Protein 4D7K (pdb70)

Nearest PDB structures (foldseek):
  4d7k-assembly1_A  TM=9.643E-01  e=6.788E-62  Streptomyces davaonensis JCM 4913
  6c5b-assembly1_B  TM=7.999E-01  e=1.142E-29  Lysobacter antibioticus
  3gwz-assembly1_A  TM=7.425E-01  e=1.346E-30  Streptomyces lavendulae
  2ip2-assembly1_B  TM=7.507E-01  e=6.326E-25  Pseudomonas aeruginosa PAO1
  1qzz-assembly1_A  TM=5.447E-01  e=2.555E-23  Streptomyces purpurascens

Radius of gyration: 39.53 Å; Cα contacts (8 Å, |Δi|>4): 3869; chains: 6; bounding box: 95×96×102 Å

Solvent-accessible surface area: 80588 Å² total; per-residue (Å²): 235,76,22,35,87,75,3,7,88,31,9,7,17,12,4,5,11,3,0,1,12,0,0,0,35,8,89,0,0,52,71,3,36,98,7,41,111,47,0,67,53,2,7,89,61,19,52,11,47,65,52,17,0,68,19,1,0,36,1,0,9,8,5,74,0,3,39,80,10,62,146,67,10,4,2,26,7,87,4,0,43,6,0,49,72,63,21,113,134,18,12,26,2,0,17,0,0,7,3,9,79,49,1,6,33,0,5,11,26,1,18,82,0,0,104,77,28,52,6,0,1,56,68,131,25,245,42,55,3,127,78,12,8,70,103,120,131,32,110,109,15,64,62,9,26,73,38,0,88,45,9,35,31,83,77,14,41,104,47,24,51,112,42,19,85,6,49,100,7,84,71,1,0,0,0,18,0,19,72,0,38,29,2,5,27,0,0,106,58,13,110,97,9,64,3,3,1,0,26,18,107,101,45,24,81,55,1,106,159,32,2,56,76,90,132,11,85,166,64,10,75,33,77,63,23,88,35,51,112,29,10,0,99,50,1,30,0,0,2,1,71,46,16,5,40,101,67,57,73,71,54,0,20,125,0,0,59,60,0,48,119,5,12,39,134,58,112,116,3,21,0,0,4,10,7,4,0,24,59,39,24,24,84,46,4,36,4,24,6,2,26,28,1,0,13,26,125,7,71,15,26,46,9,42,93,2,63,91,6,1,67,128,6,23,5,71,12,24,3,3,46,68,1,36,99,4,65,2,0,0,8,0,64,23,109,240,74,18,22,88,78,2,6,89,29,9,5,16,13,3,5,9,3,0,1,8,0,1,0,36,7,82,0,0,50,46,3,37,99,7,42,69,51,0,72,60,0,7,88,50,17,53,12,44,64,50,16,0,66,12,0,0,33,1,0,8,8,4,69,0,3,37,77,8,61,138,72,3,4,4,22,10,82,4,0,42,14,0,52,70,62,17,106,134,17,11,28,3,2,17,0,0,8,3,16,71,45,0,6,29,0,5,16,39,0,21,83,0,0,104,69,32,54,9,0,0,42,64,122,28,215,41,57,3,131,73,12,6,70,102,118,137,31,112,110,14,68,61,8,23,74,36,0,81,39,10,39,22,86,73,14,40,105,45,24,47,112,36,20,86,7,50,119,4,86,78,3,0,1,0,13,2,18,66,0,32,28,2,4,26,1,1,101,61,14,106,115,1,58,3,0,0,0,28,19,110,96,45,20,80,51,0,97,159,33,2,58,74,81,133,8,88,170,67,10,74,34,73,62,24,84,31,51,106,37,12,1,100,59,3,29,0,0,2,1,78,40,34,3,36,108,64,60,68,70,55,0,26,119,0,0,47,93,0,46,123,9,10,32,138,43,105,105,2,24,0,0,3,9,5,4,0,29,60,44,22,25,86,44,3,32,5,25,8,3,28,28,2,0,11,22,137,7,81,18,30,45,12,60,93,1,55,76,2,0,64,135,7,30,2,71,15,24,2,4,46,66,1,38,93,4,66,2,0,0,7,0,79,12,127,176,77,22,29,78,61,3,5,67,30,9,5,14,11,4,4,10,6,0,0,9,0,2,0,25,5,86,0,1,47,49,3,57,155,24,57,73,47,0,64,60,0,11,80,70,15,45,17,38,60,61,16,0,80,15,0,0,28,1,0,12,10,6,75,0,2,102,82,8,61,77,68,5,6,41,30,0,76,6,2,42,20,0,48,72,68,29,107,139,17,8,26,3,1,16,0,0,6,5,19,48,48,2,4,27,0,5,8,39,0,14,82,0,0,93,80,24,56,4,0,0,45,55,118,32,216,30,52,4,129,76,10,5,75,103,117,122,34,110,89,10,88,68,8,21,69,35,0,82,81,12,38,31,58,65,12,24,73,47,11,47,110,40,15,69,6,51,109,5,89,76,0,0,1,0,16,4,23,97,0,54,13,2,6,22,1,1,104,63,12,107,105,1,46,1,0,1,0,38,21,107,98,52,15,81,47,1,103,155,34,5,50,81,84,130,7,80,158,70,17,81,27,72,86,24,82,34,52,114,27,19,2,100,59,5,33,0,0,2,1,68,42,26,2,66,120,62,59,79,66,54,0,22,132,0,0,52,104,0,40,120,8,5,49,105,43,112,139,0,29,0,0,2,2,4,4,0,22,59,36,26,26,83,42,5,41,5,25,9,2,27,40,2,0,12,45,128,34,98,24,32,46,11,73,96,1,53,81,3,0,63,130,6,25,1,58,12,20,1,3,37,69,0,35,90,5,55,1,0,0,4,0,59,20,107,188,164,82,6,20,118,89,2,9,87,26,10,6,11,11,4,5,10,4,0,1,9,0,0,0,36,8,88,0,0,52,49,3,43,100,11,39,67,59,0,68,61,0,6,88,53,9,56,13,51,66,56,22,0,68,15,0,0,47,1,0,9,10,6,84,0,4,44,71,8,59,129,67,11,6,3,27,6,94,3,0,45,18,0,50,78,59,21,99,148,16,12,26,3,1,17,0,0,12,4,14,68,49,2,8,34,0,7,10,27,2,20,117,0,0,115,84,26,54,31,0,1,61,58,105,36,196,26,62,4,126,79,8,4,73,110,120,115,30,139,107,13,101,77,10,30,65,39,0,78,46,12,42,11,65,68,16,37,100,55,4,51,110,34,14,93,7,51,112,6,84,86,1,0,2,0,22,17,23,77,0,47,27,2,3,27,1,1,100,59,12,107,108,1,48,2,1,1,0,18,26,104,102,45,25,82,49,0,98,166,28,3,53,77,78,134,7,75,177,69,12,84,30,66,65,33,79,37,82,103,38,10,4,111,57,4,36,0,0,2,0,84,33,25,2,26,57,68,59,88,53,68,0,17,145,0,0,62,80,0,48,135,7,13,40,134,54,90,127,2,22,0,0,1,3,3,3,0,33,67,78,16,25,94,46,6,34,5,28,3,0,24,37,0,0,15,25,145,8,87,15,34,44,93,75,98,2,56,95,6,0,60,140,9,20,0,77,26,78,17,24,57,94,1,34,101,6,62,2,0,0,8,0,112,22,103,167,78,23,28,76,67,4,9,64,30,10,5,17,7,3,4,7,2,0,1,9,0,1,0,32,5,91,0,1,49,51,3,46,112,11,39,64,58,0,68,61,0,6,92,49,20,58,10,52,62,59,15,0,79,11,2,0,44,2,0,5,11,4,77,0,3,51,80,11,50,141,62,12,7,4,30,7,97,3,0,44,6,1,49,78,63,23,110,135,16,10,28,3,1,18,0,0,6,3,15,49,48,0,5,32,0,6,8,24,2,21,83,0,0,116,64,28,56,10,0,0,50,54,107,31,203,29,58,6,116,72,9,8,76,104,118,126,32,114,90,11,100,65,7,23,74,36,0,98,86,17,34,13,48,60,18,17,91,47,6,44,118,44,22,84,6,45,96,1,70,118,2,0,0,0,21,10,21,101,0,64,11,2,4,26,1,1,108,68,16,97,108,1,67,2,28,0,0,28,17,105,102,35,26,74,41,0,100,151,31,3,60,83,78,125,12,86,170,74,10,130,27,111,63,24,80,34,74,119,22,24,5,105,51,9,20,0,0,2,1,69,33,26,1,67,105,84,56,76,83,59,0,26,139,0,0,53,117,0,45,114,6,14,37,112,50,98,115,2,25,0,0,0,2,3,11,2,52,65,56,20,23,92,51,11,45,4,33,25,2,21,38,3,0,12,40,125,40,112,38,20,38,108,84,84,2,71,77,2,0,61,130,7,27,1,73,30,80,16,17,53,86,2,36,85,15,57,2,0,0,9,0,95,11,116,252,78,21,21,86,69,4,8,85,29,10,3,12,8,6,5,7,6,0,1,12,0,0,0,28,5,81,0,1,44,58,3,28,162,29,52,72,65,0,70,58,0,9,92,54,20,51,14,42,60,57,19,0,74,32,1,0,85,2,0,8,8,9,82,0,4,105,70,11,47,137,52,12,2,39,28,6,95,4,0,40,15,0,53,70,64,27,104,149,11,8,24,2,1,16,0,0,6,2,15,43,49,0,4,21,0,5,5,34,0,12,76,0,0,99,84,20,52,7,0,0,66,61,118,42,219,28,58,4,119,75,10,11,80,108,119,123,31,105,89,13,93,62,5,30,72,38,0,77,73,12,38,13,50,58,11,20,95,43,6,38,114,41,17,81,7,45,109,4,74,118,2,0,2,0,23,7,23,86,0,58,12,3,6,23,1,1,106,70,10,107,104,1,68,4,17,0,0,28,17,107,102,31,26,80,50,0,99,163,32,5,50,80,86,121,7,82,154,72,17,87,25,71,70,24,107,35,52,126,34,24,5,108,44,6,23,0,0,4,1,77,35,19,1,56,104,70,62,65,78,60,0,28,113,0,0,52,88,0,44,127,7,6,50,116,47,104,119,1,20,0,0,2,2,4,5,1,23,69,39,29,30,84,36,8,30,4,30,6,4,23,44,3,0,15,38,120,41,92,24,34,46,17,71,97,0,62,82,1,0,60,129,4,25,0,50,11,23,3,3,35,72,0,37,87,6,56,1,0,0,5,0,57,19,49,112,111

Structure (mmCIF, N/CA/C/O backbone):
data_4D7K
#
_entry.id   4D7K
#
_cell.length_a   82.719
_cell.length_b   82.760
_cell.length_c   96.453
_cell.angle_alpha   95.08
_cell.angle_beta   98.67
_cell.angle_gamma   114.53
#
_symmetry.space_group_name_H-M   'P 1'
#
loop_
_entity.id
_entity.type
_entity.pdbx_description
1 polymer 'SAM-DEPENDENT METHYLTRANSFERASES'
2 water water
#
loop_
_atom_site.group_PDB
_atom_site.id
_atom_site.type_symbol
_atom_site.label_atom_id
_atom_site.label_alt_id
_atom_site.label_comp_id
_atom_site.label_asym_id
_atom_site.label_entity_id
_atom_site.label_seq_id
_atom_site.pdbx_PDB_ins_code
_atom_site.Cartn_x
_atom_site.Cartn_y
_atom_site.Cartn_z
_atom_site.occupancy
_atom_site.B_iso_or_equiv
_atom_site.auth_seq_id
_atom_site.auth_comp_id
_atom_site.auth_asym_id
_atom_site.auth_atom_id
_atom_site.pdbx_PDB_model_num
ATOM 1 N N . ARG A 1 11 ? -19.608 2.817 3.657 1.00 66.61 11 ARG A N 1
ATOM 2 C CA . ARG A 1 11 ? -20.930 2.578 3.092 1.00 66.68 11 ARG A CA 1
ATOM 3 C C . ARG A 1 11 ? -21.714 3.884 2.975 1.00 59.34 11 ARG A C 1
ATOM 4 O O . ARG A 1 11 ? -22.033 4.335 1.874 1.00 52.69 11 ARG A O 1
ATOM 12 N N . THR A 1 12 ? -22.024 4.486 4.119 1.00 57.30 12 THR A N 1
ATOM 13 C CA . THR A 1 12 ? -22.709 5.772 4.139 1.00 46.03 12 THR A CA 1
ATOM 14 C C . THR A 1 12 ? -21.816 6.874 3.568 1.00 40.54 12 THR A C 1
ATOM 15 O O . THR A 1 12 ? -20.602 6.701 3.442 1.00 31.09 12 THR A O 1
ATOM 19 N N . ALA A 1 13 ? -22.427 8.004 3.229 1.00 43.51 13 ALA A N 1
ATOM 20 C CA . ALA A 1 13 ? -21.684 9.165 2.761 1.00 40.25 13 ALA A CA 1
ATOM 21 C C . ALA A 1 13 ? -20.751 9.660 3.861 1.00 34.89 13 ALA A C 1
ATOM 22 O O . ALA A 1 13 ? -19.611 10.040 3.596 1.00 30.90 13 ALA A O 1
ATOM 24 N N . ALA A 1 14 ? -21.239 9.631 5.099 1.00 31.82 14 ALA A N 1
ATOM 25 C CA . ALA A 1 14 ? -20.450 10.071 6.239 1.00 31.64 14 ALA A CA 1
ATOM 26 C C . ALA A 1 14 ? -19.194 9.219 6.389 1.00 45.62 14 ALA A C 1
ATOM 27 O O . ALA A 1 14 ? -18.100 9.752 6.577 1.00 42.82 14 ALA A O 1
ATOM 29 N N . GLN A 1 15 ? -19.349 7.900 6.281 1.00 33.66 15 GLN A N 1
ATOM 30 C CA . GLN A 1 15 ? -18.215 6.988 6.412 1.00 32.31 15 GLN A CA 1
ATOM 31 C C . GLN A 1 15 ? -17.177 7.208 5.319 1.00 27.90 15 GLN A C 1
ATOM 32 O O . GLN A 1 15 ? -15.978 7.168 5.581 1.00 37.08 15 GLN A O 1
ATOM 38 N N . ARG A 1 16 ? -17.640 7.432 4.095 1.00 28.08 16 ARG A N 1
ATOM 39 C CA . ARG A 1 16 ? -16.738 7.712 2.989 1.00 33.38 16 ARG A CA 1
ATOM 40 C C . ARG A 1 16 ? -15.943 9.000 3.216 1.00 33.60 16 ARG A C 1
ATOM 41 O O . ARG A 1 16 ? -14.754 9.050 2.930 1.00 34.37 16 ARG A O 1
ATOM 49 N N . LEU A 1 17 ? -16.603 10.037 3.727 1.00 34.12 17 LEU A N 1
ATOM 50 C CA . LEU A 1 17 ? -15.937 11.317 3.971 1.00 35.49 17 LEU A CA 1
ATOM 51 C C . LEU A 1 17 ? -14.861 11.194 5.046 1.00 29.81 17 LEU A C 1
ATOM 52 O O . LEU A 1 17 ? -13.749 11.687 4.876 1.00 33.26 17 LEU A O 1
ATOM 57 N N . TYR A 1 18 ? -15.189 10.534 6.151 1.00 30.60 18 TYR A N 1
ATOM 58 C CA . TYR A 1 18 ? -14.205 10.316 7.204 1.00 39.25 18 TYR A CA 1
ATOM 59 C C . TYR A 1 18 ? -13.022 9.487 6.692 1.00 39.28 18 TYR A C 1
ATOM 60 O O . TYR A 1 18 ? -11.878 9.702 7.095 1.00 33.54 18 TYR A O 1
ATOM 69 N N . GLN A 1 19 ? -13.302 8.548 5.796 1.00 33.84 19 GLN A N 1
ATOM 70 C CA . GLN A 1 19 ? -12.273 7.650 5.284 1.00 29.63 19 GLN A CA 1
ATOM 71 C C . GLN A 1 19 ? -11.287 8.384 4.359 1.00 36.33 19 GLN A C 1
ATOM 72 O O . GLN A 1 19 ? -10.098 8.068 4.341 1.00 38.12 19 GLN A O 1
ATOM 78 N N . TYR A 1 20 ? -11.776 9.361 3.600 1.00 34.00 20 TYR A N 1
ATOM 79 C CA . TYR A 1 20 ? -10.887 10.192 2.783 1.00 28.25 20 TYR A CA 1
ATOM 80 C C . TYR A 1 20 ? -9.940 11.002 3.662 1.00 33.79 20 TYR A C 1
ATOM 81 O O . TYR A 1 20 ? -8.784 11.225 3.301 1.00 40.01 20 TYR A O 1
ATOM 90 N N . ASN A 1 21 ? -10.440 11.448 4.811 1.00 32.77 21 ASN A N 1
ATOM 91 C CA . ASN A 1 21 ? -9.624 12.166 5.784 1.00 31.61 21 ASN A CA 1
ATOM 92 C C . ASN A 1 21 ? -8.503 11.275 6.315 1.00 37.16 21 ASN A C 1
ATOM 93 O O . ASN A 1 21 ? -7.358 11.703 6.435 1.00 43.22 21 ASN A O 1
ATOM 98 N N . VAL A 1 22 ? -8.845 10.026 6.614 1.00 35.08 22 VAL A N 1
ATOM 99 C CA . VAL A 1 22 ? -7.878 9.050 7.097 1.00 34.06 22 VAL A CA 1
ATOM 100 C C . VAL A 1 22 ? -6.849 8.671 6.029 1.00 27.42 22 VAL A C 1
ATOM 101 O O . VAL A 1 22 ? -5.648 8.639 6.297 1.00 31.78 22 VAL A O 1
ATOM 105 N N . ASP A 1 23 ? -7.318 8.393 4.817 1.00 23.11 23 ASP A N 1
ATOM 106 C CA . ASP A 1 23 ? -6.424 7.953 3.754 1.00 30.73 23 ASP A CA 1
ATOM 107 C C . ASP A 1 23 ? -5.489 9.091 3.322 1.00 37.21 23 ASP A C 1
ATOM 108 O O . ASP A 1 23 ? -4.420 8.857 2.753 1.00 31.36 23 ASP A O 1
ATOM 113 N N . LEU A 1 24 ? -5.891 10.321 3.618 1.00 34.26 24 LEU A N 1
ATOM 114 C CA . LEU A 1 24 ? -5.041 11.476 3.389 1.00 28.49 24 LEU A CA 1
ATOM 115 C C . LEU A 1 24 ? -3.829 11.423 4.324 1.00 27.41 24 LEU A C 1
ATOM 116 O O . LEU A 1 24 ? -2.693 11.582 3.886 1.00 32.01 24 LEU A O 1
ATOM 121 N N . LYS A 1 25 ? -4.074 11.177 5.608 1.00 27.90 25 LYS A N 1
ATOM 122 C CA . LYS A 1 25 ? -2.997 10.996 6.576 1.00 29.79 25 LYS A CA 1
ATOM 123 C C . LYS A 1 25 ? -2.090 9.816 6.216 1.00 36.01 25 LYS A C 1
ATOM 124 O O . LYS A 1 25 ? -0.876 9.875 6.398 1.00 40.37 25 LYS A O 1
ATOM 130 N N . VAL A 1 26 ? -2.685 8.738 5.719 1.00 31.48 26 VAL A N 1
ATOM 131 C CA . VAL A 1 26 ? -1.905 7.579 5.311 1.00 28.15 26 VAL A CA 1
ATOM 132 C C . VAL A 1 26 ? -0.960 7.941 4.162 1.00 36.15 26 VAL A C 1
ATOM 133 O O . VAL A 1 26 ? 0.199 7.517 4.144 1.00 34.32 26 VAL A O 1
ATOM 137 N N . ALA A 1 27 ? -1.454 8.741 3.219 1.00 31.47 27 ALA A N 1
ATOM 138 C CA . ALA A 1 27 ? -0.653 9.167 2.073 1.00 31.48 27 ALA A CA 1
ATOM 139 C C . ALA A 1 27 ? 0.607 9.887 2.523 1.00 31.95 27 ALA A C 1
ATOM 140 O O . ALA A 1 27 ? 1.685 9.696 1.953 1.00 32.97 27 ALA A O 1
ATOM 142 N N . PHE A 1 28 ? 0.462 10.715 3.550 1.00 23.49 28 PHE A N 1
ATOM 143 C CA . PHE A 1 28 ? 1.586 11.466 4.084 1.00 25.40 28 PHE A CA 1
ATOM 144 C C . PHE A 1 28 ? 2.556 10.553 4.810 1.00 24.81 28 PHE A C 1
ATOM 145 O O . PHE A 1 28 ? 3.769 10.755 4.747 1.00 30.41 28 PHE A O 1
ATOM 153 N N . VAL A 1 29 ? 2.015 9.548 5.496 1.00 23.94 29 VAL A N 1
ATOM 154 C CA . VAL A 1 29 ? 2.827 8.568 6.207 1.00 20.62 29 VAL A CA 1
ATOM 155 C C . VAL A 1 29 ? 3.707 7.774 5.248 1.00 28.40 29 VAL A C 1
ATOM 156 O O . VAL A 1 29 ? 4.888 7.548 5.512 1.00 28.79 29 VAL A O 1
ATOM 160 N N . LEU A 1 30 ? 3.129 7.360 4.126 1.00 29.12 30 LEU A N 1
ATOM 161 C CA . LEU A 1 30 ? 3.857 6.584 3.134 1.00 27.41 30 LEU A CA 1
ATOM 162 C C . LEU A 1 30 ? 4.916 7.435 2.429 1.00 30.18 30 LEU A C 1
ATOM 163 O O . LEU A 1 30 ? 5.981 6.937 2.056 1.00 31.75 30 LEU A O 1
ATOM 168 N N . TYR A 1 31 ? 4.617 8.719 2.256 1.00 26.25 31 TYR A N 1
ATOM 169 C CA . TYR A 1 31 ? 5.573 9.660 1.681 1.00 34.31 31 TYR A CA 1
ATOM 170 C C . TYR A 1 31 ? 6.811 9.776 2.571 1.00 34.78 31 TYR A C 1
ATOM 171 O O . TYR A 1 31 ? 7.940 9.610 2.110 1.00 28.75 31 TYR A O 1
ATOM 180 N N . ALA A 1 32 ? 6.585 10.047 3.852 1.00 37.39 32 ALA A N 1
ATOM 181 C CA . ALA A 1 32 ? 7.679 10.265 4.789 1.00 38.69 32 ALA A CA 1
ATOM 182 C C . ALA A 1 32 ? 8.513 9.000 4.947 1.00 35.73 32 ALA A C 1
ATOM 183 O O . ALA A 1 32 ? 9.740 9.065 5.036 1.00 33.02 32 ALA A O 1
ATOM 185 N N . VAL A 1 33 ? 7.843 7.853 4.960 1.00 34.81 33 VAL A N 1
ATOM 186 C CA . VAL A 1 33 ? 8.526 6.567 5.052 1.00 37.34 33 VAL A CA 1
ATOM 187 C C . VAL A 1 33 ? 9.450 6.355 3.851 1.00 33.33 33 VAL A C 1
ATOM 188 O O . VAL A 1 33 ? 10.602 5.939 3.996 1.00 34.86 33 VAL A O 1
ATOM 192 N N . ALA A 1 34 ? 8.945 6.658 2.662 1.00 31.85 34 ALA A N 1
ATOM 193 C CA . ALA A 1 34 ? 9.731 6.487 1.452 1.00 31.72 34 ALA A CA 1
ATOM 194 C C . ALA A 1 34 ? 10.889 7.487 1.377 1.00 30.66 34 ALA A C 1
ATOM 195 O O . ALA A 1 34 ? 11.994 7.120 0.974 1.00 32.28 34 ALA A O 1
ATOM 197 N N . LYS A 1 35 ? 10.645 8.737 1.770 1.00 29.09 35 LYS A N 1
ATOM 198 C CA . LYS A 1 35 ? 11.677 9.777 1.703 1.00 32.12 35 LYS A CA 1
ATOM 199 C C . LYS A 1 35 ? 12.827 9.489 2.665 1.00 37.62 35 LYS A C 1
ATOM 200 O O . LYS A 1 35 ? 13.961 9.885 2.423 1.00 40.16 35 LYS A O 1
ATOM 206 N N . LEU A 1 36 ? 12.527 8.799 3.758 1.00 30.75 36 LEU A N 1
ATOM 207 C CA . LEU A 1 36 ? 13.551 8.447 4.724 1.00 34.27 36 LEU A CA 1
ATOM 208 C C . LEU A 1 36 ? 14.256 7.157 4.317 1.00 38.12 36 LEU A C 1
ATOM 209 O O . LEU A 1 36 ? 15.163 6.694 5.007 1.00 38.44 36 LEU A O 1
ATOM 214 N N . HIS A 1 37 ? 13.824 6.587 3.193 1.00 29.39 37 HIS A N 1
ATOM 215 C CA . HIS A 1 37 ? 14.381 5.345 2.658 1.00 23.76 37 HIS A CA 1
ATOM 216 C C . HIS A 1 37 ? 14.315 4.201 3.666 1.00 32.58 37 HIS A C 1
ATOM 217 O O . HIS A 1 37 ? 15.142 3.287 3.649 1.00 42.76 37 HIS A O 1
ATOM 224 N N . LEU A 1 38 ? 13.314 4.259 4.536 1.00 34.38 38 LEU A N 1
ATOM 225 C CA . LEU A 1 38 ? 13.046 3.186 5.487 1.00 34.78 38 LEU A CA 1
ATOM 226 C C . LEU A 1 38 ? 12.793 1.824 4.827 1.00 33.23 38 LEU A C 1
ATOM 227 O O . LEU A 1 38 ? 13.263 0.811 5.345 1.00 37.29 38 LEU A O 1
ATOM 232 N N . PRO A 1 39 ? 12.060 1.781 3.690 1.00 30.44 39 PRO A N 1
ATOM 233 C CA . PRO A 1 39 ? 11.896 0.451 3.091 1.00 26.86 39 PRO A CA 1
ATOM 234 C C . PRO A 1 39 ? 13.219 -0.162 2.665 1.00 34.23 39 PRO A C 1
ATOM 235 O O . PRO A 1 39 ? 13.424 -1.363 2.832 1.00 33.49 39 PRO A O 1
ATOM 239 N N . ASP A 1 40 ? 14.103 0.669 2.120 1.00 32.32 40 ASP A N 1
ATOM 240 C CA . ASP A 1 40 ? 15.403 0.216 1.652 1.00 29.41 40 ASP A CA 1
ATOM 241 C C . ASP A 1 40 ? 16.307 -0.171 2.828 1.00 31.77 40 ASP A C 1
ATOM 242 O O . ASP A 1 40 ? 17.093 -1.120 2.742 1.00 29.51 40 ASP A O 1
ATOM 247 N N . LEU A 1 41 ? 16.183 0.560 3.931 1.00 26.15 41 LEU A N 1
ATOM 248 C CA . LEU A 1 41 ? 16.929 0.243 5.143 1.00 29.62 41 LEU A CA 1
ATOM 249 C C . LEU A 1 41 ? 16.449 -1.075 5.758 1.00 32.20 41 LEU A C 1
ATOM 250 O O . LEU A 1 41 ? 17.188 -1.733 6.480 1.00 40.41 41 LEU A O 1
ATOM 255 N N . LEU A 1 42 ? 15.209 -1.455 5.468 1.00 35.63 42 LEU A N 1
ATOM 256 C CA . LEU A 1 42 ? 14.642 -2.678 6.026 1.00 29.94 42 LEU A CA 1
ATOM 257 C C . LEU A 1 42 ? 14.652 -3.825 5.013 1.00 39.06 42 LEU A C 1
ATOM 258 O O . LEU A 1 42 ? 14.108 -4.900 5.272 1.00 39.80 42 LEU A O 1
ATOM 263 N N . ALA A 1 43 ? 15.288 -3.595 3.868 1.00 33.28 43 ALA A N 1
ATOM 264 C CA . ALA A 1 43 ? 15.262 -4.546 2.758 1.00 32.08 43 ALA A CA 1
ATOM 265 C C . ALA A 1 43 ? 15.837 -5.916 3.102 1.00 36.17 43 ALA A C 1
ATOM 266 O O . ALA A 1 43 ? 15.496 -6.905 2.457 1.00 39.83 43 ALA A O 1
ATOM 268 N N . ASP A 1 44 ? 16.710 -5.977 4.103 1.00 32.97 44 ASP A N 1
ATOM 269 C CA . ASP A 1 44 ? 17.402 -7.225 4.411 1.00 37.52 44 ASP A CA 1
ATOM 270 C C . ASP A 1 44 ? 17.002 -7.830 5.754 1.00 39.00 44 ASP A C 1
ATOM 271 O O . ASP A 1 44 ? 17.612 -8.799 6.198 1.00 41.54 44 ASP A O 1
ATOM 276 N N . GLY A 1 45 ? 15.985 -7.265 6.400 1.00 33.05 45 GLY A N 1
ATOM 277 C CA . GLY A 1 45 ? 15.519 -7.792 7.671 1.00 33.69 45 GLY A CA 1
ATOM 278 C C . GLY A 1 45 ? 15.203 -6.720 8.697 1.00 39.79 45 GLY A C 1
ATOM 279 O O . GLY A 1 45 ? 15.394 -5.537 8.439 1.00 32.17 45 GLY A O 1
ATOM 280 N N . PRO A 1 46 ? 14.733 -7.136 9.882 1.00 41.39 46 PRO A N 1
ATOM 281 C CA . PRO A 1 46 ? 14.227 -6.198 10.891 1.00 30.91 46 PRO A CA 1
ATOM 282 C C . PRO A 1 46 ? 15.325 -5.360 11.535 1.00 26.01 46 PRO A C 1
ATOM 283 O O . PRO A 1 46 ? 16.473 -5.787 11.624 1.00 35.92 46 PRO A O 1
ATOM 287 N N . ARG A 1 47 ? 14.957 -4.163 11.968 1.00 28.11 47 ARG A N 1
ATOM 288 C CA A ARG A 1 47 ? 15.863 -3.272 12.680 0.61 26.56 47 ARG A CA 1
ATOM 289 C CA B ARG A 1 47 ? 15.865 -3.296 12.705 0.39 27.13 47 ARG A CA 1
ATOM 290 C C . ARG A 1 47 ? 15.119 -2.644 13.852 1.00 30.94 47 ARG A C 1
ATOM 291 O O . ARG A 1 47 ? 13.900 -2.480 13.801 1.00 34.43 47 ARG A O 1
ATOM 306 N N . THR A 1 48 ? 15.844 -2.282 14.898 1.00 28.92 48 THR A N 1
ATOM 307 C CA . THR A 1 48 ? 15.211 -1.627 16.025 1.00 23.81 48 THR A CA 1
ATOM 308 C C . THR A 1 48 ? 15.007 -0.145 15.735 1.00 40.50 48 THR A C 1
ATOM 309 O O . THR A 1 48 ? 15.593 0.404 14.799 1.00 34.49 48 THR A O 1
ATOM 313 N N . THR A 1 49 ? 14.172 0.499 16.544 1.00 39.67 49 THR A N 1
ATOM 314 C CA . THR A 1 49 ? 13.953 1.936 16.439 1.00 39.45 49 THR A CA 1
ATOM 315 C C . THR A 1 49 ? 15.262 2.705 16.587 1.00 28.29 49 THR A C 1
ATOM 316 O O . THR A 1 49 ? 15.547 3.612 15.808 1.00 40.44 49 THR A O 1
ATOM 320 N N . ALA A 1 50 ? 16.050 2.331 17.589 1.00 35.71 50 ALA A N 1
ATOM 321 C CA . ALA A 1 50 ? 17.338 2.966 17.845 1.00 39.30 50 ALA A CA 1
ATOM 322 C C . ALA A 1 50 ? 18.248 2.922 16.622 1.00 43.61 50 ALA A C 1
ATOM 323 O O . ALA A 1 50 ? 18.882 3.921 16.280 1.00 56.03 50 ALA A O 1
ATOM 325 N N . ASP A 1 51 ? 18.314 1.763 15.970 1.00 41.06 51 ASP A N 1
ATOM 326 C CA . ASP A 1 51 ? 19.129 1.609 14.766 1.00 39.90 51 ASP A CA 1
ATOM 327 C C . ASP A 1 51 ? 18.627 2.516 13.645 1.00 26.64 51 ASP A C 1
ATOM 328 O O . ASP A 1 51 ? 19.406 3.201 12.982 1.00 34.64 51 ASP A O 1
ATOM 333 N N . LEU A 1 52 ? 17.318 2.504 13.431 1.00 30.47 52 LEU A N 1
ATOM 334 C CA . LEU A 1 52 ? 16.713 3.309 12.379 1.00 32.63 52 LEU A CA 1
ATOM 335 C C . LEU A 1 52 ? 16.853 4.796 12.701 1.00 28.95 52 LEU A C 1
ATOM 336 O O . LEU A 1 52 ? 16.958 5.629 11.799 1.00 30.09 52 LEU A O 1
ATOM 341 N N . ALA A 1 53 ? 16.883 5.122 13.990 1.00 29.24 53 ALA A N 1
ATOM 342 C CA . ALA A 1 53 ? 17.061 6.511 14.411 1.00 40.57 53 ALA A CA 1
ATOM 343 C C . ALA A 1 53 ? 18.440 7.033 14.010 1.00 48.87 53 ALA A C 1
ATOM 344 O O . ALA A 1 53 ? 18.570 8.146 13.493 1.00 45.59 53 ALA A O 1
ATOM 346 N N . ALA A 1 54 ? 19.466 6.222 14.249 1.00 45.32 54 ALA A N 1
ATOM 347 C CA . ALA A 1 54 ? 20.836 6.595 13.902 1.00 38.84 54 ALA A CA 1
ATOM 348 C C . ALA A 1 54 ? 21.036 6.585 12.394 1.00 39.23 54 ALA A C 1
ATOM 349 O O . ALA A 1 54 ? 21.756 7.419 11.847 1.00 50.30 54 ALA A O 1
ATOM 351 N N . ALA A 1 55 ? 20.388 5.637 11.727 1.00 38.86 55 ALA A N 1
ATOM 352 C CA . ALA A 1 55 ? 20.494 5.504 10.279 1.00 39.83 55 ALA A CA 1
ATOM 353 C C . ALA A 1 55 ? 19.840 6.663 9.522 1.00 44.26 55 ALA A C 1
ATOM 354 O O . ALA A 1 55 ? 20.223 6.964 8.389 1.00 49.34 55 ALA A O 1
ATOM 356 N N . THR A 1 56 ? 18.849 7.301 10.140 1.00 43.70 56 THR A N 1
ATOM 357 C CA . THR A 1 56 ? 18.129 8.401 9.499 1.00 42.90 56 THR A CA 1
ATOM 358 C C . THR A 1 56 ? 18.444 9.752 10.146 1.00 49.26 56 THR A C 1
ATOM 359 O O . THR A 1 56 ? 18.092 10.806 9.613 1.00 47.06 56 THR A O 1
ATOM 363 N N . GLY A 1 57 ? 19.115 9.724 11.291 1.00 48.36 57 GLY A N 1
ATOM 364 C CA . GLY A 1 57 ? 19.390 10.949 12.019 1.00 45.60 57 GLY A CA 1
ATOM 365 C C . GLY A 1 57 ? 18.117 11.524 12.614 1.00 48.83 57 GLY A C 1
ATOM 366 O O . GLY A 1 57 ? 17.899 12.734 12.598 1.00 58.05 57 GLY A O 1
ATOM 367 N N . SER A 1 58 ? 17.273 10.645 13.145 1.00 41.16 58 SER A N 1
ATOM 368 C CA . SER A 1 58 ? 15.967 11.038 13.662 1.00 41.21 58 SER A CA 1
ATOM 369 C C . SER A 1 58 ? 15.882 10.966 15.180 1.00 44.66 58 SER A C 1
ATOM 370 O O . SER A 1 58 ? 16.617 10.217 15.822 1.00 44.34 58 SER A O 1
ATOM 373 N N . ASP A 1 59 ? 14.972 11.748 15.748 1.00 42.28 59 ASP A N 1
ATOM 374 C CA . ASP A 1 59 ? 14.597 11.574 17.140 1.00 46.87 59 ASP A CA 1
ATOM 375 C C . ASP A 1 59 ? 13.917 10.215 17.275 1.00 50.48 59 ASP A C 1
ATOM 376 O O . ASP A 1 59 ? 12.948 9.941 16.570 1.00 50.50 59 ASP A O 1
ATOM 381 N N . PRO A 1 60 ? 14.437 9.348 18.160 1.00 50.92 60 PRO A N 1
ATOM 382 C CA . PRO A 1 60 ? 13.880 8.000 18.337 1.00 48.71 60 PRO A CA 1
ATOM 383 C C . PRO A 1 60 ? 12.396 8.012 18.701 1.00 54.65 60 PRO A C 1
ATOM 384 O O . PRO A 1 60 ? 11.618 7.247 18.128 1.00 49.96 60 PRO A O 1
ATOM 388 N N . SER A 1 61 ? 12.015 8.886 19.629 1.00 55.90 61 SER A N 1
ATOM 389 C CA . SER A 1 61 ? 10.645 8.946 20.126 1.00 49.51 61 SER A CA 1
ATOM 390 C C . SER A 1 61 ? 9.621 9.210 19.026 1.00 56.68 61 SER A C 1
ATOM 391 O O . SER A 1 61 ? 8.577 8.560 18.972 1.00 58.36 61 SER A O 1
ATOM 394 N N . ARG A 1 62 ? 9.920 10.160 18.148 1.00 58.02 62 ARG A N 1
ATOM 395 C CA . ARG A 1 62 ? 8.985 10.524 17.091 1.00 53.64 62 ARG A CA 1
ATOM 396 C C . ARG A 1 62 ? 9.088 9.601 15.872 1.00 52.79 62 ARG A C 1
ATOM 397 O O . ARG A 1 62 ? 8.124 9.455 15.118 1.00 54.30 62 ARG A O 1
ATOM 405 N N . LEU A 1 63 ? 10.245 8.972 15.683 1.00 42.14 63 LEU A N 1
ATOM 406 C CA . LEU A 1 63 ? 10.396 8.008 14.596 1.00 41.54 63 LEU A CA 1
ATOM 407 C C . LEU A 1 63 ? 9.530 6.789 14.862 1.00 34.01 63 LEU A C 1
ATOM 408 O O . LEU A 1 63 ? 8.867 6.278 13.959 1.00 32.34 63 LEU A O 1
ATOM 413 N N . ARG A 1 64 ? 9.536 6.334 16.112 1.00 30.68 64 ARG A N 1
ATOM 414 C CA . ARG A 1 64 ? 8.738 5.186 16.524 1.00 35.23 64 ARG A CA 1
ATOM 415 C C . ARG A 1 64 ? 7.253 5.415 16.276 1.00 44.05 64 ARG A C 1
ATOM 416 O O . ARG A 1 64 ? 6.543 4.511 15.826 1.00 39.36 64 ARG A O 1
ATOM 424 N N . ARG A 1 65 ? 6.789 6.627 16.570 1.00 39.98 65 ARG A N 1
ATOM 425 C CA . ARG A 1 65 ? 5.397 6.988 16.328 1.00 40.85 65 ARG A CA 1
ATOM 426 C C . ARG A 1 65 ? 5.080 7.002 14.830 1.00 33.67 65 ARG A C 1
ATOM 427 O O . ARG A 1 65 ? 4.008 6.567 14.411 1.00 40.06 65 ARG A O 1
ATOM 435 N N . LEU A 1 66 ? 6.021 7.486 14.028 1.00 25.53 66 LEU A N 1
ATOM 436 C CA . LEU A 1 66 ? 5.885 7.440 12.576 1.00 30.10 66 LEU A CA 1
ATOM 437 C C . LEU A 1 66 ? 5.890 5.995 12.060 1.00 37.57 66 LEU A C 1
ATOM 438 O O . LEU A 1 66 ? 5.080 5.625 11.208 1.00 38.49 66 LEU A O 1
ATOM 443 N N . LEU A 1 67 ? 6.813 5.186 12.576 1.00 36.11 67 LEU A N 1
ATOM 444 C CA . LEU A 1 67 ? 6.930 3.787 12.165 1.00 36.03 67 LEU A CA 1
ATOM 445 C C . LEU A 1 67 ? 5.707 2.985 12.590 1.00 28.17 67 LEU A C 1
ATOM 446 O O . LEU A 1 67 ? 5.230 2.123 11.856 1.00 26.73 67 LEU A O 1
ATOM 451 N N . ARG A 1 68 ? 5.212 3.263 13.787 1.00 28.89 68 ARG A N 1
ATOM 452 C CA . ARG A 1 68 ? 4.011 2.602 14.278 1.00 28.19 68 ARG A CA 1
ATOM 453 C C . ARG A 1 68 ? 2.791 2.964 13.417 1.00 32.91 68 ARG A C 1
ATOM 454 O O . ARG A 1 68 ? 1.909 2.131 13.198 1.00 35.87 68 ARG A O 1
ATOM 462 N N . ALA A 1 69 ? 2.758 4.196 12.908 1.00 35.47 69 ALA A N 1
ATOM 463 C CA . ALA A 1 69 ? 1.664 4.635 12.038 1.00 36.09 69 ALA A CA 1
ATOM 464 C C . ALA A 1 69 ? 1.719 3.898 10.70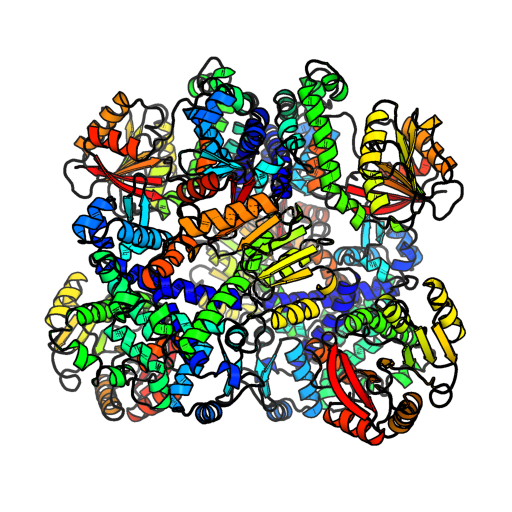6 1.00 32.11 69 ALA A C 1
ATOM 465 O O . ALA A 1 69 ? 0.695 3.469 10.178 1.00 36.37 69 ALA A O 1
ATOM 467 N N . ALA A 1 70 ? 2.924 3.749 10.168 1.00 36.97 70 ALA A N 1
ATOM 468 C CA . ALA A 1 70 ? 3.122 2.975 8.947 1.00 33.77 70 ALA A CA 1
ATOM 469 C C . ALA A 1 70 ? 2.708 1.510 9.141 1.00 43.24 70 ALA A C 1
ATOM 470 O O . ALA A 1 70 ? 2.242 0.853 8.208 1.00 41.28 70 ALA A O 1
ATOM 472 N N . ALA A 1 71 ? 2.877 1.002 10.358 1.00 38.97 71 ALA A N 1
ATOM 473 C CA . ALA A 1 71 ? 2.418 -0.342 10.689 1.00 37.48 71 ALA A CA 1
ATOM 474 C C . ALA A 1 71 ? 0.885 -0.407 10.670 1.00 40.26 71 ALA A C 1
ATOM 475 O O . ALA A 1 71 ? 0.299 -1.333 10.100 1.00 31.13 71 ALA A O 1
ATOM 477 N N . GLY A 1 72 ? 0.242 0.582 11.286 1.00 38.63 72 GLY A N 1
ATOM 478 C CA . GLY A 1 72 ? -1.208 0.674 11.284 1.00 38.51 72 GLY A CA 1
ATOM 479 C C . GLY A 1 72 ? -1.795 0.692 9.884 1.00 39.85 72 GLY A C 1
ATOM 480 O O . GLY A 1 72 ? -2.872 0.145 9.640 1.00 42.43 72 GLY A O 1
ATOM 481 N N . ALA A 1 73 ? -1.072 1.312 8.958 1.00 38.24 73 ALA A N 1
ATOM 482 C CA . ALA A 1 73 ? -1.513 1.409 7.572 1.00 33.53 73 ALA A CA 1
ATOM 483 C C . ALA A 1 73 ? -1.093 0.195 6.748 1.00 37.67 73 ALA A C 1
ATOM 484 O O . ALA A 1 73 ? -1.283 0.181 5.533 1.00 42.41 73 ALA A O 1
ATOM 486 N N . ASP A 1 74 ? -0.512 -0.805 7.413 1.00 39.06 74 ASP A N 1
ATOM 487 C CA . ASP A 1 74 ? -0.101 -2.072 6.792 1.00 41.37 74 ASP A CA 1
ATOM 488 C C . ASP A 1 74 ? 1.037 -1.936 5.782 1.00 41.37 74 ASP A C 1
ATOM 489 O O . ASP A 1 74 ? 1.109 -2.707 4.824 1.00 41.93 74 ASP A O 1
ATOM 494 N N . ALA A 1 75 ? 1.926 -0.970 5.996 1.00 36.00 75 ALA A N 1
ATOM 495 C CA . ALA A 1 75 ? 3.116 -0.837 5.162 1.00 32.08 75 ALA A CA 1
ATOM 496 C C . ALA A 1 75 ? 4.312 -1.539 5.813 1.00 28.45 75 ALA A C 1
ATOM 497 O O . ALA A 1 75 ? 5.145 -2.132 5.129 1.00 32.52 75 ALA A O 1
ATOM 499 N N . LEU A 1 76 ? 4.385 -1.464 7.138 1.00 28.30 76 LEU A N 1
ATOM 500 C CA . LEU A 1 76 ? 5.400 -2.178 7.907 1.00 31.91 76 LEU A CA 1
ATOM 501 C C . LEU A 1 76 ? 4.724 -3.138 8.885 1.00 44.04 76 LEU A C 1
ATOM 502 O O . LEU A 1 76 ? 3.498 -3.172 8.978 1.00 42.73 76 LEU A O 1
ATOM 507 N N . ARG A 1 77 ? 5.531 -3.912 9.606 1.00 44.66 77 ARG A N 1
ATOM 508 C CA . ARG A 1 77 ? 5.045 -4.756 10.698 1.00 40.19 77 ARG A CA 1
ATOM 509 C C . ARG A 1 77 ? 5.821 -4.464 11.973 1.00 33.84 77 ARG A C 1
ATOM 510 O O . ARG A 1 77 ? 7.044 -4.345 11.944 1.00 34.86 77 ARG A O 1
ATOM 518 N N . GLU A 1 78 ? 5.117 -4.351 13.091 1.00 38.34 78 GLU A N 1
ATOM 519 C CA . GLU A 1 78 ? 5.783 -4.236 14.378 1.00 39.46 78 GLU A CA 1
ATOM 520 C C . GLU A 1 78 ? 6.345 -5.598 14.765 1.00 38.60 78 GLU A C 1
ATOM 521 O O . GLU A 1 78 ? 5.704 -6.621 14.545 1.00 39.25 78 GLU A O 1
ATOM 527 N N . VAL A 1 79 ? 7.543 -5.602 15.338 1.00 35.55 79 VAL A N 1
ATOM 528 C CA . VAL A 1 79 ? 8.267 -6.833 15.625 1.00 40.38 79 VAL A CA 1
ATOM 529 C C . VAL A 1 79 ? 8.935 -6.734 16.999 1.00 43.34 79 VAL A C 1
ATOM 530 O O . VAL A 1 79 ? 9.500 -5.690 17.331 1.00 42.35 79 VAL A O 1
ATOM 534 N N . PRO A 1 80 ? 8.855 -7.813 17.805 1.00 52.26 80 PRO A N 1
ATOM 535 C CA . PRO A 1 80 ? 9.370 -7.876 19.181 1.00 56.49 80 PRO A CA 1
ATOM 536 C C . PRO A 1 80 ? 10.736 -7.223 19.383 1.00 61.99 80 PRO A C 1
ATOM 537 O O . PRO A 1 80 ? 11.598 -7.292 18.503 1.00 59.81 80 PRO A O 1
ATOM 541 N N . GLU A 1 81 ? 10.896 -6.599 20.552 1.00 63.90 81 GLU A N 1
ATOM 542 C CA . GLU A 1 81 ? 12.070 -5.813 20.936 1.00 65.58 81 GLU A CA 1
ATOM 543 C C . GLU A 1 81 ? 12.160 -4.507 20.144 1.00 58.04 81 GLU A C 1
ATOM 544 O O . GLU A 1 81 ? 13.209 -4.177 19.589 1.00 55.64 81 GLU A O 1
ATOM 550 N N . ASP A 1 82 ? 11.047 -3.775 20.110 1.00 50.81 82 ASP A N 1
ATOM 551 C CA . ASP A 1 82 ? 10.981 -2.436 19.520 1.00 44.69 82 ASP A CA 1
ATOM 552 C C . ASP A 1 82 ? 11.556 -2.394 18.100 1.00 42.18 82 ASP A C 1
ATOM 553 O O . ASP A 1 82 ? 12.423 -1.579 17.795 1.00 49.25 82 ASP A O 1
ATOM 558 N N . SER A 1 83 ? 11.068 -3.281 17.238 1.00 44.28 83 SER A N 1
ATOM 559 C CA . SER A 1 83 ? 11.605 -3.404 15.888 1.00 40.23 83 SER A CA 1
ATOM 560 C C . SER A 1 83 ? 10.518 -3.307 14.826 1.00 37.06 83 SER A C 1
ATOM 561 O O . SER A 1 83 ? 9.331 -3.395 15.127 1.00 33.88 83 SER A O 1
ATOM 564 N N . PHE A 1 84 ? 10.940 -3.119 13.577 1.00 31.39 84 PHE A N 1
ATOM 565 C CA . PHE A 1 84 ? 10.008 -3.078 12.463 1.00 29.56 84 PHE A CA 1
ATOM 566 C C . PHE A 1 84 ? 10.579 -3.823 11.273 1.00 30.22 84 PHE A C 1
ATOM 567 O O . PHE A 1 84 ? 11.793 -3.916 11.114 1.00 32.19 84 PHE A O 1
ATOM 575 N N . GLU A 1 85 ? 9.699 -4.376 10.448 1.00 38.35 85 GLU A N 1
ATOM 576 C CA . GLU A 1 85 ? 10.123 -5.016 9.214 1.00 34.61 85 GLU A CA 1
ATOM 577 C C . GLU A 1 85 ? 9.097 -4.746 8.124 1.00 30.96 85 GLU A C 1
ATOM 578 O O . GLU A 1 85 ? 8.053 -4.155 8.383 1.00 37.95 85 GLU A O 1
ATOM 584 N N . LEU A 1 86 ? 9.402 -5.179 6.907 1.00 33.98 86 LEU A N 1
ATOM 585 C CA . LEU A 1 86 ? 8.566 -4.886 5.749 1.00 35.68 86 LEU A CA 1
ATOM 586 C C . LEU A 1 86 ? 7.298 -5.728 5.667 1.00 32.88 86 LEU A C 1
ATOM 587 O O . LEU A 1 86 ? 7.357 -6.953 5.700 1.00 38.09 86 LEU A O 1
ATOM 592 N N . ALA A 1 87 ? 6.155 -5.060 5.545 1.00 31.62 87 ALA A N 1
ATOM 593 C CA . ALA A 1 87 ? 4.924 -5.715 5.107 1.00 31.87 87 ALA A CA 1
ATOM 594 C C . ALA A 1 87 ? 4.902 -5.648 3.575 1.00 37.77 87 ALA A C 1
ATOM 595 O O . ALA A 1 87 ? 5.674 -4.886 2.993 1.00 43.38 87 ALA A O 1
ATOM 597 N N . PRO A 1 88 ? 4.039 -6.443 2.913 1.00 37.07 88 PRO A N 1
ATOM 598 C CA . PRO A 1 88 ? 4.007 -6.432 1.440 1.00 42.60 88 PRO A CA 1
ATOM 599 C C . PRO A 1 88 ? 3.896 -5.045 0.784 1.00 41.95 88 PRO A C 1
ATOM 600 O O . PRO A 1 88 ? 4.564 -4.803 -0.220 1.00 42.99 88 PRO A O 1
ATOM 604 N N . MET A 1 89 ? 3.077 -4.152 1.333 1.00 31.63 89 MET A N 1
ATOM 605 C CA . MET A 1 89 ? 2.876 -2.845 0.716 1.00 31.64 89 MET A CA 1
ATOM 606 C C . MET A 1 89 ? 4.133 -1.973 0.821 1.00 35.83 89 MET A C 1
ATOM 607 O O . MET A 1 89 ? 4.470 -1.237 -0.109 1.00 35.04 89 MET A O 1
ATOM 612 N N . GLY A 1 90 ? 4.830 -2.060 1.950 1.00 33.90 90 GLY A N 1
ATOM 613 C CA . GLY A 1 90 ? 6.075 -1.330 2.128 1.00 33.02 90 GLY A CA 1
ATOM 614 C C . GLY A 1 90 ? 7.173 -1.820 1.199 1.00 36.33 90 GLY A C 1
ATOM 615 O O . GLY A 1 90 ? 8.047 -1.052 0.780 1.00 34.59 90 GLY A O 1
ATOM 616 N N . ASP A 1 91 ? 7.121 -3.108 0.874 1.00 31.41 91 ASP A N 1
ATOM 617 C CA . ASP A 1 91 ? 8.089 -3.722 -0.028 1.00 38.57 91 ASP A CA 1
ATOM 618 C C . ASP A 1 91 ? 8.064 -3.053 -1.405 1.00 42.55 91 ASP A C 1
ATOM 619 O O . ASP A 1 91 ? 9.104 -2.879 -2.040 1.00 37.44 91 ASP A O 1
ATOM 624 N N . LEU A 1 92 ? 6.874 -2.663 -1.855 1.00 40.60 92 LEU A N 1
ATOM 625 C CA . LEU A 1 92 ? 6.717 -2.023 -3.159 1.00 35.85 92 LEU A CA 1
ATOM 626 C C . LEU A 1 92 ? 7.215 -0.579 -3.162 1.00 34.75 92 LEU A C 1
ATOM 627 O O . LEU A 1 92 ? 7.274 0.063 -4.212 1.00 28.53 92 LEU A O 1
ATOM 632 N N . LEU A 1 93 ? 7.560 -0.066 -1.987 1.00 27.09 93 LEU A N 1
ATOM 633 C CA . LEU A 1 93 ? 8.052 1.297 -1.881 1.00 28.72 93 LEU A CA 1
ATOM 634 C C . LEU A 1 93 ? 9.578 1.315 -1.873 1.00 34.13 93 LEU A C 1
ATOM 635 O O . LEU A 1 93 ? 10.191 2.353 -1.629 1.00 40.44 93 LEU A O 1
ATOM 640 N N . ARG A 1 94 ? 10.187 0.165 -2.146 1.00 33.83 94 ARG A N 1
ATOM 641 C CA . ARG A 1 94 ? 11.629 0.110 -2.377 1.00 36.16 94 ARG A CA 1
ATOM 642 C C . ARG A 1 94 ? 11.924 0.505 -3.814 1.00 41.11 94 ARG A C 1
ATOM 643 O O . ARG A 1 94 ? 11.212 0.101 -4.730 1.00 48.64 94 ARG A O 1
ATOM 651 N N . SER A 1 95 ? 12.979 1.286 -4.006 1.00 51.94 95 SER A N 1
ATOM 652 C CA . SER A 1 95 ? 13.403 1.679 -5.342 1.00 53.33 95 SER A CA 1
ATOM 653 C C . SER A 1 95 ? 13.773 0.454 -6.175 1.00 50.69 95 SER A C 1
ATOM 654 O O . SER A 1 95 ? 13.488 0.395 -7.372 1.00 49.78 95 SER A O 1
ATOM 657 N N . GLY A 1 96 ? 14.389 -0.531 -5.527 1.00 52.23 96 GLY A N 1
ATOM 658 C CA . GLY A 1 96 ? 14.916 -1.694 -6.219 1.00 52.27 96 GLY A CA 1
ATOM 659 C C . GLY A 1 96 ? 13.954 -2.849 -6.435 1.00 52.52 96 GLY A C 1
ATOM 660 O O . GLY A 1 96 ? 14.363 -3.919 -6.885 1.00 55.97 96 GLY A O 1
ATOM 661 N N . HIS A 1 97 ? 12.680 -2.645 -6.117 1.00 50.03 97 HIS A N 1
ATOM 662 C CA . HIS A 1 97 ? 11.669 -3.676 -6.344 1.00 42.29 97 HIS A CA 1
ATOM 663 C C . HIS A 1 97 ? 11.279 -3.694 -7.818 1.00 42.66 97 HIS A C 1
ATOM 664 O O . HIS A 1 97 ? 11.057 -2.641 -8.412 1.00 50.36 97 HIS A O 1
ATOM 671 N N . PRO A 1 98 ? 11.211 -4.891 -8.422 1.00 48.16 98 PRO A N 1
ATOM 672 C CA . PRO A 1 98 ? 10.896 -5.017 -9.853 1.00 48.14 98 PRO A CA 1
ATOM 673 C C . PRO A 1 98 ? 9.556 -4.388 -10.234 1.00 47.61 98 PRO A C 1
ATOM 674 O O . PRO A 1 98 ? 9.437 -3.818 -11.316 1.00 55.63 98 PRO A O 1
ATOM 678 N N . ARG A 1 99 ? 8.565 -4.491 -9.356 1.00 46.95 99 ARG A N 1
ATOM 679 C CA . ARG A 1 99 ? 7.268 -3.863 -9.589 1.00 55.14 99 ARG A CA 1
ATOM 680 C C . ARG A 1 99 ? 7.065 -2.686 -8.635 1.00 51.83 99 ARG A C 1
ATOM 681 O O . ARG A 1 99 ? 5.989 -2.526 -8.053 1.00 44.25 99 ARG A O 1
ATOM 689 N N . SER A 1 100 ? 8.108 -1.871 -8.487 1.00 46.55 100 SER A N 1
ATOM 690 C CA . SER A 1 100 ? 8.113 -0.746 -7.555 1.00 36.59 100 SER A CA 1
ATOM 691 C C . SER A 1 100 ? 7.005 0.260 -7.826 1.00 31.93 100 SER A C 1
ATOM 692 O O . SER A 1 100 ? 6.582 0.436 -8.963 1.00 36.98 100 SER A O 1
ATOM 695 N N . MET A 1 101 ? 6.541 0.914 -6.765 1.00 30.42 101 MET A N 1
ATOM 696 C CA . MET A 1 101 ? 5.519 1.947 -6.868 1.00 30.56 101 MET A CA 1
ATOM 697 C C . MET A 1 101 ? 5.902 3.145 -6.005 1.00 26.10 101 MET A C 1
ATOM 698 O O . MET A 1 101 ? 5.044 3.892 -5.542 1.00 29.74 101 MET A O 1
ATOM 703 N N . ARG A 1 102 ? 7.204 3.314 -5.792 1.00 32.06 102 ARG A N 1
ATOM 704 C CA . ARG A 1 102 ? 7.723 4.392 -4.963 1.00 30.71 102 ARG A CA 1
ATOM 705 C C . ARG A 1 102 ? 7.535 5.728 -5.657 1.00 30.16 102 ARG A C 1
ATOM 706 O O . ARG A 1 102 ? 7.332 6.753 -5.006 1.00 29.78 102 ARG A O 1
ATOM 714 N N . GLY A 1 103 ? 7.606 5.704 -6.985 1.00 26.39 103 GLY A N 1
ATOM 715 C CA . GLY A 1 103 ? 7.503 6.914 -7.779 1.00 30.86 103 GLY A CA 1
ATOM 716 C C . GLY A 1 103 ? 6.199 7.664 -7.588 1.00 34.02 103 GLY A C 1
ATOM 717 O O . GLY A 1 103 ? 6.197 8.852 -7.268 1.00 35.34 103 GLY A O 1
ATOM 718 N N . MET A 1 104 ? 5.082 6.970 -7.772 1.00 37.83 104 MET A N 1
ATOM 719 C CA . MET A 1 104 ? 3.775 7.607 -7.656 1.00 43.30 104 MET A CA 1
ATOM 720 C C . MET A 1 104 ? 3.460 7.994 -6.210 1.00 44.96 104 MET A C 1
ATOM 721 O O . MET A 1 104 ? 2.708 8.934 -5.960 1.00 45.87 104 MET A O 1
ATOM 726 N N . THR A 1 105 ? 4.050 7.277 -5.259 1.00 38.34 105 THR A N 1
ATOM 727 C CA . THR A 1 105 ? 3.747 7.492 -3.851 1.00 29.54 105 THR A CA 1
ATOM 728 C C . THR A 1 105 ? 4.500 8.710 -3.305 1.00 30.88 105 THR A C 1
ATOM 729 O O . THR A 1 105 ? 4.031 9.366 -2.377 1.00 43.06 105 THR A O 1
ATOM 733 N N . THR A 1 106 ? 5.648 9.031 -3.898 1.00 28.42 106 THR A N 1
ATOM 734 C CA . THR A 1 106 ? 6.428 10.187 -3.462 1.00 36.50 106 THR A CA 1
ATOM 735 C C . THR A 1 106 ? 6.158 11.461 -4.270 1.00 34.43 106 THR A C 1
ATOM 736 O O . THR A 1 106 ? 6.107 12.549 -3.699 1.00 35.04 106 THR A O 1
ATOM 740 N N . PHE A 1 107 ? 5.991 11.332 -5.585 1.00 35.12 107 PHE A N 1
ATOM 741 C CA . PHE A 1 107 ? 5.892 12.514 -6.446 1.00 29.61 107 PHE A CA 1
ATOM 742 C C . PHE A 1 107 ? 4.711 13.414 -6.104 1.00 30.78 107 PHE A C 1
ATOM 743 O O . PHE A 1 107 ? 4.868 14.629 -5.971 1.00 38.36 107 PHE A O 1
ATOM 751 N N . PHE A 1 108 ? 3.530 12.818 -5.967 1.00 28.23 108 PHE A N 1
ATOM 752 C CA . PHE A 1 108 ? 2.302 13.585 -5.769 1.00 35.92 108 PHE A CA 1
ATOM 753 C C . PHE A 1 108 ? 2.171 14.145 -4.356 1.00 45.44 108 PHE A C 1
ATOM 754 O O . PHE A 1 108 ? 1.175 14.790 -4.028 1.00 53.95 108 PHE A O 1
ATOM 762 N N . ALA A 1 109 ? 3.179 13.906 -3.524 1.00 42.57 109 ALA A N 1
ATOM 763 C CA . ALA A 1 109 ? 3.168 14.416 -2.159 1.00 37.51 109 ALA A CA 1
ATOM 764 C C . ALA A 1 109 ? 4.364 15.317 -1.915 1.00 37.63 109 ALA A C 1
ATOM 765 O O . ALA A 1 109 ? 4.580 15.784 -0.800 1.00 51.66 109 ALA A O 1
ATOM 767 N N . GLU A 1 110 ? 5.146 15.554 -2.962 1.00 38.97 110 GLU A N 1
ATOM 768 C CA . GLU A 1 110 ? 6.233 16.514 -2.875 1.00 36.61 110 GLU A CA 1
ATOM 769 C C . GLU A 1 110 ? 5.638 17.901 -2.654 1.00 52.28 110 GLU A C 1
ATOM 770 O O . GLU A 1 110 ? 4.578 18.211 -3.200 1.00 52.47 110 GLU A O 1
ATOM 776 N N . PRO A 1 111 ? 6.309 18.732 -1.839 1.00 58.46 111 PRO A N 1
ATOM 777 C CA . PRO A 1 111 ? 5.815 20.067 -1.478 1.00 55.43 111 PRO A CA 1
ATOM 778 C C . PRO A 1 111 ? 5.452 20.927 -2.688 1.00 59.68 111 PRO A C 1
ATOM 779 O O . PRO A 1 111 ? 4.379 21.528 -2.699 1.00 64.72 111 PRO A O 1
ATOM 783 N N . ASP A 1 112 ? 6.324 20.974 -3.690 1.00 56.76 112 ASP A N 1
ATOM 784 C CA . ASP A 1 112 ? 6.061 21.762 -4.891 1.00 54.90 112 ASP A CA 1
ATOM 785 C C . ASP A 1 112 ? 4.860 21.229 -5.671 1.00 55.81 112 ASP A C 1
ATOM 786 O O . ASP A 1 112 ? 4.124 21.997 -6.289 1.00 63.83 112 ASP A O 1
ATOM 791 N N . VAL A 1 113 ? 4.669 19.914 -5.640 1.00 51.00 113 VAL A N 1
ATOM 792 C CA . VAL A 1 113 ? 3.552 19.276 -6.334 1.00 40.81 113 VAL A CA 1
ATOM 793 C C . VAL A 1 113 ? 2.274 19.369 -5.507 1.00 42.52 113 VAL A C 1
ATOM 794 O O . VAL A 1 113 ? 1.195 19.656 -6.031 1.00 43.07 113 VAL A O 1
ATOM 798 N N . LEU A 1 114 ? 2.403 19.126 -4.209 1.00 44.35 114 LEU A N 1
ATOM 799 C CA . LEU A 1 114 ? 1.271 19.207 -3.298 1.00 50.13 114 LEU A CA 1
ATOM 800 C C . LEU A 1 114 ? 0.686 20.619 -3.278 1.00 47.87 114 LEU A C 1
ATOM 801 O O . LEU A 1 114 ? -0.530 20.798 -3.208 1.00 48.88 114 LEU A O 1
ATOM 806 N N . ALA A 1 115 ? 1.562 21.617 -3.347 1.00 44.52 115 ALA A N 1
ATOM 807 C CA . ALA A 1 115 ? 1.140 23.014 -3.354 1.00 56.51 115 ALA A CA 1
ATOM 808 C C . ALA A 1 115 ? 0.330 23.360 -4.603 1.00 62.91 115 ALA A C 1
ATOM 809 O O . ALA A 1 115 ? -0.497 24.271 -4.582 1.00 64.53 115 ALA A O 1
ATOM 811 N N . ALA A 1 116 ? 0.575 22.630 -5.687 1.00 57.36 116 ALA A N 1
ATOM 812 C CA . ALA A 1 116 ? -0.163 22.835 -6.928 1.00 45.21 116 ALA A CA 1
ATOM 813 C C . ALA A 1 116 ? -1.596 22.330 -6.802 1.00 51.72 116 ALA A C 1
ATOM 814 O O . ALA A 1 116 ? -2.540 23.020 -7.189 1.00 53.08 116 ALA A O 1
ATOM 816 N N . TYR A 1 117 ? -1.758 21.125 -6.259 1.00 44.67 117 TYR A N 1
ATOM 817 C CA . TYR A 1 117 ? -3.088 20.569 -6.023 1.00 55.29 117 TYR A CA 1
ATOM 818 C C . TYR A 1 117 ? -3.882 21.425 -5.030 1.00 55.95 117 TYR A C 1
ATOM 819 O O . TYR A 1 117 ? -5.112 21.414 -5.035 1.00 57.02 117 TYR A O 1
ATOM 828 N N . GLY A 1 118 ? -3.176 22.179 -4.193 1.00 57.09 118 GLY A N 1
ATOM 829 C CA . GLY A 1 118 ? -3.820 23.106 -3.282 1.00 61.11 118 GLY A CA 1
ATOM 830 C C . GLY A 1 118 ? -4.364 24.332 -3.993 1.00 57.72 118 GLY A C 1
ATOM 831 O O . GLY A 1 118 ? -5.416 24.859 -3.623 1.00 56.72 118 GLY A O 1
ATOM 832 N N . ASP A 1 119 ? -3.649 24.780 -5.024 1.00 57.08 119 ASP A N 1
ATOM 833 C CA . ASP A 1 119 ? -4.042 25.959 -5.797 1.00 56.27 119 ASP A CA 1
ATOM 834 C C . ASP A 1 119 ? -5.074 25.638 -6.877 1.00 50.85 119 ASP A C 1
ATOM 835 O O . ASP A 1 119 ? -5.220 26.379 -7.851 1.00 45.83 119 ASP A O 1
ATOM 840 N N . LEU A 1 120 ? -5.789 24.534 -6.690 1.00 44.00 120 LEU A N 1
ATOM 841 C CA . LEU A 1 120 ? -6.783 24.075 -7.653 1.00 40.66 120 LEU A CA 1
ATOM 842 C C . LEU A 1 120 ? -7.910 25.091 -7.827 1.00 42.84 120 LEU A C 1
ATOM 843 O O . LEU A 1 120 ? -8.484 25.220 -8.910 1.00 54.00 120 LEU A O 1
ATOM 848 N N . VAL A 1 121 ? -8.212 25.822 -6.759 1.00 46.84 121 VAL A N 1
ATOM 849 C CA . VAL A 1 121 ? -9.268 26.831 -6.789 1.00 46.71 121 VAL A CA 1
ATOM 850 C C . VAL A 1 121 ? -8.888 28.021 -7.664 1.00 51.77 121 VAL A C 1
ATOM 851 O O . VAL A 1 121 ? -9.679 28.467 -8.498 1.00 52.73 121 VAL A O 1
ATOM 855 N N . GLU A 1 122 ? -7.679 28.540 -7.475 1.00 55.26 122 GLU A N 1
ATOM 856 C CA . GLU A 1 122 ? -7.230 29.684 -8.262 1.00 51.37 122 GLU A CA 1
ATOM 857 C C . GLU A 1 122 ? -7.073 29.298 -9.730 1.00 44.89 122 GLU A C 1
ATOM 858 O O . GLU A 1 122 ? -7.340 30.104 -10.620 1.00 43.99 122 GLU A O 1
ATOM 864 N N . SER A 1 123 ? -6.654 28.061 -9.978 1.00 40.36 123 SER A N 1
ATOM 865 C CA . SER A 1 123 ? -6.541 27.548 -11.342 1.00 45.65 123 SER A CA 1
ATOM 866 C C . SER A 1 123 ? -7.898 27.524 -12.054 1.00 50.60 123 SER A C 1
ATOM 867 O O . SER A 1 123 ? -8.013 27.950 -13.205 1.00 50.69 123 SER A O 1
ATOM 870 N N . VAL A 1 124 ? -8.921 27.021 -11.369 1.00 49.87 124 VAL A N 1
ATOM 871 C CA . VAL A 1 124 ? -10.274 27.011 -11.919 1.00 52.00 124 VAL A CA 1
ATOM 872 C C . VAL A 1 124 ? -10.762 28.443 -12.131 1.00 47.89 124 VAL A C 1
ATOM 873 O O . VAL A 1 124 ? -11.414 28.749 -13.133 1.00 50.19 124 VAL A O 1
ATOM 877 N N . ARG A 1 125 ? -10.415 29.325 -11.199 1.00 44.84 125 ARG A N 1
ATOM 878 C CA . ARG A 1 125 ? -10.815 30.727 -11.288 1.00 53.31 125 ARG A CA 1
ATOM 879 C C . ARG A 1 125 ? -10.061 31.494 -12.372 1.00 54.23 125 ARG A C 1
ATOM 880 O O . ARG A 1 125 ? -10.620 32.385 -13.005 1.00 52.74 125 ARG A O 1
ATOM 888 N N . THR A 1 126 ? -8.798 31.144 -12.591 1.00 59.77 126 THR A N 1
ATOM 889 C CA . THR A 1 126 ? -7.953 31.898 -13.516 1.00 68.47 126 THR A CA 1
ATOM 890 C C . THR A 1 126 ? -7.947 31.319 -14.927 1.00 69.22 126 THR A C 1
ATOM 891 O O . THR A 1 126 ? -8.065 32.052 -15.906 1.00 72.01 126 THR A O 1
ATOM 895 N N . GLY A 1 127 ? -7.803 30.003 -15.030 1.00 68.09 127 GLY A N 1
ATOM 896 C CA . GLY A 1 127 ? -7.709 29.361 -16.328 1.00 63.41 127 GLY A CA 1
ATOM 897 C C . GLY A 1 127 ? -6.302 28.860 -16.577 1.00 59.18 127 GLY A C 1
ATOM 898 O O . GLY A 1 127 ? -6.040 28.165 -17.557 1.00 59.77 127 GLY A O 1
ATOM 899 N N . VAL A 1 128 ? -5.394 29.224 -15.678 1.00 58.08 128 VAL A N 1
ATOM 900 C CA . VAL A 1 128 ? -4.011 28.775 -15.747 1.00 56.41 128 VAL A CA 1
ATOM 901 C C . VAL A 1 128 ? -3.844 27.459 -14.986 1.00 54.61 128 VAL A C 1
ATOM 902 O O . VAL A 1 128 ? -4.412 27.293 -13.904 1.00 49.07 128 VAL A O 1
ATOM 906 N N . PRO A 1 129 ? -3.104 26.501 -15.569 1.00 52.20 129 PRO A N 1
ATOM 907 C CA . PRO A 1 129 ? -2.737 25.284 -14.836 1.00 45.92 129 PRO A CA 1
ATOM 908 C C . PRO A 1 129 ? -2.165 25.635 -13.467 1.00 47.85 129 PRO A C 1
ATOM 909 O O . PRO A 1 129 ? -1.363 26.566 -13.360 1.00 53.10 129 PRO A O 1
ATOM 913 N N . ALA A 1 130 ? -2.592 24.910 -12.440 1.00 40.61 130 ALA A N 1
ATOM 914 C CA . ALA A 1 130 ? -2.272 25.260 -11.060 1.00 37.55 130 ALA A CA 1
ATOM 915 C C . ALA A 1 130 ? -0.770 25.301 -10.783 1.00 47.50 130 ALA A C 1
ATOM 916 O O . ALA A 1 130 ? -0.295 26.185 -10.067 1.00 48.08 130 ALA A O 1
ATOM 918 N N . PHE A 1 131 ? -0.029 24.357 -11.356 1.00 37.19 131 PHE A N 1
ATOM 919 C CA . PHE A 1 131 ? 1.410 24.281 -11.135 1.00 43.94 131 PHE A CA 1
ATOM 920 C C . PHE A 1 131 ? 2.107 25.560 -11.593 1.00 51.91 131 PHE A C 1
ATOM 921 O O . PHE A 1 131 ? 3.060 26.018 -10.962 1.00 49.69 131 PHE A O 1
ATOM 929 N N . GLN A 1 132 ? 1.618 26.144 -12.681 1.00 56.68 132 GLN A N 1
ATOM 930 C CA . GLN A 1 132 ? 2.244 27.335 -13.246 1.00 61.18 132 GLN A CA 1
ATOM 931 C C . GLN A 1 132 ? 1.855 28.613 -12.507 1.00 64.77 132 GLN A C 1
ATOM 932 O O . GLN A 1 132 ? 2.360 29.691 -12.817 1.00 68.46 132 GLN A O 1
ATOM 938 N N . LEU A 1 133 ? 0.956 28.499 -11.536 1.00 64.08 133 LEU A N 1
ATOM 939 C CA . LEU A 1 133 ? 0.581 29.650 -10.722 1.00 61.08 133 LEU A CA 1
ATOM 940 C C . LEU A 1 133 ? 1.605 29.885 -9.617 1.00 53.24 133 LEU A C 1
ATOM 941 O O . LEU A 1 133 ? 1.935 31.026 -9.299 1.00 63.55 133 LEU A O 1
ATOM 946 N N . ARG A 1 134 ? 2.105 28.800 -9.035 1.00 49.06 134 ARG A N 1
ATOM 947 C CA . ARG A 1 134 ? 3.067 28.891 -7.942 1.00 59.65 134 ARG A CA 1
ATOM 948 C C . ARG A 1 134 ? 4.498 28.825 -8.469 1.00 63.27 134 ARG A C 1
ATOM 949 O O . ARG A 1 134 ? 5.436 29.279 -7.812 1.00 66.45 134 ARG A O 1
ATOM 957 N N . HIS A 1 135 ? 4.662 28.273 -9.666 1.00 63.02 135 HIS A N 1
ATOM 958 C CA . HIS A 1 135 ? 5.977 28.212 -10.293 1.00 61.73 135 HIS A CA 1
ATOM 959 C C . HIS A 1 135 ? 6.016 29.041 -11.578 1.00 68.10 135 HIS A C 1
ATOM 960 O O . HIS A 1 135 ? 5.024 29.156 -12.288 1.00 74.05 135 HIS A O 1
ATOM 967 N N . ARG A 1 136 ? 7.173 29.620 -11.870 1.00 77.10 136 ARG A N 1
ATOM 968 C CA . ARG A 1 136 ? 7.318 30.506 -13.019 1.00 74.51 136 ARG A CA 1
ATOM 969 C C . ARG A 1 136 ? 7.412 29.738 -14.338 1.00 71.08 136 ARG A C 1
ATOM 970 O O . ARG A 1 136 ? 7.290 30.320 -15.415 1.00 80.44 136 ARG A O 1
ATOM 978 N N . GLU A 1 137 ? 7.632 28.430 -14.246 1.00 74.69 137 GLU A N 1
ATOM 979 C CA . GLU A 1 137 ? 7.795 27.580 -15.422 1.00 70.67 137 GLU A CA 1
ATOM 980 C C . GLU A 1 137 ? 6.742 26.477 -15.470 1.00 62.57 137 GLU A C 1
ATOM 981 O O . GLU A 1 137 ? 6.206 26.088 -14.436 1.00 56.12 137 GLU A O 1
ATOM 987 N N . PRO A 1 138 ? 6.446 25.964 -16.676 1.00 60.59 138 PRO A N 1
ATOM 988 C CA . PRO A 1 138 ? 5.620 24.758 -16.789 1.00 44.62 138 PRO A CA 1
ATOM 989 C C . PRO A 1 138 ? 6.342 23.539 -16.217 1.00 54.00 138 PRO A C 1
ATOM 990 O O . PRO A 1 138 ? 7.550 23.602 -15.980 1.00 55.36 138 PRO A O 1
ATOM 994 N N . LEU A 1 139 ? 5.605 22.450 -16.011 1.00 49.73 139 LEU A N 1
ATOM 995 C CA . LEU A 1 139 ? 6.100 21.278 -15.289 1.00 43.55 139 LEU A CA 1
ATOM 996 C C . LEU A 1 139 ? 7.406 20.709 -15.837 1.00 51.94 139 LEU A C 1
ATOM 997 O O . LEU A 1 139 ? 8.339 20.449 -15.078 1.00 62.43 139 LEU A O 1
ATOM 1002 N N . TYR A 1 140 ? 7.471 20.513 -17.149 1.00 48.96 140 TYR A N 1
ATOM 1003 C CA . TYR A 1 140 ? 8.627 19.865 -17.758 1.00 47.35 140 TYR A CA 1
ATOM 1004 C C . TYR A 1 140 ? 9.883 20.734 -17.687 1.00 51.39 140 TYR A C 1
ATOM 1005 O O . TYR A 1 140 ? 10.975 20.227 -17.428 1.00 60.59 140 TYR A O 1
ATOM 1014 N N . ASP A 1 141 ? 9.728 22.036 -17.909 1.00 45.59 141 ASP A N 1
ATOM 1015 C CA . ASP A 1 141 ? 10.839 22.973 -17.760 1.00 49.31 141 ASP A CA 1
ATOM 1016 C C . ASP A 1 141 ? 11.350 22.953 -16.325 1.00 54.30 141 ASP A C 1
ATOM 1017 O O . ASP A 1 141 ? 12.554 23.023 -16.077 1.00 59.91 141 ASP A O 1
ATOM 1022 N N . PHE A 1 142 ? 10.415 22.862 -15.385 1.00 49.13 142 PHE A N 1
ATOM 1023 C CA . PHE A 1 142 ? 10.731 22.802 -13.963 1.00 51.29 142 PHE A CA 1
ATOM 1024 C C . PHE A 1 142 ? 11.542 21.555 -13.632 1.00 51.32 142 PHE A C 1
ATOM 1025 O O . PHE A 1 142 ? 12.569 21.627 -12.961 1.00 61.74 142 PHE A O 1
ATOM 1033 N N . LEU A 1 143 ? 11.064 20.410 -14.107 1.00 47.28 143 LEU A N 1
ATOM 1034 C CA . LEU A 1 143 ? 11.696 19.131 -13.821 1.00 47.61 143 LEU A CA 1
ATOM 1035 C C . LEU A 1 143 ? 13.061 19.006 -14.490 1.00 53.03 143 LEU A C 1
ATOM 1036 O O . LEU A 1 143 ? 13.928 18.279 -14.009 1.00 48.55 143 LEU A O 1
ATOM 1041 N N . ALA A 1 144 ? 13.245 19.726 -15.593 1.00 60.50 144 ALA A N 1
ATOM 1042 C CA . ALA A 1 144 ? 14.480 19.654 -16.369 1.00 53.54 144 ALA A CA 1
ATOM 1043 C C . ALA A 1 144 ? 15.682 20.201 -15.596 1.00 57.44 144 ALA A C 1
ATOM 1044 O O . ALA A 1 144 ? 16.806 19.726 -15.768 1.00 65.46 144 ALA A O 1
ATOM 1046 N N . ARG A 1 145 ? 15.438 21.194 -14.744 1.00 54.48 145 ARG A N 1
ATOM 1047 C CA . ARG A 1 145 ? 16.486 21.791 -13.914 1.00 51.33 145 ARG A CA 1
ATOM 1048 C C . ARG A 1 145 ? 17.197 20.762 -13.030 1.00 55.78 145 ARG A C 1
ATOM 1049 O O . ARG A 1 145 ? 16.566 19.842 -12.513 1.00 65.24 145 ARG A O 1
ATOM 1057 N N . PRO A 1 146 ? 18.520 20.921 -12.848 1.00 62.91 146 PRO A N 1
ATOM 1058 C CA . PRO A 1 146 ? 19.297 19.983 -12.027 1.00 46.95 146 PRO A CA 1
ATOM 1059 C C . PRO A 1 146 ? 18.889 20.009 -10.557 1.00 54.56 146 PRO A C 1
ATOM 1060 O O . PRO A 1 146 ? 19.006 18.991 -9.872 1.00 57.10 146 PRO A O 1
ATOM 1064 N N . GLN A 1 147 ? 18.403 21.153 -10.083 1.00 49.48 147 GLN A N 1
ATOM 1065 C CA . GLN A 1 147 ? 18.014 21.292 -8.680 1.00 54.72 147 GLN A CA 1
ATOM 1066 C C . GLN A 1 147 ? 16.731 20.530 -8.349 1.00 59.53 147 GLN A C 1
ATOM 1067 O O . GLN A 1 147 ? 16.347 20.426 -7.181 1.00 58.89 147 GLN A O 1
ATOM 1073 N N . HIS A 1 148 ? 16.071 20.001 -9.375 1.00 51.44 148 HIS A N 1
ATOM 1074 C CA . HIS A 1 148 ? 14.832 19.255 -9.180 1.00 47.33 148 HIS A CA 1
ATOM 1075 C C . HIS A 1 148 ? 14.936 17.841 -9.739 1.00 47.17 148 HIS A C 1
ATOM 1076 O O . HIS A 1 148 ? 13.930 17.244 -10.123 1.00 49.86 148 HIS A O 1
ATOM 1083 N N . LYS A 1 149 ? 16.155 17.310 -9.781 1.00 50.67 149 LYS A N 1
ATOM 1084 C CA . LYS A 1 149 ? 16.387 15.958 -10.282 1.00 49.85 149 LYS A CA 1
ATOM 1085 C C . LYS A 1 149 ? 15.672 14.896 -9.445 1.00 48.81 149 LYS A C 1
ATOM 1086 O O . LYS A 1 149 ? 15.139 13.922 -9.985 1.00 49.22 149 LYS A O 1
ATOM 1092 N N . GLU A 1 150 ? 15.661 15.088 -8.129 1.00 38.41 150 GLU A N 1
ATOM 1093 C CA . GLU A 1 150 ? 15.039 14.133 -7.211 1.00 44.10 150 GLU A CA 1
ATOM 1094 C C . GLU A 1 150 ? 13.552 13.931 -7.515 1.00 48.00 150 GLU A C 1
ATOM 1095 O O . GLU A 1 150 ? 13.044 12.807 -7.467 1.00 41.89 150 GLU A O 1
ATOM 1101 N N . VAL A 1 151 ? 12.866 15.025 -7.834 1.00 41.81 151 VAL A N 1
ATOM 1102 C CA . VAL A 1 151 ? 11.448 14.980 -8.180 1.00 42.92 151 VAL A CA 1
ATOM 1103 C C . VAL A 1 151 ? 11.275 14.521 -9.628 1.00 47.68 151 VAL A C 1
ATOM 1104 O O . VAL A 1 151 ? 10.321 13.815 -9.955 1.00 52.02 151 VAL A O 1
ATOM 1108 N N . ARG A 1 152 ? 12.213 14.906 -10.489 1.00 45.28 152 ARG A N 1
ATOM 1109 C CA . ARG A 1 152 ? 12.201 14.446 -11.874 1.00 43.26 152 ARG A CA 1
ATOM 1110 C C . ARG A 1 152 ? 12.244 12.919 -11.965 1.00 37.04 152 ARG A C 1
ATOM 1111 O O . ARG A 1 152 ? 11.537 12.318 -12.770 1.00 39.18 152 ARG A O 1
ATOM 1119 N N . ASP A 1 153 ? 13.073 12.299 -11.131 1.00 36.81 153 ASP A N 1
ATOM 1120 C CA . ASP A 1 153 ? 13.244 10.848 -11.152 1.00 42.28 153 ASP A CA 1
ATOM 1121 C C . ASP A 1 153 ? 12.050 10.109 -10.551 1.00 39.34 153 ASP A C 1
ATOM 1122 O O . ASP A 1 153 ? 11.732 8.994 -10.961 1.00 48.66 153 ASP A O 1
ATOM 1127 N N . GLU A 1 154 ? 11.398 10.724 -9.572 1.00 40.85 154 GLU A N 1
ATOM 1128 C CA . GLU A 1 154 ? 10.175 10.160 -9.020 1.00 41.47 154 GLU A CA 1
ATOM 1129 C C . GLU A 1 154 ? 9.032 10.271 -10.025 1.00 41.43 154 GLU A C 1
ATOM 1130 O O . GLU A 1 154 ? 8.163 9.398 -10.092 1.00 35.06 154 GLU A O 1
ATOM 1136 N N . PHE A 1 155 ? 9.044 11.347 -10.808 1.00 39.59 155 PHE A N 1
ATOM 1137 C CA . PHE A 1 155 ? 8.031 11.559 -11.835 1.00 35.02 155 PHE A CA 1
ATOM 1138 C C . PHE A 1 155 ? 8.128 10.496 -12.924 1.00 34.75 155 PHE A C 1
ATOM 1139 O O . PHE A 1 155 ? 7.123 9.916 -13.330 1.00 33.43 155 PHE A O 1
ATOM 1147 N N . ASP A 1 156 ? 9.345 10.250 -13.400 1.00 38.96 156 ASP A N 1
ATOM 1148 C CA . ASP A 1 156 ? 9.565 9.273 -14.461 1.00 33.26 156 ASP A CA 1
ATOM 1149 C C . ASP A 1 156 ? 9.191 7.862 -13.999 1.00 39.80 156 ASP A C 1
ATOM 1150 O O . ASP A 1 156 ? 8.614 7.082 -14.760 1.00 44.18 156 ASP A O 1
ATOM 1155 N N . ALA A 1 157 ? 9.520 7.544 -12.752 1.00 39.67 157 ALA A N 1
ATOM 1156 C CA . ALA A 1 157 ? 9.150 6.261 -12.170 1.00 37.67 157 ALA A CA 1
ATOM 1157 C C . ALA A 1 157 ? 7.633 6.143 -12.083 1.00 37.50 157 ALA A C 1
ATOM 1158 O O . ALA A 1 157 ? 7.070 5.099 -12.399 1.00 37.73 157 ALA A O 1
ATOM 1160 N N . ALA A 1 158 ? 6.983 7.225 -11.664 1.00 28.91 158 ALA A N 1
ATOM 1161 C CA . ALA A 1 158 ? 5.528 7.273 -11.591 1.00 30.30 158 ALA A CA 1
ATOM 1162 C C . ALA A 1 158 ? 4.887 6.919 -12.936 1.00 38.33 158 ALA A C 1
ATOM 1163 O O . ALA A 1 158 ? 3.951 6.120 -12.985 1.00 32.47 158 ALA A O 1
ATOM 1165 N N . MET A 1 159 ? 5.405 7.504 -14.017 1.00 38.95 159 MET A N 1
ATOM 1166 C CA . MET A 1 159 ? 4.890 7.257 -15.367 1.00 36.65 159 MET A CA 1
ATOM 1167 C C . MET A 1 159 ? 5.107 5.814 -15.816 1.00 43.29 159 MET A C 1
ATOM 1168 O O . MET A 1 159 ? 4.279 5.247 -16.531 1.00 39.44 159 MET A O 1
ATOM 1173 N N . VAL A 1 160 ? 6.230 5.227 -15.413 1.00 46.66 160 VAL A N 1
ATOM 1174 C CA . VAL A 1 160 ? 6.492 3.818 -15.702 1.00 44.86 160 VAL A CA 1
ATOM 1175 C C . VAL A 1 160 ? 5.505 2.947 -14.931 1.00 42.63 160 VAL A C 1
ATOM 1176 O O . VAL A 1 160 ? 4.976 1.971 -15.464 1.00 41.39 160 VAL A O 1
ATOM 1180 N N . GLU A 1 161 ? 5.244 3.326 -13.680 1.00 36.04 161 GLU A N 1
ATOM 1181 C CA . GLU A 1 161 ? 4.351 2.573 -12.803 1.00 32.06 161 GLU A CA 1
ATOM 1182 C C . GLU A 1 161 ? 2.902 2.581 -13.303 1.00 39.90 161 GLU A C 1
ATOM 1183 O O . GLU A 1 161 ? 2.239 1.542 -13.308 1.00 48.19 161 GLU A O 1
ATOM 1189 N N . PHE A 1 162 ? 2.414 3.748 -13.717 1.00 40.90 162 PHE A N 1
ATOM 1190 C CA . PHE A 1 162 ? 1.071 3.858 -14.280 1.00 40.05 162 PHE A CA 1
ATOM 1191 C C . PHE A 1 162 ? 0.948 3.038 -15.564 1.00 39.59 162 PHE A C 1
ATOM 1192 O O . PHE A 1 162 ? -0.094 2.447 -15.834 1.00 36.66 162 PHE A O 1
ATOM 1200 N N . GLY A 1 163 ? 2.017 3.004 -16.349 1.00 32.14 163 GLY A N 1
ATOM 1201 C CA . GLY A 1 163 ? 2.042 2.194 -17.551 1.00 40.72 163 GLY A CA 1
ATOM 1202 C C . GLY A 1 163 ? 1.950 0.710 -17.242 1.00 48.02 163 GLY A C 1
ATOM 1203 O O . GLY A 1 163 ? 1.279 -0.040 -17.947 1.00 46.63 163 GLY A O 1
ATOM 1204 N N . GLN A 1 164 ? 2.634 0.284 -16.186 1.00 48.62 164 GLN A N 1
ATOM 1205 C CA . GLN A 1 164 ? 2.596 -1.111 -15.774 1.00 39.02 164 GLN A CA 1
ATOM 1206 C C . GLN A 1 164 ? 1.234 -1.441 -15.167 1.00 45.11 164 GLN A C 1
ATOM 1207 O O . GLN A 1 164 ? 0.698 -2.528 -15.371 1.00 44.24 164 GLN A O 1
ATOM 1213 N N . TYR A 1 165 ? 0.670 -0.487 -14.434 1.00 37.73 165 TYR A N 1
ATOM 1214 C CA . TYR A 1 165 ? -0.592 -0.712 -13.740 1.00 34.13 165 TYR A CA 1
ATOM 1215 C C . TYR A 1 165 ? -1.782 -0.859 -14.693 1.00 42.46 165 TYR A C 1
ATOM 1216 O O . TYR A 1 165 ? -2.753 -1.541 -14.369 1.00 50.51 165 TYR A O 1
ATOM 1225 N N . PHE A 1 166 ? -1.711 -0.223 -15.859 1.00 42.98 166 PHE A N 1
ATOM 1226 C CA . PHE A 1 166 ? -2.830 -0.232 -16.799 1.00 48.07 166 PHE A CA 1
ATOM 1227 C C . PHE A 1 166 ? -2.566 -1.082 -18.039 1.00 49.33 166 PHE A C 1
ATOM 1228 O O . PHE A 1 166 ? -3.362 -1.073 -18.979 1.00 46.83 166 PHE A O 1
ATOM 1236 N N . ALA A 1 167 ? -1.455 -1.814 -18.040 1.00 48.14 167 ALA A N 1
ATOM 1237 C CA . ALA A 1 167 ? -1.042 -2.580 -19.217 1.00 48.35 167 ALA A CA 1
ATOM 1238 C C . ALA A 1 167 ? -2.099 -3.593 -19.666 1.00 49.47 167 ALA A C 1
ATOM 1239 O O . ALA A 1 167 ? -2.489 -3.615 -20.835 1.00 48.04 167 ALA A O 1
ATOM 1241 N N . ASP A 1 168 ? -2.565 -4.424 -18.741 1.00 49.11 168 ASP A N 1
ATOM 1242 C CA . ASP A 1 168 ? -3.545 -5.452 -19.080 1.00 56.92 168 ASP A CA 1
ATOM 1243 C C . ASP A 1 168 ? -4.850 -4.857 -19.610 1.00 51.26 168 ASP A C 1
ATOM 1244 O O . ASP A 1 168 ? -5.490 -5.441 -20.484 1.00 57.62 168 ASP A O 1
ATOM 1249 N N . ASP A 1 169 ? -5.229 -3.693 -19.089 1.00 44.15 169 ASP A N 1
ATOM 1250 C CA . ASP A 1 169 ? -6.468 -3.034 -19.490 1.00 45.42 169 ASP A CA 1
ATOM 1251 C C . ASP A 1 169 ? -6.526 -2.775 -20.996 1.00 46.62 169 ASP A C 1
ATOM 1252 O O . ASP A 1 169 ? -7.596 -2.838 -21.598 1.00 55.99 169 ASP A O 1
ATOM 1257 N N . PHE A 1 170 ? -5.379 -2.487 -21.603 1.00 45.51 170 PHE A N 1
ATOM 1258 C CA . PHE A 1 170 ? -5.320 -2.297 -23.047 1.00 46.94 170 PHE A CA 1
ATOM 1259 C C . PHE A 1 170 ? -5.316 -3.632 -23.775 1.00 54.37 170 PHE A C 1
ATOM 1260 O O . PHE A 1 170 ? -6.085 -3.839 -24.713 1.00 62.70 170 PHE A O 1
ATOM 1268 N N . LEU A 1 171 ? -4.452 -4.537 -23.329 1.00 52.46 171 LEU A N 1
ATOM 1269 C CA . LEU A 1 171 ? -4.209 -5.789 -24.041 1.00 58.67 171 LEU A CA 1
ATOM 1270 C C . LEU A 1 171 ? -5.383 -6.760 -23.988 1.00 61.63 171 LEU A C 1
ATOM 1271 O O . LEU A 1 171 ? -5.406 -7.744 -24.725 1.00 70.70 171 LEU A O 1
ATOM 1276 N N . THR A 1 172 ? -6.355 -6.487 -23.125 1.00 54.98 172 THR A N 1
ATOM 1277 C CA . THR A 1 172 ? -7.518 -7.358 -23.011 1.00 60.30 172 THR A CA 1
ATOM 1278 C C . THR A 1 172 ? -8.784 -6.707 -23.550 1.00 53.65 172 THR A C 1
ATOM 1279 O O . THR A 1 172 ? -9.836 -7.337 -23.590 1.00 61.74 172 THR A O 1
ATOM 1283 N N . SER A 1 173 ? -8.684 -5.449 -23.966 1.00 62.51 173 SER A N 1
ATOM 1284 C CA . SER A 1 173 ? -9.864 -4.702 -24.389 1.00 68.04 173 SER A CA 1
ATOM 1285 C C . SER A 1 173 ? -9.886 -4.455 -25.895 1.00 70.26 173 SER A C 1
ATOM 1286 O O . SER A 1 173 ? -10.913 -4.063 -26.451 1.00 69.28 173 SER A O 1
ATOM 1289 N N . PHE A 1 174 ? -8.749 -4.677 -26.548 1.00 59.21 174 PHE A N 1
ATOM 1290 C CA . PHE A 1 174 ? -8.656 -4.507 -27.993 1.00 59.97 174 PHE A CA 1
ATOM 1291 C C . PHE A 1 174 ? -7.888 -5.668 -28.614 1.00 64.69 174 PHE A C 1
ATOM 1292 O O . PHE A 1 174 ? -7.022 -6.261 -27.973 1.00 65.28 174 PHE A O 1
ATOM 1300 N N . ASP A 1 175 ? -8.209 -5.990 -29.863 1.00 65.16 175 ASP A N 1
ATOM 1301 C CA . ASP A 1 175 ? -7.583 -7.119 -30.542 1.00 74.14 175 ASP A CA 1
ATOM 1302 C C . ASP A 1 175 ? -6.337 -6.698 -31.320 1.00 62.47 175 ASP A C 1
ATOM 1303 O O . ASP A 1 175 ? -6.374 -6.544 -32.541 1.00 65.96 175 ASP A O 1
ATOM 1308 N N . PHE A 1 176 ? -5.230 -6.521 -30.610 1.00 58.87 176 PHE A N 1
ATOM 1309 C CA . PHE A 1 176 ? -3.966 -6.190 -31.257 1.00 57.14 176 PHE A CA 1
ATOM 1310 C C . PHE A 1 176 ? -3.454 -7.348 -32.109 1.00 57.07 176 PHE A C 1
ATOM 1311 O O . PHE A 1 176 ? -2.656 -7.147 -33.022 1.00 60.56 176 PHE A O 1
ATOM 1319 N N . GLY A 1 177 ? -3.932 -8.553 -31.814 1.00 54.27 177 GLY A N 1
ATOM 1320 C CA . GLY A 1 177 ? -3.486 -9.751 -32.501 1.00 57.44 177 GLY A CA 1
ATOM 1321 C C . GLY A 1 177 ? -3.839 -9.841 -33.976 1.00 71.82 177 GLY A C 1
ATOM 1322 O O . GLY A 1 177 ? -3.410 -10.771 -34.660 1.00 73.87 177 GLY A O 1
ATOM 1323 N N . ARG A 1 178 ? -4.617 -8.887 -34.476 1.00 69.59 178 ARG A N 1
ATOM 1324 C CA . ARG A 1 178 ? -4.987 -8.900 -35.887 1.00 73.49 178 ARG A CA 1
ATOM 1325 C C . ARG A 1 178 ? -4.114 -7.946 -36.700 1.00 71.48 178 ARG A C 1
ATOM 1326 O O . ARG A 1 178 ? -4.415 -7.650 -37.855 1.00 71.86 178 ARG A O 1
ATOM 1334 N N . PHE A 1 179 ? -3.029 -7.474 -36.092 1.00 66.19 179 PHE A N 1
ATOM 1335 C CA . PHE A 1 179 ? -2.045 -6.661 -36.801 1.00 69.65 179 PHE A CA 1
ATOM 1336 C C . PHE A 1 179 ? -0.676 -7.324 -36.718 1.00 68.30 179 PHE A C 1
ATOM 1337 O O . PHE A 1 179 ? -0.391 -8.057 -35.771 1.00 74.78 179 PHE A O 1
ATOM 1345 N N . THR A 1 180 ? 0.170 -7.070 -37.710 1.00 67.22 180 THR A N 1
ATOM 1346 C CA . THR A 1 180 ? 1.457 -7.753 -37.794 1.00 73.10 180 THR A CA 1
ATOM 1347 C C . THR A 1 180 ? 2.651 -6.808 -37.762 1.00 72.04 180 THR A C 1
ATOM 1348 O O . THR A 1 180 ? 3.795 -7.250 -37.645 1.00 74.99 180 THR A O 1
ATOM 1352 N N . ARG A 1 181 ? 2.392 -5.511 -37.874 1.00 68.49 181 ARG A N 1
ATOM 1353 C CA . ARG A 1 181 ? 3.469 -4.532 -37.818 1.00 65.60 181 ARG A CA 1
ATOM 1354 C C . ARG A 1 181 ? 3.029 -3.256 -37.105 1.00 59.98 181 ARG A C 1
ATOM 1355 O O . ARG A 1 181 ? 2.189 -2.504 -37.599 1.00 61.47 181 ARG A O 1
ATOM 1363 N N . PHE A 1 182 ? 3.615 -3.019 -35.938 1.00 55.41 182 PHE A N 1
ATOM 1364 C CA . PHE A 1 182 ? 3.224 -1.900 -35.099 1.00 46.38 182 PHE A CA 1
ATOM 1365 C C . PHE A 1 182 ? 4.182 -0.725 -35.226 1.00 53.76 182 PHE A C 1
ATOM 1366 O O . PHE A 1 182 ? 5.389 -0.905 -35.375 1.00 51.14 182 PHE A O 1
ATOM 1374 N N . ALA A 1 183 ? 3.630 0.482 -35.161 1.00 57.53 183 ALA A N 1
ATOM 1375 C CA . ALA A 1 183 ? 4.428 1.697 -35.203 1.00 52.99 183 ALA A CA 1
ATOM 1376 C C . ALA A 1 183 ? 4.079 2.582 -34.017 1.00 48.72 183 ALA A C 1
ATOM 1377 O O . ALA A 1 183 ? 3.103 3.334 -34.056 1.00 44.46 183 ALA A O 1
ATOM 1379 N N . ASP A 1 184 ? 4.877 2.483 -32.960 1.00 52.64 184 ASP A N 1
ATOM 1380 C CA . ASP A 1 184 ? 4.636 3.253 -31.748 1.00 50.68 184 ASP A CA 1
ATOM 1381 C C . ASP A 1 184 ? 5.242 4.646 -31.864 1.00 49.07 184 ASP A C 1
ATOM 1382 O O . ASP A 1 184 ? 6.444 4.826 -31.676 1.00 56.23 184 ASP A O 1
ATOM 1387 N N . ILE A 1 185 ? 4.404 5.627 -32.176 1.00 48.92 185 ILE A N 1
ATOM 1388 C CA . ILE A 1 185 ? 4.857 7.005 -32.313 1.00 52.88 185 ILE A CA 1
ATOM 1389 C C . ILE A 1 185 ? 4.882 7.691 -30.954 1.00 49.48 185 ILE A C 1
ATOM 1390 O O . ILE A 1 185 ? 3.834 7.958 -30.363 1.00 49.32 185 ILE A O 1
ATOM 1395 N N . GLY A 1 186 ? 6.088 7.967 -30.465 1.00 50.26 186 GLY A N 1
ATOM 1396 C CA . GLY A 1 186 ? 6.275 8.552 -29.151 1.00 47.54 186 GLY A CA 1
ATOM 1397 C C . GLY A 1 186 ? 6.214 7.496 -28.063 1.00 48.51 186 GLY A C 1
ATOM 1398 O O . GLY A 1 186 ? 5.730 7.757 -26.964 1.00 54.31 186 GLY A O 1
ATOM 1399 N N . GLY A 1 187 ? 6.714 6.302 -28.373 1.00 47.70 187 GLY A N 1
ATOM 1400 C CA . GLY A 1 187 ? 6.622 5.171 -27.467 1.00 52.61 187 GLY A CA 1
ATOM 1401 C C . GLY A 1 187 ? 7.702 5.084 -26.402 1.00 52.97 187 GLY A C 1
ATOM 1402 O O . GLY A 1 187 ? 7.865 4.037 -25.774 1.00 53.57 187 GLY A O 1
ATOM 1403 N N . GLY A 1 188 ? 8.435 6.175 -26.197 1.00 49.66 188 GLY A N 1
ATOM 1404 C CA . GLY A 1 188 ? 9.449 6.242 -25.157 1.00 51.35 188 GLY A CA 1
ATOM 1405 C C . GLY A 1 188 ? 10.532 5.182 -25.264 1.00 54.65 188 GLY A C 1
ATOM 1406 O O . GLY A 1 188 ? 11.210 5.073 -26.287 1.00 55.74 188 GLY A O 1
ATOM 1407 N N . ARG A 1 189 ? 10.692 4.394 -24.204 1.00 52.22 189 ARG A N 1
ATOM 1408 C CA . ARG A 1 189 ? 11.712 3.350 -24.176 1.00 54.62 189 ARG A CA 1
ATOM 1409 C C . ARG A 1 189 ? 11.210 2.047 -24.798 1.00 54.18 189 ARG A C 1
ATOM 1410 O O . ARG A 1 189 ? 11.988 1.119 -25.017 1.00 51.95 189 ARG A O 1
ATOM 1418 N N . GLY A 1 190 ? 9.911 1.980 -25.077 1.00 50.47 190 GLY A N 1
ATOM 1419 C CA . GLY A 1 190 ? 9.340 0.832 -25.761 1.00 46.97 190 GLY A CA 1
ATOM 1420 C C . GLY A 1 190 ? 8.468 -0.057 -24.894 1.00 40.86 190 GLY A C 1
ATOM 1421 O O . GLY A 1 190 ? 8.181 -1.195 -25.263 1.00 39.16 190 GLY A O 1
ATOM 1422 N N . GLN A 1 191 ? 8.036 0.472 -23.753 1.00 40.02 191 GLN A N 1
ATOM 1423 C CA . GLN A 1 191 ? 7.263 -0.286 -22.771 1.00 42.32 191 GLN A CA 1
ATOM 1424 C C . GLN A 1 191 ? 5.973 -0.858 -23.354 1.00 39.76 191 GLN A C 1
ATOM 1425 O O . GLN A 1 191 ? 5.735 -2.065 -23.290 1.00 38.78 191 GLN A O 1
ATOM 1431 N N . PHE A 1 192 ? 5.145 0.011 -23.923 1.00 39.82 192 PHE A N 1
ATOM 1432 C CA . PHE A 1 192 ? 3.889 -0.421 -24.528 1.00 41.46 192 PHE A CA 1
ATOM 1433 C C . PHE A 1 192 ? 4.121 -1.383 -25.688 1.00 44.40 192 PHE A C 1
ATOM 1434 O O . PHE A 1 192 ? 3.509 -2.449 -25.756 1.00 51.15 192 PHE A O 1
ATOM 1442 N N . LEU A 1 193 ? 5.005 -0.989 -26.600 1.00 45.91 193 LEU A N 1
ATOM 1443 C CA . LEU A 1 193 ? 5.352 -1.805 -27.758 1.00 42.76 193 LEU A CA 1
ATOM 1444 C C . LEU A 1 193 ? 5.812 -3.201 -27.349 1.00 39.03 193 LEU A C 1
ATOM 1445 O O . LEU A 1 193 ? 5.467 -4.190 -28.000 1.00 38.80 193 LEU A O 1
ATOM 1450 N N . ALA A 1 194 ? 6.582 -3.274 -26.264 1.00 37.70 194 ALA A N 1
ATOM 1451 C CA . ALA A 1 194 ? 7.059 -4.553 -25.737 1.00 46.80 194 ALA A CA 1
ATOM 1452 C C . ALA A 1 194 ? 5.906 -5.430 -25.259 1.00 44.81 194 ALA A C 1
ATOM 1453 O O . ALA A 1 194 ? 5.898 -6.640 -25.492 1.00 46.64 194 ALA A O 1
ATOM 1455 N N . GLY A 1 195 ? 4.934 -4.814 -24.590 1.00 36.56 195 GLY A N 1
ATOM 1456 C CA . GLY A 1 195 ? 3.762 -5.532 -24.113 1.00 35.51 195 GLY A CA 1
ATOM 1457 C C . GLY A 1 195 ? 2.950 -6.142 -25.244 1.00 45.60 195 GLY A C 1
ATOM 1458 O O . GLY A 1 195 ? 2.511 -7.290 -25.165 1.00 44.03 195 GLY A O 1
ATOM 1459 N N . VAL A 1 196 ? 2.754 -5.363 -26.305 1.00 47.46 196 VAL A N 1
ATOM 1460 C CA . VAL A 1 196 ? 1.978 -5.800 -27.459 1.00 43.28 196 VAL A CA 1
ATOM 1461 C C . VAL A 1 196 ? 2.682 -6.916 -28.222 1.00 45.52 196 VAL A C 1
ATOM 1462 O O . VAL A 1 196 ? 2.049 -7.883 -28.641 1.00 59.41 196 VAL A O 1
ATOM 1466 N N . LEU A 1 197 ? 3.994 -6.788 -28.394 1.00 46.39 197 LEU A N 1
ATOM 1467 C CA . LEU A 1 197 ? 4.769 -7.804 -29.105 1.00 55.34 197 LEU A CA 1
ATOM 1468 C C . LEU A 1 197 ? 4.828 -9.132 -28.347 1.00 58.13 197 LEU A C 1
ATOM 1469 O O . LEU A 1 197 ? 5.051 -10.187 -28.944 1.00 55.32 197 LEU A O 1
ATOM 1474 N N . THR A 1 198 ? 4.635 -9.078 -27.034 1.00 61.79 198 THR A N 1
ATOM 1475 C CA . THR A 1 198 ? 4.609 -10.290 -26.224 1.00 62.33 198 THR A CA 1
ATOM 1476 C C . THR A 1 198 ? 3.240 -10.954 -26.330 1.00 65.79 198 THR A C 1
ATOM 1477 O O . THR A 1 198 ? 3.118 -12.170 -26.196 1.00 67.98 198 THR A O 1
ATOM 1481 N N . ALA A 1 199 ? 2.214 -10.146 -26.582 1.00 66.54 199 ALA A N 1
ATOM 1482 C CA . ALA A 1 199 ? 0.855 -10.654 -26.735 1.00 71.06 199 ALA A CA 1
ATOM 1483 C C . ALA A 1 199 ? 0.608 -11.169 -28.150 1.00 76.73 199 ALA A C 1
ATOM 1484 O O . ALA A 1 199 ? -0.254 -12.021 -28.370 1.00 80.46 199 ALA A O 1
ATOM 1486 N N . VAL A 1 200 ? 1.361 -10.639 -29.109 1.00 73.45 200 VAL A N 1
ATOM 1487 C CA . VAL A 1 200 ? 1.302 -11.114 -30.487 1.00 69.59 200 VAL A CA 1
ATOM 1488 C C . VAL A 1 200 ? 2.649 -11.728 -30.854 1.00 77.34 200 VAL A C 1
ATOM 1489 O O . VAL A 1 200 ? 3.554 -11.020 -31.292 1.00 81.66 200 VAL A O 1
ATOM 1493 N N . PRO A 1 201 ? 2.784 -13.052 -30.671 1.00 91.18 201 PRO A N 1
ATOM 1494 C CA . PRO A 1 201 ? 4.060 -13.768 -30.812 1.00 101.55 201 PRO A CA 1
ATOM 1495 C C . PRO A 1 201 ? 4.703 -13.614 -32.189 1.00 110.40 201 PRO A C 1
ATOM 1496 O O . PRO A 1 201 ? 5.928 -13.554 -32.291 1.00 111.31 201 PRO A O 1
ATOM 1500 N N . SER A 1 202 ? 3.885 -13.549 -33.233 1.00 123.38 202 SER A N 1
ATOM 1501 C CA . SER A 1 202 ? 4.401 -13.407 -34.587 1.00 128.56 202 SER A CA 1
ATOM 1502 C C . SER A 1 202 ? 4.164 -11.997 -35.115 1.00 122.35 202 SER A C 1
ATOM 1503 O O . SER A 1 202 ? 3.266 -11.775 -35.927 1.00 132.41 202 SER A O 1
ATOM 1506 N N . SER A 1 203 ? 4.970 -11.048 -34.649 1.00 93.64 203 SER A N 1
ATOM 1507 C CA . SER A 1 203 ? 4.839 -9.660 -35.077 1.00 76.67 203 SER A CA 1
ATOM 1508 C C . SER A 1 203 ? 6.097 -8.852 -34.783 1.00 66.34 203 SER A C 1
ATOM 1509 O O . SER A 1 203 ? 6.921 -9.240 -33.954 1.00 58.13 203 SER A O 1
ATOM 1512 N N . THR A 1 204 ? 6.237 -7.724 -35.470 1.00 64.03 204 THR A N 1
ATOM 1513 C CA . THR A 1 204 ? 7.371 -6.833 -35.267 1.00 58.01 204 THR A CA 1
ATOM 1514 C C . THR A 1 204 ? 6.876 -5.433 -34.933 1.00 54.61 204 THR A C 1
ATOM 1515 O O . THR A 1 204 ? 5.669 -5.188 -34.893 1.00 56.95 204 THR A O 1
ATOM 1519 N N . GLY A 1 205 ? 7.809 -4.517 -34.695 1.00 49.92 205 GLY A N 1
ATOM 1520 C CA . GLY A 1 205 ? 7.450 -3.164 -34.317 1.00 42.92 205 GLY A CA 1
ATOM 1521 C C . GLY A 1 205 ? 8.459 -2.112 -34.729 1.00 54.44 205 GLY A C 1
ATOM 1522 O O . GLY A 1 205 ? 9.608 -2.421 -35.041 1.00 58.36 205 GLY A O 1
ATOM 1523 N N . VAL A 1 206 ? 8.019 -0.859 -34.738 1.00 55.82 206 VAL A N 1
ATOM 1524 C CA . VAL A 1 206 ? 8.900 0.267 -35.008 1.00 54.46 206 VAL A CA 1
ATOM 1525 C C . VAL A 1 206 ? 8.717 1.321 -33.924 1.00 56.64 206 VAL A C 1
ATOM 1526 O O . VAL A 1 206 ? 7.627 1.868 -33.759 1.00 61.63 206 VAL A O 1
ATOM 1530 N N . LEU A 1 207 ? 9.782 1.594 -33.179 1.00 40.38 207 LEU A N 1
ATOM 1531 C CA . LEU A 1 207 ? 9.735 2.587 -32.114 1.00 43.76 207 LEU A CA 1
ATOM 1532 C C . LEU A 1 207 ? 10.212 3.949 -32.605 1.00 52.82 207 LEU A C 1
ATOM 1533 O O . LEU A 1 207 ? 11.376 4.113 -32.974 1.00 55.67 207 LEU A O 1
ATOM 1538 N N . VAL A 1 208 ? 9.308 4.923 -32.602 1.00 50.86 208 VAL A N 1
ATOM 1539 C CA . VAL A 1 208 ? 9.624 6.271 -33.060 1.00 48.01 208 VAL A CA 1
ATOM 1540 C C . VAL A 1 208 ? 9.615 7.270 -31.908 1.00 52.28 208 VAL A C 1
ATOM 1541 O O . VAL A 1 208 ? 8.574 7.502 -31.294 1.00 54.84 208 VAL A O 1
ATOM 1545 N N . ASP A 1 209 ? 10.770 7.861 -31.619 1.00 59.01 209 ASP A N 1
ATOM 1546 C CA . ASP A 1 209 ? 10.868 8.849 -30.549 1.00 61.43 209 ASP A CA 1
ATOM 1547 C C . ASP A 1 209 ? 12.132 9.698 -30.682 1.00 63.44 209 ASP A C 1
ATOM 1548 O O . ASP A 1 209 ? 13.003 9.415 -31.507 1.00 61.55 209 ASP A O 1
ATOM 1553 N N . GLY A 1 210 ? 12.219 10.744 -29.867 1.00 64.08 210 GLY A N 1
ATOM 1554 C CA . GLY A 1 210 ? 13.352 11.649 -29.898 1.00 63.22 210 GLY A CA 1
ATOM 1555 C C . GLY A 1 210 ? 14.605 11.022 -29.325 1.00 64.29 210 GLY A C 1
ATOM 1556 O O . GLY A 1 210 ? 14.571 9.892 -28.837 1.00 63.97 210 GLY A O 1
ATOM 1557 N N . PRO A 1 211 ? 15.723 11.759 -29.378 1.00 62.13 211 PRO A N 1
ATOM 1558 C CA . PRO A 1 211 ? 17.025 11.263 -28.922 1.00 62.34 211 PRO A CA 1
ATOM 1559 C C . PRO A 1 211 ? 17.167 11.281 -27.405 1.00 72.51 211 PRO A C 1
ATOM 1560 O O . PRO A 1 211 ? 18.185 10.832 -26.880 1.00 81.00 211 PRO A O 1
ATOM 1564 N N . ALA A 1 212 ? 16.157 11.796 -26.714 1.00 73.87 212 ALA A N 1
ATOM 1565 C CA . ALA A 1 212 ? 16.195 11.878 -25.258 1.00 76.86 212 ALA A CA 1
ATOM 1566 C C . ALA A 1 212 ? 16.204 10.494 -24.606 1.00 73.48 212 ALA A C 1
ATOM 1567 O O . ALA A 1 212 ? 16.727 10.323 -23.504 1.00 74.26 212 ALA A O 1
ATOM 1569 N N . VAL A 1 213 ? 15.633 9.507 -25.291 1.00 69.88 213 VAL A N 1
ATOM 1570 C CA . VAL A 1 213 ? 15.479 8.173 -24.719 1.00 69.50 213 VAL A CA 1
ATOM 1571 C C . VAL A 1 213 ? 16.042 7.065 -25.609 1.00 68.32 213 VAL A C 1
ATOM 1572 O O . VAL A 1 213 ? 15.664 5.902 -25.471 1.00 61.48 213 VAL A O 1
ATOM 1576 N N . ALA A 1 214 ? 16.950 7.427 -26.510 1.00 74.04 214 ALA A N 1
ATOM 1577 C CA . ALA A 1 214 ? 17.513 6.477 -27.467 1.00 75.10 214 ALA A CA 1
ATOM 1578 C C . ALA A 1 214 ? 18.243 5.322 -26.783 1.00 71.70 214 ALA A C 1
ATOM 1579 O O . ALA A 1 214 ? 18.011 4.155 -27.105 1.00 69.56 214 ALA A O 1
ATOM 1581 N N . ALA A 1 215 ? 19.125 5.650 -25.844 1.00 69.37 215 ALA A N 1
ATOM 1582 C CA . ALA A 1 215 ? 19.904 4.636 -25.138 1.00 70.67 215 ALA A CA 1
ATOM 1583 C C . ALA A 1 215 ? 19.023 3.843 -24.177 1.00 66.13 215 ALA A C 1
ATOM 1584 O O . ALA A 1 215 ? 19.198 2.636 -24.009 1.00 68.63 215 ALA A O 1
ATOM 1586 N N . SER A 1 216 ? 18.075 4.530 -23.550 1.00 64.82 216 SER A N 1
ATOM 1587 C CA . SER A 1 216 ? 17.131 3.889 -22.643 1.00 60.36 216 SER A CA 1
ATOM 1588 C C . SER A 1 216 ? 16.304 2.829 -23.362 1.00 62.47 216 SER A C 1
ATOM 1589 O O . SER A 1 216 ? 15.984 1.781 -22.796 1.00 63.86 216 SER A O 1
ATOM 1592 N N . ALA A 1 217 ? 15.967 3.109 -24.617 1.00 59.80 217 ALA A N 1
ATOM 1593 C CA . ALA A 1 217 ? 15.137 2.213 -25.410 1.00 54.49 217 ALA A CA 1
ATOM 1594 C C . ALA A 1 217 ? 15.904 0.966 -25.831 1.00 51.39 217 ALA A C 1
ATOM 1595 O O . ALA A 1 217 ? 15.359 -0.136 -25.807 1.00 50.01 217 ALA A O 1
ATOM 1597 N N . HIS A 1 218 ? 17.164 1.146 -26.222 1.00 51.13 218 HIS A N 1
ATOM 1598 C CA . HIS A 1 218 ? 18.018 0.026 -26.625 1.00 58.02 218 HIS A CA 1
ATOM 1599 C C . HIS A 1 218 ? 18.246 -0.958 -25.482 1.00 56.78 218 HIS A C 1
ATOM 1600 O O . HIS A 1 218 ? 18.235 -2.173 -25.688 1.00 51.06 218 HIS A O 1
ATOM 1607 N N . LYS A 1 219 ? 18.458 -0.429 -24.282 1.00 54.51 219 LYS A N 1
ATOM 1608 C CA . LYS A 1 219 ? 18.727 -1.267 -23.121 1.00 55.88 219 LYS A CA 1
ATOM 1609 C C . LYS A 1 219 ? 17.480 -2.038 -22.698 1.00 53.05 219 LYS A C 1
ATOM 1610 O O . LYS A 1 219 ? 17.545 -3.248 -22.479 1.00 58.80 219 LYS A O 1
ATOM 1616 N N . PHE A 1 220 ? 16.346 -1.348 -22.594 1.00 52.64 220 PHE A N 1
ATOM 1617 C CA . PHE A 1 220 ? 15.098 -2.004 -22.196 1.00 48.33 220 PHE A CA 1
ATOM 1618 C C . PHE A 1 220 ? 14.703 -3.113 -23.162 1.00 46.08 220 PHE A C 1
ATOM 1619 O O . PHE A 1 220 ? 14.311 -4.203 -22.739 1.00 46.84 220 PHE A O 1
ATOM 1627 N N . LEU A 1 221 ? 14.803 -2.831 -24.458 1.00 42.18 221 LEU A N 1
ATOM 1628 C CA . LEU A 1 221 ? 14.479 -3.826 -25.474 1.00 44.34 221 LEU A CA 1
ATOM 1629 C C . LEU A 1 221 ? 15.421 -5.023 -25.398 1.00 50.66 221 LEU A C 1
ATOM 1630 O O . LEU A 1 221 ? 15.024 -6.150 -25.694 1.00 57.95 221 LEU A O 1
ATOM 1635 N N . ALA A 1 222 ? 16.669 -4.778 -25.007 1.00 50.57 222 ALA A N 1
ATOM 1636 C CA . ALA A 1 222 ? 17.642 -5.859 -24.879 1.00 52.96 222 ALA A CA 1
ATOM 1637 C C . ALA A 1 222 ? 17.315 -6.724 -23.668 1.00 47.90 222 ALA A C 1
ATOM 1638 O O . ALA A 1 222 ? 17.496 -7.940 -23.694 1.00 61.24 222 ALA A O 1
ATOM 1640 N N . SER A 1 223 ? 16.825 -6.088 -22.609 1.00 50.70 223 SER A N 1
ATOM 1641 C CA . SER A 1 223 ? 16.432 -6.803 -21.401 1.00 53.78 223 SER A CA 1
ATOM 1642 C C . SER A 1 223 ? 15.174 -7.636 -21.637 1.00 53.35 223 SER A C 1
ATOM 1643 O O . SER A 1 223 ? 14.821 -8.481 -20.818 1.00 59.97 223 SER A O 1
ATOM 1646 N N . GLN A 1 224 ? 14.499 -7.383 -22.755 1.00 56.98 224 GLN A N 1
ATOM 1647 C CA . GLN A 1 224 ? 13.304 -8.137 -23.127 1.00 57.92 224 GLN A CA 1
ATOM 1648 C C . GLN A 1 224 ? 13.554 -8.993 -24.370 1.00 65.30 224 GLN A C 1
ATOM 1649 O O . GLN A 1 224 ? 12.633 -9.627 -24.886 1.00 65.57 224 GLN A O 1
ATOM 1655 N N . ASN A 1 225 ? 14.801 -9.008 -24.837 1.00 64.18 225 ASN A N 1
ATOM 1656 C CA . ASN A 1 225 ? 15.175 -9.706 -26.068 1.00 60.94 225 ASN A CA 1
ATOM 1657 C C . ASN A 1 225 ? 14.252 -9.368 -27.240 1.00 59.49 225 ASN A C 1
ATOM 1658 O O . ASN A 1 225 ? 13.745 -10.258 -27.922 1.00 63.61 225 ASN A O 1
ATOM 1663 N N . LEU A 1 226 ? 14.035 -8.078 -27.463 1.00 52.53 226 LEU A N 1
ATOM 1664 C CA . LEU A 1 226 ? 13.185 -7.625 -28.557 1.00 44.34 226 LEU A CA 1
ATOM 1665 C C . LEU A 1 226 ? 13.978 -6.825 -29.577 1.00 59.85 226 LEU A C 1
ATOM 1666 O O . LEU A 1 226 ? 13.404 -6.174 -30.448 1.00 62.67 226 LEU A O 1
ATOM 1671 N N . THR A 1 227 ? 15.300 -6.888 -29.463 1.00 57.42 227 THR A N 1
ATOM 1672 C CA . THR A 1 227 ? 16.202 -6.107 -30.302 1.00 58.37 227 THR A CA 1
ATOM 1673 C C . THR A 1 227 ? 16.059 -6.443 -31.786 1.00 61.61 227 THR A C 1
ATOM 1674 O O . THR A 1 227 ? 16.184 -5.569 -32.645 1.00 65.75 227 THR A O 1
ATOM 1678 N N . GLU A 1 228 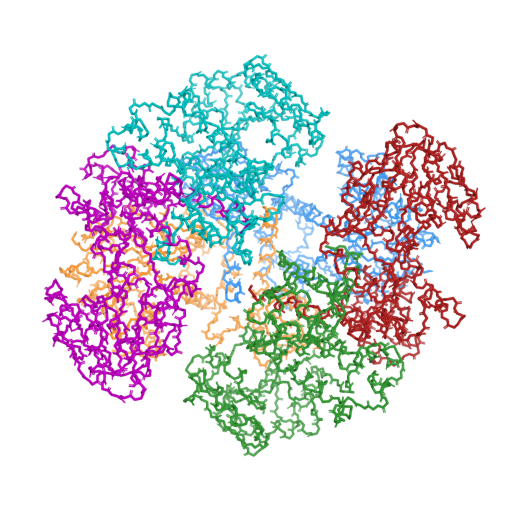? 15.774 -7.704 -32.086 1.00 58.62 228 GLU A N 1
ATOM 1679 C CA . GLU A 1 228 ? 15.676 -8.138 -33.473 1.00 61.27 228 GLU A CA 1
ATOM 1680 C C . GLU A 1 228 ? 14.263 -7.963 -34.034 1.00 58.04 228 GLU A C 1
ATOM 1681 O O . GLU A 1 228 ? 14.039 -8.140 -35.231 1.00 65.69 228 GLU A O 1
ATOM 1687 N N . ARG A 1 229 ? 13.317 -7.604 -33.174 1.00 56.01 229 ARG A N 1
ATOM 1688 C CA . ARG A 1 229 ? 11.925 -7.463 -33.595 1.00 59.01 229 ARG A CA 1
ATOM 1689 C C . ARG A 1 229 ? 11.470 -6.007 -33.639 1.00 56.21 229 ARG A C 1
ATOM 1690 O O . ARG A 1 229 ? 10.414 -5.699 -34.194 1.00 55.34 229 ARG A O 1
ATOM 1698 N N . VAL A 1 230 ? 12.263 -5.113 -33.057 1.00 53.13 230 VAL A N 1
ATOM 1699 C CA . VAL A 1 230 ? 11.922 -3.693 -33.046 1.00 52.51 230 VAL A CA 1
ATOM 1700 C C . VAL A 1 230 ? 12.993 -2.824 -33.699 1.00 58.60 230 VAL A C 1
ATOM 1701 O O . VAL A 1 230 ? 14.159 -2.844 -33.305 1.00 60.37 230 VAL A O 1
ATOM 1705 N N . GLU A 1 231 ? 12.580 -2.064 -34.708 1.00 61.10 231 GLU A N 1
ATOM 1706 C CA . GLU A 1 231 ? 13.430 -1.049 -35.311 1.00 58.09 231 GLU A CA 1
ATOM 1707 C C . GLU A 1 231 ? 13.269 0.259 -34.544 1.00 56.62 231 GLU A C 1
ATOM 1708 O O . GLU A 1 231 ? 12.154 0.751 -34.374 1.00 55.84 231 GLU A O 1
ATOM 1714 N N . VAL A 1 232 ? 14.381 0.813 -34.074 1.00 51.67 232 VAL A N 1
ATOM 1715 C CA . VAL A 1 232 ? 14.348 2.044 -33.294 1.00 51.92 232 VAL A CA 1
ATOM 1716 C C . VAL A 1 232 ? 14.763 3.246 -34.140 1.00 61.69 232 VAL A C 1
ATOM 1717 O O . VAL A 1 232 ? 15.948 3.446 -34.415 1.00 66.29 232 VAL A O 1
ATOM 1721 N N . ARG A 1 233 ? 13.781 4.042 -34.548 1.00 62.00 233 ARG A N 1
ATOM 1722 C CA . ARG A 1 233 ? 14.039 5.230 -35.355 1.00 66.62 233 ARG A CA 1
ATOM 1723 C C . ARG A 1 233 ? 14.075 6.485 -34.491 1.00 64.68 233 ARG A C 1
ATOM 1724 O O . ARG A 1 233 ? 13.103 6.810 -33.810 1.00 64.22 233 ARG A O 1
ATOM 1732 N N . ILE A 1 234 ? 15.201 7.189 -34.533 1.00 65.21 234 ILE A N 1
ATOM 1733 C CA . ILE A 1 234 ? 15.405 8.373 -33.707 1.00 62.54 234 ILE A CA 1
ATOM 1734 C C . ILE A 1 234 ? 15.391 9.652 -34.542 1.00 66.75 234 ILE A C 1
ATOM 1735 O O . ILE A 1 234 ? 16.074 9.748 -35.562 1.00 71.05 234 ILE A O 1
ATOM 1740 N N . GLY A 1 235 ? 14.608 10.632 -34.104 1.00 66.31 235 GLY A N 1
ATOM 1741 C CA . GLY A 1 235 ? 14.544 11.914 -34.781 1.00 73.84 235 GLY A CA 1
ATOM 1742 C C . GLY A 1 235 ? 13.192 12.592 -34.665 1.00 73.88 235 GLY A C 1
ATOM 1743 O O . GLY A 1 235 ? 12.343 12.184 -33.874 1.00 68.01 235 GLY A O 1
ATOM 1744 N N . ASP A 1 236 ? 13.000 13.640 -35.460 1.00 81.21 236 ASP A N 1
ATOM 1745 C CA . ASP A 1 236 ? 11.737 14.366 -35.494 1.00 83.89 236 ASP A CA 1
ATOM 1746 C C . ASP A 1 236 ? 10.641 13.496 -36.102 1.00 84.64 236 ASP A C 1
ATOM 1747 O O . ASP A 1 236 ? 10.891 12.749 -37.048 1.00 86.24 236 ASP A O 1
ATOM 1752 N N . PHE A 1 237 ? 9.433 13.596 -35.552 1.00 83.17 237 PHE A N 1
ATOM 1753 C CA . PHE A 1 237 ? 8.305 12.770 -35.983 1.00 84.00 237 PHE A CA 1
ATOM 1754 C C . PHE A 1 237 ? 8.038 12.833 -37.489 1.00 90.87 237 PHE A C 1
ATOM 1755 O O . PHE A 1 237 ? 7.802 11.808 -38.124 1.00 96.31 237 PHE A O 1
ATOM 1763 N N . PHE A 1 238 ? 8.086 14.034 -38.056 1.00 91.95 238 PHE A N 1
ATOM 1764 C CA . PHE A 1 238 ? 7.718 14.241 -39.455 1.00 90.87 238 PHE A CA 1
ATOM 1765 C C . PHE A 1 238 ? 8.758 13.732 -40.457 1.00 91.61 238 PHE A C 1
ATOM 1766 O O . PHE A 1 238 ? 8.589 13.895 -41.665 1.00 91.09 238 PHE A O 1
ATOM 1774 N N . ASP A 1 239 ? 9.826 13.118 -39.960 1.00 94.55 239 ASP A N 1
ATOM 1775 C CA . ASP A 1 239 ? 10.884 12.624 -40.834 1.00 102.57 239 ASP A CA 1
ATOM 1776 C C . ASP A 1 239 ? 11.041 11.108 -40.765 1.00 96.12 239 ASP A C 1
ATOM 1777 O O . ASP A 1 239 ? 11.139 10.439 -41.793 1.00 102.82 239 ASP A O 1
ATOM 1782 N N . VAL A 1 240 ? 11.061 10.570 -39.551 1.00 83.28 240 VAL A N 1
ATOM 1783 C CA . VAL A 1 240 ? 11.375 9.160 -39.353 1.00 74.45 240 VAL A CA 1
ATOM 1784 C C . VAL A 1 240 ? 10.140 8.261 -39.312 1.00 74.61 240 VAL A C 1
ATOM 1785 O O . VAL A 1 240 ? 10.206 7.138 -38.815 1.00 75.00 240 VAL A O 1
ATOM 1789 N N . LEU A 1 241 ? 9.018 8.748 -39.835 1.00 76.21 241 LEU A N 1
ATOM 1790 C CA . LEU A 1 241 ? 7.802 7.938 -39.892 1.00 71.96 241 LEU A CA 1
ATOM 1791 C C . LEU A 1 241 ? 7.984 6.740 -40.815 1.00 70.27 241 LEU A C 1
ATOM 1792 O O . LEU A 1 241 ? 8.261 6.903 -42.001 1.00 76.71 241 LEU A O 1
ATOM 1797 N N . PRO A 1 242 ? 7.832 5.526 -40.269 1.00 62.65 242 PRO A N 1
ATOM 1798 C CA . PRO A 1 242 ? 7.955 4.311 -41.078 1.00 64.12 242 PRO A CA 1
ATOM 1799 C C . PRO A 1 242 ? 6.759 4.126 -42.006 1.00 67.46 242 PRO A C 1
ATOM 1800 O O . PRO A 1 242 ? 5.659 4.590 -41.698 1.00 71.38 242 PRO A O 1
ATOM 1804 N N . THR A 1 243 ? 6.979 3.452 -43.127 1.00 68.08 243 THR A N 1
ATOM 1805 C CA . THR A 1 243 ? 5.931 3.232 -44.117 1.00 77.34 243 THR A CA 1
ATOM 1806 C C . THR A 1 243 ? 5.637 1.741 -44.283 1.00 82.18 243 THR A C 1
ATOM 1807 O O . THR A 1 243 ? 6.553 0.921 -44.331 1.00 88.52 243 THR A O 1
ATOM 1811 N N . GLY A 1 244 ? 4.356 1.394 -44.362 1.00 79.67 244 GLY A N 1
ATOM 1812 C CA . GLY A 1 244 ? 3.960 0.018 -44.594 1.00 84.59 244 GLY A CA 1
ATOM 1813 C C . GLY A 1 244 ? 3.488 -0.700 -43.345 1.00 82.74 244 GLY A C 1
ATOM 1814 O O . GLY A 1 244 ? 3.261 -1.910 -43.364 1.00 89.96 244 GLY A O 1
ATOM 1815 N N . CYS A 1 245 ? 3.342 0.043 -42.254 1.00 72.38 245 CYS A N 1
ATOM 1816 C CA . CYS A 1 245 ? 2.829 -0.529 -41.018 1.00 69.95 245 CYS A CA 1
ATOM 1817 C C . CYS A 1 245 ? 1.306 -0.581 -41.068 1.00 78.06 245 CYS A C 1
ATOM 1818 O O . CYS A 1 245 ? 0.664 0.322 -41.603 1.00 87.55 245 CYS A O 1
ATOM 1821 N N . ASP A 1 246 ? 0.728 -1.648 -40.528 1.00 75.03 246 ASP A N 1
ATOM 1822 C CA . ASP A 1 246 ? -0.719 -1.812 -40.570 1.00 81.57 246 ASP A CA 1
ATOM 1823 C C . ASP A 1 246 ? -1.360 -1.396 -39.247 1.00 76.20 246 ASP A C 1
ATOM 1824 O O . ASP A 1 246 ? -2.575 -1.493 -39.078 1.00 83.36 246 ASP A O 1
ATOM 1829 N N . ALA A 1 247 ? -0.536 -0.920 -38.318 1.00 53.24 247 ALA A N 1
ATOM 1830 C CA . ALA A 1 247 ? -1.036 -0.393 -37.054 1.00 55.55 247 ALA A CA 1
ATOM 1831 C C . ALA A 1 247 ? -0.147 0.739 -36.552 1.00 54.69 247 ALA A C 1
ATOM 1832 O O . ALA A 1 247 ? 1.039 0.541 -36.302 1.00 59.06 247 ALA A O 1
ATOM 1834 N N . TYR A 1 248 ? -0.728 1.927 -36.420 1.00 51.36 248 TYR A N 1
ATOM 1835 C CA . TYR A 1 248 ? -0.020 3.084 -35.888 1.00 46.30 248 TYR A CA 1
ATOM 1836 C C . TYR A 1 248 ? -0.606 3.477 -34.541 1.00 44.13 248 TYR A C 1
ATOM 1837 O O . TYR A 1 248 ? -1.823 3.600 -34.398 1.00 49.50 248 TYR A O 1
ATOM 1846 N N . VAL A 1 249 ? 0.262 3.673 -33.553 1.00 44.85 249 VAL A N 1
ATOM 1847 C CA . VAL A 1 249 ? -0.182 3.926 -32.188 1.00 41.16 249 VAL A CA 1
ATOM 1848 C C . VAL A 1 249 ? 0.281 5.289 -31.670 1.00 49.85 249 VAL A C 1
ATOM 1849 O O . VAL A 1 249 ? 1.469 5.604 -31.700 1.00 49.95 249 VAL A O 1
ATOM 1853 N N . LEU A 1 250 ? -0.675 6.091 -31.207 1.00 53.32 250 LEU A N 1
ATOM 1854 C CA . LEU A 1 250 ? -0.393 7.394 -30.606 1.00 56.03 250 LEU A CA 1
ATOM 1855 C C . LEU A 1 250 ? -0.821 7.411 -29.145 1.00 53.22 250 LEU A C 1
ATOM 1856 O O . LEU A 1 250 ? -2.005 7.557 -28.845 1.00 52.68 250 LEU A O 1
ATOM 1861 N N . ARG A 1 251 ? 0.137 7.268 -28.238 1.00 61.90 251 ARG A N 1
ATOM 1862 C CA . ARG A 1 251 ? -0.187 7.152 -26.819 1.00 71.35 251 ARG A CA 1
ATOM 1863 C C . ARG A 1 251 ? 0.265 8.369 -26.016 1.00 79.81 251 ARG A C 1
ATOM 1864 O O . ARG A 1 251 ? 1.449 8.536 -25.727 1.00 79.67 251 ARG A O 1
ATOM 1872 N N . GLY A 1 252 ? -0.697 9.216 -25.659 1.00 93.46 252 GLY A N 1
ATOM 1873 C CA . GLY A 1 252 ? -0.425 10.401 -24.865 1.00 100.74 252 GLY A CA 1
ATOM 1874 C C . GLY A 1 252 ? 0.508 11.368 -25.564 1.00 98.72 252 GLY A C 1
ATOM 1875 O O . GLY A 1 252 ? 1.527 11.780 -25.009 1.00 101.54 252 GLY A O 1
ATOM 1876 N N . VAL A 1 253 ? 0.155 11.732 -26.792 1.00 89.49 253 VAL A N 1
ATOM 1877 C CA . VAL A 1 253 ? 0.996 12.603 -27.600 1.00 89.19 253 VAL A CA 1
ATOM 1878 C C . VAL A 1 253 ? 0.272 13.893 -27.975 1.00 97.08 253 VAL A C 1
ATOM 1879 O O . VAL A 1 253 ? 0.772 14.993 -27.735 1.00 101.23 253 VAL A O 1
ATOM 1883 N N . LEU A 1 254 ? -0.915 13.745 -28.552 1.00 94.43 254 LEU A N 1
ATOM 1884 C CA . LEU A 1 254 ? -1.670 14.877 -29.075 1.00 91.35 254 LEU A CA 1
ATOM 1885 C C . LEU A 1 254 ? -2.370 15.665 -27.972 1.00 98.26 254 LEU A C 1
ATOM 1886 O O . LEU A 1 254 ? -3.094 16.621 -28.247 1.00 104.47 254 LEU A O 1
ATOM 1891 N N . GLU A 1 255 ? -2.149 15.256 -26.727 1.00 99.67 255 GLU A N 1
ATOM 1892 C CA . GLU A 1 255 ? -2.769 15.904 -25.578 1.00 107.07 255 GLU A CA 1
ATOM 1893 C C . GLU A 1 255 ? -2.305 17.350 -25.410 1.00 122.63 255 GLU A C 1
ATOM 1894 O O . GLU A 1 255 ? -3.075 18.208 -24.975 1.00 127.85 255 GLU A O 1
ATOM 1900 N N . ASP A 1 256 ? -1.050 17.619 -25.757 1.00 129.13 256 ASP A N 1
ATOM 1901 C CA . ASP A 1 256 ? -0.496 18.960 -25.606 1.00 136.44 256 ASP A CA 1
ATOM 1902 C C . ASP A 1 256 ? -0.123 19.590 -26.947 1.00 130.18 256 ASP A C 1
ATOM 1903 O O . ASP A 1 256 ? 0.434 20.688 -26.990 1.00 137.91 256 ASP A O 1
ATOM 1908 N N . TRP A 1 257 ? -0.429 18.896 -28.039 1.00 111.74 257 TRP A N 1
ATOM 1909 C CA . TRP A 1 257 ? -0.235 19.458 -29.372 1.00 100.15 257 TRP A CA 1
ATOM 1910 C C . TRP A 1 257 ? -1.420 20.334 -29.759 1.00 95.78 257 TRP A C 1
ATOM 1911 O O . TRP A 1 257 ? -2.565 20.028 -29.423 1.00 93.07 257 TRP A O 1
ATOM 1922 N N . ALA A 1 258 ? -1.144 21.425 -30.465 1.00 97.67 258 ALA A N 1
ATOM 1923 C CA . ALA A 1 258 ? -2.203 22.293 -30.961 1.00 100.08 258 ALA A CA 1
ATOM 1924 C C . ALA A 1 258 ? -2.969 21.596 -32.079 1.00 97.08 258 ALA A C 1
ATOM 1925 O O . ALA A 1 258 ? -2.521 20.574 -32.598 1.00 95.37 258 ALA A O 1
ATOM 1927 N N . ASP A 1 259 ? -4.125 22.144 -32.443 1.00 97.34 259 ASP A N 1
ATOM 1928 C CA . ASP A 1 259 ? -4.926 21.577 -33.523 1.00 94.58 259 ASP A CA 1
ATOM 1929 C C . ASP A 1 259 ? -4.162 21.597 -34.839 1.00 87.35 259 ASP A C 1
ATOM 1930 O O . ASP A 1 259 ? -4.047 20.572 -35.511 1.00 81.49 259 ASP A O 1
ATOM 1935 N N . ALA A 1 260 ? -3.636 22.767 -35.192 1.00 90.32 260 ALA A N 1
ATOM 1936 C CA . ALA A 1 260 ? -2.888 22.945 -36.433 1.00 95.06 260 ALA A CA 1
ATOM 1937 C C . ALA A 1 260 ? -1.683 22.012 -36.512 1.00 97.33 260 ALA A C 1
ATOM 1938 O O . ALA A 1 260 ? -1.332 21.529 -37.588 1.00 102.11 260 ALA A O 1
ATOM 1940 N N . ASP A 1 261 ? -1.055 21.761 -35.367 1.00 95.01 261 ASP A N 1
ATOM 1941 C CA . ASP A 1 261 ? 0.102 20.874 -35.308 1.00 92.13 261 ASP A CA 1
ATOM 1942 C C . ASP A 1 261 ? -0.304 19.401 -35.347 1.00 82.80 261 ASP A C 1
ATOM 1943 O O . ASP A 1 261 ? 0.333 18.597 -36.028 1.00 78.68 261 ASP A O 1
ATOM 1948 N N . ALA A 1 262 ? -1.361 19.054 -34.615 1.00 80.08 262 ALA A N 1
ATOM 1949 C CA . ALA A 1 262 ? -1.834 17.672 -34.551 1.00 72.76 262 ALA A CA 1
ATOM 1950 C C . ALA A 1 262 ? -2.301 17.177 -35.913 1.00 63.41 262 ALA A C 1
ATOM 1951 O O . ALA A 1 262 ? -2.011 16.045 -36.297 1.00 60.05 262 ALA A O 1
ATOM 1953 N N . VAL A 1 263 ? -3.022 18.030 -36.637 1.00 66.10 263 VAL A N 1
ATOM 1954 C CA . VAL A 1 263 ? -3.526 17.683 -37.963 1.00 70.32 263 VAL A CA 1
ATOM 1955 C C . VAL A 1 263 ? -2.389 17.309 -38.915 1.00 68.04 263 VAL A C 1
ATOM 1956 O O . VAL A 1 263 ? -2.458 16.287 -39.601 1.00 63.21 263 VAL A O 1
ATOM 1960 N N . ARG A 1 264 ? -1.343 18.131 -38.941 1.00 69.69 264 ARG A N 1
ATOM 1961 C CA . ARG A 1 264 ? -0.182 17.869 -39.788 1.00 73.27 264 ARG A CA 1
ATOM 1962 C C . ARG A 1 264 ? 0.404 16.488 -39.510 1.00 71.74 264 ARG A C 1
ATOM 1963 O O . ARG A 1 264 ? 0.686 15.728 -40.437 1.00 66.77 264 ARG A O 1
ATOM 1971 N N . LEU A 1 265 ? 0.574 16.168 -38.229 1.00 64.97 265 LEU A N 1
ATOM 1972 C CA . LEU A 1 265 ? 1.080 14.862 -37.817 1.00 68.82 265 LEU A CA 1
ATOM 1973 C C . LEU A 1 265 ? 0.141 13.743 -38.260 1.00 63.42 265 LEU A C 1
ATOM 1974 O O . LEU A 1 265 ? 0.581 12.699 -38.739 1.00 55.98 265 LEU A O 1
ATOM 1979 N N . LEU A 1 266 ? -1.156 13.972 -38.101 1.00 61.67 266 LEU A N 1
ATOM 1980 C CA . LEU A 1 266 ? -2.154 12.986 -38.489 1.00 59.40 266 LEU A CA 1
ATOM 1981 C C . LEU A 1 266 ? -2.172 12.773 -40.003 1.00 62.25 266 LEU A C 1
ATOM 1982 O O . LEU A 1 266 ? -2.379 11.655 -40.475 1.00 63.43 266 LEU A O 1
ATOM 1987 N N . VAL A 1 267 ? -1.947 13.848 -40.756 1.00 64.46 267 VAL A N 1
ATOM 1988 C CA . VAL A 1 267 ? -1.893 13.776 -42.215 1.00 72.51 267 VAL A CA 1
ATOM 1989 C C . VAL A 1 267 ? -0.672 12.976 -42.671 1.00 72.34 267 VAL A C 1
ATOM 1990 O O . VAL A 1 267 ? -0.749 12.185 -43.614 1.00 71.42 267 VAL A O 1
ATOM 1994 N N . ARG A 1 268 ? 0.450 13.178 -41.987 1.00 73.75 268 ARG A N 1
ATOM 1995 C CA . ARG A 1 268 ? 1.681 12.452 -42.285 1.00 80.33 268 ARG A CA 1
ATOM 1996 C C . ARG A 1 268 ? 1.541 10.959 -41.999 1.00 69.43 268 ARG A C 1
ATOM 1997 O O . ARG A 1 268 ? 2.065 10.126 -42.738 1.00 70.82 268 ARG A O 1
ATOM 2005 N N . ILE A 1 269 ? 0.840 10.624 -40.923 1.00 68.37 269 ILE A N 1
ATOM 2006 C CA . ILE A 1 269 ? 0.556 9.228 -40.618 1.00 64.82 269 ILE A CA 1
ATOM 2007 C C . ILE A 1 269 ? -0.350 8.648 -41.698 1.00 65.34 269 ILE A C 1
ATOM 2008 O O . ILE A 1 269 ? -0.131 7.536 -42.177 1.00 68.69 269 ILE A O 1
ATOM 2013 N N . ARG A 1 270 ? -1.349 9.430 -42.095 1.00 65.05 270 ARG A N 1
ATOM 2014 C CA . ARG A 1 270 ? -2.340 8.996 -43.074 1.00 71.66 270 ARG A CA 1
ATOM 2015 C C . ARG A 1 270 ? -1.726 8.541 -44.398 1.00 71.09 270 ARG A C 1
ATOM 2016 O O . ARG A 1 270 ? -2.170 7.555 -44.988 1.00 75.67 270 ARG A O 1
ATOM 2024 N N . GLN A 1 271 ? -0.705 9.252 -44.863 1.00 69.20 271 GLN A N 1
ATOM 2025 C CA . GLN A 1 271 ? -0.091 8.916 -46.142 1.00 78.19 271 GLN A CA 1
ATOM 2026 C C . GLN A 1 271 ? 0.981 7.837 -45.995 1.00 67.21 271 GLN A C 1
ATOM 2027 O O . GLN A 1 271 ? 1.502 7.335 -46.990 1.00 88.37 271 GLN A O 1
ATOM 2033 N N . ALA A 1 272 ? 1.300 7.477 -44.756 1.00 80.63 272 ALA A N 1
ATOM 2034 C CA . ALA A 1 272 ? 2.267 6.415 -44.488 1.00 78.30 272 ALA A CA 1
ATOM 2035 C C . ALA A 1 272 ? 1.579 5.054 -44.380 1.00 79.12 272 ALA A C 1
ATOM 2036 O O . ALA A 1 272 ? 2.232 4.010 -44.417 1.00 75.41 272 ALA A O 1
ATOM 2038 N N . MET A 1 273 ? 0.257 5.076 -44.248 1.00 87.36 273 MET A N 1
ATOM 2039 C CA . MET A 1 273 ? -0.525 3.854 -44.095 1.00 84.88 273 MET A CA 1
ATOM 2040 C C . MET A 1 273 ? -0.853 3.218 -45.441 1.00 83.06 273 MET A C 1
ATOM 2041 O O . MET A 1 273 ? -1.202 2.040 -45.511 1.00 80.89 273 MET A O 1
ATOM 2046 N N . GLY A 1 274 ? -0.746 4.005 -46.506 1.00 85.16 274 GLY A N 1
ATOM 2047 C CA . GLY A 1 274 ? -1.086 3.529 -47.834 1.00 86.07 274 GLY A CA 1
ATOM 2048 C C . GLY A 1 274 ? -2.588 3.464 -48.027 1.00 87.98 274 GLY A C 1
ATOM 2049 O O . GLY A 1 274 ? -3.315 4.352 -47.582 1.00 90.34 274 GLY A O 1
ATOM 2050 N N . ASP A 1 275 ? -3.055 2.409 -48.687 1.00 88.63 275 ASP A N 1
ATOM 2051 C CA . ASP A 1 275 ? -4.482 2.234 -48.936 1.00 84.34 275 ASP A CA 1
ATOM 2052 C C . ASP A 1 275 ? -4.970 0.858 -48.497 1.00 82.09 275 ASP A C 1
ATOM 2053 O O . ASP A 1 275 ? -6.018 0.392 -48.943 1.00 87.51 275 ASP A O 1
ATOM 2058 N N . ALA A 1 276 ? -4.199 0.208 -47.629 1.00 74.09 276 ALA A N 1
ATOM 2059 C CA . ALA A 1 276 ? -4.582 -1.089 -47.087 1.00 75.04 276 ALA A CA 1
ATOM 2060 C C . ALA A 1 276 ? -5.830 -0.945 -46.224 1.00 77.95 276 ALA A C 1
ATOM 2061 O O . ALA A 1 276 ? -5.802 -0.256 -45.204 1.00 74.21 276 ALA A O 1
ATOM 2063 N N . PRO A 1 277 ? -6.931 -1.598 -46.635 1.00 80.33 277 PRO A N 1
ATOM 2064 C CA . PRO A 1 277 ? -8.239 -1.475 -45.977 1.00 73.51 277 PRO A CA 1
ATOM 2065 C C . PRO A 1 277 ? -8.245 -1.845 -44.492 1.00 73.95 277 PRO A C 1
ATOM 2066 O O . PRO A 1 277 ? -9.124 -1.377 -43.768 1.00 76.18 277 PRO A O 1
ATOM 2070 N N . GLU A 1 278 ? -7.289 -2.655 -44.043 1.00 74.81 278 GLU A N 1
ATOM 2071 C CA . GLU A 1 278 ? -7.274 -3.099 -42.650 1.00 73.92 278 GLU A CA 1
ATOM 2072 C C . GLU A 1 278 ? -6.282 -2.334 -41.776 1.00 70.21 278 GLU A C 1
ATOM 2073 O O . GLU A 1 278 ? -6.253 -2.518 -40.559 1.00 68.73 278 GLU A O 1
ATOM 2079 N N . ALA A 1 279 ? -5.472 -1.480 -42.392 1.00 70.36 279 ALA A N 1
ATOM 2080 C CA . ALA A 1 279 ? -4.516 -0.674 -41.639 1.00 65.99 279 ALA A CA 1
ATOM 2081 C C . ALA A 1 279 ? -5.256 0.300 -40.728 1.00 64.74 279 ALA A C 1
ATOM 2082 O O . ALA A 1 279 ? -6.226 0.932 -41.143 1.00 64.66 279 ALA A O 1
ATOM 2084 N N . ARG A 1 280 ? -4.803 0.412 -39.484 1.00 52.65 280 ARG A N 1
ATOM 2085 C CA . ARG A 1 280 ? -5.470 1.275 -38.517 1.00 55.03 280 ARG A CA 1
ATOM 2086 C C . ARG A 1 280 ? -4.522 2.241 -37.818 1.00 56.05 280 ARG A C 1
ATOM 2087 O O . ARG A 1 280 ? -3.334 1.964 -37.646 1.00 49.81 280 ARG A O 1
ATOM 2095 N N . LEU A 1 281 ? -5.074 3.384 -37.427 1.00 55.53 281 LEU A N 1
ATOM 2096 C CA . LEU A 1 281 ? -4.430 4.281 -36.481 1.00 55.27 281 LEU A CA 1
ATOM 2097 C C . LEU A 1 281 ? -5.145 4.125 -35.146 1.00 51.17 281 LEU A C 1
ATOM 2098 O O . LEU A 1 281 ? -6.342 4.382 -35.050 1.00 54.16 281 LEU A O 1
ATOM 2103 N N . LEU A 1 282 ? -4.420 3.677 -34.127 1.00 48.55 282 LEU A N 1
ATOM 2104 C CA . LEU A 1 282 ? -5.011 3.470 -32.808 1.00 50.57 282 LEU A CA 1
ATOM 2105 C C . LEU A 1 282 ? -4.555 4.555 -31.841 1.00 49.41 282 LEU A C 1
ATOM 2106 O O . LEU A 1 282 ? -3.374 4.641 -31.511 1.00 44.74 282 LEU A O 1
ATOM 2111 N N . ILE A 1 283 ? -5.488 5.388 -31.395 1.00 45.63 283 ILE A N 1
ATOM 2112 C CA . ILE A 1 283 ? -5.147 6.447 -30.456 1.00 47.17 283 ILE A CA 1
ATOM 2113 C C . ILE A 1 283 ? -5.571 6.066 -29.043 1.00 43.95 283 ILE A C 1
ATOM 2114 O O . ILE A 1 283 ? -6.748 5.848 -28.764 1.00 44.33 283 ILE A O 1
ATOM 2119 N N . LEU A 1 284 ? -4.590 5.979 -28.156 1.00 41.39 284 LEU A N 1
ATOM 2120 C CA . LEU A 1 284 ? -4.834 5.585 -26.779 1.00 48.20 284 LEU A CA 1
ATOM 2121 C C . LEU A 1 284 ? -4.922 6.831 -25.904 1.00 46.43 284 LEU A C 1
ATOM 2122 O O . LEU A 1 284 ? -3.964 7.592 -25.794 1.00 49.73 284 LEU A O 1
ATOM 2127 N N . ASP A 1 285 ? -6.082 7.042 -25.293 1.00 44.45 285 ASP A N 1
ATOM 2128 C CA . ASP A 1 285 ? -6.312 8.248 -24.511 1.00 51.47 285 ASP A CA 1
ATOM 2129 C C . ASP A 1 285 ? -7.547 8.098 -23.633 1.00 47.96 285 ASP A C 1
ATOM 2130 O O . ASP A 1 285 ? -8.273 7.108 -23.727 1.00 44.94 285 ASP A O 1
ATOM 2135 N N . SER A 1 286 ? -7.768 9.081 -22.768 1.00 40.61 286 SER A N 1
ATOM 2136 C CA . SER A 1 286 ? -9.025 9.197 -22.047 1.00 41.84 286 SER A CA 1
ATOM 2137 C C . SER A 1 286 ? -9.945 10.116 -22.843 1.00 42.13 286 SER A C 1
ATOM 2138 O O . SER A 1 286 ? -9.547 11.213 -23.235 1.00 50.89 286 SER A O 1
ATOM 2141 N N . VAL A 1 287 ? -11.168 9.667 -23.094 1.00 39.69 287 VAL A N 1
ATOM 2142 C CA . VAL A 1 287 ? -12.087 10.426 -23.932 1.00 40.95 287 VAL A CA 1
ATOM 2143 C C . VAL A 1 287 ? -13.208 11.043 -23.105 1.00 44.99 287 VAL A C 1
ATOM 2144 O O . VAL A 1 287 ? -14.005 10.332 -22.487 1.00 50.07 287 VAL A O 1
ATOM 2148 N N . ILE A 1 288 ? -13.250 12.372 -23.090 1.00 49.60 288 ILE A N 1
ATOM 2149 C CA . ILE A 1 288 ? -14.270 13.115 -22.358 1.00 47.91 288 ILE A CA 1
ATOM 2150 C C . ILE A 1 288 ? -15.663 12.702 -22.808 1.00 55.04 288 ILE A C 1
ATOM 2151 O O . ILE A 1 288 ? -15.975 12.740 -23.998 1.00 56.75 288 ILE A O 1
ATOM 2156 N N . GLY A 1 289 ? -16.492 12.302 -21.849 1.00 56.23 289 GLY A N 1
ATOM 2157 C CA . GLY A 1 289 ? -17.844 11.865 -22.140 1.00 50.24 289 GLY A CA 1
ATOM 2158 C C . GLY A 1 289 ? -17.930 10.363 -22.332 1.00 52.57 289 GLY A C 1
ATOM 2159 O O . GLY A 1 289 ? -19.020 9.793 -22.348 1.00 55.52 289 GLY A O 1
ATOM 2160 N N . GLU A 1 290 ? -16.778 9.716 -22.484 1.00 49.67 290 GLU A N 1
ATOM 2161 C CA . GLU A 1 290 ? -16.737 8.270 -22.687 1.00 49.35 290 GLU A CA 1
ATOM 2162 C C . GLU A 1 290 ? -15.607 7.641 -21.882 1.00 54.89 290 GLU A C 1
ATOM 2163 O O . GLU A 1 290 ? -14.876 6.777 -22.366 1.00 67.33 290 GLU A O 1
ATOM 2169 N N . THR A 1 291 ? -15.469 8.102 -20.648 1.00 43.42 291 THR A N 1
ATOM 2170 C CA . THR A 1 291 ? -14.547 7.513 -19.695 1.00 44.33 291 THR A CA 1
ATOM 2171 C C . THR A 1 291 ? -15.345 7.179 -18.443 1.00 51.68 291 THR A C 1
ATOM 2172 O O . THR A 1 291 ? -16.474 7.646 -18.286 1.00 52.33 291 THR A O 1
ATOM 2176 N N . GLY A 1 292 ? -14.772 6.373 -17.557 1.00 53.81 292 GLY A N 1
ATOM 2177 C CA . GLY A 1 292 ? -15.472 5.982 -16.344 1.00 48.55 292 GLY A CA 1
ATOM 2178 C C . GLY A 1 292 ? -15.299 7.028 -15.266 1.00 40.83 292 GLY A C 1
ATOM 2179 O O . GLY A 1 292 ? -14.627 8.033 -15.483 1.00 43.09 292 GLY A O 1
ATOM 2180 N N . GLU A 1 293 ? -15.900 6.791 -14.104 1.00 39.46 293 GLU A N 1
ATOM 2181 C CA . GLU A 1 293 ? -15.817 7.721 -12.979 1.00 39.91 293 GLU A CA 1
ATOM 2182 C C . GLU A 1 293 ? -14.376 7.992 -12.551 1.00 40.03 293 GLU A C 1
ATOM 2183 O O . GLU A 1 293 ? -14.040 9.100 -12.126 1.00 35.52 293 GLU A O 1
ATOM 2189 N N . LEU A 1 294 ? -13.531 6.973 -12.648 1.00 35.93 294 LEU A N 1
ATOM 2190 C CA . LEU A 1 294 ? -12.132 7.120 -12.271 1.00 37.89 294 LEU A CA 1
ATOM 2191 C C . LEU A 1 294 ? -11.462 8.122 -13.197 1.00 34.21 294 LEU A C 1
ATOM 2192 O O . LEU A 1 294 ? -10.709 8.994 -12.755 1.00 37.55 294 LEU A O 1
ATOM 2197 N N . GLY A 1 295 ? -11.759 7.995 -14.485 1.00 34.26 295 GLY A N 1
ATOM 2198 C CA . GLY A 1 295 ? -11.214 8.876 -15.499 1.00 30.02 295 GLY A CA 1
ATOM 2199 C C . GLY A 1 295 ? -11.590 10.323 -15.276 1.00 31.50 295 GLY A C 1
ATOM 2200 O O . GLY A 1 295 ? -10.763 11.207 -15.454 1.00 39.06 295 GLY A O 1
ATOM 2201 N N . LYS A 1 296 ? -12.835 10.571 -14.874 1.00 34.15 296 LYS A N 1
ATOM 2202 C CA . LYS A 1 296 ? -13.275 11.935 -14.587 1.00 39.19 296 LYS A CA 1
ATOM 2203 C C . LYS A 1 296 ? -12.457 12.537 -13.447 1.00 38.13 296 LYS A C 1
ATOM 2204 O O . LYS A 1 296 ? -12.125 13.724 -13.466 1.00 38.53 296 LYS A O 1
ATOM 2210 N N . VAL A 1 297 ? -12.127 11.702 -12.464 1.00 37.87 297 VAL A N 1
ATOM 2211 C CA . VAL A 1 297 ? -11.286 12.112 -11.342 1.00 34.92 297 VAL A CA 1
ATOM 2212 C C . VAL A 1 297 ? -9.837 12.373 -11.759 1.00 34.99 297 VAL A C 1
ATOM 2213 O O . VAL A 1 297 ? -9.237 13.357 -11.335 1.00 33.66 297 VAL A O 1
ATOM 2217 N N . LEU A 1 298 ? -9.280 11.506 -12.599 1.00 36.58 298 LEU A N 1
ATOM 2218 C CA . LEU A 1 298 ? -7.873 11.620 -12.983 1.00 35.52 298 LEU A CA 1
ATOM 2219 C C . LEU A 1 298 ? -7.592 12.817 -13.889 1.00 37.24 298 LEU A C 1
ATOM 2220 O O . LEU A 1 298 ? -6.438 13.198 -14.070 1.00 46.70 298 LEU A O 1
ATOM 2225 N N . ASP A 1 299 ? -8.636 13.410 -14.461 1.00 35.32 299 ASP A N 1
ATOM 2226 C CA . ASP A 1 299 ? -8.454 14.613 -15.270 1.00 38.29 299 ASP A CA 1
ATOM 2227 C C . ASP A 1 299 ? -7.985 15.774 -14.395 1.00 41.81 299 ASP A C 1
ATOM 2228 O O . ASP A 1 299 ? -7.521 16.798 -14.901 1.00 39.67 299 ASP A O 1
ATOM 2233 N N . LEU A 1 300 ? -8.124 15.605 -13.083 1.00 37.06 300 LEU A N 1
ATOM 2234 C CA . LEU A 1 300 ? -7.605 16.551 -12.101 1.00 36.17 300 LEU A CA 1
ATOM 2235 C C . LEU A 1 300 ? -6.111 16.791 -12.299 1.00 35.58 300 LEU A C 1
ATOM 2236 O O . LEU A 1 300 ? -5.645 17.931 -12.246 1.00 38.26 300 LEU A O 1
ATOM 2241 N N . ASP A 1 301 ? -5.373 15.704 -12.515 1.00 31.90 301 ASP A N 1
ATOM 2242 C CA . ASP A 1 301 ? -3.934 15.760 -12.767 1.00 39.89 301 ASP A CA 1
ATOM 2243 C C . ASP A 1 301 ? -3.604 16.678 -13.939 1.00 37.22 301 ASP A C 1
ATOM 2244 O O . ASP A 1 301 ? -2.691 17.496 -13.861 1.00 32.07 301 ASP A O 1
ATOM 2249 N N . MET A 1 302 ? -4.357 16.532 -15.023 1.00 44.39 302 MET A N 1
ATOM 2250 C CA . MET A 1 302 ? -4.183 17.368 -16.204 1.00 46.52 302 MET A CA 1
ATOM 2251 C C . MET A 1 302 ? -4.461 18.824 -15.872 1.00 46.07 302 MET A C 1
ATOM 2252 O O . MET A 1 302 ? -3.779 19.720 -16.355 1.00 48.34 302 MET A O 1
ATOM 2257 N N . LEU A 1 303 ? -5.466 19.046 -15.034 1.00 44.10 303 LEU A N 1
ATOM 2258 C CA . LEU A 1 303 ? -5.882 20.392 -14.659 1.00 47.70 303 LEU A CA 1
ATOM 2259 C C . LEU A 1 303 ? -4.840 21.075 -13.777 1.00 42.88 303 LEU A C 1
ATOM 2260 O O . LEU A 1 303 ? -4.616 22.278 -13.880 1.00 42.11 303 LEU A O 1
ATOM 2265 N N . VAL A 1 304 ? -4.212 20.294 -12.906 1.00 44.31 304 VAL A N 1
ATOM 2266 C CA . VAL A 1 304 ? -3.256 20.827 -11.947 1.00 39.18 304 VAL A CA 1
ATOM 2267 C C . VAL A 1 304 ? -1.866 21.005 -12.561 1.00 40.69 304 VAL A C 1
ATOM 2268 O O . VAL A 1 304 ? -1.217 22.031 -12.360 1.00 39.04 304 VAL A O 1
ATOM 2272 N N . LEU A 1 305 ? -1.425 20.012 -13.328 1.00 37.18 305 LEU A N 1
ATOM 2273 C CA . LEU A 1 305 ? -0.027 19.939 -13.742 1.00 42.62 305 LEU A CA 1
ATOM 2274 C C . LEU A 1 305 ? 0.252 20.584 -15.090 1.00 45.63 305 LEU A C 1
ATOM 2275 O O . LEU A 1 305 ? 1.147 21.416 -15.205 1.00 44.41 305 LEU A O 1
ATOM 2280 N N . VAL A 1 306 ? -0.506 20.198 -16.110 1.00 46.24 306 VAL A N 1
ATOM 2281 C CA . VAL A 1 306 ? -0.200 20.631 -17.468 1.00 48.73 306 VAL A CA 1
ATOM 2282 C C . VAL A 1 306 ? -1.287 21.500 -18.095 1.00 54.84 306 VAL A C 1
ATOM 2283 O O . VAL A 1 306 ? -2.359 21.694 -17.522 1.00 50.42 306 VAL A O 1
ATOM 2287 N N . GLU A 1 307 ? -0.994 22.023 -19.280 1.00 52.19 307 GLU A N 1
ATOM 2288 C CA . GLU A 1 307 ? -1.902 22.931 -19.969 1.00 61.31 307 GLU A CA 1
ATOM 2289 C C . GLU A 1 307 ? -2.777 22.180 -20.973 1.00 57.08 307 GLU A C 1
ATOM 2290 O O . GLU A 1 307 ? -3.841 22.660 -21.370 1.00 52.24 307 GLU A O 1
ATOM 2296 N N . GLY A 1 308 ? -2.328 20.994 -21.370 1.00 54.36 308 GLY A N 1
ATOM 2297 C CA . GLY A 1 308 ? -3.054 20.178 -22.325 1.00 53.22 308 GLY A CA 1
ATOM 2298 C C . GLY A 1 308 ? -4.364 19.637 -21.781 1.00 55.47 308 GLY A C 1
ATOM 2299 O O . GLY A 1 308 ? -4.593 19.629 -20.569 1.00 49.76 308 GLY A O 1
ATOM 2300 N N . GLU A 1 309 ? -5.220 19.167 -22.684 1.00 54.51 309 GLU A N 1
ATOM 2301 C CA . GLU A 1 309 ? -6.549 18.701 -22.313 1.00 51.62 309 GLU A CA 1
ATOM 2302 C C . GLU A 1 309 ? -6.973 17.471 -23.124 1.00 53.40 309 GLU A C 1
ATOM 2303 O O . GLU A 1 309 ? -6.549 17.291 -24.266 1.00 52.44 309 GLU A O 1
ATOM 2309 N N . HIS A 1 310 ? -7.803 16.621 -22.523 1.00 49.31 310 HIS A N 1
ATOM 2310 C CA . HIS A 1 310 ? -8.380 15.490 -23.237 1.00 40.84 310 HIS A CA 1
ATOM 2311 C C . HIS A 1 310 ? -9.455 15.992 -24.184 1.00 40.94 310 HIS A C 1
ATOM 2312 O O . HIS A 1 310 ? -10.037 17.054 -23.959 1.00 46.16 310 HIS A O 1
ATOM 2319 N N . ARG A 1 311 ? -9.721 15.236 -25.243 1.00 44.52 311 ARG A N 1
ATOM 2320 C CA . ARG A 1 311 ? -10.698 15.661 -26.239 1.00 46.86 311 ARG A CA 1
ATOM 2321 C C . ARG A 1 311 ? -11.977 14.824 -26.203 1.00 53.03 311 ARG A C 1
ATOM 2322 O O . ARG A 1 311 ? -11.953 13.640 -25.854 1.00 43.58 311 ARG A O 1
ATOM 2330 N N . THR A 1 312 ? -13.097 15.454 -26.553 1.00 51.67 312 THR A N 1
ATOM 2331 C CA . THR A 1 312 ? -14.355 14.737 -26.711 1.00 48.13 312 THR A CA 1
ATOM 2332 C C . THR A 1 312 ? -14.329 13.997 -28.035 1.00 50.07 312 THR A C 1
ATOM 2333 O O . THR A 1 312 ? -13.410 14.182 -28.831 1.00 54.65 312 THR A O 1
ATOM 2337 N N . ARG A 1 313 ? -15.345 13.175 -28.278 1.00 44.25 313 ARG A N 1
ATOM 2338 C CA . ARG A 1 313 ? -15.424 12.409 -29.517 1.00 49.96 313 ARG A CA 1
ATOM 2339 C C . ARG A 1 313 ? -15.624 13.323 -30.718 1.00 54.64 313 ARG A C 1
ATOM 2340 O O . ARG A 1 313 ? -14.997 13.140 -31.764 1.00 58.65 313 ARG A O 1
ATOM 2348 N N . ALA A 1 314 ? -16.506 14.304 -30.560 1.00 49.70 314 ALA A N 1
ATOM 2349 C CA . ALA A 1 314 ? -16.795 15.253 -31.626 1.00 55.39 314 ALA A CA 1
ATOM 2350 C C . ALA A 1 314 ? -15.532 16.012 -32.022 1.00 57.66 314 ALA A C 1
ATOM 2351 O O . ALA A 1 314 ? -15.287 16.258 -33.202 1.00 70.22 314 ALA A O 1
ATOM 2353 N N . GLN A 1 315 ? -14.730 16.371 -31.027 1.00 53.99 315 GLN A N 1
ATOM 2354 C CA . GLN A 1 315 ? -13.462 17.043 -31.276 1.00 53.01 315 GLN A CA 1
ATOM 2355 C C . GLN A 1 315 ? -12.510 16.147 -32.061 1.00 56.94 315 GLN A C 1
ATOM 2356 O O . GLN A 1 315 ? -11.844 16.603 -32.995 1.00 57.88 315 GLN A O 1
ATOM 2362 N N . TRP A 1 316 ? -12.458 14.871 -31.685 1.00 57.02 316 TRP A N 1
ATOM 2363 C CA . TRP A 1 316 ? -11.619 13.903 -32.384 1.00 50.98 316 TRP A CA 1
ATOM 2364 C C . TRP A 1 316 ? -12.112 13.685 -33.804 1.00 55.16 316 TRP A C 1
ATOM 2365 O O . TRP A 1 316 ? -11.312 13.568 -34.731 1.00 60.64 316 TRP A O 1
ATOM 2376 N N . ASP A 1 317 ? -13.432 13.632 -33.969 1.00 59.97 317 ASP A N 1
ATOM 2377 C CA . ASP A 1 317 ? -14.040 13.539 -35.293 1.00 65.82 317 ASP A CA 1
ATOM 2378 C C . ASP A 1 317 ? -13.561 14.672 -36.192 1.00 70.42 317 ASP A C 1
ATOM 2379 O O . ASP A 1 317 ? -13.125 14.438 -37.317 1.00 73.17 317 ASP A O 1
ATOM 2384 N N . ASP A 1 318 ? -13.640 15.897 -35.678 1.00 72.15 318 ASP A N 1
ATOM 2385 C CA . ASP A 1 318 ? -13.294 17.096 -36.438 1.00 77.91 318 ASP A CA 1
ATOM 2386 C C . ASP A 1 318 ? -11.808 17.132 -36.782 1.00 71.76 318 ASP A C 1
ATOM 2387 O O . ASP A 1 318 ? -11.425 17.518 -37.886 1.00 74.24 318 ASP A O 1
ATOM 2392 N N . LEU A 1 319 ? -10.976 16.727 -35.830 1.00 67.59 319 LEU A N 1
ATOM 2393 C CA . LEU A 1 319 ? -9.537 16.688 -36.045 1.00 62.82 319 LEU A CA 1
ATOM 2394 C C . LEU A 1 319 ? -9.184 15.645 -37.103 1.00 58.90 319 LEU A C 1
ATOM 2395 O O . LEU A 1 319 ? -8.497 15.945 -38.080 1.00 62.18 319 LEU A O 1
ATOM 2400 N N . LEU A 1 320 ? -9.672 14.424 -36.906 1.00 59.68 320 LEU A N 1
ATOM 2401 C CA . LEU A 1 320 ? -9.391 13.317 -37.815 1.00 52.71 320 LEU A CA 1
ATOM 2402 C C . LEU A 1 320 ? -9.987 13.539 -39.201 1.00 59.22 320 LEU A C 1
ATOM 2403 O O . LEU A 1 320 ? -9.462 13.035 -40.195 1.00 65.76 320 LEU A O 1
ATOM 2408 N N . ALA A 1 321 ? -11.084 14.290 -39.262 1.00 57.74 321 ALA A N 1
ATOM 2409 C CA . ALA A 1 321 ? -11.737 14.592 -40.532 1.00 64.05 321 ALA A CA 1
ATOM 2410 C C . ALA A 1 321 ? -10.812 15.394 -41.439 1.00 64.03 321 ALA A C 1
ATOM 2411 O O . ALA A 1 321 ? -10.726 15.139 -42.639 1.00 82.53 321 ALA A O 1
ATOM 2413 N N . ARG A 1 322 ? -10.117 16.362 -40.853 1.00 63.82 322 ARG A N 1
ATOM 2414 C CA . ARG A 1 322 ? -9.193 17.207 -41.603 1.00 80.73 322 ARG A CA 1
ATOM 2415 C C . ARG A 1 322 ? -7.961 16.433 -42.075 1.00 82.85 322 ARG A C 1
ATOM 2416 O O . ARG A 1 322 ? -7.239 16.884 -42.966 1.00 84.33 322 ARG A O 1
ATOM 2424 N N . ALA A 1 323 ? -7.727 15.268 -41.479 1.00 78.44 323 ALA A N 1
ATOM 2425 C CA . ALA A 1 323 ? -6.579 14.443 -41.839 1.00 75.75 323 ALA A CA 1
ATOM 2426 C C . ALA A 1 323 ? -6.985 13.225 -42.669 1.00 71.55 323 ALA A C 1
ATOM 2427 O O . ALA A 1 323 ? -6.139 12.414 -43.047 1.00 68.05 323 ALA A O 1
ATOM 2429 N N . GLY A 1 324 ? -8.277 13.098 -42.948 1.00 68.44 324 GLY A N 1
ATOM 2430 C CA . GLY A 1 324 ? -8.772 12.000 -43.759 1.00 70.45 324 GLY A CA 1
ATOM 2431 C C . GLY A 1 324 ? -8.891 10.686 -43.009 1.00 72.26 324 GLY A C 1
ATOM 2432 O O . GLY A 1 324 ? -8.597 9.622 -43.555 1.00 74.75 324 GLY A O 1
ATOM 2433 N N . PHE A 1 325 ? -9.324 10.757 -41.754 1.00 68.28 325 PHE A N 1
ATOM 2434 C CA . PHE A 1 325 ? -9.552 9.557 -40.955 1.00 62.75 325 PHE A CA 1
ATOM 2435 C C . PHE A 1 325 ? -11.011 9.417 -40.533 1.00 62.23 325 PHE A C 1
ATOM 2436 O O . PHE A 1 325 ? -11.734 10.406 -40.424 1.00 61.28 325 PHE A O 1
ATOM 2444 N N . ASP A 1 326 ? -11.429 8.179 -40.286 1.00 62.60 326 ASP A N 1
ATOM 2445 C CA . ASP A 1 326 ? -12.760 7.900 -39.761 1.00 64.06 326 ASP A CA 1
ATOM 2446 C C . ASP A 1 326 ? -12.678 7.051 -38.502 1.00 62.42 326 ASP A C 1
ATOM 2447 O O . ASP A 1 326 ? -11.950 6.060 -38.460 1.00 63.13 326 ASP A O 1
ATOM 2452 N N . ILE A 1 327 ? -13.427 7.442 -37.476 1.00 60.45 327 ILE A N 1
ATOM 2453 C CA . ILE A 1 327 ? -13.481 6.670 -36.243 1.00 59.03 327 ILE A CA 1
ATOM 2454 C C . ILE A 1 327 ? -14.333 5.418 -36.439 1.00 53.77 327 ILE A C 1
ATOM 2455 O O . ILE A 1 327 ? -15.539 5.506 -36.663 1.00 54.44 327 ILE A O 1
ATOM 2460 N N . VAL A 1 328 ? -13.694 4.255 -36.369 1.00 51.25 328 VAL A N 1
ATOM 2461 C CA . VAL A 1 328 ? -14.400 2.985 -36.462 1.00 50.13 328 VAL A CA 1
ATOM 2462 C C . VAL A 1 328 ? -15.106 2.703 -35.143 1.00 53.86 328 VAL A C 1
ATOM 2463 O O . VAL A 1 328 ? -16.233 2.210 -35.119 1.00 55.64 328 VAL A O 1
ATOM 2467 N N . GLY A 1 329 ? -14.437 3.038 -34.045 1.00 46.29 329 GLY A N 1
ATOM 2468 C CA . GLY A 1 329 ? -15.014 2.878 -32.724 1.00 45.77 329 GLY A CA 1
ATOM 2469 C C . GLY A 1 329 ? -14.083 3.330 -31.616 1.00 42.29 329 GLY A C 1
ATOM 2470 O O . GLY A 1 329 ? -12.869 3.377 -31.794 1.00 47.25 329 GLY A O 1
ATOM 2471 N N . ILE A 1 330 ? -14.658 3.673 -30.469 1.00 46.65 330 ILE A N 1
ATOM 2472 C CA . ILE A 1 330 ? -13.872 4.009 -29.288 1.00 43.25 330 ILE A CA 1
ATOM 2473 C C . ILE A 1 330 ? -14.075 2.931 -28.229 1.00 47.50 330 ILE A C 1
ATOM 2474 O O . ILE A 1 330 ? -15.076 2.928 -27.510 1.00 46.94 330 ILE A O 1
ATOM 2479 N N . HIS A 1 331 ? -13.125 2.005 -28.151 1.00 48.15 331 HIS A N 1
ATOM 2480 C CA . HIS A 1 331 ? -13.260 0.846 -27.277 1.00 45.13 331 HIS A CA 1
ATOM 2481 C C . HIS A 1 331 ? -12.746 1.146 -25.879 1.00 45.78 331 HIS A C 1
ATOM 2482 O O . HIS A 1 331 ? -11.597 1.550 -25.713 1.00 49.72 331 HIS A O 1
ATOM 2489 N N . PRO A 1 332 ? -13.601 0.946 -24.867 1.00 42.74 332 PRO A N 1
ATOM 2490 C CA . PRO A 1 332 ? -13.224 1.150 -23.465 1.00 50.12 332 PRO A CA 1
ATOM 2491 C C . PRO A 1 332 ? -12.102 0.208 -23.030 1.00 50.46 332 PRO A C 1
ATOM 2492 O O . PRO A 1 332 ? -12.196 -1.000 -23.250 1.00 55.73 332 PRO A O 1
ATOM 2496 N N . ALA A 1 333 ? -11.057 0.765 -22.428 1.00 43.93 333 ALA A N 1
ATOM 2497 C CA . ALA A 1 333 ? -9.944 -0.027 -21.916 1.00 40.69 333 ALA A CA 1
ATOM 2498 C C . ALA A 1 333 ? -9.832 0.175 -20.411 1.00 41.00 333 ALA A C 1
ATOM 2499 O O . ALA A 1 333 ? -8.938 0.873 -19.933 1.00 35.67 333 ALA A O 1
ATOM 2501 N N . GLY A 1 334 ? -10.753 -0.431 -19.669 1.00 40.25 334 GLY A N 1
ATOM 2502 C CA . GLY A 1 334 ? -10.850 -0.193 -18.242 1.00 40.14 334 GLY A CA 1
ATOM 2503 C C . GLY A 1 334 ? -11.727 1.015 -17.966 1.00 41.73 334 GLY A C 1
ATOM 2504 O O . GLY A 1 334 ? -12.527 1.415 -18.811 1.00 46.62 334 GLY A O 1
ATOM 2505 N N . ASP A 1 335 ? -11.564 1.617 -16.793 1.00 36.65 335 ASP A N 1
ATOM 2506 C CA . ASP A 1 335 ? -12.452 2.692 -16.378 1.00 43.19 335 ASP A CA 1
ATOM 2507 C C . ASP A 1 335 ? -11.872 4.077 -16.631 1.00 48.08 335 ASP A C 1
ATOM 2508 O O . ASP A 1 335 ? -12.439 5.085 -16.207 1.00 48.71 335 ASP A O 1
ATOM 2513 N N . VAL A 1 336 ? -10.741 4.133 -17.323 1.00 40.73 336 VAL A N 1
ATOM 2514 C CA . VAL A 1 336 ? -10.131 5.414 -17.636 1.00 38.13 336 VAL A CA 1
ATOM 2515 C C . VAL A 1 336 ? -9.873 5.560 -19.121 1.00 39.05 336 VAL A C 1
ATOM 2516 O O . VAL A 1 336 ? -10.430 6.436 -19.785 1.00 39.07 336 VAL A O 1
ATOM 2520 N N . TRP A 1 337 ? -9.020 4.683 -19.632 1.00 36.72 337 TRP A N 1
ATOM 2521 C CA . TRP A 1 337 ? -8.493 4.818 -20.976 1.00 33.51 337 TRP A CA 1
ATOM 2522 C C . TRP A 1 337 ? -9.379 4.150 -22.014 1.00 35.48 337 TRP A C 1
ATOM 2523 O O . TRP A 1 337 ? -10.280 3.378 -21.687 1.00 47.48 337 TRP A O 1
ATOM 2534 N N . ALA A 1 338 ? -9.113 4.463 -23.273 1.00 39.30 338 ALA A N 1
ATOM 2535 C CA . ALA A 1 338 ? -9.864 3.896 -24.375 1.00 44.93 338 ALA A CA 1
ATOM 2536 C C . ALA A 1 338 ? -8.969 3.754 -25.595 1.00 43.68 338 ALA A C 1
ATOM 2537 O O . ALA A 1 338 ? -7.984 4.478 -25.739 1.00 39.41 338 ALA A O 1
ATOM 2539 N N . VAL A 1 339 ? -9.306 2.815 -26.468 1.00 45.14 339 VAL A N 1
ATOM 2540 C CA . VAL A 1 339 ? -8.606 2.704 -27.734 1.00 47.67 339 VAL A CA 1
ATOM 2541 C C . VAL A 1 339 ? -9.471 3.271 -28.850 1.00 48.94 339 VAL A C 1
ATOM 2542 O O . VAL A 1 339 ? -10.503 2.699 -29.200 1.00 45.64 339 VAL A O 1
ATOM 2546 N N . ILE A 1 340 ? -9.055 4.413 -29.387 1.00 50.22 340 ILE A N 1
ATOM 2547 C CA . ILE A 1 340 ? -9.747 5.023 -30.512 1.00 49.62 340 ILE A CA 1
ATOM 2548 C C . ILE A 1 340 ? -9.270 4.378 -31.803 1.00 52.27 340 ILE A C 1
ATOM 2549 O O . ILE A 1 340 ? -8.151 4.615 -32.240 1.00 48.66 340 ILE A O 1
ATOM 2554 N N . GLU A 1 341 ? -10.113 3.549 -32.405 1.00 56.57 341 GLU A N 1
ATOM 2555 C CA . GLU A 1 341 ? -9.745 2.884 -33.648 1.00 56.75 341 GLU A CA 1
ATOM 2556 C C . GLU A 1 341 ? -10.108 3.754 -34.847 1.00 60.09 341 GLU A C 1
ATOM 2557 O O . GLU A 1 341 ? -11.280 4.063 -35.065 1.00 65.72 341 GLU A O 1
ATOM 2563 N N . CYS A 1 342 ? -9.100 4.148 -35.620 1.00 56.83 342 CYS A N 1
ATOM 2564 C CA . CYS A 1 342 ? -9.309 5.045 -36.757 1.00 57.15 342 CYS A CA 1
ATOM 2565 C C . CYS A 1 342 ? -8.938 4.392 -38.081 1.00 58.01 342 CYS A C 1
ATOM 2566 O O . CYS A 1 342 ? -7.964 3.645 -38.170 1.00 61.59 342 CYS A O 1
ATOM 2569 N N . ARG A 1 343 ? -9.711 4.699 -39.115 1.00 54.69 343 ARG A N 1
ATOM 2570 C CA . ARG A 1 343 ? -9.502 4.118 -40.431 1.00 53.29 343 ARG A CA 1
ATOM 2571 C C . ARG A 1 343 ? -9.310 5.212 -41.474 1.00 61.27 343 ARG A C 1
ATOM 2572 O O . ARG A 1 343 ? -9.922 6.277 -41.385 1.00 64.40 343 ARG A O 1
ATOM 2580 N N . GLY A 1 344 ? -8.454 4.952 -42.455 1.00 57.12 344 GLY A N 1
ATOM 2581 C CA . GLY A 1 344 ? -8.270 5.879 -43.554 1.00 70.99 344 GLY A CA 1
ATOM 2582 C C . GLY A 1 344 ? -9.477 5.852 -44.470 1.00 78.06 344 GLY A C 1
ATOM 2583 O O . GLY A 1 344 ? -9.928 4.781 -44.881 1.00 78.66 344 GLY A O 1
ATOM 2584 N N . THR A 1 345 ? -10.007 7.030 -44.782 1.00 83.26 345 THR A N 1
ATOM 2585 C CA . THR A 1 345 ? -11.174 7.143 -45.651 1.00 88.42 345 THR A CA 1
ATOM 2586 C C . THR A 1 345 ? -10.853 6.704 -47.076 1.00 95.71 345 THR A C 1
ATOM 2587 O O . THR A 1 345 ? -10.481 7.520 -47.920 1.00 100.54 345 THR A O 1
ATOM 2591 N N . ARG B 1 11 ? -7.401 -5.173 -3.039 1.00 70.46 11 ARG B N 1
ATOM 2592 C CA . ARG B 1 11 ? -7.091 -6.339 -2.219 1.00 73.86 11 ARG B CA 1
ATOM 2593 C C . ARG B 1 11 ? -5.583 -6.559 -2.095 1.00 68.36 11 ARG B C 1
ATOM 2594 O O . ARG B 1 11 ? -5.064 -6.734 -0.992 1.00 70.50 11 ARG B O 1
ATOM 2602 N N . THR B 1 12 ? -4.884 -6.549 -3.226 1.00 59.58 12 THR B N 1
ATOM 2603 C CA . THR B 1 12 ? -3.433 -6.709 -3.224 1.00 45.79 12 THR B CA 1
ATOM 2604 C C . THR B 1 12 ? -2.744 -5.402 -2.833 1.00 38.76 12 THR B C 1
ATOM 2605 O O . THR B 1 12 ? -3.373 -4.338 -2.817 1.00 33.29 12 THR B O 1
ATOM 2609 N N . ALA B 1 13 ? -1.456 -5.486 -2.507 1.00 37.60 13 ALA B N 1
ATOM 2610 C CA . ALA B 1 13 ? -0.696 -4.312 -2.084 1.00 35.67 13 ALA B CA 1
ATOM 2611 C C . ALA B 1 13 ? -0.646 -3.253 -3.187 1.00 31.46 13 ALA B C 1
ATOM 2612 O O . ALA B 1 13 ? -0.800 -2.063 -2.916 1.00 35.21 13 ALA B O 1
ATOM 2614 N N . ALA B 1 14 ? -0.451 -3.696 -4.426 1.00 32.54 14 ALA B N 1
ATOM 2615 C CA . ALA B 1 14 ? -0.371 -2.790 -5.570 1.00 40.09 14 ALA B CA 1
ATOM 2616 C C . ALA B 1 14 ? -1.650 -1.968 -5.733 1.00 42.37 14 ALA B C 1
ATOM 2617 O O . ALA B 1 14 ? -1.594 -0.755 -5.948 1.00 37.18 14 ALA B O 1
ATOM 2619 N N . GLN B 1 15 ? -2.797 -2.633 -5.623 1.00 39.42 15 GLN B N 1
ATOM 2620 C CA . GLN B 1 15 ? -4.093 -1.966 -5.712 1.00 30.37 15 GLN B CA 1
ATOM 2621 C C . GLN B 1 15 ? -4.322 -0.986 -4.572 1.00 32.95 15 GLN B C 1
ATOM 2622 O O . GLN B 1 15 ? -4.975 0.039 -4.754 1.00 37.73 15 GLN B O 1
ATOM 2628 N N . ARG B 1 16 ? -3.801 -1.300 -3.392 1.00 28.85 16 ARG B N 1
ATOM 2629 C CA . ARG B 1 16 ? -3.983 -0.414 -2.250 1.00 39.08 16 ARG B CA 1
ATOM 2630 C C . ARG B 1 16 ? -3.163 0.874 -2.402 1.00 37.43 16 ARG B C 1
ATOM 2631 O O . ARG B 1 16 ? -3.645 1.959 -2.099 1.00 36.40 16 ARG B O 1
ATOM 2639 N N . LEU B 1 17 ? -1.928 0.748 -2.876 1.00 34.04 17 LEU B N 1
ATOM 2640 C CA . LEU B 1 17 ? -1.083 1.910 -3.124 1.00 27.87 17 LEU B CA 1
ATOM 2641 C C . LEU B 1 17 ? -1.671 2.811 -4.203 1.00 27.62 17 LEU B C 1
ATOM 2642 O O . LEU B 1 17 ? -1.729 4.024 -4.036 1.00 29.70 17 LEU B O 1
ATOM 2647 N N . TYR B 1 18 ? -2.100 2.215 -5.312 1.00 35.91 18 TYR B N 1
ATOM 2648 C CA . TYR B 1 18 ? -2.700 2.990 -6.383 1.00 31.26 18 TYR B CA 1
ATOM 2649 C C . TYR B 1 18 ? -3.969 3.695 -5.912 1.00 35.92 18 TYR B C 1
ATOM 2650 O O . TYR B 1 18 ? -4.267 4.799 -6.357 1.00 35.51 18 TYR B O 1
ATOM 2659 N N . GLN B 1 19 ? -4.712 3.060 -5.011 1.00 35.19 19 GLN B N 1
ATOM 2660 C CA . GLN B 1 19 ? -5.950 3.650 -4.515 1.00 28.41 19 GLN B CA 1
ATOM 2661 C C . GLN B 1 19 ? -5.685 4.831 -3.577 1.00 33.40 19 GLN B C 1
ATOM 2662 O O . GLN B 1 19 ? -6.451 5.797 -3.561 1.00 33.40 19 GLN B O 1
ATOM 2668 N N . TYR B 1 20 ? -4.609 4.761 -2.795 1.00 29.71 20 TYR B N 1
ATOM 2669 C CA . TYR B 1 20 ? -4.229 5.893 -1.950 1.00 33.66 20 TYR B CA 1
ATOM 2670 C C . TYR B 1 20 ? -3.871 7.110 -2.796 1.00 33.03 20 TYR B C 1
ATOM 2671 O O . TYR B 1 20 ? -4.150 8.244 -2.412 1.00 37.60 20 TYR B O 1
ATOM 2680 N N . ASN B 1 21 ? -3.244 6.865 -3.943 1.00 32.62 21 ASN B N 1
ATOM 2681 C CA . ASN B 1 21 ? -2.913 7.929 -4.883 1.00 34.23 21 ASN B CA 1
ATOM 2682 C C . ASN B 1 21 ? -4.174 8.587 -5.436 1.00 43.34 21 ASN B C 1
ATOM 2683 O O . ASN B 1 21 ? -4.254 9.808 -5.547 1.00 46.36 21 ASN B O 1
ATOM 2688 N N . VAL B 1 22 ? -5.165 7.766 -5.767 1.00 38.44 22 VAL B N 1
ATOM 2689 C CA . VAL B 1 22 ? -6.434 8.260 -6.290 1.00 24.62 22 VAL B CA 1
ATOM 2690 C C . VAL B 1 22 ? -7.212 9.034 -5.231 1.00 33.66 22 VAL B C 1
ATOM 2691 O O . VAL B 1 22 ? -7.753 10.106 -5.503 1.00 29.17 22 VAL B O 1
ATOM 2695 N N . ASP B 1 23 ? -7.257 8.494 -4.019 1.00 37.23 23 ASP B N 1
ATOM 2696 C CA . ASP B 1 23 ? -8.010 9.119 -2.940 1.00 37.86 23 ASP B CA 1
ATOM 2697 C C . ASP B 1 23 ? -7.418 10.473 -2.528 1.00 36.31 23 ASP B C 1
ATOM 2698 O O . ASP B 1 23 ? -8.142 11.377 -2.107 1.00 32.30 23 ASP B O 1
ATOM 2703 N N . LEU B 1 24 ? -6.100 10.601 -2.658 1.00 35.91 24 LEU B N 1
ATOM 2704 C CA . LEU B 1 24 ? -5.417 11.873 -2.453 1.00 30.82 24 LEU B CA 1
ATOM 2705 C C . LEU B 1 24 ? -5.992 12.958 -3.375 1.00 34.06 24 LEU B C 1
ATOM 2706 O O . LEU B 1 24 ? -6.228 14.088 -2.947 1.00 34.42 24 LEU B O 1
ATOM 2711 N N . LYS B 1 25 ? -6.238 12.602 -4.633 1.00 32.91 25 LYS B N 1
ATOM 2712 C CA . LYS B 1 25 ? -6.834 13.525 -5.596 1.00 35.46 25 LYS B CA 1
ATOM 2713 C C . LYS B 1 25 ? -8.286 13.851 -5.259 1.00 31.61 25 LYS B C 1
ATOM 2714 O O . LYS B 1 25 ? -8.708 15.003 -5.352 1.00 33.37 25 LYS B O 1
ATOM 2720 N N . VAL B 1 26 ? -9.055 12.836 -4.877 1.00 36.22 26 VAL B N 1
ATOM 2721 C CA . VAL B 1 26 ? -10.440 13.053 -4.472 1.00 29.30 26 VAL B CA 1
ATOM 2722 C C . VAL B 1 26 ? -10.501 14.027 -3.293 1.00 28.89 26 VAL B C 1
ATOM 2723 O O . VAL B 1 26 ? -11.375 14.898 -3.233 1.00 30.13 26 VAL B O 1
ATOM 2727 N N . ALA B 1 27 ? -9.550 13.893 -2.372 1.00 26.77 27 ALA B N 1
ATOM 2728 C CA . ALA B 1 27 ? -9.474 14.774 -1.217 1.00 30.98 27 ALA B CA 1
ATOM 2729 C C . ALA B 1 27 ? -9.319 16.237 -1.640 1.00 35.43 27 ALA B C 1
ATOM 2730 O O . ALA B 1 27 ? -9.973 17.120 -1.083 1.00 38.35 27 ALA B O 1
ATOM 2732 N N . PHE B 1 28 ? -8.466 16.491 -2.628 1.00 30.38 28 PHE B N 1
ATOM 2733 C CA . PHE B 1 28 ? -8.307 17.847 -3.161 1.00 38.19 28 PHE B CA 1
ATOM 2734 C C . PHE B 1 28 ? -9.561 18.316 -3.881 1.00 39.35 28 PHE B C 1
ATOM 2735 O O . PHE B 1 28 ? -9.931 19.490 -3.807 1.00 35.03 28 PHE B O 1
ATOM 2743 N N . VAL B 1 29 ? -10.201 17.391 -4.591 1.00 32.84 29 VAL B N 1
ATOM 2744 C CA . VAL B 1 29 ? -11.412 17.699 -5.337 1.00 33.83 29 VAL B CA 1
ATOM 2745 C C . VAL B 1 29 ? -12.496 18.195 -4.389 1.00 32.13 29 VAL B C 1
ATOM 2746 O O . VAL B 1 29 ? -13.120 19.230 -4.630 1.00 29.72 29 VAL B O 1
ATOM 2750 N N . LEU B 1 30 ? -12.699 17.456 -3.304 1.00 29.61 30 LEU B N 1
ATOM 2751 C CA . LEU B 1 30 ? -13.726 17.780 -2.326 1.00 29.69 30 LEU B CA 1
ATOM 2752 C C . LEU B 1 30 ? -13.423 19.094 -1.631 1.00 31.66 30 LEU B C 1
ATOM 2753 O O . LEU B 1 30 ? -14.329 19.880 -1.340 1.00 32.97 30 LEU B O 1
ATOM 2758 N N . TYR B 1 31 ? -12.142 19.319 -1.361 1.00 34.10 31 TYR B N 1
ATOM 2759 C CA . TYR B 1 31 ? -11.692 20.554 -0.735 1.00 29.53 31 TYR B CA 1
ATOM 2760 C C . TYR B 1 31 ? -12.058 21.763 -1.583 1.00 34.41 31 TYR B C 1
ATOM 2761 O O . TYR B 1 31 ? -12.572 22.752 -1.068 1.00 33.98 31 TYR B O 1
ATOM 2770 N N . ALA B 1 32 ? -11.789 21.678 -2.882 1.00 36.79 32 ALA B N 1
ATOM 2771 C CA . ALA B 1 32 ? -12.007 22.813 -3.777 1.00 44.68 32 ALA B CA 1
ATOM 2772 C C . ALA B 1 32 ? -13.493 23.085 -3.969 1.00 40.23 32 ALA B C 1
ATOM 2773 O O . ALA B 1 32 ? -13.915 24.236 -4.064 1.00 33.82 32 ALA B O 1
ATOM 2775 N N . VAL B 1 33 ? -14.280 22.017 -4.019 1.00 39.28 33 VAL B N 1
ATOM 2776 C CA . VAL B 1 33 ? -15.724 22.130 -4.156 1.00 33.67 33 VAL B CA 1
ATOM 2777 C C . VAL B 1 33 ? -16.308 22.860 -2.954 1.00 34.25 33 VAL B C 1
ATOM 2778 O O . VAL B 1 33 ? -17.174 23.721 -3.098 1.00 32.56 33 VAL B O 1
ATOM 2782 N N . ALA B 1 34 ? -15.802 22.531 -1.770 1.00 34.21 34 ALA B N 1
ATOM 2783 C CA . ALA B 1 34 ? -16.279 23.145 -0.542 1.00 29.05 34 ALA B CA 1
ATOM 2784 C C . ALA B 1 34 ? -15.854 24.607 -0.444 1.00 31.23 34 ALA B C 1
ATOM 2785 O O . ALA B 1 34 ? -16.657 25.461 -0.062 1.00 45.78 34 ALA B O 1
ATOM 2787 N N . LYS B 1 35 ? -14.601 24.898 -0.787 1.00 35.03 35 LYS B N 1
ATOM 2788 C CA . LYS B 1 35 ? -14.086 26.269 -0.698 1.00 41.42 35 LYS B CA 1
ATOM 2789 C C . LYS B 1 35 ? -14.794 27.212 -1.669 1.00 41.19 35 LYS B C 1
ATOM 2790 O O . LYS B 1 35 ? -14.923 28.404 -1.396 1.00 56.71 35 LYS B O 1
ATOM 2796 N N . LEU B 1 36 ? -15.238 26.681 -2.806 1.00 33.95 36 LEU B N 1
ATOM 2797 C CA . LEU B 1 36 ? -16.000 27.468 -3.775 1.00 38.65 36 LEU B CA 1
ATOM 2798 C C . LEU B 1 36 ? -17.484 27.521 -3.416 1.00 36.57 36 LEU B C 1
ATOM 2799 O O . LEU B 1 36 ? -18.285 28.100 -4.146 1.00 37.54 36 LEU B O 1
ATOM 2804 N N . HIS B 1 37 ? -17.836 26.895 -2.294 1.00 35.50 37 HIS B N 1
ATOM 2805 C CA . HIS B 1 37 ? -19.203 26.875 -1.777 1.00 32.47 37 HIS B CA 1
ATOM 2806 C C . HIS B 1 37 ? -20.202 26.390 -2.819 1.00 35.35 37 HIS B C 1
ATOM 2807 O O . HIS B 1 37 ? -21.361 26.807 -2.839 1.00 35.40 37 HIS B O 1
ATOM 2814 N N . LEU B 1 38 ? -19.723 25.503 -3.683 1.00 37.23 38 LEU B N 1
ATOM 2815 C CA . LEU B 1 38 ? -20.554 24.829 -4.670 1.00 36.48 38 LEU B CA 1
ATOM 2816 C C . LEU B 1 38 ? -21.682 23.986 -4.061 1.00 36.20 38 LEU B C 1
ATOM 2817 O O . LEU B 1 38 ? -22.770 23.948 -4.629 1.00 40.02 38 LEU B O 1
ATOM 2822 N N . PRO B 1 39 ? -21.435 23.299 -2.922 1.00 32.04 39 PRO B N 1
ATOM 2823 C CA . PRO B 1 39 ? -22.567 22.580 -2.329 1.00 31.87 39 PRO B CA 1
ATOM 2824 C C . PRO B 1 39 ? -23.682 23.513 -1.867 1.00 36.42 39 PRO B C 1
ATOM 2825 O O . PRO B 1 39 ? -24.848 23.142 -1.927 1.00 34.57 39 PRO B O 1
ATOM 2829 N N . ASP B 1 40 ? -23.319 24.705 -1.406 1.00 38.61 40 ASP B N 1
ATOM 2830 C CA . ASP B 1 40 ? -24.299 25.674 -0.928 1.00 41.99 40 ASP B CA 1
ATOM 2831 C C . ASP B 1 40 ? -25.060 26.324 -2.086 1.00 41.28 40 ASP B C 1
ATOM 2832 O O . ASP B 1 40 ? -26.260 26.598 -1.985 1.00 32.15 40 ASP B O 1
ATOM 2837 N N . LEU B 1 41 ? -24.358 26.554 -3.193 1.00 36.21 41 LEU B N 1
ATOM 2838 C CA . LEU B 1 41 ? -24.973 27.105 -4.398 1.00 35.08 41 LEU B CA 1
ATOM 2839 C C . LEU B 1 41 ? -25.962 26.124 -5.028 1.00 33.85 41 LEU B C 1
ATOM 2840 O O . LEU B 1 41 ? -26.879 26.530 -5.743 1.00 41.72 41 LEU B O 1
ATOM 2845 N N . LEU B 1 42 ? -25.776 24.836 -4.750 1.00 37.70 42 LEU B N 1
ATOM 2846 C CA . LEU B 1 42 ? -26.596 23.784 -5.343 1.00 36.91 42 LEU B CA 1
ATOM 2847 C C . LEU B 1 42 ? -27.676 23.289 -4.383 1.00 36.36 42 LEU B C 1
ATOM 2848 O O . LEU B 1 42 ? -28.421 22.362 -4.699 1.00 41.30 42 LEU B O 1
ATOM 2853 N N . ALA B 1 43 ? -27.764 23.923 -3.219 1.00 37.38 43 ALA B N 1
ATOM 2854 C CA . ALA B 1 43 ? -28.637 23.462 -2.144 1.00 41.32 43 ALA B CA 1
ATOM 2855 C C . ALA B 1 43 ? -30.122 23.448 -2.516 1.00 42.14 43 ALA B C 1
ATOM 2856 O O . ALA B 1 43 ? -30.894 22.670 -1.960 1.00 41.26 43 ALA B O 1
ATOM 2858 N N . ASP B 1 44 ? -30.523 24.301 -3.453 1.00 35.40 44 ASP B N 1
ATOM 2859 C CA . ASP B 1 44 ? -31.937 24.409 -3.801 1.00 35.23 44 ASP B CA 1
ATOM 2860 C C . ASP B 1 44 ? -32.263 23.766 -5.144 1.00 36.19 44 ASP B C 1
ATOM 2861 O O . ASP B 1 44 ? -33.372 23.912 -5.658 1.00 38.38 44 ASP B O 1
ATOM 2866 N N . GLY B 1 45 ? -31.302 23.049 -5.712 1.00 32.19 45 GLY B N 1
ATOM 2867 C CA . GLY B 1 45 ? -31.529 22.373 -6.974 1.00 30.35 45 GLY B CA 1
ATOM 2868 C C . GLY B 1 45 ? -30.387 22.540 -7.954 1.00 34.92 45 GLY B C 1
ATOM 2869 O O . GLY B 1 45 ? -29.404 23.212 -7.648 1.00 35.68 45 GLY B O 1
ATOM 2870 N N . PRO B 1 46 ? -30.517 21.932 -9.144 1.00 36.99 46 PRO B N 1
ATOM 2871 C CA . PRO B 1 46 ? -29.453 21.925 -10.157 1.00 37.23 46 PRO B CA 1
ATOM 2872 C C . PRO B 1 46 ? -29.177 23.306 -10.746 1.00 36.42 46 PRO B C 1
ATOM 2873 O O . PRO B 1 46 ? -30.068 24.151 -10.772 1.00 31.63 46 PRO B O 1
ATOM 2877 N N . ARG B 1 47 ? -27.946 23.513 -11.207 1.00 39.14 47 ARG B N 1
ATOM 2878 C CA . ARG B 1 47 ? -27.525 24.760 -11.842 1.00 28.72 47 ARG B CA 1
ATOM 2879 C C . ARG B 1 47 ? -26.617 24.434 -13.021 1.00 31.34 47 ARG B C 1
ATOM 2880 O O . ARG B 1 47 ? -25.922 23.420 -13.001 1.00 33.22 47 ARG B O 1
ATOM 2888 N N . THR B 1 48 ? -26.608 25.290 -14.039 1.00 35.71 48 THR B N 1
ATOM 2889 C CA . THR B 1 48 ? -25.781 25.044 -15.216 1.00 29.41 48 THR B CA 1
ATOM 2890 C C . THR B 1 48 ? -24.333 25.394 -14.916 1.00 35.35 48 THR B C 1
ATOM 2891 O O . THR B 1 48 ? -24.050 26.125 -13.967 1.00 40.94 48 THR B O 1
ATOM 2895 N N . THR B 1 49 ? -23.416 24.849 -15.709 1.00 45.48 49 THR B N 1
ATOM 2896 C CA . THR B 1 49 ? -22.003 25.203 -15.611 1.00 39.26 49 THR B CA 1
ATOM 2897 C C . THR B 1 49 ? -21.793 26.710 -15.747 1.00 37.85 49 THR B C 1
ATOM 2898 O O . THR B 1 49 ? -21.102 27.320 -14.929 1.00 46.10 49 THR B O 1
ATOM 2902 N N . ALA B 1 50 ? -22.390 27.300 -16.782 1.00 38.78 50 ALA B N 1
ATOM 2903 C CA . ALA B 1 50 ? -22.299 28.743 -17.017 1.00 38.68 50 ALA B CA 1
ATOM 2904 C C . ALA B 1 50 ? -22.776 29.527 -15.804 1.00 41.49 50 ALA B C 1
ATOM 2905 O O . ALA B 1 50 ? -22.165 30.523 -15.423 1.00 54.57 50 ALA B O 1
ATOM 2907 N N . ASP B 1 51 ? -23.870 29.071 -15.199 1.00 40.54 51 ASP B N 1
ATOM 2908 C CA . ASP B 1 51 ? -24.404 29.717 -14.004 1.00 40.11 51 ASP B CA 1
ATOM 2909 C C . ASP B 1 51 ? -23.415 29.614 -12.844 1.00 36.83 51 ASP B C 1
ATOM 2910 O O . ASP B 1 51 ? -23.110 30.611 -12.191 1.00 37.71 51 ASP B O 1
ATOM 2915 N N . LEU B 1 52 ? -22.916 28.409 -12.589 1.00 41.13 52 LEU B N 1
ATOM 2916 C CA . LEU B 1 52 ? -21.967 28.202 -11.500 1.00 38.59 52 LEU B CA 1
ATOM 2917 C C . LEU B 1 52 ? -20.657 28.954 -11.761 1.00 32.21 52 LEU B C 1
ATOM 2918 O O . LEU B 1 52 ? -19.968 29.365 -10.826 1.00 33.19 52 LEU B O 1
ATOM 2923 N N . ALA B 1 53 ? -20.327 29.141 -13.035 1.00 32.61 53 ALA B N 1
ATOM 2924 C CA . ALA B 1 53 ? -19.161 29.933 -13.417 1.00 47.65 53 ALA B CA 1
ATOM 2925 C C . ALA B 1 53 ? -19.315 31.387 -12.974 1.00 50.45 53 ALA B C 1
ATOM 2926 O O . ALA B 1 53 ? -18.412 31.959 -12.363 1.00 52.06 53 ALA B O 1
ATOM 2928 N N . ALA B 1 54 ? -20.463 31.980 -13.288 1.00 42.45 54 ALA B N 1
ATOM 2929 C CA . ALA B 1 54 ? -20.739 33.362 -12.902 1.00 35.86 54 ALA B CA 1
ATOM 2930 C C . ALA B 1 54 ? -20.818 33.513 -11.380 1.00 43.76 54 ALA B C 1
ATOM 2931 O O . ALA B 1 54 ? -20.392 34.524 -10.827 1.00 50.54 54 ALA B O 1
ATOM 2933 N N . ALA B 1 55 ? -21.355 32.498 -10.710 1.00 41.54 55 ALA B N 1
ATOM 2934 C CA . ALA B 1 55 ? -21.535 32.537 -9.261 1.00 45.02 55 ALA B CA 1
ATOM 2935 C C . ALA B 1 55 ? -20.228 32.339 -8.482 1.00 49.29 55 ALA B C 1
ATOM 2936 O O . ALA B 1 55 ? -20.172 32.617 -7.282 1.00 48.68 55 ALA B O 1
ATOM 2938 N N . THR B 1 56 ? -19.186 31.854 -9.154 1.00 52.44 56 THR B N 1
ATOM 2939 C CA . THR B 1 56 ? -17.898 31.621 -8.495 1.00 54.46 56 THR B CA 1
ATOM 2940 C C . THR B 1 56 ? -16.775 32.458 -9.110 1.00 52.81 56 THR B C 1
ATOM 2941 O O . THR B 1 56 ? -15.710 32.612 -8.513 1.00 45.49 56 THR B O 1
ATOM 2945 N N . GLY B 1 57 ? -17.019 32.999 -10.300 1.00 50.90 57 GLY B N 1
ATOM 2946 C CA . GLY B 1 57 ? -16.018 33.782 -11.002 1.00 52.40 57 GLY B CA 1
ATOM 2947 C C . GLY B 1 57 ? -14.956 32.897 -11.623 1.00 58.17 57 GLY B C 1
ATOM 2948 O O . GLY B 1 57 ? -13.768 33.214 -11.581 1.00 65.88 57 GLY B O 1
ATOM 2949 N N . SER B 1 58 ? -15.390 31.784 -12.208 1.00 52.18 58 SER B N 1
ATOM 2950 C CA . SER B 1 58 ? -14.470 30.775 -12.725 1.00 50.91 58 SER B CA 1
ATOM 2951 C C . SER B 1 58 ? -14.493 30.668 -14.245 1.00 51.44 58 SER B C 1
ATOM 2952 O O . SER B 1 58 ? -15.463 31.060 -14.897 1.00 45.20 58 SER B O 1
ATOM 2955 N N . ASP B 1 59 ? -13.414 30.127 -14.803 1.00 51.19 59 ASP B N 1
ATOM 2956 C CA . ASP B 1 59 ? -13.391 29.749 -16.211 1.00 57.05 59 ASP B CA 1
ATOM 2957 C C . ASP B 1 59 ? -14.350 28.581 -16.413 1.00 52.50 59 ASP B C 1
ATOM 2958 O O . ASP B 1 59 ? -14.168 27.522 -15.814 1.00 53.08 59 ASP B O 1
ATOM 2963 N N . PRO B 1 60 ? -15.384 28.776 -17.245 1.00 46.63 60 PRO B N 1
ATOM 2964 C CA . PRO B 1 60 ? -16.415 27.756 -17.476 1.00 50.84 60 PRO B CA 1
ATOM 2965 C C . PRO B 1 60 ? -15.855 26.385 -17.871 1.00 60.89 60 PRO B C 1
ATOM 2966 O O . PRO B 1 60 ? -16.344 25.365 -17.383 1.00 60.25 60 PRO B O 1
ATOM 2970 N N . SER B 1 61 ? -14.839 26.363 -18.728 1.00 57.12 61 SER B N 1
ATOM 2971 C CA . SER B 1 61 ? -14.303 25.103 -19.231 1.00 57.91 61 SER B CA 1
ATOM 2972 C C . SER B 1 61 ? -13.567 24.320 -18.150 1.00 61.54 61 SER B C 1
ATOM 2973 O O . SER B 1 61 ? -13.609 23.090 -18.129 1.00 64.22 61 SER B O 1
ATOM 2976 N N . ARG B 1 62 ? -12.890 25.030 -17.255 1.00 56.90 62 ARG B N 1
ATOM 2977 C CA . ARG B 1 62 ? -12.154 24.369 -16.186 1.00 52.44 62 ARG B CA 1
ATOM 2978 C C . ARG B 1 62 ? -13.030 24.097 -14.966 1.00 52.29 62 ARG B C 1
ATOM 2979 O O . ARG B 1 62 ? -12.734 23.195 -14.176 1.00 47.74 62 ARG B O 1
ATOM 2987 N N . LEU B 1 63 ? -14.102 24.870 -14.813 1.00 47.25 63 LEU B N 1
ATOM 2988 C CA . LEU B 1 63 ? -15.062 24.614 -13.747 1.00 39.34 63 LEU B CA 1
ATOM 2989 C C . LEU B 1 63 ? -15.768 23.297 -14.021 1.00 34.76 63 LEU B C 1
ATOM 2990 O O . LEU B 1 63 ? -15.920 22.466 -13.127 1.00 32.56 63 LEU B O 1
ATOM 2995 N N . ARG B 1 64 ? -16.188 23.119 -15.270 1.00 42.21 64 ARG B N 1
ATOM 2996 C CA . ARG B 1 64 ? -16.860 21.900 -15.707 1.00 39.32 64 ARG B CA 1
ATOM 2997 C C . ARG B 1 64 ? -16.028 20.648 -15.432 1.00 43.15 64 ARG B C 1
ATOM 2998 O O . ARG B 1 64 ? -16.566 19.601 -15.076 1.00 42.68 64 ARG B O 1
ATOM 3006 N N . ARG B 1 65 ? -14.715 20.760 -15.597 1.00 46.28 65 ARG B N 1
ATOM 3007 C CA . ARG B 1 65 ? -13.820 19.630 -15.372 1.00 45.40 65 ARG B CA 1
ATOM 3008 C C . ARG B 1 65 ? -13.707 19.296 -13.885 1.00 39.04 65 ARG B C 1
ATOM 3009 O O . ARG B 1 65 ? -13.603 18.127 -13.503 1.00 40.74 65 ARG B O 1
ATOM 3017 N N . LEU B 1 66 ? -13.747 20.326 -13.048 1.00 31.75 66 LEU B N 1
ATOM 3018 C CA . LEU B 1 66 ? -13.752 20.140 -11.604 1.00 32.17 66 LEU B CA 1
ATOM 3019 C C . LEU B 1 66 ? -15.076 19.533 -11.133 1.00 33.89 66 LEU B C 1
ATOM 3020 O O . LEU B 1 66 ? -15.097 18.606 -10.319 1.00 37.44 66 LEU B O 1
ATOM 3025 N N . LEU B 1 67 ? -16.180 20.059 -11.652 1.00 33.20 67 LEU B N 1
ATOM 3026 C CA . LEU B 1 67 ? -17.502 19.567 -11.285 1.00 38.71 67 LEU B CA 1
ATOM 3027 C C . LEU B 1 67 ? -17.651 18.107 -11.697 1.00 34.29 67 LEU B C 1
ATOM 3028 O O . LEU B 1 67 ? -18.187 17.289 -10.952 1.00 35.57 67 LEU B O 1
ATOM 3033 N N . ARG B 1 68 ? -17.157 17.792 -12.889 1.00 29.17 68 ARG B N 1
ATOM 3034 C CA . ARG B 1 68 ? -17.191 16.430 -13.403 1.00 30.94 68 ARG B CA 1
ATOM 3035 C C . ARG B 1 68 ? -16.371 15.468 -12.537 1.00 31.59 68 ARG B C 1
ATOM 3036 O O . ARG B 1 68 ? -16.774 14.327 -12.325 1.00 34.64 68 ARG B O 1
ATOM 3044 N N . ALA B 1 69 ? -15.225 15.926 -12.035 1.00 36.57 69 ALA B N 1
ATOM 3045 C CA . ALA B 1 69 ? -14.419 15.109 -11.127 1.00 35.48 69 ALA B CA 1
ATOM 3046 C C . ALA B 1 69 ? -15.176 14.846 -9.837 1.00 33.56 69 ALA B C 1
ATOM 3047 O O . ALA B 1 69 ? -15.099 13.757 -9.269 1.00 34.43 69 ALA B O 1
ATOM 3049 N N . ALA B 1 70 ? -15.895 15.864 -9.375 1.00 32.22 70 ALA B N 1
ATOM 3050 C CA . ALA B 1 70 ? -16.695 15.752 -8.171 1.00 30.89 70 ALA B CA 1
ATOM 3051 C C . ALA B 1 70 ? -17.833 14.761 -8.384 1.00 34.78 70 ALA B C 1
ATOM 3052 O O . ALA B 1 70 ? -18.234 14.056 -7.458 1.00 35.52 70 ALA B O 1
ATOM 3054 N N . ALA B 1 71 ? -18.351 14.709 -9.606 1.00 27.56 71 ALA B N 1
ATOM 3055 C CA . ALA B 1 71 ? -19.381 13.735 -9.941 1.00 34.73 71 ALA B CA 1
ATOM 3056 C C . ALA B 1 71 ? -18.776 12.331 -9.988 1.00 34.18 71 ALA B C 1
ATOM 3057 O O . ALA B 1 71 ? -19.426 11.353 -9.619 1.00 38.27 71 ALA B O 1
ATOM 3059 N N . GLY B 1 72 ? -17.525 12.244 -10.431 1.00 37.92 72 GLY B N 1
ATOM 3060 C CA . GLY B 1 72 ? -16.804 10.982 -10.462 1.00 35.08 72 GLY B CA 1
ATOM 3061 C C . GLY B 1 72 ? -16.562 10.421 -9.071 1.00 34.79 72 GLY B C 1
ATOM 3062 O O . GLY B 1 72 ? -16.623 9.210 -8.855 1.00 33.17 72 GLY B O 1
ATOM 3063 N N . ALA B 1 73 ? -16.288 11.308 -8.120 1.00 30.82 73 ALA B N 1
ATOM 3064 C CA . ALA B 1 73 ? -16.116 10.910 -6.728 1.00 31.21 73 ALA B CA 1
ATOM 3065 C C . ALA B 1 73 ? -17.453 10.779 -5.987 1.00 39.45 73 ALA B C 1
ATOM 3066 O O . ALA B 1 73 ? -17.472 10.558 -4.775 1.00 40.84 73 ALA B O 1
ATOM 3068 N N . ASP B 1 74 ? -18.555 10.931 -6.721 1.00 40.37 74 ASP B N 1
ATOM 3069 C CA . ASP B 1 74 ? -19.915 10.808 -6.181 1.00 44.70 74 ASP B CA 1
ATOM 3070 C C . ASP B 1 74 ? -20.277 11.881 -5.147 1.00 43.72 74 ASP B C 1
ATOM 3071 O O . ASP B 1 74 ? -21.065 11.629 -4.234 1.00 44.79 74 ASP B O 1
ATOM 3076 N N . ALA B 1 75 ? -19.713 13.076 -5.294 1.00 34.12 75 ALA B N 1
ATOM 3077 C CA . ALA B 1 75 ? -20.096 14.200 -4.445 1.00 35.11 75 ALA B CA 1
ATOM 3078 C C . ALA B 1 75 ? -21.244 14.967 -5.092 1.00 37.21 75 ALA B C 1
ATOM 3079 O O . ALA B 1 75 ? -22.157 15.436 -4.416 1.00 38.17 75 ALA B O 1
ATOM 3081 N N . LEU B 1 76 ? -21.177 15.091 -6.411 1.00 39.09 76 LEU B N 1
ATOM 3082 C CA . LEU B 1 76 ? -22.248 15.673 -7.199 1.00 34.75 76 LEU B CA 1
ATOM 3083 C C . LEU B 1 76 ? -22.750 14.608 -8.160 1.00 31.25 76 LEU B C 1
ATOM 3084 O O . LEU B 1 76 ? -22.171 13.524 -8.241 1.00 34.47 76 LEU B O 1
ATOM 3089 N N . ARG B 1 77 ? -23.824 14.905 -8.881 1.00 29.40 77 ARG B N 1
ATOM 3090 C CA . ARG B 1 77 ? -24.225 14.068 -10.007 1.00 33.49 77 ARG B CA 1
ATOM 3091 C C . ARG B 1 77 ? -24.435 14.954 -11.231 1.00 31.39 77 ARG B C 1
ATOM 3092 O O . ARG B 1 77 ? -24.889 16.093 -11.114 1.00 29.51 77 ARG B O 1
ATOM 3100 N N . GLU B 1 78 ? -24.074 14.440 -12.401 1.00 35.21 78 GLU B N 1
ATOM 3101 C CA . GLU B 1 78 ? -24.249 15.191 -13.634 1.00 39.20 78 GLU B CA 1
ATOM 3102 C C . GLU B 1 78 ? -25.709 15.143 -14.024 1.00 34.79 78 GLU B C 1
ATOM 3103 O O . GLU B 1 78 ? -26.355 14.108 -13.893 1.00 41.60 78 GLU B O 1
ATOM 3109 N N . VAL B 1 79 ? -26.221 16.268 -14.510 1.00 35.58 79 VAL B N 1
ATOM 3110 C CA . VAL B 1 79 ? -27.623 16.388 -14.885 1.00 41.29 79 VAL B CA 1
ATOM 3111 C C . VAL B 1 79 ? -27.731 16.973 -16.294 1.00 40.59 79 VAL B C 1
ATOM 3112 O O . VAL B 1 79 ? -26.933 17.837 -16.659 1.00 44.22 79 VAL B O 1
ATOM 3116 N N . PRO B 1 80 ? -28.695 16.482 -17.099 1.00 48.10 80 PRO B N 1
ATOM 3117 C CA . PRO B 1 80 ? -29.008 17.003 -18.437 1.00 58.04 80 PRO B CA 1
ATOM 3118 C C . PRO B 1 80 ? -28.974 18.530 -18.523 1.00 66.81 80 PRO B C 1
ATOM 3119 O O . PRO B 1 80 ? -29.132 19.183 -17.497 1.00 72.83 80 PRO B O 1
ATOM 3123 N N . GLU B 1 81 ? -28.789 19.055 -19.735 1.00 66.22 81 GLU B N 1
ATOM 3124 C CA . GLU B 1 81 ? -28.509 20.470 -20.032 1.00 62.84 81 GLU B CA 1
ATOM 3125 C C . GLU B 1 81 ? -27.249 20.981 -19.303 1.00 54.31 81 GLU B C 1
ATOM 3126 O O . GLU B 1 81 ? -27.225 22.095 -18.779 1.00 52.27 81 GLU B O 1
ATOM 3132 N N . ASP B 1 82 ? -26.191 20.165 -19.325 1.00 46.21 82 ASP B N 1
ATOM 3133 C CA . ASP B 1 82 ? -24.871 20.542 -18.799 1.00 44.54 82 ASP B CA 1
ATOM 3134 C C . ASP B 1 82 ? -24.971 21.125 -17.385 1.00 44.06 82 ASP B C 1
ATOM 3135 O O . ASP B 1 82 ? -24.524 22.241 -17.120 1.00 38.88 82 ASP B O 1
ATOM 3140 N N . SER B 1 83 ? -25.578 20.364 -16.483 1.00 46.94 83 SER B N 1
ATOM 3141 C CA . SER B 1 83 ? -25.864 20.855 -15.145 1.00 36.26 83 SER B CA 1
ATOM 3142 C C . SER B 1 83 ? -25.369 19.878 -14.093 1.00 32.91 83 SER B C 1
ATOM 3143 O O . SER B 1 83 ? -25.036 18.735 -14.402 1.00 32.28 83 SER B O 1
ATOM 3146 N N . PHE B 1 84 ? -25.316 20.329 -12.848 1.00 34.21 84 PHE B N 1
ATOM 3147 C CA . PHE B 1 84 ? -24.867 19.472 -11.764 1.00 28.39 84 PHE B CA 1
ATOM 3148 C C . PHE B 1 84 ? -25.791 19.665 -10.585 1.00 33.39 84 PHE B C 1
ATOM 3149 O O . PHE B 1 84 ? -26.437 20.699 -10.453 1.00 30.89 84 PHE B O 1
ATOM 3157 N N . GLU B 1 85 ? -25.839 18.652 -9.733 1.00 35.60 85 GLU B N 1
ATOM 3158 C CA . GLU B 1 85 ? -26.795 18.579 -8.649 1.00 33.88 85 GLU B CA 1
ATOM 3159 C C . GLU B 1 85 ? -26.108 17.865 -7.486 1.00 35.26 85 GLU B C 1
ATOM 3160 O O . GLU B 1 85 ? -25.177 17.090 -7.706 1.00 37.32 85 GLU B O 1
ATOM 3166 N N . LEU B 1 86 ? -26.537 18.138 -6.257 1.00 27.21 86 LEU B N 1
ATOM 3167 C CA . LEU B 1 86 ? -25.960 17.484 -5.086 1.00 33.30 86 LEU B CA 1
ATOM 3168 C C . LEU B 1 86 ? -26.183 15.971 -5.067 1.00 35.00 86 LEU B C 1
ATOM 3169 O O . LEU B 1 86 ? -27.239 15.480 -5.461 1.00 39.99 86 LEU B O 1
ATOM 3174 N N . ALA B 1 87 ? -25.169 15.240 -4.614 1.00 32.75 87 ALA B N 1
ATOM 3175 C CA . ALA B 1 87 ? -25.308 13.826 -4.274 1.00 27.75 87 ALA B CA 1
ATOM 3176 C C . ALA B 1 87 ? -25.187 13.734 -2.749 1.00 32.27 87 ALA B C 1
ATOM 3177 O O . ALA B 1 87 ? -24.767 14.707 -2.125 1.00 36.59 87 ALA B O 1
ATOM 3179 N N . PRO B 1 88 ? -25.581 12.596 -2.139 1.00 36.09 88 PRO B N 1
ATOM 3180 C CA . PRO B 1 88 ? -25.512 12.477 -0.673 1.00 35.31 88 PRO B CA 1
ATOM 3181 C C . PRO B 1 88 ? -24.199 12.944 -0.027 1.00 32.12 88 PRO B C 1
ATOM 3182 O O . PRO B 1 88 ? -24.244 13.664 0.969 1.00 33.38 88 PRO B O 1
ATOM 3186 N N . MET B 1 89 ? -23.055 12.552 -0.577 1.00 32.49 89 MET B N 1
ATOM 3187 C CA . MET B 1 89 ? -21.773 12.939 0.005 1.00 44.28 89 MET B CA 1
ATOM 3188 C C . MET B 1 89 ? -21.532 14.452 -0.105 1.00 47.36 89 MET B C 1
ATOM 3189 O O . MET B 1 89 ? -20.897 15.051 0.764 1.00 43.79 89 MET B O 1
ATOM 3194 N N . GLY B 1 90 ? -22.048 15.065 -1.167 1.00 41.79 90 GLY B N 1
ATOM 3195 C CA . GLY B 1 90 ? -21.906 16.499 -1.365 1.00 34.45 90 GLY B CA 1
ATOM 3196 C C . GLY B 1 90 ? -22.826 17.300 -0.459 1.00 37.45 90 GLY B C 1
ATOM 3197 O O . GLY B 1 90 ? -22.516 18.432 -0.081 1.00 32.26 90 GLY B O 1
ATOM 3198 N N . ASP B 1 91 ? -23.963 16.703 -0.109 1.00 38.06 91 ASP B N 1
ATOM 3199 C CA . ASP B 1 91 ? -24.919 17.335 0.792 1.00 39.90 91 ASP B CA 1
ATOM 3200 C C . ASP B 1 91 ? -24.285 17.569 2.160 1.00 34.27 91 ASP B C 1
ATOM 3201 O O . ASP B 1 91 ? -24.569 18.563 2.830 1.00 34.78 91 ASP B O 1
ATOM 3206 N N . LEU B 1 92 ? -23.408 16.658 2.560 1.00 31.72 92 LEU B N 1
ATOM 3207 C CA . LEU B 1 92 ? -22.748 16.748 3.855 1.00 25.12 92 LEU B CA 1
ATOM 3208 C C . LEU B 1 92 ? -21.681 17.835 3.893 1.00 36.00 92 LEU B C 1
ATOM 3209 O O . LEU B 1 92 ? -21.194 18.185 4.965 1.00 38.09 92 LEU B O 1
ATOM 3214 N N . LEU B 1 93 ? -21.317 18.365 2.727 1.00 31.75 93 LEU B N 1
ATOM 3215 C CA . LEU B 1 93 ? -20.311 19.416 2.654 1.00 30.36 93 LEU B CA 1
ATOM 3216 C C . LEU B 1 93 ? -20.950 20.804 2.637 1.00 34.42 93 LEU B C 1
ATOM 3217 O O . LEU B 1 93 ? -20.265 21.805 2.445 1.00 44.62 93 LEU B O 1
ATOM 3222 N N . ARG B 1 94 ? -22.263 20.866 2.836 1.00 31.23 94 ARG B N 1
ATOM 3223 C CA . ARG B 1 94 ? -22.927 22.148 3.041 1.00 30.30 94 ARG B CA 1
ATOM 3224 C C . ARG B 1 94 ? -22.691 22.585 4.469 1.00 39.50 94 ARG B C 1
ATOM 3225 O O . ARG B 1 94 ? -22.759 21.770 5.389 1.00 42.16 94 ARG B O 1
ATOM 3233 N N . SER B 1 95 ? -22.422 23.870 4.655 1.00 45.25 95 SER B N 1
ATOM 3234 C CA . SER B 1 95 ? -22.200 24.416 5.988 1.00 50.94 95 SER B CA 1
ATOM 3235 C C . SER B 1 95 ? -23.464 24.340 6.843 1.00 52.48 95 SER B C 1
ATOM 3236 O O . SER B 1 95 ? -23.392 24.241 8.069 1.00 56.14 95 SER B O 1
ATOM 3239 N N . GLY B 1 96 ? -24.620 24.378 6.185 1.00 46.50 96 GLY B N 1
ATOM 3240 C CA . GLY B 1 96 ? -25.894 24.422 6.878 1.00 46.00 96 GLY B CA 1
ATOM 3241 C C . GLY B 1 96 ? -26.470 23.075 7.275 1.00 51.78 96 GLY B C 1
ATOM 3242 O O . GLY B 1 96 ? -27.427 23.019 8.047 1.00 48.40 96 GLY B O 1
ATOM 3243 N N . HIS B 1 97 ? -25.899 21.994 6.746 1.00 53.68 97 HIS B N 1
ATOM 3244 C CA . HIS B 1 97 ? -26.346 20.639 7.071 1.00 48.02 97 HIS B CA 1
ATOM 3245 C C . HIS B 1 97 ? -26.169 20.365 8.560 1.00 46.21 97 HIS B C 1
ATOM 3246 O O . HIS B 1 97 ? -25.101 20.623 9.110 1.00 49.91 97 HIS B O 1
ATOM 3253 N N . PRO B 1 98 ? -27.219 19.846 9.217 1.00 43.69 98 PRO B N 1
ATOM 3254 C CA . PRO B 1 98 ? -27.205 19.589 10.665 1.00 49.17 98 PRO B CA 1
ATOM 3255 C C . PRO B 1 98 ? -26.078 18.657 11.099 1.00 51.03 98 PRO B C 1
ATOM 3256 O O . PRO B 1 98 ? -25.578 18.772 12.219 1.00 54.09 98 PRO B O 1
ATOM 3260 N N . ARG B 1 99 ? -25.684 17.750 10.212 1.00 48.40 99 ARG B N 1
ATOM 3261 C CA . ARG B 1 99 ? -24.600 16.817 10.487 1.00 52.14 99 ARG B CA 1
ATOM 3262 C C . ARG B 1 99 ? -23.489 16.982 9.454 1.00 47.45 99 ARG B C 1
ATOM 3263 O O . ARG B 1 99 ? -22.964 16.003 8.925 1.00 42.76 99 ARG B O 1
ATOM 3271 N N . SER B 1 100 ? -23.142 18.236 9.180 1.00 40.78 100 SER B N 1
ATOM 3272 C CA . SER B 1 100 ? -22.128 18.585 8.190 1.00 38.57 100 SER B CA 1
ATOM 3273 C C . SER B 1 100 ? -20.750 18.000 8.504 1.00 38.06 100 SER B C 1
ATOM 3274 O O . SER B 1 100 ? -20.406 17.785 9.664 1.00 40.24 100 SER B O 1
ATOM 3277 N N . MET B 1 101 ? -19.964 17.744 7.464 1.00 33.72 101 MET B N 1
ATOM 3278 C CA . MET B 1 101 ? -18.589 17.301 7.646 1.00 33.64 101 MET B CA 1
ATOM 3279 C C . MET B 1 101 ? -17.647 18.151 6.799 1.00 33.35 101 MET B C 1
ATOM 3280 O O . MET B 1 101 ? -16.569 17.706 6.402 1.00 33.18 101 MET B O 1
ATOM 3285 N N . ARG B 1 102 ? -18.066 19.382 6.536 1.00 30.18 102 ARG B N 1
ATOM 3286 C CA . ARG B 1 102 ? -17.275 20.319 5.748 1.00 39.10 102 ARG B CA 1
ATOM 3287 C C . ARG B 1 102 ? -15.997 20.714 6.479 1.00 37.48 102 ARG B C 1
ATOM 3288 O O . ARG B 1 102 ? -14.975 20.999 5.853 1.00 39.81 102 ARG B O 1
ATOM 3296 N N . GLY B 1 103 ? -16.063 20.730 7.806 1.00 32.42 103 GLY B N 1
ATOM 3297 C CA . GLY B 1 103 ? -14.930 21.124 8.624 1.00 35.84 103 GLY B CA 1
ATOM 3298 C C . GLY B 1 103 ? -13.691 20.268 8.426 1.00 38.24 103 GLY B C 1
ATOM 3299 O O . GLY B 1 103 ? -12.590 20.788 8.224 1.00 32.84 103 GLY B O 1
ATOM 3300 N N . MET B 1 104 ? -13.859 18.952 8.481 1.00 33.41 104 MET B N 1
ATOM 3301 C CA . MET B 1 104 ? -12.711 18.064 8.367 1.00 43.50 104 MET B CA 1
ATOM 3302 C C . MET B 1 104 ? -12.250 17.947 6.920 1.00 46.45 104 MET B C 1
ATOM 3303 O O . MET B 1 104 ? -11.079 17.672 6.655 1.00 54.17 104 MET B O 1
ATOM 3308 N N . THR B 1 105 ? -13.172 18.160 5.988 1.00 41.05 105 THR B N 1
ATOM 3309 C CA . THR B 1 105 ? -12.851 18.056 4.573 1.00 35.00 105 THR B CA 1
ATOM 3310 C C . THR B 1 105 ? -12.018 19.254 4.108 1.00 33.47 105 THR B C 1
ATOM 3311 O O . THR B 1 105 ? -11.221 19.140 3.178 1.00 41.41 105 THR B O 1
ATOM 3315 N N . THR B 1 106 ? -12.190 20.397 4.765 1.00 25.12 106 THR B N 1
ATOM 3316 C CA . THR B 1 106 ? -11.500 21.611 4.344 1.00 38.85 106 THR B CA 1
ATOM 3317 C C . THR B 1 106 ? -10.252 21.904 5.178 1.00 34.56 106 THR B C 1
ATOM 3318 O O . THR B 1 106 ? -9.209 22.230 4.617 1.00 30.03 106 THR B O 1
ATOM 3322 N N . PHE B 1 107 ? -10.347 21.775 6.501 1.00 35.60 107 PHE B N 1
ATOM 3323 C CA . PHE B 1 107 ? -9.221 22.126 7.368 1.00 35.99 107 PHE B CA 1
ATOM 3324 C C . PHE B 1 107 ? -7.935 21.392 7.004 1.00 35.99 107 PHE B C 1
ATOM 3325 O O . PHE B 1 107 ? -6.889 22.017 6.862 1.00 37.34 107 PHE B O 1
ATOM 3333 N N . PHE B 1 108 ? -8.015 20.072 6.853 1.00 32.49 108 PHE B N 1
ATOM 3334 C CA . PHE B 1 108 ? -6.814 19.259 6.663 1.00 38.87 108 PHE B CA 1
ATOM 3335 C C . PHE B 1 108 ? -6.214 19.362 5.260 1.00 47.96 108 PHE B C 1
ATOM 3336 O O . PHE B 1 108 ? -5.134 18.828 5.009 1.00 56.16 108 PHE B O 1
ATOM 3344 N N . ALA B 1 109 ? -6.898 20.057 4.356 1.00 47.38 109 ALA B N 1
ATOM 3345 C CA . ALA B 1 109 ? -6.398 20.227 2.995 1.00 38.55 109 ALA B CA 1
ATOM 3346 C C . ALA B 1 109 ? -6.072 21.688 2.733 1.00 42.84 109 ALA B C 1
ATOM 3347 O O . ALA B 1 109 ? -5.709 22.072 1.621 1.00 51.91 109 ALA B O 1
ATOM 3349 N N . GLU B 1 110 ? -6.198 22.502 3.772 1.00 46.11 110 GLU B N 1
ATOM 3350 C CA . GLU B 1 110 ? -5.830 23.907 3.687 1.00 45.30 110 GLU B CA 1
ATOM 3351 C C . GLU B 1 110 ? -4.311 24.023 3.522 1.00 54.91 110 GLU B C 1
ATOM 3352 O O . GLU B 1 110 ? -3.562 23.312 4.190 1.00 54.95 110 GLU B O 1
ATOM 3358 N N . PRO B 1 111 ? -3.856 24.908 2.616 1.00 57.57 111 PRO B N 1
ATOM 3359 C CA . PRO B 1 111 ? -2.436 25.133 2.314 1.00 58.61 111 PRO B CA 1
ATOM 3360 C C . PRO B 1 111 ? -1.522 25.181 3.544 1.00 61.26 111 PRO B C 1
ATOM 3361 O O . PRO B 1 111 ? -0.531 24.452 3.589 1.00 58.85 111 PRO B O 1
ATOM 3365 N N . ASP B 1 112 ? -1.857 26.020 4.521 1.00 56.57 112 ASP B N 1
ATOM 3366 C CA . ASP B 1 112 ? -1.065 26.140 5.742 1.00 54.36 112 ASP B CA 1
ATOM 3367 C C . ASP B 1 112 ? -0.995 24.835 6.537 1.00 61.45 112 ASP B C 1
ATOM 3368 O O . ASP B 1 112 ? 0.038 24.509 7.118 1.00 61.57 112 ASP B O 1
ATOM 3373 N N . VAL B 1 113 ? -2.097 24.093 6.559 1.00 54.97 113 VAL B N 1
ATOM 3374 C CA . VAL B 1 113 ? -2.161 22.823 7.272 1.00 41.20 113 VAL B CA 1
ATOM 3375 C C . VAL B 1 113 ? -1.442 21.726 6.494 1.00 49.34 113 VAL B C 1
ATOM 3376 O O . VAL B 1 113 ? -0.716 20.904 7.065 1.00 48.03 113 VAL B O 1
ATOM 3380 N N . LEU B 1 114 ? -1.646 21.731 5.182 1.00 47.02 114 LEU B N 1
ATOM 3381 C CA . LEU B 1 114 ? -1.094 20.709 4.302 1.00 51.30 114 LEU B CA 1
ATOM 3382 C C . LEU B 1 114 ? 0.427 20.799 4.227 1.00 49.73 114 LEU B C 1
ATOM 3383 O O . LEU B 1 114 ? 1.107 19.796 4.015 1.00 52.19 114 LEU B O 1
ATOM 3388 N N . ALA B 1 115 ? 0.952 22.008 4.397 1.00 42.63 115 ALA B N 1
ATOM 3389 C CA . ALA B 1 115 ? 2.393 22.220 4.389 1.00 51.15 115 ALA B CA 1
ATOM 3390 C C . ALA B 1 115 ? 3.025 21.587 5.620 1.00 54.79 115 ALA B C 1
ATOM 3391 O O . ALA B 1 115 ? 4.156 21.103 5.571 1.00 60.41 115 ALA B O 1
ATOM 3393 N N . ALA B 1 116 ? 2.280 21.594 6.721 1.00 50.23 116 ALA B N 1
ATOM 3394 C CA . ALA B 1 116 ? 2.759 21.028 7.975 1.00 43.24 116 ALA B CA 1
ATOM 3395 C C . ALA B 1 116 ? 2.881 19.515 7.873 1.00 42.68 116 ALA B C 1
ATOM 3396 O O . ALA B 1 116 ? 3.849 18.933 8.347 1.00 46.67 116 ALA B O 1
ATOM 3398 N N . TYR B 1 117 ? 1.905 18.871 7.248 1.00 40.10 117 TYR B N 1
ATOM 3399 C CA . TYR B 1 117 ? 2.001 17.432 7.041 1.00 43.85 117 TYR B CA 1
ATOM 3400 C C . TYR B 1 117 ? 3.105 17.117 6.033 1.00 53.19 117 TYR B C 1
ATOM 3401 O O . TYR B 1 117 ? 3.587 15.986 5.951 1.00 58.95 117 TYR B O 1
ATOM 3410 N N . GLY B 1 118 ? 3.502 18.132 5.273 1.00 52.36 118 GLY B N 1
ATOM 3411 C CA . GLY B 1 118 ? 4.582 17.999 4.316 1.00 51.74 118 GLY B CA 1
ATOM 3412 C C . GLY B 1 118 ? 5.934 17.977 4.998 1.00 53.97 118 GLY B C 1
ATOM 3413 O O . GLY B 1 118 ? 6.844 17.280 4.555 1.00 57.20 118 GLY B O 1
ATOM 3414 N N . ASP B 1 119 ? 6.061 18.738 6.083 1.00 51.82 119 ASP B N 1
ATOM 3415 C CA . ASP B 1 119 ? 7.304 18.786 6.847 1.00 46.45 119 ASP B CA 1
ATOM 3416 C C . ASP B 1 119 ? 7.367 17.703 7.925 1.00 42.37 119 ASP B C 1
ATOM 3417 O O . ASP B 1 119 ? 8.040 17.864 8.948 1.00 38.34 119 ASP B O 1
ATOM 3422 N N . LEU B 1 120 ? 6.678 16.593 7.682 1.00 44.28 120 LEU B N 1
ATOM 3423 C CA . LEU B 1 120 ? 6.657 15.476 8.616 1.00 32.43 120 LEU B CA 1
ATOM 3424 C C . LEU B 1 120 ? 8.054 14.886 8.817 1.00 39.13 120 LEU B C 1
ATOM 3425 O O . LEU B 1 120 ? 8.434 14.507 9.928 1.00 42.14 120 LEU B O 1
ATOM 3430 N N . VAL B 1 121 ? 8.823 14.821 7.738 1.00 43.65 121 VAL B N 1
ATOM 3431 C CA . VAL B 1 121 ? 10.172 14.272 7.794 1.00 40.16 121 VAL B CA 1
ATOM 3432 C C . VAL B 1 121 ? 11.076 15.083 8.722 1.00 50.08 121 VAL B C 1
ATOM 3433 O O . VAL B 1 121 ? 11.776 14.521 9.569 1.00 53.86 121 VAL B O 1
ATOM 3437 N N . GLU B 1 122 ? 11.058 16.403 8.565 1.00 53.04 122 GLU B N 1
ATOM 3438 C CA . GLU B 1 122 ? 11.914 17.273 9.369 1.00 47.15 122 GLU B CA 1
ATOM 3439 C C . GLU B 1 122 ? 11.444 17.339 10.824 1.00 50.10 122 GLU B C 1
ATOM 3440 O O . GLU B 1 122 ? 12.234 17.612 11.727 1.00 56.30 122 GLU B O 1
ATOM 3446 N N . SER B 1 123 ? 10.159 17.084 11.044 1.00 44.35 123 SER B N 1
ATOM 3447 C CA . SER B 1 123 ? 9.609 17.007 12.392 1.00 37.28 123 SER B CA 1
ATOM 3448 C C . SER B 1 123 ? 10.152 15.778 13.129 1.00 37.24 123 SER B C 1
ATOM 3449 O O . SER B 1 123 ? 10.529 15.855 14.298 1.00 38.21 123 SER B O 1
ATOM 3452 N N . VAL B 1 124 ? 10.195 14.645 12.438 1.00 46.58 124 VAL B N 1
ATOM 3453 C CA . VAL B 1 124 ? 10.725 13.417 13.023 1.00 51.36 124 VAL B CA 1
ATOM 3454 C C . VAL B 1 124 ? 12.217 13.572 13.333 1.00 49.10 124 VAL B C 1
ATOM 3455 O O . VAL B 1 124 ? 12.697 13.113 14.373 1.00 45.87 124 VAL B O 1
ATOM 3459 N N . ARG B 1 125 ? 12.936 14.258 12.448 1.00 44.00 125 ARG B N 1
ATOM 3460 C CA . ARG B 1 125 ? 14.375 14.469 12.612 1.00 47.68 125 ARG B CA 1
ATOM 3461 C C . ARG B 1 125 ? 14.728 15.485 13.698 1.00 54.39 125 ARG B C 1
ATOM 3462 O O . ARG B 1 125 ? 15.799 15.408 14.298 1.00 63.10 125 ARG B O 1
ATOM 3470 N N . THR B 1 126 ? 13.832 16.433 13.950 1.00 56.72 126 THR B N 1
ATOM 3471 C CA . THR B 1 126 ? 14.125 17.534 14.862 1.00 61.52 126 THR B CA 1
ATOM 3472 C C . THR B 1 126 ? 13.547 17.316 16.257 1.00 62.81 126 THR B C 1
ATOM 3473 O O . THR B 1 126 ? 14.209 17.579 17.258 1.00 68.73 126 THR B O 1
ATOM 3477 N N . GLY B 1 127 ? 12.306 16.843 16.317 1.00 65.28 127 GLY B N 1
ATOM 3478 C CA . GLY B 1 127 ? 11.621 16.663 17.585 1.00 62.39 127 GLY B CA 1
ATOM 3479 C C . GLY B 1 127 ? 10.589 17.747 17.829 1.00 57.33 127 GLY B C 1
ATOM 3480 O O . GLY B 1 127 ? 9.891 17.746 18.843 1.00 58.66 127 GLY B O 1
ATOM 3481 N N . VAL B 1 128 ? 10.501 18.680 16.888 1.00 55.69 128 VAL B N 1
ATOM 3482 C CA . VAL B 1 128 ? 9.546 19.778 16.956 1.00 52.61 128 VAL B CA 1
ATOM 3483 C C . VAL B 1 128 ? 8.299 19.424 16.148 1.00 48.34 128 VAL B C 1
ATOM 3484 O O . VAL B 1 128 ? 8.414 18.846 15.065 1.00 46.26 128 VAL B O 1
ATOM 3488 N N . PRO B 1 129 ? 7.104 19.739 16.680 1.00 47.35 129 PRO B N 1
ATOM 3489 C CA . PRO B 1 129 ? 5.881 19.526 15.893 1.00 44.97 129 PRO B CA 1
ATOM 3490 C C . PRO B 1 129 ? 5.982 20.226 14.546 1.00 41.08 129 PRO B C 1
ATOM 3491 O O . PRO B 1 129 ? 6.460 21.358 14.485 1.00 51.57 129 PRO B O 1
ATOM 3495 N N . ALA B 1 130 ? 5.554 19.552 13.487 1.00 36.45 130 ALA B N 1
ATOM 3496 C CA . ALA B 1 130 ? 5.731 20.051 12.128 1.00 43.78 130 ALA B CA 1
ATOM 3497 C C . ALA B 1 130 ? 5.105 21.429 11.910 1.00 49.12 130 ALA B C 1
ATOM 3498 O O . ALA B 1 130 ? 5.694 22.283 11.244 1.00 46.94 130 ALA B O 1
ATOM 3500 N N . PHE B 1 131 ? 3.918 21.640 12.473 1.00 46.34 131 PHE B N 1
ATOM 3501 C CA . PHE B 1 131 ? 3.214 22.909 12.318 1.00 44.37 131 PHE B CA 1
ATOM 3502 C C . PHE B 1 131 ? 4.017 24.075 12.887 1.00 48.03 131 PHE B C 1
ATOM 3503 O O . PHE B 1 131 ? 4.120 25.124 12.255 1.00 53.96 131 PHE B O 1
ATOM 3511 N N . GLN B 1 132 ? 4.579 23.891 14.079 1.00 46.95 132 GLN B N 1
ATOM 3512 C CA . GLN B 1 132 ? 5.387 24.929 14.713 1.00 52.51 132 GLN B CA 1
ATOM 3513 C C . GLN B 1 132 ? 6.671 25.148 13.926 1.00 56.40 132 GLN B C 1
ATOM 3514 O O . GLN B 1 132 ? 7.182 26.263 13.837 1.00 64.84 132 GLN B O 1
ATOM 3520 N N . LEU B 1 133 ? 7.183 24.068 13.354 1.00 58.37 133 LEU B N 1
ATOM 3521 C CA . LEU B 1 133 ? 8.364 24.121 12.510 1.00 57.74 133 LEU B CA 1
ATOM 3522 C C . LEU B 1 133 ? 8.074 24.953 11.265 1.00 61.01 133 LEU B C 1
ATOM 3523 O O . LEU B 1 133 ? 8.934 25.681 10.767 1.00 56.84 133 LEU B O 1
ATOM 3528 N N . ARG B 1 134 ? 6.840 24.853 10.786 1.00 68.32 134 ARG B N 1
ATOM 3529 C CA . ARG B 1 134 ? 6.439 25.477 9.532 1.00 68.35 134 ARG B CA 1
ATOM 3530 C C . ARG B 1 134 ? 6.022 26.933 9.704 1.00 67.55 134 ARG B C 1
ATOM 3531 O O . ARG B 1 134 ? 6.422 27.798 8.923 1.00 69.04 134 ARG B O 1
ATOM 3539 N N . HIS B 1 135 ? 5.220 27.199 10.730 1.00 66.14 135 HIS B N 1
ATOM 3540 C CA . HIS B 1 135 ? 4.635 28.523 10.911 1.00 57.79 135 HIS B CA 1
ATOM 3541 C C . HIS B 1 135 ? 5.211 29.272 12.107 1.00 56.39 135 HIS B C 1
ATOM 3542 O O . HIS B 1 135 ? 4.662 30.294 12.518 1.00 68.11 135 HIS B O 1
ATOM 3549 N N . ARG B 1 136 ? 6.311 28.763 12.659 1.00 46.91 136 ARG B N 1
ATOM 3550 C CA . ARG B 1 136 ? 7.056 29.456 13.717 1.00 58.87 136 ARG B CA 1
ATOM 3551 C C . ARG B 1 136 ? 6.205 29.773 14.948 1.00 59.31 136 ARG B C 1
ATOM 3552 O O . ARG B 1 136 ? 6.486 30.729 15.673 1.00 62.35 136 ARG B O 1
ATOM 3560 N N . GLU B 1 137 ? 5.181 28.962 15.190 1.00 64.78 137 GLU B N 1
ATOM 3561 C CA . GLU B 1 137 ? 4.165 29.287 16.184 1.00 67.14 137 GLU B CA 1
ATOM 3562 C C . GLU B 1 137 ? 3.245 28.088 16.409 1.00 58.73 137 GLU B C 1
ATOM 3563 O O . GLU B 1 137 ? 2.966 27.344 15.472 1.00 55.55 137 GLU B O 1
ATOM 3569 N N . PRO B 1 138 ? 2.779 27.887 17.652 1.00 54.58 138 PRO B N 1
ATOM 3570 C CA . PRO B 1 138 ? 1.869 26.764 17.912 1.00 45.03 138 PRO B CA 1
ATOM 3571 C C . PRO B 1 138 ? 0.512 26.944 17.231 1.00 47.86 138 PRO B C 1
ATOM 3572 O O . PRO B 1 138 ? 0.084 28.079 17.004 1.00 48.71 138 PRO B O 1
ATOM 3576 N N . LEU B 1 139 ? -0.145 25.830 16.916 1.00 45.06 139 LEU B N 1
ATOM 3577 C CA . LEU B 1 139 ? -1.407 25.830 16.178 1.00 45.16 139 LEU B CA 1
ATOM 3578 C C . LEU B 1 139 ? -2.461 26.780 16.752 1.00 54.88 139 LEU B C 1
ATOM 3579 O O . LEU B 1 139 ? -3.093 27.528 16.005 1.00 58.52 139 LEU B O 1
ATOM 3584 N N . TYR B 1 140 ? -2.648 26.754 18.069 1.00 48.08 140 TYR B N 1
ATOM 3585 C CA . TYR B 1 140 ? -3.716 27.536 18.692 1.00 49.66 140 TYR B CA 1
ATOM 3586 C C . TYR B 1 140 ? -3.420 29.032 18.672 1.00 51.07 140 TYR B C 1
ATOM 3587 O O . TYR B 1 140 ? -4.337 29.847 18.740 1.00 60.81 140 TYR B O 1
ATOM 3596 N N . ASP B 1 141 ? -2.143 29.390 18.576 1.00 57.52 141 ASP B N 1
ATOM 3597 C CA . ASP B 1 141 ? -1.751 30.793 18.458 1.00 58.02 141 ASP B CA 1
ATOM 3598 C C . ASP B 1 141 ? -1.870 31.266 17.012 1.00 58.80 141 ASP B C 1
ATOM 3599 O O . ASP B 1 141 ? -2.188 32.425 16.748 1.00 59.13 141 ASP B O 1
ATOM 3604 N N . PHE B 1 142 ? -1.605 30.356 16.082 1.00 58.09 142 PHE B N 1
ATOM 3605 C CA . PHE B 1 142 ? -1.761 30.629 14.660 1.00 58.50 142 PHE B CA 1
ATOM 3606 C C . PHE B 1 142 ? -3.218 30.942 14.334 1.00 53.16 142 PHE B C 1
ATOM 3607 O O . PHE B 1 142 ? -3.519 31.903 13.626 1.00 54.39 142 PHE B O 1
ATOM 3615 N N . LEU B 1 143 ? -4.116 30.120 14.866 1.00 48.48 143 LEU B N 1
ATOM 3616 C CA . LEU B 1 143 ? -5.540 30.230 14.585 1.00 44.60 143 LEU B CA 1
ATOM 3617 C C . LEU B 1 143 ? -6.185 31.406 15.312 1.00 55.04 143 LEU B C 1
ATOM 3618 O O . LEU B 1 143 ? -7.285 31.821 14.961 1.00 59.99 143 LEU B O 1
ATOM 3623 N N . ALA B 1 144 ? -5.501 31.937 16.322 1.00 47.74 144 ALA B N 1
ATOM 3624 C CA . ALA B 1 144 ? -6.030 33.049 17.109 1.00 55.45 144 ALA B CA 1
ATOM 3625 C C . ALA B 1 144 ? -5.955 34.372 16.351 1.00 57.40 144 ALA B C 1
ATOM 3626 O O . ALA B 1 144 ? -6.685 35.314 16.660 1.00 60.72 144 ALA B O 1
ATOM 3628 N N . ARG B 1 145 ? -5.067 34.436 15.362 1.00 58.30 145 ARG B N 1
ATOM 3629 C CA . ARG B 1 145 ? -4.898 35.633 14.543 1.00 55.36 145 ARG B CA 1
ATOM 3630 C C . ARG B 1 145 ? -6.144 35.889 13.699 1.00 61.93 145 ARG B C 1
ATOM 3631 O O . ARG B 1 145 ? -6.727 34.950 13.152 1.00 62.97 145 ARG B O 1
ATOM 3639 N N . PRO B 1 146 ? -6.559 37.163 13.594 1.00 59.44 146 PRO B N 1
ATOM 3640 C CA . PRO B 1 146 ? -7.791 37.536 12.886 1.00 55.34 146 PRO B CA 1
ATOM 3641 C C . PRO B 1 146 ? -7.780 37.110 11.420 1.00 61.22 146 PRO B C 1
ATOM 3642 O O . PRO B 1 146 ? -8.823 36.757 10.869 1.00 65.11 146 PRO B O 1
ATOM 3646 N N . GLN B 1 147 ? -6.600 37.133 10.809 1.00 66.49 147 GLN B N 1
ATOM 3647 C CA . GLN B 1 147 ? -6.436 36.792 9.397 1.00 69.58 147 GLN B CA 1
ATOM 3648 C C . GLN B 1 147 ? -6.676 35.310 9.086 1.00 69.47 147 GLN B C 1
ATOM 3649 O O . GLN B 1 147 ? -6.849 34.935 7.925 1.00 62.87 147 GLN B O 1
ATOM 3655 N N . HIS B 1 148 ? -6.674 34.472 10.120 1.00 66.85 148 HIS B N 1
ATOM 3656 C CA . HIS B 1 148 ? -6.878 33.036 9.940 1.00 57.61 148 HIS B CA 1
ATOM 3657 C C . HIS B 1 148 ? -8.202 32.563 10.534 1.00 56.89 148 HIS B C 1
ATOM 3658 O O . HIS B 1 148 ? -8.342 31.395 10.892 1.00 57.70 148 HIS B O 1
ATOM 3665 N N . LYS B 1 149 ? -9.170 33.469 10.633 1.00 55.80 149 LYS B N 1
ATOM 3666 C CA . LYS B 1 149 ? -10.467 33.148 11.222 1.00 52.22 149 LYS B CA 1
ATOM 3667 C C . LYS B 1 149 ? -11.182 32.033 10.468 1.00 53.51 149 LYS B C 1
ATOM 3668 O O . LYS B 1 149 ? -11.845 31.188 11.069 1.00 61.63 149 LYS B O 1
ATOM 3674 N N . GLU B 1 150 ? -11.039 32.036 9.148 1.00 51.81 150 GLU B N 1
ATOM 3675 C CA . GLU B 1 150 ? -11.714 31.067 8.296 1.00 45.41 150 GLU B CA 1
ATOM 3676 C C . GLU B 1 150 ? -11.188 29.656 8.555 1.00 49.84 150 GLU B C 1
ATOM 3677 O O . GLU B 1 150 ? -11.950 28.687 8.567 1.00 41.91 150 GLU B O 1
ATOM 3683 N N . VAL B 1 151 ? -9.879 29.553 8.766 1.00 48.49 151 VAL B N 1
ATOM 3684 C CA . VAL B 1 151 ? -9.247 28.277 9.074 1.00 46.01 151 VAL B CA 1
ATOM 3685 C C . VAL B 1 151 ? -9.583 27.867 10.507 1.00 45.64 151 VAL B C 1
ATOM 3686 O O . VAL B 1 151 ? -9.711 26.679 10.810 1.00 47.86 151 VAL B O 1
ATOM 3690 N N . ARG B 1 152 ? -9.741 28.856 11.382 1.00 46.72 152 ARG B N 1
ATOM 3691 C CA . ARG B 1 152 ? -10.094 28.591 12.773 1.00 48.28 152 ARG B CA 1
ATOM 3692 C C . ARG B 1 152 ? -11.493 28.002 12.893 1.00 48.09 152 ARG B C 1
ATOM 3693 O O . ARG B 1 152 ? -11.709 27.056 13.646 1.00 48.97 152 ARG B O 1
ATOM 3701 N N . ASP B 1 153 ? -12.443 28.564 12.153 1.00 45.54 153 ASP B N 1
ATOM 3702 C CA . ASP B 1 153 ? -13.816 28.072 12.190 1.00 49.30 153 ASP B CA 1
ATOM 3703 C C . ASP B 1 153 ? -13.901 26.653 11.630 1.00 45.57 153 ASP B C 1
ATOM 3704 O O . ASP B 1 153 ? -14.684 25.832 12.106 1.00 50.43 153 ASP B O 1
ATOM 3709 N N . GLU B 1 154 ? -13.087 26.366 10.622 1.00 41.62 154 GLU B N 1
ATOM 3710 C CA . GLU B 1 154 ? -13.069 25.041 10.018 1.00 40.58 154 GLU B CA 1
ATOM 3711 C C . GLU B 1 154 ? -12.490 24.006 10.981 1.00 40.23 154 GLU B C 1
ATOM 3712 O O . GLU B 1 154 ? -12.967 22.871 11.051 1.00 37.85 154 GLU B O 1
ATOM 3718 N N . PHE B 1 155 ? -11.467 24.408 11.727 1.00 33.98 155 PHE B N 1
ATOM 3719 C CA . PHE B 1 155 ? -10.897 23.557 12.764 1.00 37.27 155 PHE B CA 1
ATOM 3720 C C . PHE B 1 155 ? -11.918 23.296 13.871 1.00 42.18 155 PHE B C 1
ATOM 3721 O O . PHE B 1 155 ? -12.052 22.170 14.345 1.00 42.31 155 PHE B O 1
ATOM 3729 N N . ASP B 1 156 ? -12.630 24.345 14.280 1.00 42.34 156 ASP B N 1
ATOM 3730 C CA . ASP B 1 156 ? -13.665 24.229 15.305 1.00 42.64 156 ASP B CA 1
ATOM 3731 C C . ASP B 1 156 ? -14.760 23.264 14.862 1.00 44.27 156 ASP B C 1
ATOM 3732 O O . ASP B 1 156 ? -15.237 22.442 15.643 1.00 50.27 156 ASP B O 1
ATOM 3737 N N . ALA B 1 157 ? -15.157 23.378 13.599 1.00 33.70 157 ALA B N 1
ATOM 3738 C CA . ALA B 1 157 ? -16.175 22.502 13.042 1.00 44.11 157 ALA B CA 1
ATOM 3739 C C . ALA B 1 157 ? -15.672 21.059 12.963 1.00 45.61 157 ALA B C 1
ATOM 3740 O O . ALA B 1 157 ? -16.423 20.119 13.228 1.00 41.82 157 ALA B O 1
ATOM 3742 N N . ALA B 1 158 ? -14.400 20.890 12.612 1.00 39.28 158 ALA B N 1
ATOM 3743 C CA . ALA B 1 158 ? -13.800 19.559 12.512 1.00 33.73 158 ALA B CA 1
ATOM 3744 C C . ALA B 1 158 ? -13.848 18.811 13.845 1.00 36.35 158 ALA B C 1
ATOM 3745 O O . ALA B 1 158 ? -14.153 17.618 13.881 1.00 39.65 158 ALA B O 1
ATOM 3747 N N . MET B 1 159 ? -13.553 19.518 14.932 1.00 37.87 159 MET B N 1
ATOM 3748 C CA . MET B 1 159 ? -13.577 18.930 16.271 1.00 42.12 159 MET B CA 1
ATOM 3749 C C . MET B 1 159 ? -14.988 18.510 16.681 1.00 42.70 159 MET B C 1
ATOM 3750 O O . MET B 1 159 ? -15.172 17.484 17.331 1.00 37.16 159 MET B O 1
ATOM 3755 N N . VAL B 1 160 ? -15.978 19.313 16.305 1.00 48.77 160 VAL B N 1
ATOM 3756 C CA . VAL B 1 160 ? -17.375 18.972 16.557 1.00 48.52 160 VAL B CA 1
ATOM 3757 C C . VAL B 1 160 ? -17.751 17.712 15.781 1.00 46.58 160 VAL B C 1
ATOM 3758 O O . VAL B 1 160 ? -18.438 16.827 16.298 1.00 47.76 160 VAL B O 1
ATOM 3762 N N . GLU B 1 161 ? -17.266 17.627 14.547 1.00 41.83 161 GLU B N 1
ATOM 3763 C CA . GLU B 1 161 ? -17.581 16.508 13.667 1.00 42.06 161 GLU B CA 1
ATOM 3764 C C . GLU B 1 161 ? -16.921 15.202 14.111 1.00 39.86 161 GLU B C 1
ATOM 3765 O O . GLU B 1 161 ? -17.512 14.132 13.967 1.00 40.93 161 GLU B O 1
ATOM 3771 N N . PHE B 1 162 ? -15.709 15.285 14.652 1.00 39.85 162 PHE B N 1
ATOM 3772 C CA . PHE B 1 162 ? -15.031 14.098 15.173 1.00 37.49 162 PHE B CA 1
ATOM 3773 C C . PHE B 1 162 ? -15.756 13.580 16.414 1.00 42.24 162 PHE B C 1
ATOM 3774 O O . PHE B 1 162 ? -15.847 12.372 16.633 1.00 46.68 162 PHE B O 1
ATOM 3782 N N . GLY B 1 163 ? -16.271 14.500 17.221 1.00 40.07 163 GLY B N 1
ATOM 3783 C CA . GLY B 1 163 ? -17.065 14.139 18.380 1.00 43.68 163 GLY B CA 1
ATOM 3784 C C . GLY B 1 163 ? -18.353 13.452 17.971 1.00 53.91 163 GLY B C 1
ATOM 3785 O O . GLY B 1 163 ? -18.754 12.456 18.573 1.00 56.58 163 GLY B O 1
ATOM 3786 N N . GLN B 1 164 ? -19.002 13.985 16.939 1.00 51.25 164 GLN B N 1
ATOM 3787 C CA . GLN B 1 164 ? -20.217 13.379 16.404 1.00 42.46 164 GLN B CA 1
ATOM 3788 C C . GLN B 1 164 ? -19.937 11.991 15.820 1.00 47.80 164 GLN B C 1
ATOM 3789 O O . GLN B 1 164 ? -20.700 11.052 16.042 1.00 47.47 164 GLN B O 1
ATOM 3795 N N . TYR B 1 165 ? -18.836 11.863 15.085 1.00 31.89 165 TYR B N 1
ATOM 3796 C CA . TYR B 1 165 ? -18.496 10.602 14.433 1.00 37.31 165 TYR B CA 1
ATOM 3797 C C . TYR B 1 165 ? -18.180 9.474 15.426 1.00 39.94 165 TYR B C 1
ATOM 3798 O O . TYR B 1 165 ? -18.471 8.310 15.158 1.00 44.15 165 TYR B O 1
ATOM 3807 N N . PHE B 1 166 ? -17.583 9.815 16.563 1.00 42.58 166 PHE B N 1
ATOM 3808 C CA . PHE B 1 166 ? -17.130 8.798 17.509 1.00 41.90 166 PHE B CA 1
ATOM 3809 C C . PHE B 1 166 ? -18.014 8.675 18.752 1.00 50.90 166 PHE B C 1
ATOM 3810 O O . PHE B 1 166 ? -17.661 7.975 19.703 1.00 49.99 166 PHE B O 1
ATOM 3818 N N . ALA B 1 167 ? -19.160 9.347 18.737 1.00 44.69 167 ALA B N 1
ATOM 3819 C CA . ALA B 1 167 ? -20.064 9.341 19.882 1.00 47.88 167 ALA B CA 1
ATOM 3820 C C . ALA B 1 167 ? -20.550 7.929 20.222 1.00 50.51 167 ALA B C 1
ATOM 3821 O O . ALA B 1 167 ? -20.426 7.487 21.362 1.00 50.72 167 ALA B O 1
ATOM 3823 N N . ASP B 1 168 ? -21.096 7.229 19.231 1.00 46.67 168 ASP B N 1
ATOM 3824 C CA . ASP B 1 168 ? -21.643 5.891 19.441 1.00 55.58 168 ASP B CA 1
ATOM 3825 C C . ASP B 1 168 ? -20.587 4.892 19.909 1.00 59.79 168 ASP B C 1
ATOM 3826 O O . ASP B 1 168 ? -20.908 3.912 20.583 1.00 57.72 168 ASP B O 1
ATOM 3831 N N . ASP B 1 169 ? -19.331 5.142 19.549 1.00 52.53 169 ASP B N 1
ATOM 3832 C CA . ASP B 1 169 ? -18.238 4.252 19.923 1.00 52.97 169 ASP B CA 1
ATOM 3833 C C . ASP B 1 169 ? -18.011 4.233 21.433 1.00 51.75 169 ASP B C 1
ATOM 3834 O O . ASP B 1 169 ? -17.665 3.200 21.999 1.00 60.57 169 ASP B O 1
ATOM 3839 N N . PHE B 1 170 ? -18.208 5.373 22.085 1.00 44.25 170 PHE B N 1
ATOM 3840 C CA . PHE B 1 170 ? -18.076 5.438 23.534 1.00 49.97 170 PHE B CA 1
ATOM 3841 C C . PHE B 1 170 ? -19.286 4.823 24.224 1.00 52.02 170 PHE B C 1
ATOM 3842 O O . PHE B 1 170 ? -19.146 3.944 25.073 1.00 54.27 170 PHE B O 1
ATOM 3850 N N . LEU B 1 171 ? -20.471 5.288 23.841 1.00 53.43 171 LEU B N 1
ATOM 3851 C CA . LEU B 1 171 ? -21.718 4.907 24.502 1.00 55.15 171 LEU B CA 1
ATOM 3852 C C . LEU B 1 171 ? -22.054 3.420 24.400 1.00 59.64 171 LEU B C 1
ATOM 3853 O O . LEU B 1 171 ? -22.772 2.889 25.246 1.00 68.01 171 LEU B O 1
ATOM 3858 N N . THR B 1 172 ? -21.544 2.750 23.372 1.00 61.08 172 THR B N 1
ATOM 3859 C CA . THR B 1 172 ? -21.790 1.320 23.206 1.00 61.64 172 THR B CA 1
ATOM 3860 C C . THR B 1 172 ? -20.588 0.481 23.630 1.00 68.84 172 THR B C 1
ATOM 3861 O O . THR B 1 172 ? -20.471 -0.682 23.243 1.00 80.73 172 THR B O 1
ATOM 3865 N N . SER B 1 173 ? -19.696 1.067 24.423 1.00 68.17 173 SER B N 1
ATOM 3866 C CA . SER B 1 173 ? -18.484 0.370 24.841 1.00 74.79 173 SER B CA 1
ATOM 3867 C C . SER B 1 173 ? -18.244 0.480 26.342 1.00 74.32 173 SER B C 1
ATOM 3868 O O . SER B 1 173 ? -17.280 -0.074 26.869 1.00 78.05 173 SER B O 1
ATOM 3871 N N . PHE B 1 174 ? -19.123 1.201 27.026 1.00 68.44 174 PHE B N 1
ATOM 3872 C CA . PHE B 1 174 ? -19.019 1.347 28.470 1.00 63.07 174 PHE B CA 1
ATOM 3873 C C . PHE B 1 174 ? -20.396 1.601 29.069 1.00 62.66 174 PHE B C 1
ATOM 3874 O O . PHE B 1 174 ? -21.254 2.215 28.436 1.00 63.04 174 PHE B O 1
ATOM 3882 N N . ASP B 1 175 ? -20.604 1.120 30.289 1.00 66.98 175 ASP B N 1
ATOM 3883 C CA . ASP B 1 175 ? -21.910 1.214 30.930 1.00 67.19 175 ASP B CA 1
ATOM 3884 C C . ASP B 1 175 ? -22.054 2.513 31.717 1.00 61.35 175 ASP B C 1
ATOM 3885 O O . ASP B 1 175 ? -21.872 2.536 32.934 1.00 61.60 175 ASP B O 1
ATOM 3890 N N . PHE B 1 176 ? -22.385 3.592 31.016 1.00 62.02 176 PHE B N 1
ATOM 3891 C CA . PHE B 1 176 ? -22.574 4.889 31.654 1.00 58.08 176 PHE B CA 1
ATOM 3892 C C . PHE B 1 176 ? -23.845 4.919 32.501 1.00 56.64 176 PHE B C 1
ATOM 3893 O O . PHE B 1 176 ? -24.019 5.799 33.344 1.00 56.20 176 PHE B O 1
ATOM 3901 N N . GLY B 1 177 ? -24.725 3.948 32.278 1.00 58.98 177 GLY B N 1
ATOM 3902 C CA . GLY B 1 177 ? -25.984 3.871 32.998 1.00 67.20 177 GLY B CA 1
ATOM 3903 C C . GLY B 1 177 ? -25.841 3.594 34.484 1.00 65.18 177 GLY B C 1
ATOM 3904 O O . GLY B 1 177 ? -26.804 3.728 35.239 1.00 70.39 177 GLY B O 1
ATOM 3905 N N . ARG B 1 178 ? -24.639 3.207 34.903 1.00 62.62 178 ARG B N 1
ATOM 3906 C CA . ARG B 1 178 ? -24.358 2.939 36.312 1.00 64.72 178 ARG B CA 1
ATOM 3907 C C . ARG B 1 178 ? -24.352 4.212 37.152 1.00 69.67 178 ARG B C 1
ATOM 3908 O O . ARG B 1 178 ? -24.552 4.166 38.366 1.00 73.08 178 ARG B O 1
ATOM 3916 N N . PHE B 1 179 ? -24.117 5.347 36.500 1.00 67.51 179 PHE B N 1
ATOM 3917 C CA . PHE B 1 179 ? -23.958 6.616 37.200 1.00 66.44 179 PHE B CA 1
ATOM 3918 C C . PHE B 1 179 ? -25.150 7.543 36.983 1.00 67.10 179 PHE B C 1
ATOM 3919 O O . PHE B 1 179 ? -25.871 7.420 35.992 1.00 67.51 179 PHE B O 1
ATOM 3927 N N . THR B 1 180 ? -25.350 8.475 37.910 1.00 66.52 180 THR B N 1
ATOM 3928 C CA . THR B 1 180 ? -26.479 9.397 37.828 1.00 72.14 180 THR B CA 1
ATOM 3929 C C . THR B 1 180 ? -26.055 10.863 37.774 1.00 71.55 180 THR B C 1
ATOM 3930 O O . THR B 1 180 ? -26.798 11.702 37.265 1.00 77.65 180 THR B O 1
ATOM 3934 N N . ARG B 1 181 ? -24.874 11.177 38.298 1.00 69.23 181 ARG B N 1
ATOM 3935 C CA . ARG B 1 181 ? -24.389 12.554 38.268 1.00 66.30 181 ARG B CA 1
ATOM 3936 C C . ARG B 1 181 ? -23.011 12.652 37.615 1.00 62.70 181 ARG B C 1
ATOM 3937 O O . ARG B 1 181 ? -21.994 12.288 38.208 1.00 58.93 181 ARG B O 1
ATOM 3945 N N . PHE B 1 182 ? -22.992 13.157 36.387 1.00 59.34 182 PHE B N 1
ATOM 3946 C CA . PHE B 1 182 ? -21.769 13.260 35.607 1.00 55.04 182 PHE B CA 1
ATOM 3947 C C . PHE B 1 182 ? -21.146 14.645 35.729 1.00 61.05 182 PHE B C 1
ATOM 3948 O O . PHE B 1 182 ? -21.853 15.643 35.858 1.00 74.14 182 PHE B O 1
ATOM 3956 N N . ALA B 1 183 ? -19.819 14.698 35.688 1.00 60.69 183 ALA B N 1
ATOM 3957 C CA . ALA B 1 183 ? -19.096 15.964 35.713 1.00 58.06 183 ALA B CA 1
ATOM 3958 C C . ALA B 1 183 ? -17.999 15.955 34.657 1.00 59.21 183 ALA B C 1
ATOM 3959 O O . ALA B 1 183 ? -16.964 15.314 34.832 1.00 57.09 183 ALA B O 1
ATOM 3961 N N . ASP B 1 184 ? -18.234 16.665 33.559 1.00 60.10 184 ASP B N 1
ATOM 3962 C CA . ASP B 1 184 ? -17.293 16.689 32.446 1.00 59.76 184 ASP B CA 1
ATOM 3963 C C . ASP B 1 184 ? -16.278 17.816 32.607 1.00 58.73 184 ASP B C 1
ATOM 3964 O O . ASP B 1 184 ? -16.600 18.985 32.399 1.00 59.96 184 ASP B O 1
ATOM 3969 N N . ILE B 1 185 ? -15.050 17.459 32.971 1.00 51.41 185 ILE B N 1
ATOM 3970 C CA . ILE B 1 185 ? -13.996 18.452 33.144 1.00 51.48 185 ILE B CA 1
ATOM 3971 C C . ILE B 1 185 ? -13.342 18.759 31.804 1.00 48.63 185 ILE B C 1
ATOM 3972 O O . ILE B 1 185 ? -12.711 17.893 31.199 1.00 52.54 185 ILE B O 1
ATOM 3977 N N . GLY B 1 186 ? -13.500 19.997 31.345 1.00 50.06 186 GLY B N 1
ATOM 3978 C CA . GLY B 1 186 ? -13.006 20.400 30.040 1.00 48.09 186 GLY B CA 1
ATOM 3979 C C . GLY B 1 186 ? -13.957 19.952 28.949 1.00 49.67 186 GLY B C 1
ATOM 3980 O O . GLY B 1 186 ? -13.543 19.625 27.836 1.00 49.79 186 GLY B O 1
ATOM 3981 N N . GLY B 1 187 ? -15.246 19.945 29.273 1.00 46.71 187 GLY B N 1
ATOM 3982 C CA . GLY B 1 187 ? -16.255 19.392 28.389 1.00 49.95 187 GLY B CA 1
ATOM 3983 C C . GLY B 1 187 ? -16.730 20.295 27.267 1.00 48.04 187 GLY B C 1
ATOM 3984 O O . GLY B 1 187 ? -17.637 19.922 26.522 1.00 51.68 187 GLY B O 1
ATOM 3985 N N . GLY B 1 188 ? -16.130 21.478 27.146 1.00 50.28 188 GLY B N 1
ATOM 3986 C CA . GLY B 1 188 ? -16.470 22.408 26.080 1.00 57.00 188 GLY B CA 1
ATOM 3987 C C . GLY B 1 188 ? -17.928 22.833 26.059 1.00 61.27 188 GLY B C 1
ATOM 3988 O O . GLY B 1 188 ? -18.482 23.237 27.081 1.00 62.28 188 GLY B O 1
ATOM 3989 N N . ARG B 1 189 ? -18.555 22.735 24.889 1.00 61.63 189 ARG B N 1
ATOM 3990 C CA . ARG B 1 189 ? -19.954 23.125 24.727 1.00 64.25 189 ARG B CA 1
ATOM 3991 C C . ARG B 1 189 ? -20.902 22.115 25.374 1.00 56.90 189 ARG B C 1
ATOM 3992 O O . ARG B 1 189 ? -22.095 22.382 25.536 1.00 57.26 189 ARG B O 1
ATOM 4000 N N . GLY B 1 190 ? -20.366 20.957 25.745 1.00 46.68 190 GLY B N 1
ATOM 4001 C CA . GLY B 1 190 ? -21.143 19.947 26.436 1.00 45.18 190 GLY B CA 1
ATOM 4002 C C . GLY B 1 190 ? -21.634 18.851 25.513 1.00 48.13 190 GLY B C 1
ATOM 4003 O O . GLY B 1 190 ? -22.588 18.141 25.834 1.00 45.57 190 GLY B O 1
ATOM 4004 N N . GLN B 1 191 ? -20.972 18.716 24.367 1.00 49.42 191 GLN B N 1
ATOM 4005 C CA . GLN B 1 191 ? -21.344 17.729 23.359 1.00 48.17 191 GLN B CA 1
ATOM 4006 C C . GLN B 1 191 ? -21.365 16.311 23.920 1.00 43.01 191 GLN B C 1
ATOM 4007 O O . GLN B 1 191 ? -22.352 15.592 23.768 1.00 43.71 191 GLN B O 1
ATOM 4013 N N . PHE B 1 192 ? -20.282 15.909 24.577 1.00 45.89 192 PHE B N 1
ATOM 4014 C CA . PHE B 1 192 ? -20.214 14.566 25.148 1.00 48.46 192 PHE B CA 1
ATOM 4015 C C . PHE B 1 192 ? -21.209 14.394 26.293 1.00 43.09 192 PHE B C 1
ATOM 4016 O O . PHE B 1 192 ? -21.864 13.355 26.411 1.00 41.39 192 PHE B O 1
ATOM 4024 N N . LEU B 1 193 ? -21.309 15.415 27.137 1.00 45.86 193 LEU B N 1
ATOM 4025 C CA . LEU B 1 193 ? -22.226 15.399 28.272 1.00 48.62 193 LEU B CA 1
ATOM 4026 C C . LEU B 1 193 ? -23.672 15.241 27.808 1.00 46.75 193 LEU B C 1
ATOM 4027 O O . LEU B 1 193 ? -24.462 14.540 28.438 1.00 49.96 193 LEU B O 1
ATOM 4032 N N . ALA B 1 194 ? -24.002 15.891 26.696 1.00 48.27 194 ALA B N 1
ATOM 4033 C CA . ALA B 1 194 ? -25.325 15.779 26.090 1.00 44.46 194 ALA B CA 1
ATOM 4034 C C . ALA B 1 194 ? -25.638 14.352 25.657 1.00 41.20 194 ALA B C 1
ATOM 4035 O O . ALA B 1 194 ? -26.736 13.854 25.898 1.00 45.75 194 ALA B O 1
ATOM 4037 N N . GLY B 1 195 ? -24.674 13.702 25.011 1.00 42.05 195 GLY B N 1
ATOM 4038 C CA . GLY B 1 195 ? -24.862 12.347 24.524 1.00 36.25 195 GLY B CA 1
ATOM 4039 C C . GLY B 1 195 ? -25.100 11.366 25.655 1.00 43.64 195 GLY B C 1
ATOM 4040 O O . GLY B 1 195 ? -25.962 10.488 25.563 1.00 48.22 195 GLY B O 1
ATOM 4041 N N . VAL B 1 196 ? -24.337 11.521 26.733 1.00 40.50 196 VAL B N 1
ATOM 4042 C CA . VAL B 1 196 ? -24.470 10.652 27.898 1.00 43.63 196 VAL B CA 1
ATOM 4043 C C . VAL B 1 196 ? -25.794 10.874 28.624 1.00 49.46 196 VAL B C 1
ATOM 4044 O O . VAL B 1 196 ? -26.471 9.913 28.985 1.00 57.65 196 VAL B O 1
ATOM 4048 N N . LEU B 1 197 ? -26.167 12.136 28.827 1.00 47.21 197 LEU B N 1
ATOM 4049 C CA . LEU B 1 197 ? -27.421 12.452 29.511 1.00 50.73 197 LEU B CA 1
ATOM 4050 C C . LEU B 1 197 ? -28.640 12.057 28.680 1.00 58.28 197 LEU B C 1
ATOM 4051 O O . LEU B 1 197 ? -29.720 11.825 29.223 1.00 61.50 197 LEU B O 1
ATOM 4056 N N . THR B 1 198 ? -28.469 11.988 27.364 1.00 59.00 198 THR B N 1
ATOM 4057 C CA . THR B 1 198 ? -29.536 11.522 26.484 1.00 61.60 198 THR B CA 1
ATOM 4058 C C . THR B 1 198 ? -29.686 10.004 26.577 1.00 60.55 198 THR B C 1
ATOM 4059 O O . THR B 1 198 ? -30.797 9.475 26.557 1.00 65.62 198 THR B O 1
ATOM 4063 N N . ALA B 1 199 ? -28.559 9.309 26.689 1.00 59.66 199 ALA B N 1
ATOM 4064 C CA . ALA B 1 199 ? -28.564 7.852 26.775 1.00 69.34 199 ALA B CA 1
ATOM 4065 C C . ALA B 1 199 ? -28.858 7.359 28.192 1.00 72.28 199 ALA B C 1
ATOM 4066 O O . ALA B 1 199 ? -29.207 6.193 28.391 1.00 71.80 199 ALA B O 1
ATOM 4068 N N . VAL B 1 200 ? -28.709 8.246 29.173 1.00 72.41 200 VAL B N 1
ATOM 4069 C CA . VAL B 1 200 ? -28.987 7.906 30.567 1.00 70.29 200 VAL B CA 1
ATOM 4070 C C . VAL B 1 200 ? -30.082 8.803 31.144 1.00 70.62 200 VAL B C 1
ATOM 4071 O O . VAL B 1 200 ? -29.809 9.925 31.569 1.00 68.03 200 VAL B O 1
ATOM 4075 N N . PRO B 1 201 ? -31.328 8.306 31.158 1.00 81.57 201 PRO B N 1
ATOM 4076 C CA . PRO B 1 201 ? -32.479 9.076 31.644 1.00 87.65 201 PRO B CA 1
ATOM 4077 C C . PRO B 1 201 ? -32.371 9.444 33.121 1.00 90.01 201 PRO B C 1
ATOM 4078 O O . PRO B 1 201 ? -31.656 8.778 33.871 1.00 94.06 201 PRO B O 1
ATOM 4082 N N . SER B 1 202 ? -33.069 10.509 33.512 1.00 88.24 202 SER B N 1
ATOM 4083 C CA . SER B 1 202 ? -33.174 10.941 34.907 1.00 88.11 202 SER B CA 1
ATOM 4084 C C . SER B 1 202 ? -31.831 11.304 35.540 1.00 83.28 202 SER B C 1
ATOM 4085 O O . SER B 1 202 ? -31.730 11.446 36.759 1.00 86.59 202 SER B O 1
ATOM 4088 N N . SER B 1 203 ? -30.806 11.466 34.711 1.00 73.65 203 SER B N 1
ATOM 4089 C CA . SER B 1 203 ? -29.478 11.802 35.202 1.00 69.46 203 SER B CA 1
ATOM 4090 C C . SER B 1 203 ? -29.201 13.287 35.020 1.00 58.90 203 SER B C 1
ATOM 4091 O O . SER B 1 203 ? -29.779 13.927 34.145 1.00 64.04 203 SER B O 1
ATOM 4094 N N . THR B 1 204 ? -28.317 13.829 35.852 1.00 59.70 204 THR B N 1
ATOM 4095 C CA . THR B 1 204 ? -27.934 15.233 35.758 1.00 62.59 204 THR B CA 1
ATOM 4096 C C . THR B 1 204 ? -26.452 15.357 35.439 1.00 62.03 204 THR B C 1
ATOM 4097 O O . THR B 1 204 ? -25.701 14.386 35.537 1.00 61.08 204 THR B O 1
ATOM 4101 N N . GLY B 1 205 ? -26.037 16.561 35.060 1.00 57.87 205 GLY B N 1
ATOM 4102 C CA . GLY B 1 205 ? -24.657 16.800 34.693 1.00 51.42 205 GLY B CA 1
ATOM 4103 C C . GLY B 1 205 ? -24.089 18.093 35.243 1.00 49.44 205 GLY B C 1
ATOM 4104 O O . GLY B 1 205 ? -24.823 18.987 35.663 1.00 50.18 205 GLY B O 1
ATOM 4105 N N . VAL B 1 206 ? -22.765 18.174 35.259 1.00 51.29 206 VAL B N 1
ATOM 4106 C CA . VAL B 1 206 ? -22.068 19.407 35.585 1.00 55.20 206 VAL B CA 1
ATOM 4107 C C . VAL B 1 206 ? -21.010 19.663 34.516 1.00 56.51 206 VAL B C 1
ATOM 4108 O O . VAL B 1 206 ? -20.207 18.782 34.207 1.00 60.00 206 VAL B O 1
ATOM 4112 N N . LEU B 1 207 ? -21.024 20.862 33.943 1.00 52.87 207 LEU B N 1
ATOM 4113 C CA . LEU B 1 207 ? -20.063 21.231 32.909 1.00 48.00 207 LEU B CA 1
ATOM 4114 C C . LEU B 1 207 ? -19.002 22.152 33.493 1.00 58.28 207 LEU B C 1
ATOM 4115 O O . LEU B 1 207 ? -19.321 23.203 34.046 1.00 71.94 207 LEU B O 1
ATOM 4120 N N . VAL B 1 208 ? -17.739 21.759 33.363 1.00 55.25 208 VAL B N 1
ATOM 4121 C CA . VAL B 1 208 ? -16.636 22.569 33.867 1.00 58.01 208 VAL B CA 1
ATOM 4122 C C . VAL B 1 208 ? -15.686 22.962 32.745 1.00 65.20 208 VAL B C 1
ATOM 4123 O O . VAL B 1 208 ? -15.040 22.103 32.145 1.00 69.27 208 VAL B O 1
ATOM 4127 N N . ASP B 1 209 ? -15.603 24.260 32.463 1.00 70.08 209 ASP B N 1
ATOM 4128 C CA . ASP B 1 209 ? -14.693 24.760 31.436 1.00 75.71 209 ASP B CA 1
ATOM 4129 C C . ASP B 1 209 ? -14.451 26.265 31.588 1.00 78.71 209 ASP B C 1
ATOM 4130 O O . ASP B 1 209 ? -15.090 26.927 32.407 1.00 81.25 209 ASP B O 1
ATOM 4135 N N . GLY B 1 210 ? -13.523 26.797 30.797 1.00 75.67 210 GLY B N 1
ATOM 4136 C CA . GLY B 1 210 ? -13.159 28.202 30.877 1.00 76.31 210 GLY B CA 1
ATOM 4137 C C . GLY B 1 210 ? -14.212 29.138 30.313 1.00 79.12 210 GLY B C 1
ATOM 4138 O O . GLY B 1 210 ? -15.236 28.690 29.799 1.00 83.22 210 GLY B O 1
ATOM 4139 N N . PRO B 1 211 ? -13.959 30.453 30.400 1.00 83.25 211 PRO B N 1
ATOM 4140 C CA . PRO B 1 211 ? -14.901 31.488 29.957 1.00 82.33 211 PRO B CA 1
ATOM 4141 C C . PRO B 1 211 ? -14.963 31.655 28.442 1.00 83.19 211 PRO B C 1
ATOM 4142 O O . PRO B 1 211 ? -15.677 32.530 27.956 1.00 92.54 211 PRO B O 1
ATOM 4146 N N . ALA B 1 212 ? -14.230 30.826 27.708 1.00 79.63 212 ALA B N 1
ATOM 4147 C CA . ALA B 1 212 ? -14.229 30.903 26.254 1.00 81.45 212 ALA B CA 1
ATOM 4148 C C . ALA B 1 212 ? -15.499 30.295 25.663 1.00 78.44 212 ALA B C 1
ATOM 4149 O O . ALA B 1 212 ? -16.156 30.907 24.821 1.00 80.46 212 ALA B O 1
ATOM 4151 N N . VAL B 1 213 ? -15.844 29.093 26.112 1.00 78.35 213 VAL B N 1
ATOM 4152 C CA . VAL B 1 213 ? -16.967 28.357 25.539 1.00 74.11 213 VAL B CA 1
ATOM 4153 C C . VAL B 1 213 ? -18.259 28.523 26.331 1.00 71.44 213 VAL B C 1
ATOM 4154 O O . VAL B 1 213 ? -19.238 27.824 26.076 1.00 66.67 213 VAL B O 1
ATOM 4158 N N . ALA B 1 214 ? -18.258 29.450 27.284 1.00 78.71 214 ALA B N 1
ATOM 4159 C CA . ALA B 1 214 ? -19.416 29.678 28.146 1.00 80.48 214 ALA B CA 1
ATOM 4160 C C . ALA B 1 214 ? -20.680 29.977 27.344 1.00 73.08 214 ALA B C 1
ATOM 4161 O O . ALA B 1 214 ? -21.724 29.360 27.563 1.00 65.73 214 ALA B O 1
ATOM 4163 N N . ALA B 1 215 ? -20.579 30.921 26.413 1.00 70.29 215 ALA B N 1
ATOM 4164 C CA . ALA B 1 215 ? -21.715 31.288 25.576 1.00 73.49 215 ALA B CA 1
ATOM 4165 C C . ALA B 1 215 ? -22.099 30.144 24.644 1.00 69.75 215 ALA B C 1
ATOM 4166 O O . ALA B 1 215 ? -23.278 29.923 24.370 1.00 69.46 215 ALA B O 1
ATOM 4168 N N . SER B 1 216 ? -21.098 29.418 24.160 1.00 66.48 216 SER B N 1
ATOM 4169 C CA . SER B 1 216 ? -21.336 28.302 23.255 1.00 69.40 216 SER B CA 1
ATOM 4170 C C . SER B 1 216 ? -22.045 27.151 23.963 1.00 65.91 216 SER B C 1
ATOM 4171 O O . SER B 1 216 ? -22.871 26.456 23.367 1.00 64.46 216 SER B O 1
ATOM 4174 N N . ALA B 1 217 ? -21.717 26.954 25.236 1.00 58.04 217 ALA B N 1
ATOM 4175 C CA . ALA B 1 217 ? -22.310 25.875 26.017 1.00 56.79 217 ALA B CA 1
ATOM 4176 C C . ALA B 1 217 ? -23.791 26.136 26.272 1.00 56.48 217 ALA B C 1
ATOM 4177 O O . ALA B 1 217 ? -24.625 25.255 26.076 1.00 52.84 217 ALA B O 1
ATOM 4179 N N . HIS B 1 218 ? -24.113 27.352 26.702 1.00 54.65 218 HIS B N 1
ATOM 4180 C CA . HIS B 1 218 ? -25.490 27.707 27.021 1.00 59.60 218 HIS B CA 1
ATOM 4181 C C . HIS B 1 218 ? -26.405 27.591 25.804 1.00 60.56 218 HIS B C 1
ATOM 4182 O O . HIS B 1 218 ? -27.548 27.154 25.924 1.00 65.51 218 HIS B O 1
ATOM 4189 N N . LYS B 1 219 ? -25.896 27.966 24.634 1.00 57.16 219 LYS B N 1
ATOM 4190 C CA . LYS B 1 219 ? -26.689 27.894 23.412 1.00 57.02 219 LYS B CA 1
ATOM 4191 C C . LYS B 1 219 ? -26.893 26.453 22.959 1.00 56.34 219 LYS B C 1
ATOM 4192 O O . LYS B 1 219 ? -27.986 26.083 22.530 1.00 53.31 219 LYS B O 1
ATOM 4198 N N . PHE B 1 220 ? -25.843 25.640 23.058 1.00 50.63 220 PHE B N 1
ATOM 4199 C CA . PHE B 1 220 ? -25.924 24.250 22.619 1.00 47.65 220 PHE B CA 1
ATOM 4200 C C . PHE B 1 220 ? -26.787 23.412 23.559 1.00 54.82 220 PHE B C 1
ATOM 4201 O O . PHE B 1 220 ? -27.555 22.565 23.108 1.00 53.94 220 PHE B O 1
ATOM 4209 N N . LEU B 1 221 ? -26.656 23.645 24.861 1.00 46.52 221 LEU B N 1
ATOM 4210 C CA . LEU B 1 221 ? -27.473 22.941 25.841 1.00 46.04 221 LEU B CA 1
ATOM 4211 C C . LEU B 1 221 ? -28.949 23.304 25.693 1.00 49.80 221 LEU B C 1
ATOM 4212 O O . LEU B 1 221 ? -29.826 22.463 25.896 1.00 50.86 221 LEU B O 1
ATOM 4217 N N . ALA B 1 222 ? -29.220 24.556 25.334 1.00 50.82 222 ALA B N 1
ATOM 4218 C CA . ALA B 1 222 ? -30.589 24.994 25.098 1.00 53.33 222 ALA B CA 1
ATOM 4219 C C . ALA B 1 222 ? -31.168 24.320 23.858 1.00 55.03 222 ALA B C 1
ATOM 4220 O O . ALA B 1 222 ? -32.368 24.066 23.785 1.00 57.74 222 ALA B O 1
ATOM 4222 N N . SER B 1 223 ? -30.312 24.024 22.884 1.00 51.07 223 SER B N 1
ATOM 4223 C CA . SER B 1 223 ? -30.758 23.361 21.663 1.00 56.16 223 SER B CA 1
ATOM 4224 C C . SER B 1 223 ? -31.056 21.885 21.909 1.00 55.85 223 SER B C 1
ATOM 4225 O O . SER B 1 223 ? -31.682 21.225 21.081 1.00 60.37 223 SER B O 1
ATOM 4228 N N . GLN B 1 224 ? -30.600 21.374 23.049 1.00 53.12 224 GLN B N 1
ATOM 4229 C CA . GLN B 1 224 ? -30.824 19.981 23.418 1.00 52.69 224 GLN B CA 1
ATOM 4230 C C . GLN B 1 224 ? -31.836 19.869 24.555 1.00 51.51 224 GLN B C 1
ATOM 4231 O O . GLN B 1 224 ? -32.118 18.772 25.036 1.00 58.03 224 GLN B O 1
ATOM 4237 N N . ASN B 1 225 ? -32.377 21.009 24.976 1.00 53.54 225 ASN B N 1
ATOM 4238 C CA . ASN B 1 225 ? -33.281 21.069 26.123 1.00 60.16 225 ASN B CA 1
ATOM 4239 C C . ASN B 1 225 ? -32.684 20.411 27.368 1.00 58.10 225 ASN B C 1
ATOM 4240 O O . ASN B 1 225 ? -33.357 19.645 28.056 1.00 59.89 225 ASN B O 1
ATOM 4245 N N . LEU B 1 226 ? -31.420 20.716 27.650 1.00 53.96 226 LEU B N 1
ATOM 4246 C CA . LEU B 1 226 ? -30.724 20.132 28.795 1.00 57.21 226 LEU B CA 1
ATOM 4247 C C . LEU B 1 226 ? -30.283 21.192 29.803 1.00 60.27 226 LEU B C 1
ATOM 4248 O O . LEU B 1 226 ? -29.531 20.893 30.732 1.00 53.76 226 LEU B O 1
ATOM 4253 N N . THR B 1 227 ? -30.753 22.423 29.606 1.00 61.32 227 THR B N 1
ATOM 4254 C CA . THR B 1 227 ? -30.427 23.549 30.483 1.00 60.86 227 THR B CA 1
ATOM 4255 C C . THR B 1 227 ? -30.806 23.266 31.937 1.00 65.39 227 THR B C 1
ATOM 4256 O O . THR B 1 227 ? -30.130 23.709 32.866 1.00 67.18 227 THR B O 1
ATOM 4260 N N . GLU B 1 228 ? -31.889 22.520 32.123 1.00 63.95 228 GLU B N 1
ATOM 4261 C CA . GLU B 1 228 ? -32.364 22.173 33.457 1.00 71.63 228 GLU B CA 1
ATOM 4262 C C . GLU B 1 228 ? -31.516 21.077 34.107 1.00 58.00 228 GLU B C 1
ATOM 4263 O O . GLU B 1 228 ? -31.392 21.017 35.331 1.00 61.97 228 GLU B O 1
ATOM 4269 N N . ARG B 1 229 ? -30.931 20.215 33.284 1.00 54.42 229 ARG B N 1
ATOM 4270 C CA . ARG B 1 229 ? -30.200 19.054 33.786 1.00 58.72 229 ARG B CA 1
ATOM 4271 C C . ARG B 1 229 ? -28.682 19.248 33.825 1.00 58.54 229 ARG B C 1
ATOM 4272 O O . ARG B 1 229 ? -27.958 18.390 34.333 1.00 54.95 229 ARG B O 1
ATOM 4280 N N . VAL B 1 230 ? -28.194 20.364 33.290 1.00 60.14 230 VAL B N 1
ATOM 4281 C CA . VAL B 1 230 ? -26.756 20.619 33.287 1.00 53.64 230 VAL B CA 1
ATOM 4282 C C . VAL B 1 230 ? -26.389 21.922 33.975 1.00 57.82 230 VAL B C 1
ATOM 4283 O O . VAL B 1 230 ? -26.835 22.993 33.573 1.00 60.02 230 VAL B O 1
ATOM 4287 N N . GLU B 1 231 ? -25.557 21.822 35.005 1.00 58.65 231 GLU B N 1
ATOM 4288 C CA . GLU B 1 231 ? -25.030 22.999 35.682 1.00 62.02 231 GLU B CA 1
ATOM 4289 C C . GLU B 1 231 ? -23.723 23.439 35.032 1.00 64.69 231 GLU B C 1
ATOM 4290 O O . GLU B 1 231 ? -22.739 22.700 35.049 1.00 64.20 231 GLU B O 1
ATOM 4296 N N . VAL B 1 232 ? -23.713 24.636 34.455 1.00 61.55 232 VAL B N 1
ATOM 4297 C CA . VAL B 1 232 ? -22.511 25.146 33.802 1.00 63.29 232 VAL B CA 1
ATOM 4298 C C . VAL B 1 232 ? -21.644 25.929 34.781 1.00 65.12 232 VAL B C 1
ATOM 4299 O O . VAL B 1 232 ? -22.069 26.950 35.320 1.00 74.73 232 VAL B O 1
ATOM 4303 N N . ARG B 1 233 ? -20.427 25.443 35.008 1.00 58.66 233 ARG B N 1
ATOM 4304 C CA . ARG B 1 233 ? -19.489 26.116 35.899 1.00 64.34 233 ARG B CA 1
ATOM 4305 C C . ARG B 1 233 ? -18.298 26.660 35.123 1.00 67.57 233 ARG B C 1
ATOM 4306 O O . ARG B 1 233 ? -17.590 25.916 34.447 1.00 68.22 233 ARG B O 1
ATOM 4314 N N . ILE B 1 234 ? -18.083 27.966 35.230 1.00 72.54 234 ILE B N 1
ATOM 4315 C CA . ILE B 1 234 ? -17.040 28.636 34.468 1.00 74.30 234 ILE B CA 1
ATOM 4316 C C . ILE B 1 234 ? -15.906 29.121 35.364 1.00 82.09 234 ILE B C 1
ATOM 4317 O O . ILE B 1 234 ? -16.138 29.810 36.358 1.00 89.27 234 ILE B O 1
ATOM 4322 N N . GLY B 1 235 ? -14.680 28.759 35.003 1.00 83.52 235 GLY B N 1
ATOM 4323 C CA . GLY B 1 235 ? -13.510 29.188 35.746 1.00 97.59 235 GLY B CA 1
ATOM 4324 C C . GLY B 1 235 ? -12.366 28.198 35.643 1.00 104.32 235 GLY B C 1
ATOM 4325 O O . GLY B 1 235 ? -12.391 27.288 34.814 1.00 106.73 235 GLY B O 1
ATOM 4326 N N . ASP B 1 236 ? -11.358 28.379 36.490 1.00 108.07 236 ASP B N 1
ATOM 4327 C CA . ASP B 1 236 ? -10.218 27.473 36.521 1.00 108.01 236 ASP B CA 1
ATOM 4328 C C . ASP B 1 236 ? -10.637 26.116 37.076 1.00 109.49 236 ASP B C 1
ATOM 4329 O O . ASP B 1 236 ? -11.533 26.035 37.916 1.00 113.90 236 ASP B O 1
ATOM 4334 N N . PHE B 1 237 ? -9.989 25.056 36.599 1.00 103.31 237 PHE B N 1
ATOM 4335 C CA . PHE B 1 237 ? -10.321 23.692 37.006 1.00 96.07 237 PHE B CA 1
ATOM 4336 C C . PHE B 1 237 ? -10.226 23.490 38.516 1.00 97.58 237 PHE B C 1
ATOM 4337 O O . PHE B 1 237 ? -11.093 22.858 39.118 1.00 99.96 237 PHE B O 1
ATOM 4345 N N . PHE B 1 238 ? -9.174 24.035 39.121 1.00 96.46 238 PHE B N 1
ATOM 4346 C CA . PHE B 1 238 ? -8.917 23.843 40.547 1.00 93.56 238 PHE B CA 1
ATOM 4347 C C . PHE B 1 238 ? -9.845 24.670 41.435 1.00 93.13 238 PHE B C 1
ATOM 4348 O O . PHE B 1 238 ? -9.803 24.557 42.659 1.00 94.05 238 PHE B O 1
ATOM 4356 N N . ASP B 1 239 ? -10.680 25.500 40.819 1.00 93.22 239 ASP B N 1
ATOM 4357 C CA . ASP B 1 239 ? -11.580 26.364 41.573 1.00 103.17 239 ASP B CA 1
ATOM 4358 C C . ASP B 1 239 ? -13.018 25.852 41.579 1.00 101.33 239 ASP B C 1
ATOM 4359 O O . ASP B 1 239 ? -13.578 25.565 42.638 1.00 105.10 239 ASP B O 1
ATOM 4364 N N . VAL B 1 240 ? -13.609 25.738 40.394 1.00 95.90 240 VAL B N 1
ATOM 4365 C CA . VAL B 1 240 ? -15.027 25.417 40.268 1.00 93.32 240 VAL B CA 1
ATOM 4366 C C . VAL B 1 240 ? -15.311 23.917 40.224 1.00 82.66 240 VAL B C 1
ATOM 4367 O O . VAL B 1 240 ? -16.417 23.504 39.873 1.00 78.56 240 VAL B O 1
ATOM 4371 N N . LEU B 1 241 ? -14.320 23.108 40.585 1.00 88.24 241 LEU B N 1
ATOM 4372 C CA . LEU B 1 241 ? -14.471 21.654 40.562 1.00 82.99 241 LEU B CA 1
ATOM 4373 C C . LEU B 1 241 ? -15.556 21.204 41.543 1.00 87.77 241 LEU B C 1
ATOM 4374 O O . LEU B 1 241 ? -15.448 21.439 42.747 1.00 89.94 241 LEU B O 1
ATOM 4379 N N . PRO B 1 242 ? -16.611 20.556 41.021 1.00 82.46 242 PRO B N 1
ATOM 4380 C CA . PRO B 1 242 ? -17.788 20.178 41.810 1.00 81.01 242 PRO B CA 1
ATOM 4381 C C . PRO B 1 242 ? -17.559 18.938 42.662 1.00 77.97 242 PRO B C 1
ATOM 4382 O O . PRO B 1 242 ? -16.703 18.114 42.338 1.00 76.87 242 PRO B O 1
ATOM 4386 N N . THR B 1 243 ? -18.328 18.812 43.739 1.00 76.59 243 THR B N 1
ATOM 4387 C CA . THR B 1 243 ? -18.213 17.671 44.638 1.00 79.06 243 THR B CA 1
ATOM 4388 C C . THR B 1 243 ? -19.542 16.929 44.753 1.00 83.38 243 THR B C 1
ATOM 4389 O O . THR B 1 243 ? -20.606 17.545 44.747 1.00 93.75 243 THR B O 1
ATOM 4393 N N . GLY B 1 244 ? -19.475 15.606 44.857 1.00 81.23 244 GLY B N 1
ATOM 4394 C CA . GLY B 1 244 ? -20.671 14.799 45.015 1.00 85.23 244 GLY B CA 1
ATOM 4395 C C . GLY B 1 244 ? -21.133 14.139 43.731 1.00 85.57 244 GLY B C 1
ATOM 4396 O O . GLY B 1 244 ? -22.310 13.813 43.578 1.00 88.93 244 GLY B O 1
ATOM 4397 N N . CYS B 1 245 ? -20.205 13.943 42.801 1.00 81.87 245 CYS B N 1
ATOM 4398 C CA . CYS B 1 245 ? -20.515 13.266 41.548 1.00 76.57 245 CYS B CA 1
ATOM 4399 C C . CYS B 1 245 ? -19.957 11.849 41.568 1.00 72.25 245 CYS B C 1
ATOM 4400 O O . CYS B 1 245 ? -18.867 11.616 42.085 1.00 74.29 245 CYS B O 1
ATOM 4403 N N . ASP B 1 246 ? -20.705 10.902 41.012 1.00 69.36 246 ASP B N 1
ATOM 4404 C CA . ASP B 1 246 ? -20.274 9.508 41.020 1.00 70.97 246 ASP B CA 1
ATOM 4405 C C . ASP B 1 246 ? -19.496 9.137 39.760 1.00 68.88 246 ASP B C 1
ATOM 4406 O O . ASP B 1 246 ? -19.022 8.009 39.627 1.00 74.95 246 ASP B O 1
ATOM 4411 N N . ALA B 1 247 ? -19.361 10.087 38.840 1.00 64.00 247 ALA B N 1
ATOM 4412 C CA . ALA B 1 247 ? -18.584 9.861 37.627 1.00 56.44 247 ALA B CA 1
ATOM 4413 C C . ALA B 1 247 ? -17.939 11.150 37.127 1.00 56.60 247 ALA B C 1
ATOM 4414 O O . ALA B 1 247 ? -18.627 12.107 36.770 1.00 49.81 247 ALA B O 1
ATOM 4416 N N . TYR B 1 248 ? -16.612 11.169 37.107 1.00 53.52 248 TYR B N 1
ATOM 4417 C CA . TYR B 1 248 ? -15.877 12.310 36.581 1.00 53.66 248 TYR B CA 1
ATOM 4418 C C . TYR B 1 248 ? -15.237 11.946 35.247 1.00 53.39 248 TYR B C 1
ATOM 4419 O O . TYR B 1 248 ? -14.687 10.858 35.095 1.00 52.90 248 TYR B O 1
ATOM 4428 N N . VAL B 1 249 ? -15.320 12.859 34.284 1.00 47.96 249 VAL B N 1
ATOM 4429 C CA . VAL B 1 249 ? -14.874 12.579 32.927 1.00 51.08 249 VAL B CA 1
ATOM 4430 C C . VAL B 1 249 ? -13.805 13.561 32.446 1.00 60.18 249 VAL B C 1
ATOM 4431 O O . VAL B 1 249 ? -14.038 14.768 32.401 1.00 68.08 249 VAL B O 1
ATOM 4435 N N . LEU B 1 250 ? -12.633 13.032 32.096 1.00 55.95 250 LEU B N 1
ATOM 4436 C CA . LEU B 1 250 ? -11.565 13.812 31.468 1.00 48.88 250 LEU B CA 1
ATOM 4437 C C . LEU B 1 250 ? -11.410 13.405 30.010 1.00 49.48 250 LEU B C 1
ATOM 4438 O O . LEU B 1 250 ? -10.828 12.360 29.721 1.00 48.85 250 LEU B O 1
ATOM 4443 N N . ARG B 1 251 ? -11.918 14.231 29.099 1.00 55.00 251 ARG B N 1
ATOM 4444 C CA . ARG B 1 251 ? -11.949 13.880 27.679 1.00 60.36 251 ARG B CA 1
ATOM 4445 C C . ARG B 1 251 ? -10.865 14.582 26.856 1.00 71.35 251 ARG B C 1
ATOM 4446 O O . ARG B 1 251 ? -11.084 15.659 26.300 1.00 64.06 251 ARG B O 1
ATOM 4454 N N . GLY B 1 252 ? -9.695 13.954 26.775 1.00 91.65 252 GLY B N 1
ATOM 4455 C CA . GLY B 1 252 ? -8.611 14.458 25.951 1.00 105.68 252 GLY B CA 1
ATOM 4456 C C . GLY B 1 252 ? -8.092 15.816 26.385 1.00 117.41 252 GLY B C 1
ATOM 4457 O O . GLY B 1 252 ? -7.820 16.679 25.551 1.00 124.06 252 GLY B O 1
ATOM 4458 N N . VAL B 1 253 ? -7.952 16.006 27.693 1.00 119.09 253 VAL B N 1
ATOM 4459 C CA . VAL B 1 253 ? -7.492 17.283 28.230 1.00 118.38 253 VAL B CA 1
ATOM 4460 C C . VAL B 1 253 ? -6.264 17.125 29.122 1.00 116.37 253 VAL B C 1
ATOM 4461 O O . VAL B 1 253 ? -5.972 17.992 29.945 1.00 122.90 253 VAL B O 1
ATOM 4465 N N . LEU B 1 254 ? -5.550 16.016 28.958 1.00 103.05 254 LEU B N 1
ATOM 4466 C CA . LEU B 1 254 ? -4.321 15.787 29.710 1.00 88.24 254 LEU B CA 1
ATOM 4467 C C . LEU B 1 254 ? -3.135 15.574 28.777 1.00 81.89 254 LEU B C 1
ATOM 4468 O O . LEU B 1 254 ? -2.011 15.355 29.229 1.00 79.84 254 LEU B O 1
ATOM 4473 N N . GLU B 1 255 ? -3.393 15.634 27.474 1.00 83.19 255 GLU B N 1
ATOM 4474 C CA . GLU B 1 255 ? -2.326 15.561 26.483 1.00 95.75 255 GLU B CA 1
ATOM 4475 C C . GLU B 1 255 ? -1.401 16.768 26.609 1.00 111.92 255 GLU B C 1
ATOM 4476 O O . GLU B 1 255 ? -0.197 16.670 26.373 1.00 119.38 255 GLU B O 1
ATOM 4482 N N . ASP B 1 256 ? -1.976 17.904 26.991 1.00 120.17 256 ASP B N 1
ATOM 4483 C CA . ASP B 1 256 ? -1.238 19.159 27.042 1.00 126.41 256 ASP B CA 1
ATOM 4484 C C . ASP B 1 256 ? -0.985 19.615 28.477 1.00 124.11 256 ASP B C 1
ATOM 4485 O O . ASP B 1 256 ? -0.960 20.813 28.763 1.00 128.83 256 ASP B O 1
ATOM 4490 N N . TRP B 1 257 ? -0.798 18.655 29.377 1.00 111.18 257 TRP B N 1
ATOM 4491 C CA . TRP B 1 257 ? -0.511 18.953 30.776 1.00 99.45 257 TRP B CA 1
ATOM 4492 C C . TRP B 1 257 ? 0.792 18.304 31.221 1.00 96.12 257 TRP B C 1
ATOM 4493 O O . TRP B 1 257 ? 1.099 17.177 30.831 1.00 86.80 257 TRP B O 1
ATOM 4504 N N . ALA B 1 258 ? 1.558 19.019 32.038 1.00 104.34 258 ALA B N 1
ATOM 4505 C CA . ALA B 1 258 ? 2.738 18.441 32.664 1.00 108.73 258 ALA B CA 1
ATOM 4506 C C . ALA B 1 258 ? 2.294 17.446 33.729 1.00 103.72 258 ALA B C 1
ATOM 4507 O O . ALA B 1 258 ? 1.179 17.540 34.239 1.00 108.54 258 ALA B O 1
ATOM 4509 N N . ASP B 1 259 ? 3.160 16.493 34.055 1.00 95.32 259 ASP B N 1
ATOM 4510 C CA . ASP B 1 259 ? 2.829 15.472 35.044 1.00 90.23 259 ASP B CA 1
ATOM 4511 C C . ASP B 1 259 ? 2.484 16.085 36.396 1.00 91.49 259 ASP B C 1
ATOM 4512 O O . ASP B 1 259 ? 1.508 15.688 37.032 1.00 86.44 259 ASP B O 1
ATOM 4517 N N . ALA B 1 260 ? 3.284 17.059 36.822 1.00 99.27 260 ALA B N 1
ATOM 4518 C CA . ALA B 1 260 ? 3.077 17.726 38.104 1.00 102.15 260 ALA B CA 1
ATOM 4519 C C . ALA B 1 260 ? 1.715 18.415 38.165 1.00 100.19 260 ALA B C 1
ATOM 4520 O O . ALA B 1 260 ? 1.035 18.379 39.191 1.00 96.82 260 ALA B O 1
ATOM 4522 N N . ASP B 1 261 ? 1.321 19.039 37.060 1.00 102.21 261 ASP B N 1
ATOM 4523 C CA . ASP B 1 261 ? 0.037 19.725 36.989 1.00 101.27 261 ASP B CA 1
ATOM 4524 C C . ASP B 1 261 ? -1.122 18.732 36.942 1.00 91.06 261 ASP B C 1
ATOM 4525 O O . ASP B 1 261 ? -2.169 18.955 37.551 1.00 90.08 261 ASP B O 1
ATOM 4530 N N . ALA B 1 262 ? -0.927 17.635 36.216 1.00 81.79 262 ALA B N 1
ATOM 4531 C CA . ALA B 1 262 ? -1.961 16.618 36.065 1.00 68.08 262 ALA B CA 1
ATOM 4532 C C . ALA B 1 262 ? -2.219 15.883 37.379 1.00 67.53 262 ALA B C 1
ATOM 4533 O O . ALA B 1 262 ? -3.352 15.501 37.670 1.00 56.14 262 ALA B O 1
ATOM 4535 N N . VAL B 1 263 ? -1.166 15.692 38.170 1.00 71.00 263 VAL B N 1
ATOM 4536 C CA . VAL B 1 263 ? -1.294 15.031 39.466 1.00 71.15 263 VAL B CA 1
ATOM 4537 C C . VAL B 1 263 ? -2.170 15.852 40.411 1.00 74.55 263 VAL B C 1
ATOM 4538 O O . VAL B 1 263 ? -3.058 15.308 41.071 1.00 74.46 263 VAL B O 1
ATOM 4542 N N . ARG B 1 264 ? -1.926 17.160 40.462 1.00 74.99 264 ARG B N 1
ATOM 4543 C CA . ARG B 1 264 ? -2.712 18.052 41.311 1.00 72.73 264 ARG B CA 1
ATOM 4544 C C . ARG B 1 264 ? -4.183 18.033 40.919 1.00 63.02 264 ARG B C 1
ATOM 4545 O O . ARG B 1 264 ? -5.062 18.014 41.781 1.00 64.44 264 ARG B O 1
ATOM 4553 N N . LEU B 1 265 ? -4.440 18.048 39.616 1.00 59.36 265 LEU B N 1
ATOM 4554 C CA . LEU B 1 265 ? -5.800 17.961 39.100 1.00 62.43 265 LEU B CA 1
ATOM 4555 C C . LEU B 1 265 ? -6.447 16.649 39.525 1.00 65.01 265 LEU B C 1
ATOM 4556 O O . LEU B 1 265 ? -7.574 16.631 40.025 1.00 68.57 265 LEU B O 1
ATOM 4561 N N . LEU B 1 266 ? -5.718 15.555 39.332 1.00 61.52 266 LEU B N 1
ATOM 4562 C CA . LEU B 1 266 ? -6.211 14.229 39.677 1.00 61.64 266 LEU B CA 1
ATOM 4563 C C . LEU B 1 266 ? -6.374 14.072 41.186 1.00 69.09 266 LEU B C 1
ATOM 4564 O O . LEU B 1 266 ? -7.235 13.322 41.646 1.00 73.41 266 LEU B O 1
ATOM 4569 N N . VAL B 1 267 ? -5.546 14.778 41.952 1.00 68.21 267 VAL B N 1
ATOM 4570 C CA . VAL B 1 267 ? -5.690 14.794 43.404 1.00 68.75 267 VAL B CA 1
ATOM 4571 C C . VAL B 1 267 ? -6.966 15.537 43.785 1.00 71.06 267 VAL B C 1
ATOM 4572 O O . VAL B 1 267 ? -7.747 15.059 44.610 1.00 80.22 267 VAL B O 1
ATOM 4576 N N . ARG B 1 268 ? -7.177 16.698 43.170 1.00 67.52 268 ARG B N 1
ATOM 4577 C CA . ARG B 1 268 ? -8.383 17.493 43.399 1.00 68.63 268 ARG B CA 1
ATOM 4578 C C . ARG B 1 268 ? -9.647 16.715 43.045 1.00 67.88 268 ARG B C 1
ATOM 4579 O O . ARG B 1 268 ? -10.658 16.810 43.740 1.00 73.67 268 ARG B O 1
ATOM 4587 N N . ILE B 1 269 ? -9.585 15.948 41.961 1.00 62.34 269 ILE B N 1
ATOM 4588 C CA . ILE B 1 269 ? -10.709 15.111 41.561 1.00 64.35 269 ILE B CA 1
ATOM 4589 C C . ILE B 1 269 ? -10.968 14.025 42.601 1.00 68.91 269 ILE B C 1
ATOM 4590 O O . ILE B 1 269 ? -12.117 13.746 42.946 1.00 73.18 269 ILE B O 1
ATOM 4595 N N . ARG B 1 270 ? -9.894 13.425 43.105 1.00 67.90 270 ARG B N 1
ATOM 4596 C CA . ARG B 1 270 ? -10.003 12.375 44.111 1.00 68.91 270 ARG B CA 1
ATOM 4597 C C . ARG B 1 270 ? -10.672 12.888 45.382 1.00 68.26 270 ARG B C 1
ATOM 4598 O O . ARG B 1 270 ? -11.470 12.185 46.001 1.00 68.65 270 ARG B O 1
ATOM 4606 N N . GLN B 1 271 ? -10.344 14.119 45.761 1.00 72.00 271 GLN B N 1
ATOM 4607 C CA . GLN B 1 271 ? -10.901 14.726 46.965 1.00 65.08 271 GLN B CA 1
ATOM 4608 C C . GLN B 1 271 ? -12.365 15.106 46.775 1.00 73.66 271 GLN B C 1
ATOM 4609 O O . GLN B 1 271 ? -13.111 15.246 47.745 1.00 80.27 271 GLN B O 1
ATOM 4615 N N . ALA B 1 272 ? -12.771 15.266 45.519 1.00 70.74 272 ALA B N 1
ATOM 4616 C CA . ALA B 1 272 ? -14.122 15.709 45.188 1.00 68.99 272 ALA B CA 1
ATOM 4617 C C . ALA B 1 272 ? -15.127 14.557 45.151 1.00 65.28 272 ALA B C 1
ATOM 4618 O O . ALA B 1 272 ? -16.293 14.738 45.499 1.00 70.24 272 ALA B O 1
ATOM 4620 N N . MET B 1 273 ? -14.681 13.379 44.726 1.00 67.13 273 MET B N 1
ATOM 4621 C CA . MET B 1 273 ? -15.580 12.233 44.620 1.00 71.41 273 MET B CA 1
ATOM 4622 C C . MET B 1 273 ? -15.728 11.504 45.954 1.00 77.86 273 MET B C 1
ATOM 4623 O O . MET B 1 273 ? -16.518 10.567 46.075 1.00 77.74 273 MET B O 1
ATOM 4628 N N . GLY B 1 274 ? -14.970 11.947 46.953 1.00 84.51 274 GLY B N 1
ATOM 4629 C CA . GLY B 1 274 ? -15.111 11.444 48.308 1.00 91.14 274 GLY B CA 1
ATOM 4630 C C . GLY B 1 274 ? -14.643 10.017 48.507 1.00 96.89 274 GLY B C 1
ATOM 4631 O O . GLY B 1 274 ? -13.728 9.549 47.831 1.00 98.30 274 GLY B O 1
ATOM 4632 N N . ASP B 1 275 ? -15.276 9.325 49.449 1.00 100.05 275 ASP B N 1
ATOM 4633 C CA . ASP B 1 275 ? -14.926 7.944 49.758 1.00 98.16 275 ASP B CA 1
ATOM 4634 C C . ASP B 1 275 ? -15.936 6.980 49.146 1.00 90.27 275 ASP B C 1
ATOM 4635 O O . ASP B 1 275 ? -15.981 5.804 49.503 1.00 82.93 275 ASP B O 1
ATOM 4640 N N . ALA B 1 276 ? -16.746 7.491 48.223 1.00 87.51 276 ALA B N 1
ATOM 4641 C CA . ALA B 1 276 ? -17.775 6.691 47.570 1.00 81.08 276 ALA B CA 1
ATOM 4642 C C . ALA B 1 276 ? -17.156 5.571 46.740 1.00 75.57 276 ALA B C 1
ATOM 4643 O O . ALA B 1 276 ? -16.458 5.831 45.758 1.00 73.49 276 ALA B O 1
ATOM 4645 N N . PRO B 1 277 ? -17.412 4.315 47.139 1.00 75.12 277 PRO B N 1
ATOM 4646 C CA . PRO B 1 277 ? -16.831 3.133 46.490 1.00 74.03 277 PRO B CA 1
ATOM 4647 C C . PRO B 1 277 ? -17.336 2.913 45.063 1.00 73.30 277 PRO B C 1
ATOM 4648 O O . PRO B 1 277 ? -16.628 2.312 44.254 1.00 59.74 277 PRO B O 1
ATOM 4652 N N . GLU B 1 278 ? -18.537 3.395 44.759 1.00 74.36 278 GLU B N 1
ATOM 4653 C CA . GLU B 1 278 ? -19.114 3.215 43.428 1.00 76.47 278 GLU B CA 1
ATOM 4654 C C . GLU B 1 278 ? -18.694 4.330 42.472 1.00 73.38 278 GLU B C 1
ATOM 4655 O O . GLU B 1 278 ? -18.870 4.218 41.257 1.00 69.64 278 GLU B O 1
ATOM 4661 N N . ALA B 1 279 ? -18.140 5.404 43.025 1.00 71.81 279 ALA B N 1
ATOM 4662 C CA . ALA B 1 279 ? -17.709 6.544 42.224 1.00 62.43 279 ALA B CA 1
ATOM 4663 C C . ALA B 1 279 ? -16.541 6.165 41.321 1.00 57.56 279 ALA B C 1
ATOM 4664 O O . ALA B 1 279 ? -15.743 5.294 41.662 1.00 60.44 279 ALA B O 1
ATOM 4666 N N . ARG B 1 280 ? -16.451 6.813 40.164 1.00 52.80 280 ARG B N 1
ATOM 4667 C CA . ARG B 1 280 ? -15.394 6.515 39.203 1.00 55.33 280 ARG B CA 1
ATOM 4668 C C . ARG B 1 280 ? -14.866 7.768 38.515 1.00 54.81 280 ARG B C 1
ATOM 4669 O O . ARG B 1 280 ? -15.593 8.742 38.318 1.00 50.87 280 ARG B O 1
ATOM 4677 N N . LEU B 1 281 ? -13.589 7.729 38.156 1.00 48.84 281 LEU B N 1
ATOM 4678 C CA . LEU B 1 281 ? -13.014 8.710 37.251 1.00 53.17 281 LEU B CA 1
ATOM 4679 C C . LEU B 1 281 ? -12.876 8.054 35.883 1.00 52.39 281 LEU B C 1
ATOM 4680 O O . LEU B 1 281 ? -12.259 6.996 35.756 1.00 54.56 281 LEU B O 1
ATOM 4685 N N . LEU B 1 282 ? -13.468 8.671 34.866 1.00 48.91 282 LEU B N 1
ATOM 4686 C CA . LEU B 1 282 ? -13.426 8.120 33.519 1.00 36.45 282 LEU B CA 1
ATOM 4687 C C . LEU B 1 282 ? -12.558 8.978 32.610 1.00 49.81 282 LEU B C 1
ATOM 4688 O O . LEU B 1 282 ? -12.901 10.119 32.300 1.00 48.27 282 LEU B O 1
ATOM 4693 N N . ILE B 1 283 ? -11.429 8.425 32.186 1.00 47.09 283 ILE B N 1
ATOM 4694 C CA . ILE B 1 283 ? -10.540 9.127 31.274 1.00 45.50 283 ILE B CA 1
ATOM 4695 C C . ILE B 1 283 ? -10.726 8.602 29.854 1.00 39.96 283 ILE B C 1
ATOM 4696 O O . ILE B 1 283 ? -10.593 7.405 29.592 1.00 39.04 283 ILE B O 1
ATOM 4701 N N . LEU B 1 284 ? -11.053 9.510 28.944 1.00 43.99 284 LEU B N 1
ATOM 4702 C CA . LEU B 1 284 ? -11.286 9.151 27.555 1.00 38.29 284 LEU B CA 1
ATOM 4703 C C . LEU B 1 284 ? -10.098 9.596 26.720 1.00 39.43 284 LEU B C 1
ATOM 4704 O O . LEU B 1 284 ? -9.812 10.788 26.625 1.00 47.44 284 LEU B O 1
ATOM 4709 N N . ASP B 1 285 ? -9.402 8.633 26.127 1.00 38.07 285 ASP B N 1
ATOM 4710 C CA . ASP B 1 285 ? -8.181 8.928 25.391 1.00 41.36 285 ASP B CA 1
ATOM 4711 C C . ASP B 1 285 ? -7.748 7.760 24.504 1.00 48.33 285 ASP B C 1
ATOM 4712 O O . ASP B 1 285 ? -8.296 6.660 24.590 1.00 51.60 285 ASP B O 1
ATOM 4717 N N . SER B 1 286 ? -6.770 8.017 23.641 1.00 44.94 286 SER B N 1
ATOM 4718 C CA . SER B 1 286 ? -6.108 6.969 22.870 1.00 42.16 286 SER B CA 1
ATOM 4719 C C . SER B 1 286 ? -4.915 6.434 23.666 1.00 42.66 286 SER B C 1
ATOM 4720 O O . SER B 1 286 ? -4.008 7.192 24.012 1.00 46.14 286 SER B O 1
ATOM 4723 N N . VAL B 1 287 ? -4.917 5.138 23.962 1.00 35.12 287 VAL B N 1
ATOM 4724 C CA . VAL B 1 287 ? -3.885 4.548 24.814 1.00 27.78 287 VAL B CA 1
ATOM 4725 C C . VAL B 1 287 ? -2.842 3.818 23.981 1.00 36.09 287 VAL B C 1
ATOM 4726 O O . VAL B 1 287 ? -3.165 2.887 23.241 1.00 43.09 287 VAL B O 1
ATOM 4730 N N . ILE B 1 288 ? -1.588 4.243 24.100 1.00 43.05 288 ILE B N 1
ATOM 4731 C CA . ILE B 1 288 ? -0.499 3.638 23.338 1.00 45.02 288 ILE B CA 1
ATOM 4732 C C . ILE B 1 288 ? -0.325 2.154 23.667 1.00 47.51 288 ILE B C 1
ATOM 4733 O O . ILE B 1 288 ? -0.191 1.774 24.831 1.00 51.11 288 ILE B O 1
ATOM 4738 N N . GLY B 1 289 ? -0.327 1.320 22.630 1.00 46.61 289 GLY B N 1
ATOM 4739 C CA . GLY B 1 289 ? -0.144 -0.110 22.795 1.00 47.03 289 GLY B CA 1
ATOM 4740 C C . GLY B 1 289 ? -1.464 -0.841 22.946 1.00 50.41 289 GLY B C 1
ATOM 4741 O O . GLY B 1 289 ? -1.536 -2.058 22.785 1.00 47.48 289 GLY B O 1
ATOM 4742 N N . GLU B 1 290 ? -2.518 -0.095 23.258 1.00 47.18 290 GLU B N 1
ATOM 4743 C CA . GLU B 1 290 ? -3.840 -0.686 23.391 1.00 50.88 290 GLU B CA 1
ATOM 4744 C C . GLU B 1 290 ? -4.847 0.082 22.555 1.00 59.72 290 GLU B C 1
ATOM 4745 O O . GLU B 1 290 ? -6.015 0.207 22.922 1.00 76.38 290 GLU B O 1
ATOM 4751 N N . THR B 1 291 ? -4.373 0.608 21.432 1.00 48.24 291 THR B N 1
ATOM 4752 C CA . THR B 1 291 ? -5.245 1.216 20.443 1.00 45.96 291 THR B CA 1
ATOM 4753 C C . THR B 1 291 ? -5.252 0.311 19.218 1.00 48.15 291 THR B C 1
ATOM 4754 O O . THR B 1 291 ? -4.411 -0.576 19.101 1.00 54.67 291 THR B O 1
ATOM 4758 N N . GLY B 1 292 ? -6.203 0.515 18.315 1.00 46.21 292 GLY B N 1
ATOM 4759 C CA . GLY B 1 292 ? -6.252 -0.272 17.095 1.00 45.14 292 GLY B CA 1
ATOM 4760 C C . GLY B 1 292 ? -5.320 0.303 16.044 1.00 39.61 292 GLY B C 1
ATOM 4761 O O . GLY B 1 292 ? -4.650 1.302 16.289 1.00 40.98 292 GLY B O 1
ATOM 4762 N N . GLU B 1 293 ? -5.285 -0.323 14.872 1.00 42.19 293 GLU B N 1
ATOM 4763 C CA . GLU B 1 293 ? -4.456 0.157 13.771 1.00 46.93 293 GLU B CA 1
ATOM 4764 C C . GLU B 1 293 ? -4.814 1.588 13.366 1.00 42.72 293 GLU B C 1
ATOM 4765 O O . GLU B 1 293 ? -3.937 2.390 13.042 1.00 50.50 293 GLU B O 1
ATOM 4771 N N . LEU B 1 294 ? -6.104 1.904 13.388 1.00 40.64 294 LEU B N 1
ATOM 4772 C CA . LEU B 1 294 ? -6.562 3.247 13.051 1.00 40.89 294 LEU B CA 1
ATOM 4773 C C . LEU B 1 294 ? -6.009 4.268 14.038 1.00 38.69 294 LEU B C 1
ATOM 4774 O O . LEU B 1 294 ? -5.641 5.375 13.654 1.00 47.84 294 LEU B O 1
ATOM 4779 N N . GLY B 1 295 ? -5.938 3.883 15.309 1.00 33.18 295 GLY B N 1
ATOM 4780 C CA . GLY B 1 295 ? -5.412 4.758 16.341 1.00 24.37 295 GLY B CA 1
ATOM 4781 C C . GLY B 1 295 ? -3.951 5.113 16.133 1.00 36.90 295 GLY B C 1
ATOM 4782 O O . GLY B 1 295 ? -3.530 6.232 16.419 1.00 35.86 295 GLY B O 1
ATOM 4783 N N . LYS B 1 296 ? -3.173 4.156 15.636 1.00 29.65 296 LYS B N 1
ATOM 4784 C CA . LYS B 1 296 ? -1.759 4.380 15.371 1.00 28.65 296 LYS B CA 1
ATOM 4785 C C . LYS B 1 296 ? -1.572 5.381 14.232 1.00 29.15 296 LYS B C 1
ATOM 4786 O O . LYS B 1 296 ? -0.649 6.195 14.256 1.00 31.17 296 LYS B O 1
ATOM 4792 N N . VAL B 1 297 ? -2.458 5.319 13.241 1.00 25.72 297 VAL B N 1
ATOM 4793 C CA . VAL B 1 297 ? -2.446 6.264 12.130 1.00 26.91 297 VAL B CA 1
ATOM 4794 C C . VAL B 1 297 ? -2.825 7.672 12.580 1.00 34.52 297 VAL B C 1
ATOM 4795 O O . VAL B 1 297 ? -2.195 8.648 12.178 1.00 32.76 297 VAL B O 1
ATOM 4799 N N . LEU B 1 298 ? -3.851 7.774 13.422 1.00 29.91 298 LEU B N 1
ATOM 4800 C CA . LEU B 1 298 ? -4.362 9.073 13.855 1.00 30.72 298 LEU B CA 1
ATOM 4801 C C . LEU B 1 298 ? -3.370 9.834 14.730 1.00 36.78 298 LEU B C 1
ATOM 4802 O O . LEU B 1 298 ? -3.491 11.047 14.899 1.00 37.29 298 LEU B O 1
ATOM 4807 N N . ASP B 1 299 ? -2.390 9.123 15.280 1.00 33.00 299 ASP B N 1
ATOM 4808 C CA . ASP B 1 299 ? -1.364 9.749 16.108 1.00 26.91 299 ASP B CA 1
ATOM 4809 C C . ASP B 1 299 ? -0.509 10.678 15.252 1.00 37.59 299 ASP B C 1
ATOM 4810 O O . ASP B 1 299 ? 0.219 11.523 15.771 1.00 43.59 299 ASP B O 1
ATOM 4815 N N . LEU B 1 300 ? -0.602 10.510 13.936 1.00 39.18 300 LEU B N 1
ATOM 4816 C CA . LEU B 1 300 ? 0.039 11.414 12.991 1.00 42.19 300 LEU B CA 1
ATOM 4817 C C . LEU B 1 300 ? -0.418 12.859 13.200 1.00 44.83 300 LEU B C 1
ATOM 4818 O O . LEU B 1 300 ? 0.378 13.795 13.077 1.00 50.45 300 LEU B O 1
ATOM 4823 N N . ASP B 1 301 ? -1.698 13.034 13.516 1.00 39.33 301 ASP B N 1
ATOM 4824 C CA . ASP B 1 301 ? -2.259 14.363 13.759 1.00 44.22 301 ASP B CA 1
ATOM 4825 C C . ASP B 1 301 ? -1.561 15.063 14.918 1.00 41.42 301 ASP B C 1
ATOM 4826 O O . ASP B 1 301 ? -1.227 16.242 14.824 1.00 44.68 301 ASP B O 1
ATOM 4831 N N . MET B 1 302 ? -1.341 14.326 16.005 1.00 37.18 302 MET B N 1
ATOM 4832 C CA . MET B 1 302 ? -0.632 14.842 17.173 1.00 37.97 302 MET B CA 1
ATOM 4833 C C . MET B 1 302 ? 0.815 15.180 16.830 1.00 41.26 302 MET B C 1
ATOM 4834 O O . MET B 1 302 ? 1.377 16.149 17.337 1.00 52.77 302 MET B O 1
ATOM 4839 N N . LEU B 1 303 ? 1.413 14.370 15.965 1.00 32.30 303 LEU B N 1
ATOM 4840 C CA . LEU B 1 303 ? 2.806 14.548 15.578 1.00 34.82 303 LEU B CA 1
ATOM 4841 C C . LEU B 1 303 ? 2.991 15.826 14.771 1.00 37.62 303 LEU B C 1
ATOM 4842 O O . LEU B 1 303 ? 3.981 16.539 14.926 1.00 45.29 303 LEU B O 1
ATOM 4847 N N . VAL B 1 304 ? 2.023 16.113 13.908 1.00 43.17 304 VAL B N 1
ATOM 4848 C CA . VAL B 1 304 ? 2.107 17.260 13.012 1.00 43.49 304 VAL B CA 1
ATOM 4849 C C . VAL B 1 304 ? 1.705 18.568 13.688 1.00 40.86 304 VAL B C 1
ATOM 4850 O O . VAL B 1 304 ? 2.377 19.591 13.540 1.00 41.28 304 VAL B O 1
ATOM 4854 N N . LEU B 1 305 ? 0.614 18.523 14.446 1.00 42.19 305 LEU B N 1
ATOM 4855 C CA . LEU B 1 305 ? -0.069 19.738 14.872 1.00 45.81 305 LEU B CA 1
ATOM 4856 C C . LEU B 1 305 ? 0.331 20.245 16.253 1.00 52.24 305 LEU B C 1
ATOM 4857 O O . LEU B 1 305 ? 0.569 21.440 16.427 1.00 62.68 305 LEU B O 1
ATOM 4862 N N . VAL B 1 306 ? 0.401 19.352 17.236 1.00 45.66 306 VAL B N 1
ATOM 4863 C CA . VAL B 1 306 ? 0.584 19.800 18.614 1.00 52.33 306 VAL B CA 1
ATOM 4864 C C . VAL B 1 306 ? 1.797 19.205 19.330 1.00 55.35 306 VAL B C 1
ATOM 4865 O O . VAL B 1 306 ? 2.496 18.341 18.800 1.00 50.64 306 VAL B O 1
ATOM 4869 N N . GLU B 1 307 ? 2.033 19.692 20.545 1.00 60.50 307 GLU B N 1
ATOM 4870 C CA . GLU B 1 307 ? 3.170 19.272 21.353 1.00 62.71 307 GLU B CA 1
ATOM 4871 C C . GLU B 1 307 ? 2.786 18.120 22.281 1.00 65.77 307 GLU B C 1
ATOM 4872 O O . GLU B 1 307 ? 3.644 17.373 22.753 1.00 68.13 307 GLU B O 1
ATOM 4878 N N . GLY B 1 308 ? 1.488 17.973 22.529 1.00 66.23 308 GLY B N 1
ATOM 4879 C CA . GLY B 1 308 ? 0.983 16.914 23.386 1.00 69.67 308 GLY B CA 1
ATOM 4880 C C . GLY B 1 308 ? 1.291 15.507 22.899 1.00 68.08 308 GLY B C 1
ATOM 4881 O O . GLY B 1 308 ? 1.831 15.314 21.809 1.00 72.88 308 GLY B O 1
ATOM 4882 N N . GLU B 1 309 ? 0.933 14.517 23.709 1.00 60.03 309 GLU B N 1
ATOM 4883 C CA . GLU B 1 309 ? 1.275 13.133 23.411 1.00 51.81 309 GLU B CA 1
ATOM 4884 C C . GLU B 1 309 ? 0.404 12.162 24.203 1.00 51.38 309 GLU B C 1
ATOM 4885 O O . GLU B 1 309 ? 0.043 12.428 25.351 1.00 47.51 309 GLU B O 1
ATOM 4891 N N . HIS B 1 310 ? 0.058 11.039 23.583 1.00 46.04 310 HIS B N 1
ATOM 4892 C CA . HIS B 1 310 ? -0.730 10.019 24.259 1.00 40.41 310 HIS B CA 1
ATOM 4893 C C . HIS B 1 310 ? 0.162 9.225 25.197 1.00 42.48 310 HIS B C 1
ATOM 4894 O O . HIS B 1 310 ? 1.383 9.218 25.043 1.00 48.26 310 HIS B O 1
ATOM 4901 N N . ARG B 1 311 ? -0.452 8.567 26.174 1.00 39.23 311 ARG B N 1
ATOM 4902 C CA . ARG B 1 311 ? 0.297 7.831 27.186 1.00 44.98 311 ARG B CA 1
ATOM 4903 C C . ARG B 1 311 ? 0.079 6.324 27.087 1.00 43.15 311 ARG B C 1
ATOM 4904 O O . ARG B 1 311 ? -0.927 5.867 26.542 1.00 38.82 311 ARG B O 1
ATOM 4912 N N . THR B 1 312 ? 1.034 5.557 27.605 1.00 44.18 312 THR B N 1
ATOM 4913 C CA . THR B 1 312 ? 0.880 4.110 27.710 1.00 45.96 312 THR B CA 1
ATOM 4914 C C . THR B 1 312 ? 0.083 3.776 28.967 1.00 47.07 312 THR B C 1
ATOM 4915 O O . THR B 1 312 ? -0.250 4.663 29.756 1.00 45.44 312 THR B O 1
ATOM 4919 N N . ARG B 1 313 ? -0.222 2.498 29.157 1.00 43.69 313 ARG B N 1
ATOM 4920 C CA . ARG B 1 313 ? -0.936 2.071 30.351 1.00 49.41 313 ARG B CA 1
ATOM 4921 C C . ARG B 1 313 ? -0.068 2.285 31.585 1.00 53.58 313 ARG B C 1
ATOM 4922 O O . ARG B 1 313 ? -0.541 2.769 32.613 1.00 57.36 313 ARG B O 1
ATOM 4930 N N . ALA B 1 314 ? 1.207 1.928 31.466 1.00 49.32 314 ALA B N 1
ATOM 4931 C CA . ALA B 1 314 ? 2.157 2.070 32.561 1.00 52.03 314 ALA B CA 1
ATOM 4932 C C . ALA B 1 314 ? 2.301 3.527 32.984 1.00 51.33 314 ALA B C 1
ATOM 4933 O O . ALA B 1 314 ? 2.394 3.830 34.172 1.00 56.64 314 ALA B O 1
ATOM 4935 N N . GLN B 1 315 ? 2.309 4.428 32.008 1.00 55.54 315 GLN B N 1
ATOM 4936 C CA . GLN B 1 315 ? 2.429 5.854 32.291 1.00 57.60 315 GLN B CA 1
ATOM 4937 C C . GLN B 1 315 ? 1.177 6.404 32.968 1.00 60.79 315 GLN B C 1
ATOM 4938 O O . GLN B 1 315 ? 1.265 7.290 33.821 1.00 67.23 315 GLN B O 1
ATOM 4944 N N . TRP B 1 316 ? 0.015 5.880 32.587 1.00 56.46 316 TRP B N 1
ATOM 4945 C CA . TRP B 1 316 ? -1.239 6.262 33.229 1.00 48.49 316 TRP B CA 1
ATOM 4946 C C . TRP B 1 316 ? -1.310 5.743 34.663 1.00 50.73 316 TRP B C 1
ATOM 4947 O O . TRP B 1 316 ? -1.784 6.439 35.561 1.00 56.35 316 TRP B O 1
ATOM 4958 N N . ASP B 1 317 ? -0.835 4.521 34.876 1.00 51.77 317 ASP B N 1
ATOM 4959 C CA . ASP B 1 317 ? -0.836 3.928 36.207 1.00 57.78 317 ASP B CA 1
ATOM 4960 C C . ASP B 1 317 ? 0.067 4.705 37.163 1.00 63.22 317 ASP B C 1
ATOM 4961 O O . ASP B 1 317 ? -0.222 4.812 38.356 1.00 60.46 317 ASP B O 1
ATOM 4966 N N . ASP B 1 318 ? 1.157 5.252 36.631 1.00 64.52 318 ASP B N 1
ATOM 4967 C CA . ASP B 1 318 ? 2.090 6.043 37.427 1.00 65.44 318 ASP B CA 1
ATOM 4968 C C . ASP B 1 318 ? 1.431 7.312 37.961 1.00 61.26 318 ASP B C 1
ATOM 4969 O O . ASP B 1 318 ? 1.481 7.590 39.160 1.00 64.96 318 ASP B O 1
ATOM 4974 N N . LEU B 1 319 ? 0.818 8.078 37.062 1.00 57.40 319 LEU B N 1
ATOM 4975 C CA . LEU B 1 319 ? 0.144 9.318 37.432 1.00 55.71 319 LEU B CA 1
ATOM 4976 C C . LEU B 1 319 ? -1.007 9.055 38.390 1.00 54.23 319 LEU B C 1
ATOM 4977 O O . LEU B 1 319 ? -1.130 9.712 39.422 1.00 55.17 319 LEU B O 1
ATOM 4982 N N . LEU B 1 320 ? -1.849 8.090 38.041 1.00 56.25 320 LEU B N 1
ATOM 4983 C CA . LEU B 1 320 ? -3.034 7.790 38.833 1.00 58.90 320 LEU B CA 1
ATOM 4984 C C . LEU B 1 320 ? -2.675 7.308 40.239 1.00 58.84 320 LEU B C 1
ATOM 4985 O O . LEU B 1 320 ? -3.350 7.655 41.209 1.00 60.81 320 LEU B O 1
ATOM 4990 N N . ALA B 1 321 ? -1.606 6.525 40.350 1.00 57.66 321 ALA B N 1
ATOM 4991 C CA . ALA B 1 321 ? -1.171 6.015 41.646 1.00 59.36 321 ALA B CA 1
ATOM 4992 C C . ALA B 1 321 ? -0.713 7.149 42.556 1.00 60.83 321 ALA B C 1
ATOM 4993 O O . ALA B 1 321 ? -0.889 7.088 43.774 1.00 64.79 321 ALA B O 1
ATOM 4995 N N . ARG B 1 322 ? -0.131 8.188 41.965 1.00 61.47 322 ARG B N 1
ATOM 4996 C CA . ARG B 1 322 ? 0.349 9.328 42.741 1.00 66.23 322 ARG B CA 1
ATOM 4997 C C . ARG B 1 322 ? -0.799 10.248 43.148 1.00 70.87 322 ARG B C 1
ATOM 4998 O O . ARG B 1 322 ? -0.601 11.214 43.885 1.00 82.16 322 ARG B O 1
ATOM 5006 N N . ALA B 1 323 ? -2.000 9.937 42.673 1.00 64.78 323 ALA B N 1
ATOM 5007 C CA . ALA B 1 323 ? -3.176 10.735 42.993 1.00 63.96 323 ALA B CA 1
ATOM 5008 C C . ALA B 1 323 ? -4.171 9.934 43.826 1.00 68.17 323 ALA B C 1
ATOM 5009 O O . ALA B 1 323 ? -5.219 10.446 44.218 1.00 69.89 323 ALA B O 1
ATOM 5011 N N . GLY B 1 324 ? -3.836 8.676 44.093 1.00 70.46 324 GLY B N 1
ATOM 5012 C CA . GLY B 1 324 ? -4.691 7.815 44.891 1.00 72.95 324 GLY B CA 1
ATOM 5013 C C . GLY B 1 324 ? -5.714 7.064 44.060 1.00 66.53 324 GLY B C 1
ATOM 5014 O O . GLY B 1 324 ? -6.785 6.702 44.552 1.00 57.86 324 GLY B O 1
ATOM 5015 N N . PHE B 1 325 ? -5.379 6.830 42.794 1.00 59.60 325 PHE B N 1
ATOM 5016 C CA . PHE B 1 325 ? -6.258 6.111 41.881 1.00 57.02 325 PHE B CA 1
ATOM 5017 C C . PHE B 1 325 ? -5.665 4.771 41.457 1.00 59.18 325 PHE B C 1
ATOM 5018 O O . PHE B 1 325 ? -4.447 4.614 41.379 1.00 63.71 325 PHE B O 1
ATOM 5026 N N . ASP B 1 326 ? -6.540 3.811 41.183 1.00 55.48 326 ASP B N 1
ATOM 5027 C CA . ASP B 1 326 ? -6.145 2.549 40.575 1.00 52.65 326 ASP B CA 1
ATOM 5028 C C . ASP B 1 326 ? -6.953 2.338 39.307 1.00 53.37 326 ASP B C 1
ATOM 5029 O O . ASP B 1 326 ? -8.070 2.836 39.192 1.00 50.65 326 ASP B O 1
ATOM 5034 N N . ILE B 1 327 ? -6.390 1.606 38.353 1.00 56.81 327 ILE B N 1
ATOM 5035 C CA . ILE B 1 327 ? -7.106 1.309 37.121 1.00 52.45 327 ILE B CA 1
ATOM 5036 C C . ILE B 1 327 ? -7.925 0.027 37.268 1.00 51.34 327 ILE B C 1
ATOM 5037 O O . ILE B 1 327 ? -7.416 -1.005 37.700 1.00 49.19 327 ILE B O 1
ATOM 5042 N N . VAL B 1 328 ? -9.208 0.114 36.937 1.00 53.68 328 VAL B N 1
ATOM 5043 C CA . VAL B 1 328 ? -10.090 -1.042 36.978 1.00 54.12 328 VAL B CA 1
ATOM 5044 C C . VAL B 1 328 ? -9.988 -1.771 35.652 1.00 57.08 328 VAL B C 1
ATOM 5045 O O . VAL B 1 328 ? -10.019 -3.000 35.589 1.00 60.92 328 VAL B O 1
ATOM 5049 N N . GLY B 1 329 ? -9.860 -0.990 34.586 1.00 50.85 329 GLY B N 1
ATOM 5050 C CA . GLY B 1 329 ? -9.718 -1.535 33.254 1.00 50.25 329 GLY B CA 1
ATOM 5051 C C . GLY B 1 329 ? -9.590 -0.447 32.208 1.00 50.07 329 GLY B C 1
ATOM 5052 O O . GLY B 1 329 ? -9.816 0.730 32.483 1.00 53.14 329 GLY B O 1
ATOM 5053 N N . ILE B 1 330 ? -9.206 -0.847 31.003 1.00 48.36 330 ILE B N 1
ATOM 5054 C CA . ILE B 1 330 ? -9.177 0.058 29.868 1.00 45.44 330 ILE B CA 1
ATOM 5055 C C . ILE B 1 330 ? -10.064 -0.528 28.780 1.00 47.39 330 ILE B C 1
ATOM 5056 O O . ILE B 1 330 ? -9.613 -1.306 27.938 1.00 48.94 330 ILE B O 1
ATOM 5061 N N . HIS B 1 331 ? -11.340 -0.163 28.824 1.00 43.86 331 HIS B N 1
ATOM 5062 C CA . HIS B 1 331 ? -12.323 -0.701 27.897 1.00 41.57 331 HIS B CA 1
ATOM 5063 C C . HIS B 1 331 ? -12.182 -0.034 26.540 1.00 44.03 331 HIS B C 1
ATOM 5064 O O . HIS B 1 331 ? -12.246 1.190 26.444 1.00 46.28 331 HIS B O 1
ATOM 5071 N N . PRO B 1 332 ? -11.985 -0.837 25.486 1.00 47.27 332 PRO B N 1
ATOM 5072 C CA . PRO B 1 332 ? -11.886 -0.293 24.129 1.00 49.26 332 PRO B CA 1
ATOM 5073 C C . PRO B 1 332 ? -13.187 0.376 23.697 1.00 45.93 332 PRO B C 1
ATOM 5074 O O . PRO B 1 332 ? -14.268 -0.101 24.041 1.00 51.89 332 PRO B O 1
ATOM 5078 N N . ALA B 1 333 ? -13.073 1.476 22.961 1.00 43.26 333 ALA B N 1
ATOM 5079 C CA . ALA B 1 333 ? -14.236 2.191 22.449 1.00 41.75 333 ALA B CA 1
ATOM 5080 C C . ALA B 1 333 ? -14.056 2.439 20.959 1.00 43.52 333 ALA B C 1
ATOM 5081 O O . ALA B 1 333 ? -13.758 3.554 20.530 1.00 42.52 333 ALA B O 1
ATOM 5083 N N . GLY B 1 334 ? -14.224 1.382 20.173 1.00 44.50 334 GLY B N 1
ATOM 5084 C CA . GLY B 1 334 ? -13.950 1.445 18.752 1.00 43.78 334 GLY B CA 1
ATOM 5085 C C . GLY B 1 334 ? -12.502 1.100 18.468 1.00 44.96 334 GLY B C 1
ATOM 5086 O O . GLY B 1 334 ? -11.854 0.415 19.257 1.00 54.97 334 GLY B O 1
ATOM 5087 N N . ASP B 1 335 ? -11.991 1.592 17.345 1.00 46.09 335 ASP B N 1
ATOM 5088 C CA . ASP B 1 335 ? -10.652 1.241 16.890 1.00 44.84 335 ASP B CA 1
ATOM 5089 C C . ASP B 1 335 ? -9.599 2.265 17.300 1.00 48.64 335 ASP B C 1
ATOM 5090 O O . ASP B 1 335 ? -8.420 2.108 16.987 1.00 40.65 335 ASP B O 1
ATOM 5095 N N . VAL B 1 336 ? -10.019 3.320 17.989 1.00 38.78 336 VAL B N 1
ATOM 5096 C CA . VAL B 1 336 ? -9.087 4.370 18.369 1.00 38.29 336 VAL B CA 1
ATOM 5097 C C . VAL B 1 336 ? -9.092 4.638 19.864 1.00 43.31 336 VAL B C 1
ATOM 5098 O O . VAL B 1 336 ? -8.055 4.559 20.527 1.00 45.67 336 VAL B O 1
ATOM 5102 N N . TRP B 1 337 ? -10.269 4.960 20.386 1.00 33.33 337 TRP B N 1
ATOM 5103 C CA . TRP B 1 337 ? -10.377 5.476 21.743 1.00 40.01 337 TRP B CA 1
ATOM 5104 C C . TRP B 1 337 ? -10.662 4.380 22.755 1.00 39.44 337 TRP B C 1
ATOM 5105 O O . TRP B 1 337 ? -10.969 3.245 22.396 1.00 36.76 337 TRP B O 1
ATOM 5116 N N . ALA B 1 338 ? -10.553 4.732 24.029 1.00 37.79 338 ALA B N 1
ATOM 5117 C CA . ALA B 1 338 ? -10.819 3.791 25.101 1.00 39.56 338 ALA B CA 1
ATOM 5118 C C . ALA B 1 338 ? -11.285 4.535 26.345 1.00 38.36 338 ALA B C 1
ATOM 5119 O O . ALA B 1 338 ? -10.990 5.718 26.516 1.00 36.30 338 ALA B O 1
ATOM 5121 N N . VAL B 1 339 ? -12.024 3.846 27.206 1.00 42.71 339 VAL B N 1
ATOM 5122 C CA . VAL B 1 339 ? -12.412 4.422 28.486 1.00 43.89 339 VAL B CA 1
ATOM 5123 C C . VAL B 1 339 ? -11.555 3.841 29.608 1.00 45.01 339 VAL B C 1
ATOM 5124 O O . VAL B 1 339 ? -11.649 2.655 29.916 1.00 58.60 339 VAL B O 1
ATOM 5128 N N . ILE B 1 340 ? -10.707 4.677 30.201 1.00 44.01 340 ILE B N 1
ATOM 5129 C CA . ILE B 1 340 ? -9.909 4.266 31.350 1.00 41.97 340 ILE B CA 1
ATOM 5130 C C . ILE B 1 340 ? -10.710 4.402 32.632 1.00 41.57 340 ILE B C 1
ATOM 5131 O O . ILE B 1 340 ? -10.890 5.507 33.133 1.00 43.15 340 ILE B O 1
ATOM 5136 N N . GLU B 1 341 ? -11.182 3.282 33.168 1.00 43.16 341 GLU B N 1
ATOM 5137 C CA . GLU B 1 341 ? -11.997 3.310 34.378 1.00 46.53 341 GLU B CA 1
ATOM 5138 C C . GLU B 1 341 ? -11.138 3.315 35.641 1.00 51.82 341 GLU B C 1
ATOM 5139 O O . GLU B 1 341 ? -10.346 2.400 35.868 1.00 51.44 341 GLU B O 1
ATOM 5145 N N . CYS B 1 342 ? -11.311 4.338 36.473 1.00 44.97 342 CYS B N 1
ATOM 5146 C CA . CYS B 1 342 ? -10.450 4.516 37.637 1.00 46.29 342 CYS B CA 1
ATOM 5147 C C . CYS B 1 342 ? -11.216 4.494 38.954 1.00 57.59 342 CYS B C 1
ATOM 5148 O O . CYS B 1 342 ? -12.278 5.102 39.082 1.00 56.36 342 CYS B O 1
ATOM 5151 N N . ARG B 1 343 ? -10.646 3.791 39.929 1.00 58.55 343 ARG B N 1
ATOM 5152 C CA . ARG B 1 343 ? -11.211 3.661 41.266 1.00 57.54 343 ARG B CA 1
ATOM 5153 C C . ARG B 1 343 ? -10.355 4.445 42.260 1.00 61.53 343 ARG B C 1
ATOM 5154 O O . ARG B 1 343 ? -9.146 4.575 42.072 1.00 62.97 343 ARG B O 1
ATOM 5162 N N . GLY B 1 344 ? -10.978 4.972 43.310 1.00 66.56 344 GLY B N 1
ATOM 5163 C CA . GLY B 1 344 ? -10.254 5.702 44.336 1.00 72.85 344 GLY B CA 1
ATOM 5164 C C . GLY B 1 344 ? -9.406 4.812 45.230 1.00 74.63 344 GLY B C 1
ATOM 5165 O O . GLY B 1 344 ? -9.414 3.590 45.080 1.00 66.07 344 GLY B O 1
ATOM 5166 N N . THR B 1 345 ? -8.685 5.438 46.162 1.00 86.84 345 THR B N 1
ATOM 5167 C CA . THR B 1 345 ? -7.769 4.759 47.088 1.00 86.48 345 THR B CA 1
ATOM 5168 C C . THR B 1 345 ? -6.655 4.032 46.341 1.00 81.77 345 THR B C 1
ATOM 5169 O O . THR B 1 345 ? -6.761 2.843 46.050 1.00 80.02 345 THR B O 1
ATOM 5173 N N . ARG C 1 11 ? -17.275 -13.221 -17.135 1.00 94.31 11 ARG C N 1
ATOM 5174 C CA . ARG C 1 11 ? -18.008 -13.942 -18.171 1.00 88.27 11 ARG C CA 1
ATOM 5175 C C . ARG C 1 11 ? -17.875 -13.246 -19.527 1.00 75.60 11 ARG C C 1
ATOM 5176 O O . ARG C 1 11 ? -18.123 -12.047 -19.648 1.00 74.44 11 ARG C O 1
ATOM 5184 N N . THR C 1 12 ? -17.478 -14.003 -20.544 1.00 70.09 12 THR C N 1
ATOM 5185 C CA . THR C 1 12 ? -17.256 -13.439 -21.870 1.00 67.48 12 THR C CA 1
ATOM 5186 C C . THR C 1 12 ? -18.575 -13.075 -22.546 1.00 63.45 12 THR C C 1
ATOM 5187 O O . THR C 1 12 ? -19.651 -13.425 -22.060 1.00 63.52 12 THR C O 1
ATOM 5191 N N . ALA C 1 13 ? -18.480 -12.364 -23.665 1.00 57.31 13 ALA C N 1
ATOM 5192 C CA . ALA C 1 13 ? -19.655 -11.976 -24.434 1.00 55.52 13 ALA C CA 1
ATOM 5193 C C . ALA C 1 13 ? -20.417 -13.201 -24.922 1.00 60.78 13 ALA C C 1
ATOM 5194 O O . ALA C 1 13 ? -21.649 -13.224 -24.901 1.00 59.95 13 ALA C O 1
ATOM 5196 N N . ALA C 1 14 ? -19.675 -14.214 -25.357 1.00 57.87 14 ALA C N 1
ATOM 5197 C CA . ALA C 1 14 ? -20.265 -15.439 -25.884 1.00 61.66 14 ALA C CA 1
ATOM 5198 C C . ALA C 1 14 ? -21.074 -16.168 -24.817 1.00 56.97 14 ALA C C 1
ATOM 5199 O O . ALA C 1 14 ? -22.170 -16.658 -25.088 1.00 63.58 14 ALA C O 1
ATOM 5201 N N . GLN C 1 15 ? -20.534 -16.233 -23.606 1.00 56.28 15 GLN C N 1
ATOM 5202 C CA . GLN C 1 15 ? -21.203 -16.925 -22.509 1.00 69.36 15 GLN C CA 1
ATOM 5203 C C . GLN C 1 15 ? -22.460 -16.188 -22.057 1.00 68.26 15 GLN C C 1
ATOM 5204 O O . GLN C 1 15 ? -23.459 -16.815 -21.702 1.00 71.30 15 GLN C O 1
ATOM 5210 N N . ARG C 1 16 ? -22.408 -14.859 -22.068 1.00 63.24 16 ARG C N 1
ATOM 5211 C CA . ARG C 1 16 ? -23.574 -14.058 -21.710 1.00 53.54 16 ARG C CA 1
ATOM 5212 C C . ARG C 1 16 ? -24.712 -14.316 -22.688 1.00 53.27 16 ARG C C 1
ATOM 5213 O O . ARG C 1 16 ? -25.874 -14.392 -22.291 1.00 55.56 16 ARG C O 1
ATOM 5221 N N . LEU C 1 17 ? -24.370 -14.462 -23.965 1.00 55.51 17 LEU C N 1
ATOM 5222 C CA . LEU C 1 17 ? -25.368 -14.726 -24.996 1.00 58.67 17 LEU C CA 1
ATOM 5223 C C . LEU C 1 17 ? -25.986 -16.107 -24.850 1.00 59.19 17 LEU C C 1
ATOM 5224 O O . LEU C 1 17 ? -27.191 -16.266 -25.020 1.00 57.22 17 LEU C O 1
ATOM 5229 N N . TYR C 1 18 ? -25.162 -17.106 -24.550 1.00 61.47 18 TYR C N 1
ATOM 5230 C CA . TYR C 1 18 ? -25.670 -18.457 -24.353 1.00 63.07 18 TYR C CA 1
ATOM 5231 C C . TYR C 1 18 ? -26.610 -18.506 -23.157 1.00 61.25 18 TYR C C 1
ATOM 5232 O O . TYR C 1 18 ? -27.678 -19.113 -23.220 1.00 59.67 18 TYR C O 1
ATOM 5241 N N . GLN C 1 19 ? -26.208 -17.849 -22.074 1.00 57.58 19 GLN C N 1
ATOM 5242 C CA . GLN C 1 19 ? -26.978 -17.857 -20.838 1.00 58.67 19 GLN C CA 1
ATOM 5243 C C . GLN C 1 19 ? -28.356 -17.229 -21.020 1.00 56.85 19 GLN C C 1
ATOM 5244 O O . GLN C 1 19 ? -29.332 -17.676 -20.417 1.00 55.57 19 GLN C O 1
ATOM 5250 N N . TYR C 1 20 ? -28.433 -16.193 -21.850 1.00 52.45 20 TYR C N 1
ATOM 5251 C CA . TYR C 1 20 ? -29.707 -15.541 -22.129 1.00 47.71 20 TYR C CA 1
ATOM 5252 C C . TYR C 1 20 ? -30.645 -16.511 -22.823 1.00 42.83 20 TYR C C 1
ATOM 5253 O O . TYR C 1 20 ? -31.859 -16.439 -22.660 1.00 53.99 20 TYR C O 1
ATOM 5262 N N . ASN C 1 21 ? -30.073 -17.424 -23.596 1.00 54.93 21 ASN C N 1
ATOM 5263 C CA . ASN C 1 21 ? -30.861 -18.441 -24.271 1.00 63.63 21 ASN C CA 1
ATOM 5264 C C . ASN C 1 21 ? -31.320 -19.524 -23.298 1.00 61.26 21 ASN C C 1
ATOM 5265 O O . ASN C 1 21 ? -32.413 -20.068 -23.433 1.00 63.76 21 ASN C O 1
ATOM 5270 N N . VAL C 1 22 ? -30.483 -19.829 -22.312 1.00 59.23 22 VAL C N 1
ATOM 5271 C CA . VAL C 1 22 ? -30.844 -20.810 -21.297 1.00 58.23 22 VAL C CA 1
ATOM 5272 C C . VAL C 1 22 ? -31.906 -20.259 -20.346 1.00 61.84 22 VAL C C 1
ATOM 5273 O O . VAL C 1 22 ? -32.895 -20.932 -20.056 1.00 64.53 22 VAL C O 1
ATOM 5277 N N . ASP C 1 23 ? -31.699 -19.035 -19.867 1.00 59.67 23 ASP C N 1
ATOM 5278 C CA . ASP C 1 23 ? -32.631 -18.400 -18.935 1.00 55.53 23 ASP C CA 1
ATOM 5279 C C . ASP C 1 23 ? -34.026 -18.251 -19.537 1.00 53.33 23 ASP C C 1
ATOM 5280 O O . ASP C 1 23 ? -35.030 -18.358 -18.832 1.00 56.99 23 ASP C O 1
ATOM 5285 N N . LEU C 1 24 ? -34.079 -17.993 -20.840 1.00 51.16 24 LEU C N 1
ATOM 5286 C CA . LEU C 1 24 ? -35.341 -17.950 -21.569 1.00 49.46 24 LEU C CA 1
ATOM 5287 C C . LEU C 1 24 ? -36.108 -19.252 -21.369 1.00 50.43 24 LEU C C 1
ATOM 5288 O O . LEU C 1 24 ? -37.298 -19.244 -21.058 1.00 54.76 24 LEU C O 1
ATOM 5293 N N . LYS C 1 25 ? -35.409 -20.369 -21.537 1.00 49.10 25 LYS C N 1
ATOM 5294 C CA . LYS C 1 25 ? -35.982 -21.687 -21.295 1.00 50.42 25 LYS C CA 1
ATOM 5295 C C . LYS C 1 25 ? -36.430 -21.828 -19.841 1.00 51.55 25 LYS C C 1
ATOM 5296 O O . LYS C 1 25 ? -37.443 -22.466 -19.554 1.00 56.85 25 LYS C O 1
ATOM 5302 N N . VAL C 1 26 ? -35.672 -21.229 -18.927 1.00 48.02 26 VAL C N 1
ATOM 5303 C CA . VAL C 1 26 ? -36.026 -21.258 -17.511 1.00 51.12 26 VAL C CA 1
ATOM 5304 C C . VAL C 1 26 ? -37.326 -20.488 -17.279 1.00 49.83 26 VAL C C 1
ATOM 5305 O O . VAL C 1 26 ? -38.169 -20.900 -16.481 1.00 47.39 26 VAL C O 1
ATOM 5309 N N . ALA C 1 27 ? -37.491 -19.379 -17.993 1.00 44.76 27 ALA C N 1
ATOM 5310 C CA . ALA C 1 27 ? -38.691 -18.561 -17.865 1.00 50.07 27 ALA C CA 1
ATOM 5311 C C . ALA C 1 27 ? -39.955 -19.361 -18.191 1.00 52.42 27 ALA C C 1
ATOM 5312 O O . ALA C 1 27 ? -40.958 -19.259 -17.485 1.00 57.21 27 ALA C O 1
ATOM 5314 N N . PHE C 1 28 ? -39.899 -20.157 -19.254 1.00 51.07 28 PHE C N 1
ATOM 5315 C CA . PHE C 1 28 ? -41.026 -21.003 -19.642 1.00 51.59 28 PHE C CA 1
ATOM 5316 C C . PHE C 1 28 ? -41.300 -22.088 -18.607 1.00 47.40 28 PHE C C 1
ATOM 5317 O O . PHE C 1 28 ? -42.452 -22.379 -18.289 1.00 52.11 28 PHE C O 1
ATOM 5325 N N . VAL C 1 29 ? -40.235 -22.698 -18.102 1.00 49.17 29 VAL C N 1
ATOM 5326 C CA . VAL C 1 29 ? -40.365 -23.739 -17.094 1.00 54.18 29 VAL C CA 1
ATOM 5327 C C . VAL C 1 29 ? -41.083 -23.200 -15.865 1.00 55.35 29 VAL C C 1
ATOM 5328 O O . VAL C 1 29 ? -42.081 -23.768 -15.422 1.00 53.90 29 VAL C O 1
ATOM 5332 N N . LEU C 1 30 ? -40.579 -22.090 -15.335 1.00 50.05 30 LEU C N 1
ATOM 5333 C CA . LEU C 1 30 ? -41.175 -21.447 -14.170 1.00 50.95 30 LEU C CA 1
ATOM 5334 C C . LEU C 1 30 ? -42.637 -21.101 -14.407 1.00 53.83 30 LEU C C 1
ATOM 5335 O O . LEU C 1 30 ? -43.473 -21.257 -13.518 1.00 51.72 30 LEU C O 1
ATOM 5340 N N . TYR C 1 31 ? -42.935 -20.631 -15.614 1.00 59.59 31 TYR C N 1
ATOM 5341 C CA . TYR C 1 31 ? -44.299 -20.294 -15.995 1.00 55.34 31 TYR C CA 1
ATOM 5342 C C . TYR C 1 31 ? -45.221 -21.509 -15.903 1.00 58.23 31 TYR C C 1
ATOM 5343 O O . TYR C 1 31 ? -46.242 -21.467 -15.217 1.00 56.80 31 TYR C O 1
ATOM 5352 N N . ALA C 1 32 ? -44.846 -22.586 -16.590 1.00 59.97 32 ALA C N 1
ATOM 5353 C CA . ALA C 1 32 ? -45.636 -23.817 -16.626 1.00 60.42 32 ALA C CA 1
ATOM 5354 C C . ALA C 1 32 ? -45.854 -24.410 -15.237 1.00 62.19 32 ALA C C 1
ATOM 5355 O O . ALA C 1 32 ? -46.933 -24.924 -14.943 1.00 62.29 32 ALA C O 1
ATOM 5357 N N . VAL C 1 33 ? -44.830 -24.343 -14.391 1.00 63.15 33 VAL C N 1
ATOM 5358 C CA . VAL C 1 33 ? -44.934 -24.850 -13.025 1.00 62.58 33 VAL C CA 1
ATOM 5359 C C . VAL C 1 33 ? -45.970 -24.060 -12.235 1.00 57.17 33 VAL C C 1
ATOM 5360 O O . VAL C 1 33 ? -46.848 -24.640 -11.597 1.00 54.05 33 VAL C O 1
ATOM 5364 N N . ALA C 1 34 ? -45.865 -22.734 -12.289 1.00 48.21 34 ALA C N 1
ATOM 5365 C CA . ALA C 1 34 ? -46.791 -21.854 -11.584 1.00 52.99 34 ALA C CA 1
ATOM 5366 C C . ALA C 1 34 ? -48.196 -21.928 -12.168 1.00 64.02 34 ALA C C 1
ATOM 5367 O O . ALA C 1 34 ? -49.184 -21.830 -11.441 1.00 69.87 34 ALA C O 1
ATOM 5369 N N . LYS C 1 35 ? -48.276 -22.105 -13.483 1.00 64.58 35 LYS C N 1
ATOM 5370 C CA . LYS C 1 35 ? -49.556 -22.149 -14.181 1.00 65.32 35 LYS C CA 1
ATOM 5371 C C . LYS C 1 35 ? -50.306 -23.453 -13.898 1.00 70.80 35 LYS C C 1
ATOM 5372 O O . LYS C 1 35 ? -51.515 -23.542 -14.107 1.00 66.96 35 LYS C O 1
ATOM 5378 N N . LEU C 1 36 ? -49.581 -24.463 -13.429 1.00 70.73 36 LEU C N 1
ATOM 5379 C CA . LEU C 1 36 ? -50.191 -25.728 -13.037 1.00 71.63 36 LEU C CA 1
ATOM 5380 C C . LEU C 1 36 ? -50.452 -25.757 -11.533 1.00 72.76 36 LEU C C 1
ATOM 5381 O O . LEU C 1 36 ? -50.883 -26.774 -10.988 1.00 74.84 36 LEU C O 1
ATOM 5386 N N . HIS C 1 37 ? -50.180 -24.631 -10.875 1.00 70.96 37 HIS C N 1
ATOM 5387 C CA . HIS C 1 37 ? -50.372 -24.483 -9.432 1.00 78.99 37 HIS C CA 1
ATOM 5388 C C . HIS C 1 37 ? -49.569 -25.513 -8.635 1.00 77.63 37 HIS C C 1
ATOM 5389 O O . HIS C 1 37 ? -49.911 -25.840 -7.498 1.00 77.24 37 HIS C O 1
ATOM 5396 N N . LEU C 1 38 ? -48.496 -26.015 -9.237 1.00 73.85 38 LEU C N 1
ATOM 5397 C CA . LEU C 1 38 ? -47.634 -26.994 -8.582 1.00 71.43 38 LEU C CA 1
ATOM 5398 C C . LEU C 1 38 ? -46.981 -26.481 -7.291 1.00 71.98 38 LEU C C 1
ATOM 5399 O O . LEU C 1 38 ? -46.843 -27.249 -6.338 1.00 85.77 38 LEU C O 1
ATOM 5404 N N . PRO C 1 39 ? -46.562 -25.199 -7.248 1.00 62.62 39 PRO C N 1
ATOM 5405 C CA . PRO C 1 39 ? -46.073 -24.715 -5.951 1.00 62.30 39 PRO C CA 1
ATOM 5406 C C . PRO C 1 39 ? -47.132 -24.777 -4.852 1.00 63.88 39 PRO C C 1
ATOM 5407 O O . PRO C 1 39 ? -46.808 -25.111 -3.714 1.00 65.70 39 PRO C O 1
ATOM 5411 N N . ASP C 1 40 ? -48.378 -24.466 -5.197 1.00 72.75 40 ASP C N 1
ATOM 5412 C CA . ASP C 1 40 ? -49.482 -24.522 -4.241 1.00 78.04 40 ASP C CA 1
ATOM 5413 C C . ASP C 1 40 ? -49.732 -25.942 -3.739 1.00 72.49 40 ASP C C 1
ATOM 5414 O O . ASP C 1 40 ? -50.063 -26.147 -2.573 1.00 71.27 40 ASP C O 1
ATOM 5419 N N . LEU C 1 41 ? -49.581 -26.917 -4.631 1.00 73.61 41 LEU C N 1
ATOM 5420 C CA . LEU C 1 41 ? -49.810 -28.317 -4.290 1.00 76.54 41 LEU C CA 1
ATOM 5421 C C . LEU C 1 41 ? -48.710 -28.866 -3.387 1.00 80.17 41 LEU C C 1
ATOM 5422 O O . LEU C 1 41 ? -48.953 -29.742 -2.556 1.00 90.59 41 LEU C O 1
ATOM 5427 N N . LEU C 1 42 ? -47.499 -28.345 -3.557 1.00 70.03 42 LEU C N 1
ATOM 5428 C CA . LEU C 1 42 ? -46.357 -28.783 -2.765 1.00 66.69 42 LEU C CA 1
ATOM 5429 C C . LEU C 1 42 ? -46.198 -27.929 -1.513 1.00 69.94 42 LEU C C 1
ATOM 5430 O O . LEU C 1 42 ? -45.136 -27.916 -0.889 1.00 68.54 42 LEU C O 1
ATOM 5435 N N . ALA C 1 43 ? -47.261 -27.215 -1.154 1.00 71.93 43 ALA C N 1
ATOM 5436 C CA . ALA C 1 43 ? -47.241 -26.333 0.006 1.00 79.86 43 ALA C CA 1
ATOM 5437 C C . ALA C 1 43 ? -46.948 -27.092 1.295 1.00 90.30 43 ALA C C 1
ATOM 5438 O O . ALA C 1 43 ? -45.994 -26.776 2.006 1.00 92.38 43 ALA C O 1
ATOM 5440 N N . ASP C 1 44 ? -47.767 -28.097 1.587 1.00 93.68 44 ASP C N 1
ATOM 5441 C CA . ASP C 1 44 ? -47.665 -28.815 2.851 1.00 98.34 44 ASP C CA 1
ATOM 5442 C C . ASP C 1 44 ? -46.411 -29.683 2.924 1.00 99.51 44 ASP C C 1
ATOM 5443 O O . ASP C 1 44 ? -45.681 -29.645 3.914 1.00 98.18 44 ASP C O 1
ATOM 5448 N N . GLY C 1 45 ? -46.166 -30.463 1.877 1.00 102.38 45 GLY C N 1
ATOM 5449 C CA . GLY C 1 45 ? -45.010 -31.341 1.844 1.00 101.05 45 GLY C CA 1
ATOM 5450 C C . GLY C 1 45 ? -44.709 -31.883 0.460 1.00 100.58 45 GLY C C 1
ATOM 5451 O O . GLY C 1 45 ? -45.436 -31.603 -0.493 1.00 102.46 45 GLY C O 1
ATOM 5452 N N . PRO C 1 46 ? -43.627 -32.670 0.344 1.00 98.68 46 PRO C N 1
ATOM 5453 C CA . PRO C 1 46 ? -43.202 -33.272 -0.925 1.00 96.75 46 PRO C CA 1
ATOM 5454 C C . PRO C 1 46 ? -44.186 -34.328 -1.420 1.00 98.84 46 PRO C C 1
ATOM 5455 O O . PRO C 1 46 ? -44.770 -35.050 -0.610 1.00 100.37 46 PRO C O 1
ATOM 5459 N N . ARG C 1 47 ? -44.371 -34.409 -2.735 1.00 92.92 47 ARG C N 1
ATOM 5460 C CA . ARG C 1 47 ? -45.335 -35.343 -3.310 1.00 89.90 47 ARG C CA 1
ATOM 5461 C C . ARG C 1 47 ? -44.808 -36.023 -4.576 1.00 89.55 47 ARG C C 1
ATOM 5462 O O . ARG C 1 47 ? -43.922 -35.503 -5.254 1.00 86.47 47 ARG C O 1
ATOM 5470 N N . THR C 1 48 ? -45.369 -37.191 -4.882 1.00 93.49 48 THR C N 1
ATOM 5471 C CA . THR C 1 48 ? -44.927 -38.012 -6.007 1.00 93.70 48 THR C CA 1
ATOM 5472 C C . THR C 1 48 ? -45.329 -37.424 -7.359 1.00 88.72 48 THR C C 1
ATOM 5473 O O . THR C 1 48 ? -46.295 -36.666 -7.456 1.00 82.98 48 THR C O 1
ATOM 5477 N N . THR C 1 49 ? -44.576 -37.783 -8.397 1.00 89.75 49 THR C N 1
ATOM 5478 C CA . THR C 1 49 ? -44.859 -37.348 -9.761 1.00 91.76 49 THR C CA 1
ATOM 5479 C C . THR C 1 49 ? -46.265 -37.754 -10.183 1.00 99.54 49 THR C C 1
ATOM 5480 O O . THR C 1 49 ? -47.018 -36.945 -10.728 1.00 98.41 49 THR C O 1
ATOM 5484 N N . ALA C 1 50 ? -46.611 -39.012 -9.923 1.00 104.99 50 ALA C N 1
ATOM 5485 C CA . ALA C 1 50 ? -47.932 -39.535 -10.249 1.00 103.41 50 ALA C CA 1
ATOM 5486 C C . ALA C 1 50 ? -49.018 -38.809 -9.462 1.00 101.47 50 ALA C C 1
ATOM 5487 O O . ALA C 1 50 ? -50.084 -38.504 -9.996 1.00 101.38 50 ALA C O 1
ATOM 5489 N N . ASP C 1 51 ? -48.736 -38.532 -8.192 1.00 102.39 51 ASP C N 1
ATOM 5490 C CA . ASP C 1 51 ? -49.672 -37.822 -7.326 1.00 108.72 51 ASP C CA 1
ATOM 5491 C C . ASP C 1 51 ? -50.041 -36.462 -7.916 1.00 102.80 51 ASP C C 1
ATOM 5492 O O . ASP C 1 51 ? -51.218 -36.117 -8.010 1.00 105.12 51 ASP C O 1
ATOM 5497 N N . LEU C 1 52 ? -49.026 -35.700 -8.316 1.00 97.30 52 LEU C N 1
ATOM 5498 C CA . LEU C 1 52 ? -49.232 -34.374 -8.891 1.00 90.70 52 LEU C CA 1
ATOM 5499 C C . LEU C 1 52 ? -49.997 -34.443 -10.209 1.00 90.23 52 LEU C C 1
ATOM 5500 O O . LEU C 1 52 ? -50.813 -33.572 -10.510 1.00 85.12 52 LEU C O 1
ATOM 5505 N N . ALA C 1 53 ? -49.734 -35.492 -10.984 1.00 92.72 53 ALA C N 1
ATOM 5506 C CA . ALA C 1 53 ? -50.384 -35.686 -12.276 1.00 92.71 53 ALA C CA 1
ATOM 5507 C C . ALA C 1 53 ? -51.882 -35.938 -12.132 1.00 98.13 53 ALA C C 1
ATOM 5508 O O . ALA C 1 53 ? -52.623 -35.878 -13.112 1.00 104.54 53 ALA C O 1
ATOM 5510 N N . ALA C 1 54 ? -52.322 -36.227 -10.911 1.00 96.81 54 ALA C N 1
ATOM 5511 C CA . ALA C 1 54 ? -53.737 -36.447 -10.644 1.00 94.00 54 ALA C CA 1
ATOM 5512 C C . ALA C 1 54 ? -54.477 -35.123 -10.501 1.00 92.31 54 ALA C C 1
ATOM 5513 O O . ALA C 1 54 ? -55.462 -34.872 -11.198 1.00 89.25 54 ALA C O 1
ATOM 5515 N N . ALA C 1 55 ? -53.992 -34.274 -9.599 1.00 79.82 55 ALA C N 1
ATOM 5516 C CA . ALA C 1 55 ? -54.664 -33.017 -9.292 1.00 84.52 55 ALA C CA 1
ATOM 5517 C C . ALA C 1 55 ? -54.590 -32.025 -10.451 1.00 94.05 55 ALA C C 1
ATOM 5518 O O . ALA C 1 55 ? -55.416 -31.117 -10.549 1.00 95.25 55 ALA C O 1
ATOM 5520 N N . THR C 1 56 ? -53.605 -32.201 -11.327 1.00 98.85 56 THR C N 1
ATOM 5521 C CA . THR C 1 56 ? -53.437 -31.311 -12.473 1.00 94.03 56 THR C CA 1
ATOM 5522 C C . THR C 1 56 ? -53.927 -31.955 -13.769 1.00 87.80 56 THR C C 1
ATOM 5523 O O . THR C 1 56 ? -54.069 -31.280 -14.791 1.00 82.73 56 THR C O 1
ATOM 5527 N N . GLY C 1 57 ? -54.187 -33.259 -13.716 1.00 84.65 57 GLY C N 1
ATOM 5528 C CA . GLY C 1 57 ? -54.599 -34.005 -14.892 1.00 86.62 57 GLY C CA 1
ATOM 5529 C C . GLY C 1 57 ? -53.550 -33.930 -15.984 1.00 87.55 57 GLY C C 1
ATOM 5530 O O . GLY C 1 57 ? -53.776 -33.323 -17.030 1.00 87.09 57 GLY C O 1
ATOM 5531 N N . SER C 1 58 ? -52.397 -34.543 -15.736 1.00 88.53 58 SER C N 1
ATOM 5532 C CA . SER C 1 58 ? -51.267 -34.442 -16.654 1.00 93.63 58 SER C CA 1
ATOM 5533 C C . SER C 1 58 ? -50.727 -35.805 -17.072 1.00 97.16 58 SER C C 1
ATOM 5534 O O . SER C 1 58 ? -51.229 -36.846 -16.648 1.00 102.55 58 SER C O 1
ATOM 5537 N N . ASP C 1 59 ? -49.697 -35.781 -17.911 1.00 98.25 59 ASP C N 1
ATOM 5538 C CA . ASP C 1 59 ? -49.018 -36.993 -18.350 1.00 101.26 59 ASP C CA 1
ATOM 5539 C C . ASP C 1 59 ? -47.746 -37.199 -17.528 1.00 106.22 59 ASP C C 1
ATOM 5540 O O . ASP C 1 59 ? -46.839 -36.367 -17.567 1.00 100.70 59 ASP C O 1
ATOM 5545 N N . PRO C 1 60 ? -47.684 -38.312 -16.776 1.00 112.68 60 PRO C N 1
ATOM 5546 C CA . PRO C 1 60 ? -46.598 -38.624 -15.837 1.00 115.56 60 PRO C CA 1
ATOM 5547 C C . PRO C 1 60 ? -45.197 -38.538 -16.446 1.00 118.68 60 PRO C C 1
ATOM 5548 O O . PRO C 1 60 ? -44.257 -38.142 -15.757 1.00 118.21 60 PRO C O 1
ATOM 5552 N N . SER C 1 61 ? -45.064 -38.900 -17.718 1.00 121.53 61 SER C N 1
ATOM 5553 C CA . SER C 1 61 ? -43.759 -38.921 -18.371 1.00 120.15 61 SER C CA 1
ATOM 5554 C C . SER C 1 61 ? -43.235 -37.515 -18.652 1.00 113.26 61 SER C C 1
ATOM 5555 O O . SER C 1 61 ? -42.068 -37.220 -18.395 1.00 115.07 61 SER C O 1
ATOM 5558 N N . ARG C 1 62 ? -44.100 -36.653 -19.180 1.00 103.18 62 ARG C N 1
ATOM 5559 C CA . ARG C 1 62 ? -43.709 -35.291 -19.536 1.00 87.21 62 ARG C CA 1
ATOM 5560 C C . ARG C 1 62 ? -43.794 -34.351 -18.340 1.00 84.02 62 ARG C C 1
ATOM 5561 O O . ARG C 1 62 ? -43.097 -33.336 -18.289 1.00 83.41 62 ARG C O 1
ATOM 5569 N N . LEU C 1 63 ? -44.654 -34.685 -17.383 1.00 80.56 63 LEU C N 1
ATOM 5570 C CA . LEU C 1 63 ? -44.742 -33.910 -16.153 1.00 75.36 63 LEU C CA 1
ATOM 5571 C C . LEU C 1 63 ? -43.464 -34.088 -15.343 1.00 74.40 63 LEU C C 1
ATOM 5572 O O . LEU C 1 63 ? -42.967 -33.140 -14.734 1.00 65.52 63 LEU C O 1
ATOM 5577 N N . ARG C 1 64 ? -42.940 -35.311 -15.348 1.00 74.83 64 ARG C N 1
ATOM 5578 C CA . ARG C 1 64 ? -41.683 -35.620 -14.679 1.00 81.82 64 ARG C CA 1
ATOM 5579 C C . ARG C 1 64 ? -40.559 -34.765 -15.248 1.00 87.93 64 ARG C C 1
ATOM 5580 O O . ARG C 1 64 ? -39.749 -34.207 -14.508 1.00 85.25 64 ARG C O 1
ATOM 5588 N N . ARG C 1 65 ? -40.528 -34.663 -16.573 1.00 93.98 65 ARG C N 1
ATOM 5589 C CA . ARG C 1 65 ? -39.492 -33.910 -17.269 1.00 94.62 65 ARG C CA 1
ATOM 5590 C C . ARG C 1 65 ? -39.593 -32.412 -16.981 1.00 89.11 65 ARG C C 1
ATOM 5591 O O . ARG C 1 65 ? -38.578 -31.722 -16.894 1.00 90.76 65 ARG C O 1
ATOM 5599 N N . LEU C 1 66 ? -40.817 -31.915 -16.827 1.00 82.51 66 LEU C N 1
ATOM 5600 C CA . LEU C 1 66 ? -41.028 -30.513 -16.474 1.00 76.14 66 LEU C CA 1
ATOM 5601 C C . LEU C 1 66 ? -40.562 -30.247 -15.050 1.00 74.18 66 LEU C C 1
ATOM 5602 O O . LEU C 1 66 ? -39.864 -29.267 -14.784 1.00 73.28 66 LEU C O 1
ATOM 5607 N N . LEU C 1 67 ? -40.959 -31.131 -14.140 1.00 74.99 67 LEU C N 1
ATOM 5608 C CA . LEU C 1 67 ? -40.583 -31.018 -12.737 1.00 73.24 67 LEU C CA 1
ATOM 5609 C C . LEU C 1 67 ? -39.070 -31.097 -12.567 1.00 74.88 67 LEU C C 1
ATOM 5610 O O . LEU C 1 67 ? -38.474 -30.275 -11.865 1.00 63.90 67 LEU C O 1
ATOM 5615 N N . ARG C 1 68 ? -38.460 -32.085 -13.218 1.00 61.64 68 ARG C N 1
ATOM 5616 C CA . ARG C 1 68 ? -37.011 -32.249 -13.199 1.00 62.02 68 ARG C CA 1
ATOM 5617 C C . ARG C 1 68 ? -36.331 -30.976 -13.676 1.00 68.94 68 ARG C C 1
ATOM 5618 O O . ARG C 1 68 ? -35.390 -30.492 -13.046 1.00 67.01 68 ARG C O 1
ATOM 5626 N N . ALA C 1 69 ? -36.822 -30.437 -14.791 1.00 67.75 69 ALA C N 1
ATOM 5627 C CA . ALA C 1 69 ? -36.318 -29.179 -15.330 1.00 65.02 69 ALA C CA 1
ATOM 5628 C C . ALA C 1 69 ? -36.408 -28.075 -14.288 1.00 66.10 69 ALA C C 1
ATOM 5629 O O . ALA C 1 69 ? -35.456 -27.320 -14.091 1.00 72.50 69 ALA C O 1
ATOM 5631 N N . ALA C 1 70 ? -37.555 -27.994 -13.619 1.00 66.15 70 ALA C N 1
ATOM 5632 C CA . ALA C 1 70 ? -37.762 -27.013 -12.559 1.00 50.88 70 ALA C CA 1
ATOM 5633 C C . ALA C 1 70 ? -36.763 -27.231 -11.431 1.00 66.42 70 ALA C C 1
ATOM 5634 O O . ALA C 1 70 ? -36.215 -26.274 -10.882 1.00 64.35 70 ALA C O 1
ATOM 5636 N N . ALA C 1 71 ? -36.529 -28.496 -11.090 1.00 66.94 71 ALA C N 1
ATOM 5637 C CA . ALA C 1 71 ? -35.483 -28.845 -10.136 1.00 66.39 71 ALA C CA 1
ATOM 5638 C C . ALA C 1 71 ? -34.125 -28.446 -10.700 1.00 69.22 71 ALA C C 1
ATOM 5639 O O . ALA C 1 71 ? -33.264 -27.940 -9.979 1.00 67.85 71 ALA C O 1
ATOM 5641 N N . GLY C 1 72 ? -33.944 -28.669 -11.999 1.00 68.72 72 GLY C N 1
ATOM 5642 C CA . GLY C 1 72 ? -32.741 -28.236 -12.681 1.00 70.79 72 GLY C CA 1
ATOM 5643 C C . GLY C 1 72 ? -32.537 -26.740 -12.538 1.00 68.99 72 GLY C C 1
ATOM 5644 O O . GLY C 1 72 ? -31.418 -26.273 -12.336 1.00 72.03 72 GLY C O 1
ATOM 5645 N N . ALA C 1 73 ? -33.629 -25.988 -12.623 1.00 68.42 73 ALA C N 1
ATOM 5646 C CA . ALA C 1 73 ? -33.570 -24.535 -12.492 1.00 65.01 73 ALA C CA 1
ATOM 5647 C C . ALA C 1 73 ? -33.508 -24.108 -11.029 1.00 63.92 73 ALA C C 1
ATOM 5648 O O . ALA C 1 73 ? -33.492 -22.915 -10.727 1.00 61.17 73 ALA C O 1
ATOM 5650 N N . ASP C 1 74 ? -33.476 -25.094 -10.134 1.00 73.02 74 ASP C N 1
ATOM 5651 C CA . ASP C 1 74 ? -33.418 -24.873 -8.690 1.00 82.63 74 ASP C CA 1
ATOM 5652 C C . ASP C 1 74 ? -34.663 -24.149 -8.171 1.00 83.63 74 ASP C C 1
ATOM 5653 O O . ASP C 1 74 ? -34.573 -23.252 -7.331 1.00 79.62 74 ASP C O 1
ATOM 5658 N N . ALA C 1 75 ? -35.824 -24.547 -8.681 1.00 81.89 75 ALA C N 1
ATOM 5659 C CA . ALA C 1 75 ? -37.102 -24.064 -8.168 1.00 70.95 75 ALA C CA 1
ATOM 5660 C C . ALA C 1 75 ? -37.714 -25.123 -7.257 1.00 64.35 75 ALA C C 1
ATOM 5661 O O . ALA C 1 75 ? -38.433 -24.810 -6.310 1.00 57.24 75 ALA C O 1
ATOM 5663 N N . LEU C 1 76 ? -37.417 -26.382 -7.560 1.00 66.52 76 LEU C N 1
ATOM 5664 C CA . LEU C 1 76 ? -37.822 -27.506 -6.725 1.00 67.99 76 LEU C CA 1
ATOM 5665 C C . LEU C 1 76 ? -36.610 -28.363 -6.383 1.00 68.63 76 LEU C C 1
ATOM 5666 O O . LEU C 1 76 ? -35.507 -28.111 -6.865 1.00 71.32 76 LEU C O 1
ATOM 5671 N N . ARG C 1 77 ? -36.816 -29.378 -5.554 1.00 67.69 77 ARG C N 1
ATOM 5672 C CA . ARG C 1 77 ? -35.765 -30.346 -5.274 1.00 74.68 77 ARG C CA 1
ATOM 5673 C C . ARG C 1 77 ? -36.276 -31.764 -5.496 1.00 73.49 77 ARG C C 1
ATOM 5674 O O . ARG C 1 77 ? -37.348 -32.130 -5.012 1.00 69.91 77 ARG C O 1
ATOM 5682 N N . GLU C 1 78 ? -35.511 -32.556 -6.240 1.00 77.29 78 GLU C N 1
ATOM 5683 C CA . GLU C 1 78 ? -35.877 -33.945 -6.482 1.00 86.95 78 GLU C CA 1
ATOM 5684 C C . GLU C 1 78 ? -35.782 -34.756 -5.195 1.00 92.41 78 GLU C C 1
ATOM 5685 O O . GLU C 1 78 ? -34.696 -34.951 -4.648 1.00 91.47 78 GLU C O 1
ATOM 5691 N N . VAL C 1 79 ? -36.928 -35.220 -4.712 1.00 94.34 79 VAL C N 1
ATOM 5692 C CA . VAL C 1 79 ? -36.970 -36.061 -3.525 1.00 97.70 79 VAL C CA 1
ATOM 5693 C C . VAL C 1 79 ? -36.893 -37.529 -3.925 1.00 101.88 79 VAL C C 1
ATOM 5694 O O . VAL C 1 79 ? -37.802 -38.042 -4.577 1.00 108.57 79 VAL C O 1
ATOM 5698 N N . PRO C 1 80 ? -35.797 -38.203 -3.538 1.00 99.86 80 PRO C N 1
ATOM 5699 C CA . PRO C 1 80 ? -35.516 -39.602 -3.882 1.00 103.69 80 PRO C CA 1
ATOM 5700 C C . PRO C 1 80 ? -36.680 -40.548 -3.591 1.00 115.01 80 PRO C C 1
ATOM 5701 O O . PRO C 1 80 ? -36.650 -41.267 -2.591 1.00 122.95 80 PRO C O 1
ATOM 5705 N N . GLU C 1 81 ? -37.676 -40.538 -4.474 1.00 119.32 81 GLU C N 1
ATOM 5706 C CA . GLU C 1 81 ? -38.873 -41.369 -4.357 1.00 127.63 81 GLU C CA 1
ATOM 5707 C C . GLU C 1 81 ? -39.775 -41.106 -5.562 1.00 122.31 81 GLU C C 1
ATOM 5708 O O . GLU C 1 81 ? -40.972 -41.397 -5.532 1.00 122.61 81 GLU C O 1
ATOM 5714 N N . ASP C 1 82 ? -39.179 -40.557 -6.619 1.00 113.69 82 ASP C N 1
ATOM 5715 C CA . ASP C 1 82 ? -39.922 -39.989 -7.745 1.00 108.34 82 ASP C CA 1
ATOM 5716 C C . ASP C 1 82 ? -40.846 -38.887 -7.225 1.00 99.55 82 ASP C C 1
ATOM 5717 O O . ASP C 1 82 ? -41.983 -38.738 -7.674 1.00 97.84 82 ASP C O 1
ATOM 5722 N N . SER C 1 83 ? -40.341 -38.116 -6.267 1.00 95.16 83 SER C N 1
ATOM 5723 C CA . SER C 1 83 ? -41.121 -37.053 -5.646 1.00 90.36 83 SER C CA 1
ATOM 5724 C C . SER C 1 83 ? -40.406 -35.713 -5.751 1.00 87.40 83 SER C C 1
ATOM 5725 O O . SER C 1 83 ? -39.230 -35.651 -6.108 1.00 87.21 83 SER C O 1
ATOM 5728 N N . PHE C 1 84 ? -41.127 -34.640 -5.440 1.00 83.80 84 PHE C N 1
ATOM 5729 C CA . PHE C 1 84 ? -40.577 -33.292 -5.533 1.00 76.16 84 PHE C CA 1
ATOM 5730 C C . PHE C 1 84 ? -41.042 -32.424 -4.369 1.00 74.53 84 PHE C C 1
ATOM 5731 O O . PHE C 1 84 ? -42.161 -32.576 -3.882 1.00 79.72 84 PHE C O 1
ATOM 5739 N N . GLU C 1 85 ? -40.178 -31.515 -3.926 1.00 69.66 85 GLU C N 1
ATOM 5740 C CA . GLU C 1 85 ? -40.509 -30.617 -2.826 1.00 70.78 85 GLU C CA 1
ATOM 5741 C C . GLU C 1 85 ? -40.149 -29.178 -3.171 1.00 67.22 85 GLU C C 1
ATOM 5742 O O . GLU C 1 85 ? -39.428 -28.925 -4.133 1.00 72.70 85 GLU C O 1
ATOM 5748 N N . LEU C 1 86 ? -40.648 -28.242 -2.371 1.00 59.14 86 LEU C N 1
ATOM 5749 C CA . LEU C 1 86 ? -40.398 -26.824 -2.597 1.00 63.78 86 LEU C CA 1
ATOM 5750 C C . LEU C 1 86 ? -38.989 -26.392 -2.204 1.00 77.25 86 LEU C C 1
ATOM 5751 O O . LEU C 1 86 ? -38.626 -26.415 -1.028 1.00 88.33 86 LEU C O 1
ATOM 5756 N N . ALA C 1 87 ? -38.198 -25.998 -3.196 1.00 75.86 87 ALA C N 1
ATOM 5757 C CA . ALA C 1 87 ? -36.963 -25.268 -2.941 1.00 68.13 87 ALA C CA 1
ATOM 5758 C C . ALA C 1 87 ? -37.348 -23.809 -2.707 1.00 68.83 87 ALA C C 1
ATOM 5759 O O . ALA C 1 87 ? -38.397 -23.376 -3.184 1.00 76.29 87 ALA C O 1
ATOM 5761 N N . PRO C 1 88 ? -36.520 -23.053 -1.961 1.00 63.73 88 PRO C N 1
ATOM 5762 C CA . PRO C 1 88 ? -36.838 -21.668 -1.591 1.00 57.39 88 PRO C CA 1
ATOM 5763 C C . PRO C 1 88 ? -37.390 -20.807 -2.728 1.00 57.11 88 PRO C C 1
ATOM 5764 O O . PRO C 1 88 ? -38.324 -20.036 -2.504 1.00 55.49 88 PRO C O 1
ATOM 5768 N N . MET C 1 89 ? -36.829 -20.942 -3.924 1.00 58.08 89 MET C N 1
ATOM 5769 C CA . MET C 1 89 ? -37.260 -20.127 -5.053 1.00 53.17 89 MET C CA 1
ATOM 5770 C C . MET C 1 89 ? -38.649 -20.531 -5.526 1.00 54.95 89 MET C C 1
ATOM 5771 O O . MET C 1 89 ? -39.443 -19.684 -5.940 1.00 48.60 89 MET C O 1
ATOM 5776 N N . GLY C 1 90 ? -38.939 -21.827 -5.465 1.00 58.31 90 GLY C N 1
ATOM 5777 C CA . GLY C 1 90 ? -40.254 -22.328 -5.823 1.00 55.70 90 GLY C CA 1
ATOM 5778 C C . GLY C 1 90 ? -41.317 -21.890 -4.833 1.00 58.91 90 GLY C C 1
ATOM 5779 O O . GLY C 1 90 ? -42.496 -21.780 -5.176 1.00 63.80 90 GLY C O 1
ATOM 5780 N N . ASP C 1 91 ? -40.892 -21.630 -3.600 1.00 56.01 91 ASP C N 1
ATOM 5781 C CA . ASP C 1 91 ? -41.809 -21.250 -2.533 1.00 60.01 91 ASP C CA 1
ATOM 5782 C C . ASP C 1 91 ? -42.402 -19.871 -2.795 1.00 60.14 91 ASP C C 1
ATOM 5783 O O . ASP C 1 91 ? -43.524 -19.582 -2.385 1.00 65.51 91 ASP C O 1
ATOM 5788 N N . LEU C 1 92 ? -41.643 -19.027 -3.486 1.00 57.89 92 LEU C N 1
ATOM 5789 C CA . LEU C 1 92 ? -42.107 -17.690 -3.835 1.00 54.50 92 LEU C CA 1
ATOM 5790 C C . LEU C 1 92 ? -43.133 -17.730 -4.963 1.00 57.22 92 LEU C C 1
ATOM 5791 O O . LEU C 1 92 ? -43.820 -16.743 -5.219 1.00 55.05 92 LEU C O 1
ATOM 5796 N N . LEU C 1 93 ? -43.229 -18.872 -5.637 1.00 61.80 93 LEU C N 1
ATOM 5797 C CA . LEU C 1 93 ? -44.166 -19.028 -6.744 1.00 58.38 93 LEU C CA 1
ATOM 5798 C C . LEU C 1 93 ? -45.517 -19.558 -6.271 1.00 62.03 93 LEU C C 1
ATOM 5799 O O . LEU C 1 93 ? -46.309 -20.062 -7.067 1.00 63.00 93 LEU C O 1
ATOM 5804 N N . ARG C 1 94 ? -45.765 -19.448 -4.969 1.00 64.81 94 ARG C N 1
ATOM 5805 C CA . ARG C 1 94 ? -47.074 -19.750 -4.398 1.00 65.91 94 ARG C CA 1
ATOM 5806 C C . ARG C 1 94 ? -47.910 -18.477 -4.276 1.00 72.32 94 ARG C C 1
ATOM 5807 O O . ARG C 1 94 ? -47.365 -17.378 -4.154 1.00 78.02 94 ARG C O 1
ATOM 5815 N N . SER C 1 95 ? -49.231 -18.627 -4.298 1.00 65.52 95 SER C N 1
ATOM 5816 C CA . SER C 1 95 ? -50.132 -17.498 -4.085 1.00 61.76 95 SER C CA 1
ATOM 5817 C C . SER C 1 95 ? -50.051 -16.986 -2.647 1.00 61.30 95 SER C C 1
ATOM 5818 O O . SER C 1 95 ? -49.791 -15.807 -2.408 1.00 59.23 95 SER C O 1
ATOM 5821 N N . GLY C 1 96 ? -50.260 -17.892 -1.696 1.00 69.17 96 GLY C N 1
ATOM 5822 C CA . GLY C 1 96 ? -50.390 -17.538 -0.292 1.00 77.63 96 GLY C CA 1
ATOM 5823 C C . GLY C 1 96 ? -49.173 -16.948 0.398 1.00 83.76 96 GLY C C 1
ATOM 5824 O O . GLY C 1 96 ? -49.261 -16.537 1.556 1.00 91.67 96 GLY C O 1
ATOM 5825 N N . HIS C 1 97 ? -48.039 -16.909 -0.298 1.00 77.53 97 HIS C N 1
ATOM 5826 C CA . HIS C 1 97 ? -46.814 -16.343 0.263 1.00 68.24 97 HIS C CA 1
ATOM 5827 C C . HIS C 1 97 ? -46.988 -14.839 0.472 1.00 67.41 97 HIS C C 1
ATOM 5828 O O . HIS C 1 97 ? -47.551 -14.162 -0.387 1.00 73.05 97 HIS C O 1
ATOM 5835 N N . PRO C 1 98 ? -46.522 -14.316 1.624 1.00 64.65 98 PRO C N 1
ATOM 5836 C CA . PRO C 1 98 ? -46.646 -12.890 1.963 1.00 60.31 98 PRO C CA 1
ATOM 5837 C C . PRO C 1 98 ? -45.901 -11.976 0.992 1.00 62.06 98 PRO C C 1
ATOM 5838 O O . PRO C 1 98 ? -46.305 -10.831 0.772 1.00 61.92 98 PRO C O 1
ATOM 5842 N N . ARG C 1 99 ? -44.812 -12.483 0.428 1.00 56.94 99 ARG C N 1
ATOM 5843 C CA . ARG C 1 99 ? -44.056 -11.747 -0.573 1.00 52.06 99 ARG C CA 1
ATOM 5844 C C . ARG C 1 99 ? -43.986 -12.556 -1.861 1.00 43.09 99 ARG C C 1
ATOM 5845 O O . ARG C 1 99 ? -42.908 -12.801 -2.399 1.00 40.64 99 ARG C O 1
ATOM 5853 N N . SER C 1 100 ? -45.151 -12.971 -2.343 1.00 47.85 100 SER C N 1
ATOM 5854 C CA . SER C 1 100 ? -45.251 -13.781 -3.547 1.00 43.64 100 SER C CA 1
ATOM 5855 C C . SER C 1 100 ? -44.610 -13.086 -4.741 1.00 52.25 100 SER C C 1
ATOM 5856 O O . SER C 1 100 ? -44.427 -11.867 -4.743 1.00 53.24 100 SER C O 1
ATOM 5859 N N . MET C 1 101 ? -44.250 -13.875 -5.747 1.00 45.51 101 MET C N 1
ATOM 5860 C CA . MET C 1 101 ? -43.745 -13.334 -7.000 1.00 47.47 101 MET C CA 1
ATOM 5861 C C . MET C 1 101 ? -44.302 -14.151 -8.155 1.00 46.46 101 MET C C 1
ATOM 5862 O O . MET C 1 101 ? -43.680 -14.267 -9.210 1.00 56.57 101 MET C O 1
ATOM 5867 N N . ARG C 1 102 ? -45.485 -14.716 -7.946 1.00 43.82 102 ARG C N 1
ATOM 5868 C CA . ARG C 1 102 ? -46.123 -15.549 -8.955 1.00 41.34 102 ARG C CA 1
ATOM 5869 C C . ARG C 1 102 ? -46.702 -14.703 -10.084 1.00 43.63 102 ARG C C 1
ATOM 5870 O O . ARG C 1 102 ? -46.699 -15.115 -11.245 1.00 48.13 102 ARG C O 1
ATOM 5878 N N . GLY C 1 103 ? -47.196 -13.521 -9.734 1.00 38.67 103 GLY C N 1
ATOM 5879 C CA . GLY C 1 103 ? -47.831 -12.642 -10.697 1.00 46.07 103 GLY C CA 1
ATOM 5880 C C . GLY C 1 103 ? -46.916 -12.223 -11.829 1.00 47.51 103 GLY C C 1
ATOM 5881 O O . GLY C 1 103 ? -47.299 -12.280 -12.997 1.00 54.84 103 GLY C O 1
ATOM 5882 N N . MET C 1 104 ? -45.702 -11.806 -11.487 1.00 48.05 104 MET C N 1
ATOM 5883 C CA . MET C 1 104 ? -44.753 -11.344 -12.490 1.00 52.13 104 MET C CA 1
ATOM 5884 C C . MET C 1 104 ? -44.176 -12.509 -13.295 1.00 53.46 104 MET C C 1
ATOM 5885 O O . MET C 1 104 ? -43.818 -12.347 -14.461 1.00 61.47 104 MET C O 1
ATOM 5890 N N . THR C 1 105 ? -44.100 -13.683 -12.677 1.00 49.37 105 THR C N 1
ATOM 5891 C CA . THR C 1 105 ? -43.530 -14.855 -13.333 1.00 53.27 105 THR C CA 1
ATOM 5892 C C . THR C 1 105 ? -44.527 -15.492 -14.306 1.00 51.62 105 THR C C 1
ATOM 5893 O O . THR C 1 105 ? -44.130 -16.086 -15.308 1.00 54.39 105 THR C O 1
ATOM 5897 N N . THR C 1 106 ? -45.819 -15.355 -14.021 1.00 52.41 106 THR C N 1
ATOM 5898 C CA . THR C 1 106 ? -46.849 -15.878 -14.920 1.00 56.91 106 THR C CA 1
ATOM 5899 C C . THR C 1 106 ? -47.278 -14.872 -15.993 1.00 51.49 106 THR C C 1
ATOM 5900 O O . THR C 1 106 ? -47.443 -15.239 -17.155 1.00 51.48 106 THR C O 1
ATOM 5904 N N . PHE C 1 107 ? -47.461 -13.610 -15.615 1.00 42.05 107 PHE C N 1
ATOM 5905 C CA . PHE C 1 107 ? -48.028 -12.649 -16.552 1.00 43.00 107 PHE C CA 1
ATOM 5906 C C . PHE C 1 107 ? -47.158 -12.456 -17.786 1.00 46.59 107 PHE C C 1
ATOM 5907 O O . PHE C 1 107 ? -47.639 -12.547 -18.914 1.00 43.65 107 PHE C O 1
ATOM 5915 N N . PHE C 1 108 ? -45.875 -12.196 -17.571 1.00 42.79 108 PHE C N 1
ATOM 5916 C CA . PHE C 1 108 ? -44.994 -11.844 -18.673 1.00 45.69 108 PHE C CA 1
ATOM 5917 C C . PHE C 1 108 ? -44.580 -13.045 -19.518 1.00 47.58 108 PHE C C 1
ATOM 5918 O O . PHE C 1 108 ? -43.929 -12.881 -20.547 1.00 64.90 108 PHE C O 1
ATOM 5926 N N . ALA C 1 109 ? -44.973 -14.243 -19.099 1.00 47.18 109 ALA C N 1
ATOM 5927 C CA . ALA C 1 109 ? -44.655 -15.454 -19.851 1.00 43.23 109 ALA C CA 1
ATOM 5928 C C . ALA C 1 109 ? -45.911 -16.077 -20.454 1.00 48.87 109 ALA C C 1
ATOM 5929 O O . ALA C 1 109 ? -45.851 -17.129 -21.096 1.00 53.45 109 ALA C O 1
ATOM 5931 N N . GLU C 1 110 ? -47.050 -15.427 -20.232 1.00 53.20 110 GLU C N 1
ATOM 5932 C CA . GLU C 1 110 ? -48.314 -15.850 -20.829 1.00 56.06 110 GLU C CA 1
ATOM 5933 C C . GLU C 1 110 ? -48.207 -15.794 -22.355 1.00 59.80 110 GLU C C 1
ATOM 5934 O O . GLU C 1 110 ? -47.679 -14.822 -22.901 1.00 64.27 110 GLU C O 1
ATOM 5940 N N . PRO C 1 111 ? -48.688 -16.843 -23.046 1.00 58.79 111 PRO C N 1
ATOM 5941 C CA . PRO C 1 111 ? -48.614 -16.949 -24.511 1.00 59.58 111 PRO C CA 1
ATOM 5942 C C . PRO C 1 111 ? -49.093 -15.698 -25.252 1.00 62.70 111 PRO C C 1
ATOM 5943 O O . PRO C 1 111 ? -48.457 -15.296 -26.225 1.00 66.41 111 PRO C O 1
ATOM 5947 N N . ASP C 1 112 ? -50.187 -15.093 -24.799 1.00 61.96 112 ASP C N 1
ATOM 5948 C CA . ASP C 1 112 ? -50.697 -13.877 -25.430 1.00 60.64 112 ASP C CA 1
ATOM 5949 C C . ASP C 1 112 ? -49.747 -12.699 -25.247 1.00 55.19 112 ASP C C 1
ATOM 5950 O O . ASP C 1 112 ? -49.601 -11.861 -26.137 1.00 53.30 112 ASP C O 1
ATOM 5955 N N . VAL C 1 113 ? -49.106 -12.642 -24.085 1.00 50.65 113 VAL C N 1
ATOM 5956 C CA . VAL C 1 113 ? -48.191 -11.556 -23.757 1.00 41.66 113 VAL C CA 1
ATOM 5957 C C . VAL C 1 113 ? -46.874 -11.683 -24.524 1.00 46.37 113 VAL C C 1
ATOM 5958 O O . VAL C 1 113 ? -46.368 -10.701 -25.070 1.00 49.14 113 VAL C O 1
ATOM 5962 N N . LEU C 1 114 ? -46.332 -12.896 -24.578 1.00 48.94 114 LEU C N 1
ATOM 5963 C CA . LEU C 1 114 ? -45.093 -13.149 -25.310 1.00 49.88 114 LEU C CA 1
ATOM 5964 C C . LEU C 1 114 ? -45.248 -12.838 -26.792 1.00 57.87 114 LEU C C 1
ATOM 5965 O O . LEU C 1 114 ? -44.319 -12.340 -27.431 1.00 65.68 114 LEU C O 1
ATOM 5970 N N . ALA C 1 115 ? -46.426 -13.134 -27.331 1.00 56.22 115 ALA C N 1
ATOM 5971 C CA . ALA C 1 115 ? -46.731 -12.846 -28.727 1.00 61.30 115 ALA C CA 1
ATOM 5972 C C . ALA C 1 115 ? -46.626 -11.349 -29.009 1.00 72.86 115 ALA C C 1
ATOM 5973 O O . ALA C 1 115 ? -46.245 -10.938 -30.105 1.00 82.74 115 ALA C O 1
ATOM 5975 N N . ALA C 1 116 ? -46.960 -10.540 -28.009 1.00 62.49 116 ALA C N 1
ATOM 5976 C CA . ALA C 1 116 ? -46.856 -9.094 -28.135 1.00 50.85 116 ALA C CA 1
ATOM 5977 C C . ALA C 1 116 ? -45.395 -8.651 -28.182 1.00 54.85 116 ALA C C 1
ATOM 5978 O O . ALA C 1 116 ? -45.030 -7.789 -28.980 1.00 55.75 116 ALA C O 1
ATOM 5980 N N . TYR C 1 117 ? -44.561 -9.243 -27.330 1.00 46.82 117 TYR C N 1
ATOM 5981 C CA . TYR C 1 117 ? -43.139 -8.906 -27.311 1.00 53.62 117 TYR C CA 1
ATOM 5982 C C . TYR C 1 117 ? -42.447 -9.329 -28.602 1.00 57.84 117 TYR C C 1
ATOM 5983 O O . TYR C 1 117 ? -41.442 -8.739 -28.993 1.00 65.79 117 TYR C O 1
ATOM 5992 N N . GLY C 1 118 ? -42.996 -10.342 -29.265 1.00 54.23 118 GLY C N 1
ATOM 5993 C CA . GLY C 1 118 ? -42.442 -10.824 -30.516 1.00 60.05 118 GLY C CA 1
ATOM 5994 C C . GLY C 1 118 ? -42.696 -9.891 -31.687 1.00 63.96 118 GLY C C 1
ATOM 5995 O O . GLY C 1 118 ? -41.945 -9.899 -32.664 1.00 60.49 118 GLY C O 1
ATOM 5996 N N . ASP C 1 119 ? -43.758 -9.093 -31.594 1.00 63.09 119 ASP C N 1
ATOM 5997 C CA . ASP C 1 119 ? -44.095 -8.130 -32.643 1.00 63.66 119 ASP C CA 1
ATOM 5998 C C . ASP C 1 119 ? -43.431 -6.780 -32.383 1.00 57.64 119 ASP C C 1
ATOM 5999 O O . ASP C 1 119 ? -43.875 -5.746 -32.883 1.00 56.27 119 ASP C O 1
ATOM 6004 N N . LEU C 1 120 ? -42.362 -6.809 -31.597 1.00 54.67 120 LEU C N 1
ATOM 6005 C CA . LEU C 1 120 ? -41.597 -5.616 -31.260 1.00 45.53 120 LEU C CA 1
ATOM 6006 C C . LEU C 1 120 ? -41.102 -4.885 -32.506 1.00 51.18 120 LEU C C 1
ATOM 6007 O O . LEU C 1 120 ? -41.093 -3.656 -32.553 1.00 49.05 120 LEU C O 1
ATOM 6012 N N . VAL C 1 121 ? -40.705 -5.652 -33.517 1.00 51.87 121 VAL C N 1
ATOM 6013 C CA . VAL C 1 121 ? -40.149 -5.094 -34.745 1.00 56.78 121 VAL C CA 1
ATOM 6014 C C . VAL C 1 121 ? -41.143 -4.201 -35.488 1.00 62.23 121 VAL C C 1
ATOM 6015 O O . VAL C 1 121 ? -40.847 -3.039 -35.774 1.00 65.77 121 VAL C O 1
ATOM 6019 N N . GLU C 1 122 ? -42.315 -4.746 -35.805 1.00 61.21 122 GLU C N 1
ATOM 6020 C CA . GLU C 1 122 ? -43.343 -3.984 -36.513 1.00 56.96 122 GLU C CA 1
ATOM 6021 C C . GLU C 1 122 ? -43.826 -2.804 -35.681 1.00 53.55 122 GLU C C 1
ATOM 6022 O O . GLU C 1 122 ? -44.179 -1.754 -36.222 1.00 54.40 122 GLU C O 1
ATOM 6028 N N . SER C 1 123 ? -43.838 -2.983 -34.364 1.00 43.12 123 SER C N 1
ATOM 6029 C CA . SER C 1 123 ? -44.186 -1.905 -33.449 1.00 50.18 123 SER C CA 1
ATOM 6030 C C . SER C 1 123 ? -43.225 -0.731 -33.604 1.00 53.43 123 SER C C 1
ATOM 6031 O O . SER C 1 123 ? -43.624 0.428 -33.486 1.00 61.45 123 SER C O 1
ATOM 6034 N N . VAL C 1 124 ? -41.959 -1.043 -33.874 1.00 46.94 124 VAL C N 1
ATOM 6035 C CA . VAL C 1 124 ? -40.928 -0.024 -34.052 1.00 52.09 124 VAL C CA 1
ATOM 6036 C C . VAL C 1 124 ? -41.071 0.679 -35.402 1.00 58.67 124 VAL C C 1
ATOM 6037 O O . VAL C 1 124 ? -40.858 1.889 -35.504 1.00 60.06 124 VAL C O 1
ATOM 6041 N N . ARG C 1 125 ? -41.455 -0.074 -36.430 1.00 61.31 125 ARG C N 1
ATOM 6042 C CA . ARG C 1 125 ? -41.652 0.496 -37.763 1.00 59.03 125 ARG C CA 1
ATOM 6043 C C . ARG C 1 125 ? -42.919 1.345 -37.856 1.00 59.26 125 ARG C C 1
ATOM 6044 O O . ARG C 1 125 ? -42.920 2.410 -38.476 1.00 58.11 125 ARG C O 1
ATOM 6052 N N . THR C 1 126 ? -43.999 0.865 -37.247 1.00 62.24 126 THR C N 1
ATOM 6053 C CA . THR C 1 126 ? -45.309 1.492 -37.408 1.00 59.94 126 THR C CA 1
ATOM 6054 C C . THR C 1 126 ? -45.604 2.562 -36.356 1.00 58.27 126 THR C C 1
ATOM 6055 O O . THR C 1 126 ? -46.366 3.495 -36.613 1.00 60.82 126 THR C O 1
ATOM 6059 N N . GLY C 1 127 ? -45.009 2.426 -35.175 1.00 54.53 127 GLY C N 1
ATOM 6060 C CA . GLY C 1 127 ? -45.286 3.342 -34.083 1.00 57.52 127 GLY C CA 1
ATOM 6061 C C . GLY C 1 127 ? -46.429 2.874 -33.195 1.00 63.42 127 GLY C C 1
ATOM 6062 O O . GLY C 1 127 ? -46.659 3.425 -32.119 1.00 64.38 127 GLY C O 1
ATOM 6063 N N . VAL C 1 128 ? -47.150 1.857 -33.653 1.00 63.34 128 VAL C N 1
ATOM 6064 C CA . VAL C 1 128 ? -48.228 1.256 -32.873 1.00 60.21 128 VAL C CA 1
ATOM 6065 C C . VAL C 1 128 ? -47.647 0.357 -31.784 1.00 61.86 128 VAL C C 1
ATOM 6066 O O . VAL C 1 128 ? -46.691 -0.375 -32.036 1.00 62.32 128 VAL C O 1
ATOM 6070 N N . PRO C 1 129 ? -48.205 0.426 -30.563 1.00 61.35 129 PRO C N 1
ATOM 6071 C CA . PRO C 1 129 ? -47.772 -0.478 -29.489 1.00 52.13 129 PRO C CA 1
ATOM 6072 C C . PRO C 1 129 ? -47.922 -1.951 -29.876 1.00 48.92 129 PRO C C 1
ATOM 6073 O O . PRO C 1 129 ? -48.944 -2.353 -30.435 1.00 47.94 129 PRO C O 1
ATOM 6077 N N . ALA C 1 130 ? -46.896 -2.736 -29.573 1.00 51.33 130 ALA C N 1
ATOM 6078 C CA . ALA C 1 130 ? -46.820 -4.141 -29.966 1.00 52.51 130 ALA C CA 1
ATOM 6079 C C . ALA C 1 130 ? -48.072 -4.958 -29.633 1.00 54.27 130 ALA C C 1
ATOM 6080 O O . ALA C 1 130 ? -48.533 -5.756 -30.452 1.00 45.27 130 ALA C O 1
ATOM 6082 N N . PHE C 1 131 ? -48.614 -4.760 -28.436 1.00 57.91 131 PHE C N 1
ATOM 6083 C CA . PHE C 1 131 ? -49.775 -5.519 -27.991 1.00 58.53 131 PHE C CA 1
ATOM 6084 C C . PHE C 1 131 ? -51.005 -5.195 -28.829 1.00 55.25 131 PHE C C 1
ATOM 6085 O O . PHE C 1 131 ? -51.821 -6.072 -29.102 1.00 58.12 131 PHE C O 1
ATOM 6093 N N . GLN C 1 132 ? -51.135 -3.936 -29.238 1.00 58.16 132 GLN C N 1
ATOM 6094 C CA . GLN C 1 132 ? -52.285 -3.516 -30.033 1.00 62.13 132 GLN C CA 1
ATOM 6095 C C . GLN C 1 132 ? -52.203 -4.078 -31.444 1.00 57.81 132 GLN C C 1
ATOM 6096 O O . GLN C 1 132 ? -53.220 -4.309 -32.088 1.00 61.71 132 GLN C O 1
ATOM 6102 N N . LEU C 1 133 ? -50.985 -4.289 -31.925 1.00 55.82 133 LEU C N 1
ATOM 6103 C CA . LEU C 1 133 ? -50.790 -4.892 -33.235 1.00 55.16 133 LEU C CA 1
ATOM 6104 C C . LEU C 1 133 ? -51.220 -6.353 -33.224 1.00 55.04 133 LEU C C 1
ATOM 6105 O O . LEU C 1 133 ? -51.978 -6.799 -34.086 1.00 60.17 133 LEU C O 1
ATOM 6110 N N . ARG C 1 134 ? -50.736 -7.087 -32.231 1.00 50.66 134 ARG C N 1
ATOM 6111 C CA . ARG C 1 134 ? -50.943 -8.527 -32.164 1.00 52.34 134 ARG C CA 1
ATOM 6112 C C . ARG C 1 134 ? -52.384 -8.901 -31.816 1.00 56.78 134 ARG C C 1
ATOM 6113 O O . ARG C 1 134 ? -52.925 -9.868 -32.354 1.00 65.43 134 ARG C O 1
ATOM 6121 N N . HIS C 1 135 ? -53.009 -8.135 -30.927 1.00 57.18 135 HIS C N 1
ATOM 6122 C CA . HIS C 1 135 ? -54.342 -8.485 -30.440 1.00 58.63 135 HIS C CA 1
ATOM 6123 C C . HIS C 1 135 ? -55.414 -7.510 -30.899 1.00 61.62 135 HIS C C 1
ATOM 6124 O O . HIS C 1 135 ? -56.559 -7.582 -30.453 1.00 68.80 135 HIS C O 1
ATOM 6131 N N . ARG C 1 136 ? -55.028 -6.597 -31.785 1.00 61.93 136 ARG C N 1
ATOM 6132 C CA . ARG C 1 136 ? -55.966 -5.712 -32.474 1.00 61.57 136 ARG C CA 1
ATOM 6133 C C . ARG C 1 136 ? -56.744 -4.799 -31.526 1.00 59.13 136 ARG C C 1
ATOM 6134 O O . ARG C 1 136 ? -57.761 -4.225 -31.911 1.00 64.97 136 ARG C O 1
ATOM 6142 N N . GLU C 1 137 ? -56.255 -4.661 -30.296 1.00 54.98 137 GLU C N 1
ATOM 6143 C CA . GLU C 1 137 ? -56.884 -3.803 -29.295 1.00 54.73 137 GLU C CA 1
ATOM 6144 C C . GLU C 1 137 ? -55.900 -3.549 -28.159 1.00 50.30 137 GLU C C 1
ATOM 6145 O O . GLU C 1 137 ? -55.008 -4.363 -27.924 1.00 49.56 137 GLU C O 1
ATOM 6151 N N . PRO C 1 138 ? -56.051 -2.416 -27.453 1.00 46.78 138 PRO C N 1
ATOM 6152 C CA . PRO C 1 138 ? -55.125 -2.095 -26.357 1.00 45.67 138 PRO C CA 1
ATOM 6153 C C . PRO C 1 138 ? -55.250 -3.053 -25.172 1.00 50.66 138 PRO C C 1
ATOM 6154 O O . PRO C 1 138 ? -56.247 -3.772 -25.064 1.00 46.41 138 PRO C O 1
ATOM 6158 N N . LEU C 1 139 ? -54.247 -3.043 -24.298 1.00 56.41 139 LEU C N 1
ATOM 6159 C CA . LEU C 1 139 ? -54.143 -3.995 -23.194 1.00 52.87 139 LEU C CA 1
ATOM 6160 C C . LEU C 1 139 ? -55.340 -3.966 -22.253 1.00 55.29 139 LEU C C 1
ATOM 6161 O O . LEU C 1 139 ? -55.839 -5.013 -21.840 1.00 60.65 139 LEU C O 1
ATOM 6166 N N . TYR C 1 140 ? -55.799 -2.766 -21.914 1.00 55.81 140 TYR C N 1
ATOM 6167 C CA . TYR C 1 140 ? -56.861 -2.624 -20.926 1.00 57.96 140 TYR C CA 1
ATOM 6168 C C . TYR C 1 140 ? -58.219 -3.020 -21.487 1.00 52.95 140 TYR C C 1
ATOM 6169 O O . TYR C 1 140 ? -59.163 -3.255 -20.731 1.00 54.99 140 TYR C O 1
ATOM 6178 N N . ASP C 1 141 ? -58.312 -3.106 -22.810 1.00 54.16 141 ASP C N 1
ATOM 6179 C CA . ASP C 1 141 ? -59.504 -3.652 -23.448 1.00 57.84 141 ASP C CA 1
ATOM 6180 C C . ASP C 1 141 ? -59.435 -5.173 -23.426 1.00 55.50 141 ASP C C 1
ATOM 6181 O O . ASP C 1 141 ? -60.448 -5.850 -23.278 1.00 63.04 141 ASP C O 1
ATOM 6186 N N . PHE C 1 142 ? -58.224 -5.699 -23.569 1.00 54.38 142 PHE C N 1
ATOM 6187 C CA . PHE C 1 142 ? -57.993 -7.136 -23.549 1.00 56.31 142 PHE C CA 1
ATOM 6188 C C . PHE C 1 142 ? -58.349 -7.737 -22.195 1.00 48.61 142 PHE C C 1
ATOM 6189 O O . PHE C 1 142 ? -59.007 -8.769 -22.121 1.00 57.35 142 PHE C O 1
ATOM 6197 N N . LEU C 1 143 ? -57.913 -7.079 -21.125 1.00 54.15 143 LEU C N 1
ATOM 6198 C CA . LEU C 1 143 ? -58.084 -7.603 -19.774 1.00 55.92 143 LEU C CA 1
ATOM 6199 C C . LEU C 1 143 ? -59.481 -7.344 -19.214 1.00 61.85 143 LEU C C 1
ATOM 6200 O O . LEU C 1 143 ? -59.782 -7.724 -18.083 1.00 61.87 143 LEU C O 1
ATOM 6205 N N . ALA C 1 144 ? -60.334 -6.697 -20.003 1.00 63.49 144 ALA C N 1
ATOM 6206 C CA . ALA C 1 144 ? -61.700 -6.427 -19.574 1.00 54.45 144 ALA C CA 1
ATOM 6207 C C . ALA C 1 144 ? -62.622 -7.565 -19.984 1.00 56.44 144 ALA C C 1
ATOM 6208 O O . ALA C 1 144 ? -63.756 -7.659 -19.515 1.00 58.91 144 ALA C O 1
ATOM 6210 N N . ARG C 1 145 ? -62.124 -8.426 -20.865 1.00 55.59 145 ARG C N 1
ATOM 6211 C CA . ARG C 1 145 ? -62.882 -9.579 -21.333 1.00 57.60 145 ARG C CA 1
ATOM 6212 C C . ARG C 1 145 ? -62.882 -10.671 -20.270 1.00 60.86 145 ARG C C 1
ATOM 6213 O O . ARG C 1 145 ? -61.851 -10.926 -19.646 1.00 56.05 145 ARG C O 1
ATOM 6221 N N . PRO C 1 146 ? -64.044 -11.314 -20.056 1.00 60.84 146 PRO C N 1
ATOM 6222 C CA . PRO C 1 146 ? -64.202 -12.302 -18.982 1.00 67.24 146 PRO C CA 1
ATOM 6223 C C . PRO C 1 146 ? -63.297 -13.526 -19.129 1.00 71.52 146 PRO C C 1
ATOM 6224 O O . PRO C 1 146 ? -62.911 -14.109 -18.118 1.00 76.48 146 PRO C O 1
ATOM 6228 N N . GLN C 1 147 ? -62.957 -13.903 -20.359 1.00 70.32 147 GLN C N 1
ATOM 6229 C CA . GLN C 1 147 ? -62.130 -15.088 -20.580 1.00 66.85 147 GLN C CA 1
ATOM 6230 C C . GLN C 1 147 ? -60.650 -14.825 -20.302 1.00 66.79 147 GLN C C 1
ATOM 6231 O O . GLN C 1 147 ? -59.828 -15.734 -20.401 1.00 71.74 147 GLN C O 1
ATOM 6237 N N . HIS C 1 148 ? -60.315 -13.587 -19.953 1.00 60.44 148 HIS C N 1
ATOM 6238 C CA . HIS C 1 148 ? -58.930 -13.222 -19.672 1.00 57.26 148 HIS C CA 1
ATOM 6239 C C . HIS C 1 148 ? -58.761 -12.730 -18.240 1.00 57.24 148 HIS C C 1
ATOM 6240 O O . HIS C 1 148 ? -57.759 -12.090 -17.916 1.00 49.27 148 HIS C O 1
ATOM 6247 N N . LYS C 1 149 ? -59.742 -13.027 -17.390 1.00 59.77 149 LYS C N 1
ATOM 6248 C CA . LYS C 1 149 ? -59.726 -12.557 -16.008 1.00 59.61 149 LYS C CA 1
ATOM 6249 C C . LYS C 1 149 ? -58.512 -13.082 -15.252 1.00 62.13 149 LYS C C 1
ATOM 6250 O O . LYS C 1 149 ? -57.953 -12.389 -14.401 1.00 70.41 149 LYS C O 1
ATOM 6256 N N . GLU C 1 150 ? -58.107 -14.307 -15.565 1.00 61.62 150 GLU C N 1
ATOM 6257 C CA . GLU C 1 150 ? -56.934 -14.898 -14.938 1.00 66.97 150 GLU C CA 1
ATOM 6258 C C . GLU C 1 150 ? -55.698 -14.060 -15.253 1.00 64.46 150 GLU C C 1
ATOM 6259 O O . GLU C 1 150 ? -54.894 -13.762 -14.371 1.00 63.07 150 GLU C O 1
ATOM 6265 N N . VAL C 1 151 ? -55.565 -13.667 -16.514 1.00 54.47 151 VAL C N 1
ATOM 6266 C CA . VAL C 1 151 ? -54.459 -12.820 -16.934 1.00 52.04 151 VAL C CA 1
ATOM 6267 C C . VAL C 1 151 ? -54.546 -11.447 -16.265 1.00 55.71 151 VAL C C 1
ATOM 6268 O O . VAL C 1 151 ? -53.523 -10.833 -15.955 1.00 57.93 151 VAL C O 1
ATOM 6272 N N . ARG C 1 152 ? -55.766 -10.970 -16.029 1.00 48.92 152 ARG C N 1
ATOM 6273 C CA . ARG C 1 152 ? -55.937 -9.666 -15.400 1.00 51.44 152 ARG C CA 1
ATOM 6274 C C . ARG C 1 152 ? -55.498 -9.712 -13.941 1.00 52.64 152 ARG C C 1
ATOM 6275 O O . ARG C 1 152 ? -54.782 -8.827 -13.474 1.00 47.74 152 ARG C O 1
ATOM 6283 N N . ASP C 1 153 ? -55.925 -10.749 -13.227 1.00 55.14 153 ASP C N 1
ATOM 6284 C CA . ASP C 1 153 ? -55.579 -10.895 -11.817 1.00 58.94 153 ASP C CA 1
ATOM 6285 C C . ASP C 1 153 ? -54.082 -11.122 -11.634 1.00 58.80 153 ASP C C 1
ATOM 6286 O O . ASP C 1 153 ? -53.514 -10.769 -10.601 1.00 59.40 153 ASP C O 1
ATOM 6291 N N . GLU C 1 154 ? -53.452 -11.717 -12.642 1.00 55.93 154 GLU C N 1
ATOM 6292 C CA . GLU C 1 154 ? -52.013 -11.961 -12.622 1.00 53.33 154 GLU C CA 1
ATOM 6293 C C . GLU C 1 154 ? -51.238 -10.687 -12.920 1.00 54.92 154 GLU C C 1
ATOM 6294 O O . GLU C 1 154 ? -50.117 -10.502 -12.446 1.00 54.42 154 GLU C O 1
ATOM 6300 N N . PHE C 1 155 ? -51.834 -9.828 -13.738 1.00 54.08 155 PHE C N 1
ATOM 6301 C CA . PHE C 1 155 ? -51.235 -8.546 -14.069 1.00 51.30 155 PHE C CA 1
ATOM 6302 C C . PHE C 1 155 ? -51.299 -7.626 -12.864 1.00 55.64 155 PHE C C 1
ATOM 6303 O O . PHE C 1 155 ? -50.359 -6.886 -12.589 1.00 53.72 155 PHE C O 1
ATOM 6311 N N . ASP C 1 156 ? -52.420 -7.674 -12.153 1.00 58.65 156 ASP C N 1
ATOM 6312 C CA . ASP C 1 156 ? -52.590 -6.883 -10.942 1.00 60.90 156 ASP C CA 1
ATOM 6313 C C . ASP C 1 156 ? -51.633 -7.377 -9.866 1.00 61.60 156 ASP C C 1
ATOM 6314 O O . ASP C 1 156 ? -51.081 -6.590 -9.095 1.00 66.81 156 ASP C O 1
ATOM 6319 N N . ALA C 1 157 ? -51.434 -8.690 -9.829 1.00 57.16 157 ALA C N 1
ATOM 6320 C CA . ALA C 1 157 ? -50.514 -9.297 -8.881 1.00 53.73 157 ALA C CA 1
ATOM 6321 C C . ALA C 1 157 ? -49.080 -8.858 -9.166 1.00 54.66 157 ALA C C 1
ATOM 6322 O O . ALA C 1 157 ? -48.323 -8.554 -8.248 1.00 56.88 157 ALA C O 1
ATOM 6324 N N . ALA C 1 158 ? -48.718 -8.815 -10.444 1.00 52.44 158 ALA C N 1
ATOM 6325 C CA . ALA C 1 158 ? -47.374 -8.412 -10.850 1.00 52.74 158 ALA C CA 1
ATOM 6326 C C . ALA C 1 158 ? -47.055 -6.975 -10.441 1.00 58.61 158 ALA C C 1
ATOM 6327 O O . ALA C 1 158 ? -45.925 -6.663 -10.064 1.00 61.06 158 ALA C O 1
ATOM 6329 N N . MET C 1 159 ? -48.054 -6.102 -10.518 1.00 60.15 159 MET C N 1
ATOM 6330 C CA . MET C 1 159 ? -47.874 -4.702 -10.157 1.00 56.75 159 MET C CA 1
ATOM 6331 C C . MET C 1 159 ? -47.666 -4.542 -8.654 1.00 51.02 159 MET C C 1
ATOM 6332 O O . MET C 1 159 ? -46.790 -3.794 -8.218 1.00 45.23 159 MET C O 1
ATOM 6337 N N . VAL C 1 160 ? -48.475 -5.247 -7.869 1.00 52.68 160 VAL C N 1
ATOM 6338 C CA . VAL C 1 160 ? -48.321 -5.254 -6.417 1.00 50.57 160 VAL C CA 1
ATOM 6339 C C . VAL C 1 160 ? -46.940 -5.758 -6.019 1.00 51.71 160 VAL C C 1
ATOM 6340 O O . VAL C 1 160 ? -46.295 -5.194 -5.137 1.00 60.28 160 VAL C O 1
ATOM 6344 N N . GLU C 1 161 ? -46.489 -6.815 -6.689 1.00 48.62 161 GLU C N 1
ATOM 6345 C CA . GLU C 1 161 ? -45.199 -7.431 -6.397 1.00 47.85 161 GLU C CA 1
ATOM 6346 C C . GLU C 1 161 ? -44.017 -6.515 -6.720 1.00 54.85 161 GLU C C 1
ATOM 6347 O O . GLU C 1 161 ? -43.045 -6.466 -5.965 1.00 55.30 161 GLU C O 1
ATOM 6353 N N . PHE C 1 162 ? -44.097 -5.793 -7.835 1.00 59.60 162 PHE C N 1
ATOM 6354 C CA . PHE C 1 162 ? -43.039 -4.852 -8.211 1.00 55.63 162 PHE C CA 1
ATOM 6355 C C . PHE C 1 162 ? -42.901 -3.741 -7.178 1.00 53.32 162 PHE C C 1
ATOM 6356 O O . PHE C 1 162 ? -41.811 -3.216 -6.962 1.00 56.44 162 PHE C O 1
ATOM 6364 N N . GLY C 1 163 ? -44.011 -3.386 -6.542 1.00 49.25 163 GLY C N 1
ATOM 6365 C CA . GLY C 1 163 ? -43.994 -2.385 -5.494 1.00 51.49 163 GLY C CA 1
ATOM 6366 C C . GLY C 1 163 ? -43.278 -2.887 -4.256 1.00 57.44 163 GLY C C 1
ATOM 6367 O O . GLY C 1 163 ? -42.428 -2.193 -3.696 1.00 52.06 163 GLY C O 1
ATOM 6368 N N . GLN C 1 164 ? -43.625 -4.098 -3.828 1.00 56.91 164 GLN C N 1
ATOM 6369 C CA . GLN C 1 164 ? -43.014 -4.699 -2.648 1.00 56.71 164 GLN C CA 1
ATOM 6370 C C . GLN C 1 164 ? -41.535 -4.989 -2.877 1.00 52.20 164 GLN C C 1
ATOM 6371 O O . GLN C 1 164 ? -40.724 -4.878 -1.957 1.00 54.70 164 GLN C O 1
ATOM 6377 N N . TYR C 1 165 ? -41.192 -5.355 -4.109 1.00 46.39 165 TYR C N 1
ATOM 6378 C CA . TYR C 1 165 ? -39.826 -5.742 -4.441 1.00 40.56 165 TYR C CA 1
ATOM 6379 C C . TYR C 1 165 ? -38.867 -4.548 -4.452 1.00 47.21 165 TYR C C 1
ATOM 6380 O O . TYR C 1 165 ? -37.717 -4.669 -4.030 1.00 38.67 165 TYR C O 1
ATOM 6389 N N . PHE C 1 166 ? -39.337 -3.403 -4.937 1.00 49.51 166 PHE C N 1
ATOM 6390 C CA . PHE C 1 166 ? -38.484 -2.223 -5.058 1.00 41.52 166 PHE C CA 1
ATOM 6391 C C . PHE C 1 166 ? -38.535 -1.318 -3.834 1.00 43.28 166 PHE C C 1
ATOM 6392 O O . PHE C 1 166 ? -37.770 -0.360 -3.747 1.00 39.07 166 PHE C O 1
ATOM 6400 N N . ALA C 1 167 ? -39.431 -1.624 -2.898 1.00 37.70 167 ALA C N 1
ATOM 6401 C CA . ALA C 1 167 ? -39.683 -0.763 -1.743 1.00 46.09 167 ALA C CA 1
ATOM 6402 C C . ALA C 1 167 ? -38.413 -0.434 -0.952 1.00 53.18 167 ALA C C 1
ATOM 6403 O O . ALA C 1 167 ? -38.262 0.679 -0.441 1.00 54.48 167 ALA C O 1
ATOM 6405 N N . ASP C 1 168 ? -37.505 -1.401 -0.862 1.00 52.62 168 ASP C N 1
ATOM 6406 C CA . ASP C 1 168 ? -36.264 -1.229 -0.114 1.00 53.69 168 ASP C CA 1
ATOM 6407 C C . ASP C 1 168 ? -35.330 -0.244 -0.814 1.00 49.24 168 ASP C C 1
ATOM 6408 O O . ASP C 1 168 ? -34.588 0.493 -0.161 1.00 49.55 168 ASP C O 1
ATOM 6413 N N . ASP C 1 169 ? -35.372 -0.235 -2.143 1.00 38.75 169 ASP C N 1
ATOM 6414 C CA . ASP C 1 169 ? -34.558 0.691 -2.918 1.00 45.62 169 ASP C CA 1
ATOM 6415 C C . ASP C 1 169 ? -34.906 2.147 -2.604 1.00 46.37 169 ASP C C 1
ATOM 6416 O O . ASP C 1 169 ? -34.023 2.996 -2.575 1.00 55.30 169 ASP C O 1
ATOM 6421 N N . PHE C 1 170 ? -36.185 2.434 -2.363 1.00 42.85 170 PHE C N 1
ATOM 6422 C CA . PHE C 1 170 ? -36.597 3.796 -2.011 1.00 50.92 170 PHE C CA 1
ATOM 6423 C C . PHE C 1 170 ? -36.181 4.151 -0.593 1.00 43.88 170 PHE C C 1
ATOM 6424 O O . PHE C 1 170 ? -35.724 5.263 -0.332 1.00 60.25 170 PHE C O 1
ATOM 6432 N N . LEU C 1 171 ? -36.332 3.195 0.318 1.00 50.30 171 LEU C N 1
ATOM 6433 C CA . LEU C 1 171 ? -36.100 3.439 1.738 1.00 52.82 171 LEU C CA 1
ATOM 6434 C C . LEU C 1 171 ? -34.620 3.607 2.072 1.00 55.79 171 LEU C C 1
ATOM 6435 O O . LEU C 1 171 ? -34.269 4.279 3.044 1.00 59.96 171 LEU C O 1
ATOM 6440 N N . THR C 1 172 ? -33.757 3.000 1.264 1.00 54.87 172 THR C N 1
ATOM 6441 C CA . THR C 1 172 ? -32.318 3.079 1.499 1.00 60.27 172 THR C CA 1
ATOM 6442 C C . THR C 1 172 ? -31.637 4.159 0.659 1.00 61.92 172 THR C C 1
ATOM 6443 O O . THR C 1 172 ? -30.477 4.490 0.898 1.00 74.52 172 THR C O 1
ATOM 6447 N N . SER C 1 173 ? -32.352 4.717 -0.313 1.00 60.29 173 SER C N 1
ATOM 6448 C CA . SER C 1 173 ? -31.753 5.707 -1.209 1.00 60.16 173 SER C CA 1
ATOM 6449 C C . SER C 1 173 ? -32.123 7.145 -0.852 1.00 62.79 173 SER C C 1
ATOM 6450 O O . SER C 1 173 ? -31.453 8.085 -1.277 1.00 59.27 173 SER C O 1
ATOM 6453 N N . PHE C 1 174 ? -33.191 7.317 -0.080 1.00 52.50 174 PHE C N 1
ATOM 6454 C CA . PHE C 1 174 ? -33.677 8.654 0.243 1.00 45.14 174 PHE C CA 1
ATOM 6455 C C . PHE C 1 174 ? -33.937 8.819 1.736 1.00 44.76 174 PHE C C 1
ATOM 6456 O O . PHE C 1 174 ? -34.394 7.890 2.404 1.00 40.60 174 PHE C O 1
ATOM 6464 N N . ASP C 1 175 ? -33.652 10.013 2.247 1.00 46.91 175 ASP C N 1
ATOM 6465 C CA . ASP C 1 175 ? -33.749 10.282 3.674 1.00 40.60 175 ASP C CA 1
ATOM 6466 C C . ASP C 1 175 ? -35.168 10.670 4.065 1.00 32.54 175 ASP C C 1
ATOM 6467 O O . ASP C 1 175 ? -35.510 11.851 4.121 1.00 50.19 175 ASP C O 1
ATOM 6472 N N . PHE C 1 176 ? -35.992 9.666 4.342 1.00 42.23 176 PHE C N 1
ATOM 6473 C CA . PHE C 1 176 ? -37.370 9.899 4.754 1.00 36.01 176 PHE C CA 1
ATOM 6474 C C . PHE C 1 176 ? -37.428 10.423 6.188 1.00 37.65 176 PHE C C 1
ATOM 6475 O O . PHE C 1 176 ? -38.444 10.962 6.619 1.00 41.91 176 PHE C O 1
ATOM 6483 N N . GLY C 1 177 ? -36.328 10.274 6.917 1.00 40.52 177 GLY C N 1
ATOM 6484 C CA . GLY C 1 177 ? -36.262 10.723 8.296 1.00 46.48 177 GLY C CA 1
ATOM 6485 C C . GLY C 1 177 ? -36.160 12.232 8.444 1.00 46.00 177 GLY C C 1
ATOM 6486 O O . GLY C 1 177 ? -36.095 12.753 9.557 1.00 54.47 177 GLY C O 1
ATOM 6487 N N . ARG C 1 178 ? -36.130 12.936 7.320 1.00 42.55 178 ARG C N 1
ATOM 6488 C CA . ARG C 1 178 ? -36.198 14.393 7.327 1.00 48.07 178 ARG C CA 1
ATOM 6489 C C . ARG C 1 178 ? -37.592 14.864 7.737 1.00 54.10 178 ARG C C 1
ATOM 6490 O O . ARG C 1 178 ? -37.773 16.001 8.175 1.00 60.00 178 ARG C O 1
ATOM 6498 N N . PHE C 1 179 ? -38.572 13.976 7.594 1.00 45.93 179 PHE C N 1
ATOM 6499 C CA . PHE C 1 179 ? -39.977 14.343 7.739 1.00 44.10 179 PHE C CA 1
ATOM 6500 C C . PHE C 1 179 ? -40.670 13.580 8.864 1.00 43.29 179 PHE C C 1
ATOM 6501 O O . PHE C 1 179 ? -40.229 12.500 9.252 1.00 47.35 179 PHE C O 1
ATOM 6509 N N . THR C 1 180 ? -41.761 14.144 9.377 1.00 48.02 180 THR C N 1
ATOM 6510 C CA . THR C 1 180 ? -42.472 13.558 10.512 1.00 50.26 180 THR C CA 1
ATOM 6511 C C . THR C 1 180 ? -43.923 13.170 10.210 1.00 51.32 180 THR C C 1
ATOM 6512 O O . THR C 1 180 ? -44.470 12.287 10.862 1.00 53.59 180 THR C O 1
ATOM 6516 N N . ARG C 1 181 ? -44.551 13.834 9.242 1.00 45.80 181 ARG C N 1
ATOM 6517 C CA . ARG C 1 181 ? -45.926 13.495 8.867 1.00 38.68 181 ARG C CA 1
ATOM 6518 C C . ARG C 1 181 ? -46.049 13.284 7.359 1.00 43.18 181 ARG C C 1
ATOM 6519 O O . ARG C 1 181 ? -45.911 14.223 6.574 1.00 47.34 181 ARG C O 1
ATOM 6527 N N . PHE C 1 182 ? -46.310 12.040 6.965 1.00 43.68 182 PHE C N 1
ATOM 6528 C CA . PHE C 1 182 ? -46.356 11.661 5.557 1.00 39.90 182 PHE C CA 1
ATOM 6529 C C . PHE C 1 182 ? -47.781 11.527 5.046 1.00 46.13 182 PHE C C 1
ATOM 6530 O O . PHE C 1 182 ? -48.675 11.105 5.773 1.00 49.64 182 PHE C O 1
ATOM 6538 N N . ALA C 1 183 ? -47.984 11.870 3.782 1.00 45.47 183 ALA C N 1
ATOM 6539 C CA . ALA C 1 183 ? -49.254 11.612 3.124 1.00 44.77 183 ALA C CA 1
ATOM 6540 C C . ALA C 1 183 ? -48.999 10.826 1.846 1.00 46.94 183 ALA C C 1
ATOM 6541 O O . ALA C 1 183 ? -48.379 11.339 0.915 1.00 37.18 183 ALA C O 1
ATOM 6543 N N . ASP C 1 184 ? -49.467 9.580 1.809 1.00 35.41 184 ASP C N 1
ATOM 6544 C CA . ASP C 1 184 ? -49.283 8.745 0.628 1.00 38.36 184 ASP C CA 1
ATOM 6545 C C . ASP C 1 184 ? -50.543 8.755 -0.219 1.00 40.08 184 ASP C C 1
ATOM 6546 O O . ASP C 1 184 ? -51.552 8.146 0.136 1.00 39.63 184 ASP C O 1
ATOM 6551 N N . ILE C 1 185 ? -50.475 9.448 -1.348 1.00 38.23 185 ILE C N 1
ATOM 6552 C CA . ILE C 1 185 ? -51.642 9.646 -2.194 1.00 46.07 185 ILE C CA 1
ATOM 6553 C C . ILE C 1 185 ? -51.765 8.536 -3.231 1.00 44.76 185 ILE C C 1
ATOM 6554 O O . ILE C 1 185 ? -51.001 8.485 -4.195 1.00 51.61 185 ILE C O 1
ATOM 6559 N N . GLY C 1 186 ? -52.737 7.652 -3.023 1.00 48.50 186 GLY C N 1
ATOM 6560 C CA . GLY C 1 186 ? -52.911 6.477 -3.860 1.00 41.82 186 GLY C CA 1
ATOM 6561 C C . GLY C 1 186 ? -52.082 5.308 -3.360 1.00 37.61 186 GLY C C 1
ATOM 6562 O O . GLY C 1 186 ? -51.504 4.563 -4.150 1.00 45.86 186 GLY C O 1
ATOM 6563 N N . GLY C 1 187 ? -52.030 5.139 -2.042 1.00 38.95 187 GLY C N 1
ATOM 6564 C CA . GLY C 1 187 ? -51.176 4.131 -1.440 1.00 44.29 187 GLY C CA 1
ATOM 6565 C C . GLY C 1 187 ? -51.841 2.801 -1.125 1.00 45.38 187 GLY C C 1
ATOM 6566 O O . GLY C 1 187 ? -51.326 2.026 -0.317 1.00 42.35 187 GLY C O 1
ATOM 6567 N N . GLY C 1 188 ? -52.985 2.541 -1.754 1.00 32.03 188 GLY C N 1
ATOM 6568 C CA . GLY C 1 188 ? -53.669 1.266 -1.626 1.00 40.67 188 GLY C CA 1
ATOM 6569 C C . GLY C 1 188 ? -53.927 0.813 -0.201 1.00 46.18 188 GLY C C 1
ATOM 6570 O O . GLY C 1 188 ? -54.551 1.526 0.587 1.00 39.87 188 GLY C O 1
ATOM 6571 N N . ARG C 1 189 ? -53.439 -0.383 0.124 1.00 46.39 189 ARG C N 1
ATOM 6572 C CA . ARG C 1 189 ? -53.586 -0.939 1.464 1.00 39.62 189 ARG C CA 1
ATOM 6573 C C . ARG C 1 189 ? -52.625 -0.298 2.462 1.00 40.89 189 ARG C C 1
ATOM 6574 O O . ARG C 1 189 ? -52.720 -0.547 3.662 1.00 34.01 189 ARG C O 1
ATOM 6582 N N . GLY C 1 190 ? -51.700 0.520 1.966 1.00 43.87 190 GLY C N 1
ATOM 6583 C CA . GLY C 1 190 ? -50.781 1.241 2.831 1.00 43.19 190 GLY C CA 1
ATOM 6584 C C . GLY C 1 190 ? -49.476 0.523 3.137 1.00 41.28 190 GLY C C 1
ATOM 6585 O O . GLY C 1 190 ? -48.809 0.838 4.127 1.00 34.37 190 GLY C O 1
ATOM 6586 N N . GLN C 1 191 ? -49.107 -0.434 2.288 1.00 32.38 191 GLN C N 1
ATOM 6587 C CA . GLN C 1 191 ? -47.883 -1.205 2.487 1.00 43.04 191 GLN C CA 1
ATOM 6588 C C . GLN C 1 191 ? -46.628 -0.340 2.423 1.00 45.32 191 GLN C C 1
ATOM 6589 O O . GLN C 1 191 ? -45.753 -0.459 3.280 1.00 43.64 191 GLN C O 1
ATOM 6595 N N . PHE C 1 192 ? -46.535 0.526 1.417 1.00 45.83 192 PHE C N 1
ATOM 6596 C CA . PHE C 1 192 ? -45.382 1.417 1.315 1.00 36.80 192 PHE C CA 1
ATOM 6597 C C . PHE C 1 192 ? -45.333 2.405 2.476 1.00 38.10 192 PHE C C 1
ATOM 6598 O O . PHE C 1 192 ? -44.263 2.696 3.008 1.00 37.95 192 PHE C O 1
ATOM 6606 N N . LEU C 1 193 ? -46.491 2.932 2.855 1.00 41.10 193 LEU C N 1
ATOM 6607 C CA . LEU C 1 193 ? -46.573 3.869 3.969 1.00 34.87 193 LEU C CA 1
ATOM 6608 C C . LEU C 1 193 ? -46.112 3.206 5.267 1.00 39.83 193 LEU C C 1
ATOM 6609 O O . LEU C 1 193 ? -45.465 3.835 6.109 1.00 45.01 193 LEU C O 1
ATOM 6614 N N . ALA C 1 194 ? -46.439 1.925 5.414 1.00 40.58 194 ALA C N 1
ATOM 6615 C CA . ALA C 1 194 ? -46.018 1.149 6.577 1.00 40.83 194 ALA C CA 1
ATOM 6616 C C . ALA C 1 194 ? -44.496 0.978 6.623 1.00 35.17 194 ALA C C 1
ATOM 6617 O O . ALA C 1 194 ? -43.893 1.006 7.697 1.00 35.86 194 ALA C O 1
ATOM 6619 N N . GLY C 1 195 ? -43.883 0.801 5.458 1.00 33.49 195 GLY C N 1
ATOM 6620 C CA . GLY C 1 195 ? -42.434 0.733 5.364 1.00 29.52 195 GLY C CA 1
ATOM 6621 C C . GLY C 1 195 ? -41.767 2.028 5.795 1.00 38.48 195 GLY C C 1
ATOM 6622 O O . GLY C 1 195 ? -40.764 2.009 6.509 1.00 45.66 195 GLY C O 1
ATOM 6623 N N . VAL C 1 196 ? -42.324 3.158 5.364 1.00 33.00 196 VAL C N 1
ATOM 6624 C CA . VAL C 1 196 ? -41.803 4.466 5.756 1.00 33.66 196 VAL C CA 1
ATOM 6625 C C . VAL C 1 196 ? -41.885 4.681 7.267 1.00 35.56 196 VAL C C 1
ATOM 6626 O O . VAL C 1 196 ? -40.907 5.072 7.904 1.00 41.37 196 VAL C O 1
ATOM 6630 N N . LEU C 1 197 ? -43.057 4.420 7.833 1.00 34.96 197 LEU C N 1
ATOM 6631 C CA . LEU C 1 197 ? -43.288 4.638 9.257 1.00 39.38 197 LEU C CA 1
ATOM 6632 C C . LEU C 1 197 ? -42.466 3.700 10.137 1.00 46.67 197 LEU C C 1
ATOM 6633 O O . LEU C 1 197 ? -42.120 4.048 11.266 1.00 53.62 197 LEU C O 1
ATOM 6638 N N . THR C 1 198 ? -42.157 2.513 9.623 1.00 50.84 198 THR C N 1
ATOM 6639 C CA . THR C 1 198 ? -41.282 1.578 10.331 1.00 51.19 198 THR C CA 1
ATOM 6640 C C . THR C 1 198 ? -39.853 2.115 10.386 1.00 53.79 198 THR C C 1
ATOM 6641 O O . THR C 1 198 ? -39.176 2.019 11.410 1.00 62.58 198 THR C O 1
ATOM 6645 N N . ALA C 1 199 ? -39.401 2.688 9.277 1.00 49.60 199 ALA C N 1
ATOM 6646 C CA . ALA C 1 199 ? -38.045 3.215 9.189 1.00 44.48 199 ALA C CA 1
ATOM 6647 C C . ALA C 1 199 ? -37.912 4.560 9.897 1.00 45.16 199 ALA C C 1
ATOM 6648 O O . ALA C 1 199 ? -36.833 4.924 10.357 1.00 54.14 199 ALA C O 1
ATOM 6650 N N . VAL C 1 200 ? -39.012 5.298 9.978 1.00 47.76 200 VAL C N 1
ATOM 6651 C CA . VAL C 1 200 ? -38.995 6.620 10.589 1.00 51.77 200 VAL C CA 1
ATOM 6652 C C . VAL C 1 200 ? -39.826 6.632 11.867 1.00 62.56 200 VAL C C 1
ATOM 6653 O O . VAL C 1 200 ? -41.039 6.843 11.824 1.00 62.93 200 VAL C O 1
ATOM 6657 N N . PRO C 1 201 ? -39.169 6.409 13.014 1.00 71.22 201 PRO C N 1
ATOM 6658 C CA . PRO C 1 201 ? -39.854 6.316 14.306 1.00 78.26 201 PRO C CA 1
ATOM 6659 C C . PRO C 1 201 ? -40.516 7.630 14.702 1.00 74.12 201 PRO C C 1
ATOM 6660 O O . PRO C 1 201 ? -40.024 8.697 14.327 1.00 73.02 201 PRO C O 1
ATOM 6664 N N . SER C 1 202 ? -41.623 7.531 15.436 1.00 72.13 202 SER C N 1
ATOM 6665 C CA . SER C 1 202 ? -42.363 8.683 15.956 1.00 73.03 202 SER C CA 1
ATOM 6666 C C . SER C 1 202 ? -43.032 9.509 14.857 1.00 60.49 202 SER C C 1
ATOM 6667 O O . SER C 1 202 ? -43.496 10.622 15.106 1.00 63.81 202 SER C O 1
ATOM 6670 N N . SER C 1 203 ? -43.093 8.963 13.647 1.00 54.70 203 SER C N 1
ATOM 6671 C CA . SER C 1 203 ? -43.769 9.640 12.548 1.00 48.98 203 SER C CA 1
ATOM 6672 C C . SER C 1 203 ? -45.194 9.117 12.370 1.00 51.53 203 SER C C 1
ATOM 6673 O O . SER C 1 203 ? -45.476 7.951 12.641 1.00 46.70 203 SER C O 1
ATOM 6676 N N . THR C 1 204 ? -46.091 9.987 11.921 1.00 48.42 204 THR C N 1
ATOM 6677 C CA . THR C 1 204 ? -47.457 9.578 11.621 1.00 48.57 204 THR C CA 1
ATOM 6678 C C . THR C 1 204 ? -47.708 9.682 10.119 1.00 46.53 204 THR C C 1
ATOM 6679 O O . THR C 1 204 ? -46.907 10.268 9.390 1.00 45.29 204 THR C O 1
ATOM 6683 N N . GLY C 1 205 ? -48.813 9.107 9.656 1.00 42.68 205 GLY C N 1
ATOM 6684 C CA . GLY C 1 205 ? -49.122 9.120 8.239 1.00 42.81 205 GLY C CA 1
ATOM 6685 C C . GLY C 1 205 ? -50.599 9.198 7.889 1.00 41.22 205 GLY C C 1
ATOM 6686 O O . GLY C 1 205 ? -51.473 8.838 8.685 1.00 43.52 205 GLY C O 1
ATOM 6687 N N . VAL C 1 206 ? -50.871 9.675 6.681 1.00 34.26 206 VAL C N 1
ATOM 6688 C CA . VAL C 1 206 ? -52.226 9.707 6.150 1.00 46.54 206 VAL C CA 1
ATOM 6689 C C . VAL C 1 206 ? -52.279 8.922 4.841 1.00 39.90 206 VAL C C 1
ATOM 6690 O O . VAL C 1 206 ? -51.501 9.166 3.917 1.00 33.98 206 VAL C O 1
ATOM 6694 N N . LEU C 1 207 ? -53.193 7.964 4.778 1.00 36.27 207 LEU C N 1
ATOM 6695 C CA . LEU C 1 207 ? -53.372 7.150 3.584 1.00 29.08 207 LEU C CA 1
ATOM 6696 C C . LEU C 1 207 ? -54.569 7.633 2.777 1.00 37.46 207 LEU C C 1
ATOM 6697 O O . LEU C 1 207 ? -55.689 7.670 3.287 1.00 42.59 207 LEU C O 1
ATOM 6702 N N . VAL C 1 208 ? -54.330 8.004 1.522 1.00 37.80 208 VAL C N 1
ATOM 6703 C CA . VAL C 1 208 ? -55.400 8.483 0.653 1.00 38.31 208 VAL C CA 1
ATOM 6704 C C . VAL C 1 208 ? -55.611 7.565 -0.548 1.00 47.19 208 VAL C C 1
ATOM 6705 O O . VAL C 1 208 ? -54.714 7.385 -1.368 1.00 50.16 208 VAL C O 1
ATOM 6709 N N . ASP C 1 209 ? -56.799 6.979 -0.640 1.00 48.64 209 ASP C N 1
ATOM 6710 C CA . ASP C 1 209 ? -57.168 6.193 -1.809 1.00 50.10 209 ASP C CA 1
ATOM 6711 C C . ASP C 1 209 ? -58.685 6.062 -1.882 1.00 48.64 209 ASP C C 1
ATOM 6712 O O . ASP C 1 209 ? -59.407 6.683 -1.103 1.00 49.26 209 ASP C O 1
ATOM 6717 N N . GLY C 1 210 ? -59.162 5.256 -2.825 1.00 45.31 210 GLY C N 1
ATOM 6718 C CA . GLY C 1 210 ? -60.586 5.077 -3.032 1.00 54.28 210 GLY C CA 1
ATOM 6719 C C . GLY C 1 210 ? -61.198 4.070 -2.076 1.00 48.31 210 GLY C C 1
ATOM 6720 O O . GLY C 1 210 ? -60.518 3.552 -1.194 1.00 42.31 210 GLY C O 1
ATOM 6721 N N . PRO C 1 211 ? -62.493 3.787 -2.250 1.00 46.77 211 PRO C N 1
ATOM 6722 C CA . PRO C 1 211 ? -63.230 2.873 -1.368 1.00 51.59 211 PRO C CA 1
ATOM 6723 C C . PRO C 1 211 ? -62.947 1.390 -1.629 1.00 57.10 211 PRO C C 1
ATOM 6724 O O . PRO C 1 211 ? -63.453 0.545 -0.892 1.00 59.91 211 PRO C O 1
ATOM 6728 N N . ALA C 1 212 ? -62.150 1.086 -2.649 1.00 58.08 212 ALA C N 1
ATOM 6729 C CA . ALA C 1 212 ? -61.901 -0.298 -3.053 1.00 52.60 212 ALA C CA 1
ATOM 6730 C C . ALA C 1 212 ? -61.250 -1.135 -1.950 1.00 47.52 212 ALA C C 1
ATOM 6731 O O . ALA C 1 212 ? -61.790 -2.165 -1.548 1.00 54.71 212 ALA C O 1
ATOM 6733 N N . VAL C 1 213 ? -60.090 -0.705 -1.462 1.00 38.21 213 VAL C N 1
ATOM 6734 C CA . VAL C 1 213 ? -59.389 -1.491 -0.449 1.00 54.70 213 VAL C CA 1
ATOM 6735 C C . VAL C 1 213 ? -59.422 -0.839 0.930 1.00 42.50 213 VAL C C 1
ATOM 6736 O O . VAL C 1 213 ? -58.588 -1.142 1.782 1.00 47.79 213 VAL C O 1
ATOM 6740 N N . ALA C 1 214 ? -60.399 0.036 1.145 1.00 39.91 214 ALA C N 1
ATOM 6741 C CA . ALA C 1 214 ? -60.546 0.758 2.407 1.00 51.77 214 ALA C CA 1
ATOM 6742 C C . ALA C 1 214 ? -60.577 -0.160 3.634 1.00 51.59 214 ALA C C 1
ATOM 6743 O O . ALA C 1 214 ? -59.781 0.011 4.561 1.00 38.07 214 ALA C O 1
ATOM 6745 N N . ALA C 1 215 ? -61.497 -1.123 3.644 1.00 35.92 215 ALA C N 1
ATOM 6746 C CA . ALA C 1 215 ? -61.571 -2.084 4.742 1.00 36.95 215 ALA C CA 1
ATOM 6747 C C . ALA C 1 215 ? -60.263 -2.887 4.868 1.00 42.18 215 ALA C C 1
ATOM 6748 O O . ALA C 1 215 ? -59.762 -3.102 5.975 1.00 39.57 215 ALA C O 1
ATOM 6750 N N . SER C 1 216 ? -59.710 -3.308 3.731 1.00 39.39 216 SER C N 1
ATOM 6751 C CA . SER C 1 216 ? -58.455 -4.064 3.705 1.00 43.15 216 SER C CA 1
ATOM 6752 C C . SER C 1 216 ? -57.296 -3.265 4.285 1.00 45.36 216 SER C C 1
ATOM 6753 O O . SER C 1 216 ? -56.378 -3.827 4.883 1.00 38.12 216 SER C O 1
ATOM 6756 N N . ALA C 1 217 ? -57.341 -1.950 4.108 1.00 45.09 217 ALA C N 1
ATOM 6757 C CA . ALA C 1 217 ? -56.267 -1.095 4.586 1.00 42.29 217 ALA C CA 1
ATOM 6758 C C . ALA C 1 217 ? -56.264 -1.033 6.108 1.00 33.11 217 ALA C C 1
ATOM 6759 O O . ALA C 1 217 ? -55.211 -1.122 6.735 1.00 40.45 217 ALA C O 1
ATOM 6761 N N . HIS C 1 218 ? -57.438 -0.873 6.704 1.00 39.67 218 HIS C N 1
ATOM 6762 C CA . HIS C 1 218 ? -57.530 -0.812 8.158 1.00 49.12 218 HIS C CA 1
ATOM 6763 C C . HIS C 1 218 ? -57.041 -2.110 8.790 1.00 53.88 218 HIS C C 1
ATOM 6764 O O . HIS C 1 218 ? -56.398 -2.100 9.841 1.00 55.48 218 HIS C O 1
ATOM 6771 N N . LYS C 1 219 ? -57.349 -3.225 8.136 1.00 45.22 219 LYS C N 1
ATOM 6772 C CA . LYS C 1 219 ? -56.952 -4.532 8.632 1.00 49.74 219 LYS C CA 1
ATOM 6773 C C . LYS C 1 219 ? -55.439 -4.706 8.537 1.00 49.39 219 LYS C C 1
ATOM 6774 O O . LYS C 1 219 ? -54.799 -5.164 9.483 1.00 49.12 219 LYS C O 1
ATOM 6780 N N . PHE C 1 220 ? -54.870 -4.327 7.397 1.00 48.76 220 PHE C N 1
ATOM 6781 C CA . PHE C 1 220 ? -53.433 -4.458 7.178 1.00 42.93 220 PHE C CA 1
ATOM 6782 C C . PHE C 1 220 ? -52.629 -3.607 8.155 1.00 48.60 220 PHE C C 1
ATOM 6783 O O . PHE C 1 220 ? -51.631 -4.064 8.713 1.00 50.51 220 PHE C O 1
ATOM 6791 N N . LEU C 1 221 ? -53.064 -2.368 8.354 1.00 44.15 221 LEU C N 1
ATOM 6792 C CA . LEU C 1 221 ? -52.367 -1.453 9.248 1.00 47.71 221 LEU C CA 1
ATOM 6793 C C . LEU C 1 221 ? -52.416 -1.948 10.688 1.00 48.96 221 LEU C C 1
ATOM 6794 O O . LEU C 1 221 ? -51.467 -1.766 11.448 1.00 53.63 221 LEU C O 1
ATOM 6799 N N . ALA C 1 222 ? -53.529 -2.575 11.050 1.00 53.08 222 ALA C N 1
ATOM 6800 C CA . ALA C 1 222 ? -53.697 -3.140 12.383 1.00 54.04 222 ALA C CA 1
ATOM 6801 C C . ALA C 1 222 ? -52.705 -4.273 12.614 1.00 48.74 222 ALA C C 1
ATOM 6802 O O . ALA C 1 222 ? -52.137 -4.406 13.697 1.00 49.55 222 ALA C O 1
ATOM 6804 N N . SER C 1 223 ? -52.495 -5.082 11.581 1.00 44.48 223 SER C N 1
ATOM 6805 C CA . SER C 1 223 ? -51.565 -6.198 11.660 1.00 48.00 223 SER C CA 1
ATOM 6806 C C . SER C 1 223 ? -50.121 -5.709 11.757 1.00 56.10 223 SER C C 1
ATOM 6807 O O . SER C 1 223 ? -49.226 -6.474 12.114 1.00 65.37 223 SER C O 1
ATOM 6810 N N . GLN C 1 224 ? -49.900 -4.438 11.434 1.00 48.80 224 GLN C N 1
ATOM 6811 C CA . GLN C 1 224 ? -48.568 -3.844 11.518 1.00 48.95 224 GLN C CA 1
ATOM 6812 C C . GLN C 1 224 ? -48.401 -3.014 12.788 1.00 46.80 224 GLN C C 1
ATOM 6813 O O . GLN C 1 224 ? -47.341 -2.434 13.014 1.00 47.65 224 GLN C O 1
ATOM 6819 N N . ASN C 1 225 ? -49.452 -2.972 13.604 1.00 53.98 225 ASN C N 1
ATOM 6820 C CA . ASN C 1 225 ? -49.500 -2.156 14.821 1.00 60.31 225 ASN C CA 1
ATOM 6821 C C . ASN C 1 225 ? -49.321 -0.667 14.533 1.00 58.12 225 ASN C C 1
ATOM 6822 O O . ASN C 1 225 ? -48.672 0.052 15.295 1.00 63.09 225 ASN C O 1
ATOM 6827 N N . LEU C 1 226 ? -49.908 -0.203 13.435 1.00 57.61 226 LEU C N 1
ATOM 6828 C CA . LEU C 1 226 ? -49.792 1.200 13.050 1.00 56.96 226 LEU C CA 1
ATOM 6829 C C . LEU C 1 226 ? -51.132 1.912 13.116 1.00 55.06 226 LEU C C 1
ATOM 6830 O O . LEU C 1 226 ? -51.276 3.014 12.588 1.00 58.88 226 LEU C O 1
ATOM 6835 N N . THR C 1 227 ? -52.105 1.278 13.763 1.00 54.21 227 THR C N 1
ATOM 6836 C CA . THR C 1 227 ? -53.458 1.819 13.846 1.00 54.78 227 THR C CA 1
ATOM 6837 C C . THR C 1 227 ? -53.486 3.241 14.400 1.00 52.20 227 THR C C 1
ATOM 6838 O O . THR C 1 227 ? -54.121 4.123 13.822 1.00 59.65 227 THR C O 1
ATOM 6842 N N . GLU C 1 228 ? -52.772 3.466 15.496 1.00 52.12 228 GLU C N 1
ATOM 6843 C CA . GLU C 1 228 ? -52.795 4.765 16.166 1.00 56.77 228 GLU C CA 1
ATOM 6844 C C . GLU C 1 228 ? -51.971 5.830 15.441 1.00 51.66 228 GLU C C 1
ATOM 6845 O O . GLU C 1 228 ? -52.069 7.014 15.761 1.00 59.17 228 GLU C O 1
ATOM 6851 N N . ARG C 1 229 ? -51.166 5.420 14.467 1.00 43.00 229 ARG C N 1
ATOM 6852 C CA . ARG C 1 229 ? -50.266 6.361 13.804 1.00 49.60 229 ARG C CA 1
ATOM 6853 C C . ARG C 1 229 ? -50.646 6.668 12.354 1.00 48.56 229 ARG C C 1
ATOM 6854 O O . ARG C 1 229 ? -50.020 7.511 11.710 1.00 42.00 229 ARG C O 1
ATOM 6862 N N . VAL C 1 230 ? -51.664 5.987 11.838 1.00 48.54 230 VAL C N 1
ATOM 6863 C CA . VAL C 1 230 ? -52.096 6.217 10.463 1.00 44.71 230 VAL C CA 1
ATOM 6864 C C . VAL C 1 230 ? -53.580 6.555 10.383 1.00 50.30 230 VAL C C 1
ATOM 6865 O O . VAL C 1 230 ? -54.410 5.925 11.042 1.00 51.22 230 VAL C O 1
ATOM 6869 N N . GLU C 1 231 ? -53.905 7.561 9.579 1.00 44.41 231 GLU C N 1
ATOM 6870 C CA . GLU C 1 231 ? -55.292 7.860 9.256 1.00 48.56 231 GLU C CA 1
ATOM 6871 C C . GLU C 1 231 ? -55.582 7.432 7.819 1.00 48.71 231 GLU C C 1
ATOM 6872 O O . GLU C 1 231 ? -54.815 7.742 6.908 1.00 47.16 231 GLU C O 1
ATOM 6878 N N . VAL C 1 232 ? -56.677 6.706 7.620 1.00 45.64 232 VAL C N 1
ATOM 6879 C CA . VAL C 1 232 ? -57.068 6.287 6.278 1.00 40.98 232 VAL C CA 1
ATOM 6880 C C . VAL C 1 232 ? -58.220 7.134 5.759 1.00 43.46 232 VAL C C 1
ATOM 6881 O O . VAL C 1 232 ? -59.302 7.146 6.343 1.00 51.35 232 VAL C O 1
ATOM 6885 N N . ARG C 1 233 ? -57.993 7.837 4.655 1.00 41.02 233 ARG C N 1
ATOM 6886 C CA . ARG C 1 233 ? -59.037 8.665 4.065 1.00 45.86 233 ARG C CA 1
ATOM 6887 C C . ARG C 1 233 ? -59.559 8.063 2.765 1.00 41.62 233 ARG C C 1
ATOM 6888 O O . ARG C 1 233 ? -58.804 7.482 1.988 1.00 52.09 233 ARG C O 1
ATOM 6896 N N . ILE C 1 234 ? -60.859 8.210 2.535 1.00 42.85 234 ILE C N 1
ATOM 6897 C CA . ILE C 1 234 ? -61.489 7.684 1.336 1.00 45.03 234 ILE C CA 1
ATOM 6898 C C . ILE C 1 234 ? -61.998 8.823 0.462 1.00 56.04 234 ILE C C 1
ATOM 6899 O O . ILE C 1 234 ? -62.632 9.758 0.952 1.00 64.13 234 ILE C O 1
ATOM 6904 N N . GLY C 1 235 ? -61.716 8.742 -0.833 1.00 56.07 235 GLY C N 1
ATOM 6905 C CA . GLY C 1 235 ? -62.187 9.737 -1.777 1.00 60.44 235 GLY C CA 1
ATOM 6906 C C . GLY C 1 235 ? -61.218 9.909 -2.927 1.00 60.91 235 GLY C C 1
ATOM 6907 O O . GLY C 1 235 ? -60.192 9.233 -2.990 1.00 51.22 235 GLY C O 1
ATOM 6908 N N . ASP C 1 236 ? -61.546 10.811 -3.846 1.00 66.09 236 ASP C N 1
ATOM 6909 C CA . ASP C 1 236 ? -60.651 11.107 -4.958 1.00 73.90 236 ASP C CA 1
ATOM 6910 C C . ASP C 1 236 ? -59.471 11.941 -4.466 1.00 71.46 236 ASP C C 1
ATOM 6911 O O . ASP C 1 236 ? -59.489 12.459 -3.347 1.00 68.42 236 ASP C O 1
ATOM 6916 N N . PHE C 1 237 ? -58.448 12.076 -5.303 1.00 75.92 237 PHE C N 1
ATOM 6917 C CA . PHE C 1 237 ? -57.254 12.830 -4.932 1.00 75.93 237 PHE C CA 1
ATOM 6918 C C . PHE C 1 237 ? -57.435 14.343 -5.079 1.00 90.29 237 PHE C C 1
ATOM 6919 O O . PHE C 1 237 ? -56.521 15.037 -5.516 1.00 95.25 237 PHE C O 1
ATOM 6927 N N . PHE C 1 238 ? -58.606 14.860 -4.720 1.00 95.03 238 PHE C N 1
ATOM 6928 C CA . PHE C 1 238 ? -58.854 16.294 -4.835 1.00 94.71 238 PHE C CA 1
ATOM 6929 C C . PHE C 1 238 ? -59.560 16.860 -3.606 1.00 92.58 238 PHE C C 1
ATOM 6930 O O . PHE C 1 238 ? -59.320 18.001 -3.213 1.00 101.63 238 PHE C O 1
ATOM 6938 N N . ASP C 1 239 ? -60.426 16.058 -2.998 1.00 83.94 239 ASP C N 1
ATOM 6939 C CA . ASP C 1 239 ? -61.309 16.560 -1.952 1.00 84.29 239 ASP C CA 1
ATOM 6940 C C . ASP C 1 239 ? -60.848 16.204 -0.543 1.00 73.36 239 ASP C C 1
ATOM 6941 O O . ASP C 1 239 ? -61.179 16.903 0.414 1.00 71.20 239 ASP C O 1
ATOM 6946 N N . VAL C 1 240 ? -60.082 15.125 -0.412 1.00 60.93 240 VAL C N 1
ATOM 6947 C CA . VAL C 1 240 ? -59.748 14.606 0.909 1.00 56.61 240 VAL C CA 1
ATOM 6948 C C . VAL C 1 240 ? -58.268 14.730 1.251 1.00 57.84 240 VAL C C 1
ATOM 6949 O O . VAL C 1 240 ? -57.762 13.989 2.091 1.00 58.30 240 VAL C O 1
ATOM 6953 N N . LEU C 1 241 ? -57.577 15.667 0.612 1.00 61.68 241 LEU C N 1
ATOM 6954 C CA . LEU C 1 241 ? -56.145 15.837 0.847 1.00 55.50 241 LEU C CA 1
ATOM 6955 C C . LEU C 1 241 ? -55.858 16.513 2.184 1.00 55.86 241 LEU C C 1
ATOM 6956 O O . LEU C 1 241 ? -56.321 17.623 2.437 1.00 59.45 241 LEU C O 1
ATOM 6961 N N . PRO C 1 242 ? -55.074 15.842 3.040 1.00 53.45 242 PRO C N 1
ATOM 6962 C CA . PRO C 1 242 ? -54.752 16.331 4.385 1.00 55.40 242 PRO C CA 1
ATOM 6963 C C . PRO C 1 242 ? -53.807 17.527 4.374 1.00 61.52 242 PRO C C 1
ATOM 6964 O O . PRO C 1 242 ? -52.845 17.561 3.605 1.00 72.45 242 PRO C O 1
ATOM 6968 N N . THR C 1 243 ? -54.082 18.500 5.232 1.00 59.82 243 THR C N 1
ATOM 6969 C CA . THR C 1 243 ? -53.221 19.663 5.363 1.00 60.93 243 THR C CA 1
ATOM 6970 C C . THR C 1 243 ? -52.210 19.425 6.479 1.00 60.73 243 THR C C 1
ATOM 6971 O O . THR C 1 243 ? -52.366 18.500 7.275 1.00 61.23 243 THR C O 1
ATOM 6975 N N . GLY C 1 244 ? -51.166 20.245 6.525 1.00 62.20 244 GLY C N 1
ATOM 6976 C CA . GLY C 1 244 ? -50.162 20.128 7.568 1.00 69.63 244 GLY C CA 1
ATOM 6977 C C . GLY C 1 244 ? -49.378 18.826 7.541 1.00 63.10 244 GLY C C 1
ATOM 6978 O O . GLY C 1 244 ? -49.262 18.132 8.554 1.00 60.92 244 GLY C O 1
ATOM 6979 N N . CYS C 1 245 ? -48.851 18.491 6.370 1.00 52.60 245 CYS C N 1
ATOM 6980 C CA . CYS C 1 245 ? -47.923 17.379 6.227 1.00 41.89 245 CYS C CA 1
ATOM 6981 C C . CYS C 1 245 ? -46.667 17.910 5.548 1.00 47.96 245 CYS C C 1
ATOM 6982 O O . CYS C 1 245 ? -46.748 18.760 4.663 1.00 57.39 245 CYS C O 1
ATOM 6985 N N . ASP C 1 246 ? -45.506 17.428 5.967 1.00 46.50 246 ASP C N 1
ATOM 6986 C CA . ASP C 1 246 ? -44.258 17.945 5.422 1.00 45.36 246 ASP C CA 1
ATOM 6987 C C . ASP C 1 246 ? -43.725 17.066 4.290 1.00 47.52 246 ASP C C 1
ATOM 6988 O O . ASP C 1 246 ? -42.688 17.368 3.704 1.00 52.84 246 ASP C O 1
ATOM 6993 N N . ALA C 1 247 ? -44.433 15.982 3.984 1.00 43.07 247 ALA C N 1
ATOM 6994 C CA . ALA C 1 247 ? -44.041 15.113 2.878 1.00 42.29 247 ALA C CA 1
ATOM 6995 C C . ALA C 1 247 ? -45.248 14.471 2.196 1.00 46.78 247 ALA C C 1
ATOM 6996 O O . ALA C 1 247 ? -46.030 13.759 2.828 1.00 40.95 247 ALA C O 1
ATOM 6998 N N . TYR C 1 248 ? -45.392 14.732 0.902 1.00 46.52 248 TYR C N 1
ATOM 6999 C CA . TYR C 1 248 ? -46.448 14.116 0.109 1.00 38.87 248 TYR C CA 1
ATOM 7000 C C . TYR C 1 248 ? -45.832 13.194 -0.928 1.00 39.37 248 TYR C C 1
ATOM 7001 O O . TYR C 1 248 ? -44.911 13.580 -1.647 1.00 41.33 248 TYR C O 1
ATOM 7010 N N . VAL C 1 249 ? -46.347 11.973 -0.998 1.00 32.38 249 VAL C N 1
ATOM 7011 C CA . VAL C 1 249 ? -45.768 10.942 -1.840 1.00 31.75 249 VAL C CA 1
ATOM 7012 C C . VAL C 1 249 ? -46.718 10.491 -2.948 1.00 35.84 249 VAL C C 1
ATOM 7013 O O . VAL C 1 249 ? -47.835 10.055 -2.675 1.00 37.43 249 VAL C O 1
ATOM 7017 N N . LEU C 1 250 ? -46.268 10.607 -4.196 1.00 39.53 250 LEU C N 1
ATOM 7018 C CA . LEU C 1 250 ? -46.971 10.018 -5.335 1.00 40.04 250 LEU C CA 1
ATOM 7019 C C . LEU C 1 250 ? -46.141 8.882 -5.907 1.00 40.17 250 LEU C C 1
ATOM 7020 O O . LEU C 1 250 ? -45.227 9.109 -6.695 1.00 45.46 250 LEU C O 1
ATOM 7025 N N . ARG C 1 251 ? -46.457 7.658 -5.502 1.00 46.63 251 ARG C N 1
ATOM 7026 C CA . ARG C 1 251 ? -45.681 6.496 -5.910 1.00 43.55 251 ARG C CA 1
ATOM 7027 C C . ARG C 1 251 ? -46.283 5.806 -7.134 1.00 49.18 251 ARG C C 1
ATOM 7028 O O . ARG C 1 251 ? -47.230 5.030 -7.014 1.00 50.15 251 ARG C O 1
ATOM 7036 N N . GLY C 1 252 ? -45.725 6.099 -8.306 1.00 51.13 252 GLY C N 1
ATOM 7037 C CA . GLY C 1 252 ? -46.084 5.415 -9.537 1.00 54.92 252 GLY C CA 1
ATOM 7038 C C . GLY C 1 252 ? -47.527 5.610 -9.957 1.00 66.89 252 GLY C C 1
ATOM 7039 O O . GLY C 1 252 ? -48.189 4.667 -10.393 1.00 80.18 252 GLY C O 1
ATOM 7040 N N . VAL C 1 253 ? -48.017 6.838 -9.832 1.00 57.90 253 VAL C N 1
ATOM 7041 C CA . VAL C 1 253 ? -49.419 7.114 -10.106 1.00 62.33 253 VAL C CA 1
ATOM 7042 C C . VAL C 1 253 ? -49.610 8.068 -11.282 1.00 68.56 253 VAL C C 1
ATOM 7043 O O . VAL C 1 253 ? -50.694 8.130 -11.856 1.00 74.10 253 VAL C O 1
ATOM 7047 N N . LEU C 1 254 ? -48.563 8.807 -11.641 1.00 60.75 254 LEU C N 1
ATOM 7048 C CA . LEU C 1 254 ? -48.673 9.803 -12.703 1.00 66.47 254 LEU C CA 1
ATOM 7049 C C . LEU C 1 254 ? -48.363 9.227 -14.084 1.00 78.75 254 LEU C C 1
ATOM 7050 O O . LEU C 1 254 ? -48.464 9.928 -15.094 1.00 83.81 254 LEU C O 1
ATOM 7055 N N . GLU C 1 255 ? -47.999 7.949 -14.129 1.00 83.39 255 GLU C N 1
ATOM 7056 C CA . GLU C 1 255 ? -47.703 7.288 -15.396 1.00 96.20 255 GLU C CA 1
ATOM 7057 C C . GLU C 1 255 ? -48.968 7.102 -16.226 1.00 116.69 255 GLU C C 1
ATOM 7058 O O . GLU C 1 255 ? -48.921 7.107 -17.456 1.00 121.28 255 GLU C O 1
ATOM 7064 N N . ASP C 1 256 ? -50.097 6.939 -15.544 1.00 139.82 256 ASP C N 1
ATOM 7065 C CA . ASP C 1 256 ? -51.369 6.702 -16.214 1.00 153.90 256 ASP C CA 1
ATOM 7066 C C . ASP C 1 256 ? -52.182 7.990 -16.326 1.00 151.45 256 ASP C C 1
ATOM 7067 O O . ASP C 1 256 ? -53.313 7.983 -16.814 1.00 160.24 256 ASP C O 1
ATOM 7072 N N . TRP C 1 257 ? -51.599 9.098 -15.879 1.00 127.68 257 TRP C N 1
ATOM 7073 C CA . TRP C 1 257 ? -52.282 10.387 -15.928 1.00 113.44 257 TRP C CA 1
ATOM 7074 C C . TRP C 1 257 ? -51.810 11.248 -17.096 1.00 110.73 257 TRP C C 1
ATOM 7075 O O . TRP C 1 257 ? -50.631 11.243 -17.451 1.00 107.85 257 TRP C O 1
ATOM 7086 N N . ALA C 1 258 ? -52.745 11.982 -17.691 1.00 112.78 258 ALA C N 1
ATOM 7087 C CA . ALA C 1 258 ? -52.423 12.927 -18.752 1.00 113.41 258 ALA C CA 1
ATOM 7088 C C . ALA C 1 258 ? -51.840 14.198 -18.151 1.00 108.37 258 ALA C C 1
ATOM 7089 O O . ALA C 1 258 ? -51.910 14.406 -16.940 1.00 111.88 258 ALA C O 1
ATOM 7091 N N . ASP C 1 259 ? -51.267 15.046 -19.000 1.00 101.41 259 ASP C N 1
ATOM 7092 C CA . ASP C 1 259 ? -50.640 16.279 -18.539 1.00 89.92 259 ASP C CA 1
ATOM 7093 C C . ASP C 1 259 ? -51.651 17.218 -17.886 1.00 84.54 259 ASP C C 1
ATOM 7094 O O . ASP C 1 259 ? -51.390 17.774 -16.819 1.00 83.57 259 ASP C O 1
ATOM 7099 N N . ALA C 1 260 ? -52.806 17.381 -18.523 1.00 86.40 260 ALA C N 1
ATOM 7100 C CA . ALA C 1 260 ? -53.842 18.279 -18.022 1.00 82.87 260 ALA C CA 1
ATOM 7101 C C . ALA C 1 260 ? -54.345 17.849 -16.646 1.00 85.36 260 ALA C C 1
ATOM 7102 O O . ALA C 1 260 ? -54.544 18.680 -15.760 1.00 87.45 260 ALA C O 1
ATOM 7104 N N . ASP C 1 261 ? -54.543 16.547 -16.471 1.00 84.68 261 ASP C N 1
ATOM 7105 C CA . ASP C 1 261 ? -55.036 16.010 -15.208 1.00 82.04 261 ASP C CA 1
ATOM 7106 C C . ASP C 1 261 ? -53.972 16.069 -14.114 1.00 77.01 261 ASP C C 1
ATOM 7107 O O . ASP C 1 261 ? -54.286 16.229 -12.933 1.00 65.31 261 ASP C O 1
ATOM 7112 N N . ALA C 1 262 ? -52.712 15.942 -14.512 1.00 64.88 262 ALA C N 1
ATOM 7113 C CA . ALA C 1 262 ? -51.615 15.913 -13.555 1.00 68.38 262 ALA C CA 1
ATOM 7114 C C . ALA C 1 262 ? -51.439 17.261 -12.857 1.00 65.10 262 ALA C C 1
ATOM 7115 O O . ALA C 1 262 ? -51.212 17.309 -11.649 1.00 54.16 262 ALA C O 1
ATOM 7117 N N . VAL C 1 263 ? -51.555 18.352 -13.612 1.00 65.06 263 VAL C N 1
ATOM 7118 C CA . VAL C 1 263 ? -51.361 19.690 -13.054 1.00 62.56 263 VAL C CA 1
ATOM 7119 C C . VAL C 1 263 ? -52.377 20.001 -11.957 1.00 60.93 263 VAL C C 1
ATOM 7120 O O . VAL C 1 263 ? -52.012 20.517 -10.900 1.00 57.05 263 VAL C O 1
ATOM 7124 N N . ARG C 1 264 ? -53.644 19.679 -12.207 1.00 62.57 264 ARG C N 1
ATOM 7125 C CA . ARG C 1 264 ? -54.716 19.959 -11.250 1.00 71.82 264 ARG C CA 1
ATOM 7126 C C . ARG C 1 264 ? -54.493 19.269 -9.905 1.00 71.37 264 ARG C C 1
ATOM 7127 O O . ARG C 1 264 ? -54.657 19.887 -8.851 1.00 71.05 264 ARG C O 1
ATOM 7135 N N . LEU C 1 265 ? -54.129 17.991 -9.949 1.00 67.01 265 LEU C N 1
ATOM 7136 C CA . LEU C 1 265 ? -53.822 17.241 -8.734 1.00 64.84 265 LEU C CA 1
ATOM 7137 C C . LEU C 1 265 ? -52.653 17.886 -7.995 1.00 61.05 265 LEU C C 1
ATOM 7138 O O . LEU C 1 265 ? -52.674 18.010 -6.771 1.00 59.28 265 LEU C O 1
ATOM 7143 N N . LEU C 1 266 ? -51.646 18.317 -8.747 1.00 50.92 266 LEU C N 1
ATOM 7144 C CA . LEU C 1 266 ? -50.441 18.879 -8.152 1.00 47.99 266 LEU C CA 1
ATOM 7145 C C . LEU C 1 266 ? -50.708 20.230 -7.494 1.00 55.34 266 LEU C C 1
ATOM 7146 O O . LEU C 1 266 ? -50.090 20.566 -6.483 1.00 51.66 266 LEU C O 1
ATOM 7151 N N . VAL C 1 267 ? -51.628 20.998 -8.072 1.00 58.62 267 VAL C N 1
ATOM 7152 C CA . VAL C 1 267 ? -52.022 22.284 -7.506 1.00 56.05 267 VAL C CA 1
ATOM 7153 C C . VAL C 1 267 ? -52.705 22.081 -6.160 1.00 61.40 267 VAL C C 1
ATOM 7154 O O . VAL C 1 267 ? -52.376 22.747 -5.179 1.00 56.92 267 VAL C O 1
ATOM 7158 N N . ARG C 1 268 ? -53.647 21.145 -6.122 1.00 63.69 268 ARG C N 1
ATOM 7159 C CA . ARG C 1 268 ? -54.350 20.801 -4.891 1.00 65.45 268 ARG C CA 1
ATOM 7160 C C . ARG C 1 268 ? -53.371 20.347 -3.808 1.00 60.55 268 ARG C C 1
ATOM 7161 O O . ARG C 1 268 ? -53.548 20.661 -2.631 1.00 59.94 268 ARG C O 1
ATOM 7169 N N . ILE C 1 269 ? -52.339 19.610 -4.216 1.00 55.19 269 ILE C N 1
ATOM 7170 C CA . ILE C 1 269 ? -51.284 19.179 -3.303 1.00 53.95 269 ILE C CA 1
ATOM 7171 C C . ILE C 1 269 ? -50.492 20.380 -2.800 1.00 53.74 269 ILE C C 1
ATOM 7172 O O . ILE C 1 269 ? -50.162 20.469 -1.615 1.00 47.69 269 ILE C O 1
ATOM 7177 N N . ARG C 1 270 ? -50.189 21.299 -3.715 1.00 59.04 270 ARG C N 1
ATOM 7178 C CA . ARG C 1 270 ? -49.473 22.530 -3.386 1.00 64.25 270 ARG C CA 1
ATOM 7179 C C . ARG C 1 270 ? -50.234 23.349 -2.345 1.00 65.77 270 ARG C C 1
ATOM 7180 O O . ARG C 1 270 ? -49.653 23.828 -1.371 1.00 68.28 270 ARG C O 1
ATOM 7188 N N . GLN C 1 271 ? -51.538 23.500 -2.561 1.00 61.61 271 GLN C N 1
ATOM 7189 C CA . GLN C 1 271 ? -52.399 24.205 -1.616 1.00 66.16 271 GLN C CA 1
ATOM 7190 C C . GLN C 1 271 ? -52.412 23.500 -0.265 1.00 68.63 271 GLN C C 1
ATOM 7191 O O . GLN C 1 271 ? -52.340 24.140 0.783 1.00 64.23 271 GLN C O 1
ATOM 7197 N N . ALA C 1 272 ? -52.493 22.174 -0.303 1.00 74.08 272 ALA C N 1
ATOM 7198 C CA . ALA C 1 272 ? -52.547 21.371 0.911 1.00 70.46 272 ALA C CA 1
ATOM 7199 C C . ALA C 1 272 ? -51.248 21.465 1.705 1.00 67.65 272 ALA C C 1
ATOM 7200 O O . ALA C 1 272 ? -51.261 21.388 2.934 1.00 65.29 272 ALA C O 1
ATOM 7202 N N . MET C 1 273 ? -50.133 21.643 0.998 1.00 66.53 273 MET C N 1
ATOM 7203 C CA . MET C 1 273 ? -48.812 21.642 1.625 1.00 66.90 273 MET C CA 1
ATOM 7204 C C . MET C 1 273 ? -48.628 22.850 2.541 1.00 70.73 273 MET C C 1
ATOM 7205 O O . MET C 1 273 ? -47.941 22.768 3.560 1.00 65.15 273 MET C O 1
ATOM 7210 N N . GLY C 1 274 ? -49.241 23.970 2.171 1.00 72.82 274 GLY C N 1
ATOM 7211 C CA . GLY C 1 274 ? -49.326 25.117 3.057 1.00 87.12 274 GLY C CA 1
ATOM 7212 C C . GLY C 1 274 ? -48.099 26.005 3.114 1.00 94.32 274 GLY C C 1
ATOM 7213 O O . GLY C 1 274 ? -47.866 26.682 4.117 1.00 102.26 274 GLY C O 1
ATOM 7214 N N . ASP C 1 275 ? -47.317 25.997 2.038 1.00 92.45 275 ASP C N 1
ATOM 7215 C CA . ASP C 1 275 ? -46.157 26.876 1.898 1.00 94.12 275 ASP C CA 1
ATOM 7216 C C . ASP C 1 275 ? -45.136 26.707 3.019 1.00 87.05 275 ASP C C 1
ATOM 7217 O O . ASP C 1 275 ? -44.401 27.640 3.336 1.00 82.84 275 ASP C O 1
ATOM 7222 N N . ALA C 1 276 ? -45.093 25.523 3.620 1.00 92.86 276 ALA C N 1
ATOM 7223 C CA . ALA C 1 276 ? -44.062 25.219 4.603 1.00 91.73 276 ALA C CA 1
ATOM 7224 C C . ALA C 1 276 ? -42.716 25.083 3.894 1.00 87.03 276 ALA C C 1
ATOM 7225 O O . ALA C 1 276 ? -42.610 24.375 2.893 1.00 87.71 276 ALA C O 1
ATOM 7227 N N . PRO C 1 277 ? -41.686 25.780 4.400 1.00 84.98 277 PRO C N 1
ATOM 7228 C CA . PRO C 1 277 ? -40.364 25.782 3.760 1.00 73.56 277 PRO C CA 1
ATOM 7229 C C . PRO C 1 277 ? -39.678 24.419 3.783 1.00 63.00 277 PRO C C 1
ATOM 7230 O O . PRO C 1 277 ? -38.846 24.138 2.919 1.00 56.35 277 PRO C O 1
ATOM 7234 N N . GLU C 1 278 ? -40.030 23.582 4.753 1.00 63.45 278 GLU C N 1
ATOM 7235 C CA . GLU C 1 278 ? -39.418 22.266 4.886 1.00 64.31 278 GLU C CA 1
ATOM 7236 C C . GLU C 1 278 ? -40.232 21.178 4.187 1.00 60.38 278 GLU C C 1
ATOM 7237 O O . GLU C 1 278 ? -39.743 20.067 3.977 1.00 60.27 278 GLU C O 1
ATOM 7243 N N . ALA C 1 279 ? -41.472 21.498 3.831 1.00 56.11 279 ALA C N 1
ATOM 7244 C CA . ALA C 1 279 ? -42.374 20.511 3.243 1.00 56.85 279 ALA C CA 1
ATOM 7245 C C . ALA C 1 279 ? -41.994 20.165 1.809 1.00 54.61 279 ALA C C 1
ATOM 7246 O O . ALA C 1 279 ? -41.600 21.036 1.033 1.00 53.13 279 ALA C O 1
ATOM 7248 N N . ARG C 1 280 ? -42.126 18.891 1.457 1.00 37.88 280 ARG C N 1
ATOM 7249 C CA . ARG C 1 280 ? -41.783 18.438 0.115 1.00 41.68 280 ARG C CA 1
ATOM 7250 C C . ARG C 1 280 ? -42.847 17.540 -0.515 1.00 42.07 280 ARG C C 1
ATOM 7251 O O . ARG C 1 280 ? -43.570 16.818 0.174 1.00 34.72 280 ARG C O 1
ATOM 7259 N N . LEU C 1 281 ? -42.937 17.601 -1.837 1.00 41.93 281 LEU C N 1
ATOM 7260 C CA . LEU C 1 281 ? -43.664 16.600 -2.601 1.00 36.31 281 LEU C CA 1
ATOM 7261 C C . LEU C 1 281 ? -42.637 15.637 -3.173 1.00 33.12 281 LEU C C 1
ATOM 7262 O O . LEU C 1 281 ? -41.648 16.065 -3.776 1.00 33.77 281 LEU C O 1
ATOM 7267 N N . LEU C 1 282 ? -42.855 14.345 -2.955 1.00 34.11 282 LEU C N 1
ATOM 7268 C CA . LEU C 1 282 ? -41.936 13.312 -3.419 1.00 35.06 282 LEU C CA 1
ATOM 7269 C C . LEU C 1 282 ? -42.606 12.432 -4.466 1.00 34.27 282 LEU C C 1
ATOM 7270 O O . LEU C 1 282 ? -43.530 11.681 -4.156 1.00 35.25 282 LEU C O 1
ATOM 7275 N N . ILE C 1 283 ? -42.142 12.531 -5.707 1.00 30.45 283 ILE C N 1
ATOM 7276 C CA . ILE C 1 283 ? -42.707 11.744 -6.794 1.00 26.06 283 ILE C CA 1
ATOM 7277 C C . ILE C 1 283 ? -41.800 10.568 -7.102 1.00 31.33 283 ILE C C 1
ATOM 7278 O O . ILE C 1 283 ? -40.635 10.744 -7.452 1.00 39.49 283 ILE C O 1
ATOM 7283 N N . LEU C 1 284 ? -42.345 9.367 -6.976 1.00 34.56 284 LEU C N 1
ATOM 7284 C CA . LEU C 1 284 ? -41.581 8.152 -7.207 1.00 34.74 284 LEU C CA 1
ATOM 7285 C C . LEU C 1 284 ? -41.894 7.618 -8.601 1.00 31.33 284 LEU C C 1
ATOM 7286 O O . LEU C 1 284 ? -43.006 7.175 -8.858 1.00 35.90 284 LEU C O 1
ATOM 7291 N N . ASP C 1 285 ? -40.918 7.679 -9.504 1.00 37.45 285 ASP C N 1
ATOM 7292 C CA . ASP C 1 285 ? -41.152 7.300 -10.894 1.00 44.10 285 ASP C CA 1
ATOM 7293 C C . ASP C 1 285 ? -39.837 7.057 -11.625 1.00 43.72 285 ASP C C 1
ATOM 7294 O O . ASP C 1 285 ? -38.762 7.171 -11.038 1.00 45.76 285 ASP C O 1
ATOM 7299 N N . SER C 1 286 ? -39.936 6.713 -12.906 1.00 48.44 286 SER C N 1
ATOM 7300 C CA . SER C 1 286 ? -38.765 6.486 -13.744 1.00 50.70 286 SER C CA 1
ATOM 7301 C C . SER C 1 286 ? -38.560 7.670 -14.675 1.00 43.88 286 SER C C 1
ATOM 7302 O O . SER C 1 286 ? -39.435 8.002 -15.474 1.00 51.58 286 SER C O 1
ATOM 7305 N N . VAL C 1 287 ? -37.400 8.306 -14.565 1.00 48.03 287 VAL C N 1
ATOM 7306 C CA . VAL C 1 287 ? -37.087 9.479 -15.371 1.00 42.97 287 VAL C CA 1
ATOM 7307 C C . VAL C 1 287 ? -36.188 9.112 -16.546 1.00 41.02 287 VAL C C 1
ATOM 7308 O O . VAL C 1 287 ? -35.058 8.666 -16.349 1.00 43.32 287 VAL C O 1
ATOM 7312 N N . ILE C 1 288 ? -36.696 9.290 -17.765 1.00 39.64 288 ILE C N 1
ATOM 7313 C CA . ILE C 1 288 ? -35.909 9.023 -18.969 1.00 45.25 288 ILE C CA 1
ATOM 7314 C C . ILE C 1 288 ? -34.640 9.863 -18.997 1.00 50.30 288 ILE C C 1
ATOM 7315 O O . ILE C 1 288 ? -34.691 11.079 -18.821 1.00 52.09 288 ILE C O 1
ATOM 7320 N N . GLY C 1 289 ? -33.506 9.207 -19.221 1.00 55.17 289 GLY C N 1
ATOM 7321 C CA . GLY C 1 289 ? -32.226 9.888 -19.289 1.00 55.92 289 GLY C CA 1
ATOM 7322 C C . GLY C 1 289 ? -31.500 9.884 -17.957 1.00 61.68 289 GLY C C 1
ATOM 7323 O O . GLY C 1 289 ? -30.313 10.203 -17.884 1.00 66.94 289 GLY C O 1
ATOM 7324 N N . GLU C 1 290 ? -32.216 9.529 -16.895 1.00 60.02 290 GLU C N 1
ATOM 7325 C CA . GLU C 1 290 ? -31.629 9.484 -15.562 1.00 58.01 290 GLU C CA 1
ATOM 7326 C C . GLU C 1 290 ? -32.077 8.237 -14.809 1.00 60.42 290 GLU C C 1
ATOM 7327 O O . GLU C 1 290 ? -32.387 8.283 -13.618 1.00 66.02 290 GLU C O 1
ATOM 7333 N N . THR C 1 291 ? -32.119 7.123 -15.528 1.00 54.01 291 THR C N 1
ATOM 7334 C CA . THR C 1 291 ? -32.344 5.820 -14.927 1.00 49.57 291 THR C CA 1
ATOM 7335 C C . THR C 1 291 ? -31.098 4.981 -15.169 1.00 48.07 291 THR C C 1
ATOM 7336 O O . THR C 1 291 ? -30.251 5.350 -15.979 1.00 53.37 291 THR C O 1
ATOM 7340 N N . GLY C 1 292 ? -30.969 3.864 -14.464 1.00 46.28 292 GLY C N 1
ATOM 7341 C CA . GLY C 1 292 ? -29.819 2.996 -14.662 1.00 46.04 292 GLY C CA 1
ATOM 7342 C C . GLY C 1 292 ? -29.952 2.169 -15.929 1.00 47.72 292 GLY C C 1
ATOM 7343 O O . GLY C 1 292 ? -30.921 2.317 -16.676 1.00 50.37 292 GLY C O 1
ATOM 7344 N N . GLU C 1 293 ? -28.983 1.293 -16.170 1.00 42.58 293 GLU C N 1
ATOM 7345 C CA . GLU C 1 293 ? -29.008 0.435 -17.349 1.00 46.19 293 GLU C CA 1
ATOM 7346 C C . GLU C 1 293 ? -30.238 -0.469 -17.350 1.00 43.08 293 GLU C C 1
ATOM 7347 O O . GLU C 1 293 ? -30.848 -0.701 -18.393 1.00 59.16 293 GLU C O 1
ATOM 7353 N N . LEU C 1 294 ? -30.600 -0.973 -16.174 1.00 46.19 294 LEU C N 1
ATOM 7354 C CA . LEU C 1 294 ? -31.776 -1.823 -16.031 1.00 47.89 294 LEU C CA 1
ATOM 7355 C C . LEU C 1 294 ? -33.045 -1.062 -16.414 1.00 45.63 294 LEU C C 1
ATOM 7356 O O . LEU C 1 294 ? -33.948 -1.614 -17.038 1.00 48.29 294 LEU C O 1
ATOM 7361 N N . GLY C 1 295 ? -33.100 0.211 -16.041 1.00 43.77 295 GLY C N 1
ATOM 7362 C CA . GLY C 1 295 ? -34.215 1.062 -16.405 1.00 36.80 295 GLY C CA 1
ATOM 7363 C C . GLY C 1 295 ? -34.356 1.211 -17.909 1.00 41.96 295 GLY C C 1
ATOM 7364 O O . GLY C 1 295 ? -35.464 1.331 -18.422 1.00 39.32 295 GLY C O 1
ATOM 7365 N N . LYS C 1 296 ? -33.233 1.199 -18.623 1.00 41.12 296 LYS C N 1
ATOM 7366 C CA . LYS C 1 296 ? -33.278 1.322 -20.073 1.00 44.09 296 LYS C CA 1
ATOM 7367 C C . LYS C 1 296 ? -33.934 0.092 -20.681 1.00 50.69 296 LYS C C 1
ATOM 7368 O O . LYS C 1 296 ? -34.696 0.195 -21.643 1.00 52.03 296 LYS C O 1
ATOM 7374 N N . VAL C 1 297 ? -33.639 -1.070 -20.106 1.00 50.18 297 VAL C N 1
ATOM 7375 C CA . VAL C 1 297 ? -34.226 -2.324 -20.558 1.00 46.17 297 VAL C CA 1
ATOM 7376 C C . VAL C 1 297 ? -35.713 -2.384 -20.217 1.00 44.70 297 VAL C C 1
ATOM 7377 O O . VAL C 1 297 ? -36.529 -2.789 -21.043 1.00 46.61 297 VAL C O 1
ATOM 7381 N N . LEU C 1 298 ? -36.060 -1.968 -19.004 1.00 41.79 298 LEU C N 1
ATOM 7382 C CA . LEU C 1 298 ? -37.439 -2.063 -18.524 1.00 52.91 298 LEU C CA 1
ATOM 7383 C C . LEU C 1 298 ? -38.404 -1.162 -19.290 1.00 55.77 298 LEU C C 1
ATOM 7384 O O . LEU C 1 298 ? -39.614 -1.380 -19.261 1.00 60.34 298 LEU C O 1
ATOM 7389 N N . ASP C 1 299 ? -37.871 -0.165 -19.992 1.00 54.52 299 ASP C N 1
ATOM 7390 C CA . ASP C 1 299 ? -38.698 0.710 -20.819 1.00 52.43 299 ASP C CA 1
ATOM 7391 C C . ASP C 1 299 ? -39.341 -0.053 -21.982 1.00 58.32 299 ASP C C 1
ATOM 7392 O O . ASP C 1 299 ? -40.187 0.485 -22.695 1.00 60.96 299 ASP C O 1
ATOM 7397 N N . LEU C 1 300 ? -38.937 -1.307 -22.166 1.00 60.47 300 LEU C N 1
ATOM 7398 C CA . LEU C 1 300 ? -39.495 -2.158 -23.213 1.00 55.29 300 LEU C CA 1
ATOM 7399 C C . LEU C 1 300 ? -40.961 -2.493 -22.933 1.00 57.37 300 LEU C C 1
ATOM 7400 O O . LEU C 1 300 ? -41.741 -2.749 -23.853 1.00 54.33 300 LEU C O 1
ATOM 7405 N N . ASP C 1 301 ? -41.325 -2.497 -21.656 1.00 58.39 301 ASP C N 1
ATOM 7406 C CA . ASP C 1 301 ? -42.697 -2.775 -21.252 1.00 57.63 301 ASP C CA 1
ATOM 7407 C C . ASP C 1 301 ? -43.630 -1.685 -21.766 1.00 57.77 301 ASP C C 1
ATOM 7408 O O . ASP C 1 301 ? -44.718 -1.969 -22.268 1.00 55.98 301 ASP C O 1
ATOM 7413 N N . MET C 1 302 ? -43.188 -0.437 -21.644 1.00 58.34 302 MET C N 1
ATOM 7414 C CA . MET C 1 302 ? -43.947 0.702 -22.145 1.00 65.09 302 MET C CA 1
ATOM 7415 C C . MET C 1 302 ? -44.066 0.653 -23.664 1.00 71.82 302 MET C C 1
ATOM 7416 O O . MET C 1 302 ? -45.053 1.108 -24.234 1.00 75.77 302 MET C O 1
ATOM 7421 N N . LEU C 1 303 ? -43.053 0.093 -24.316 1.00 65.89 303 LEU C N 1
ATOM 7422 C CA . LEU C 1 303 ? -43.040 0.007 -25.768 1.00 62.11 303 LEU C CA 1
ATOM 7423 C C . LEU C 1 303 ? -43.998 -1.074 -26.265 1.00 65.55 303 LEU C C 1
ATOM 7424 O O . LEU C 1 303 ? -44.589 -0.950 -27.338 1.00 65.52 303 LEU C O 1
ATOM 7429 N N . VAL C 1 304 ? -44.152 -2.131 -25.474 1.00 60.44 304 VAL C N 1
ATOM 7430 C CA . VAL C 1 304 ? -44.944 -3.282 -25.889 1.00 64.32 304 VAL C CA 1
ATOM 7431 C C . VAL C 1 304 ? -46.378 -3.234 -25.372 1.00 64.88 304 VAL C C 1
ATOM 7432 O O . VAL C 1 304 ? -47.326 -3.441 -26.129 1.00 69.17 304 VAL C O 1
ATOM 7436 N N . LEU C 1 305 ? -46.534 -2.954 -24.083 1.00 61.05 305 LEU C N 1
ATOM 7437 C CA . LEU C 1 305 ? -47.834 -3.078 -23.435 1.00 70.87 305 LEU C CA 1
ATOM 7438 C C . LEU C 1 305 ? -48.727 -1.858 -23.636 1.00 77.36 305 LEU C C 1
ATOM 7439 O O . LEU C 1 305 ? -49.871 -1.990 -24.067 1.00 83.93 305 LEU C O 1
ATOM 7444 N N . VAL C 1 306 ? -48.210 -0.673 -23.329 1.00 76.67 306 VAL C N 1
ATOM 7445 C CA . VAL C 1 306 ? -49.024 0.536 -23.398 1.00 83.16 306 VAL C CA 1
ATOM 7446 C C . VAL C 1 306 ? -48.544 1.511 -24.470 1.00 92.53 306 VAL C C 1
ATOM 7447 O O . VAL C 1 306 ? -47.561 1.258 -25.166 1.00 95.91 306 VAL C O 1
ATOM 7451 N N . GLU C 1 307 ? -49.259 2.624 -24.602 1.00 92.15 307 GLU C N 1
ATOM 7452 C CA . GLU C 1 307 ? -48.912 3.655 -25.571 1.00 90.05 307 GLU C CA 1
ATOM 7453 C C . GLU C 1 307 ? -48.243 4.829 -24.862 1.00 78.74 307 GLU C C 1
ATOM 7454 O O . GLU C 1 307 ? -47.710 5.739 -25.498 1.00 70.38 307 GLU C O 1
ATOM 7460 N N . GLY C 1 308 ? -48.271 4.795 -23.533 1.00 74.89 308 GLY C N 1
ATOM 7461 C CA . GLY C 1 308 ? -47.679 5.846 -22.730 1.00 73.75 308 GLY C CA 1
ATOM 7462 C C . GLY C 1 308 ? -46.165 5.856 -22.808 1.00 73.32 308 GLY C C 1
ATOM 7463 O O . GLY C 1 308 ? -45.552 4.983 -23.426 1.00 69.91 308 GLY C O 1
ATOM 7464 N N . GLU C 1 309 ? -45.559 6.853 -22.173 1.00 69.69 309 GLU C N 1
ATOM 7465 C CA . GLU C 1 309 ? -44.111 6.996 -22.183 1.00 63.65 309 GLU C CA 1
ATOM 7466 C C . GLU C 1 309 ? -43.650 7.769 -20.954 1.00 57.01 309 GLU C C 1
ATOM 7467 O O . GLU C 1 309 ? -44.298 8.729 -20.540 1.00 57.31 309 GLU C O 1
ATOM 7473 N N . HIS C 1 310 ? -42.541 7.331 -20.366 1.00 54.72 310 HIS C N 1
ATOM 7474 C CA . HIS C 1 310 ? -41.953 8.010 -19.216 1.00 57.87 310 HIS C CA 1
ATOM 7475 C C . HIS C 1 310 ? -41.501 9.425 -19.572 1.00 58.03 310 HIS C C 1
ATOM 7476 O O . HIS C 1 310 ? -41.169 9.713 -20.724 1.00 60.82 310 HIS C O 1
ATOM 7483 N N . ARG C 1 311 ? -41.481 10.304 -18.575 1.00 53.72 311 ARG C N 1
ATOM 7484 C CA . ARG C 1 311 ? -41.136 11.701 -18.798 1.00 54.72 311 ARG C CA 1
ATOM 7485 C C . ARG C 1 311 ? -39.647 11.957 -18.599 1.00 49.53 311 ARG C C 1
ATOM 7486 O O . ARG C 1 311 ? -39.003 11.323 -17.763 1.00 43.89 311 ARG C O 1
ATOM 7494 N N . THR C 1 312 ? -39.107 12.886 -19.381 1.00 49.46 312 THR C N 1
ATOM 7495 C CA . THR C 1 312 ? -37.744 13.353 -19.180 1.00 51.71 312 THR C CA 1
ATOM 7496 C C . THR C 1 312 ? -37.732 14.383 -18.061 1.00 52.29 312 THR C C 1
ATOM 7497 O O . THR C 1 312 ? -38.792 14.832 -17.616 1.00 44.15 312 THR C O 1
ATOM 7501 N N . ARG C 1 313 ? -36.535 14.752 -17.613 1.00 47.77 313 ARG C N 1
ATOM 7502 C CA . ARG C 1 313 ? -36.380 15.748 -16.560 1.00 46.30 313 ARG C CA 1
ATOM 7503 C C . ARG C 1 313 ? -37.048 17.056 -16.957 1.00 47.23 313 ARG C C 1
ATOM 7504 O O . ARG C 1 313 ? -37.851 17.608 -16.204 1.00 45.23 313 ARG C O 1
ATOM 7512 N N . ALA C 1 314 ? -36.714 17.531 -18.152 1.00 42.79 314 ALA C N 1
ATOM 7513 C CA . ALA C 1 314 ? -37.253 18.781 -18.675 1.00 55.08 314 ALA C CA 1
ATOM 7514 C C . ALA C 1 314 ? -38.772 18.739 -18.813 1.00 59.21 314 ALA C C 1
ATOM 7515 O O . ALA C 1 314 ? -39.438 19.768 -18.714 1.00 70.87 314 ALA C O 1
ATOM 7517 N N . GLN C 1 315 ? -39.315 17.550 -19.047 1.00 52.97 315 GLN C N 1
ATOM 7518 C CA . GLN C 1 315 ? -40.761 17.392 -19.151 1.00 51.66 315 GLN C CA 1
ATOM 7519 C C . GLN C 1 315 ? -41.400 17.469 -17.768 1.00 50.49 315 GLN C C 1
ATOM 7520 O O . GLN C 1 315 ? -42.467 18.064 -17.605 1.00 58.58 315 GLN C O 1
ATOM 7526 N N . TRP C 1 316 ? -40.740 16.875 -16.777 1.00 39.97 316 TRP C N 1
ATOM 7527 C CA . TRP C 1 316 ? -41.169 16.990 -15.387 1.00 37.27 316 TRP C CA 1
ATOM 7528 C C . TRP C 1 316 ? -41.075 18.442 -14.927 1.00 40.82 316 TRP C C 1
ATOM 7529 O O . TRP C 1 316 ? -41.949 18.935 -14.209 1.00 44.85 316 TRP C O 1
ATOM 7540 N N . ASP C 1 317 ? -40.003 19.115 -15.341 1.00 42.36 317 ASP C N 1
ATOM 7541 C CA . ASP C 1 317 ? -39.769 20.514 -14.986 1.00 48.04 317 ASP C CA 1
ATOM 7542 C C . ASP C 1 317 ? -40.935 21.391 -15.410 1.00 50.06 317 ASP C C 1
ATOM 7543 O O . ASP C 1 317 ? -41.446 22.186 -14.620 1.00 55.50 317 ASP C O 1
ATOM 7548 N N . ASP C 1 318 ? -41.345 21.243 -16.666 1.00 49.98 318 ASP C N 1
ATOM 7549 C CA . ASP C 1 318 ? -42.446 22.026 -17.215 1.00 60.33 318 ASP C CA 1
ATOM 7550 C C . ASP C 1 318 ? -43.746 21.762 -16.461 1.00 52.60 318 ASP C C 1
ATOM 7551 O O . ASP C 1 318 ? -44.409 22.695 -16.007 1.00 53.44 318 ASP C O 1
ATOM 7556 N N . LEU C 1 319 ? -44.094 20.486 -16.328 1.00 44.24 319 LEU C N 1
ATOM 7557 C CA . LEU C 1 319 ? -45.324 20.075 -15.660 1.00 51.13 319 LEU C CA 1
ATOM 7558 C C . LEU C 1 319 ? -45.421 20.648 -14.249 1.00 54.46 319 LEU C C 1
ATOM 7559 O O . LEU C 1 319 ? -46.438 21.228 -13.868 1.00 58.44 319 LEU C O 1
ATOM 7564 N N . LEU C 1 320 ? -44.347 20.492 -13.485 1.00 51.42 320 LEU C N 1
ATOM 7565 C CA . LEU C 1 320 ? -44.329 20.916 -12.092 1.00 49.24 320 LEU C CA 1
ATOM 7566 C C . LEU C 1 320 ? -44.341 22.442 -11.946 1.00 56.31 320 LEU C C 1
ATOM 7567 O O . LEU C 1 320 ? -44.884 22.977 -10.976 1.00 48.16 320 LEU C O 1
ATOM 7572 N N . ALA C 1 321 ? -43.752 23.138 -12.914 1.00 53.22 321 ALA C N 1
ATOM 7573 C CA . ALA C 1 321 ? -43.726 24.596 -12.891 1.00 47.11 321 ALA C CA 1
ATOM 7574 C C . ALA C 1 321 ? -45.138 25.169 -13.009 1.00 58.38 321 ALA C C 1
ATOM 7575 O O . ALA C 1 321 ? -45.466 26.170 -12.368 1.00 57.55 321 ALA C O 1
ATOM 7577 N N . ARG C 1 322 ? -45.971 24.526 -13.823 1.00 58.52 322 ARG C N 1
ATOM 7578 C CA . ARG C 1 322 ? -47.352 24.965 -14.015 1.00 58.47 322 ARG C CA 1
ATOM 7579 C C . ARG C 1 322 ? -48.170 24.821 -12.735 1.00 61.58 322 ARG C C 1
ATOM 7580 O O . ARG C 1 322 ? -49.216 25.453 -12.583 1.00 63.78 322 ARG C O 1
ATOM 7588 N N . ALA C 1 323 ? -47.684 23.992 -11.816 1.00 59.29 323 ALA C N 1
ATOM 7589 C CA . ALA C 1 323 ? -48.371 23.758 -10.551 1.00 56.55 323 ALA C CA 1
ATOM 7590 C C . ALA C 1 323 ? -47.673 24.452 -9.382 1.00 61.03 323 ALA C C 1
ATOM 7591 O O . ALA C 1 323 ? -48.052 24.262 -8.225 1.00 64.46 323 ALA C O 1
ATOM 7593 N N . GLY C 1 324 ? -46.648 25.243 -9.687 1.00 58.67 324 GLY C N 1
ATOM 7594 C CA . GLY C 1 324 ? -45.949 26.013 -8.673 1.00 52.97 324 GLY C CA 1
ATOM 7595 C C . GLY C 1 324 ? -44.920 25.229 -7.875 1.00 56.32 324 GLY C C 1
ATOM 7596 O O . GLY C 1 324 ? -44.693 25.516 -6.699 1.00 60.59 324 GLY C O 1
ATOM 7597 N N . PHE C 1 325 ? -44.298 24.238 -8.511 1.00 51.16 325 PHE C N 1
ATOM 7598 C CA . PHE C 1 325 ? -43.224 23.474 -7.876 1.00 45.16 325 PHE C CA 1
ATOM 7599 C C . PHE C 1 325 ? -41.890 23.650 -8.601 1.00 47.05 325 PHE C C 1
ATOM 7600 O O . PHE C 1 325 ? -41.848 23.990 -9.784 1.00 47.17 325 PHE C O 1
ATOM 7608 N N . ASP C 1 326 ? -40.800 23.417 -7.877 1.00 51.69 326 ASP C N 1
ATOM 7609 C CA . ASP C 1 326 ? -39.476 23.304 -8.482 1.00 56.98 326 ASP C CA 1
ATOM 7610 C C . ASP C 1 326 ? -38.853 21.971 -8.086 1.00 53.15 326 ASP C C 1
ATOM 7611 O O . ASP C 1 326 ? -39.196 21.404 -7.052 1.00 52.42 326 ASP C O 1
ATOM 7616 N N . ILE C 1 327 ? -37.938 21.467 -8.904 1.00 51.56 327 ILE C N 1
ATOM 7617 C CA . ILE C 1 327 ? -37.259 20.223 -8.571 1.00 44.85 327 ILE C CA 1
ATOM 7618 C C . ILE C 1 327 ? -35.991 20.502 -7.771 1.00 46.51 327 ILE C C 1
ATOM 7619 O O . ILE C 1 327 ? -35.046 21.101 -8.278 1.00 51.32 327 ILE C O 1
ATOM 7624 N N . VAL C 1 328 ? -35.984 20.076 -6.512 1.00 39.98 328 VAL C N 1
ATOM 7625 C CA . VAL C 1 328 ? -34.803 20.208 -5.673 1.00 42.74 328 VAL C CA 1
ATOM 7626 C C . VAL C 1 328 ? -33.735 19.236 -6.153 1.00 44.02 328 VAL C C 1
ATOM 7627 O O . VAL C 1 328 ? -32.546 19.538 -6.132 1.00 46.65 328 VAL C O 1
ATOM 7631 N N . GLY C 1 329 ? -34.172 18.065 -6.598 1.00 45.73 329 GLY C N 1
ATOM 7632 C CA . GLY C 1 329 ? -33.254 17.072 -7.116 1.00 41.05 329 GLY C CA 1
ATOM 7633 C C . GLY C 1 329 ? -33.978 15.816 -7.538 1.00 33.73 329 GLY C C 1
ATOM 7634 O O . GLY C 1 329 ? -35.115 15.583 -7.128 1.00 36.79 329 GLY C O 1
ATOM 7635 N N . ILE C 1 330 ? -33.321 15.011 -8.367 1.00 31.99 330 ILE C N 1
ATOM 7636 C CA . ILE C 1 330 ? -33.846 13.706 -8.758 1.00 35.51 330 ILE C CA 1
ATOM 7637 C C . ILE C 1 330 ? -32.915 12.614 -8.231 1.00 37.81 330 ILE C C 1
ATOM 7638 O O . ILE C 1 330 ? -31.837 12.375 -8.779 1.00 39.38 330 ILE C O 1
ATOM 7643 N N . HIS C 1 331 ? -33.334 11.972 -7.146 1.00 40.45 331 HIS C N 1
ATOM 7644 C CA . HIS C 1 331 ? -32.475 11.049 -6.412 1.00 35.25 331 HIS C CA 1
ATOM 7645 C C . HIS C 1 331 ? -32.658 9.619 -6.880 1.00 34.33 331 HIS C C 1
ATOM 7646 O O . HIS C 1 331 ? -33.735 9.055 -6.718 1.00 32.48 331 HIS C O 1
ATOM 7653 N N . PRO C 1 332 ? -31.598 9.023 -7.450 1.00 40.93 332 PRO C N 1
ATOM 7654 C CA . PRO C 1 332 ? -31.634 7.624 -7.896 1.00 35.35 332 PRO C CA 1
ATOM 7655 C C . PRO C 1 332 ? -32.064 6.687 -6.771 1.00 31.71 332 PRO C C 1
ATOM 7656 O O . PRO C 1 332 ? -31.539 6.783 -5.661 1.00 41.86 332 PRO C O 1
ATOM 7660 N N . ALA C 1 333 ? -33.022 5.814 -7.057 1.00 34.18 333 ALA C N 1
ATOM 7661 C CA . ALA C 1 333 ? -33.495 4.831 -6.091 1.00 40.32 333 ALA C CA 1
ATOM 7662 C C . ALA C 1 333 ? -33.335 3.439 -6.682 1.00 42.88 333 ALA C C 1
ATOM 7663 O O . ALA C 1 333 ? -34.282 2.877 -7.222 1.00 44.12 333 ALA C O 1
ATOM 7665 N N . GLY C 1 334 ? -32.130 2.889 -6.590 1.00 39.95 334 GLY C N 1
ATOM 7666 C CA . GLY C 1 334 ? -31.824 1.649 -7.273 1.00 47.46 334 GLY C CA 1
ATOM 7667 C C . GLY C 1 334 ? -31.373 1.940 -8.692 1.00 55.86 334 GLY C C 1
ATOM 7668 O O . GLY C 1 334 ? -30.852 3.019 -8.973 1.00 53.85 334 GLY C O 1
ATOM 7669 N N . ASP C 1 335 ? -31.583 0.985 -9.593 1.00 58.98 335 ASP C N 1
ATOM 7670 C CA . ASP C 1 335 ? -31.110 1.121 -10.967 1.00 50.24 335 ASP C CA 1
ATOM 7671 C C . ASP C 1 335 ? -32.249 1.380 -11.943 1.00 50.36 335 ASP C C 1
ATOM 7672 O O . ASP C 1 335 ? -32.050 1.367 -13.155 1.00 51.49 335 ASP C O 1
ATOM 7677 N N . VAL C 1 336 ? -33.443 1.614 -11.412 1.00 45.22 336 VAL C N 1
ATOM 7678 C CA . VAL C 1 336 ? -34.602 1.852 -12.256 1.00 43.93 336 VAL C CA 1
ATOM 7679 C C . VAL C 1 336 ? -35.310 3.144 -11.884 1.00 43.71 336 VAL C C 1
ATOM 7680 O O . VAL C 1 336 ? -35.566 3.998 -12.735 1.00 54.51 336 VAL C O 1
ATOM 7684 N N . TRP C 1 337 ? -35.621 3.282 -10.603 1.00 42.56 337 TRP C N 1
ATOM 7685 C CA . TRP C 1 337 ? -36.483 4.360 -10.156 1.00 36.28 337 TRP C CA 1
ATOM 7686 C C . TRP C 1 337 ? -35.713 5.534 -9.578 1.00 37.12 337 TRP C C 1
ATOM 7687 O O . TRP C 1 337 ? -34.505 5.462 -9.356 1.00 39.16 337 TRP C O 1
ATOM 7698 N N . ALA C 1 338 ? -36.437 6.621 -9.341 1.00 42.08 338 ALA C N 1
ATOM 7699 C CA . ALA C 1 338 ? -35.867 7.801 -8.724 1.00 36.36 338 ALA C CA 1
ATOM 7700 C C . ALA C 1 338 ? -36.885 8.462 -7.806 1.00 39.98 338 ALA C C 1
ATOM 7701 O O . ALA C 1 338 ? -38.091 8.234 -7.924 1.00 37.48 338 ALA C O 1
ATOM 7703 N N . VAL C 1 339 ? -36.391 9.272 -6.879 1.00 35.65 339 VAL C N 1
ATOM 7704 C CA . VAL C 1 339 ? -37.258 10.099 -6.059 1.00 32.39 339 VAL C CA 1
ATOM 7705 C C . VAL C 1 339 ? -37.129 11.534 -6.544 1.00 35.42 339 VAL C C 1
ATOM 7706 O O . VAL C 1 339 ? -36.061 12.134 -6.445 1.00 30.41 339 VAL C O 1
ATOM 7710 N N . ILE C 1 340 ? -38.207 12.073 -7.102 1.00 33.80 340 ILE C N 1
ATOM 7711 C CA . ILE C 1 340 ? -38.207 13.462 -7.539 1.00 33.00 340 ILE C CA 1
ATOM 7712 C C . ILE C 1 340 ? -38.660 14.340 -6.385 1.00 28.55 340 ILE C C 1
ATOM 7713 O O . ILE C 1 340 ? -39.827 14.319 -6.003 1.00 34.72 340 ILE C O 1
ATOM 7718 N N . GLU C 1 341 ? -37.730 15.096 -5.812 1.00 32.18 341 GLU C N 1
ATOM 7719 C CA . GLU C 1 341 ? -38.041 15.936 -4.662 1.00 32.81 341 GLU C CA 1
ATOM 7720 C C . GLU C 1 341 ? -38.462 17.331 -5.115 1.00 42.49 341 GLU C C 1
ATOM 7721 O O . GLU C 1 341 ? -37.696 18.036 -5.772 1.00 37.62 341 GLU C O 1
ATOM 7727 N N . CYS C 1 342 ? -39.680 17.726 -4.757 1.00 43.64 342 CYS C N 1
ATOM 7728 C CA . CYS C 1 342 ? -40.240 18.984 -5.237 1.00 47.58 342 CYS C CA 1
ATOM 7729 C C . CYS C 1 342 ? -40.549 19.963 -4.109 1.00 47.85 342 CYS C C 1
ATOM 7730 O O . CYS C 1 342 ? -41.220 19.617 -3.134 1.00 49.89 342 CYS C O 1
ATOM 7733 N N . ARG C 1 343 ? -40.059 21.190 -4.259 1.00 45.62 343 ARG C N 1
ATOM 7734 C CA . ARG C 1 343 ? -40.333 22.254 -3.303 1.00 46.59 343 ARG C CA 1
ATOM 7735 C C . ARG C 1 343 ? -41.354 23.228 -3.880 1.00 50.35 343 ARG C C 1
ATOM 7736 O O . ARG C 1 343 ? -41.347 23.517 -5.077 1.00 53.77 343 ARG C O 1
ATOM 7744 N N . GLY C 1 344 ? -42.242 23.722 -3.024 1.00 55.80 344 GLY C N 1
ATOM 7745 C CA . GLY C 1 344 ? -43.224 24.702 -3.438 1.00 57.44 344 GLY C CA 1
ATOM 7746 C C . GLY C 1 344 ? -42.560 26.043 -3.669 1.00 60.46 344 GLY C C 1
ATOM 7747 O O . GLY C 1 344 ? -41.728 26.474 -2.871 1.00 66.19 344 GLY C O 1
ATOM 7748 N N . THR C 1 345 ? -42.920 26.702 -4.765 1.00 58.42 345 THR C N 1
ATOM 7749 C CA . THR C 1 345 ? -42.360 28.011 -5.078 1.00 65.12 345 THR C CA 1
ATOM 7750 C C . THR C 1 345 ? -43.454 29.059 -5.267 1.00 66.23 345 THR C C 1
ATOM 7751 O O . THR C 1 345 ? -43.226 30.255 -5.077 1.00 71.52 345 THR C O 1
ATOM 7755 N N . GLU D 1 10 ? -32.376 -17.833 1.513 1.00 94.79 10 GLU D N 1
ATOM 7756 C CA . GLU D 1 10 ? -32.675 -16.470 1.934 1.00 94.02 10 GLU D CA 1
ATOM 7757 C C . GLU D 1 10 ? -33.531 -15.736 0.904 1.00 90.17 10 GLU D C 1
ATOM 7758 O O . GLU D 1 10 ? -34.412 -16.325 0.275 1.00 77.21 10 GLU D O 1
ATOM 7764 N N . ARG D 1 11 ? -33.265 -14.443 0.745 1.00 94.02 11 ARG D N 1
ATOM 7765 C CA . ARG D 1 11 ? -33.956 -13.628 -0.247 1.00 96.02 11 ARG D CA 1
ATOM 7766 C C . ARG D 1 11 ? -33.092 -13.468 -1.496 1.00 85.98 11 ARG D C 1
ATOM 7767 O O . ARG D 1 11 ? -33.256 -12.522 -2.270 1.00 77.94 11 ARG D O 1
ATOM 7775 N N . THR D 1 12 ? -32.161 -14.399 -1.680 1.00 78.88 12 THR D N 1
ATOM 7776 C CA . THR D 1 12 ? -31.394 -14.472 -2.913 1.00 70.25 12 THR D CA 1
ATOM 7777 C C . THR D 1 12 ? -32.262 -15.113 -3.990 1.00 60.47 12 THR D C 1
ATOM 7778 O O . THR D 1 12 ? -32.043 -14.911 -5.183 1.00 61.13 12 THR D O 1
ATOM 7782 N N . ALA D 1 13 ? -33.258 -15.878 -3.556 1.00 51.29 13 ALA D N 1
ATOM 7783 C CA . ALA D 1 13 ? -34.223 -16.471 -4.469 1.00 51.61 13 ALA D CA 1
ATOM 7784 C C . ALA D 1 13 ? -35.068 -15.392 -5.137 1.00 49.42 13 ALA D C 1
ATOM 7785 O O . ALA D 1 13 ? -35.381 -15.488 -6.322 1.00 50.85 13 ALA D O 1
ATOM 7787 N N . ALA D 1 14 ? -35.434 -14.367 -4.371 1.00 44.39 14 ALA D N 1
ATOM 7788 C CA . ALA D 1 14 ? -36.239 -13.271 -4.898 1.00 41.13 14 ALA D CA 1
ATOM 7789 C C . ALA D 1 14 ? -35.472 -12.490 -5.963 1.00 50.91 14 ALA D C 1
ATOM 7790 O O . ALA D 1 14 ? -36.046 -12.090 -6.976 1.00 57.58 14 ALA D O 1
ATOM 7792 N N . GLN D 1 15 ? -34.180 -12.273 -5.729 1.00 45.12 15 GLN D N 1
ATOM 7793 C CA . GLN D 1 15 ? -33.316 -11.653 -6.729 1.00 45.36 15 GLN D CA 1
ATOM 7794 C C . GLN D 1 15 ? -33.249 -12.524 -7.973 1.00 41.76 15 GLN D C 1
ATOM 7795 O O . GLN D 1 15 ? -33.254 -12.021 -9.095 1.00 44.26 15 GLN D O 1
ATOM 7801 N N . ARG D 1 16 ? -33.190 -13.834 -7.766 1.00 41.62 16 ARG D N 1
ATOM 7802 C CA . ARG D 1 16 ? -33.111 -14.780 -8.872 1.00 44.23 16 ARG D CA 1
ATOM 7803 C C . ARG D 1 16 ? -34.349 -14.739 -9.764 1.00 45.04 16 ARG D C 1
ATOM 7804 O O . ARG D 1 16 ? -34.229 -14.650 -10.986 1.00 50.35 16 ARG D O 1
ATOM 7812 N N . LEU D 1 17 ? -35.532 -14.813 -9.155 1.00 40.64 17 LEU D N 1
ATOM 7813 C CA . LEU D 1 17 ? -36.789 -14.737 -9.905 1.00 39.46 17 LEU D CA 1
ATOM 7814 C C . LEU D 1 17 ? -36.911 -13.440 -10.690 1.00 39.16 17 LEU D C 1
ATOM 7815 O O . LEU D 1 17 ? -37.318 -13.451 -11.851 1.00 50.32 17 LEU D O 1
ATOM 7820 N N . TYR D 1 18 ? -36.567 -12.324 -10.054 1.00 40.45 18 TYR D N 1
ATOM 7821 C CA . TYR D 1 18 ? -36.659 -11.028 -10.716 1.00 49.20 18 TYR D CA 1
ATOM 7822 C C . TYR D 1 18 ? -35.755 -10.969 -11.940 1.00 46.72 18 TYR D C 1
ATOM 7823 O O . TYR D 1 18 ? -36.155 -10.474 -12.992 1.00 46.14 18 TYR D O 1
ATOM 7832 N N . GLN D 1 19 ? -34.541 -11.489 -11.795 1.00 44.56 19 GLN D N 1
ATOM 7833 C CA . GLN D 1 19 ? -33.562 -11.467 -12.874 1.00 38.19 19 GLN D CA 1
ATOM 7834 C C . GLN D 1 19 ? -34.011 -12.287 -14.090 1.00 47.10 19 GLN D C 1
ATOM 7835 O O . GLN D 1 19 ? -33.672 -11.952 -15.226 1.00 46.38 19 GLN D O 1
ATOM 7841 N N . TYR D 1 20 ? -34.767 -13.358 -13.856 1.00 37.51 20 TYR D N 1
ATOM 7842 C CA . TYR D 1 20 ? -35.330 -14.133 -14.959 1.00 37.58 20 TYR D CA 1
ATOM 7843 C C . TYR D 1 20 ? -36.340 -13.302 -15.756 1.00 42.27 20 TYR D C 1
ATOM 7844 O O . TYR D 1 20 ? -36.391 -13.385 -16.985 1.00 40.43 20 TYR D O 1
ATOM 7853 N N . ASN D 1 21 ? -37.134 -12.499 -15.051 1.00 46.03 21 ASN D N 1
ATOM 7854 C CA . ASN D 1 21 ? -38.093 -11.603 -15.695 1.00 46.41 21 ASN D CA 1
ATOM 7855 C C . ASN D 1 21 ? -37.382 -10.555 -16.545 1.00 50.53 21 ASN D C 1
ATOM 7856 O O . ASN D 1 21 ? -37.843 -10.200 -17.633 1.00 46.04 21 ASN D O 1
ATOM 7861 N N . VAL D 1 22 ? -36.258 -10.066 -16.029 1.00 41.80 22 VAL D N 1
ATOM 7862 C CA . VAL D 1 22 ? -35.423 -9.097 -16.726 1.00 48.65 22 VAL D CA 1
ATOM 7863 C C . VAL D 1 22 ? -34.803 -9.689 -17.990 1.00 50.48 22 VAL D C 1
ATOM 7864 O O . VAL D 1 22 ? -34.876 -9.094 -19.070 1.00 52.78 22 VAL D O 1
ATOM 7868 N N . ASP D 1 23 ? -34.201 -10.866 -17.849 1.00 48.55 23 ASP D N 1
ATOM 7869 C CA . ASP D 1 23 ? -33.478 -11.498 -18.947 1.00 49.24 23 ASP D CA 1
ATOM 7870 C C . ASP D 1 23 ? -34.425 -11.926 -20.059 1.00 43.75 23 ASP D C 1
ATOM 7871 O O . ASP D 1 23 ? -34.030 -12.012 -21.220 1.00 48.93 23 ASP D O 1
ATOM 7876 N N . LEU D 1 24 ? -35.673 -12.199 -19.694 1.00 44.41 24 LEU D N 1
ATOM 7877 C CA . LEU D 1 24 ? -36.718 -12.468 -20.674 1.00 46.44 24 LEU D CA 1
ATOM 7878 C C . LEU D 1 24 ? -36.878 -11.272 -21.613 1.00 43.85 24 LEU D C 1
ATOM 7879 O O . LEU D 1 24 ? -36.928 -11.427 -22.835 1.00 40.70 24 LEU D O 1
ATOM 7884 N N . LYS D 1 25 ? -36.947 -10.078 -21.033 1.00 37.97 25 LYS D N 1
ATOM 7885 C CA . LYS D 1 25 ? -37.071 -8.853 -21.815 1.00 43.26 25 LYS D CA 1
ATOM 7886 C C . LYS D 1 25 ? -35.829 -8.615 -22.672 1.00 45.14 25 LYS D C 1
ATOM 7887 O O . LYS D 1 25 ? -35.938 -8.189 -23.821 1.00 46.19 25 LYS D O 1
ATOM 7893 N N . VAL D 1 26 ? -34.654 -8.897 -22.111 1.00 38.64 26 VAL D N 1
ATOM 7894 C CA . VAL D 1 26 ? -33.395 -8.773 -22.849 1.00 35.58 26 VAL D CA 1
ATOM 7895 C C . VAL D 1 26 ? -33.400 -9.683 -24.079 1.00 39.74 26 VAL D C 1
ATOM 7896 O O . VAL D 1 26 ? -32.999 -9.271 -25.170 1.00 44.38 26 VAL D O 1
ATOM 7900 N N . ALA D 1 27 ? -33.874 -10.914 -23.895 1.00 34.37 27 ALA D N 1
ATOM 7901 C CA . ALA D 1 27 ? -33.951 -11.889 -24.978 1.00 41.44 27 ALA D CA 1
ATOM 7902 C C . ALA D 1 27 ? -34.743 -11.362 -26.173 1.00 44.43 27 ALA D C 1
ATOM 7903 O O . ALA D 1 27 ? -34.416 -11.670 -27.321 1.00 46.71 27 ALA D O 1
ATOM 7905 N N . PHE D 1 28 ? -35.779 -10.571 -25.901 1.00 42.51 28 PHE D N 1
ATOM 7906 C CA . PHE D 1 28 ? -36.596 -9.981 -26.962 1.00 36.18 28 PHE D CA 1
ATOM 7907 C C . PHE D 1 28 ? -35.923 -8.758 -27.569 1.00 40.45 28 PHE D C 1
ATOM 7908 O O . PHE D 1 28 ? -36.048 -8.505 -28.767 1.00 42.78 28 PHE D O 1
ATOM 7916 N N . VAL D 1 29 ? -35.213 -8.001 -26.738 1.00 35.45 29 VAL D N 1
ATOM 7917 C CA . VAL D 1 29 ? -34.417 -6.885 -27.222 1.00 41.83 29 VAL D CA 1
ATOM 7918 C C . VAL D 1 29 ? -33.399 -7.358 -28.255 1.00 40.68 29 VAL D C 1
ATOM 7919 O O . VAL D 1 29 ? -33.367 -6.860 -29.378 1.00 45.03 29 VAL D O 1
ATOM 7923 N N . LEU D 1 30 ? -32.582 -8.335 -27.874 1.00 44.43 30 LEU D N 1
ATOM 7924 C CA . LEU D 1 30 ? -31.539 -8.852 -28.756 1.00 42.14 30 LEU D CA 1
ATOM 7925 C C . LEU D 1 30 ? -32.114 -9.438 -30.045 1.00 46.59 30 LEU D C 1
ATOM 7926 O O . LEU D 1 30 ? -31.514 -9.316 -31.114 1.00 51.69 30 LEU D O 1
ATOM 7931 N N . TYR D 1 31 ? -33.279 -10.069 -29.940 1.00 44.78 31 TYR D N 1
ATOM 7932 C CA . TYR D 1 31 ? -33.945 -10.647 -31.101 1.00 43.47 31 TYR D CA 1
ATOM 7933 C C . TYR D 1 31 ? -34.338 -9.579 -32.120 1.00 47.25 31 TYR D C 1
ATOM 7934 O O . TYR D 1 31 ? -34.112 -9.740 -33.320 1.00 47.56 31 TYR D O 1
ATOM 7943 N N . ALA D 1 32 ? -34.940 -8.497 -31.638 1.00 36.98 32 ALA D N 1
ATOM 7944 C CA . ALA D 1 32 ? -35.391 -7.427 -32.518 1.00 44.30 32 ALA D CA 1
ATOM 7945 C C . ALA D 1 32 ? -34.202 -6.711 -33.150 1.00 45.80 32 ALA D C 1
ATOM 7946 O O . ALA D 1 32 ? -34.239 -6.346 -34.327 1.00 53.19 32 ALA D O 1
ATOM 7948 N N . VAL D 1 33 ? -33.154 -6.516 -32.357 1.00 42.22 33 VAL D N 1
ATOM 7949 C CA . VAL D 1 33 ? -31.928 -5.880 -32.824 1.00 44.95 33 VAL D CA 1
ATOM 7950 C C . VAL D 1 33 ? -31.323 -6.672 -33.983 1.00 46.58 33 VAL D C 1
ATOM 7951 O O . VAL D 1 33 ? -30.824 -6.096 -34.954 1.00 48.93 33 VAL D O 1
ATOM 7955 N N . ALA D 1 34 ? -31.398 -7.995 -33.890 1.00 39.12 34 ALA D N 1
ATOM 7956 C CA . ALA D 1 34 ? -30.854 -8.864 -34.928 1.00 38.72 34 ALA D CA 1
ATOM 7957 C C . ALA D 1 34 ? -31.738 -8.914 -36.180 1.00 47.13 34 ALA D C 1
ATOM 7958 O O . ALA D 1 34 ? -31.228 -8.962 -37.299 1.00 54.36 34 ALA D O 1
ATOM 7960 N N . LYS D 1 35 ? -33.056 -8.903 -36.000 1.00 45.81 35 LYS D N 1
ATOM 7961 C CA . LYS D 1 35 ? -33.967 -8.991 -37.144 1.00 52.16 35 LYS D CA 1
ATOM 7962 C C . LYS D 1 35 ? -33.966 -7.696 -37.951 1.00 53.87 35 LYS D C 1
ATOM 7963 O O . LYS D 1 35 ? -34.208 -7.707 -39.159 1.00 55.93 35 LYS D O 1
ATOM 7969 N N . LEU D 1 36 ? -33.699 -6.584 -37.273 1.00 50.84 36 LEU D N 1
ATOM 7970 C CA . LEU D 1 36 ? -33.548 -5.293 -37.934 1.00 47.33 36 LEU D CA 1
ATOM 7971 C C . LEU D 1 36 ? -32.160 -5.151 -38.557 1.00 47.58 36 LEU D C 1
ATOM 7972 O O . LEU D 1 36 ? -31.875 -4.165 -39.237 1.00 49.12 36 LEU D O 1
ATOM 7977 N N . HIS D 1 37 ? -31.308 -6.145 -38.311 1.00 51.96 37 HIS D N 1
ATOM 7978 C CA . HIS D 1 37 ? -29.928 -6.169 -38.802 1.00 48.11 37 HIS D CA 1
ATOM 7979 C C . HIS D 1 37 ? -29.133 -4.952 -38.341 1.00 49.54 37 HIS D C 1
ATOM 7980 O O . HIS D 1 37 ? -28.278 -4.433 -39.065 1.00 50.13 37 HIS D O 1
ATOM 7987 N N . LEU D 1 38 ? -29.420 -4.507 -37.124 1.00 49.87 38 LEU D N 1
ATOM 7988 C CA . LEU D 1 38 ? -28.676 -3.414 -36.510 1.00 56.27 38 LEU D CA 1
ATOM 7989 C C . LEU D 1 38 ? -27.189 -3.728 -36.292 1.00 55.93 38 LEU D C 1
ATOM 7990 O O . LEU D 1 38 ? -26.356 -2.847 -36.497 1.00 62.68 38 LEU D O 1
ATOM 7995 N N . PRO D 1 39 ? -26.840 -4.966 -35.874 1.00 47.30 39 PRO D N 1
ATOM 7996 C CA . PRO D 1 39 ? -25.400 -5.231 -35.756 1.00 53.38 39 PRO D CA 1
ATOM 7997 C C . PRO D 1 39 ? -24.674 -5.158 -37.098 1.00 54.62 39 PRO D C 1
ATOM 7998 O O . PRO D 1 39 ? -23.490 -4.828 -37.149 1.00 55.84 39 PRO D O 1
ATOM 8002 N N . ASP D 1 40 ? -25.392 -5.452 -38.174 1.00 53.20 40 ASP D N 1
ATOM 8003 C CA . ASP D 1 40 ? -24.813 -5.433 -39.508 1.00 57.95 40 ASP D CA 1
ATOM 8004 C C . ASP D 1 40 ? -24.690 -4.006 -40.034 1.00 56.49 40 ASP D C 1
ATOM 8005 O O . ASP D 1 40 ? -23.736 -3.671 -40.737 1.00 59.87 40 ASP D O 1
ATOM 8010 N N . LEU D 1 41 ? -25.660 -3.168 -39.684 1.00 53.15 41 LEU D N 1
ATOM 8011 C CA . LEU D 1 41 ? -25.647 -1.764 -40.084 1.00 52.13 41 LEU D CA 1
ATOM 8012 C C . LEU D 1 41 ? -24.550 -0.961 -39.378 1.00 53.74 41 LEU D C 1
ATOM 8013 O O . LEU D 1 41 ? -24.164 0.112 -39.839 1.00 57.61 41 LEU D O 1
ATOM 8018 N N . LEU D 1 42 ? -24.046 -1.490 -38.265 1.00 48.25 42 LEU D N 1
ATOM 8019 C CA . LEU D 1 42 ? -23.067 -0.782 -37.442 1.00 46.86 42 LEU D CA 1
ATOM 8020 C C . LEU D 1 42 ? -21.674 -1.404 -37.516 1.00 50.05 42 LEU D C 1
ATOM 8021 O O . LEU D 1 42 ? -20.756 -0.978 -36.813 1.00 46.91 42 LEU D O 1
ATOM 8026 N N . ALA D 1 43 ? -21.521 -2.404 -38.377 1.00 48.07 43 ALA D N 1
ATOM 8027 C CA . ALA D 1 43 ? -20.291 -3.189 -38.448 1.00 48.99 43 ALA D CA 1
ATOM 8028 C C . ALA D 1 43 ? -19.065 -2.374 -38.859 1.00 58.08 43 ALA D C 1
ATOM 8029 O O . ALA D 1 43 ? -17.933 -2.807 -38.651 1.00 64.72 43 ALA D O 1
ATOM 8031 N N . ASP D 1 44 ? -19.286 -1.203 -39.445 1.00 57.22 44 ASP D N 1
ATOM 8032 C CA . ASP D 1 44 ? -18.179 -0.385 -39.925 1.00 57.76 44 ASP D CA 1
ATOM 8033 C C . ASP D 1 44 ? -17.986 0.888 -39.103 1.00 54.48 44 ASP D C 1
ATOM 8034 O O . ASP D 1 44 ? -17.078 1.675 -39.372 1.00 56.67 44 ASP D O 1
ATOM 8039 N N . GLY D 1 45 ? -18.836 1.089 -38.102 1.00 45.96 45 GLY D N 1
ATOM 8040 C CA . GLY D 1 45 ? -18.721 2.262 -37.254 1.00 43.86 45 GLY D CA 1
ATOM 8041 C C . GLY D 1 45 ? -20.047 2.851 -36.820 1.00 49.04 45 GLY D C 1
ATOM 8042 O O . GLY D 1 45 ? -21.105 2.420 -37.277 1.00 45.08 45 GLY D O 1
ATOM 8043 N N . PRO D 1 46 ? -19.995 3.861 -35.941 1.00 50.53 46 PRO D N 1
ATOM 8044 C CA . PRO D 1 46 ? -21.186 4.458 -35.330 1.00 45.55 46 PRO D CA 1
ATOM 8045 C C . PRO D 1 46 ? -22.092 5.141 -36.339 1.00 48.25 46 PRO D C 1
ATOM 8046 O O . PRO D 1 46 ? -21.611 5.671 -37.339 1.00 53.23 46 PRO D O 1
ATOM 8050 N N . ARG D 1 47 ? -23.393 5.122 -36.071 1.00 50.43 47 ARG D N 1
ATOM 8051 C CA . ARG D 1 47 ? -24.369 5.823 -36.898 1.00 53.50 47 ARG D CA 1
ATOM 8052 C C . ARG D 1 47 ? -25.464 6.421 -36.019 1.00 50.92 47 ARG D C 1
ATOM 8053 O O . ARG D 1 47 ? -25.789 5.876 -34.964 1.00 51.16 47 ARG D O 1
ATOM 8061 N N . THR D 1 48 ? -26.026 7.547 -36.448 1.00 52.77 48 THR D N 1
ATOM 8062 C CA . THR D 1 48 ? -27.052 8.224 -35.660 1.00 49.53 48 THR D CA 1
ATOM 8063 C C . THR D 1 48 ? -28.366 7.463 -35.701 1.00 41.21 48 THR D C 1
ATOM 8064 O O . THR D 1 48 ? -28.570 6.611 -36.564 1.00 47.11 48 THR D O 1
ATOM 8068 N N . THR D 1 49 ? -29.256 7.778 -34.766 1.00 44.13 49 THR D N 1
ATOM 8069 C CA . THR D 1 49 ? -30.586 7.180 -34.736 1.00 45.77 49 THR D CA 1
ATOM 8070 C C . THR D 1 49 ? -31.346 7.459 -36.028 1.00 45.67 49 THR D C 1
ATOM 8071 O O . THR D 1 49 ? -31.969 6.563 -36.598 1.00 53.18 49 THR D O 1
ATOM 8075 N N . ALA D 1 50 ? -31.282 8.705 -36.486 1.00 44.92 50 ALA D N 1
ATOM 8076 C CA . ALA D 1 50 ? -31.996 9.125 -37.689 1.00 48.80 50 ALA D CA 1
ATOM 8077 C C . ALA D 1 50 ? -31.493 8.394 -38.934 1.00 52.93 50 ALA D C 1
ATOM 8078 O O . ALA D 1 50 ? -32.252 8.155 -39.873 1.00 57.63 50 ALA D O 1
ATOM 8080 N N . ASP D 1 51 ? -30.211 8.046 -38.936 1.00 55.28 51 ASP D N 1
ATOM 8081 C CA . ASP D 1 51 ? -29.625 7.297 -40.039 1.00 54.26 51 ASP D CA 1
ATOM 8082 C C . ASP D 1 51 ? -30.059 5.837 -39.977 1.00 46.79 51 ASP D C 1
ATOM 8083 O O . ASP D 1 51 ? -30.309 5.209 -41.007 1.00 53.99 51 ASP D O 1
ATOM 8088 N N . LEU D 1 52 ? -30.150 5.302 -38.764 1.00 43.87 52 LEU D N 1
ATOM 8089 C CA . LEU D 1 52 ? -30.569 3.917 -38.567 1.00 46.82 52 LEU D CA 1
ATOM 8090 C C . LEU D 1 52 ? -32.065 3.761 -38.802 1.00 44.42 52 LEU D C 1
ATOM 8091 O O . LEU D 1 52 ? -32.534 2.698 -39.209 1.00 42.80 52 LEU D O 1
ATOM 8096 N N . ALA D 1 53 ? -32.808 4.833 -38.550 1.00 41.33 53 ALA D N 1
ATOM 8097 C CA . ALA D 1 53 ? -34.254 4.826 -38.724 1.00 46.03 53 ALA D CA 1
ATOM 8098 C C . ALA D 1 53 ? -34.644 4.846 -40.199 1.00 46.68 53 ALA D C 1
ATOM 8099 O O . ALA D 1 53 ? -35.653 4.261 -40.591 1.00 47.34 53 ALA D O 1
ATOM 8101 N N . ALA D 1 54 ? -33.843 5.525 -41.014 1.00 49.44 54 ALA D N 1
ATOM 8102 C CA . ALA D 1 54 ? -34.099 5.587 -42.446 1.00 46.73 54 ALA D CA 1
ATOM 8103 C C . ALA D 1 54 ? -33.614 4.316 -43.129 1.00 54.58 54 ALA D C 1
ATOM 8104 O O . ALA D 1 54 ? -34.078 3.965 -44.212 1.00 68.32 54 ALA D O 1
ATOM 8106 N N . ALA D 1 55 ? -32.676 3.629 -42.487 1.00 57.89 55 ALA D N 1
ATOM 8107 C CA . ALA D 1 55 ? -32.133 2.390 -43.026 1.00 58.69 55 ALA D CA 1
ATOM 8108 C C . ALA D 1 55 ? -33.055 1.215 -42.721 1.00 56.98 55 ALA D C 1
ATOM 8109 O O . ALA D 1 55 ? -33.132 0.259 -43.491 1.00 58.30 55 ALA D O 1
ATOM 8111 N N . THR D 1 56 ? -33.762 1.298 -41.598 1.00 57.23 56 THR D N 1
ATOM 8112 C CA . THR D 1 56 ? -34.644 0.218 -41.167 1.00 59.23 56 THR D CA 1
ATOM 8113 C C . THR D 1 56 ? -36.120 0.529 -41.419 1.00 58.94 56 THR D C 1
ATOM 8114 O O . THR D 1 56 ? -36.988 -0.308 -41.167 1.00 56.26 56 THR D O 1
ATOM 8118 N N . GLY D 1 57 ? -36.399 1.731 -41.916 1.00 60.05 57 GLY D N 1
ATOM 8119 C CA . GLY D 1 57 ? -37.763 2.144 -42.195 1.00 56.49 57 GLY D CA 1
ATOM 8120 C C . GLY D 1 57 ? -38.613 2.197 -40.939 1.00 58.82 57 GLY D C 1
ATOM 8121 O O . GLY D 1 57 ? -39.791 1.844 -40.958 1.00 63.65 57 GLY D O 1
ATOM 8122 N N . SER D 1 58 ? -38.011 2.650 -39.845 1.00 59.18 58 SER D N 1
ATOM 8123 C CA . SER D 1 58 ? -38.673 2.651 -38.547 1.00 54.38 58 SER D CA 1
ATOM 8124 C C . SER D 1 58 ? -38.990 4.060 -38.062 1.00 56.79 58 SER D C 1
ATOM 8125 O O . SER D 1 58 ? -38.529 5.048 -38.636 1.00 54.76 58 SER D O 1
ATOM 8128 N N . ASP D 1 59 ? -39.780 4.139 -36.996 1.00 54.22 59 ASP D N 1
ATOM 8129 C CA . ASP D 1 59 ? -40.036 5.404 -36.320 1.00 53.17 59 ASP D CA 1
ATOM 8130 C C . ASP D 1 59 ? -38.809 5.782 -35.487 1.00 47.75 59 ASP D C 1
ATOM 8131 O O . ASP D 1 59 ? -38.402 5.024 -34.608 1.00 50.62 59 ASP D O 1
ATOM 8136 N N . PRO D 1 60 ? -38.207 6.949 -35.772 1.00 51.01 60 PRO D N 1
ATOM 8137 C CA . PRO D 1 60 ? -36.975 7.389 -35.099 1.00 47.52 60 PRO D CA 1
ATOM 8138 C C . PRO D 1 60 ? -37.082 7.439 -33.574 1.00 56.12 60 PRO D C 1
ATOM 8139 O O . PRO D 1 60 ? -36.120 7.097 -32.887 1.00 60.30 60 PRO D O 1
ATOM 8143 N N . SER D 1 61 ? -38.233 7.847 -33.053 1.00 65.03 61 SER D N 1
ATOM 8144 C CA . SER D 1 61 ? -38.402 7.973 -31.608 1.00 65.44 61 SER D CA 1
ATOM 8145 C C . SER D 1 61 ? -38.480 6.613 -30.922 1.00 58.65 61 SER D C 1
ATOM 8146 O O . SER D 1 61 ? -37.966 6.437 -29.818 1.00 60.68 61 SER D O 1
ATOM 8149 N N . ARG D 1 62 ? -39.123 5.652 -31.576 1.00 58.19 62 ARG D N 1
ATOM 8150 C CA . ARG D 1 62 ? -39.282 4.324 -30.995 1.00 55.25 62 ARG D CA 1
ATOM 8151 C C . ARG D 1 62 ? -38.037 3.469 -31.196 1.00 52.65 62 ARG D C 1
ATOM 8152 O O . ARG D 1 62 ? -37.732 2.606 -30.371 1.00 45.72 62 ARG D O 1
ATOM 8160 N N . LEU D 1 63 ? -37.319 3.707 -32.289 1.00 50.13 63 LEU D N 1
ATOM 8161 C CA . LEU D 1 63 ? -36.093 2.964 -32.552 1.00 48.87 63 LEU D CA 1
ATOM 8162 C C . LEU D 1 63 ? -35.045 3.341 -31.518 1.00 51.59 63 LEU D C 1
ATOM 8163 O O . LEU D 1 63 ? -34.295 2.488 -31.041 1.00 53.62 63 LEU D O 1
ATOM 8168 N N . ARG D 1 64 ? -35.010 4.625 -31.171 1.00 50.65 64 ARG D N 1
ATOM 8169 C CA . ARG D 1 64 ? -34.059 5.134 -30.191 1.00 50.75 64 ARG D CA 1
ATOM 8170 C C . ARG D 1 64 ? -34.222 4.419 -28.854 1.00 48.46 64 ARG D C 1
ATOM 8171 O O . ARG D 1 64 ? -33.237 4.056 -28.213 1.00 42.61 64 ARG D O 1
ATOM 8179 N N . ARG D 1 65 ? -35.471 4.209 -28.448 1.00 54.60 65 ARG D N 1
ATOM 8180 C CA . ARG D 1 65 ? -35.766 3.524 -27.193 1.00 49.65 65 ARG D CA 1
ATOM 8181 C C . ARG D 1 65 ? -35.325 2.062 -27.230 1.00 41.55 65 ARG D C 1
ATOM 8182 O O . ARG D 1 65 ? -34.873 1.520 -26.222 1.00 45.69 65 ARG D O 1
ATOM 8190 N N . LEU D 1 66 ? -35.451 1.429 -28.392 1.00 34.42 66 LEU D N 1
ATOM 8191 C CA . LEU D 1 66 ? -34.987 0.056 -28.565 1.00 40.60 66 LEU D CA 1
ATOM 8192 C C . LEU D 1 66 ? -33.456 -0.028 -28.551 1.00 51.29 66 LEU D C 1
ATOM 8193 O O . LEU D 1 66 ? -32.877 -0.960 -27.987 1.00 48.84 66 LEU D O 1
ATOM 8198 N N . LEU D 1 67 ? -32.806 0.944 -29.183 1.00 48.93 67 LEU D N 1
ATOM 8199 C CA . LEU D 1 67 ? -31.350 0.992 -29.218 1.00 48.63 67 LEU D CA 1
ATOM 8200 C C . LEU D 1 67 ? -30.797 1.274 -27.823 1.00 46.19 67 LEU D C 1
ATOM 8201 O O . LEU D 1 67 ? -29.781 0.711 -27.414 1.00 41.62 67 LEU D O 1
ATOM 8206 N N . ARG D 1 68 ? -31.487 2.140 -27.091 1.00 40.25 68 ARG D N 1
ATOM 8207 C CA . ARG D 1 68 ? -31.084 2.493 -25.740 1.00 34.67 68 ARG D CA 1
ATOM 8208 C C . ARG D 1 68 ? -31.279 1.303 -24.803 1.00 36.15 68 ARG D C 1
ATOM 8209 O O . ARG D 1 68 ? -30.540 1.135 -23.839 1.00 40.80 68 ARG D O 1
ATOM 8217 N N . ALA D 1 69 ? -32.272 0.472 -25.101 1.00 43.48 69 ALA D N 1
ATOM 8218 C CA . ALA D 1 69 ? -32.500 -0.751 -24.336 1.00 32.92 69 ALA D CA 1
ATOM 8219 C C . ALA D 1 69 ? -31.420 -1.784 -24.634 1.00 45.48 69 ALA D C 1
ATOM 8220 O O . ALA D 1 69 ? -31.093 -2.620 -23.790 1.00 44.47 69 ALA D O 1
ATOM 8222 N N . ALA D 1 70 ? -30.874 -1.725 -25.846 1.00 42.67 70 ALA D N 1
ATOM 8223 C CA . ALA D 1 70 ? -29.825 -2.644 -26.261 1.00 39.26 70 ALA D CA 1
ATOM 8224 C C . ALA D 1 70 ? -28.489 -2.264 -25.641 1.00 38.04 70 ALA D C 1
ATOM 8225 O O . ALA D 1 70 ? -27.665 -3.129 -25.344 1.00 42.64 70 ALA D O 1
ATOM 8227 N N . ALA D 1 71 ? -28.274 -0.964 -25.467 1.00 39.25 71 ALA D N 1
ATOM 8228 C CA . ALA D 1 71 ? -27.091 -0.471 -24.781 1.00 40.38 71 ALA D CA 1
ATOM 8229 C C . ALA D 1 71 ? -27.195 -0.770 -23.291 1.00 43.84 71 ALA D C 1
ATOM 8230 O O . ALA D 1 71 ? -26.185 -0.935 -22.614 1.00 47.72 71 ALA D O 1
ATOM 8232 N N . GLY D 1 72 ? -28.425 -0.844 -22.787 1.00 47.28 72 GLY D N 1
ATOM 8233 C CA . GLY D 1 72 ? -28.664 -1.234 -21.409 1.00 37.00 72 GLY D CA 1
ATOM 8234 C C . GLY D 1 72 ? -28.208 -2.659 -21.145 1.00 40.34 72 GLY D C 1
ATOM 8235 O O . GLY D 1 72 ? -27.710 -2.974 -20.065 1.00 48.46 72 GLY D O 1
ATOM 8236 N N . ALA D 1 73 ? -28.367 -3.519 -22.145 1.00 42.08 73 ALA D N 1
ATOM 8237 C CA . ALA D 1 73 ? -27.998 -4.927 -22.020 1.00 49.75 73 ALA D CA 1
ATOM 8238 C C . ALA D 1 73 ? -26.561 -5.188 -22.461 1.00 51.54 73 ALA D C 1
ATOM 8239 O O . ALA D 1 73 ? -26.125 -6.338 -22.514 1.00 52.77 73 ALA D O 1
ATOM 8241 N N . ASP D 1 74 ? -25.843 -4.114 -22.782 1.00 55.37 74 ASP D N 1
ATOM 8242 C CA . ASP D 1 74 ? -24.465 -4.184 -23.276 1.00 59.85 74 ASP D CA 1
ATOM 8243 C C . ASP D 1 74 ? -24.327 -4.952 -24.593 1.00 53.87 74 ASP D C 1
ATOM 8244 O O . ASP D 1 74 ? -23.387 -5.722 -24.779 1.00 50.16 74 ASP D O 1
ATOM 8249 N N . ALA D 1 75 ? -25.261 -4.733 -25.510 1.00 54.19 75 ALA D N 1
ATOM 8250 C CA . ALA D 1 75 ? -25.100 -5.229 -26.868 1.00 47.76 75 ALA D CA 1
ATOM 8251 C C . ALA D 1 75 ? -24.576 -4.091 -27.730 1.00 47.93 75 ALA D C 1
ATOM 8252 O O . ALA D 1 75 ? -23.912 -4.315 -28.737 1.00 47.96 75 ALA D O 1
ATOM 8254 N N . LEU D 1 76 ? -24.870 -2.863 -27.310 1.00 44.30 76 LEU D N 1
ATOM 8255 C CA . LEU D 1 76 ? -24.403 -1.671 -28.007 1.00 39.94 76 LEU D CA 1
ATOM 8256 C C . LEU D 1 76 ? -23.858 -0.640 -27.025 1.00 42.99 76 LEU D C 1
ATOM 8257 O O . LEU D 1 76 ? -24.007 -0.788 -25.813 1.00 42.69 76 LEU D O 1
ATOM 8262 N N . ARG D 1 77 ? -23.227 0.401 -27.564 1.00 48.25 77 ARG D N 1
ATOM 8263 C CA . ARG D 1 77 ? -22.797 1.554 -26.778 1.00 49.16 77 ARG D CA 1
ATOM 8264 C C . ARG D 1 77 ? -23.538 2.808 -27.225 1.00 44.81 77 ARG D C 1
ATOM 8265 O O . ARG D 1 77 ? -23.645 3.075 -28.422 1.00 43.27 77 ARG D O 1
ATOM 8273 N N . GLU D 1 78 ? -24.051 3.571 -26.264 1.00 41.50 78 GLU D N 1
ATOM 8274 C CA . GLU D 1 78 ? -24.613 4.882 -26.555 1.00 46.83 78 GLU D CA 1
ATOM 8275 C C . GLU D 1 78 ? -23.477 5.867 -26.793 1.00 43.06 78 GLU D C 1
ATOM 8276 O O . GLU D 1 78 ? -22.593 6.020 -25.954 1.00 51.17 78 GLU D O 1
ATOM 8282 N N . VAL D 1 79 ? -23.507 6.542 -27.932 1.00 42.67 79 VAL D N 1
ATOM 8283 C CA . VAL D 1 79 ? -22.405 7.415 -28.311 1.00 54.10 79 VAL D CA 1
ATOM 8284 C C . VAL D 1 79 ? -22.883 8.842 -28.574 1.00 55.56 79 VAL D C 1
ATOM 8285 O O . VAL D 1 79 ? -23.831 9.048 -29.334 1.00 47.32 79 VAL D O 1
ATOM 8289 N N . PRO D 1 80 ? -22.223 9.826 -27.932 1.00 58.09 80 PRO D N 1
ATOM 8290 C CA . PRO D 1 80 ? -22.518 11.263 -27.972 1.00 64.86 80 PRO D CA 1
ATOM 8291 C C . PRO D 1 80 ? -23.006 11.766 -29.325 1.00 74.10 80 PRO D C 1
ATOM 8292 O O . PRO D 1 80 ? -22.487 11.338 -30.357 1.00 73.68 80 PRO D O 1
ATOM 8296 N N . GLU D 1 81 ? -23.988 12.668 -29.285 1.00 81.83 81 GLU D N 1
ATOM 8297 C CA . GLU D 1 81 ? -24.729 13.154 -30.453 1.00 80.09 81 GLU D CA 1
ATOM 8298 C C . GLU D 1 81 ? -25.657 12.068 -31.001 1.00 61.05 81 GLU D C 1
ATOM 8299 O O . GLU D 1 81 ? -25.662 11.784 -32.200 1.00 50.00 81 GLU D O 1
ATOM 8305 N N . ASP D 1 82 ? -26.432 11.472 -30.095 1.00 54.76 82 ASP D N 1
ATOM 8306 C CA . ASP D 1 82 ? -27.519 10.549 -30.432 1.00 57.74 82 ASP D CA 1
ATOM 8307 C C . ASP D 1 82 ? -27.104 9.451 -31.412 1.00 53.90 82 ASP D C 1
ATOM 8308 O O . ASP D 1 82 ? -27.707 9.290 -32.473 1.00 46.04 82 ASP D O 1
ATOM 8313 N N . SER D 1 83 ? -26.074 8.692 -31.052 1.00 57.10 83 SER D N 1
ATOM 8314 C CA . SER D 1 83 ? -25.569 7.649 -31.937 1.00 55.43 83 SER D CA 1
ATOM 8315 C C . SER D 1 83 ? -25.306 6.345 -31.193 1.00 46.74 83 SER D C 1
ATOM 8316 O O . SER D 1 83 ? -25.327 6.304 -29.964 1.00 44.78 83 SER D O 1
ATOM 8319 N N . PHE D 1 84 ? -25.061 5.283 -31.953 1.00 43.27 84 PHE D N 1
ATOM 8320 C CA . PHE D 1 84 ? -24.848 3.957 -31.388 1.00 35.61 84 PHE D CA 1
ATOM 8321 C C . PHE D 1 84 ? -23.759 3.215 -32.147 1.00 43.15 84 PHE D C 1
ATOM 8322 O O . PHE D 1 84 ? -23.630 3.365 -33.363 1.00 45.24 84 PHE D O 1
ATOM 8330 N N . GLU D 1 85 ? -22.972 2.421 -31.428 1.00 46.01 85 GLU D N 1
ATOM 8331 C CA . GLU D 1 85 ? -21.976 1.564 -32.061 1.00 44.29 85 GLU D CA 1
ATOM 8332 C C . GLU D 1 85 ? -21.911 0.213 -31.354 1.00 41.69 85 GLU D C 1
ATOM 8333 O O . GLU D 1 85 ? -22.521 0.018 -30.299 1.00 41.77 85 GLU D O 1
ATOM 8339 N N . LEU D 1 86 ? -21.174 -0.721 -31.945 1.00 48.54 86 LEU D N 1
ATOM 8340 C CA . LEU D 1 86 ? -21.145 -2.096 -31.462 1.00 50.56 86 LEU D CA 1
ATOM 8341 C C . LEU D 1 86 ? -20.368 -2.272 -30.163 1.00 51.35 86 LEU D C 1
ATOM 8342 O O . LEU D 1 86 ? -19.243 -1.796 -30.026 1.00 54.59 86 LEU D O 1
ATOM 8347 N N . ALA D 1 87 ? -20.991 -2.954 -29.209 1.00 43.90 87 ALA D N 1
ATOM 8348 C CA . ALA D 1 87 ? -20.288 -3.479 -28.047 1.00 42.55 87 ALA D CA 1
ATOM 8349 C C . ALA D 1 87 ? -19.828 -4.889 -28.423 1.00 44.45 87 ALA D C 1
ATOM 8350 O O . ALA D 1 87 ? -20.238 -5.397 -29.467 1.00 40.94 87 ALA D O 1
ATOM 8352 N N . PRO D 1 88 ? -18.958 -5.515 -27.605 1.00 42.82 88 PRO D N 1
ATOM 8353 C CA . PRO D 1 88 ? -18.520 -6.879 -27.936 1.00 41.50 88 PRO D CA 1
ATOM 8354 C C . PRO D 1 88 ? -19.661 -7.888 -28.143 1.00 45.60 88 PRO D C 1
ATOM 8355 O O . PRO D 1 88 ? -19.579 -8.708 -29.062 1.00 44.68 88 PRO D O 1
ATOM 8359 N N . MET D 1 89 ? -20.712 -7.823 -27.330 1.00 41.68 89 MET D N 1
ATOM 8360 C CA . MET D 1 89 ? -21.799 -8.798 -27.449 1.00 49.06 89 MET D CA 1
ATOM 8361 C C . MET D 1 89 ? -22.660 -8.540 -28.685 1.00 48.32 89 MET D C 1
ATOM 8362 O O . MET D 1 89 ? -23.272 -9.461 -29.227 1.00 45.31 89 MET D O 1
ATOM 8367 N N . GLY D 1 90 ? -22.697 -7.291 -29.136 1.00 50.08 90 GLY D N 1
ATOM 8368 C CA . GLY D 1 90 ? -23.412 -6.947 -30.353 1.00 38.87 90 GLY D CA 1
ATOM 8369 C C . GLY D 1 90 ? -22.667 -7.379 -31.603 1.00 43.51 90 GLY D C 1
ATOM 8370 O O . GLY D 1 90 ? -23.278 -7.682 -32.629 1.00 43.25 90 GLY D O 1
ATOM 8371 N N . ASP D 1 91 ? -21.340 -7.408 -31.516 1.00 42.15 91 ASP D N 1
ATOM 8372 C CA . ASP D 1 91 ? -20.506 -7.844 -32.628 1.00 49.19 91 ASP D CA 1
ATOM 8373 C C . ASP D 1 91 ? -20.794 -9.309 -32.967 1.00 47.91 91 ASP D C 1
ATOM 8374 O O . ASP D 1 91 ? -20.765 -9.709 -34.132 1.00 47.81 91 ASP D O 1
ATOM 8379 N N . LEU D 1 92 ? -21.083 -10.098 -31.937 1.00 47.79 92 LEU D N 1
ATOM 8380 C CA . LEU D 1 92 ? -21.395 -11.512 -32.109 1.00 46.43 92 LEU D CA 1
ATOM 8381 C C . LEU D 1 92 ? -22.768 -11.753 -32.731 1.00 49.79 92 LEU D C 1
ATOM 8382 O O . LEU D 1 92 ? -23.100 -12.885 -33.079 1.00 50.90 92 LEU D O 1
ATOM 8387 N N . LEU D 1 93 ? -23.570 -10.699 -32.862 1.00 48.19 93 LEU D N 1
ATOM 8388 C CA . LEU D 1 93 ? -24.903 -10.837 -33.444 1.00 51.61 93 LEU D CA 1
ATOM 8389 C C . LEU D 1 93 ? -24.901 -10.547 -34.942 1.00 56.41 93 LEU D C 1
ATOM 8390 O O . LEU D 1 93 ? -25.940 -10.628 -35.598 1.00 61.06 93 LEU D O 1
ATOM 8395 N N . ARG D 1 94 ? -23.734 -10.212 -35.483 1.00 53.49 94 ARG D N 1
ATOM 8396 C CA . ARG D 1 94 ? -23.593 -10.082 -36.928 1.00 56.19 94 ARG D CA 1
ATOM 8397 C C . ARG D 1 94 ? -23.544 -11.466 -37.555 1.00 56.73 94 ARG D C 1
ATOM 8398 O O . ARG D 1 94 ? -22.911 -12.372 -37.016 1.00 55.54 94 ARG D O 1
ATOM 8406 N N . SER D 1 95 ? -24.208 -11.631 -38.692 1.00 61.21 95 SER D N 1
ATOM 8407 C CA . SER D 1 95 ? -24.190 -12.912 -39.388 1.00 75.47 95 SER D CA 1
ATOM 8408 C C . SER D 1 95 ? -22.814 -13.191 -39.997 1.00 74.36 95 SER D C 1
ATOM 8409 O O . SER D 1 95 ? -22.456 -14.344 -40.245 1.00 72.93 95 SER D O 1
ATOM 8412 N N . GLY D 1 96 ? -22.042 -12.129 -40.217 1.00 72.47 96 GLY D N 1
ATOM 8413 C CA . GLY D 1 96 ? -20.732 -12.240 -40.834 1.00 72.22 96 GLY D CA 1
ATOM 8414 C C . GLY D 1 96 ? -19.610 -12.623 -39.882 1.00 72.32 96 GLY D C 1
ATOM 8415 O O . GLY D 1 96 ? -18.512 -12.967 -40.321 1.00 73.54 96 GLY D O 1
ATOM 8416 N N . HIS D 1 97 ? -19.879 -12.556 -38.582 1.00 69.66 97 HIS D N 1
ATOM 8417 C CA . HIS D 1 97 ? -18.891 -12.933 -37.574 1.00 65.17 97 HIS D CA 1
ATOM 8418 C C . HIS D 1 97 ? -18.528 -14.408 -37.720 1.00 68.40 97 HIS D C 1
ATOM 8419 O O . HIS D 1 97 ? -19.411 -15.252 -37.869 1.00 68.35 97 HIS D O 1
ATOM 8426 N N . PRO D 1 98 ? -17.221 -14.723 -37.692 1.00 71.02 98 PRO D N 1
ATOM 8427 C CA . PRO D 1 98 ? -16.764 -16.112 -37.824 1.00 66.73 98 PRO D CA 1
ATOM 8428 C C . PRO D 1 98 ? -17.257 -16.987 -36.674 1.00 62.62 98 PRO D C 1
ATOM 8429 O O . PRO D 1 98 ? -17.487 -18.182 -36.860 1.00 67.06 98 PRO D O 1
ATOM 8433 N N . ARG D 1 99 ? -17.416 -16.391 -35.499 1.00 54.58 99 ARG D N 1
ATOM 8434 C CA . ARG D 1 99 ? -17.992 -17.086 -34.355 1.00 63.80 99 ARG D CA 1
ATOM 8435 C C . ARG D 1 99 ? -19.343 -16.474 -34.011 1.00 63.52 99 ARG D C 1
ATOM 8436 O O . ARG D 1 99 ? -19.599 -16.112 -32.863 1.00 64.72 99 ARG D O 1
ATOM 8444 N N . SER D 1 100 ? -20.201 -16.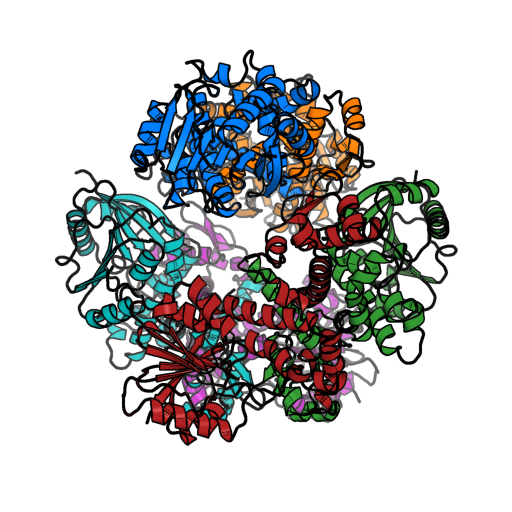358 -35.020 1.00 65.47 100 SER D N 1
ATOM 8445 C CA . SER D 1 100 ? -21.513 -15.743 -34.855 1.00 62.27 100 SER D CA 1
ATOM 8446 C C . SER D 1 100 ? -22.398 -16.537 -33.905 1.00 55.98 100 SER D C 1
ATOM 8447 O O . SER D 1 100 ? -22.222 -17.741 -33.740 1.00 61.63 100 SER D O 1
ATOM 8450 N N . MET D 1 101 ? -23.339 -15.846 -33.270 1.00 53.43 101 MET D N 1
ATOM 8451 C CA . MET D 1 101 ? -24.308 -16.478 -32.384 1.00 52.07 101 MET D CA 1
ATOM 8452 C C . MET D 1 101 ? -25.694 -15.918 -32.670 1.00 51.59 101 MET D C 1
ATOM 8453 O O . MET D 1 101 ? -26.595 -15.997 -31.838 1.00 52.05 101 MET D O 1
ATOM 8458 N N . ARG D 1 102 ? -25.850 -15.352 -33.861 1.00 49.52 102 ARG D N 1
ATOM 8459 C CA . ARG D 1 102 ? -27.112 -14.757 -34.269 1.00 52.72 102 ARG D CA 1
ATOM 8460 C C . ARG D 1 102 ? -28.195 -15.822 -34.425 1.00 53.22 102 ARG D C 1
ATOM 8461 O O . ARG D 1 102 ? -29.371 -15.561 -34.181 1.00 55.15 102 ARG D O 1
ATOM 8469 N N . GLY D 1 103 ? -27.786 -17.020 -34.830 1.00 53.26 103 GLY D N 1
ATOM 8470 C CA . GLY D 1 103 ? -28.710 -18.119 -35.056 1.00 56.66 103 GLY D CA 1
ATOM 8471 C C . GLY D 1 103 ? -29.543 -18.501 -33.844 1.00 59.40 103 GLY D C 1
ATOM 8472 O O . GLY D 1 103 ? -30.755 -18.684 -33.953 1.00 58.78 103 GLY D O 1
ATOM 8473 N N . MET D 1 104 ? -28.897 -18.616 -32.687 1.00 59.90 104 MET D N 1
ATOM 8474 C CA . MET D 1 104 ? -29.580 -19.058 -31.475 1.00 59.89 104 MET D CA 1
ATOM 8475 C C . MET D 1 104 ? -30.353 -17.928 -30.793 1.00 57.10 104 MET D C 1
ATOM 8476 O O . MET D 1 104 ? -31.263 -18.176 -30.004 1.00 54.35 104 MET D O 1
ATOM 8481 N N . THR D 1 105 ? -29.988 -16.688 -31.095 1.00 53.61 105 THR D N 1
ATOM 8482 C CA . THR D 1 105 ? -30.656 -15.538 -30.499 1.00 52.66 105 THR D CA 1
ATOM 8483 C C . THR D 1 105 ? -31.951 -15.230 -31.254 1.00 51.60 105 THR D C 1
ATOM 8484 O O . THR D 1 105 ? -32.846 -14.566 -30.728 1.00 53.82 105 THR D O 1
ATOM 8488 N N . THR D 1 106 ? -32.056 -15.740 -32.480 1.00 45.45 106 THR D N 1
ATOM 8489 C CA . THR D 1 106 ? -33.203 -15.438 -33.331 1.00 53.15 106 THR D CA 1
ATOM 8490 C C . THR D 1 106 ? -34.191 -16.591 -33.496 1.00 56.41 106 THR D C 1
ATOM 8491 O O . THR D 1 106 ? -35.391 -16.351 -33.611 1.00 60.81 106 THR D O 1
ATOM 8495 N N . PHE D 1 107 ? -33.707 -17.831 -33.520 1.00 54.61 107 PHE D N 1
ATOM 8496 C CA . PHE D 1 107 ? -34.606 -18.964 -33.745 1.00 51.54 107 PHE D CA 1
ATOM 8497 C C . PHE D 1 107 ? -35.607 -19.161 -32.610 1.00 49.69 107 PHE D C 1
ATOM 8498 O O . PHE D 1 107 ? -36.783 -19.424 -32.854 1.00 58.48 107 PHE D O 1
ATOM 8506 N N . PHE D 1 108 ? -35.135 -19.042 -31.374 1.00 51.42 108 PHE D N 1
ATOM 8507 C CA . PHE D 1 108 ? -35.955 -19.367 -30.212 1.00 52.92 108 PHE D CA 1
ATOM 8508 C C . PHE D 1 108 ? -36.898 -18.233 -29.821 1.00 57.97 108 PHE D C 1
ATOM 8509 O O . PHE D 1 108 ? -37.790 -18.420 -28.995 1.00 60.61 108 PHE D O 1
ATOM 8517 N N . ALA D 1 109 ? -36.706 -17.065 -30.425 1.00 60.58 109 ALA D N 1
ATOM 8518 C CA . ALA D 1 109 ? -37.578 -15.920 -30.171 1.00 56.46 109 ALA D CA 1
ATOM 8519 C C . ALA D 1 109 ? -38.464 -15.623 -31.381 1.00 58.60 109 ALA D C 1
ATOM 8520 O O . ALA D 1 109 ? -39.112 -14.580 -31.452 1.00 58.73 109 ALA D O 1
ATOM 8522 N N . GLU D 1 110 ? -38.485 -16.552 -32.331 1.00 57.53 110 GLU D N 1
ATOM 8523 C CA . GLU D 1 110 ? -39.346 -16.442 -33.499 1.00 60.29 110 GLU D CA 1
ATOM 8524 C C . GLU D 1 110 ? -40.788 -16.735 -33.092 1.00 67.90 110 GLU D C 1
ATOM 8525 O O . GLU D 1 110 ? -41.028 -17.619 -32.272 1.00 71.36 110 GLU D O 1
ATOM 8531 N N . PRO D 1 111 ? -41.748 -15.984 -33.655 1.00 69.30 111 PRO D N 1
ATOM 8532 C CA . PRO D 1 111 ? -43.182 -16.136 -33.374 1.00 65.25 111 PRO D CA 1
ATOM 8533 C C . PRO D 1 111 ? -43.703 -17.574 -33.465 1.00 66.29 111 PRO D C 1
ATOM 8534 O O . PRO D 1 111 ? -44.358 -18.034 -32.529 1.00 67.42 111 PRO D O 1
ATOM 8538 N N . ASP D 1 112 ? -43.425 -18.263 -34.570 1.00 62.78 112 ASP D N 1
ATOM 8539 C CA . ASP D 1 112 ? -43.871 -19.644 -34.745 1.00 66.36 112 ASP D CA 1
ATOM 8540 C C . ASP D 1 112 ? -43.257 -20.584 -33.706 1.00 66.64 112 ASP D C 1
ATOM 8541 O O . ASP D 1 112 ? -43.930 -21.478 -33.194 1.00 65.56 112 ASP D O 1
ATOM 8546 N N . VAL D 1 113 ? -41.978 -20.377 -33.405 1.00 65.93 113 VAL D N 1
ATOM 8547 C CA . VAL D 1 113 ? -41.279 -21.159 -32.387 1.00 64.83 113 VAL D CA 1
ATOM 8548 C C . VAL D 1 113 ? -41.803 -20.815 -30.996 1.00 65.12 113 VAL D C 1
ATOM 8549 O O . VAL D 1 113 ? -42.031 -21.696 -30.168 1.00 63.01 113 VAL D O 1
ATOM 8553 N N . LEU D 1 114 ? -42.003 -19.524 -30.754 1.00 71.40 114 LEU D N 1
ATOM 8554 C CA . LEU D 1 114 ? -42.488 -19.037 -29.467 1.00 71.17 114 LEU D CA 1
ATOM 8555 C C . LEU D 1 114 ? -43.885 -19.572 -29.151 1.00 65.18 114 LEU D C 1
ATOM 8556 O O . LEU D 1 114 ? -44.198 -19.877 -28.000 1.00 63.56 114 LEU D O 1
ATOM 8561 N N . ALA D 1 115 ? -44.717 -19.685 -30.183 1.00 61.21 115 ALA D N 1
ATOM 8562 C CA . ALA D 1 115 ? -46.084 -20.178 -30.031 1.00 67.94 115 ALA D CA 1
ATOM 8563 C C . ALA D 1 115 ? -46.113 -21.671 -29.702 1.00 68.04 115 ALA D C 1
ATOM 8564 O O . ALA D 1 115 ? -47.039 -22.154 -29.048 1.00 67.29 115 ALA D O 1
ATOM 8566 N N . ALA D 1 116 ? -45.102 -22.399 -30.164 1.00 62.46 116 ALA D N 1
ATOM 8567 C CA . ALA D 1 116 ? -44.963 -23.807 -29.816 1.00 60.69 116 ALA D CA 1
ATOM 8568 C C . ALA D 1 116 ? -44.633 -23.945 -28.332 1.00 60.22 116 ALA D C 1
ATOM 8569 O O . ALA D 1 116 ? -45.242 -24.746 -27.626 1.00 57.52 116 ALA D O 1
ATOM 8571 N N . TYR D 1 117 ? -43.679 -23.147 -27.861 1.00 54.09 117 TYR D N 1
ATOM 8572 C CA . TYR D 1 117 ? -43.317 -23.134 -26.445 1.00 56.91 117 TYR D CA 1
ATOM 8573 C C . TYR D 1 117 ? -44.481 -22.669 -25.569 1.00 63.79 117 TYR D C 1
ATOM 8574 O O . TYR D 1 117 ? -44.520 -22.955 -24.372 1.00 64.69 117 TYR D O 1
ATOM 8583 N N . GLY D 1 118 ? -45.421 -21.945 -26.172 1.00 60.76 118 GLY D N 1
ATOM 8584 C CA . GLY D 1 118 ? -46.573 -21.428 -25.455 1.00 68.49 118 GLY D CA 1
ATOM 8585 C C . GLY D 1 118 ? -47.552 -22.505 -25.027 1.00 71.64 118 GLY D C 1
ATOM 8586 O O . GLY D 1 118 ? -48.156 -22.421 -23.956 1.00 73.84 118 GLY D O 1
ATOM 8587 N N . ASP D 1 119 ? -47.713 -23.523 -25.866 1.00 68.91 119 ASP D N 1
ATOM 8588 C CA . ASP D 1 119 ? -48.602 -24.633 -25.547 1.00 69.86 119 ASP D CA 1
ATOM 8589 C C . ASP D 1 119 ? -47.896 -25.693 -24.707 1.00 66.88 119 ASP D C 1
ATOM 8590 O O . ASP D 1 119 ? -48.230 -26.870 -24.786 1.00 71.38 119 ASP D O 1
ATOM 8595 N N . LEU D 1 120 ? -46.923 -25.271 -23.905 1.00 62.58 120 LEU D N 1
ATOM 8596 C CA . LEU D 1 120 ? -46.168 -26.191 -23.059 1.00 57.96 120 LEU D CA 1
ATOM 8597 C C . LEU D 1 120 ? -47.041 -26.844 -21.991 1.00 60.27 120 LEU D C 1
ATOM 8598 O O . LEU D 1 120 ? -46.859 -28.015 -21.662 1.00 74.59 120 LEU D O 1
ATOM 8603 N N . VAL D 1 121 ? -47.988 -26.084 -21.453 1.00 64.11 121 VAL D N 1
ATOM 8604 C CA . VAL D 1 121 ? -48.858 -26.580 -20.390 1.00 75.41 121 VAL D CA 1
ATOM 8605 C C . VAL D 1 121 ? -49.781 -27.697 -20.877 1.00 90.11 121 VAL D C 1
ATOM 8606 O O . VAL D 1 121 ? -49.848 -28.765 -20.267 1.00 93.12 121 VAL D O 1
ATOM 8610 N N . GLU D 1 122 ? -50.488 -27.452 -21.977 1.00 96.96 122 GLU D N 1
ATOM 8611 C CA . GLU D 1 122 ? -51.387 -28.457 -22.537 1.00 103.55 122 GLU D CA 1
ATOM 8612 C C . GLU D 1 122 ? -50.609 -29.630 -23.124 1.00 98.33 122 GLU D C 1
ATOM 8613 O O . GLU D 1 122 ? -51.112 -30.751 -23.181 1.00 106.20 122 GLU D O 1
ATOM 8619 N N . SER D 1 123 ? -49.381 -29.368 -23.558 1.00 92.77 123 SER D N 1
ATOM 8620 C CA . SER D 1 123 ? -48.509 -30.423 -24.060 1.00 93.16 123 SER D CA 1
ATOM 8621 C C . SER D 1 123 ? -48.117 -31.382 -22.939 1.00 89.90 123 SER D C 1
ATOM 8622 O O . SER D 1 123 ? -47.834 -32.554 -23.183 1.00 91.82 123 SER D O 1
ATOM 8625 N N . VAL D 1 124 ? -48.097 -30.874 -21.711 1.00 84.52 124 VAL D N 1
ATOM 8626 C CA . VAL D 1 124 ? -47.806 -31.702 -20.547 1.00 82.45 124 VAL D CA 1
ATOM 8627 C C . VAL D 1 124 ? -49.025 -32.542 -20.178 1.00 84.68 124 VAL D C 1
ATOM 8628 O O . VAL D 1 124 ? -48.904 -33.732 -19.895 1.00 92.07 124 VAL D O 1
ATOM 8632 N N . ARG D 1 125 ? -50.202 -31.925 -20.203 1.00 83.98 125 ARG D N 1
ATOM 8633 C CA . ARG D 1 125 ? -51.427 -32.616 -19.813 1.00 94.49 125 ARG D CA 1
ATOM 8634 C C . ARG D 1 125 ? -51.832 -33.702 -20.810 1.00 99.56 125 ARG D C 1
ATOM 8635 O O . ARG D 1 125 ? -52.417 -34.716 -20.429 1.00 100.56 125 ARG D O 1
ATOM 8643 N N . THR D 1 126 ? -51.518 -33.487 -22.084 1.00 97.89 126 THR D N 1
ATOM 8644 C CA . THR D 1 126 ? -51.926 -34.413 -23.136 1.00 96.59 126 THR D CA 1
ATOM 8645 C C . THR D 1 126 ? -50.907 -35.523 -23.365 1.00 98.92 126 THR D C 1
ATOM 8646 O O . THR D 1 126 ? -51.170 -36.693 -23.088 1.00 103.51 126 THR D O 1
ATOM 8650 N N . GLY D 1 127 ? -49.742 -35.144 -23.876 1.00 96.27 127 GLY D N 1
ATOM 8651 C CA . GLY D 1 127 ? -48.719 -36.103 -24.245 1.00 95.48 127 GLY D CA 1
ATOM 8652 C C . GLY D 1 127 ? -48.123 -35.718 -25.582 1.00 94.61 127 GLY D C 1
ATOM 8653 O O . GLY D 1 127 ? -46.946 -35.960 -25.848 1.00 91.00 127 GLY D O 1
ATOM 8654 N N . VAL D 1 128 ? -48.951 -35.108 -26.425 1.00 95.00 128 VAL D N 1
ATOM 8655 C CA . VAL D 1 128 ? -48.516 -34.622 -27.726 1.00 89.96 128 VAL D CA 1
ATOM 8656 C C . VAL D 1 128 ? -47.535 -33.471 -27.563 1.00 87.87 128 VAL D C 1
ATOM 8657 O O . VAL D 1 128 ? -47.818 -32.519 -26.834 1.00 87.84 128 VAL D O 1
ATOM 8661 N N . PRO D 1 129 ? -46.372 -33.559 -28.232 1.00 86.23 129 PRO D N 1
ATOM 8662 C CA . PRO D 1 129 ? -45.369 -32.489 -28.202 1.00 82.55 129 PRO D CA 1
ATOM 8663 C C . PRO D 1 129 ? -45.980 -31.132 -28.526 1.00 82.55 129 PRO D C 1
ATOM 8664 O O . PRO D 1 129 ? -46.917 -31.052 -29.322 1.00 86.34 129 PRO D O 1
ATOM 8668 N N . ALA D 1 130 ? -45.456 -30.084 -27.901 1.00 77.66 130 ALA D N 1
ATOM 8669 C CA . ALA D 1 130 ? -46.030 -28.749 -28.004 1.00 71.36 130 ALA D CA 1
ATOM 8670 C C . ALA D 1 130 ? -46.067 -28.234 -29.441 1.00 65.82 130 ALA D C 1
ATOM 8671 O O . ALA D 1 130 ? -47.057 -27.644 -29.867 1.00 66.13 130 ALA D O 1
ATOM 8673 N N . PHE D 1 131 ? -44.986 -28.460 -30.179 1.00 67.35 131 PHE D N 1
ATOM 8674 C CA . PHE D 1 131 ? -44.889 -28.003 -31.560 1.00 67.12 131 PHE D CA 1
ATOM 8675 C C . PHE D 1 131 ? -45.896 -28.721 -32.449 1.00 71.19 131 PHE D C 1
ATOM 8676 O O . PHE D 1 131 ? -46.371 -28.161 -33.437 1.00 69.03 131 PHE D O 1
ATOM 8684 N N . GLN D 1 132 ? -46.213 -29.962 -32.089 1.00 84.61 132 GLN D N 1
ATOM 8685 C CA . GLN D 1 132 ? -47.160 -30.780 -32.842 1.00 72.90 132 GLN D CA 1
ATOM 8686 C C . GLN D 1 132 ? -48.591 -30.314 -32.595 1.00 73.33 132 GLN D C 1
ATOM 8687 O O . GLN D 1 132 ? -49.489 -30.579 -33.391 1.00 79.48 132 GLN D O 1
ATOM 8693 N N . LEU D 1 133 ? -48.797 -29.623 -31.481 1.00 70.78 133 LEU D N 1
ATOM 8694 C CA . LEU D 1 133 ? -50.111 -29.094 -31.141 1.00 77.30 133 LEU D CA 1
ATOM 8695 C C . LEU D 1 133 ? -50.377 -27.767 -31.839 1.00 76.53 133 LEU D C 1
ATOM 8696 O O . LEU D 1 133 ? -51.523 -27.412 -32.106 1.00 73.65 133 LEU D O 1
ATOM 8701 N N . ARG D 1 134 ? -49.305 -27.038 -32.134 1.00 78.52 134 ARG D N 1
ATOM 8702 C CA . ARG D 1 134 ? -49.416 -25.701 -32.704 1.00 76.97 134 ARG D CA 1
ATOM 8703 C C . ARG D 1 134 ? -49.404 -25.713 -34.234 1.00 83.82 134 ARG D C 1
ATOM 8704 O O . ARG D 1 134 ? -50.124 -24.943 -34.870 1.00 89.63 134 ARG D O 1
ATOM 8712 N N . HIS D 1 135 ? -48.596 -26.590 -34.822 1.00 83.35 135 HIS D N 1
ATOM 8713 C CA . HIS D 1 135 ? -48.423 -26.611 -36.273 1.00 76.55 135 HIS D CA 1
ATOM 8714 C C . HIS D 1 135 ? -48.876 -27.926 -36.899 1.00 76.28 135 HIS D C 1
ATOM 8715 O O . HIS D 1 135 ? -48.822 -28.087 -38.119 1.00 80.47 135 HIS D O 1
ATOM 8722 N N . ARG D 1 136 ? -49.312 -28.860 -36.057 1.00 80.43 136 ARG D N 1
ATOM 8723 C CA . ARG D 1 136 ? -49.812 -30.163 -36.501 1.00 86.51 136 ARG D CA 1
ATOM 8724 C C . ARG D 1 136 ? -48.844 -30.914 -37.415 1.00 88.00 136 ARG D C 1
ATOM 8725 O O . ARG D 1 136 ? -49.268 -31.642 -38.312 1.00 91.88 136 ARG D O 1
ATOM 8733 N N . GLU D 1 137 ? -47.547 -30.739 -37.178 1.00 90.09 137 GLU D N 1
ATOM 8734 C CA . GLU D 1 137 ? -46.517 -31.440 -37.938 1.00 89.42 137 GLU D CA 1
ATOM 8735 C C . GLU D 1 137 ? -45.167 -31.326 -37.230 1.00 81.93 137 GLU D C 1
ATOM 8736 O O . GLU D 1 137 ? -44.926 -30.357 -36.511 1.00 75.77 137 GLU D O 1
ATOM 8742 N N . PRO D 1 138 ? -44.291 -32.329 -37.417 1.00 82.84 138 PRO D N 1
ATOM 8743 C CA . PRO D 1 138 ? -42.954 -32.323 -36.810 1.00 78.27 138 PRO D CA 1
ATOM 8744 C C . PRO D 1 138 ? -42.135 -31.104 -37.223 1.00 86.03 138 PRO D C 1
ATOM 8745 O O . PRO D 1 138 ? -42.408 -30.510 -38.266 1.00 86.59 138 PRO D O 1
ATOM 8749 N N . LEU D 1 139 ? -41.148 -30.743 -36.409 1.00 81.55 139 LEU D N 1
ATOM 8750 C CA . LEU D 1 139 ? -40.312 -29.574 -36.668 1.00 83.06 139 LEU D CA 1
ATOM 8751 C C . LEU D 1 139 ? -39.577 -29.674 -38.004 1.00 91.52 139 LEU D C 1
ATOM 8752 O O . LEU D 1 139 ? -39.474 -28.690 -38.742 1.00 87.73 139 LEU D O 1
ATOM 8757 N N . TYR D 1 140 ? -39.072 -30.866 -38.311 1.00 95.19 140 TYR D N 1
ATOM 8758 C CA . TYR D 1 140 ? -38.316 -31.087 -39.540 1.00 95.37 140 TYR D CA 1
ATOM 8759 C C . TYR D 1 140 ? -39.192 -30.904 -40.772 1.00 95.20 140 TYR D C 1
ATOM 8760 O O . TYR D 1 140 ? -38.738 -30.390 -41.794 1.00 99.69 140 TYR D O 1
ATOM 8769 N N . ASP D 1 141 ? -40.449 -31.322 -40.671 1.00 90.69 141 ASP D N 1
ATOM 8770 C CA . ASP D 1 141 ? -41.392 -31.180 -41.775 1.00 94.58 141 ASP D CA 1
ATOM 8771 C C . ASP D 1 141 ? -41.844 -29.731 -41.927 1.00 90.58 141 ASP D C 1
ATOM 8772 O O . ASP D 1 141 ? -42.261 -29.306 -43.005 1.00 87.55 141 ASP D O 1
ATOM 8777 N N . PHE D 1 142 ? -41.753 -28.976 -40.838 1.00 89.20 142 PHE D N 1
ATOM 8778 C CA . PHE D 1 142 ? -42.177 -27.582 -40.825 1.00 86.69 142 PHE D CA 1
ATOM 8779 C C . PHE D 1 142 ? -41.144 -26.675 -41.485 1.00 85.57 142 PHE D C 1
ATOM 8780 O O . PHE D 1 142 ? -41.497 -25.765 -42.234 1.00 87.37 142 PHE D O 1
ATOM 8788 N N . LEU D 1 143 ? -39.868 -26.929 -41.209 1.00 83.58 143 LEU D N 1
ATOM 8789 C CA . LEU D 1 143 ? -38.791 -26.105 -41.746 1.00 80.83 143 LEU D CA 1
ATOM 8790 C C . LEU D 1 143 ? -38.505 -26.416 -43.214 1.00 89.27 143 LEU D C 1
ATOM 8791 O O . LEU D 1 143 ? -37.785 -25.675 -43.886 1.00 93.86 143 LEU D O 1
ATOM 8796 N N . ALA D 1 144 ? -39.078 -27.508 -43.709 1.00 90.09 144 ALA D N 1
ATOM 8797 C CA . ALA D 1 144 ? -38.882 -27.914 -45.096 1.00 90.52 144 ALA D CA 1
ATOM 8798 C C . ALA D 1 144 ? -39.710 -27.060 -46.055 1.00 87.18 144 ALA D C 1
ATOM 8799 O O . ALA D 1 144 ? -39.361 -26.917 -47.227 1.00 88.51 144 ALA D O 1
ATOM 8801 N N . ARG D 1 145 ? -40.805 -26.499 -45.550 1.00 85.61 145 ARG D N 1
ATOM 8802 C CA . ARG D 1 145 ? -41.691 -25.661 -46.353 1.00 88.42 145 ARG D CA 1
ATOM 8803 C C . ARG D 1 145 ? -40.993 -24.381 -46.817 1.00 92.63 145 ARG D C 1
ATOM 8804 O O . ARG D 1 145 ? -40.226 -23.780 -46.064 1.00 94.85 145 ARG D O 1
ATOM 8812 N N . PRO D 1 146 ? -41.266 -23.962 -48.066 1.00 90.63 146 PRO D N 1
ATOM 8813 C CA . PRO D 1 146 ? -40.600 -22.815 -48.698 1.00 86.65 146 PRO D CA 1
ATOM 8814 C C . PRO D 1 146 ? -40.886 -21.476 -48.017 1.00 93.03 146 PRO D C 1
ATOM 8815 O O . PRO D 1 146 ? -40.064 -20.565 -48.113 1.00 97.17 146 PRO D O 1
ATOM 8819 N N . GLN D 1 147 ? -42.025 -21.357 -47.341 1.00 88.13 147 GLN D N 1
ATOM 8820 C CA . GLN D 1 147 ? -42.370 -20.107 -46.671 1.00 86.96 147 GLN D CA 1
ATOM 8821 C C . GLN D 1 147 ? -41.785 -20.048 -45.265 1.00 91.79 147 GLN D C 1
ATOM 8822 O O . GLN D 1 147 ? -42.143 -19.178 -44.472 1.00 96.16 147 GLN D O 1
ATOM 8828 N N . HIS D 1 148 ? -40.882 -20.975 -44.962 1.00 91.26 148 HIS D N 1
ATOM 8829 C CA . HIS D 1 148 ? -40.273 -21.038 -43.639 1.00 86.32 148 HIS D CA 1
ATOM 8830 C C . HIS D 1 148 ? -38.756 -21.175 -43.723 1.00 80.99 148 HIS D C 1
ATOM 8831 O O . HIS D 1 148 ? -38.096 -21.488 -42.731 1.00 69.77 148 HIS D O 1
ATOM 8838 N N . LYS D 1 149 ? -38.213 -20.934 -44.914 1.00 84.26 149 LYS D N 1
ATOM 8839 C CA . LYS D 1 149 ? -36.774 -21.000 -45.140 1.00 84.23 149 LYS D CA 1
ATOM 8840 C C . LYS D 1 149 ? -36.004 -20.105 -44.173 1.00 80.73 149 LYS D C 1
ATOM 8841 O O . LYS D 1 149 ? -34.969 -20.502 -43.636 1.00 85.25 149 LYS D O 1
ATOM 8847 N N . GLU D 1 150 ? -36.521 -18.901 -43.953 1.00 73.67 150 GLU D N 1
ATOM 8848 C CA . GLU D 1 150 ? -35.878 -17.927 -43.082 1.00 72.70 150 GLU D CA 1
ATOM 8849 C C . GLU D 1 150 ? -35.668 -18.479 -41.673 1.00 74.73 150 GLU D C 1
ATOM 8850 O O . GLU D 1 150 ? -34.595 -18.318 -41.088 1.00 72.17 150 GLU D O 1
ATOM 8856 N N . VAL D 1 151 ? -36.691 -19.135 -41.134 1.00 73.01 151 VAL D N 1
ATOM 8857 C CA . VAL D 1 151 ? -36.590 -19.739 -39.812 1.00 67.86 151 VAL D CA 1
ATOM 8858 C C . VAL D 1 151 ? -35.657 -20.947 -39.853 1.00 67.64 151 VAL D C 1
ATOM 8859 O O . VAL D 1 151 ? -34.925 -21.208 -38.897 1.00 67.66 151 VAL D O 1
ATOM 8863 N N . ARG D 1 152 ? -35.678 -21.673 -40.968 1.00 68.73 152 ARG D N 1
ATOM 8864 C CA . ARG D 1 152 ? -34.822 -22.843 -41.124 1.00 63.56 152 ARG D CA 1
ATOM 8865 C C . ARG D 1 152 ? -33.347 -22.460 -41.082 1.00 67.03 152 ARG D C 1
ATOM 8866 O O . ARG D 1 152 ? -32.550 -23.115 -40.410 1.00 70.77 152 ARG D O 1
ATOM 8874 N N . ASP D 1 153 ? -32.990 -21.399 -41.799 1.00 67.03 153 ASP D N 1
ATOM 8875 C CA . ASP D 1 153 ? -31.605 -20.938 -41.850 1.00 70.25 153 ASP D CA 1
ATOM 8876 C C . ASP D 1 153 ? -31.074 -20.614 -40.460 1.00 71.81 153 ASP D C 1
ATOM 8877 O O . ASP D 1 153 ? -29.940 -20.954 -40.126 1.00 75.61 153 ASP D O 1
ATOM 8882 N N . GLU D 1 154 ? -31.904 -19.959 -39.656 1.00 67.21 154 GLU D N 1
ATOM 8883 C CA . GLU D 1 154 ? -31.542 -19.621 -38.286 1.00 58.01 154 GLU D CA 1
ATOM 8884 C C . GLU D 1 154 ? -31.373 -20.873 -37.432 1.00 56.82 154 GLU D C 1
ATOM 8885 O O . GLU D 1 154 ? -30.486 -20.937 -36.583 1.00 58.72 154 GLU D O 1
ATOM 8891 N N . PHE D 1 155 ? -32.226 -21.866 -37.662 1.00 58.89 155 PHE D N 1
ATOM 8892 C CA . PHE D 1 155 ? -32.151 -23.120 -36.924 1.00 62.56 155 PHE D CA 1
ATOM 8893 C C . PHE D 1 155 ? -30.850 -23.865 -37.223 1.00 66.16 155 PHE D C 1
ATOM 8894 O O . PHE D 1 155 ? -30.159 -24.312 -36.307 1.00 65.65 155 PHE D O 1
ATOM 8902 N N . ASP D 1 156 ? -30.526 -23.997 -38.506 1.00 68.29 156 ASP D N 1
ATOM 8903 C CA . ASP D 1 156 ? -29.278 -24.630 -38.925 1.00 65.98 156 ASP D CA 1
ATOM 8904 C C . ASP D 1 156 ? -28.077 -23.868 -38.383 1.00 71.21 156 ASP D C 1
ATOM 8905 O O . ASP D 1 156 ? -27.118 -24.463 -37.891 1.00 71.24 156 ASP D O 1
ATOM 8910 N N . ALA D 1 157 ? -28.142 -22.544 -38.480 1.00 73.04 157 ALA D N 1
ATOM 8911 C CA . ALA D 1 157 ? -27.091 -21.680 -37.964 1.00 65.63 157 ALA D CA 1
ATOM 8912 C C . ALA D 1 157 ? -26.945 -21.849 -36.456 1.00 62.49 157 ALA D C 1
ATOM 8913 O O . ALA D 1 157 ? -25.835 -21.844 -35.935 1.00 63.89 157 ALA D O 1
ATOM 8915 N N . ALA D 1 158 ? -28.069 -22.009 -35.764 1.00 54.43 158 ALA D N 1
ATOM 8916 C CA . ALA D 1 158 ? -28.052 -22.208 -34.319 1.00 60.18 158 ALA D CA 1
ATOM 8917 C C . ALA D 1 158 ? -27.369 -23.521 -33.953 1.00 67.90 158 ALA D C 1
ATOM 8918 O O . ALA D 1 158 ? -26.621 -23.591 -32.978 1.00 72.83 158 ALA D O 1
ATOM 8920 N N . MET D 1 159 ? -27.631 -24.559 -34.740 1.00 69.04 159 MET D N 1
ATOM 8921 C CA . MET D 1 159 ? -27.033 -25.867 -34.501 1.00 71.67 159 MET D CA 1
ATOM 8922 C C . MET D 1 159 ? -25.515 -25.813 -34.630 1.00 64.83 159 MET D C 1
ATOM 8923 O O . MET D 1 159 ? -24.793 -26.372 -33.804 1.00 61.83 159 MET D O 1
ATOM 8928 N N . VAL D 1 160 ? -25.042 -25.134 -35.672 1.00 68.19 160 VAL D N 1
ATOM 8929 C CA . VAL D 1 160 ? -23.614 -24.913 -35.875 1.00 70.84 160 VAL D CA 1
ATOM 8930 C C . VAL D 1 160 ? -22.998 -24.198 -34.669 1.00 71.52 160 VAL D C 1
ATOM 8931 O O . VAL D 1 160 ? -21.898 -24.534 -34.227 1.00 70.35 160 VAL D O 1
ATOM 8935 N N . GLU D 1 161 ? -23.729 -23.225 -34.133 1.00 63.89 161 GLU D N 1
ATOM 8936 C CA . GLU D 1 161 ? -23.254 -22.412 -33.018 1.00 62.73 161 GLU D CA 1
ATOM 8937 C C . GLU D 1 161 ? -23.241 -23.188 -31.703 1.00 63.10 161 GLU D C 1
ATOM 8938 O O . GLU D 1 161 ? -22.434 -22.910 -30.815 1.00 65.02 161 GLU D O 1
ATOM 8944 N N . PHE D 1 162 ? -24.139 -24.158 -31.578 1.00 63.19 162 PHE D N 1
ATOM 8945 C CA . PHE D 1 162 ? -24.159 -25.022 -30.405 1.00 64.90 162 PHE D CA 1
ATOM 8946 C C . PHE D 1 162 ? -22.969 -25.976 -30.436 1.00 70.86 162 PHE D C 1
ATOM 8947 O O . PHE D 1 162 ? -22.400 -26.309 -29.396 1.00 77.39 162 PHE D O 1
ATOM 8955 N N . GLY D 1 163 ? -22.597 -26.409 -31.636 1.00 63.58 163 GLY D N 1
ATOM 8956 C CA . GLY D 1 163 ? -21.446 -27.273 -31.811 1.00 62.17 163 GLY D CA 1
ATOM 8957 C C . GLY D 1 163 ? -20.159 -26.561 -31.447 1.00 74.84 163 GLY D C 1
ATOM 8958 O O . GLY D 1 163 ? -19.265 -27.147 -30.840 1.00 78.72 163 GLY D O 1
ATOM 8959 N N . GLN D 1 164 ? -20.069 -25.289 -31.819 1.00 73.13 164 GLN D N 1
ATOM 8960 C CA . GLN D 1 164 ? -18.902 -24.474 -31.500 1.00 75.42 164 GLN D CA 1
ATOM 8961 C C . GLN D 1 164 ? -18.774 -24.244 -30.000 1.00 70.45 164 GLN D C 1
ATOM 8962 O O . GLN D 1 164 ? -17.676 -24.288 -29.451 1.00 72.35 164 GLN D O 1
ATOM 8968 N N . TYR D 1 165 ? -19.904 -23.990 -29.348 1.00 71.00 165 TYR D N 1
ATOM 8969 C CA . TYR D 1 165 ? -19.919 -23.653 -27.929 1.00 63.02 165 TYR D CA 1
ATOM 8970 C C . TYR D 1 165 ? -19.393 -24.792 -27.059 1.00 66.28 165 TYR D C 1
ATOM 8971 O O . TYR D 1 165 ? -18.636 -24.562 -26.116 1.00 69.90 165 TYR D O 1
ATOM 8980 N N . PHE D 1 166 ? -19.791 -26.017 -27.387 1.00 63.35 166 PHE D N 1
ATOM 8981 C CA . PHE D 1 166 ? -19.452 -27.182 -26.574 1.00 62.34 166 PHE D CA 1
ATOM 8982 C C . PHE D 1 166 ? -18.279 -27.988 -27.133 1.00 58.49 166 PHE D C 1
ATOM 8983 O O . PHE D 1 166 ? -17.963 -29.061 -26.619 1.00 61.17 166 PHE D O 1
ATOM 8991 N N . ALA D 1 167 ? -17.638 -27.470 -28.176 1.00 53.37 167 ALA D N 1
ATOM 8992 C CA . ALA D 1 167 ? -16.569 -28.196 -28.863 1.00 58.56 167 ALA D CA 1
ATOM 8993 C C . ALA D 1 167 ? -15.409 -28.552 -27.935 1.00 69.67 167 ALA D C 1
ATOM 8994 O O . ALA D 1 167 ? -15.031 -29.719 -27.818 1.00 72.99 167 ALA D O 1
ATOM 8996 N N . ASP D 1 168 ? -14.850 -27.545 -27.275 1.00 72.62 168 ASP D N 1
ATOM 8997 C CA . ASP D 1 168 ? -13.687 -27.750 -26.420 1.00 75.68 168 ASP D CA 1
ATOM 8998 C C . ASP D 1 168 ? -14.026 -28.528 -25.150 1.00 74.35 168 ASP D C 1
ATOM 8999 O O . ASP D 1 168 ? -13.134 -29.034 -24.472 1.00 72.15 168 ASP D O 1
ATOM 9004 N N . ASP D 1 169 ? -15.314 -28.628 -24.834 1.00 73.87 169 ASP D N 1
ATOM 9005 C CA . ASP D 1 169 ? -15.757 -29.425 -23.697 1.00 73.97 169 ASP D CA 1
ATOM 9006 C C . ASP D 1 169 ? -15.722 -30.917 -24.015 1.00 73.27 169 ASP D C 1
ATOM 9007 O O . ASP D 1 169 ? -15.805 -31.750 -23.114 1.00 80.57 169 ASP D O 1
ATOM 9012 N N . PHE D 1 170 ? -15.607 -31.251 -25.297 1.00 65.97 170 PHE D N 1
ATOM 9013 C CA . PHE D 1 170 ? -15.525 -32.646 -25.713 1.00 69.96 170 PHE D CA 1
ATOM 9014 C C . PHE D 1 170 ? -14.078 -33.098 -25.876 1.00 76.44 170 PHE D C 1
ATOM 9015 O O . PHE D 1 170 ? -13.726 -34.222 -25.519 1.00 82.28 170 PHE D O 1
ATOM 9023 N N . LEU D 1 171 ? -13.242 -32.213 -26.410 1.00 77.71 171 LEU D N 1
ATOM 9024 C CA . LEU D 1 171 ? -11.845 -32.541 -26.671 1.00 74.09 171 LEU D CA 1
ATOM 9025 C C . LEU D 1 171 ? -11.008 -32.576 -25.392 1.00 74.87 171 LEU D C 1
ATOM 9026 O O . LEU D 1 171 ? -9.913 -33.140 -25.376 1.00 72.20 171 LEU D O 1
ATOM 9031 N N . THR D 1 172 ? -11.523 -31.977 -24.321 1.00 75.46 172 THR D N 1
ATOM 9032 C CA . THR D 1 172 ? -10.786 -31.916 -23.062 1.00 80.82 172 THR D CA 1
ATOM 9033 C C . THR D 1 172 ? -11.420 -32.777 -21.973 1.00 81.34 172 THR D C 1
ATOM 9034 O O . THR D 1 172 ? -11.016 -32.712 -20.813 1.00 88.80 172 THR D O 1
ATOM 9038 N N . SER D 1 173 ? -12.409 -33.582 -22.344 1.00 74.46 173 SER D N 1
ATOM 9039 C CA . SER D 1 173 ? -13.077 -34.452 -21.382 1.00 80.35 173 SER D CA 1
ATOM 9040 C C . SER D 1 173 ? -12.885 -35.920 -21.739 1.00 75.67 173 SER D C 1
ATOM 9041 O O . SER D 1 173 ? -13.350 -36.810 -21.028 1.00 75.01 173 SER D O 1
ATOM 9044 N N . PHE D 1 174 ? -12.191 -36.164 -22.844 1.00 72.46 174 PHE D N 1
ATOM 9045 C CA . PHE D 1 174 ? -11.938 -37.520 -23.309 1.00 74.38 174 PHE D CA 1
ATOM 9046 C C . PHE D 1 174 ? -10.701 -37.539 -24.198 1.00 75.38 174 PHE D C 1
ATOM 9047 O O . PHE D 1 174 ? -10.553 -36.703 -25.089 1.00 76.26 174 PHE D O 1
ATOM 9055 N N . ASP D 1 175 ? -9.810 -38.492 -23.950 1.00 78.20 175 ASP D N 1
ATOM 9056 C CA . ASP D 1 175 ? -8.577 -38.590 -24.719 1.00 79.93 175 ASP D CA 1
ATOM 9057 C C . ASP D 1 175 ? -8.832 -39.170 -26.106 1.00 72.47 175 ASP D C 1
ATOM 9058 O O . ASP D 1 175 ? -8.779 -40.384 -26.303 1.00 77.04 175 ASP D O 1
ATOM 9063 N N . PHE D 1 176 ? -9.110 -38.293 -27.065 1.00 61.62 176 PHE D N 1
ATOM 9064 C CA . PHE D 1 176 ? -9.327 -38.715 -28.443 1.00 61.33 176 PHE D CA 1
ATOM 9065 C C . PHE D 1 176 ? -8.009 -39.079 -29.125 1.00 65.71 176 PHE D C 1
ATOM 9066 O O . PHE D 1 176 ? -8.003 -39.678 -30.199 1.00 67.49 176 PHE D O 1
ATOM 9074 N N . GLY D 1 177 ? -6.894 -38.727 -28.491 1.00 65.82 177 GLY D N 1
ATOM 9075 C CA . GLY D 1 177 ? -5.580 -39.038 -29.026 1.00 69.57 177 GLY D CA 1
ATOM 9076 C C . GLY D 1 177 ? -5.240 -40.514 -28.929 1.00 73.88 177 GLY D C 1
ATOM 9077 O O . GLY D 1 177 ? -4.152 -40.940 -29.314 1.00 79.46 177 GLY D O 1
ATOM 9078 N N . ARG D 1 178 ? -6.184 -41.295 -28.414 1.00 75.89 178 ARG D N 1
ATOM 9079 C CA . ARG D 1 178 ? -6.017 -42.733 -28.259 1.00 75.55 178 ARG D CA 1
ATOM 9080 C C . ARG D 1 178 ? -6.339 -43.457 -29.567 1.00 77.38 178 ARG D C 1
ATOM 9081 O O . ARG D 1 178 ? -6.149 -44.668 -29.687 1.00 83.25 178 ARG D O 1
ATOM 9089 N N . PHE D 1 179 ? -6.811 -42.704 -30.556 1.00 72.50 179 PHE D N 1
ATOM 9090 C CA . PHE D 1 179 ? -7.264 -43.298 -31.808 1.00 71.75 179 PHE D CA 1
ATOM 9091 C C . PHE D 1 179 ? -6.628 -42.628 -33.025 1.00 71.01 179 PHE D C 1
ATOM 9092 O O . PHE D 1 179 ? -6.139 -41.502 -32.943 1.00 65.67 179 PHE D O 1
ATOM 9100 N N . THR D 1 180 ? -6.639 -43.335 -34.153 1.00 74.07 180 THR D N 1
ATOM 9101 C CA . THR D 1 180 ? -5.945 -42.881 -35.354 1.00 78.10 180 THR D CA 1
ATOM 9102 C C . THR D 1 180 ? -6.892 -42.683 -36.539 1.00 73.17 180 THR D C 1
ATOM 9103 O O . THR D 1 180 ? -6.700 -41.778 -37.348 1.00 76.05 180 THR D O 1
ATOM 9107 N N . ARG D 1 181 ? -7.914 -43.526 -36.639 1.00 70.17 181 ARG D N 1
ATOM 9108 C CA . ARG D 1 181 ? -8.877 -43.413 -37.730 1.00 66.45 181 ARG D CA 1
ATOM 9109 C C . ARG D 1 181 ? -10.305 -43.265 -37.215 1.00 65.28 181 ARG D C 1
ATOM 9110 O O . ARG D 1 181 ? -10.906 -44.226 -36.735 1.00 69.65 181 ARG D O 1
ATOM 9118 N N . PHE D 1 182 ? -10.844 -42.053 -37.324 1.00 66.31 182 PHE D N 1
ATOM 9119 C CA . PHE D 1 182 ? -12.196 -41.762 -36.860 1.00 56.04 182 PHE D CA 1
ATOM 9120 C C . PHE D 1 182 ? -13.216 -41.894 -37.981 1.00 59.39 182 PHE D C 1
ATOM 9121 O O . PHE D 1 182 ? -12.885 -41.742 -39.153 1.00 64.99 182 PHE D O 1
ATOM 9129 N N . ALA D 1 183 ? -14.458 -42.181 -37.609 1.00 65.51 183 ALA D N 1
ATOM 9130 C CA . ALA D 1 183 ? -15.549 -42.258 -38.570 1.00 70.90 183 ALA D CA 1
ATOM 9131 C C . ALA D 1 183 ? -16.828 -41.718 -37.945 1.00 69.58 183 ALA D C 1
ATOM 9132 O O . ALA D 1 183 ? -17.471 -42.400 -37.149 1.00 69.54 183 ALA D O 1
ATOM 9134 N N . ASP D 1 184 ? -17.186 -40.487 -38.297 1.00 70.67 184 ASP D N 1
ATOM 9135 C CA . ASP D 1 184 ? -18.396 -39.871 -37.768 1.00 70.90 184 ASP D CA 1
ATOM 9136 C C . ASP D 1 184 ? -19.600 -40.256 -38.621 1.00 70.02 184 ASP D C 1
ATOM 9137 O O . ASP D 1 184 ? -19.780 -39.754 -39.732 1.00 63.23 184 ASP D O 1
ATOM 9142 N N . ILE D 1 185 ? -20.422 -41.155 -38.094 1.00 75.65 185 ILE D N 1
ATOM 9143 C CA . ILE D 1 185 ? -21.613 -41.599 -38.800 1.00 81.74 185 ILE D CA 1
ATOM 9144 C C . ILE D 1 185 ? -22.733 -40.575 -38.637 1.00 80.83 185 ILE D C 1
ATOM 9145 O O . ILE D 1 185 ? -23.429 -40.560 -37.622 1.00 79.60 185 ILE D O 1
ATOM 9150 N N . GLY D 1 186 ? -22.898 -39.716 -39.638 1.00 80.46 186 GLY D N 1
ATOM 9151 C CA . GLY D 1 186 ? -23.883 -38.652 -39.572 1.00 78.99 186 GLY D CA 1
ATOM 9152 C C . GLY D 1 186 ? -23.286 -37.372 -39.020 1.00 72.58 186 GLY D C 1
ATOM 9153 O O . GLY D 1 186 ? -23.918 -36.670 -38.229 1.00 73.23 186 GLY D O 1
ATOM 9154 N N . GLY D 1 187 ? -22.064 -37.066 -39.447 1.00 69.38 187 GLY D N 1
ATOM 9155 C CA . GLY D 1 187 ? -21.345 -35.906 -38.951 1.00 63.91 187 GLY D CA 1
ATOM 9156 C C . GLY D 1 187 ? -21.624 -34.622 -39.711 1.00 57.68 187 GLY D C 1
ATOM 9157 O O . GLY D 1 187 ? -20.943 -33.616 -39.509 1.00 64.02 187 GLY D O 1
ATOM 9158 N N . GLY D 1 188 ? -22.625 -34.654 -40.585 1.00 52.60 188 GLY D N 1
ATOM 9159 C CA . GLY D 1 188 ? -23.020 -33.476 -41.337 1.00 63.19 188 GLY D CA 1
ATOM 9160 C C . GLY D 1 188 ? -21.940 -32.938 -42.259 1.00 71.33 188 GLY D C 1
ATOM 9161 O O . GLY D 1 188 ? -21.550 -33.595 -43.224 1.00 77.89 188 GLY D O 1
ATOM 9162 N N . ARG D 1 189 ? -21.457 -31.736 -41.957 1.00 69.18 189 ARG D N 1
ATOM 9163 C CA . ARG D 1 189 ? -20.450 -31.077 -42.785 1.00 68.96 189 ARG D CA 1
ATOM 9164 C C . ARG D 1 189 ? -19.035 -31.375 -42.292 1.00 60.53 189 ARG D C 1
ATOM 9165 O O . ARG D 1 189 ? -18.056 -30.905 -42.870 1.00 63.12 189 ARG D O 1
ATOM 9173 N N . GLY D 1 190 ? -18.938 -32.156 -41.221 1.00 44.93 190 GLY D N 1
ATOM 9174 C CA . GLY D 1 190 ? -17.652 -32.569 -40.690 1.00 51.21 190 GLY D CA 1
ATOM 9175 C C . GLY D 1 190 ? -17.105 -31.657 -39.608 1.00 52.86 190 GLY D C 1
ATOM 9176 O O . GLY D 1 190 ? -15.913 -31.702 -39.295 1.00 48.47 190 GLY D O 1
ATOM 9177 N N . GLN D 1 191 ? -17.977 -30.839 -39.026 1.00 51.06 191 GLN D N 1
ATOM 9178 C CA . GLN D 1 191 ? -17.557 -29.863 -38.025 1.00 57.68 191 GLN D CA 1
ATOM 9179 C C . GLN D 1 191 ? -16.900 -30.513 -36.804 1.00 55.53 191 GLN D C 1
ATOM 9180 O O . GLN D 1 191 ? -15.796 -30.130 -36.418 1.00 59.45 191 GLN D O 1
ATOM 9186 N N . PHE D 1 192 ? -17.570 -31.491 -36.198 1.00 51.78 192 PHE D N 1
ATOM 9187 C CA . PHE D 1 192 ? -16.991 -32.188 -35.050 1.00 55.77 192 PHE D CA 1
ATOM 9188 C C . PHE D 1 192 ? -15.759 -32.993 -35.456 1.00 50.04 192 PHE D C 1
ATOM 9189 O O . PHE D 1 192 ? -14.791 -33.093 -34.699 1.00 47.64 192 PHE D O 1
ATOM 9197 N N . LEU D 1 193 ? -15.806 -33.572 -36.650 1.00 49.31 193 LEU D N 1
ATOM 9198 C CA . LEU D 1 193 ? -14.701 -34.379 -37.146 1.00 49.01 193 LEU D CA 1
ATOM 9199 C C . LEU D 1 193 ? -13.450 -33.526 -37.348 1.00 54.74 193 LEU D C 1
ATOM 9200 O O . LEU D 1 193 ? -12.331 -33.997 -37.147 1.00 61.62 193 LEU D O 1
ATOM 9205 N N . ALA D 1 194 ? -13.651 -32.266 -37.730 1.00 53.61 194 ALA D N 1
ATOM 9206 C CA . ALA D 1 194 ? -12.547 -31.341 -37.973 1.00 49.86 194 ALA D CA 1
ATOM 9207 C C . ALA D 1 194 ? -11.831 -30.966 -36.681 1.00 53.54 194 ALA D C 1
ATOM 9208 O O . ALA D 1 194 ? -10.607 -30.825 -36.658 1.00 51.40 194 ALA D O 1
ATOM 9210 N N . GLY D 1 195 ? -12.598 -30.794 -35.609 1.00 51.31 195 GLY D N 1
ATOM 9211 C CA . GLY D 1 195 ? -12.029 -30.456 -34.318 1.00 55.78 195 GLY D CA 1
ATOM 9212 C C . GLY D 1 195 ? -11.134 -31.561 -33.790 1.00 60.76 195 GLY D C 1
ATOM 9213 O O . GLY D 1 195 ? -10.034 -31.304 -33.302 1.00 63.36 195 GLY D O 1
ATOM 9214 N N . VAL D 1 196 ? -11.613 -32.798 -33.898 1.00 56.13 196 VAL D N 1
ATOM 9215 C CA . VAL D 1 196 ? -10.868 -33.966 -33.441 1.00 55.35 196 VAL D CA 1
ATOM 9216 C C . VAL D 1 196 ? -9.556 -34.137 -34.201 1.00 51.82 196 VAL D C 1
ATOM 9217 O O . VAL D 1 196 ? -8.490 -34.242 -33.597 1.00 52.68 196 VAL D O 1
ATOM 9221 N N . LEU D 1 197 ? -9.642 -34.162 -35.527 1.00 57.65 197 LEU D N 1
ATOM 9222 C CA . LEU D 1 197 ? -8.463 -34.320 -36.377 1.00 58.96 197 LEU D CA 1
ATOM 9223 C C . LEU D 1 197 ? -7.468 -33.178 -36.195 1.00 61.81 197 LEU D C 1
ATOM 9224 O O . LEU D 1 197 ? -6.272 -33.344 -36.430 1.00 67.47 197 LEU D O 1
ATOM 9229 N N . THR D 1 198 ? -7.967 -32.018 -35.785 1.00 65.73 198 THR D N 1
ATOM 9230 C CA . THR D 1 198 ? -7.106 -30.889 -35.462 1.00 70.54 198 THR D CA 1
ATOM 9231 C C . THR D 1 198 ? -6.304 -31.187 -34.199 1.00 73.52 198 THR D C 1
ATOM 9232 O O . THR D 1 198 ? -5.118 -30.873 -34.115 1.00 78.11 198 THR D O 1
ATOM 9236 N N . ALA D 1 199 ? -6.959 -31.812 -33.225 1.00 71.81 199 ALA D N 1
ATOM 9237 C CA . ALA D 1 199 ? -6.332 -32.103 -31.941 1.00 77.64 199 ALA D CA 1
ATOM 9238 C C . ALA D 1 199 ? -5.481 -33.371 -31.985 1.00 79.90 199 ALA D C 1
ATOM 9239 O O . ALA D 1 199 ? -4.601 -33.563 -31.145 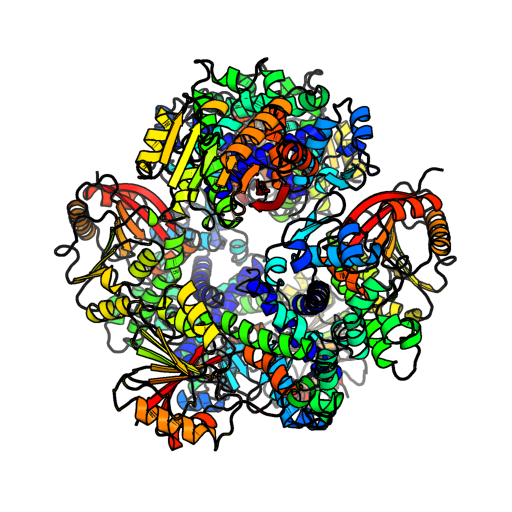1.00 88.22 199 ALA D O 1
ATOM 9241 N N . VAL D 1 200 ? -5.748 -34.238 -32.957 1.00 74.75 200 VAL D N 1
ATOM 9242 C CA . VAL D 1 200 ? -4.982 -35.474 -33.097 1.00 71.84 200 VAL D CA 1
ATOM 9243 C C . VAL D 1 200 ? -4.227 -35.501 -34.423 1.00 79.92 200 VAL D C 1
ATOM 9244 O O . VAL D 1 200 ? -4.820 -35.730 -35.477 1.00 75.78 200 VAL D O 1
ATOM 9248 N N . PRO D 1 201 ? -2.907 -35.268 -34.370 1.00 91.54 201 PRO D N 1
ATOM 9249 C CA . PRO D 1 201 ? -2.063 -35.244 -35.569 1.00 98.77 201 PRO D CA 1
ATOM 9250 C C . PRO D 1 201 ? -1.867 -36.630 -36.177 1.00 99.41 201 PRO D C 1
ATOM 9251 O O . PRO D 1 201 ? -1.988 -37.634 -35.473 1.00 97.56 201 PRO D O 1
ATOM 9255 N N . SER D 1 202 ? -1.574 -36.666 -37.475 1.00 100.11 202 SER D N 1
ATOM 9256 C CA . SER D 1 202 ? -1.339 -37.909 -38.211 1.00 105.23 202 SER D CA 1
ATOM 9257 C C . SER D 1 202 ? -2.525 -38.867 -38.118 1.00 102.95 202 SER D C 1
ATOM 9258 O O . SER D 1 202 ? -2.368 -40.082 -38.243 1.00 112.30 202 SER D O 1
ATOM 9261 N N . SER D 1 203 ? -3.711 -38.310 -37.904 1.00 89.40 203 SER D N 1
ATOM 9262 C CA . SER D 1 203 ? -4.927 -39.103 -37.804 1.00 75.59 203 SER D CA 1
ATOM 9263 C C . SER D 1 203 ? -5.849 -38.823 -38.983 1.00 75.18 203 SER D C 1
ATOM 9264 O O . SER D 1 203 ? -6.012 -37.675 -39.392 1.00 84.56 203 SER D O 1
ATOM 9267 N N . THR D 1 204 ? -6.449 -39.875 -39.528 1.00 70.91 204 THR D N 1
ATOM 9268 C CA . THR D 1 204 ? -7.360 -39.732 -40.655 1.00 65.17 204 THR D CA 1
ATOM 9269 C C . THR D 1 204 ? -8.804 -39.888 -40.200 1.00 63.90 204 THR D C 1
ATOM 9270 O O . THR D 1 204 ? -9.067 -40.304 -39.072 1.00 67.24 204 THR D O 1
ATOM 9274 N N . GLY D 1 205 ? -9.739 -39.555 -41.083 1.00 55.60 205 GLY D N 1
ATOM 9275 C CA . GLY D 1 205 ? -11.148 -39.628 -40.749 1.00 52.86 205 GLY D CA 1
ATOM 9276 C C . GLY D 1 205 ? -12.018 -40.040 -41.918 1.00 54.62 205 GLY D C 1
ATOM 9277 O O . GLY D 1 205 ? -11.581 -40.022 -43.070 1.00 50.13 205 GLY D O 1
ATOM 9278 N N . VAL D 1 206 ? -13.254 -40.422 -41.611 1.00 51.83 206 VAL D N 1
ATOM 9279 C CA . VAL D 1 206 ? -14.237 -40.778 -42.627 1.00 55.56 206 VAL D CA 1
ATOM 9280 C C . VAL D 1 206 ? -15.574 -40.124 -42.298 1.00 60.76 206 VAL D C 1
ATOM 9281 O O . VAL D 1 206 ? -16.103 -40.290 -41.198 1.00 59.23 206 VAL D O 1
ATOM 9285 N N . LEU D 1 207 ? -16.113 -39.373 -43.253 1.00 65.01 207 LEU D N 1
ATOM 9286 C CA . LEU D 1 207 ? -17.396 -38.707 -43.065 1.00 61.84 207 LEU D CA 1
ATOM 9287 C C . LEU D 1 207 ? -18.518 -39.461 -43.775 1.00 65.22 207 LEU D C 1
ATOM 9288 O O . LEU D 1 207 ? -18.461 -39.686 -44.984 1.00 69.34 207 LEU D O 1
ATOM 9293 N N . VAL D 1 208 ? -19.536 -39.852 -43.015 1.00 66.35 208 VAL D N 1
ATOM 9294 C CA . VAL D 1 208 ? -20.662 -40.600 -43.560 1.00 72.66 208 VAL D CA 1
ATOM 9295 C C . VAL D 1 208 ? -21.977 -39.861 -43.330 1.00 73.95 208 VAL D C 1
ATOM 9296 O O . VAL D 1 208 ? -22.441 -39.752 -42.196 1.00 72.78 208 VAL D O 1
ATOM 9300 N N . ASP D 1 209 ? -22.571 -39.358 -44.409 1.00 75.29 209 ASP D N 1
ATOM 9301 C CA . ASP D 1 209 ? -23.838 -38.635 -44.329 1.00 75.33 209 ASP D CA 1
ATOM 9302 C C . ASP D 1 209 ? -24.653 -38.753 -45.610 1.00 76.67 209 ASP D C 1
ATOM 9303 O O . ASP D 1 209 ? -24.357 -39.574 -46.478 1.00 76.84 209 ASP D O 1
ATOM 9308 N N . GLY D 1 210 ? -25.682 -37.917 -45.720 1.00 76.67 210 GLY D N 1
ATOM 9309 C CA . GLY D 1 210 ? -26.545 -37.907 -46.886 1.00 83.75 210 GLY D CA 1
ATOM 9310 C C . GLY D 1 210 ? -26.081 -36.933 -47.953 1.00 83.34 210 GLY D C 1
ATOM 9311 O O . GLY D 1 210 ? -25.161 -36.148 -47.725 1.00 83.85 210 GLY D O 1
ATOM 9312 N N . PRO D 1 211 ? -26.722 -36.980 -49.130 1.00 82.93 211 PRO D N 1
ATOM 9313 C CA . PRO D 1 211 ? -26.363 -36.144 -50.282 1.00 86.66 211 PRO D CA 1
ATOM 9314 C C . PRO D 1 211 ? -26.650 -34.658 -50.068 1.00 89.05 211 PRO D C 1
ATOM 9315 O O . PRO D 1 211 ? -26.134 -33.825 -50.812 1.00 92.57 211 PRO D O 1
ATOM 9319 N N . ALA D 1 212 ? -27.461 -34.335 -49.065 1.00 89.42 212 ALA D N 1
ATOM 9320 C CA . ALA D 1 212 ? -27.888 -32.957 -48.835 1.00 96.10 212 ALA D CA 1
ATOM 9321 C C . ALA D 1 212 ? -26.748 -32.062 -48.347 1.00 99.44 212 ALA D C 1
ATOM 9322 O O . ALA D 1 212 ? -26.763 -30.851 -48.569 1.00 104.01 212 ALA D O 1
ATOM 9324 N N . VAL D 1 213 ? -25.764 -32.658 -47.682 1.00 96.45 213 VAL D N 1
ATOM 9325 C CA . VAL D 1 213 ? -24.645 -31.897 -47.138 1.00 86.72 213 VAL D CA 1
ATOM 9326 C C . VAL D 1 213 ? -23.329 -32.250 -47.826 1.00 85.04 213 VAL D C 1
ATOM 9327 O O . VAL D 1 213 ? -22.252 -31.926 -47.323 1.00 80.72 213 VAL D O 1
ATOM 9331 N N . ALA D 1 214 ? -23.425 -32.909 -48.977 1.00 86.68 214 ALA D N 1
ATOM 9332 C CA . ALA D 1 214 ? -22.249 -33.350 -49.724 1.00 85.61 214 ALA D CA 1
ATOM 9333 C C . ALA D 1 214 ? -21.350 -32.178 -50.110 1.00 87.02 214 ALA D C 1
ATOM 9334 O O . ALA D 1 214 ? -20.165 -32.160 -49.778 1.00 76.18 214 ALA D O 1
ATOM 9336 N N . ALA D 1 215 ? -21.921 -31.202 -50.812 1.00 95.66 215 ALA D N 1
ATOM 9337 C CA . ALA D 1 215 ? -21.184 -30.006 -51.210 1.00 97.66 215 ALA D CA 1
ATOM 9338 C C . ALA D 1 215 ? -20.811 -29.168 -49.990 1.00 95.98 215 ALA D C 1
ATOM 9339 O O . ALA D 1 215 ? -19.757 -28.529 -49.957 1.00 94.55 215 ALA D O 1
ATOM 9341 N N . SER D 1 216 ? -21.687 -29.179 -48.989 1.00 91.96 216 SER D N 1
ATOM 9342 C CA . SER D 1 216 ? -21.447 -28.471 -47.738 1.00 87.69 216 SER D CA 1
ATOM 9343 C C . SER D 1 216 ? -20.192 -28.997 -47.050 1.00 84.71 216 SER D C 1
ATOM 9344 O O . SER D 1 216 ? -19.405 -28.229 -46.498 1.00 84.84 216 SER D O 1
ATOM 9347 N N . ALA D 1 217 ? -20.009 -30.313 -47.100 1.00 79.46 217 ALA D N 1
ATOM 9348 C CA . ALA D 1 217 ? -18.880 -30.961 -46.442 1.00 70.80 217 ALA D CA 1
ATOM 9349 C C . ALA D 1 217 ? -17.555 -30.605 -47.106 1.00 66.90 217 ALA D C 1
ATOM 9350 O O . ALA D 1 217 ? -16.603 -30.213 -46.431 1.00 63.08 217 ALA D O 1
ATOM 9352 N N . HIS D 1 218 ? -17.503 -30.745 -48.428 1.00 67.57 218 HIS D N 1
ATOM 9353 C CA . HIS D 1 218 ? -16.279 -30.503 -49.185 1.00 70.51 218 HIS D CA 1
ATOM 9354 C C . HIS D 1 218 ? -15.765 -29.077 -49.017 1.00 65.12 218 HIS D C 1
ATOM 9355 O O . HIS D 1 218 ? -14.558 -28.856 -48.914 1.00 66.07 218 HIS D O 1
ATOM 9362 N N . LYS D 1 219 ? -16.679 -28.113 -48.978 1.00 58.40 219 LYS D N 1
ATOM 9363 C CA . LYS D 1 219 ? -16.284 -26.716 -48.851 1.00 59.34 219 LYS D CA 1
ATOM 9364 C C . LYS D 1 219 ? -15.708 -26.419 -47.470 1.00 60.43 219 LYS D C 1
ATOM 9365 O O . LYS D 1 219 ? -14.660 -25.781 -47.353 1.00 60.40 219 LYS D O 1
ATOM 9371 N N . PHE D 1 220 ? -16.387 -26.884 -46.425 1.00 55.10 220 PHE D N 1
ATOM 9372 C CA . PHE D 1 220 ? -15.931 -26.631 -45.061 1.00 51.44 220 PHE D CA 1
ATOM 9373 C C . PHE D 1 220 ? -14.606 -27.331 -44.763 1.00 52.17 220 PHE D C 1
ATOM 9374 O O . PHE D 1 220 ? -13.722 -26.750 -44.132 1.00 49.80 220 PHE D O 1
ATOM 9382 N N . LEU D 1 221 ? -14.480 -28.580 -45.206 1.00 53.74 221 LEU D N 1
ATOM 9383 C CA . LEU D 1 221 ? -13.261 -29.353 -44.985 1.00 52.73 221 LEU D CA 1
ATOM 9384 C C . LEU D 1 221 ? -12.067 -28.702 -45.675 1.00 57.18 221 LEU D C 1
ATOM 9385 O O . LEU D 1 221 ? -10.946 -28.744 -45.164 1.00 62.25 221 LEU D O 1
ATOM 9390 N N . ALA D 1 222 ? -12.314 -28.096 -46.832 1.00 55.14 222 ALA D N 1
ATOM 9391 C CA . ALA D 1 222 ? -11.277 -27.363 -47.543 1.00 58.96 222 ALA D CA 1
ATOM 9392 C C . ALA D 1 222 ? -10.825 -26.168 -46.717 1.00 62.47 222 ALA D C 1
ATOM 9393 O O . ALA D 1 222 ? -9.632 -25.873 -46.638 1.00 66.64 222 ALA D O 1
ATOM 9395 N N . SER D 1 223 ? -11.786 -25.495 -46.089 1.00 60.64 223 SER D N 1
ATOM 9396 C CA . SER D 1 223 ? -11.497 -24.321 -45.272 1.00 61.28 223 SER D CA 1
ATOM 9397 C C . SER D 1 223 ? -10.647 -24.693 -44.063 1.00 60.23 223 SER D C 1
ATOM 9398 O O . SER D 1 223 ? -9.984 -23.841 -43.471 1.00 64.04 223 SER D O 1
ATOM 9401 N N . GLN D 1 224 ? -10.672 -25.974 -43.706 1.00 53.13 224 GLN D N 1
ATOM 9402 C CA . GLN D 1 224 ? -9.879 -26.483 -42.598 1.00 53.94 224 GLN D CA 1
ATOM 9403 C C . GLN D 1 224 ? -8.655 -27.250 -43.099 1.00 58.21 224 GLN D C 1
ATOM 9404 O O . GLN D 1 224 ? -7.921 -27.838 -42.305 1.00 62.74 224 GLN D O 1
ATOM 9410 N N . ASN D 1 225 ? -8.445 -27.241 -44.414 1.00 62.80 225 ASN D N 1
ATOM 9411 C CA . ASN D 1 225 ? -7.331 -27.958 -45.042 1.00 63.89 225 ASN D CA 1
ATOM 9412 C C . ASN D 1 225 ? -7.279 -29.436 -44.650 1.00 58.90 225 ASN D C 1
ATOM 9413 O O . ASN D 1 225 ? -6.203 -29.994 -44.423 1.00 59.04 225 ASN D O 1
ATOM 9418 N N . LEU D 1 226 ? -8.447 -30.066 -44.581 1.00 55.53 226 LEU D N 1
ATOM 9419 C CA . LEU D 1 226 ? -8.541 -31.461 -44.162 1.00 55.88 226 LEU D CA 1
ATOM 9420 C C . LEU D 1 226 ? -9.061 -32.362 -45.274 1.00 55.65 226 LEU D C 1
ATOM 9421 O O . LEU D 1 226 ? -9.455 -33.500 -45.021 1.00 61.99 226 LEU D O 1
ATOM 9426 N N . THR D 1 227 ? -9.060 -31.846 -46.499 1.00 55.61 227 THR D N 1
ATOM 9427 C CA . THR D 1 227 ? -9.602 -32.564 -47.648 1.00 64.69 227 THR D CA 1
ATOM 9428 C C . THR D 1 227 ? -8.906 -33.906 -47.871 1.00 73.42 227 THR D C 1
ATOM 9429 O O . THR D 1 227 ? -9.558 -34.913 -48.150 1.00 79.73 227 THR D O 1
ATOM 9433 N N . GLU D 1 228 ? -7.585 -33.919 -47.730 1.00 77.09 228 GLU D N 1
ATOM 9434 C CA . GLU D 1 228 ? -6.793 -35.113 -48.012 1.00 83.92 228 GLU D CA 1
ATOM 9435 C C . GLU D 1 228 ? -6.739 -36.077 -46.829 1.00 84.44 228 GLU D C 1
ATOM 9436 O O . GLU D 1 228 ? -6.120 -37.139 -46.911 1.00 88.56 228 GLU D O 1
ATOM 9442 N N . ARG D 1 229 ? -7.392 -35.707 -45.732 1.00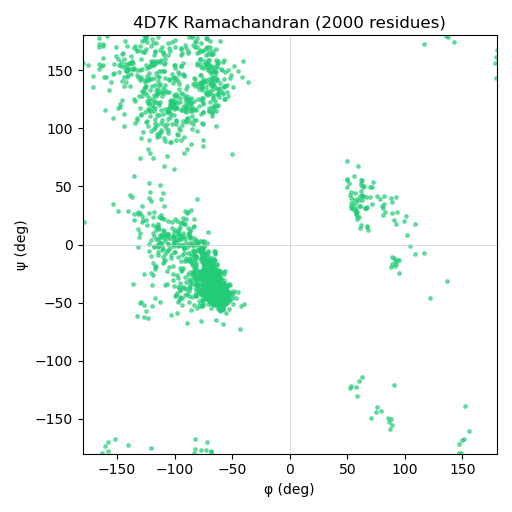 82.70 229 ARG D N 1
ATOM 9443 C CA . ARG D 1 229 ? -7.394 -36.538 -44.534 1.00 79.83 229 ARG D CA 1
ATOM 9444 C C . ARG D 1 229 ? -8.765 -37.156 -44.281 1.00 76.65 229 ARG D C 1
ATOM 9445 O O . ARG D 1 229 ? -8.893 -38.108 -43.510 1.00 76.07 229 ARG D O 1
ATOM 9453 N N . VAL D 1 230 ? -9.787 -36.613 -44.934 1.00 71.91 230 VAL D N 1
ATOM 9454 C CA . VAL D 1 230 ? -11.152 -37.081 -44.730 1.00 69.01 230 VAL D CA 1
ATOM 9455 C C . VAL D 1 230 ? -11.747 -37.683 -45.997 1.00 73.51 230 VAL D C 1
ATOM 9456 O O . VAL D 1 230 ? -11.729 -37.064 -47.061 1.00 77.74 230 VAL D O 1
ATOM 9460 N N . GLU D 1 231 ? -12.268 -38.898 -45.872 1.00 73.28 231 GLU D N 1
ATOM 9461 C CA . GLU D 1 231 ? -13.002 -39.536 -46.955 1.00 78.71 231 GLU D CA 1
ATOM 9462 C C . GLU D 1 231 ? -14.496 -39.293 -46.765 1.00 74.29 231 GLU D C 1
ATOM 9463 O O . GLU D 1 231 ? -15.061 -39.642 -45.728 1.00 69.09 231 GLU D O 1
ATOM 9469 N N . VAL D 1 232 ? -15.132 -38.689 -47.763 1.00 77.71 232 VAL D N 1
ATOM 9470 C CA . VAL D 1 232 ? -16.545 -38.341 -47.660 1.00 78.56 232 VAL D CA 1
ATOM 9471 C C . VAL D 1 232 ? -17.430 -39.378 -48.345 1.00 83.96 232 VAL D C 1
ATOM 9472 O O . VAL D 1 232 ? -17.651 -39.318 -49.554 1.00 94.85 232 VAL D O 1
ATOM 9476 N N . ARG D 1 233 ? -17.932 -40.330 -47.564 1.00 80.86 233 ARG D N 1
ATOM 9477 C CA . ARG D 1 233 ? -18.810 -41.370 -48.087 1.00 79.90 233 ARG D CA 1
ATOM 9478 C C . ARG D 1 233 ? -20.261 -40.905 -48.114 1.00 79.66 233 ARG D C 1
ATOM 9479 O O . ARG D 1 233 ? -20.828 -40.551 -47.081 1.00 78.22 233 ARG D O 1
ATOM 9487 N N . ILE D 1 234 ? -20.855 -40.918 -49.303 1.00 83.56 234 ILE D N 1
ATOM 9488 C CA . ILE D 1 234 ? -22.222 -40.449 -49.489 1.00 81.51 234 ILE D CA 1
ATOM 9489 C C . ILE D 1 234 ? -23.167 -41.603 -49.812 1.00 90.40 234 ILE D C 1
ATOM 9490 O O . ILE D 1 234 ? -22.879 -42.426 -50.680 1.00 93.03 234 ILE D O 1
ATOM 9495 N N . GLY D 1 235 ? -24.295 -41.659 -49.110 1.00 97.22 235 GLY D N 1
ATOM 9496 C CA . GLY D 1 235 ? -25.293 -42.687 -49.349 1.00 110.65 235 GLY D CA 1
ATOM 9497 C C . GLY D 1 235 ? -26.118 -43.009 -48.118 1.00 117.53 235 GLY D C 1
ATOM 9498 O O . GLY D 1 235 ? -26.514 -42.115 -47.370 1.00 118.09 235 GLY D O 1
ATOM 9499 N N . ASP D 1 236 ? -26.378 -44.295 -47.909 1.00 124.43 236 ASP D N 1
ATOM 9500 C CA . ASP D 1 236 ? -27.133 -44.751 -46.747 1.00 124.01 236 ASP D CA 1
ATOM 9501 C C . ASP D 1 236 ? -26.192 -45.274 -45.660 1.00 130.39 236 ASP D C 1
ATOM 9502 O O . ASP D 1 236 ? -25.098 -45.753 -45.959 1.00 131.46 236 ASP D O 1
ATOM 9507 N N . PHE D 1 237 ? -26.618 -45.171 -44.403 1.00 134.49 237 PHE D N 1
ATOM 9508 C CA . PHE D 1 237 ? -25.817 -45.639 -43.273 1.00 135.87 237 PHE D CA 1
ATOM 9509 C C . PHE D 1 237 ? -25.571 -47.145 -43.327 1.00 140.84 237 PHE D C 1
ATOM 9510 O O . PHE D 1 237 ? -24.458 -47.609 -43.083 1.00 140.63 237 PHE D O 1
ATOM 9518 N N . PHE D 1 238 ? -26.615 -47.903 -43.650 1.00 146.40 238 PHE D N 1
ATOM 9519 C CA . PHE D 1 238 ? -26.521 -49.359 -43.718 1.00 148.94 238 PHE D CA 1
ATOM 9520 C C . PHE D 1 238 ? -25.969 -49.827 -45.061 1.00 150.95 238 PHE D C 1
ATOM 9521 O O . PHE D 1 238 ? -26.095 -50.998 -45.419 1.00 155.31 238 PHE D O 1
ATOM 9529 N N . ASP D 1 239 ? -25.359 -48.907 -45.801 1.00 145.34 239 ASP D N 1
ATOM 9530 C CA . ASP D 1 239 ? -24.834 -49.213 -47.124 1.00 147.49 239 ASP D CA 1
ATOM 9531 C C . ASP D 1 239 ? -23.345 -48.895 -47.218 1.00 152.37 239 ASP D C 1
ATOM 9532 O O . ASP D 1 239 ? -22.521 -49.787 -47.426 1.00 151.28 239 ASP D O 1
ATOM 9537 N N . VAL D 1 240 ? -23.008 -47.620 -47.055 1.00 163.89 240 VAL D N 1
ATOM 9538 C CA . VAL D 1 240 ? -21.632 -47.161 -47.209 1.00 168.21 240 VAL D CA 1
ATOM 9539 C C . VAL D 1 240 ? -20.948 -46.978 -45.855 1.00 159.90 240 VAL D C 1
ATOM 9540 O O . VAL D 1 240 ? -20.591 -45.862 -45.476 1.00 157.38 240 VAL D O 1
ATOM 9544 N N . LEU D 1 241 ? -20.766 -48.078 -45.131 1.00 143.68 241 LEU D N 1
ATOM 9545 C CA . LEU D 1 241 ? -20.149 -48.033 -43.809 1.00 119.72 241 LEU D CA 1
ATOM 9546 C C . LEU D 1 241 ? -18.686 -48.461 -43.876 1.00 107.97 241 LEU D C 1
ATOM 9547 O O . LEU D 1 241 ? -18.377 -49.553 -44.353 1.00 109.85 241 LEU D O 1
ATOM 9552 N N . PRO D 1 242 ? -17.780 -47.596 -43.395 1.00 94.58 242 PRO D N 1
ATOM 9553 C CA . PRO D 1 242 ? -16.331 -47.832 -43.447 1.00 91.10 242 PRO D CA 1
ATOM 9554 C C . PRO D 1 242 ? -15.876 -49.015 -42.593 1.00 92.41 242 PRO D C 1
ATOM 9555 O O . PRO D 1 242 ? -16.496 -49.323 -41.576 1.00 91.37 242 PRO D O 1
ATOM 9559 N N . THR D 1 243 ? -14.794 -49.664 -43.013 1.00 95.44 243 THR D N 1
ATOM 9560 C CA . THR D 1 243 ? -14.257 -50.821 -42.306 1.00 103.60 243 THR D CA 1
ATOM 9561 C C . THR D 1 243 ? -12.769 -50.646 -42.017 1.00 104.66 243 THR D C 1
ATOM 9562 O O . THR D 1 243 ? -11.985 -50.356 -42.920 1.00 110.67 243 THR D O 1
ATOM 9566 N N . GLY D 1 244 ? -12.383 -50.822 -40.757 1.00 97.89 244 GLY D N 1
ATOM 9567 C CA . GLY D 1 244 ? -10.990 -50.702 -40.370 1.00 97.33 244 GLY D CA 1
ATOM 9568 C C . GLY D 1 244 ? -10.734 -49.565 -39.401 1.00 96.14 244 GLY D C 1
ATOM 9569 O O . GLY D 1 244 ? -9.627 -49.423 -38.881 1.00 99.27 244 GLY D O 1
ATOM 9570 N N . CYS D 1 245 ? -11.756 -48.751 -39.160 1.00 90.83 245 CYS D N 1
ATOM 9571 C CA . CYS D 1 245 ? -11.646 -47.644 -38.216 1.00 85.68 245 CYS D CA 1
ATOM 9572 C C . CYS D 1 245 ? -11.573 -48.174 -36.788 1.00 82.95 245 CYS D C 1
ATOM 9573 O O . CYS D 1 245 ? -12.125 -49.232 -36.486 1.00 90.37 245 CYS D O 1
ATOM 9576 N N . ASP D 1 246 ? -10.889 -47.442 -35.913 1.00 74.62 246 ASP D N 1
ATOM 9577 C CA . ASP D 1 246 ? -10.752 -47.858 -34.519 1.00 70.73 246 ASP D CA 1
ATOM 9578 C C . ASP D 1 246 ? -11.623 -47.015 -33.591 1.00 61.12 246 ASP D C 1
ATOM 9579 O O . ASP D 1 246 ? -11.635 -47.222 -32.377 1.00 61.22 246 ASP D O 1
ATOM 9584 N N . ALA D 1 247 ? -12.356 -46.069 -34.168 1.00 65.19 247 ALA D N 1
ATOM 9585 C CA . ALA D 1 247 ? -13.283 -45.251 -33.394 1.00 63.23 247 ALA D CA 1
ATOM 9586 C C . ALA D 1 247 ? -14.421 -44.728 -34.265 1.00 62.16 247 ALA D C 1
ATOM 9587 O O . ALA D 1 247 ? -14.218 -43.862 -35.116 1.00 61.80 247 ALA D O 1
ATOM 9589 N N . TYR D 1 248 ? -15.617 -45.264 -34.051 1.00 62.32 248 TYR D N 1
ATOM 9590 C CA . TYR D 1 248 ? -16.809 -44.754 -34.710 1.00 62.04 248 TYR D CA 1
ATOM 9591 C C . TYR D 1 248 ? -17.521 -43.777 -33.785 1.00 61.35 248 TYR D C 1
ATOM 9592 O O . TYR D 1 248 ? -17.700 -44.053 -32.599 1.00 80.70 248 TYR D O 1
ATOM 9601 N N . VAL D 1 249 ? -17.921 -42.634 -34.328 1.00 61.43 249 VAL D N 1
ATOM 9602 C CA . VAL D 1 249 ? -18.558 -41.593 -33.534 1.00 61.72 249 VAL D CA 1
ATOM 9603 C C . VAL D 1 249 ? -20.016 -41.372 -33.932 1.00 63.31 249 VAL D C 1
ATOM 9604 O O . VAL D 1 249 ? -20.312 -41.036 -35.079 1.00 64.45 249 VAL D O 1
ATOM 9608 N N . LEU D 1 250 ? -20.920 -41.571 -32.977 1.00 64.00 250 LEU D N 1
ATOM 9609 C CA . LEU D 1 250 ? -22.328 -41.240 -33.159 1.00 66.26 250 LEU D CA 1
ATOM 9610 C C . LEU D 1 250 ? -22.687 -40.027 -32.304 1.00 69.88 250 LEU D C 1
ATOM 9611 O O . LEU D 1 250 ? -23.052 -40.175 -31.138 1.00 68.43 250 LEU D O 1
ATOM 9616 N N . ARG D 1 251 ? -22.580 -38.832 -32.881 1.00 69.19 251 ARG D N 1
ATOM 9617 C CA . ARG D 1 251 ? -22.798 -37.598 -32.128 1.00 71.40 251 ARG D CA 1
ATOM 9618 C C . ARG D 1 251 ? -24.213 -37.052 -32.291 1.00 83.71 251 ARG D C 1
ATOM 9619 O O . ARG D 1 251 ? -24.503 -36.322 -33.239 1.00 78.23 251 ARG D O 1
ATOM 9627 N N . GLY D 1 252 ? -25.089 -37.408 -31.355 1.00 89.09 252 GLY D N 1
ATOM 9628 C CA . GLY D 1 252 ? -26.449 -36.901 -31.346 1.00 99.75 252 GLY D CA 1
ATOM 9629 C C . GLY D 1 252 ? -27.281 -37.383 -32.517 1.00 109.63 252 GLY D C 1
ATOM 9630 O O . GLY D 1 252 ? -28.337 -36.823 -32.811 1.00 114.72 252 GLY D O 1
ATOM 9631 N N . VAL D 1 253 ? -26.800 -38.421 -33.192 1.00 113.65 253 VAL D N 1
ATOM 9632 C CA . VAL D 1 253 ? -27.525 -39.008 -34.311 1.00 120.58 253 VAL D CA 1
ATOM 9633 C C . VAL D 1 253 ? -28.393 -40.154 -33.803 1.00 117.62 253 VAL D C 1
ATOM 9634 O O . VAL D 1 253 ? -29.517 -40.353 -34.266 1.00 117.58 253 VAL D O 1
ATOM 9638 N N . LEU D 1 254 ? -27.876 -40.885 -32.822 1.00 118.05 254 LEU D N 1
ATOM 9639 C CA . LEU D 1 254 ? -28.602 -41.999 -32.227 1.00 116.79 254 LEU D CA 1
ATOM 9640 C C . LEU D 1 254 ? -29.671 -41.485 -31.268 1.00 123.14 254 LEU D C 1
ATOM 9641 O O . LEU D 1 254 ? -30.492 -42.250 -30.764 1.00 122.10 254 LEU D O 1
ATOM 9646 N N . GLU D 1 255 ? -29.651 -40.178 -31.027 1.00 129.62 255 GLU D N 1
ATOM 9647 C CA . GLU D 1 255 ? -30.612 -39.532 -30.143 1.00 139.37 255 GLU D CA 1
ATOM 9648 C C . GLU D 1 255 ? -32.022 -39.574 -30.725 1.00 146.32 255 GLU D C 1
ATOM 9649 O O . GLU D 1 255 ? -32.990 -39.846 -30.014 1.00 150.45 255 GLU D O 1
ATOM 9655 N N . ASP D 1 256 ? -32.128 -39.304 -32.022 1.00 151.00 256 ASP D N 1
ATOM 9656 C CA . ASP D 1 256 ? -33.418 -39.291 -32.701 1.00 157.26 256 ASP D CA 1
ATOM 9657 C C . ASP D 1 256 ? -33.548 -40.489 -33.637 1.00 158.64 256 ASP D C 1
ATOM 9658 O O . ASP D 1 256 ? -33.593 -40.333 -34.857 1.00 161.68 256 ASP D O 1
ATOM 9663 N N . TRP D 1 257 ? -33.611 -41.684 -33.058 1.00 154.18 257 TRP D N 1
ATOM 9664 C CA . TRP D 1 257 ? -33.719 -42.916 -33.834 1.00 149.41 257 TRP D CA 1
ATOM 9665 C C . TRP D 1 257 ? -34.728 -43.883 -33.222 1.00 157.09 257 TRP D C 1
ATOM 9666 O O . TRP D 1 257 ? -35.038 -43.802 -32.033 1.00 159.95 257 TRP D O 1
ATOM 9677 N N . ALA D 1 258 ? -35.239 -44.796 -34.043 1.00 159.96 258 ALA D N 1
ATOM 9678 C CA . ALA D 1 258 ? -36.145 -45.834 -33.565 1.00 163.69 258 ALA D CA 1
ATOM 9679 C C . ALA D 1 258 ? -35.390 -46.823 -32.686 1.00 157.88 258 ALA D C 1
ATOM 9680 O O . ALA D 1 258 ? -34.178 -46.980 -32.820 1.00 158.47 258 ALA D O 1
ATOM 9682 N N . ASP D 1 259 ? -36.107 -47.489 -31.789 1.00 151.86 259 ASP D N 1
ATOM 9683 C CA . ASP D 1 259 ? -35.483 -48.412 -30.848 1.00 142.06 259 ASP D CA 1
ATOM 9684 C C . ASP D 1 259 ? -35.034 -49.695 -31.545 1.00 136.18 259 ASP D C 1
ATOM 9685 O O . ASP D 1 259 ? -34.029 -50.300 -31.168 1.00 130.59 259 ASP D O 1
ATOM 9690 N N . ALA D 1 260 ? -35.781 -50.102 -32.566 1.00 138.25 260 ALA D N 1
ATOM 9691 C CA . ALA D 1 260 ? -35.497 -51.340 -33.282 1.00 134.30 260 ALA D CA 1
ATOM 9692 C C . ALA D 1 260 ? -34.298 -51.195 -34.215 1.00 127.94 260 ALA D C 1
ATOM 9693 O O . ALA D 1 260 ? -33.377 -52.013 -34.185 1.00 121.26 260 ALA D O 1
ATOM 9695 N N . ASP D 1 261 ? -34.313 -50.152 -35.039 1.00 131.35 261 ASP D N 1
ATOM 9696 C CA . ASP D 1 261 ? -33.251 -49.929 -36.017 1.00 128.00 261 ASP D CA 1
ATOM 9697 C C . ASP D 1 261 ? -31.973 -49.405 -35.368 1.00 117.36 261 ASP D C 1
ATOM 9698 O O . ASP D 1 261 ? -30.926 -49.340 -36.012 1.00 110.15 261 ASP D O 1
ATOM 9703 N N . ALA D 1 262 ? -32.063 -49.033 -34.094 1.00 116.44 262 ALA D N 1
ATOM 9704 C CA . ALA D 1 262 ? -30.895 -48.592 -33.340 1.00 112.59 262 ALA D CA 1
ATOM 9705 C C . ALA D 1 262 ? -29.922 -49.749 -33.144 1.00 112.63 262 ALA D C 1
ATOM 9706 O O . ALA D 1 262 ? -28.718 -49.599 -33.347 1.00 105.12 262 ALA D O 1
ATOM 9708 N N . VAL D 1 263 ? -30.456 -50.902 -32.748 1.00 115.07 263 VAL D N 1
ATOM 9709 C CA . VAL D 1 263 ? -29.650 -52.104 -32.564 1.00 116.76 263 VAL D CA 1
ATOM 9710 C C . VAL D 1 263 ? -29.028 -52.540 -33.887 1.00 110.78 263 VAL D C 1
ATOM 9711 O O . VAL D 1 263 ? -27.834 -52.835 -33.954 1.00 113.60 263 VAL D O 1
ATOM 9715 N N . ARG D 1 264 ? -29.840 -52.558 -34.940 1.00 102.29 264 ARG D N 1
ATOM 9716 C CA . ARG D 1 264 ? -29.380 -52.965 -36.264 1.00 93.21 264 ARG D CA 1
ATOM 9717 C C . ARG D 1 264 ? -28.345 -51.993 -36.825 1.00 93.93 264 ARG D C 1
ATOM 9718 O O . ARG D 1 264 ? -27.576 -52.338 -37.723 1.00 95.97 264 ARG D O 1
ATOM 9726 N N . LEU D 1 265 ? -28.330 -50.775 -36.292 1.00 86.98 265 LEU D N 1
ATOM 9727 C CA . LEU D 1 265 ? -27.296 -49.810 -36.636 1.00 84.44 265 LEU D CA 1
ATOM 9728 C C . LEU D 1 265 ? -26.022 -50.120 -35.860 1.00 81.12 265 LEU D C 1
ATOM 9729 O O . LEU D 1 265 ? -24.919 -50.044 -36.399 1.00 83.30 265 LEU D O 1
ATOM 9734 N N . LEU D 1 266 ? -26.188 -50.476 -34.590 1.00 76.76 266 LEU D N 1
ATOM 9735 C CA . LEU D 1 266 ? -25.059 -50.796 -33.726 1.00 81.89 266 LEU D CA 1
ATOM 9736 C C . LEU D 1 266 ? -24.416 -52.126 -34.115 1.00 89.00 266 LEU D C 1
ATOM 9737 O O . LEU D 1 266 ? -23.211 -52.311 -33.943 1.00 92.45 266 LEU D O 1
ATOM 9742 N N . VAL D 1 267 ? -25.224 -53.046 -34.637 1.00 90.84 267 VAL D N 1
ATOM 9743 C CA . VAL D 1 267 ? -24.718 -54.328 -35.121 1.00 92.70 267 VAL D CA 1
ATOM 9744 C C . VAL D 1 267 ? -23.837 -54.110 -36.348 1.00 95.54 267 VAL D C 1
ATOM 9745 O O . VAL D 1 267 ? -22.797 -54.752 -36.501 1.00 101.68 267 VAL D O 1
ATOM 9749 N N . ARG D 1 268 ? -24.253 -53.189 -37.212 1.00 91.68 268 ARG D N 1
ATOM 9750 C CA . ARG D 1 268 ? -23.461 -52.814 -38.379 1.00 92.65 268 ARG D CA 1
ATOM 9751 C C . ARG D 1 268 ? -22.120 -52.203 -37.975 1.00 83.15 268 ARG D C 1
ATOM 9752 O O . ARG D 1 268 ? -21.098 -52.443 -38.619 1.00 80.79 268 ARG D O 1
ATOM 9760 N N . ILE D 1 269 ? -22.133 -51.415 -36.906 1.00 77.47 269 ILE D N 1
ATOM 9761 C CA . ILE D 1 269 ? -20.919 -50.775 -36.415 1.00 77.86 269 ILE D CA 1
ATOM 9762 C C . ILE D 1 269 ? -20.010 -51.794 -35.732 1.00 83.55 269 ILE D C 1
ATOM 9763 O O . ILE D 1 269 ? -18.790 -51.765 -35.908 1.00 86.05 269 ILE D O 1
ATOM 9768 N N . ARG D 1 270 ? -20.609 -52.700 -34.963 1.00 85.71 270 ARG D N 1
ATOM 9769 C CA . ARG D 1 270 ? -19.865 -53.779 -34.315 1.00 91.50 270 ARG D CA 1
ATOM 9770 C C . ARG D 1 270 ? -19.220 -54.696 -35.347 1.00 94.55 270 ARG D C 1
ATOM 9771 O O . ARG D 1 270 ? -18.094 -55.161 -35.165 1.00 96.75 270 ARG D O 1
ATOM 9779 N N . GLN D 1 271 ? -19.943 -54.947 -36.434 1.00 97.28 271 GLN D N 1
ATOM 9780 C CA . GLN D 1 271 ? -19.468 -55.834 -37.489 1.00 101.29 271 GLN D CA 1
ATOM 9781 C C . GLN D 1 271 ? -18.426 -55.137 -38.356 1.00 96.84 271 GLN D C 1
ATOM 9782 O O . GLN D 1 271 ? -17.735 -55.775 -39.151 1.00 99.95 271 GLN D O 1
ATOM 9788 N N . ALA D 1 272 ? -18.317 -53.822 -38.196 1.00 91.03 272 ALA D N 1
ATOM 9789 C CA . ALA D 1 272 ? -17.347 -53.038 -38.945 1.00 87.09 272 ALA D CA 1
ATOM 9790 C C . ALA D 1 272 ? -16.021 -52.949 -38.195 1.00 87.82 272 ALA D C 1
ATOM 9791 O O . ALA D 1 272 ? -14.955 -52.889 -38.807 1.00 81.17 272 ALA D O 1
ATOM 9793 N N . MET D 1 273 ? -16.097 -52.946 -36.867 1.00 90.63 273 MET D N 1
ATOM 9794 C CA . MET D 1 273 ? -14.907 -52.863 -36.024 1.00 98.06 273 MET D CA 1
ATOM 9795 C C . MET D 1 273 ? -14.024 -54.101 -36.135 1.00 106.05 273 MET D C 1
ATOM 9796 O O . MET D 1 273 ? -12.808 -54.021 -35.966 1.00 115.66 273 MET D O 1
ATOM 9801 N N . GLY D 1 274 ? -14.641 -55.245 -36.409 1.00 104.46 274 GLY D N 1
ATOM 9802 C CA . GLY D 1 274 ? -13.919 -56.502 -36.428 1.00 110.74 274 GLY D CA 1
ATOM 9803 C C . GLY D 1 274 ? -13.705 -57.005 -35.015 1.00 119.71 274 GLY D C 1
ATOM 9804 O O . GLY D 1 274 ? -14.573 -56.844 -34.158 1.00 120.03 274 GLY D O 1
ATOM 9805 N N . ASP D 1 275 ? -12.547 -57.607 -34.765 1.00 131.57 275 ASP D N 1
ATOM 9806 C CA . ASP D 1 275 ? -12.239 -58.140 -33.441 1.00 134.51 275 ASP D CA 1
ATOM 9807 C C . ASP D 1 275 ? -11.122 -57.359 -32.755 1.00 125.60 275 ASP D C 1
ATOM 9808 O O . ASP D 1 275 ? -10.448 -57.878 -31.866 1.00 133.69 275 ASP D O 1
ATOM 9813 N N . ALA D 1 276 ? -10.930 -56.110 -33.170 1.00 114.47 276 ALA D N 1
ATOM 9814 C CA . ALA D 1 276 ? -9.908 -55.258 -32.573 1.00 107.09 276 ALA D CA 1
ATOM 9815 C C . ALA D 1 276 ? -10.294 -54.868 -31.150 1.00 101.38 276 ALA D C 1
ATOM 9816 O O . ALA D 1 276 ? -11.275 -54.153 -30.943 1.00 93.68 276 ALA D O 1
ATOM 9818 N N . PRO D 1 277 ? -9.513 -55.335 -30.162 1.00 106.13 277 PRO D N 1
ATOM 9819 C CA . PRO D 1 277 ? -9.817 -55.113 -28.744 1.00 105.17 277 PRO D CA 1
ATOM 9820 C C . PRO D 1 277 ? -9.721 -53.646 -28.328 1.00 99.34 277 PRO D C 1
ATOM 9821 O O . PRO D 1 277 ? -10.365 -53.248 -27.358 1.00 96.88 277 PRO D O 1
ATOM 9825 N N . GLU D 1 278 ? -8.932 -52.857 -29.052 1.00 92.55 278 GLU D N 1
ATOM 9826 C CA . GLU D 1 278 ? -8.747 -51.450 -28.709 1.00 94.13 278 GLU D CA 1
ATOM 9827 C C . GLU D 1 278 ? -9.769 -50.542 -29.389 1.00 88.14 278 GLU D C 1
ATOM 9828 O O . GLU D 1 278 ? -9.883 -49.367 -29.041 1.00 78.59 278 GLU D O 1
ATOM 9834 N N . ALA D 1 279 ? -10.509 -51.086 -30.352 1.00 86.27 279 ALA D N 1
ATOM 9835 C CA . ALA D 1 279 ? -11.521 -50.316 -31.074 1.00 83.33 279 ALA D CA 1
ATOM 9836 C C . ALA D 1 279 ? -12.698 -49.966 -30.167 1.00 87.08 279 ALA D C 1
ATOM 9837 O O . ALA D 1 279 ? -13.252 -50.833 -29.490 1.00 98.35 279 ALA D O 1
ATOM 9839 N N . ARG D 1 280 ? -13.076 -48.692 -30.158 1.00 74.80 280 ARG D N 1
ATOM 9840 C CA . ARG D 1 280 ? -14.134 -48.215 -29.277 1.00 71.10 280 ARG D CA 1
ATOM 9841 C C . ARG D 1 280 ? -15.276 -47.553 -30.042 1.00 71.90 280 ARG D C 1
ATOM 9842 O O . ARG D 1 280 ? -15.064 -46.933 -31.085 1.00 71.17 280 ARG D O 1
ATOM 9850 N N . LEU D 1 281 ? -16.487 -47.695 -29.514 1.00 75.61 281 LEU D N 1
ATOM 9851 C CA . LEU D 1 281 ? -17.641 -46.958 -30.015 1.00 67.75 281 LEU D CA 1
ATOM 9852 C C . LEU D 1 281 ? -17.885 -45.750 -29.127 1.00 62.73 281 LEU D C 1
ATOM 9853 O O . LEU D 1 281 ? -18.156 -45.897 -27.934 1.00 63.03 281 LEU D O 1
ATOM 9858 N N . LEU D 1 282 ? -17.789 -44.560 -29.709 1.00 58.11 282 LEU D N 1
ATOM 9859 C CA . LEU D 1 282 ? -17.946 -43.326 -28.951 1.00 56.32 282 LEU D CA 1
ATOM 9860 C C . LEU D 1 282 ? -19.291 -42.660 -29.219 1.00 62.92 282 LEU D C 1
ATOM 9861 O O . LEU D 1 282 ? -19.449 -41.927 -30.199 1.00 54.63 282 LEU D O 1
ATOM 9866 N N . ILE D 1 283 ? -20.263 -42.914 -28.350 1.00 56.20 283 ILE D N 1
ATOM 9867 C CA . ILE D 1 283 ? -21.554 -42.249 -28.464 1.00 55.68 283 ILE D CA 1
ATOM 9868 C C . ILE D 1 283 ? -21.548 -40.950 -27.675 1.00 55.31 283 ILE D C 1
ATOM 9869 O O . ILE D 1 283 ? -21.237 -40.935 -26.482 1.00 56.33 283 ILE D O 1
ATOM 9874 N N . LEU D 1 284 ? -21.889 -39.860 -28.353 1.00 54.17 284 LEU D N 1
ATOM 9875 C CA . LEU D 1 284 ? -21.968 -38.552 -27.721 1.00 60.90 284 LEU D CA 1
ATOM 9876 C C . LEU D 1 284 ? -23.428 -38.168 -27.507 1.00 66.88 284 LEU D C 1
ATOM 9877 O O . LEU D 1 284 ? -24.169 -37.970 -28.470 1.00 66.89 284 LEU D O 1
ATOM 9882 N N . ASP D 1 285 ? -23.839 -38.075 -26.245 1.00 81.30 285 ASP D N 1
ATOM 9883 C CA . ASP D 1 285 ? -25.226 -37.766 -25.912 1.00 88.19 285 ASP D CA 1
ATOM 9884 C C . ASP D 1 285 ? -25.378 -37.373 -24.444 1.00 87.61 285 ASP D C 1
ATOM 9885 O O . ASP D 1 285 ? -24.566 -37.757 -23.603 1.00 94.75 285 ASP D O 1
ATOM 9890 N N . SER D 1 286 ? -26.421 -36.606 -24.141 1.00 81.17 286 SER D N 1
ATOM 9891 C CA . SER D 1 286 ? -26.714 -36.225 -22.765 1.00 74.29 286 SER D CA 1
ATOM 9892 C C . SER D 1 286 ? -27.416 -37.375 -22.043 1.00 72.64 286 SER D C 1
ATOM 9893 O O . SER D 1 286 ? -28.438 -37.878 -22.510 1.00 67.09 286 SER D O 1
ATOM 9896 N N . VAL D 1 287 ? -26.861 -37.790 -20.907 1.00 67.77 287 VAL D N 1
ATOM 9897 C CA . VAL D 1 287 ? -27.369 -38.957 -20.192 1.00 74.93 287 VAL D CA 1
ATOM 9898 C C . VAL D 1 287 ? -28.201 -38.569 -18.973 1.00 79.12 287 VAL D C 1
ATOM 9899 O O . VAL D 1 287 ? -27.707 -37.914 -18.051 1.00 80.43 287 VAL D O 1
ATOM 9903 N N . ILE D 1 288 ? -29.465 -38.986 -18.978 1.00 79.27 288 ILE D N 1
ATOM 9904 C CA . ILE D 1 288 ? -30.384 -38.706 -17.880 1.00 88.06 288 ILE D CA 1
ATOM 9905 C C . ILE D 1 288 ? -29.843 -39.227 -16.552 1.00 95.11 288 ILE D C 1
ATOM 9906 O O . ILE D 1 288 ? -29.502 -40.404 -16.428 1.00 99.12 288 ILE D O 1
ATOM 9911 N N . GLY D 1 289 ? -29.760 -38.341 -15.565 1.00 96.75 289 GLY D N 1
ATOM 9912 C CA . GLY D 1 289 ? -29.284 -38.715 -14.247 1.00 101.12 289 GLY D CA 1
ATOM 9913 C C . GLY D 1 289 ? -27.805 -38.443 -14.059 1.00 103.32 289 GLY D C 1
ATOM 9914 O O . GLY D 1 289 ? -27.336 -38.277 -12.933 1.00 107.83 289 GLY D O 1
ATOM 9915 N N . GLU D 1 290 ? -27.067 -38.400 -15.163 1.00 102.81 290 GLU D N 1
ATOM 9916 C CA . GLU D 1 290 ? -25.637 -38.124 -15.106 1.00 102.68 290 GLU D CA 1
ATOM 9917 C C . GLU D 1 290 ? -25.278 -36.844 -15.854 1.00 99.15 290 GLU D C 1
ATOM 9918 O O . GLU D 1 290 ? -24.102 -36.527 -16.032 1.00 97.32 290 GLU D O 1
ATOM 9924 N N . THR D 1 291 ? -26.296 -36.113 -16.295 1.00 98.56 291 THR D N 1
ATOM 9925 C CA . THR D 1 291 ? -26.076 -34.793 -16.870 1.00 94.00 291 THR D CA 1
ATOM 9926 C C . THR D 1 291 ? -26.199 -33.743 -15.772 1.00 99.09 291 THR D C 1
ATOM 9927 O O . THR D 1 291 ? -26.852 -33.974 -14.752 1.00 97.17 291 THR D O 1
ATOM 9931 N N . GLY D 1 292 ? -25.565 -32.594 -15.979 1.00 103.91 292 GLY D N 1
ATOM 9932 C CA . GLY D 1 292 ? -25.607 -31.518 -15.006 1.00 105.33 292 GLY D CA 1
ATOM 9933 C C . GLY D 1 292 ? -26.988 -30.905 -14.895 1.00 100.96 292 GLY D C 1
ATOM 9934 O O . GLY D 1 292 ? -27.925 -31.340 -15.564 1.00 100.68 292 GLY D O 1
ATOM 9935 N N . GLU D 1 293 ? -27.118 -29.890 -14.048 1.00 95.00 293 GLU D N 1
ATOM 9936 C CA . GLU D 1 293 ? -28.398 -29.221 -13.863 1.00 92.71 293 GLU D CA 1
ATOM 9937 C C . GLU D 1 293 ? -28.807 -28.478 -15.130 1.00 88.20 293 GLU D C 1
ATOM 9938 O O . GLU D 1 293 ? -29.995 -28.312 -15.407 1.00 89.20 293 GLU D O 1
ATOM 9944 N N . LEU D 1 294 ? -27.817 -28.041 -15.902 1.00 81.71 294 LEU D N 1
ATOM 9945 C CA . LEU D 1 294 ? -28.080 -27.385 -17.175 1.00 78.24 294 LEU D CA 1
ATOM 9946 C C . LEU D 1 294 ? -28.661 -28.380 -18.170 1.00 71.89 294 LEU D C 1
ATOM 9947 O O . LEU D 1 294 ? -29.397 -28.004 -19.079 1.00 71.19 294 LEU D O 1
ATOM 9952 N N . GLY D 1 295 ? -28.332 -29.655 -17.987 1.00 71.74 295 GLY D N 1
ATOM 9953 C CA . GLY D 1 295 ? -28.850 -30.702 -18.847 1.00 69.53 295 GLY D CA 1
ATOM 9954 C C . GLY D 1 295 ? -30.331 -30.947 -18.630 1.00 71.37 295 GLY D C 1
ATOM 9955 O O . GLY D 1 295 ? -31.061 -31.253 -19.573 1.00 69.02 295 GLY D O 1
ATOM 9956 N N . LYS D 1 296 ? -30.775 -30.808 -17.384 1.00 74.59 296 LYS D N 1
ATOM 9957 C CA . LYS D 1 296 ? -32.175 -31.030 -17.037 1.00 76.69 296 LYS D CA 1
ATOM 9958 C C . LYS D 1 296 ? -33.064 -29.947 -17.630 1.00 80.65 296 LYS D C 1
ATOM 9959 O O . LYS D 1 296 ? -34.179 -30.221 -18.072 1.00 84.13 296 LYS D O 1
ATOM 9965 N N . VAL D 1 297 ? -32.561 -28.715 -17.633 1.00 79.04 297 VAL D N 1
ATOM 9966 C CA . VAL D 1 297 ? -33.305 -27.573 -18.153 1.00 81.18 297 VAL D CA 1
ATOM 9967 C C . VAL D 1 297 ? -33.378 -27.601 -19.678 1.00 75.94 297 VAL D C 1
ATOM 9968 O O . VAL D 1 297 ? -34.431 -27.345 -20.259 1.00 73.66 297 VAL D O 1
ATOM 9972 N N . LEU D 1 298 ? -32.259 -27.932 -20.319 1.00 68.58 298 LEU D N 1
ATOM 9973 C CA . LEU D 1 298 ? -32.192 -28.006 -21.779 1.00 65.24 298 LEU D CA 1
ATOM 9974 C C . LEU D 1 298 ? -33.085 -29.104 -22.357 1.00 72.85 298 LEU D C 1
ATOM 9975 O O . LEU D 1 298 ? -33.246 -29.204 -23.573 1.00 71.89 298 LEU D O 1
ATOM 9980 N N . ASP D 1 299 ? -33.661 -29.926 -21.486 1.00 70.55 299 ASP D N 1
ATOM 9981 C CA . ASP D 1 299 ? -34.568 -30.980 -21.919 1.00 72.15 299 ASP D CA 1
ATOM 9982 C C . ASP D 1 299 ? -35.914 -30.384 -22.319 1.00 71.86 299 ASP D C 1
ATOM 9983 O O . ASP D 1 299 ? -36.758 -31.064 -22.904 1.00 76.47 299 ASP D O 1
ATOM 9988 N N . LEU D 1 300 ? -36.107 -29.107 -22.002 1.00 71.03 300 LEU D N 1
ATOM 9989 C CA . LEU D 1 300 ? -37.335 -28.408 -22.358 1.00 71.72 300 LEU D CA 1
ATOM 9990 C C . LEU D 1 300 ? -37.512 -28.364 -23.872 1.00 69.97 300 LEU D C 1
ATOM 9991 O O . LEU D 1 300 ? -38.634 -28.416 -24.376 1.00 69.70 300 LEU D O 1
ATOM 9996 N N . ASP D 1 301 ? -36.397 -28.273 -24.591 1.00 69.22 301 ASP D N 1
ATOM 9997 C CA . ASP D 1 301 ? -36.421 -28.232 -26.050 1.00 76.26 301 ASP D CA 1
ATOM 9998 C C . ASP D 1 301 ? -36.955 -29.535 -26.637 1.00 78.88 301 ASP D C 1
ATOM 9999 O O . ASP D 1 301 ? -37.710 -29.524 -27.609 1.00 80.72 301 ASP D O 1
ATOM 10004 N N . MET D 1 302 ? -36.554 -30.654 -26.042 1.00 83.13 302 MET D N 1
ATOM 10005 C CA . MET D 1 302 ? -37.009 -31.969 -26.482 1.00 87.93 302 MET D CA 1
ATOM 10006 C C . MET D 1 302 ? -38.451 -32.205 -26.045 1.00 86.48 302 MET D C 1
ATOM 10007 O O . MET D 1 302 ? -39.139 -33.075 -26.577 1.00 93.23 302 MET D O 1
ATOM 10012 N N . LEU D 1 303 ? -38.896 -31.424 -25.067 1.00 71.88 303 LEU D N 1
ATOM 10013 C CA . LEU D 1 303 ? -40.246 -31.540 -24.529 1.00 78.42 303 LEU D CA 1
ATOM 10014 C C . LEU D 1 303 ? -41.238 -30.747 -25.376 1.00 78.80 303 LEU D C 1
ATOM 10015 O O . LEU D 1 303 ? -42.449 -30.937 -25.277 1.00 79.45 303 LEU D O 1
ATOM 10020 N N . VAL D 1 304 ? -40.715 -29.858 -26.212 1.00 80.75 304 VAL D N 1
ATOM 10021 C CA . VAL D 1 304 ? -41.561 -28.957 -26.984 1.00 76.25 304 VAL D CA 1
ATOM 10022 C C . VAL D 1 304 ? -41.506 -29.244 -28.480 1.00 69.99 304 VAL D C 1
ATOM 10023 O O . VAL D 1 304 ? -42.542 -29.367 -29.134 1.00 75.13 304 VAL D O 1
ATOM 10027 N N . LEU D 1 305 ? -40.295 -29.364 -29.012 1.00 59.84 305 LEU D N 1
ATOM 10028 C CA . LEU D 1 305 ? -40.093 -29.451 -30.455 1.00 63.32 305 LEU D CA 1
ATOM 10029 C C . LEU D 1 305 ? -40.168 -30.872 -31.011 1.00 72.54 305 LEU D C 1
ATOM 10030 O O . LEU D 1 305 ? -40.873 -31.127 -31.989 1.00 76.90 305 LEU D O 1
ATOM 10035 N N . VAL D 1 306 ? -39.442 -31.796 -30.392 1.00 71.05 306 VAL D N 1
ATOM 10036 C CA . VAL D 1 306 ? -39.267 -33.120 -30.977 1.00 67.77 306 VAL D CA 1
ATOM 10037 C C . VAL D 1 306 ? -39.769 -34.260 -30.094 1.00 70.58 306 VAL D C 1
ATOM 10038 O O . VAL D 1 306 ? -40.348 -34.040 -29.031 1.00 66.69 306 VAL D O 1
ATOM 10042 N N . GLU D 1 307 ? -39.539 -35.483 -30.558 1.00 84.64 307 GLU D N 1
ATOM 10043 C CA . GLU D 1 307 ? -39.964 -36.685 -29.853 1.00 95.38 307 GLU D CA 1
ATOM 10044 C C . GLU D 1 307 ? -38.775 -37.369 -29.193 1.00 99.86 307 GLU D C 1
ATOM 10045 O O . GLU D 1 307 ? -38.937 -38.186 -28.286 1.00 92.49 307 GLU D O 1
ATOM 10051 N N . GLY D 1 308 ? -37.580 -37.029 -29.668 1.00 117.63 308 GLY D N 1
ATOM 10052 C CA . GLY D 1 308 ? -36.353 -37.624 -29.175 1.00 124.59 308 GLY D CA 1
ATOM 10053 C C . GLY D 1 308 ? -36.103 -37.341 -27.708 1.00 129.49 308 GLY D C 1
ATOM 10054 O O . GLY D 1 308 ? -35.988 -36.187 -27.293 1.00 130.29 308 GLY D O 1
ATOM 10055 N N . GLU D 1 309 ? -36.017 -38.408 -26.923 1.00 121.24 309 GLU D N 1
ATOM 10056 C CA . GLU D 1 309 ? -35.784 -38.294 -25.491 1.00 110.43 309 GLU D CA 1
ATOM 10057 C C . GLU D 1 309 ? -34.427 -38.886 -25.122 1.00 103.08 309 GLU D C 1
ATOM 10058 O O . GLU D 1 309 ? -34.015 -39.905 -25.676 1.00 102.21 309 GLU D O 1
ATOM 10064 N N . HIS D 1 310 ? -33.728 -38.237 -24.196 1.00 97.97 310 HIS D N 1
ATOM 10065 C CA . HIS D 1 310 ? -32.451 -38.748 -23.716 1.00 96.41 310 HIS D CA 1
ATOM 10066 C C . HIS D 1 310 ? -32.667 -40.024 -22.906 1.00 96.15 310 HIS D C 1
ATOM 10067 O O . HIS D 1 310 ? -33.690 -40.176 -22.238 1.00 98.70 310 HIS D O 1
ATOM 10074 N N . ARG D 1 311 ? -31.704 -40.937 -22.972 1.00 90.89 311 ARG D N 1
ATOM 10075 C CA . ARG D 1 311 ? -31.802 -42.205 -22.259 1.00 85.58 311 ARG D CA 1
ATOM 10076 C C . ARG D 1 311 ? -31.000 -42.190 -20.962 1.00 84.29 311 ARG D C 1
ATOM 10077 O O . ARG D 1 311 ? -30.035 -41.437 -20.825 1.00 86.28 311 ARG D O 1
ATOM 10085 N N . THR D 1 312 ? -31.408 -43.026 -20.011 1.00 80.51 312 THR D N 1
ATOM 10086 C CA . THR D 1 312 ? -30.656 -43.200 -18.774 1.00 78.61 312 THR D CA 1
ATOM 10087 C C . THR D 1 312 ? -29.510 -44.176 -19.011 1.00 77.95 312 THR D C 1
ATOM 10088 O O . THR D 1 312 ? -29.448 -44.820 -20.060 1.00 76.28 312 THR D O 1
ATOM 10092 N N . ARG D 1 313 ? -28.609 -44.287 -18.039 1.00 79.53 313 ARG D N 1
ATOM 10093 C CA . ARG D 1 313 ? -27.489 -45.218 -18.140 1.00 83.24 313 ARG D CA 1
ATOM 10094 C C . ARG D 1 313 ? -27.975 -46.658 -18.286 1.00 87.90 313 ARG D C 1
ATOM 10095 O O . ARG D 1 313 ? -27.379 -47.457 -19.010 1.00 86.46 313 ARG D O 1
ATOM 10103 N N . ALA D 1 314 ? -29.062 -46.981 -17.593 1.00 89.60 314 ALA D N 1
ATOM 10104 C CA . ALA D 1 314 ? -29.619 -48.329 -17.621 1.00 96.81 314 ALA D CA 1
ATOM 10105 C C . ALA D 1 314 ? -30.193 -48.660 -18.994 1.00 95.12 314 ALA D C 1
ATOM 10106 O O . ALA D 1 314 ? -30.022 -49.771 -19.497 1.00 93.40 314 ALA D O 1
ATOM 10108 N N . GLN D 1 315 ? -30.871 -47.691 -19.598 1.00 94.80 315 GLN D N 1
ATOM 10109 C CA . GLN D 1 315 ? -31.465 -47.885 -20.914 1.00 96.77 315 GLN D CA 1
ATOM 10110 C C . GLN D 1 315 ? -30.390 -48.061 -21.983 1.00 92.79 315 GLN D C 1
ATOM 10111 O O . GLN D 1 315 ? -30.543 -48.867 -22.902 1.00 93.64 315 GLN D O 1
ATOM 10117 N N . TRP D 1 316 ? -29.301 -47.307 -21.850 1.00 89.34 316 TRP D N 1
ATOM 10118 C CA . TRP D 1 316 ? -28.180 -47.401 -22.780 1.00 82.13 316 TRP D CA 1
ATOM 10119 C C . TRP D 1 316 ? -27.518 -48.770 -22.723 1.00 85.67 316 TRP D C 1
ATOM 10120 O O . TRP D 1 316 ? -27.203 -49.355 -23.760 1.00 80.36 316 TRP D O 1
ATOM 10131 N N . ASP D 1 317 ? -27.305 -49.267 -21.507 1.00 91.37 317 ASP D N 1
ATOM 10132 C CA . ASP D 1 317 ? -26.687 -50.572 -21.297 1.00 98.95 317 ASP D CA 1
ATOM 10133 C C . ASP D 1 317 ? -27.516 -51.679 -21.932 1.00 104.03 317 ASP D C 1
ATOM 10134 O O . ASP D 1 317 ? -26.978 -52.595 -22.553 1.00 98.26 317 ASP D O 1
ATOM 10139 N N . ASP D 1 318 ? -28.832 -51.581 -21.769 1.00 110.07 318 ASP D N 1
ATOM 10140 C CA . ASP D 1 318 ? -29.756 -52.569 -22.309 1.00 110.68 318 ASP D CA 1
ATOM 10141 C C . ASP D 1 318 ? -29.699 -52.579 -23.833 1.00 98.77 318 ASP D C 1
ATOM 10142 O O . ASP D 1 318 ? -29.677 -53.638 -24.457 1.00 92.94 318 ASP D O 1
ATOM 10147 N N . LEU D 1 319 ? -29.657 -51.388 -24.421 1.00 93.71 319 LEU D N 1
ATOM 10148 C CA . LEU D 1 319 ? -29.641 -51.237 -25.871 1.00 86.38 319 LEU D CA 1
ATOM 10149 C C . LEU D 1 319 ? -28.332 -51.730 -26.483 1.00 84.48 319 LEU D C 1
ATOM 10150 O O . LEU D 1 319 ? -28.327 -52.433 -27.494 1.00 78.22 319 LEU D O 1
ATOM 10155 N N . LEU D 1 320 ? -27.221 -51.352 -25.860 1.00 86.59 320 LEU D N 1
ATOM 10156 C CA . LEU D 1 320 ? -25.898 -51.699 -26.358 1.00 73.72 320 LEU D CA 1
ATOM 10157 C C . LEU D 1 320 ? -25.597 -53.188 -26.221 1.00 82.52 320 LEU D C 1
ATOM 10158 O O . LEU D 1 320 ? -24.956 -53.778 -27.089 1.00 79.66 320 LEU D O 1
ATOM 10163 N N . ALA D 1 321 ? -26.062 -53.793 -25.131 1.00 92.02 321 ALA D N 1
ATOM 10164 C CA . ALA D 1 321 ? -25.826 -55.213 -24.881 1.00 96.97 321 ALA D CA 1
ATOM 10165 C C . ALA D 1 321 ? -26.527 -56.089 -25.916 1.00 99.29 321 ALA D C 1
ATOM 10166 O O . ALA D 1 321 ? -26.094 -57.208 -26.191 1.00 104.37 321 ALA D O 1
ATOM 10168 N N . ARG D 1 322 ? -27.610 -55.572 -26.489 1.00 94.87 322 ARG D N 1
ATOM 10169 C CA . ARG D 1 322 ? -28.347 -56.282 -27.529 1.00 98.21 322 ARG D CA 1
ATOM 10170 C C . ARG D 1 322 ? -27.553 -56.368 -28.831 1.00 100.43 322 ARG D C 1
ATOM 10171 O O . ARG D 1 322 ? -27.869 -57.174 -29.707 1.00 99.85 322 ARG D O 1
ATOM 10179 N N . ALA D 1 323 ? -26.521 -55.538 -28.952 1.00 98.12 323 ALA D N 1
ATOM 10180 C CA . ALA D 1 323 ? -25.737 -55.462 -30.180 1.00 94.65 323 ALA D CA 1
ATOM 10181 C C . ALA D 1 323 ? -24.296 -55.929 -29.984 1.00 92.92 323 ALA D C 1
ATOM 10182 O O . ALA D 1 323 ? -23.503 -55.919 -30.925 1.00 88.52 323 ALA D O 1
ATOM 10184 N N . GLY D 1 324 ? -23.962 -56.332 -28.762 1.00 95.80 324 GLY D N 1
ATOM 10185 C CA . GLY D 1 324 ? -22.626 -56.816 -28.459 1.00 95.16 324 GLY D CA 1
ATOM 10186 C C . GLY D 1 324 ? -21.685 -55.743 -27.940 1.00 92.75 324 GLY D C 1
ATOM 10187 O O . GLY D 1 324 ? -20.471 -55.834 -28.116 1.00 93.10 324 GLY D O 1
ATOM 10188 N N . PHE D 1 325 ? -22.247 -54.723 -27.299 1.00 91.99 325 PHE D N 1
ATOM 10189 C CA . PHE D 1 325 ? -21.450 -53.647 -26.718 1.00 89.41 325 PHE D CA 1
ATOM 10190 C C . PHE D 1 325 ? -21.640 -53.558 -25.208 1.00 91.50 325 PHE D C 1
ATOM 10191 O O . PHE D 1 325 ? -22.672 -53.965 -24.675 1.00 97.23 325 PHE D O 1
ATOM 10199 N N . ASP D 1 326 ? -20.636 -53.018 -24.527 1.00 87.70 326 ASP D N 1
ATOM 10200 C CA . ASP D 1 326 ? -20.740 -52.725 -23.103 1.00 86.99 326 ASP D CA 1
ATOM 10201 C C . ASP D 1 326 ? -20.021 -51.422 -22.787 1.00 79.30 326 ASP D C 1
ATOM 10202 O O . ASP D 1 326 ? -18.950 -51.146 -23.330 1.00 76.28 326 ASP D O 1
ATOM 10207 N N . ILE D 1 327 ? -20.619 -50.621 -21.912 1.00 77.05 327 ILE D N 1
ATOM 10208 C CA . ILE D 1 327 ? -20.045 -49.335 -21.542 1.00 82.98 327 ILE D CA 1
ATOM 10209 C C . ILE D 1 327 ? -18.779 -49.504 -20.708 1.00 87.21 327 ILE D C 1
ATOM 10210 O O . ILE D 1 327 ? -18.817 -50.054 -19.608 1.00 83.11 327 ILE D O 1
ATOM 10215 N N . VAL D 1 328 ? -17.656 -49.034 -21.242 1.00 86.73 328 VAL D N 1
ATOM 10216 C CA . VAL D 1 328 ? -16.404 -49.039 -20.499 1.00 90.58 328 VAL D CA 1
ATOM 10217 C C . VAL D 1 328 ? -16.453 -47.950 -19.435 1.00 92.42 328 VAL D C 1
ATOM 10218 O O . VAL D 1 328 ? -15.947 -48.123 -18.325 1.00 99.77 328 VAL D O 1
ATOM 10222 N N . GLY D 1 329 ? -17.084 -46.831 -19.782 1.00 84.79 329 GLY D N 1
ATOM 10223 C CA . GLY D 1 329 ? -17.273 -45.731 -18.855 1.00 82.27 329 GLY D CA 1
ATOM 10224 C C . GLY D 1 329 ? -17.986 -44.554 -19.496 1.00 83.59 329 GLY D C 1
ATOM 10225 O O . GLY D 1 329 ? -17.958 -44.391 -20.716 1.00 85.29 329 GLY D O 1
ATOM 10226 N N . ILE D 1 330 ? -18.632 -43.734 -18.674 1.00 81.33 330 ILE D N 1
ATOM 10227 C CA . ILE D 1 330 ? -19.295 -42.531 -19.166 1.00 76.51 330 ILE D CA 1
ATOM 10228 C C . ILE D 1 330 ? -18.566 -41.282 -18.685 1.00 73.21 330 ILE D C 1
ATOM 10229 O O . ILE D 1 330 ? -18.639 -40.924 -17.510 1.00 76.53 330 ILE D O 1
ATOM 10234 N N . HIS D 1 331 ? -17.862 -40.624 -19.600 1.00 66.94 331 HIS D N 1
ATOM 10235 C CA . HIS D 1 331 ? -17.073 -39.445 -19.259 1.00 71.09 331 HIS D CA 1
ATOM 10236 C C . HIS D 1 331 ? -17.897 -38.168 -19.406 1.00 70.86 331 HIS D C 1
ATOM 10237 O O . HIS D 1 331 ? -18.439 -37.896 -20.474 1.00 66.93 331 HIS D O 1
ATOM 10244 N N . PRO D 1 332 ? -17.996 -37.381 -18.324 1.00 80.52 332 PRO D N 1
ATOM 10245 C CA . PRO D 1 332 ? -18.756 -36.125 -18.343 1.00 82.81 332 PRO D CA 1
ATOM 10246 C C . PRO D 1 332 ? -18.083 -35.045 -19.190 1.00 88.25 332 PRO D C 1
ATOM 10247 O O . PRO D 1 332 ? -16.990 -34.587 -18.856 1.00 90.18 332 PRO D O 1
ATOM 10251 N N . ALA D 1 333 ? -18.736 -34.649 -20.278 1.00 90.54 333 ALA D N 1
ATOM 10252 C CA . ALA D 1 333 ? -18.200 -33.619 -21.162 1.00 94.47 333 ALA D CA 1
ATOM 10253 C C . ALA D 1 333 ? -18.919 -32.292 -20.944 1.00 97.89 333 ALA D C 1
ATOM 10254 O O . ALA D 1 333 ? -19.905 -31.988 -21.617 1.00 93.43 333 ALA D O 1
ATOM 10256 N N . GLY D 1 334 ? -18.418 -31.503 -20.001 1.00 103.05 334 GLY D N 1
ATOM 10257 C CA . GLY D 1 334 ? -19.077 -30.269 -19.619 1.00 107.03 334 GLY D CA 1
ATOM 10258 C C . GLY D 1 334 ? -20.149 -30.527 -18.578 1.00 109.40 334 GLY D C 1
ATOM 10259 O O . GLY D 1 334 ? -20.032 -31.449 -17.770 1.00 111.49 334 GLY D O 1
ATOM 10260 N N . ASP D 1 335 ? -21.202 -29.718 -18.598 1.00 109.59 335 ASP D N 1
ATOM 10261 C CA . ASP D 1 335 ? -22.284 -29.866 -17.634 1.00 109.85 335 ASP D CA 1
ATOM 10262 C C . ASP D 1 335 ? -23.583 -30.283 -18.307 1.00 104.40 335 ASP D C 1
ATOM 10263 O O . ASP D 1 335 ? -24.659 -30.149 -17.728 1.00 105.47 335 ASP D O 1
ATOM 10268 N N . VAL D 1 336 ? -23.483 -30.785 -19.534 1.00 99.63 336 VAL D N 1
ATOM 10269 C CA . VAL D 1 336 ? -24.662 -31.228 -20.271 1.00 96.60 336 VAL D CA 1
ATOM 10270 C C . VAL D 1 336 ? -24.448 -32.600 -20.896 1.00 90.70 336 VAL D C 1
ATOM 10271 O O . VAL D 1 336 ? -25.155 -33.557 -20.579 1.00 89.54 336 VAL D O 1
ATOM 10275 N N . TRP D 1 337 ? -23.466 -32.685 -21.786 1.00 87.40 337 TRP D N 1
ATOM 10276 C CA . TRP D 1 337 ? -23.232 -33.902 -22.549 1.00 85.49 337 TRP D CA 1
ATOM 10277 C C . TRP D 1 337 ? -22.191 -34.802 -21.893 1.00 89.51 337 TRP D C 1
ATOM 10278 O O . TRP D 1 337 ? -21.425 -34.366 -21.033 1.00 76.87 337 TRP D O 1
ATOM 10289 N N . ALA D 1 338 ? -22.172 -36.064 -22.311 1.00 106.04 338 ALA D N 1
ATOM 10290 C CA . ALA D 1 338 ? -21.230 -37.040 -21.779 1.00 103.12 338 ALA D CA 1
ATOM 10291 C C . ALA D 1 338 ? -20.805 -38.040 -22.852 1.00 98.64 338 ALA D C 1
ATOM 10292 O O . ALA D 1 338 ? -21.617 -38.471 -23.670 1.00 101.73 338 ALA D O 1
ATOM 10294 N N . VAL D 1 339 ? -19.529 -38.406 -22.843 1.00 83.43 339 VAL D N 1
ATOM 10295 C CA . VAL D 1 339 ? -19.007 -39.363 -23.809 1.00 75.22 339 VAL D CA 1
ATOM 10296 C C . VAL D 1 339 ? -19.230 -40.796 -23.347 1.00 59.91 339 VAL D C 1
ATOM 10297 O O . VAL D 1 339 ? -18.714 -41.207 -22.309 1.00 76.21 339 VAL D O 1
ATOM 10301 N N . ILE D 1 340 ? -19.997 -41.556 -24.120 1.00 64.60 340 ILE D N 1
ATOM 10302 C CA . ILE D 1 340 ? -20.242 -42.958 -23.800 1.00 67.80 340 ILE D CA 1
ATOM 10303 C C . ILE D 1 340 ? -19.243 -43.846 -24.530 1.00 68.93 340 ILE D C 1
ATOM 10304 O O . ILE D 1 340 ? -19.371 -44.077 -25.731 1.00 74.27 340 ILE D O 1
ATOM 10309 N N . GLU D 1 341 ? -18.242 -44.334 -23.805 1.00 67.31 341 GLU D N 1
ATOM 10310 C CA . GLU D 1 341 ? -17.239 -45.211 -24.395 1.00 68.41 341 GLU D CA 1
ATOM 10311 C C . GLU D 1 341 ? -17.720 -46.657 -24.376 1.00 73.00 341 GLU D C 1
ATOM 10312 O O . GLU D 1 341 ? -18.103 -47.179 -23.329 1.00 78.07 341 GLU D O 1
ATOM 10318 N N . CYS D 1 342 ? -17.704 -47.299 -25.539 1.00 72.01 342 CYS D N 1
ATOM 10319 C CA . CYS D 1 342 ? -18.165 -48.678 -25.651 1.00 75.41 342 CYS D CA 1
ATOM 10320 C C . CYS D 1 342 ? -17.131 -49.539 -26.363 1.00 82.31 342 CYS D C 1
ATOM 10321 O O . CYS D 1 342 ? -16.480 -49.085 -27.303 1.00 79.80 342 CYS D O 1
ATOM 10324 N N . ARG D 1 343 ? -16.988 -50.781 -25.914 1.00 88.99 343 ARG D N 1
ATOM 10325 C CA . ARG D 1 343 ? -16.087 -51.732 -26.555 1.00 87.20 343 ARG D CA 1
ATOM 10326 C C . ARG D 1 343 ? -16.854 -52.961 -27.030 1.00 81.32 343 ARG D C 1
ATOM 10327 O O . ARG D 1 343 ? -17.783 -53.415 -26.366 1.00 72.41 343 ARG D O 1
ATOM 10335 N N . GLY D 1 344 ? -16.466 -53.485 -28.189 1.00 85.44 344 GLY D N 1
ATOM 10336 C CA . GLY D 1 344 ? -17.065 -54.695 -28.716 1.00 87.44 344 GLY D CA 1
ATOM 10337 C C . GLY D 1 344 ? -16.733 -55.893 -27.849 1.00 93.32 344 GLY D C 1
ATOM 10338 O O . GLY D 1 344 ? -15.630 -55.990 -27.309 1.00 92.35 344 GLY D O 1
ATOM 10339 N N . THR D 1 345 ? -17.692 -56.803 -27.713 1.00 96.54 345 THR D N 1
ATOM 10340 C CA . THR D 1 345 ? -17.520 -57.989 -26.882 1.00 94.81 345 THR D CA 1
ATOM 10341 C C . THR D 1 345 ? -17.353 -59.248 -27.727 1.00 98.11 345 THR D C 1
ATOM 10342 O O . THR D 1 345 ? -18.314 -59.751 -28.309 1.00 101.62 345 THR D O 1
ATOM 10346 N N . ARG E 1 11 ? -20.168 -19.229 4.069 1.00 85.81 11 ARG E N 1
ATOM 10347 C CA . ARG E 1 11 ? -19.158 -20.147 4.580 1.00 83.47 11 ARG E CA 1
ATOM 10348 C C . ARG E 1 11 ? -19.329 -21.543 3.983 1.00 83.92 11 ARG E C 1
ATOM 10349 O O . ARG E 1 11 ? -20.400 -22.145 4.081 1.00 79.86 11 ARG E O 1
ATOM 10357 N N . THR E 1 12 ? -18.265 -22.049 3.364 1.00 80.76 12 THR E N 1
ATOM 10358 C CA . THR E 1 12 ? -18.293 -23.352 2.707 1.00 70.87 12 THR E CA 1
ATOM 10359 C C . THR E 1 12 ? -18.397 -24.505 3.710 1.00 67.50 12 THR E C 1
ATOM 10360 O O . THR E 1 12 ? -18.267 -24.311 4.920 1.00 57.90 12 THR E O 1
ATOM 10364 N N . ALA E 1 13 ? -18.630 -25.708 3.195 1.00 64.75 13 ALA E N 1
ATOM 10365 C CA . ALA E 1 13 ? -18.790 -26.882 4.043 1.00 64.60 13 ALA E CA 1
ATOM 10366 C C . ALA E 1 13 ? -17.494 -27.235 4.767 1.00 62.90 13 ALA E C 1
ATOM 10367 O O . ALA E 1 13 ? -17.522 -27.847 5.831 1.00 62.59 13 ALA E O 1
ATOM 10369 N N . ALA E 1 14 ? -16.363 -26.844 4.186 1.00 60.10 14 ALA E N 1
ATOM 10370 C CA . ALA E 1 14 ? -15.058 -27.176 4.750 1.00 51.98 14 ALA E CA 1
ATOM 10371 C C . ALA E 1 14 ? -14.722 -26.276 5.932 1.00 54.24 14 ALA E C 1
ATOM 10372 O O . ALA E 1 14 ? -14.169 -26.731 6.933 1.00 57.41 14 ALA E O 1
ATOM 10374 N N . GLN E 1 15 ? -15.064 -24.999 5.817 1.00 51.33 15 GLN E N 1
ATOM 10375 C CA . GLN E 1 15 ? -14.745 -24.037 6.860 1.00 55.75 15 GLN E CA 1
ATOM 10376 C C . GLN E 1 15 ? -15.638 -24.225 8.079 1.00 53.69 15 GLN E C 1
ATOM 10377 O O . GLN E 1 15 ? -15.244 -23.899 9.197 1.00 56.38 15 GLN E O 1
ATOM 10383 N N . ARG E 1 16 ? -16.839 -24.755 7.870 1.00 56.18 16 ARG E N 1
ATOM 10384 C CA . ARG E 1 16 ? -17.724 -25.050 8.989 1.00 49.37 16 ARG E CA 1
ATOM 10385 C C . ARG E 1 16 ? -17.190 -26.224 9.806 1.00 47.42 16 ARG E C 1
ATOM 10386 O O . ARG E 1 16 ? -17.276 -26.220 11.031 1.00 50.67 16 ARG E O 1
ATOM 10394 N N . LEU E 1 17 ? -16.640 -27.226 9.129 1.00 48.60 17 LEU E N 1
ATOM 10395 C CA . LEU E 1 17 ? -16.012 -28.347 9.824 1.00 50.66 17 LEU E CA 1
ATOM 10396 C C . LEU E 1 17 ? -14.814 -27.888 10.643 1.00 41.58 17 LEU E C 1
ATOM 10397 O O . LEU E 1 17 ? -14.704 -28.216 11.823 1.00 52.12 17 LEU E O 1
ATOM 10402 N N . TYR E 1 18 ? -13.918 -27.130 10.013 1.00 43.52 18 TYR E N 1
ATOM 10403 C CA . TYR E 1 18 ? -12.721 -26.649 10.697 1.00 45.71 18 TYR E CA 1
ATOM 10404 C C . TYR E 1 18 ? -13.081 -25.828 11.929 1.00 48.20 18 TYR E C 1
ATOM 10405 O O . TYR E 1 18 ? -12.467 -25.977 12.986 1.00 47.56 18 TYR E O 1
ATOM 10414 N N . GLN E 1 19 ? -14.087 -24.969 11.788 1.00 48.05 19 GLN E N 1
ATOM 10415 C CA . GLN E 1 19 ? -14.516 -24.110 12.880 1.00 39.69 19 GLN E CA 1
ATOM 10416 C C . GLN E 1 19 ? -15.123 -24.927 14.016 1.00 39.19 19 GLN E C 1
ATOM 10417 O O . GLN E 1 19 ? -15.027 -24.544 15.181 1.00 51.68 19 GLN E O 1
ATOM 10423 N N . TYR E 1 20 ? -15.749 -26.052 13.677 1.00 43.57 20 TYR E N 1
ATOM 10424 C CA . TYR E 1 20 ? -16.264 -26.972 14.689 1.00 46.16 20 TYR E CA 1
ATOM 10425 C C . TYR E 1 20 ? -15.127 -27.611 15.485 1.00 43.26 20 TYR E C 1
ATOM 10426 O O . TYR E 1 20 ? -15.281 -27.926 16.668 1.00 44.96 20 TYR E O 1
ATOM 10435 N N . ASN E 1 21 ? -13.990 -27.803 14.822 1.00 49.55 21 ASN E N 1
ATOM 10436 C CA . ASN E 1 21 ? -12.804 -28.366 15.459 1.00 51.11 21 ASN E CA 1
ATOM 10437 C C . ASN E 1 21 ? -12.142 -27.340 16.376 1.00 51.27 21 ASN E C 1
ATOM 10438 O O . ASN E 1 21 ? -11.648 -27.674 17.454 1.00 48.06 21 ASN E O 1
ATOM 10443 N N . VAL E 1 22 ? -12.140 -26.087 15.933 1.00 44.82 22 VAL E N 1
ATOM 10444 C CA . VAL E 1 22 ? -11.608 -24.981 16.719 1.00 46.60 22 VAL E CA 1
ATOM 10445 C C . VAL E 1 22 ? -12.467 -24.685 17.944 1.00 43.58 22 VAL E C 1
ATOM 10446 O O . VAL E 1 22 ? -11.956 -24.579 19.063 1.00 51.02 22 VAL E O 1
ATOM 10450 N N . ASP E 1 23 ? -13.772 -24.550 17.729 1.00 42.78 23 ASP E N 1
ATOM 10451 C CA . ASP E 1 23 ? -14.697 -24.227 18.811 1.00 43.26 23 ASP E CA 1
ATOM 10452 C C . ASP E 1 23 ? -14.677 -25.290 19.908 1.00 48.42 23 ASP E C 1
ATOM 10453 O O . ASP E 1 23 ? -14.939 -24.998 21.078 1.00 49.78 23 ASP E O 1
ATOM 10458 N N . LEU E 1 24 ? -14.366 -26.524 19.524 1.00 45.68 24 LEU E N 1
ATOM 10459 C CA . LEU E 1 24 ? -14.208 -27.604 20.487 1.00 50.19 24 LEU E CA 1
ATOM 10460 C C . LEU E 1 24 ? -13.111 -27.253 21.489 1.00 43.70 24 LEU E C 1
ATOM 10461 O O . LEU E 1 24 ? -13.278 -27.422 22.698 1.00 44.96 24 LEU E O 1
ATOM 10466 N N . LYS E 1 25 ? -11.996 -26.748 20.969 1.00 37.71 25 LYS E N 1
ATOM 10467 C CA . LYS E 1 25 ? -10.859 -26.354 21.792 1.00 36.39 25 LYS E CA 1
ATOM 10468 C C . LYS E 1 25 ? -11.173 -25.142 22.667 1.00 38.05 25 LYS E C 1
ATOM 10469 O O . LYS E 1 25 ? -10.711 -25.058 23.802 1.00 38.95 25 LYS E O 1
ATOM 10475 N N . VAL E 1 26 ? -11.958 -24.204 22.142 1.00 41.16 26 VAL E N 1
ATOM 10476 C CA . VAL E 1 26 ? -12.340 -23.026 22.917 1.00 41.06 26 VAL E CA 1
ATOM 10477 C C . VAL E 1 26 ? -13.213 -23.417 24.112 1.00 39.62 26 VAL E C 1
ATOM 10478 O O . VAL E 1 26 ? -13.055 -22.875 25.207 1.00 41.03 26 VAL E O 1
ATOM 10482 N N . ALA E 1 27 ? -14.118 -24.370 23.904 1.00 37.38 27 ALA E N 1
ATOM 10483 C CA . ALA E 1 27 ? -14.955 -24.888 24.986 1.00 40.31 27 ALA E CA 1
ATOM 10484 C C . ALA E 1 27 ? -14.113 -25.408 26.151 1.00 43.68 27 ALA E C 1
ATOM 10485 O O . ALA E 1 27 ? -14.468 -25.221 27.315 1.00 47.47 27 ALA E O 1
ATOM 10487 N N . PHE E 1 28 ? -12.994 -26.053 25.836 1.00 41.55 28 PHE E N 1
ATOM 10488 C CA . PHE E 1 28 ? -12.093 -26.553 26.869 1.00 38.25 28 PHE E CA 1
ATOM 10489 C C . PHE E 1 28 ? -11.307 -25.424 27.532 1.00 36.54 28 PHE E C 1
ATOM 10490 O O . PHE E 1 28 ? -11.045 -25.468 28.731 1.00 42.52 28 PHE E O 1
ATOM 10498 N N . VAL E 1 29 ? -10.935 -24.414 26.750 1.00 44.03 29 VAL E N 1
ATOM 10499 C CA . VAL E 1 29 ? -10.267 -23.238 27.295 1.00 41.77 29 VAL E CA 1
ATOM 10500 C C . VAL E 1 29 ? -11.148 -22.528 28.325 1.00 46.18 29 VAL E C 1
ATOM 10501 O O . VAL E 1 29 ? -10.703 -22.215 29.429 1.00 54.60 29 VAL E O 1
ATOM 10505 N N . LEU E 1 30 ? -12.402 -22.285 27.963 1.00 41.85 30 LEU E N 1
ATOM 10506 C CA . LEU E 1 30 ? -13.317 -21.554 28.838 1.00 48.48 30 LEU E CA 1
ATOM 10507 C C . LEU E 1 30 ? -13.668 -22.351 30.097 1.00 49.43 30 LEU E C 1
ATOM 10508 O O . LEU E 1 30 ? -13.896 -21.779 31.166 1.00 46.28 30 LEU E O 1
ATOM 10513 N N . TYR E 1 31 ? -13.706 -23.672 29.969 1.00 46.15 31 TYR E N 1
ATOM 10514 C CA . TYR E 1 31 ? -13.982 -24.528 31.114 1.00 46.38 31 TYR E CA 1
ATOM 10515 C C . TYR E 1 31 ? -12.859 -24.428 32.143 1.00 48.89 31 TYR E C 1
ATOM 10516 O O . TYR E 1 31 ? -13.110 -24.312 33.343 1.00 50.21 31 TYR E O 1
ATOM 10525 N N . ALA E 1 32 ? -11.619 -24.472 31.664 1.00 41.92 32 ALA E N 1
ATOM 10526 C CA . ALA E 1 32 ? -10.461 -24.432 32.550 1.00 42.34 32 ALA E CA 1
ATOM 10527 C C . ALA E 1 32 ? -10.356 -23.096 33.270 1.00 48.41 32 ALA E C 1
ATOM 10528 O O . ALA E 1 32 ? -10.011 -23.043 34.452 1.00 50.35 32 ALA E O 1
ATOM 10530 N N . VAL E 1 33 ? -10.648 -22.021 32.543 1.00 51.94 33 VAL E N 1
ATOM 10531 C CA . VAL E 1 33 ? -10.611 -20.673 33.096 1.00 52.80 33 VAL E CA 1
ATOM 10532 C C . VAL E 1 33 ? -11.670 -20.498 34.185 1.00 44.98 33 VAL E C 1
ATOM 10533 O O . VAL E 1 33 ? -11.404 -19.921 35.243 1.00 45.65 33 VAL E O 1
ATOM 10537 N N . ALA E 1 34 ? -12.870 -21.003 33.923 1.00 42.50 34 ALA E N 1
ATOM 10538 C CA . ALA E 1 34 ? -13.950 -20.930 34.901 1.00 44.21 34 ALA E CA 1
ATOM 10539 C C . ALA E 1 34 ? -13.639 -21.780 36.137 1.00 47.83 34 ALA E C 1
ATOM 10540 O O . ALA E 1 34 ? -13.849 -21.337 37.265 1.00 52.77 34 ALA E O 1
ATOM 10542 N N . LYS E 1 35 ? -13.129 -22.991 35.917 1.00 40.30 35 LYS E N 1
ATOM 10543 C CA . LYS E 1 35 ? -12.782 -23.899 37.013 1.00 53.46 35 LYS E CA 1
ATOM 10544 C C . LYS E 1 35 ? -11.684 -23.333 37.904 1.00 56.50 35 LYS E C 1
ATOM 10545 O O . LYS E 1 35 ? -11.684 -23.555 39.114 1.00 57.75 35 LYS E O 1
ATOM 10551 N N . LEU E 1 36 ? -10.748 -22.606 37.301 1.00 56.29 36 LEU E N 1
ATOM 10552 C CA . LEU E 1 36 ? -9.663 -21.982 38.051 1.00 52.77 36 LEU E CA 1
ATOM 10553 C C . LEU E 1 36 ? -10.125 -20.693 38.720 1.00 50.92 36 LEU E C 1
ATOM 10554 O O . LEU E 1 36 ? -9.333 -20.010 39.371 1.00 59.17 36 LEU E O 1
ATOM 10559 N N . HIS E 1 37 ? -11.407 -20.372 38.549 1.00 50.95 37 HIS E N 1
ATOM 10560 C CA . HIS E 1 37 ? -12.010 -19.159 39.100 1.00 56.59 37 HIS E CA 1
ATOM 10561 C C . HIS E 1 37 ? -11.260 -17.900 38.679 1.00 57.19 37 HIS E C 1
ATOM 10562 O O . HIS E 1 37 ? -11.221 -16.915 39.416 1.00 63.01 37 HIS E O 1
ATOM 10569 N N . LEU E 1 38 ? -10.668 -17.941 37.490 1.00 52.13 38 LEU E N 1
ATOM 10570 C CA . LEU E 1 38 ? -9.956 -16.788 36.947 1.00 52.84 38 LEU E CA 1
ATOM 10571 C C . LEU E 1 38 ? -10.851 -15.556 36.730 1.00 42.07 38 LEU E C 1
ATOM 10572 O O . LEU E 1 38 ? -10.433 -14.445 37.051 1.00 43.32 38 LEU E O 1
ATOM 10577 N N . PRO E 1 39 ? -12.075 -15.735 36.190 1.00 44.12 39 PRO E N 1
ATOM 10578 C CA . PRO E 1 39 ? -12.892 -14.527 36.017 1.00 47.81 39 PRO E CA 1
ATOM 10579 C C . PRO E 1 39 ? -13.209 -13.830 37.338 1.00 53.53 39 PRO E C 1
ATOM 10580 O O . PRO E 1 39 ? -13.265 -12.601 37.389 1.00 58.66 39 PRO E O 1
ATOM 10584 N N . ASP E 1 40 ? -13.398 -14.613 38.393 1.00 44.00 40 ASP E N 1
ATOM 10585 C CA . ASP E 1 40 ? -13.656 -14.068 39.719 1.00 56.82 40 ASP E CA 1
ATOM 10586 C C . ASP E 1 40 ? -12.423 -13.361 40.278 1.00 49.29 40 ASP E C 1
ATOM 10587 O O . ASP E 1 40 ? -12.533 -12.312 40.912 1.00 54.16 40 ASP E O 1
ATOM 10592 N N . LEU E 1 41 ? -11.251 -13.939 40.032 1.00 47.66 41 LEU E N 1
ATOM 10593 C CA . LEU E 1 41 ? -9.994 -13.351 40.486 1.00 49.77 41 LEU E CA 1
ATOM 10594 C C . LEU E 1 41 ? -9.673 -12.034 39.779 1.00 51.30 41 LEU E C 1
ATOM 10595 O O . LEU E 1 41 ? -8.924 -11.212 40.305 1.00 55.53 41 LEU E O 1
ATOM 10600 N N . LEU E 1 42 ? -10.239 -11.838 38.591 1.00 47.36 42 LEU E N 1
ATOM 10601 C CA . LEU E 1 42 ? -9.970 -10.641 37.798 1.00 50.62 42 LEU E CA 1
ATOM 10602 C C . LEU E 1 42 ? -11.090 -9.607 37.902 1.00 53.33 42 LEU E C 1
ATOM 10603 O O . LEU E 1 42 ? -11.040 -8.564 37.251 1.00 50.24 42 LEU E O 1
ATOM 10608 N N . ALA E 1 43 ? -12.092 -9.897 38.726 1.00 53.31 43 ALA E N 1
ATOM 10609 C CA . ALA E 1 43 ? -13.285 -9.056 38.810 1.00 56.69 43 ALA E CA 1
ATOM 10610 C C . ALA E 1 43 ? -12.987 -7.620 39.253 1.00 61.54 43 ALA E C 1
ATOM 10611 O O . ALA E 1 43 ? -13.708 -6.694 38.882 1.00 65.22 43 ALA E O 1
ATOM 10613 N N . ASP E 1 44 ? -11.928 -7.435 40.035 1.00 61.75 44 ASP E N 1
ATOM 10614 C CA . ASP E 1 44 ? -11.593 -6.110 40.558 1.00 61.27 44 ASP E CA 1
ATOM 10615 C C . ASP E 1 44 ? -10.594 -5.348 39.682 1.00 57.29 44 ASP E C 1
ATOM 10616 O O . ASP E 1 44 ? -10.344 -4.163 39.908 1.00 60.39 44 ASP E O 1
ATOM 10621 N N . GLY E 1 45 ? -10.026 -6.020 38.686 1.00 52.48 45 GLY E N 1
ATOM 10622 C CA . GLY E 1 45 ? -9.060 -5.380 37.809 1.00 54.84 45 GLY E CA 1
ATOM 10623 C C . GLY E 1 45 ? -7.973 -6.304 37.288 1.00 54.49 45 GLY E C 1
ATOM 10624 O O . GLY E 1 45 ? -7.949 -7.491 37.614 1.00 46.49 45 GLY E O 1
ATOM 10625 N N . PRO E 1 46 ? -7.056 -5.754 36.478 1.00 54.74 46 PRO E N 1
ATOM 10626 C CA . PRO E 1 46 ? -5.989 -6.517 35.820 1.00 54.86 46 PRO E CA 1
ATOM 10627 C C . PRO E 1 46 ? -4.950 -7.052 36.798 1.00 50.67 46 PRO E C 1
ATOM 10628 O O . PRO E 1 46 ? -4.568 -6.348 37.732 1.00 55.89 46 PRO E O 1
ATOM 10632 N N . ARG E 1 47 ? -4.505 -8.286 36.580 1.00 47.53 47 ARG E N 1
ATOM 10633 C CA . ARG E 1 47 ? -3.482 -8.900 37.422 1.00 46.95 47 ARG E CA 1
ATOM 10634 C C . ARG E 1 47 ? -2.438 -9.604 36.560 1.00 49.56 47 ARG E C 1
ATOM 10635 O O . ARG E 1 47 ? -2.742 -10.059 35.457 1.00 48.97 47 ARG E O 1
ATOM 10643 N N . THR E 1 48 ? -1.208 -9.691 37.062 1.00 53.18 48 THR E N 1
ATOM 10644 C CA . THR E 1 48 ? -0.121 -10.305 36.304 1.00 55.71 48 THR E CA 1
ATOM 10645 C C . THR E 1 48 ? -0.216 -11.826 36.297 1.00 50.52 48 THR E C 1
ATOM 10646 O O . THR E 1 48 ? -0.976 -12.418 37.066 1.00 48.34 48 THR E O 1
ATOM 10650 N N . THR E 1 49 ? 0.562 -12.447 35.417 1.00 51.72 49 THR E N 1
ATOM 10651 C CA . THR E 1 49 ? 0.638 -13.900 35.336 1.00 55.04 49 THR E CA 1
ATOM 10652 C C . THR E 1 49 ? 1.159 -14.487 36.644 1.00 58.80 49 THR E C 1
ATOM 10653 O O . THR E 1 49 ? 0.634 -15.483 37.146 1.00 62.96 49 THR E O 1
ATOM 10657 N N . ALA E 1 50 ? 2.190 -13.854 37.194 1.00 58.68 50 ALA E N 1
ATOM 10658 C CA . ALA E 1 50 ? 2.797 -14.309 38.439 1.00 63.56 50 ALA E CA 1
ATOM 10659 C C . ALA E 1 50 ? 1.805 -14.248 39.596 1.00 64.32 50 ALA E C 1
ATOM 10660 O O . ALA E 1 50 ? 1.743 -15.161 40.419 1.00 69.13 50 ALA E O 1
ATOM 10662 N N . ASP E 1 51 ? 1.032 -13.168 39.650 1.00 56.33 51 ASP E N 1
ATOM 10663 C CA . ASP E 1 51 ? 0.025 -12.986 40.690 1.00 51.70 51 ASP E CA 1
ATOM 10664 C C . ASP E 1 51 ? -1.002 -14.111 40.633 1.00 52.29 51 ASP E C 1
ATOM 10665 O O . ASP E 1 51 ? -1.280 -14.768 41.637 1.00 54.42 51 ASP E O 1
ATOM 10670 N N . LEU E 1 52 ? -1.550 -14.335 39.443 1.00 49.17 52 LEU E N 1
ATOM 10671 C CA . LEU E 1 52 ? -2.597 -15.328 39.247 1.00 51.55 52 LEU E CA 1
ATOM 10672 C C . LEU E 1 52 ? -2.081 -16.747 39.459 1.00 55.01 52 LEU E C 1
ATOM 10673 O O . LEU E 1 52 ? -2.832 -17.628 39.883 1.00 51.56 52 LEU E O 1
ATOM 10678 N N . ALA E 1 53 ? -0.799 -16.963 39.177 1.00 56.78 53 ALA E N 1
ATOM 10679 C CA . ALA E 1 53 ? -0.192 -18.279 39.356 1.00 58.70 53 ALA E CA 1
ATOM 10680 C C . ALA E 1 53 ? -0.104 -18.650 40.831 1.00 64.69 53 ALA E C 1
ATOM 10681 O O . ALA E 1 53 ? -0.320 -19.804 41.203 1.00 69.98 53 ALA E O 1
ATOM 10683 N N . ALA E 1 54 ? 0.206 -17.667 41.671 1.00 63.58 54 ALA E N 1
ATOM 10684 C CA . ALA E 1 54 ? 0.302 -17.899 43.108 1.00 62.42 54 ALA E CA 1
ATOM 10685 C C . ALA E 1 54 ? -1.074 -17.838 43.766 1.00 67.17 54 ALA E C 1
ATOM 10686 O O . ALA E 1 54 ? -1.233 -18.186 44.936 1.00 76.96 54 ALA E O 1
ATOM 10688 N N . ALA E 1 55 ? -2.069 -17.392 43.009 1.00 66.75 55 ALA E N 1
ATOM 10689 C CA . ALA E 1 55 ? -3.435 -17.348 43.508 1.00 67.23 55 ALA E CA 1
ATOM 10690 C C . ALA E 1 55 ? -4.133 -18.670 43.227 1.00 68.14 55 ALA E C 1
ATOM 10691 O O . ALA E 1 55 ? -5.074 -19.052 43.923 1.00 72.87 55 ALA E O 1
ATOM 10693 N N . THR E 1 56 ? -3.657 -19.369 42.202 1.00 62.96 56 THR E N 1
ATOM 10694 C CA . THR E 1 56 ? -4.263 -20.627 41.790 1.00 63.63 56 THR E CA 1
ATOM 10695 C C . THR E 1 56 ? -3.321 -21.805 42.011 1.00 67.98 56 THR E C 1
ATOM 10696 O O . THR E 1 56 ? -3.689 -22.957 41.770 1.00 69.03 56 THR E O 1
ATOM 10700 N N . GLY E 1 57 ? -2.112 -21.511 42.479 1.00 69.01 57 GLY E N 1
ATOM 10701 C CA . GLY E 1 57 ? -1.112 -22.537 42.714 1.00 68.75 57 GLY E CA 1
ATOM 10702 C C . GLY E 1 57 ? -0.761 -23.246 41.424 1.00 70.93 57 GLY E C 1
ATOM 10703 O O . GLY E 1 57 ? -0.699 -24.473 41.372 1.00 80.11 57 GLY E O 1
ATOM 10704 N N . SER E 1 58 ? -0.537 -22.464 40.374 1.00 66.30 58 SER E N 1
ATOM 10705 C CA . SER E 1 58 ? -0.301 -23.019 39.051 1.00 66.19 58 SER E CA 1
ATOM 10706 C C . SER E 1 58 ? 1.084 -22.665 38.535 1.00 64.48 58 SER E C 1
ATOM 10707 O O . SER E 1 58 ? 1.693 -21.696 38.984 1.00 69.31 58 SER E O 1
ATOM 10710 N N . ASP E 1 59 ? 1.581 -23.453 37.589 1.00 59.12 59 ASP E N 1
ATOM 10711 C CA . ASP E 1 59 ? 2.838 -23.127 36.932 1.00 64.57 59 ASP E CA 1
ATOM 10712 C C . ASP E 1 59 ? 2.639 -21.895 36.052 1.00 66.61 59 ASP E C 1
ATOM 10713 O O . ASP E 1 59 ? 1.777 -21.894 35.173 1.00 74.28 59 ASP E O 1
ATOM 10718 N N . PRO E 1 60 ? 3.433 -20.840 36.292 1.00 60.95 60 PRO E N 1
ATOM 10719 C CA . PRO E 1 60 ? 3.294 -19.551 35.599 1.00 64.65 60 PRO E CA 1
ATOM 10720 C C . PRO E 1 60 ? 3.443 -19.654 34.082 1.00 66.39 60 PRO E C 1
ATOM 10721 O O . PRO E 1 60 ? 2.742 -18.953 33.352 1.00 62.20 60 PRO E O 1
ATOM 10725 N N . SER E 1 61 ? 4.341 -20.519 33.619 1.00 67.73 61 SER E N 1
ATOM 10726 C CA . SER E 1 61 ? 4.609 -20.652 32.191 1.00 67.35 61 SER E CA 1
ATOM 10727 C C . SER E 1 61 ? 3.414 -21.238 31.443 1.00 65.76 61 SER E C 1
ATOM 10728 O O . SER E 1 61 ? 3.066 -20.775 30.355 1.00 65.97 61 SER E O 1
ATOM 10731 N N . ARG E 1 62 ? 2.786 -22.253 32.028 1.00 66.06 62 ARG E N 1
ATOM 10732 C CA . ARG E 1 62 ? 1.644 -22.903 31.395 1.00 61.90 62 ARG E CA 1
ATOM 10733 C C . ARG E 1 62 ? 0.344 -22.151 31.664 1.00 53.18 62 ARG E C 1
ATOM 10734 O O . ARG E 1 62 ? -0.602 -22.237 30.878 1.00 54.70 62 ARG E O 1
ATOM 10742 N N . LEU E 1 63 ? 0.294 -21.408 32.765 1.00 51.94 63 LEU E N 1
ATOM 10743 C CA . LEU E 1 63 ? -0.881 -20.593 33.046 1.00 52.28 63 LEU E CA 1
ATOM 10744 C C . LEU E 1 63 ? -0.961 -19.458 32.037 1.00 51.31 63 LEU E C 1
ATOM 10745 O O . LEU E 1 63 ? -2.040 -19.127 31.550 1.00 53.09 63 LEU E O 1
ATOM 10750 N N . ARG E 1 64 ? 0.191 -18.873 31.718 1.00 51.82 64 ARG E N 1
ATOM 10751 C CA . ARG E 1 64 ? 0.254 -17.786 30.749 1.00 56.71 64 ARG E CA 1
ATOM 10752 C C . ARG E 1 64 ? -0.300 -18.229 29.400 1.00 57.66 64 ARG E C 1
ATOM 10753 O O . ARG E 1 64 ? -1.049 -17.495 28.758 1.00 55.98 64 ARG E O 1
ATOM 10761 N N . ARG E 1 65 ? 0.058 -19.441 28.987 1.00 58.37 65 ARG E N 1
ATOM 10762 C CA . ARG E 1 65 ? -0.376 -19.982 27.702 1.00 51.58 65 ARG E CA 1
ATOM 10763 C C . ARG E 1 65 ? -1.881 -20.242 27.666 1.00 47.90 65 ARG E C 1
ATOM 10764 O O . ARG E 1 65 ? -2.507 -20.136 26.612 1.00 51.13 65 ARG E O 1
ATOM 10772 N N . LEU E 1 66 ? -2.458 -20.585 28.815 1.00 44.31 66 LEU E N 1
ATOM 10773 C CA . LEU E 1 66 ? -3.903 -20.754 28.915 1.00 39.12 66 LEU E CA 1
ATOM 10774 C C . LEU E 1 66 ? -4.590 -19.391 28.924 1.00 47.15 66 LEU E C 1
ATOM 10775 O O . LEU E 1 66 ? -5.574 -19.176 28.214 1.00 45.94 66 LEU E O 1
ATOM 10780 N N . LEU E 1 67 ? -4.069 -18.476 29.733 1.00 39.45 67 LEU E N 1
ATOM 10781 C CA . LEU E 1 67 ? -4.583 -17.115 29.775 1.00 44.66 67 LEU E CA 1
ATOM 10782 C C . LEU E 1 67 ? -4.514 -16.467 28.393 1.00 39.12 67 LEU E C 1
ATOM 10783 O O . LEU E 1 67 ? -5.470 -15.832 27.953 1.00 50.06 67 LEU E O 1
ATOM 10788 N N . ARG E 1 68 ? -3.385 -16.645 27.712 1.00 49.32 68 ARG E N 1
ATOM 10789 C CA . ARG E 1 68 ? -3.198 -16.114 26.362 1.00 39.45 68 ARG E CA 1
ATOM 10790 C C . ARG E 1 68 ? -4.221 -16.715 25.399 1.00 48.06 68 ARG E C 1
ATOM 10791 O O . ARG E 1 68 ? -4.762 -16.021 24.540 1.00 53.74 68 ARG E O 1
ATOM 10799 N N . ALA E 1 69 ? -4.487 -18.008 25.557 1.00 52.61 69 ALA E N 1
ATOM 10800 C CA . ALA E 1 69 ? -5.489 -18.690 24.743 1.00 47.25 69 ALA E CA 1
ATOM 10801 C C . ALA E 1 69 ? -6.885 -18.164 25.051 1.00 47.19 69 ALA E C 1
ATOM 10802 O O . ALA E 1 69 ? -7.740 -18.095 24.169 1.00 49.25 69 ALA E O 1
ATOM 10804 N N . ALA E 1 70 ? -7.111 -17.797 26.307 1.00 37.42 70 ALA E N 1
ATOM 10805 C CA . ALA E 1 70 ? -8.385 -17.211 26.708 1.00 46.37 70 ALA E CA 1
ATOM 10806 C C . ALA E 1 70 ? -8.577 -15.832 26.075 1.00 45.48 70 ALA E C 1
ATOM 10807 O O . ALA E 1 70 ? -9.696 -15.451 25.730 1.00 46.09 70 ALA E O 1
ATOM 10809 N N . ALA E 1 71 ? -7.485 -15.089 25.927 1.00 47.13 71 ALA E N 1
ATOM 10810 C CA . ALA E 1 71 ? -7.517 -13.800 25.238 1.00 46.54 71 ALA E CA 1
ATOM 10811 C C . ALA E 1 71 ? -7.758 -13.989 23.742 1.00 42.76 71 ALA E C 1
ATOM 10812 O O . ALA E 1 71 ? -8.431 -13.183 23.105 1.00 45.94 71 ALA E O 1
ATOM 10814 N N . GLY E 1 72 ? -7.211 -15.065 23.187 1.00 45.14 72 GLY E N 1
ATOM 10815 C CA . GLY E 1 72 ? -7.424 -15.386 21.790 1.00 43.07 72 GLY E CA 1
ATOM 10816 C C . GLY E 1 72 ? -8.879 -15.689 21.487 1.00 44.43 72 GLY E C 1
ATOM 10817 O O . GLY E 1 72 ? -9.341 -15.486 20.367 1.00 48.24 72 GLY E O 1
ATOM 10818 N N . ALA E 1 73 ? -9.602 -16.178 22.490 1.00 48.89 73 ALA E N 1
ATOM 10819 C CA . ALA E 1 73 ? -11.020 -16.482 22.334 1.00 50.25 73 ALA E CA 1
ATOM 10820 C C . ALA E 1 73 ? -11.892 -15.305 22.763 1.00 49.15 73 ALA E C 1
ATOM 10821 O O . ALA E 1 73 ? -13.116 -15.428 22.831 1.00 48.37 73 ALA E O 1
ATOM 10823 N N . ASP E 1 74 ? -11.248 -14.176 23.054 1.00 47.33 74 ASP E N 1
ATOM 10824 C CA . ASP E 1 74 ? -11.918 -12.959 23.524 1.00 53.54 74 ASP E CA 1
ATOM 10825 C C . ASP E 1 74 ? -12.671 -13.148 24.841 1.00 51.80 74 ASP E C 1
ATOM 10826 O O . ASP E 1 74 ? -13.706 -12.522 25.062 1.00 51.20 74 ASP E O 1
ATOM 10831 N N . ALA E 1 75 ? -12.155 -14.008 25.713 1.00 46.59 75 ALA E N 1
ATOM 10832 C CA . ALA E 1 75 ? -12.684 -14.111 27.069 1.00 48.33 75 ALA E CA 1
ATOM 10833 C C . ALA E 1 75 ? -11.979 -13.096 27.963 1.00 52.85 75 ALA E C 1
ATOM 10834 O O . ALA E 1 75 ? -12.584 -12.503 28.859 1.00 54.05 75 ALA E O 1
ATOM 10836 N N . LEU E 1 76 ? -10.690 -12.905 27.703 1.00 48.02 76 LEU E N 1
ATOM 10837 C CA . LEU E 1 76 ? -9.872 -11.952 28.443 1.00 45.74 76 LEU E CA 1
ATOM 10838 C C . LEU E 1 76 ? -9.194 -10.975 27.484 1.00 47.33 76 LEU E C 1
ATOM 10839 O O . LEU E 1 76 ? -9.366 -11.068 26.267 1.00 46.24 76 LEU E O 1
ATOM 10844 N N . ARG E 1 77 ? -8.435 -10.033 28.036 1.00 42.95 77 ARG E N 1
ATOM 10845 C CA . ARG E 1 77 ? -7.608 -9.141 27.227 1.00 51.26 77 ARG E CA 1
ATOM 10846 C C . ARG E 1 77 ? -6.159 -9.216 27.686 1.00 49.46 77 ARG E C 1
ATOM 10847 O O . ARG E 1 77 ? -5.888 -9.218 28.884 1.00 50.41 77 ARG E O 1
ATOM 10855 N N . GLU E 1 78 ? -5.233 -9.277 26.733 1.00 56.17 78 GLU E N 1
ATOM 10856 C CA . GLU E 1 78 ? -3.807 -9.215 27.045 1.00 57.82 78 GLU E CA 1
ATOM 10857 C C . GLU E 1 78 ? -3.368 -7.794 27.391 1.00 54.57 78 GLU E C 1
ATOM 10858 O O . GLU E 1 78 ? -3.212 -6.946 26.513 1.00 51.16 78 GLU E O 1
ATOM 10864 N N . VAL E 1 79 ? -3.167 -7.545 28.678 1.00 62.42 79 VAL E N 1
ATOM 10865 C CA . VAL E 1 79 ? -2.720 -6.246 29.162 1.00 68.09 79 VAL E CA 1
ATOM 10866 C C . VAL E 1 79 ? -1.193 -6.197 29.198 1.00 70.53 79 VAL E C 1
ATOM 10867 O O . VAL E 1 79 ? -0.559 -7.140 29.667 1.00 70.09 79 VAL E O 1
ATOM 10871 N N . PRO E 1 80 ? -0.601 -5.100 28.692 1.00 76.48 80 PRO E N 1
ATOM 10872 C CA . PRO E 1 80 ? 0.853 -4.902 28.649 1.00 77.51 80 PRO E CA 1
ATOM 10873 C C . PRO E 1 80 ? 1.561 -5.189 29.973 1.00 88.04 80 PRO E C 1
ATOM 10874 O O . PRO E 1 80 ? 0.955 -5.078 31.042 1.00 84.28 80 PRO E O 1
ATOM 10878 N N . GLU E 1 81 ? 2.838 -5.554 29.870 1.00 103.43 81 GLU E N 1
ATOM 10879 C CA . GLU E 1 81 ? 3.674 -5.962 31.000 1.00 100.53 81 GLU E CA 1
ATOM 10880 C C . GLU E 1 81 ? 3.141 -7.236 31.650 1.00 88.94 81 GLU E C 1
ATOM 10881 O O . GLU E 1 81 ? 2.977 -7.298 32.868 1.00 93.66 81 GLU E O 1
ATOM 10887 N N . ASP E 1 82 ? 2.879 -8.243 30.816 1.00 74.24 82 ASP E N 1
ATOM 10888 C CA . ASP E 1 82 ? 2.457 -9.578 31.255 1.00 74.46 82 ASP E CA 1
ATOM 10889 C C . ASP E 1 82 ? 1.298 -9.553 32.253 1.00 76.65 82 ASP E C 1
ATOM 10890 O O . ASP E 1 82 ? 1.482 -9.827 33.439 1.00 83.70 82 ASP E O 1
ATOM 10895 N N . SER E 1 83 ? 0.105 -9.227 31.766 1.00 67.72 83 SER E N 1
ATOM 10896 C CA . SER E 1 83 ? -1.076 -9.146 32.619 1.00 54.89 83 SER E CA 1
ATOM 10897 C C . SER E 1 83 ? -2.338 -9.477 31.837 1.00 49.36 83 SER E C 1
ATOM 10898 O O . SER E 1 83 ? -2.304 -9.600 30.616 1.00 50.36 83 SER E O 1
ATOM 10901 N N . PHE E 1 84 ? -3.449 -9.630 32.551 1.00 49.16 84 PHE E N 1
ATOM 10902 C CA . PHE E 1 84 ? -4.730 -9.957 31.931 1.00 45.77 84 PHE E CA 1
ATOM 10903 C C . PHE E 1 84 ? -5.877 -9.263 32.655 1.00 45.53 84 PHE E C 1
ATOM 10904 O O . PHE E 1 84 ? -5.841 -9.101 33.873 1.00 46.57 84 PHE E O 1
ATOM 10912 N N . GLU E 1 85 ? -6.887 -8.843 31.900 1.00 47.91 85 GLU E N 1
ATOM 10913 C CA . GLU E 1 85 ? -8.078 -8.232 32.479 1.00 45.42 85 GLU E CA 1
ATOM 10914 C C . GLU E 1 85 ? -9.307 -8.768 31.763 1.00 49.15 85 GLU E C 1
ATOM 10915 O O . GLU E 1 85 ? -9.217 -9.221 30.623 1.00 48.22 85 GLU E O 1
ATOM 10921 N N . LEU E 1 86 ? -10.451 -8.713 32.437 1.00 51.47 86 LEU E N 1
ATOM 10922 C CA . LEU E 1 86 ? -11.690 -9.266 31.903 1.00 46.11 86 LEU E CA 1
ATOM 10923 C C . LEU E 1 86 ? -12.128 -8.618 30.596 1.00 53.11 86 LEU E C 1
ATOM 10924 O O . LEU E 1 86 ? -12.025 -7.403 30.423 1.00 53.93 86 LEU E O 1
ATOM 10929 N N . ALA E 1 87 ? -12.601 -9.452 29.675 1.00 53.38 87 ALA E N 1
ATOM 10930 C CA . ALA E 1 87 ? -13.305 -8.994 28.481 1.00 52.36 87 ALA E CA 1
ATOM 10931 C C . ALA E 1 87 ? -14.795 -9.299 28.682 1.00 51.72 87 ALA E C 1
ATOM 10932 O O . ALA E 1 87 ? -15.133 -10.088 29.564 1.00 62.33 87 ALA E O 1
ATOM 10934 N N . PRO E 1 88 ? -15.688 -8.670 27.893 1.00 54.89 88 PRO E N 1
ATOM 10935 C CA . PRO E 1 88 ? -17.130 -8.847 28.131 1.00 50.34 88 PRO E CA 1
ATOM 10936 C C . PRO E 1 88 ? -17.608 -10.304 28.206 1.00 48.06 88 PRO E C 1
ATOM 10937 O O . PRO E 1 88 ? -18.526 -10.584 28.975 1.00 49.52 88 PRO E O 1
ATOM 10941 N N . MET E 1 89 ? -17.005 -11.209 27.439 1.00 50.56 89 MET E N 1
ATOM 10942 C CA . MET E 1 89 ? -17.423 -12.611 27.472 1.00 47.73 89 MET E CA 1
ATOM 10943 C C . MET E 1 89 ? -16.884 -13.335 28.704 1.00 50.14 89 MET E C 1
ATOM 10944 O O . MET E 1 89 ? -17.500 -14.280 29.196 1.00 53.16 89 MET E O 1
ATOM 10949 N N . GLY E 1 90 ? -15.733 -12.893 29.199 1.00 50.04 90 GLY E N 1
ATOM 10950 C CA . GLY E 1 90 ? -15.180 -13.448 30.420 1.00 40.11 90 GLY E CA 1
ATOM 10951 C C . GLY E 1 90 ? -15.946 -12.974 31.639 1.00 52.52 90 GLY E C 1
ATOM 10952 O O . GLY E 1 90 ? -15.992 -13.653 32.665 1.00 56.42 90 GLY E O 1
ATOM 10953 N N . ASP E 1 91 ? -16.554 -11.799 31.521 1.00 57.64 91 ASP E N 1
ATOM 10954 C CA . ASP E 1 91 ? -17.370 -11.238 32.593 1.00 56.10 91 ASP E CA 1
ATOM 10955 C C . ASP E 1 91 ? -18.595 -12.113 32.880 1.00 50.10 91 ASP E C 1
ATOM 10956 O O . ASP E 1 91 ? -19.053 -12.213 34.017 1.00 51.65 91 ASP E O 1
ATOM 10961 N N . LEU E 1 92 ? -19.114 -12.748 31.837 1.00 48.36 92 LEU E N 1
ATOM 10962 C CA . LEU E 1 92 ? -20.271 -13.622 31.959 1.00 44.69 92 LEU E CA 1
ATOM 10963 C C . LEU E 1 92 ? -19.915 -14.973 32.580 1.00 53.16 92 LEU E C 1
ATOM 10964 O O . LEU E 1 92 ? -20.800 -15.759 32.922 1.00 57.69 92 LEU E O 1
ATOM 10969 N N . LEU E 1 93 ? -18.621 -15.246 32.719 1.00 45.71 93 LEU E N 1
ATOM 10970 C CA . LEU E 1 93 ? -18.176 -16.512 33.298 1.00 54.03 93 LEU E CA 1
ATOM 10971 C C . LEU E 1 93 ? -17.979 -16.410 34.811 1.00 54.36 93 LEU E C 1
ATOM 10972 O O . LEU E 1 93 ? -17.650 -17.398 35.466 1.00 58.62 93 LEU E O 1
ATOM 10977 N N . ARG E 1 94 ? -18.177 -15.214 35.359 1.00 50.60 94 ARG E N 1
ATOM 10978 C CA . ARG E 1 94 ? -18.190 -15.032 36.807 1.00 51.13 94 ARG E CA 1
ATOM 10979 C C . ARG E 1 94 ? -19.496 -15.563 37.373 1.00 55.36 94 ARG E C 1
ATOM 10980 O O . ARG E 1 94 ? -20.551 -15.412 36.760 1.00 54.47 94 ARG E O 1
ATOM 10988 N N . SER E 1 95 ? -19.424 -16.177 38.548 1.00 58.32 95 SER E N 1
ATOM 10989 C CA . SER E 1 95 ? -20.611 -16.708 39.200 1.00 57.76 95 SER E CA 1
ATOM 10990 C C . SER E 1 95 ? -21.529 -15.587 39.675 1.00 63.91 95 SER E C 1
ATOM 10991 O O . SER E 1 95 ? -22.753 -15.701 39.610 1.00 68.32 95 SER E O 1
ATOM 10994 N N . GLY E 1 96 ? -20.929 -14.497 40.142 1.00 62.53 96 GLY E N 1
ATOM 10995 C CA . GLY E 1 96 ? -21.686 -13.406 40.731 1.00 66.15 96 GLY E CA 1
ATOM 10996 C C . GLY E 1 96 ? -22.407 -12.509 39.743 1.00 65.49 96 GLY E C 1
ATOM 10997 O O . GLY E 1 96 ? -23.182 -11.640 40.141 1.00 68.33 96 GLY E O 1
ATOM 10998 N N . HIS E 1 97 ? -22.155 -12.709 38.454 1.00 64.83 97 HIS E N 1
ATOM 10999 C CA . HIS E 1 97 ? -22.794 -11.901 37.420 1.00 62.24 97 HIS E CA 1
ATOM 11000 C C . HIS E 1 97 ? -24.287 -12.212 37.336 1.00 62.82 97 HIS E C 1
ATOM 11001 O O . HIS E 1 97 ? -24.677 -13.377 37.298 1.00 64.06 97 HIS E O 1
ATOM 11008 N N . PRO E 1 98 ? -25.128 -11.165 37.308 1.00 66.67 98 PRO E N 1
ATOM 11009 C CA . PRO E 1 98 ? -26.590 -11.322 37.306 1.00 65.87 98 PRO E CA 1
ATOM 11010 C C . PRO E 1 98 ? -27.115 -12.079 36.085 1.00 67.45 98 PRO E C 1
ATOM 11011 O O . PRO E 1 98 ? -28.208 -12.643 36.136 1.00 70.64 98 PRO E O 1
ATOM 11015 N N . ARG E 1 99 ? -26.345 -12.090 35.002 1.00 67.34 99 ARG E N 1
ATOM 11016 C CA . ARG E 1 99 ? -26.716 -12.837 33.808 1.00 66.06 99 ARG E CA 1
ATOM 11017 C C . ARG E 1 99 ? -25.642 -13.874 33.493 1.00 67.89 99 ARG E C 1
ATOM 11018 O O . ARG E 1 99 ? -25.323 -14.126 32.329 1.00 62.57 99 ARG E O 1
ATOM 11026 N N . SER E 1 100 ? -25.096 -14.471 34.550 1.00 64.09 100 SER E N 1
ATOM 11027 C CA . SER E 1 100 ? -23.998 -15.430 34.449 1.00 54.17 100 SER E CA 1
ATOM 11028 C C . SER E 1 100 ? -24.303 -16.620 33.545 1.00 53.17 100 SER E C 1
ATOM 11029 O O . SER E 1 100 ? -25.448 -17.058 33.438 1.00 53.53 100 SER E O 1
ATOM 11032 N N . MET E 1 101 ? -23.265 -17.139 32.898 1.00 51.98 101 MET E N 1
ATOM 11033 C CA . MET E 1 101 ? -23.404 -18.329 32.068 1.00 51.59 101 MET E CA 1
ATOM 11034 C C . MET E 1 101 ? -22.307 -19.334 32.391 1.00 55.28 101 MET E C 1
ATOM 11035 O O . MET E 1 101 ? -21.942 -20.155 31.553 1.00 57.01 101 MET E O 1
ATOM 11040 N N . ARG E 1 102 ? -21.795 -19.267 33.618 1.00 58.15 102 ARG E N 1
ATOM 11041 C CA . ARG E 1 102 ? -20.718 -20.147 34.064 1.00 53.10 102 ARG E CA 1
ATOM 11042 C C . ARG E 1 102 ? -21.176 -21.595 34.231 1.00 56.14 102 ARG E C 1
ATOM 11043 O O . ARG E 1 102 ? -20.408 -22.530 33.997 1.00 59.65 102 ARG E O 1
ATOM 11051 N N . GLY E 1 103 ? -22.426 -21.774 34.641 1.00 54.59 103 GLY E N 1
ATOM 11052 C CA . GLY E 1 103 ? -22.973 -23.103 34.838 1.00 53.28 103 GLY E CA 1
ATOM 11053 C C . GLY E 1 103 ? -22.909 -23.971 33.595 1.00 59.11 103 GLY E C 1
ATOM 11054 O O . GLY E 1 103 ? -22.438 -25.107 33.656 1.00 58.86 103 GLY E O 1
ATOM 11055 N N . MET E 1 104 ? -23.370 -23.435 32.466 1.00 58.89 104 MET E N 1
ATOM 11056 C CA . MET E 1 104 ? -23.456 -24.211 31.230 1.00 55.89 104 MET E CA 1
ATOM 11057 C C . MET E 1 104 ? -22.090 -24.444 30.592 1.00 57.59 104 MET E C 1
ATOM 11058 O O . MET E 1 104 ? -21.914 -25.385 29.820 1.00 61.94 104 MET E O 1
ATOM 11063 N N . THR E 1 105 ? -21.127 -23.587 30.918 1.00 56.77 105 THR E N 1
ATOM 11064 C CA . THR E 1 105 ? -19.788 -23.686 30.351 1.00 48.69 105 THR E CA 1
ATOM 11065 C C . THR E 1 105 ? -18.955 -24.720 31.108 1.00 52.62 105 THR E C 1
ATOM 11066 O O . THR E 1 105 ? -17.999 -25.281 30.568 1.00 55.34 105 THR E O 1
ATOM 11070 N N . THR E 1 106 ? -19.332 -24.985 32.355 1.00 53.00 106 THR E N 1
ATOM 11071 C CA . THR E 1 106 ? -18.575 -25.908 33.192 1.00 57.17 106 THR E CA 1
ATOM 11072 C C . THR E 1 106 ? -19.162 -27.320 33.239 1.00 60.19 106 THR E C 1
ATOM 11073 O O . THR E 1 106 ? -18.414 -28.297 33.187 1.00 62.56 106 THR E O 1
ATOM 11077 N N . PHE E 1 107 ? -20.487 -27.432 33.333 1.00 51.51 107 PHE E N 1
ATOM 11078 C CA . PHE E 1 107 ? -21.123 -28.744 33.483 1.00 49.98 107 PHE E CA 1
ATOM 11079 C C . PHE E 1 107 ? -20.885 -29.686 32.305 1.00 51.71 107 PHE E C 1
ATOM 11080 O O . PHE E 1 107 ? -20.527 -30.850 32.495 1.00 52.88 107 PHE E O 1
ATOM 11088 N N . PHE E 1 108 ? -21.111 -29.185 31.095 1.00 54.80 108 PHE E N 1
ATOM 11089 C CA . PHE E 1 108 ? -21.069 -30.020 29.899 1.00 60.26 108 PHE E CA 1
ATOM 11090 C C . PHE E 1 108 ? -19.643 -30.294 29.436 1.00 69.03 108 PHE E C 1
ATOM 11091 O O . PHE E 1 108 ? -19.426 -31.059 28.498 1.00 79.09 108 PHE E O 1
ATOM 11099 N N . ALA E 1 109 ? -18.675 -29.674 30.104 1.00 68.38 109 ALA E N 1
ATOM 11100 C CA . ALA E 1 109 ? -17.266 -29.918 29.813 1.00 64.35 109 ALA E CA 1
ATOM 11101 C C . ALA E 1 109 ? -16.594 -30.644 30.974 1.00 63.88 109 ALA E C 1
ATOM 11102 O O . ALA E 1 109 ? -15.395 -30.926 30.936 1.00 71.64 109 ALA E O 1
ATOM 11104 N N . GLU E 1 110 ? -17.376 -30.941 32.006 1.00 59.77 110 GLU E N 1
ATOM 11105 C CA . GLU E 1 110 ? -16.887 -31.707 33.145 1.00 57.05 110 GLU E CA 1
ATOM 11106 C C . GLU E 1 110 ? -16.466 -33.099 32.681 1.00 56.49 110 GLU E C 1
ATOM 11107 O O . GLU E 1 110 ? -17.187 -33.736 31.915 1.00 58.78 110 GLU E O 1
ATOM 11113 N N . PRO E 1 111 ? -15.287 -33.564 33.130 1.00 65.36 111 PRO E N 1
ATOM 11114 C CA . PRO E 1 111 ? -14.720 -34.873 32.773 1.00 68.64 111 PRO E CA 1
ATOM 11115 C C . PRO E 1 111 ? -15.696 -36.044 32.909 1.00 72.95 111 PRO E C 1
ATOM 11116 O O . PRO E 1 111 ? -15.700 -36.933 32.059 1.00 76.72 111 PRO E O 1
ATOM 11120 N N . ASP E 1 112 ? -16.510 -36.046 33.959 1.00 72.20 112 ASP E N 1
ATOM 11121 C CA . ASP E 1 112 ? -17.462 -37.132 34.169 1.00 72.09 112 ASP E CA 1
ATOM 11122 C C . ASP E 1 112 ? -18.608 -37.076 33.160 1.00 65.29 112 ASP E C 1
ATOM 11123 O O . ASP E 1 112 ? -19.074 -38.110 32.683 1.00 65.21 112 ASP E O 1
ATOM 11128 N N . VAL E 1 113 ? -19.059 -35.865 32.846 1.00 64.14 113 VAL E N 1
ATOM 11129 C CA . VAL E 1 113 ? -20.090 -35.656 31.834 1.00 55.44 113 VAL E CA 1
ATOM 11130 C C . VAL E 1 113 ? -19.502 -35.904 30.449 1.00 60.30 113 VAL E C 1
ATOM 11131 O O . VAL E 1 113 ? -20.136 -36.509 29.584 1.00 57.66 113 VAL E O 1
ATOM 11135 N N . LEU E 1 114 ? -18.273 -35.438 30.260 1.00 64.00 114 LEU E N 1
ATOM 11136 C CA . LEU E 1 114 ? -17.555 -35.601 29.003 1.00 67.72 114 LEU E CA 1
ATOM 11137 C C . LEU E 1 114 ? -17.396 -37.074 28.625 1.00 65.72 114 LEU E C 1
ATOM 11138 O O . LEU E 1 114 ? -17.481 -37.438 27.452 1.00 69.95 114 LEU E O 1
ATOM 11143 N N . ALA E 1 115 ? -17.169 -37.917 29.626 1.00 60.47 115 ALA E N 1
ATOM 11144 C CA . ALA E 1 115 ? -16.985 -39.346 29.400 1.00 62.17 115 ALA E CA 1
ATOM 11145 C C . ALA E 1 115 ? -18.290 -40.030 28.995 1.00 68.60 115 ALA E C 1
ATOM 11146 O O . ALA E 1 115 ? -18.276 -41.084 28.358 1.00 69.26 115 ALA E O 1
ATOM 11148 N N . ALA E 1 116 ? -19.415 -39.430 29.372 1.00 66.84 116 ALA E N 1
ATOM 11149 C CA . ALA E 1 116 ? -20.720 -39.971 29.011 1.00 59.76 116 ALA E CA 1
ATOM 11150 C C . ALA E 1 116 ? -21.015 -39.690 27.545 1.00 61.49 116 ALA E C 1
ATOM 11151 O O . ALA E 1 116 ? -21.490 -40.562 26.820 1.00 61.78 116 ALA E O 1
ATOM 11153 N N . TYR E 1 117 ? -20.723 -38.466 27.115 1.00 61.12 117 TYR E N 1
ATOM 11154 C CA . TYR E 1 117 ? -20.918 -38.067 25.725 1.00 63.74 117 TYR E CA 1
ATOM 11155 C C . TYR E 1 117 ? -20.001 -38.854 24.793 1.00 73.64 117 TYR E C 1
ATOM 11156 O O . TYR E 1 117 ? -20.287 -39.001 23.606 1.00 79.36 117 TYR E O 1
ATOM 11165 N N . GLY E 1 118 ? -18.896 -39.354 25.339 1.00 75.97 118 GLY E N 1
ATOM 11166 C CA . GLY E 1 118 ? -17.941 -40.124 24.565 1.00 79.97 118 GLY E CA 1
ATOM 11167 C C . GLY E 1 118 ? -18.365 -41.570 24.397 1.00 82.92 118 GLY E C 1
ATOM 11168 O O . GLY E 1 118 ? -17.841 -42.283 23.541 1.00 94.95 118 GLY E O 1
ATOM 11169 N N . ASP E 1 119 ? -19.319 -42.001 25.215 1.00 71.60 119 ASP E N 1
ATOM 11170 C CA . ASP E 1 119 ? -19.836 -43.364 25.149 1.00 59.97 119 ASP E CA 1
ATOM 11171 C C . ASP E 1 119 ? -21.068 -43.455 24.250 1.00 58.25 119 ASP E C 1
ATOM 11172 O O . ASP E 1 119 ? -21.832 -44.417 24.320 1.00 62.74 119 ASP E O 1
ATOM 11177 N N . LEU E 1 120 ? -21.248 -42.451 23.398 1.00 49.17 120 LEU E N 1
ATOM 11178 C CA . LEU E 1 120 ? -22.426 -42.364 22.543 1.00 49.59 120 LEU E CA 1
ATOM 11179 C C . LEU E 1 120 ? -22.499 -43.497 21.517 1.00 54.42 120 LEU E C 1
ATOM 11180 O O . LEU E 1 120 ? -23.584 -43.987 21.200 1.00 62.41 120 LEU E O 1
ATOM 11185 N N . VAL E 1 121 ? -21.346 -43.911 21.003 1.00 56.39 121 VAL E N 1
ATOM 11186 C CA . VAL E 1 121 ? -21.296 -44.947 19.974 1.00 57.46 121 VAL E CA 1
ATOM 11187 C C . VAL E 1 121 ? -21.795 -46.286 20.513 1.00 67.76 121 VAL E C 1
ATOM 11188 O O . VAL E 1 121 ? -22.648 -46.936 19.903 1.00 70.06 121 VAL E O 1
ATOM 11192 N N . GLU E 1 122 ? -21.262 -46.686 21.664 1.00 64.00 122 GLU E N 1
ATOM 11193 C CA . GLU E 1 122 ? -21.685 -47.913 22.326 1.00 62.81 122 GLU E CA 1
ATOM 11194 C C . GLU E 1 122 ? -23.163 -47.835 22.694 1.00 64.15 122 GLU E C 1
ATOM 11195 O O . GLU E 1 122 ? -23.870 -48.843 22.685 1.00 62.58 122 GLU E O 1
ATOM 11201 N N . SER E 1 123 ? -23.628 -46.627 23.000 1.00 63.45 123 SER E N 1
ATOM 11202 C CA . SER E 1 123 ? -25.019 -46.407 23.380 1.00 65.05 123 SER E CA 1
ATOM 11203 C C . SER E 1 123 ? -25.985 -46.726 22.240 1.00 62.45 123 SER E C 1
ATOM 11204 O O . SER E 1 123 ? -27.026 -47.343 22.456 1.00 60.62 123 SER E O 1
ATOM 11207 N N . VAL E 1 124 ? -25.635 -46.301 21.029 1.00 59.82 124 VAL E N 1
ATOM 11208 C CA . VAL E 1 124 ? -26.474 -46.536 19.857 1.00 63.33 124 VAL E CA 1
ATOM 11209 C C . VAL E 1 124 ? -26.505 -48.024 19.500 1.00 64.85 124 VAL E C 1
ATOM 11210 O O . VAL E 1 124 ? -27.497 -48.528 18.974 1.00 64.01 124 VAL E O 1
ATOM 11214 N N . ARG E 1 125 ? -25.419 -48.726 19.805 1.00 72.57 125 ARG E N 1
ATOM 11215 C CA . ARG E 1 125 ? -25.300 -50.144 19.477 1.00 83.24 125 ARG E CA 1
ATOM 11216 C C . ARG E 1 125 ? -25.885 -51.066 20.545 1.00 89.23 125 ARG E C 1
ATOM 11217 O O . ARG E 1 125 ? -26.080 -52.256 20.298 1.00 97.43 125 ARG E O 1
ATOM 11225 N N . THR E 1 126 ? -26.158 -50.528 21.730 1.00 83.21 126 THR E N 1
ATOM 11226 C CA . THR E 1 126 ? -26.656 -51.353 22.827 1.00 80.21 126 THR E CA 1
ATOM 11227 C C . THR E 1 126 ? -28.061 -50.966 23.279 1.00 75.42 126 THR E C 1
ATOM 11228 O O . THR E 1 126 ? -28.758 -51.767 23.898 1.00 79.34 126 THR E O 1
ATOM 11232 N N . GLY E 1 127 ? -28.477 -49.741 22.976 1.00 70.96 127 GLY E N 1
ATOM 11233 C CA . GLY E 1 127 ? -29.802 -49.284 23.354 1.00 70.67 127 GLY E CA 1
ATOM 11234 C C . GLY E 1 127 ? -29.825 -48.649 24.731 1.00 79.10 127 GLY E C 1
ATOM 11235 O O . GLY E 1 127 ? -30.771 -47.947 25.087 1.00 82.62 127 GLY E O 1
ATOM 11236 N N . VAL E 1 128 ? -28.777 -48.902 25.507 1.00 80.98 128 VAL E N 1
ATOM 11237 C CA . VAL E 1 128 ? -28.643 -48.327 26.841 1.00 82.31 128 VAL E CA 1
ATOM 11238 C C . VAL E 1 128 ? -28.154 -46.882 26.751 1.00 76.94 128 VAL E C 1
ATOM 11239 O O . VAL E 1 128 ? -27.259 -46.578 25.962 1.00 79.09 128 VAL E O 1
ATOM 11243 N N . PRO E 1 129 ? -28.760 -45.981 27.541 1.00 69.94 129 PRO E N 1
ATOM 11244 C CA . PRO E 1 129 ? -28.318 -44.582 27.622 1.00 62.97 129 PRO E CA 1
ATOM 11245 C C . PRO E 1 129 ? -26.824 -44.448 27.910 1.00 65.86 129 PRO E C 1
ATOM 11246 O O . PRO E 1 129 ? -26.276 -45.242 28.675 1.00 67.72 129 PRO E O 1
ATOM 11250 N N . ALA E 1 130 ? -26.188 -43.450 27.302 1.00 57.48 130 ALA E N 1
ATOM 11251 C CA . ALA E 1 130 ? -24.739 -43.281 27.385 1.00 57.25 130 ALA E CA 1
ATOM 11252 C C . ALA E 1 130 ? -24.247 -43.119 28.820 1.00 55.64 130 ALA E C 1
ATOM 11253 O O . ALA E 1 130 ? -23.341 -43.831 29.255 1.00 57.48 130 ALA E O 1
ATOM 11255 N N . PHE E 1 131 ? -24.845 -42.182 29.550 1.00 50.02 131 PHE E N 1
ATOM 11256 C CA . PHE E 1 131 ? -24.475 -41.944 30.942 1.00 56.30 131 PHE E CA 1
ATOM 11257 C C . PHE E 1 131 ? -24.717 -43.195 31.791 1.00 58.70 131 PHE E C 1
ATOM 11258 O O . PHE E 1 131 ? -23.990 -43.463 32.747 1.00 58.17 131 PHE E O 1
ATOM 11266 N N . GLN E 1 132 ? -25.741 -43.958 31.419 1.00 60.44 132 GLN E N 1
ATOM 11267 C CA . GLN E 1 132 ? -26.091 -45.197 32.103 1.00 66.91 132 GLN E CA 1
ATOM 11268 C C . GLN E 1 132 ? -25.035 -46.280 31.878 1.00 67.24 132 GLN E C 1
ATOM 11269 O O . GLN E 1 132 ? -24.924 -47.222 32.661 1.00 70.00 132 GLN E O 1
ATOM 11275 N N . LEU E 1 133 ? -24.270 -46.143 30.799 1.00 56.54 133 LEU E N 1
ATOM 11276 C CA . LEU E 1 133 ? -23.235 -47.114 30.448 1.00 58.87 133 LEU E CA 1
ATOM 11277 C C . LEU E 1 133 ? -21.902 -46.798 31.111 1.00 62.43 133 LEU E C 1
ATOM 11278 O O . LEU E 1 133 ? -21.189 -47.697 31.556 1.00 66.49 133 LEU E O 1
ATOM 11283 N N . ARG E 1 134 ? -21.566 -45.514 31.160 1.00 61.19 134 ARG E N 1
ATOM 11284 C CA . ARG E 1 134 ? -20.281 -45.078 31.690 1.00 63.76 134 ARG E CA 1
ATOM 11285 C C . ARG E 1 134 ? -20.212 -45.189 33.213 1.00 65.41 134 ARG E C 1
ATOM 11286 O O . ARG E 1 134 ? -19.198 -45.619 33.760 1.00 68.82 134 ARG E O 1
ATOM 11294 N N . HIS E 1 135 ? -21.290 -44.812 33.894 1.00 67.94 135 HIS E N 1
ATOM 11295 C CA . HIS E 1 135 ? -21.280 -44.758 35.353 1.00 64.90 135 HIS E CA 1
ATOM 11296 C C . HIS E 1 135 ? -22.210 -45.786 35.994 1.00 67.62 135 HIS E C 1
ATOM 11297 O O . HIS E 1 135 ? -22.336 -45.833 37.218 1.00 73.08 135 HIS E O 1
ATOM 11304 N N . ARG E 1 136 ? -22.863 -46.593 35.162 1.00 68.33 136 ARG E N 1
ATOM 11305 C CA . ARG E 1 136 ? -23.694 -47.706 35.625 1.00 72.83 136 ARG E CA 1
ATOM 11306 C C . ARG E 1 136 ? -24.856 -47.277 36.528 1.00 68.34 136 ARG E C 1
ATOM 11307 O O . ARG E 1 136 ? -25.364 -48.078 37.313 1.00 63.74 136 ARG E O 1
ATOM 11315 N N . GLU E 1 137 ? -25.275 -46.019 36.401 1.00 66.68 137 GLU E N 1
ATOM 11316 C CA . GLU E 1 137 ? -26.408 -45.483 37.154 1.00 62.73 137 GLU E CA 1
ATOM 11317 C C . GLU E 1 137 ? -26.903 -44.196 36.493 1.00 66.38 137 GLU E C 1
ATOM 11318 O O . GLU E 1 137 ? -26.135 -43.519 35.805 1.00 63.86 137 GLU E O 1
ATOM 11324 N N . PRO E 1 138 ? -28.189 -43.855 36.691 1.00 65.23 138 PRO E N 1
ATOM 11325 C CA . PRO E 1 138 ? -28.741 -42.621 36.114 1.00 59.07 138 PRO E CA 1
ATOM 11326 C C . PRO E 1 138 ? -28.094 -41.349 36.661 1.00 59.18 138 PRO E C 1
ATOM 11327 O O . PRO E 1 138 ? -27.514 -41.362 37.749 1.00 53.73 138 PRO E O 1
ATOM 11331 N N . LEU E 1 139 ? -28.209 -40.266 35.896 1.00 59.98 139 LEU E N 1
ATOM 11332 C CA . LEU E 1 139 ? -27.594 -38.982 36.227 1.00 60.20 139 LEU E CA 1
ATOM 11333 C C . LEU E 1 139 ? -27.940 -38.481 37.628 1.00 65.30 139 LEU E C 1
ATOM 11334 O O . LEU E 1 139 ? -27.075 -37.975 38.342 1.00 74.42 139 LEU E O 1
ATOM 11339 N N . TYR E 1 140 ? -29.202 -38.620 38.017 1.00 54.64 140 TYR E N 1
ATOM 11340 C CA . TYR E 1 140 ? -29.671 -38.078 39.291 1.00 59.34 140 TYR E CA 1
ATOM 11341 C C . TYR E 1 140 ? -29.152 -38.873 40.487 1.00 63.60 140 TYR E C 1
ATOM 11342 O O . TYR E 1 140 ? -29.110 -38.364 41.609 1.00 70.23 140 TYR E O 1
ATOM 11351 N N . ASP E 1 141 ? -28.763 -40.121 40.247 1.00 56.59 141 ASP E N 1
ATOM 11352 C CA . ASP E 1 141 ? -28.109 -40.923 41.273 1.00 62.57 141 ASP E CA 1
ATOM 11353 C C . ASP E 1 141 ? -26.652 -40.488 41.410 1.00 57.33 141 ASP E C 1
ATOM 11354 O O . ASP E 1 141 ? -26.107 -40.425 42.511 1.00 60.06 141 ASP E O 1
ATOM 11359 N N . PHE E 1 142 ? -26.035 -40.185 40.275 1.00 59.39 142 PHE E N 1
ATOM 11360 C CA . PHE E 1 142 ? -24.671 -39.674 40.238 1.00 57.49 142 PHE E CA 1
ATOM 11361 C C . PHE E 1 142 ? -24.565 -38.357 41.003 1.00 57.93 142 PHE E C 1
ATOM 11362 O O . PHE E 1 142 ? -23.704 -38.200 41.868 1.00 54.47 142 PHE E O 1
ATOM 11370 N N . LEU E 1 143 ? -25.464 -37.426 40.694 1.00 58.32 143 LEU E N 1
ATOM 11371 C CA . LEU E 1 143 ? -25.458 -36.099 41.306 1.00 62.64 143 LEU E CA 1
ATOM 11372 C C . LEU E 1 143 ? -25.869 -36.118 42.781 1.00 68.93 143 LEU E C 1
ATOM 11373 O O . LEU E 1 143 ? -25.718 -35.119 43.485 1.00 76.17 143 LEU E O 1
ATOM 11378 N N . ALA E 1 144 ? -26.384 -37.252 43.247 1.00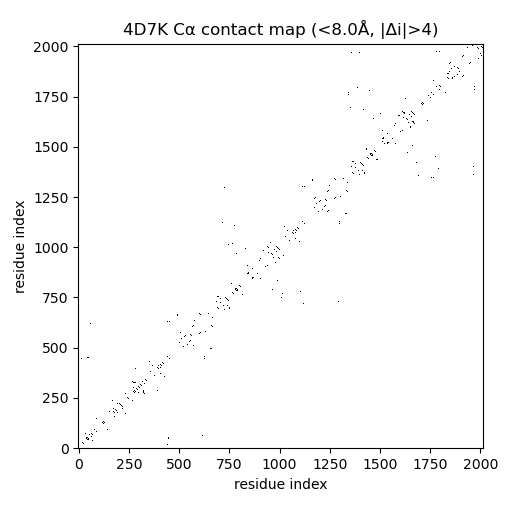 65.39 144 ALA E N 1
ATOM 11379 C CA . ALA E 1 144 ? -26.852 -37.370 44.626 1.00 60.94 144 ALA E CA 1
ATOM 11380 C C . ALA E 1 144 ? -25.710 -37.678 45.592 1.00 62.83 144 ALA E C 1
ATOM 11381 O O . ALA E 1 144 ? -25.899 -37.695 46.811 1.00 59.81 144 ALA E O 1
ATOM 11383 N N . ARG E 1 145 ? -24.526 -37.925 45.042 1.00 56.52 145 ARG E N 1
ATOM 11384 C CA . ARG E 1 145 ? -23.351 -38.224 45.853 1.00 62.19 145 ARG E CA 1
ATOM 11385 C C . ARG E 1 145 ? -22.678 -36.944 46.343 1.00 56.33 145 ARG E C 1
ATOM 11386 O O . ARG E 1 145 ? -22.553 -35.975 45.591 1.00 60.72 145 ARG E O 1
ATOM 11394 N N . PRO E 1 146 ? -22.244 -36.938 47.611 1.00 60.21 146 PRO E N 1
ATOM 11395 C CA . PRO E 1 146 ? -21.622 -35.762 48.231 1.00 63.06 146 PRO E CA 1
ATOM 11396 C C . PRO E 1 146 ? -20.351 -35.288 47.521 1.00 68.11 146 PRO E C 1
ATOM 11397 O O . PRO E 1 146 ? -20.092 -34.085 47.504 1.00 73.03 146 PRO E O 1
ATOM 11401 N N . GLN E 1 147 ? -19.582 -36.203 46.936 1.00 65.47 147 GLN E N 1
ATOM 11402 C CA . GLN E 1 147 ? -18.339 -35.817 46.271 1.00 62.23 147 GLN E CA 1
ATOM 11403 C C . GLN E 1 147 ? -18.596 -35.139 44.928 1.00 64.04 147 GLN E C 1
ATOM 11404 O O . GLN E 1 147 ? -17.700 -34.519 44.357 1.00 70.65 147 GLN E O 1
ATOM 11410 N N . HIS E 1 148 ? -19.821 -35.256 44.426 1.00 64.67 148 HIS E N 1
ATOM 11411 C CA . HIS E 1 148 ? -20.176 -34.652 43.147 1.00 58.54 148 HIS E CA 1
ATOM 11412 C C . HIS E 1 148 ? -21.042 -33.409 43.330 1.00 57.55 148 HIS E C 1
ATOM 11413 O O . HIS E 1 148 ? -21.733 -32.989 42.402 1.00 57.63 148 HIS E O 1
ATOM 11420 N N . LYS E 1 149 ? -20.997 -32.825 44.525 1.00 64.84 149 LYS E N 1
ATOM 11421 C CA . LYS E 1 149 ? -21.826 -31.666 44.856 1.00 66.68 149 LYS E CA 1
ATOM 11422 C C . LYS E 1 149 ? -21.625 -30.491 43.901 1.00 68.77 149 LYS E C 1
ATOM 11423 O O . LYS E 1 149 ? -22.593 -29.868 43.458 1.00 72.35 149 LYS E O 1
ATOM 11429 N N . GLU E 1 150 ? -20.368 -30.190 43.589 1.00 66.89 150 GLU E N 1
ATOM 11430 C CA . GLU E 1 150 ? -20.051 -29.064 42.719 1.00 63.03 150 GLU E CA 1
ATOM 11431 C C . GLU E 1 150 ? -20.658 -29.256 41.327 1.00 58.68 150 GLU E C 1
ATOM 11432 O O . GLU E 1 150 ? -21.184 -28.312 40.736 1.00 52.60 150 GLU E O 1
ATOM 11438 N N . VAL E 1 151 ? -20.597 -30.483 40.817 1.00 47.31 151 VAL E N 1
ATOM 11439 C CA . VAL E 1 151 ? -21.171 -30.795 39.513 1.00 46.53 151 VAL E CA 1
ATOM 11440 C C . VAL E 1 151 ? -22.689 -30.620 39.523 1.00 60.45 151 VAL E C 1
ATOM 11441 O O . VAL E 1 151 ? -23.275 -30.178 38.534 1.00 61.59 151 VAL E O 1
ATOM 11445 N N . ARG E 1 152 ? -23.322 -30.959 40.643 1.00 54.35 152 ARG E N 1
ATOM 11446 C CA . ARG E 1 152 ? -24.765 -30.801 40.766 1.00 54.48 152 ARG E CA 1
ATOM 11447 C C . ARG E 1 152 ? -25.151 -29.325 40.738 1.00 61.80 152 ARG E C 1
ATOM 11448 O O . ARG E 1 152 ? -26.151 -28.952 40.123 1.00 68.37 152 ARG E O 1
ATOM 11456 N N . ASP E 1 153 ? -24.358 -28.488 41.401 1.00 58.15 153 ASP E N 1
ATOM 11457 C CA . ASP E 1 153 ? -24.616 -27.049 41.421 1.00 63.75 153 ASP E CA 1
ATOM 11458 C C . ASP E 1 153 ? -24.475 -26.437 40.031 1.00 60.92 153 ASP E C 1
ATOM 11459 O O . ASP E 1 153 ? -25.240 -25.553 39.652 1.00 64.35 153 ASP E O 1
ATOM 11464 N N . GLU E 1 154 ? -23.492 -26.915 39.276 1.00 57.93 154 GLU E N 1
ATOM 11465 C CA . GLU E 1 154 ? -23.266 -26.442 37.916 1.00 53.27 154 GLU E CA 1
ATOM 11466 C C . GLU E 1 154 ? -24.393 -26.894 36.991 1.00 50.14 154 GLU E C 1
ATOM 11467 O O . GLU E 1 154 ? -24.754 -26.189 36.052 1.00 51.96 154 GLU E O 1
ATOM 11473 N N . PHE E 1 155 ? -24.945 -28.070 37.273 1.00 47.54 155 PHE E N 1
ATOM 11474 C CA . PHE E 1 155 ? -26.067 -28.613 36.516 1.00 48.13 155 PHE E CA 1
ATOM 11475 C C . PHE E 1 155 ? -27.336 -27.796 36.733 1.00 58.55 155 PHE E C 1
ATOM 11476 O O . PHE E 1 155 ? -28.064 -27.504 35.786 1.00 62.50 155 PHE E O 1
ATOM 11484 N N . ASP E 1 156 ? -27.601 -27.441 37.987 1.00 57.45 156 ASP E N 1
ATOM 11485 C CA . ASP E 1 156 ? -28.769 -26.637 38.330 1.00 61.55 156 ASP E CA 1
ATOM 11486 C C . ASP E 1 156 ? -28.674 -25.242 37.720 1.00 52.27 156 ASP E C 1
ATOM 11487 O O . ASP E 1 156 ? -29.658 -24.712 37.208 1.00 63.64 156 ASP E O 1
ATOM 11492 N N . ALA E 1 157 ? -27.482 -24.656 37.784 1.00 66.72 157 ALA E N 1
ATOM 11493 C CA . ALA E 1 157 ? -27.245 -23.323 37.239 1.00 60.44 157 ALA E CA 1
ATOM 11494 C C . ALA E 1 157 ? -27.404 -23.312 35.723 1.00 59.25 157 ALA E C 1
ATOM 11495 O O . ALA E 1 157 ? -27.964 -22.373 35.159 1.00 61.90 157 ALA E O 1
ATOM 11497 N N . ALA E 1 158 ? -26.916 -24.364 35.071 1.00 57.69 158 ALA E N 1
ATOM 11498 C CA . ALA E 1 158 ? -26.994 -24.473 33.616 1.00 61.19 158 ALA E CA 1
ATOM 11499 C C . ALA E 1 158 ? -28.443 -24.451 33.133 1.00 69.97 158 ALA E C 1
ATOM 11500 O O . ALA E 1 158 ? -28.756 -23.819 32.124 1.00 74.50 158 ALA E O 1
ATOM 11502 N N . MET E 1 159 ? -29.324 -25.132 33.861 1.00 67.76 159 MET E N 1
ATOM 11503 C CA . MET E 1 159 ? -30.740 -25.169 33.508 1.00 61.24 159 MET E CA 1
ATOM 11504 C C . MET E 1 159 ? -31.388 -23.799 33.668 1.00 67.75 159 MET E C 1
ATOM 11505 O O . MET E 1 159 ? -32.196 -23.385 32.837 1.00 73.86 159 MET E O 1
ATOM 11510 N N . VAL E 1 160 ? -31.034 -23.098 34.740 1.00 68.42 160 VAL E N 1
ATOM 11511 C CA . VAL E 1 160 ? -31.560 -21.760 34.975 1.00 71.16 160 VAL E CA 1
ATOM 11512 C C . VAL E 1 160 ? -31.080 -20.797 33.894 1.00 69.80 160 VAL E C 1
ATOM 11513 O O . VAL E 1 160 ? -31.848 -19.972 33.398 1.00 70.66 160 VAL E O 1
ATOM 11517 N N . GLU E 1 161 ? -29.809 -20.921 33.524 1.00 74.48 161 GLU E N 1
ATOM 11518 C CA . GLU E 1 161 ? -29.194 -20.022 32.551 1.00 75.01 161 GLU E CA 1
ATOM 11519 C C . GLU E 1 161 ? -29.810 -20.174 31.162 1.00 73.69 161 GLU E C 1
ATOM 11520 O O . GLU E 1 161 ? -29.868 -19.213 30.391 1.00 76.66 161 GLU E O 1
ATOM 11526 N N . PHE E 1 162 ? -30.272 -21.379 30.848 1.00 65.07 162 PHE E N 1
ATOM 11527 C CA . PHE E 1 162 ? -30.990 -21.607 29.601 1.00 61.55 162 PHE E CA 1
ATOM 11528 C C . PHE E 1 162 ? -32.341 -20.906 29.655 1.00 73.07 162 PHE E C 1
ATOM 11529 O O . PHE E 1 162 ? -32.830 -20.400 28.647 1.00 77.44 162 PHE E O 1
ATOM 11537 N N . GLY E 1 163 ? -32.932 -20.873 30.846 1.00 73.77 163 GLY E N 1
ATOM 11538 C CA . GLY E 1 163 ? -34.219 -20.235 31.049 1.00 80.95 163 GLY E CA 1
ATOM 11539 C C . GLY E 1 163 ? -34.186 -18.739 30.801 1.00 88.39 163 GLY E C 1
ATOM 11540 O O . GLY E 1 163 ? -35.170 -18.158 30.343 1.00 91.02 163 GLY E O 1
ATOM 11541 N N . GLN E 1 164 ? -33.054 -18.112 31.106 1.00 89.56 164 GLN E N 1
ATOM 11542 C CA . GLN E 1 164 ? -32.880 -16.687 30.847 1.00 90.48 164 GLN E CA 1
ATOM 11543 C C . GLN E 1 164 ? -32.604 -16.426 29.372 1.00 83.26 164 GLN E C 1
ATOM 11544 O O . GLN E 1 164 ? -33.120 -15.469 28.793 1.00 81.82 164 GLN E O 1
ATOM 11550 N N . TYR E 1 165 ? -31.785 -17.283 28.770 1.00 76.75 165 TYR E N 1
ATOM 11551 C CA . TYR E 1 165 ? -31.406 -17.126 27.371 1.00 75.52 165 TYR E CA 1
ATOM 11552 C C . TYR E 1 165 ? -32.590 -17.339 26.428 1.00 79.53 165 TYR E C 1
ATOM 11553 O O . TYR E 1 165 ? -32.711 -16.661 25.408 1.00 80.10 165 TYR E O 1
ATOM 11562 N N . PHE E 1 166 ? -33.457 -18.288 26.768 1.00 87.42 166 PHE E N 1
ATOM 11563 C CA . PHE E 1 166 ? -34.607 -18.601 25.931 1.00 78.81 166 PHE E CA 1
ATOM 11564 C C . PHE E 1 166 ? -35.854 -17.813 26.325 1.00 76.32 166 PHE E C 1
ATOM 11565 O O . PHE E 1 166 ? -36.932 -18.053 25.788 1.00 78.44 166 PHE E O 1
ATOM 11573 N N . ALA E 1 167 ? -35.707 -16.879 27.260 1.00 74.80 167 ALA E N 1
ATOM 11574 C CA . ALA E 1 167 ? -36.848 -16.118 27.761 1.00 81.03 167 ALA E CA 1
ATOM 11575 C C . ALA E 1 167 ? -37.401 -15.175 26.701 1.00 99.29 167 ALA E C 1
ATOM 11576 O O . ALA E 1 167 ? -38.611 -15.119 26.479 1.00 105.11 167 ALA E O 1
ATOM 11578 N N . ASP E 1 168 ? -36.510 -14.437 26.048 1.00 132.56 168 ASP E N 1
ATOM 11579 C CA . ASP E 1 168 ? -36.913 -13.466 25.038 1.00 141.99 168 ASP E CA 1
ATOM 11580 C C . ASP E 1 168 ? -37.409 -14.155 23.771 1.00 139.23 168 ASP E C 1
ATOM 11581 O O . ASP E 1 168 ? -38.176 -13.578 23.001 1.00 141.13 168 ASP E O 1
ATOM 11586 N N . ASP E 1 169 ? -36.973 -15.393 23.563 1.00 122.49 169 ASP E N 1
ATOM 11587 C CA . ASP E 1 169 ? -37.398 -16.165 22.402 1.00 114.35 169 ASP E CA 1
ATOM 11588 C C . ASP E 1 169 ? -38.846 -16.627 22.547 1.00 111.95 169 ASP E C 1
ATOM 11589 O O . ASP E 1 169 ? -39.474 -17.042 21.573 1.00 113.82 169 ASP E O 1
ATOM 11594 N N . PHE E 1 170 ? -39.367 -16.558 23.768 1.00 109.15 170 PHE E N 1
ATOM 11595 C CA . PHE E 1 170 ? -40.766 -16.878 24.026 1.00 111.12 170 PHE E CA 1
ATOM 11596 C C . PHE E 1 170 ? -41.638 -15.650 23.805 1.00 108.17 170 PHE E C 1
ATOM 11597 O O . PHE E 1 170 ? -42.794 -15.762 23.398 1.00 108.49 170 PHE E O 1
ATOM 11605 N N . LEU E 1 171 ? -41.070 -14.479 24.071 1.00 103.37 171 LEU E N 1
ATOM 11606 C CA . LEU E 1 171 ? -41.814 -13.225 24.022 1.00 101.16 171 LEU E CA 1
ATOM 11607 C C . LEU E 1 171 ? -41.980 -12.696 22.600 1.00 107.66 171 LEU E C 1
ATOM 11608 O O . LEU E 1 171 ? -42.993 -12.075 22.276 1.00 110.61 171 LEU E O 1
ATOM 11613 N N . THR E 1 172 ? -40.982 -12.941 21.756 1.00 108.75 172 THR E N 1
ATOM 11614 C CA . THR E 1 172 ? -41.006 -12.444 20.384 1.00 104.78 172 THR E CA 1
ATOM 11615 C C . THR E 1 172 ? -41.653 -13.444 19.432 1.00 104.67 172 THR E C 1
ATOM 11616 O O . THR E 1 172 ? -41.740 -13.200 18.229 1.00 107.35 172 THR E O 1
ATOM 11620 N N . SER E 1 173 ? -42.107 -14.569 19.975 1.00 103.86 173 SER E N 1
ATOM 11621 C CA . SER E 1 173 ? -42.736 -15.607 19.167 1.00 106.83 173 SER E CA 1
ATOM 11622 C C . SER E 1 173 ? -44.207 -15.778 19.528 1.00 103.59 173 SER E C 1
ATOM 11623 O O . SER E 1 173 ? -44.947 -16.487 18.845 1.00 100.72 173 SER E O 1
ATOM 11626 N N . PHE E 1 174 ? -44.624 -15.122 20.605 1.00 103.15 174 PHE E N 1
ATOM 11627 C CA . PHE E 1 174 ? -45.994 -15.238 21.087 1.00 102.69 174 PHE E CA 1
ATOM 11628 C C . PHE E 1 174 ? -46.513 -13.897 21.594 1.00 106.61 174 PHE E C 1
ATOM 11629 O O . PHE E 1 174 ? -45.743 -13.062 22.069 1.00 110.32 174 PHE E O 1
ATOM 11637 N N . ASP E 1 175 ? -47.822 -13.692 21.488 1.00 104.11 175 ASP E N 1
ATOM 11638 C CA . ASP E 1 175 ? -48.434 -12.455 21.954 1.00 104.82 175 ASP E CA 1
ATOM 11639 C C . ASP E 1 175 ? -49.064 -12.622 23.333 1.00 98.87 175 ASP E C 1
ATOM 11640 O O . ASP E 1 175 ? -50.241 -12.963 23.452 1.00 103.17 175 ASP E O 1
ATOM 11645 N N . PHE E 1 176 ? -48.273 -12.378 24.373 1.00 89.76 176 PHE E N 1
ATOM 11646 C CA . PHE E 1 176 ? -48.790 -12.366 25.736 1.00 88.34 176 PHE E CA 1
ATOM 11647 C C . PHE E 1 176 ? -49.650 -11.129 25.960 1.00 100.29 176 PHE E C 1
ATOM 11648 O O . PHE E 1 176 ? -50.388 -11.045 26.940 1.00 109.68 176 PHE E O 1
ATOM 11656 N N . GLY E 1 177 ? -49.544 -10.172 25.043 1.00 104.43 177 GLY E N 1
ATOM 11657 C CA . GLY E 1 177 ? -50.219 -8.893 25.170 1.00 107.25 177 GLY E CA 1
ATOM 11658 C C . GLY E 1 177 ? -51.734 -8.960 25.205 1.00 106.78 177 GLY E C 1
ATOM 11659 O O . GLY E 1 177 ? -52.386 -8.038 25.695 1.00 109.73 177 GLY E O 1
ATOM 11660 N N . ARG E 1 178 ? -52.302 -10.045 24.689 1.00 100.39 178 ARG E N 1
ATOM 11661 C CA . ARG E 1 178 ? -53.752 -10.198 24.689 1.00 100.74 178 ARG E CA 1
ATOM 11662 C C . ARG E 1 178 ? -54.239 -10.852 25.982 1.00 99.22 178 ARG E C 1
ATOM 11663 O O . ARG E 1 178 ? -55.408 -11.217 26.102 1.00 102.10 178 ARG E O 1
ATOM 11671 N N . PHE E 1 179 ? -53.332 -10.992 26.944 1.00 94.01 179 PHE E N 1
ATOM 11672 C CA . PHE E 1 179 ? -53.679 -11.486 28.273 1.00 92.84 179 PHE E CA 1
ATOM 11673 C C . PHE E 1 179 ? -53.332 -10.436 29.327 1.00 92.10 179 PHE E C 1
ATOM 11674 O O . PHE E 1 179 ? -52.500 -9.560 29.089 1.00 91.90 179 PHE E O 1
ATOM 11682 N N . THR E 1 180 ? -53.969 -10.525 30.491 1.00 94.35 180 THR E N 1
ATOM 11683 C CA . THR E 1 180 ? -53.756 -9.540 31.548 1.00 102.66 180 THR E CA 1
ATOM 11684 C C . THR E 1 180 ? -53.369 -10.174 32.882 1.00 104.03 180 THR E C 1
ATOM 11685 O O . THR E 1 180 ? -52.729 -9.534 33.716 1.00 100.50 180 THR E O 1
ATOM 11689 N N . ARG E 1 181 ? -53.764 -11.428 33.081 1.00 107.65 181 ARG E N 1
ATOM 11690 C CA . ARG E 1 181 ? -53.512 -12.120 34.342 1.00 110.03 181 ARG E CA 1
ATOM 11691 C C . ARG E 1 181 ? -52.727 -13.406 34.116 1.00 104.19 181 ARG E C 1
ATOM 11692 O O . ARG E 1 181 ? -53.290 -14.417 33.698 1.00 108.32 181 ARG E O 1
ATOM 11700 N N . PHE E 1 182 ? -51.428 -13.364 34.399 1.00 99.79 182 PHE E N 1
ATOM 11701 C CA . PHE E 1 182 ? -50.553 -14.511 34.174 1.00 85.55 182 PHE E CA 1
ATOM 11702 C C . PH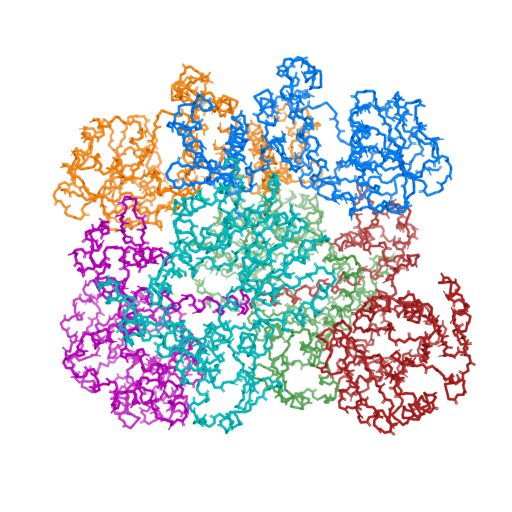E E 1 182 ? -50.311 -15.303 35.454 1.00 86.65 182 PHE E C 1
ATOM 11703 O O . PHE E 1 182 ? -50.203 -14.733 36.538 1.00 90.37 182 PHE E O 1
ATOM 11711 N N . ALA E 1 183 ? -50.226 -16.622 35.324 1.00 88.18 183 ALA E N 1
ATOM 11712 C CA . ALA E 1 183 ? -49.968 -17.485 36.470 1.00 93.24 183 ALA E CA 1
ATOM 11713 C C . ALA E 1 183 ? -48.818 -18.443 36.177 1.00 95.14 183 ALA E C 1
ATOM 11714 O O . ALA E 1 183 ? -49.026 -19.535 35.645 1.00 90.71 183 ALA E O 1
ATOM 11716 N N . ASP E 1 184 ? -47.606 -18.025 36.525 1.00 97.50 184 ASP E N 1
ATOM 11717 C CA . ASP E 1 184 ? -46.421 -18.844 36.302 1.00 94.45 184 ASP E CA 1
ATOM 11718 C C . ASP E 1 184 ? -46.343 -19.970 37.327 1.00 87.59 184 ASP E C 1
ATOM 11719 O O . ASP E 1 184 ? -46.001 -19.743 38.486 1.00 91.17 184 ASP E O 1
ATOM 11724 N N . ILE E 1 185 ? -46.666 -21.184 36.893 1.00 84.47 185 ILE E N 1
ATOM 11725 C CA . ILE E 1 185 ? -46.586 -22.356 37.756 1.00 86.83 185 ILE E CA 1
ATOM 11726 C C . ILE E 1 185 ? -45.214 -23.011 37.629 1.00 78.03 185 ILE E C 1
ATOM 11727 O O . ILE E 1 185 ? -44.763 -23.316 36.524 1.00 77.27 185 ILE E O 1
ATOM 11732 N N . GLY E 1 186 ? -44.554 -23.221 38.764 1.00 80.15 186 GLY E N 1
ATOM 11733 C CA . GLY E 1 186 ? -43.209 -23.767 38.775 1.00 78.46 186 GLY E CA 1
ATOM 11734 C C . GLY E 1 186 ? -42.225 -22.804 38.140 1.00 88.11 186 GLY E C 1
ATOM 11735 O O . GLY E 1 186 ? -41.337 -23.211 37.392 1.00 74.30 186 GLY E O 1
ATOM 11736 N N . GLY E 1 187 ? -42.390 -21.519 38.442 1.00 88.99 187 GLY E N 1
ATOM 11737 C CA . GLY E 1 187 ? -41.566 -20.478 37.853 1.00 88.08 187 GLY E CA 1
ATOM 11738 C C . GLY E 1 187 ? -40.345 -20.110 38.674 1.00 86.78 187 GLY E C 1
ATOM 11739 O O . GLY E 1 187 ? -39.673 -19.121 38.381 1.00 87.61 187 GLY E O 1
ATOM 11740 N N . GLY E 1 188 ? -40.057 -20.906 39.701 1.00 90.04 188 GLY E N 1
ATOM 11741 C CA . GLY E 1 188 ? -38.899 -20.677 40.547 1.00 79.88 188 GLY E CA 1
ATOM 11742 C C . GLY E 1 188 ? -38.937 -19.332 41.246 1.00 91.13 188 GLY E C 1
ATOM 11743 O O . GLY E 1 188 ? -39.833 -19.061 42.046 1.00 100.29 188 GLY E O 1
ATOM 11744 N N . ARG E 1 189 ? -37.963 -18.483 40.937 1.00 88.70 189 ARG E N 1
ATOM 11745 C CA . ARG E 1 189 ? -37.892 -17.152 41.532 1.00 96.97 189 ARG E CA 1
ATOM 11746 C C . ARG E 1 189 ? -38.699 -16.147 40.718 1.00 95.66 189 ARG E C 1
ATOM 11747 O O . ARG E 1 189 ? -38.769 -14.965 41.061 1.00 93.23 189 ARG E O 1
ATOM 11755 N N . GLY E 1 190 ? -39.303 -16.627 39.636 1.00 93.51 190 GLY E N 1
ATOM 11756 C CA . GLY E 1 190 ? -40.167 -15.806 38.809 1.00 99.09 190 GLY E CA 1
ATOM 11757 C C . GLY E 1 190 ? -39.435 -14.778 37.970 1.00 104.49 190 GLY E C 1
ATOM 11758 O O . GLY E 1 190 ? -39.753 -13.589 38.018 1.00 110.27 190 GLY E O 1
ATOM 11759 N N . GLN E 1 191 ? -38.455 -15.232 37.197 1.00 101.41 191 GLN E N 1
ATOM 11760 C CA . GLN E 1 191 ? -37.735 -14.344 36.293 1.00 100.10 191 GLN E CA 1
ATOM 11761 C C . GLN E 1 191 ? -38.465 -14.261 34.955 1.00 89.16 191 GLN E C 1
ATOM 11762 O O . GLN E 1 191 ? -38.423 -13.238 34.269 1.00 78.05 191 GLN E O 1
ATOM 11768 N N . PHE E 1 192 ? -39.147 -15.345 34.598 1.00 89.68 192 PHE E N 1
ATOM 11769 C CA . PHE E 1 192 ? -39.934 -15.378 33.373 1.00 90.62 192 PHE E CA 1
ATOM 11770 C C . PHE E 1 192 ? -41.168 -14.492 33.497 1.00 92.09 192 PHE E C 1
ATOM 11771 O O . PHE E 1 192 ? -41.491 -13.737 32.581 1.00 95.20 192 PHE E O 1
ATOM 11779 N N . LEU E 1 193 ? -41.852 -14.590 34.634 1.00 92.17 193 LEU E N 1
ATOM 11780 C CA . LEU E 1 193 ? -43.056 -13.803 34.884 1.00 91.22 193 LEU E CA 1
ATOM 11781 C C . LEU E 1 193 ? -42.757 -12.307 34.879 1.00 92.92 193 LEU E C 1
ATOM 11782 O O . LEU E 1 193 ? -43.557 -11.506 34.396 1.00 91.37 193 LEU E O 1
ATOM 11787 N N . ALA E 1 194 ? -41.602 -11.938 35.421 1.00 96.21 194 ALA E N 1
ATOM 11788 C CA . ALA E 1 194 ? -41.183 -10.542 35.449 1.00 101.88 194 ALA E CA 1
ATOM 11789 C C . ALA E 1 194 ? -40.962 -10.017 34.033 1.00 106.35 194 ALA E C 1
ATOM 11790 O O . ALA E 1 194 ? -41.348 -8.893 33.712 1.00 111.36 194 ALA E O 1
ATOM 11792 N N . GLY E 1 195 ? -40.345 -10.841 33.191 1.00 108.00 195 GLY E N 1
ATOM 11793 C CA . GLY E 1 195 ? -40.101 -10.478 31.808 1.00 108.84 195 GLY E CA 1
ATOM 11794 C C . GLY E 1 195 ? -41.393 -10.280 31.038 1.00 110.67 195 GLY E C 1
ATOM 11795 O O . GLY E 1 195 ? -41.483 -9.417 30.165 1.00 112.07 195 GLY E O 1
ATOM 11796 N N . VAL E 1 196 ? -42.396 -11.087 31.368 1.00 108.48 196 VAL E N 1
ATOM 11797 C CA . VAL E 1 196 ? -43.711 -10.982 30.746 1.00 103.95 196 VAL E CA 1
ATOM 11798 C C . VAL E 1 196 ? -44.394 -9.671 31.128 1.00 102.58 196 VAL E C 1
ATOM 11799 O O . VAL E 1 196 ? -45.002 -9.006 30.287 1.00 109.91 196 VAL E O 1
ATOM 11803 N N . LEU E 1 197 ? -44.278 -9.294 32.397 1.00 93.04 197 LEU E N 1
ATOM 11804 C CA . LEU E 1 197 ? -44.897 -8.069 32.888 1.00 92.73 197 LEU E CA 1
ATOM 11805 C C . LEU E 1 197 ? -44.137 -6.824 32.436 1.00 97.55 197 LEU E C 1
ATOM 11806 O O . LEU E 1 197 ? -44.624 -5.703 32.584 1.00 98.91 197 LEU E O 1
ATOM 11811 N N . THR E 1 198 ? -42.945 -7.024 31.883 1.00 101.51 198 THR E N 1
ATOM 11812 C CA . THR E 1 198 ? -42.156 -5.917 31.355 1.00 108.09 198 THR E CA 1
ATOM 11813 C C . THR E 1 198 ? -42.641 -5.533 29.959 1.00 112.29 198 THR E C 1
ATOM 11814 O O . THR E 1 198 ? -42.788 -4.351 29.644 1.00 114.96 198 THR E O 1
ATOM 11818 N N . ALA E 1 199 ? -42.892 -6.541 29.130 1.00 110.98 199 ALA E N 1
ATOM 11819 C CA . ALA E 1 199 ? -43.390 -6.321 27.779 1.00 109.53 199 ALA E CA 1
ATOM 11820 C C . ALA E 1 199 ? -44.868 -5.950 27.803 1.00 115.57 199 ALA E C 1
ATOM 11821 O O . ALA E 1 199 ? -45.331 -5.153 26.988 1.00 119.95 199 ALA E O 1
ATOM 11823 N N . VAL E 1 200 ? -45.604 -6.536 28.742 1.00 119.21 200 VAL E N 1
ATOM 11824 C CA . VAL E 1 200 ? -47.028 -6.257 28.885 1.00 122.23 200 VAL E CA 1
ATOM 11825 C C . VAL E 1 200 ? -47.283 -5.392 30.114 1.00 130.97 200 VAL E C 1
ATOM 11826 O O . VAL E 1 200 ? -47.245 -5.883 31.242 1.00 129.22 200 VAL E O 1
ATOM 11830 N N . PRO E 1 201 ? -47.544 -4.094 29.896 1.00 144.67 201 PRO E N 1
ATOM 11831 C CA . PRO E 1 201 ? -47.772 -3.142 30.987 1.00 153.77 201 PRO E CA 1
ATOM 11832 C C . PRO E 1 201 ? -49.147 -3.308 31.628 1.00 156.57 201 PRO E C 1
ATOM 11833 O O . PRO E 1 201 ? -50.058 -3.845 30.996 1.00 153.04 201 PRO E O 1
ATOM 11837 N N . SER E 1 202 ? -49.279 -2.846 32.869 1.00 158.70 202 SER E N 1
ATOM 11838 C CA . SER E 1 202 ? -50.534 -2.901 33.618 1.00 159.85 202 SER E CA 1
ATOM 11839 C C . SER E 1 202 ? -51.099 -4.317 33.710 1.00 149.07 202 SER E C 1
ATOM 11840 O O . SER E 1 202 ? -52.314 -4.512 33.701 1.00 152.37 202 SER E O 1
ATOM 11843 N N . SER E 1 203 ? -50.210 -5.302 33.792 1.00 130.65 203 SER E N 1
ATOM 11844 C CA . SER E 1 203 ? -50.623 -6.687 33.978 1.00 117.28 203 SER E CA 1
ATOM 11845 C C . SER E 1 203 ? -50.146 -7.189 35.336 1.00 109.36 203 SER E C 1
ATOM 11846 O O . SER E 1 203 ? -49.206 -6.642 35.911 1.00 105.23 203 SER E O 1
ATOM 11849 N N . THR E 1 204 ? -50.803 -8.223 35.849 1.00 108.46 204 THR E N 1
ATOM 11850 C CA . THR E 1 204 ? -50.416 -8.810 37.125 1.00 107.94 204 THR E CA 1
ATOM 11851 C C . THR E 1 204 ? -49.994 -10.263 36.942 1.00 104.73 204 THR E C 1
ATOM 11852 O O . THR E 1 204 ? -50.292 -10.882 35.921 1.00 100.95 204 THR E O 1
ATOM 11856 N N . GLY E 1 205 ? -49.292 -10.799 37.935 1.00 104.76 205 GLY E N 1
ATOM 11857 C CA . GLY E 1 205 ? -48.813 -12.166 37.871 1.00 92.45 205 GLY E CA 1
ATOM 11858 C C . GLY E 1 205 ? -48.838 -12.858 39.218 1.00 104.73 205 GLY E C 1
ATOM 11859 O O . GLY E 1 205 ? -48.752 -12.211 40.261 1.00 107.79 205 GLY E O 1
ATOM 11860 N N . VAL E 1 206 ? -48.962 -14.181 39.194 1.00 100.40 206 VAL E N 1
ATOM 11861 C CA . VAL E 1 206 ? -48.949 -14.975 40.417 1.00 102.05 206 VAL E CA 1
ATOM 11862 C C . VAL E 1 206 ? -47.954 -16.126 40.306 1.00 97.38 206 VAL E C 1
ATOM 11863 O O . VAL E 1 206 ? -48.156 -17.058 39.529 1.00 93.17 206 VAL E O 1
ATOM 11867 N N . LEU E 1 207 ? -46.877 -16.050 41.083 1.00 101.55 207 LEU E N 1
ATOM 11868 C CA . LEU E 1 207 ? -45.871 -17.105 41.115 1.00 89.60 207 LEU E CA 1
ATOM 11869 C C . LEU E 1 207 ? -46.383 -18.298 41.913 1.00 91.66 207 LEU E C 1
ATOM 11870 O O . LEU E 1 207 ? -46.937 -18.137 43.000 1.00 95.84 207 LEU E O 1
ATOM 11875 N N . VAL E 1 208 ? -46.195 -19.494 41.368 1.00 89.17 208 VAL E N 1
ATOM 11876 C CA . VAL E 1 208 ? -46.588 -20.719 42.055 1.00 97.80 208 VAL E CA 1
ATOM 11877 C C . VAL E 1 208 ? -45.464 -21.751 42.014 1.00 101.95 208 VAL E C 1
ATOM 11878 O O . VAL E 1 208 ? -45.172 -22.321 40.962 1.00 102.23 208 VAL E O 1
ATOM 11882 N N . ASP E 1 209 ? -44.834 -21.987 43.160 1.00 103.47 209 ASP E N 1
ATOM 11883 C CA . ASP E 1 209 ? -43.764 -22.974 43.244 1.00 102.98 209 ASP E CA 1
ATOM 11884 C C . ASP E 1 209 ? -43.584 -23.463 44.680 1.00 100.98 209 ASP E C 1
ATOM 11885 O O . ASP E 1 209 ? -44.404 -23.173 45.552 1.00 101.84 209 ASP E O 1
ATOM 11890 N N . GLY E 1 210 ? -42.508 -24.208 44.914 1.00 98.63 210 GLY E N 1
ATOM 11891 C CA . GLY E 1 210 ? -42.241 -24.783 46.218 1.00 101.36 210 GLY E CA 1
ATOM 11892 C C . GLY E 1 210 ? -41.525 -23.837 47.161 1.00 101.24 210 GLY E C 1
ATOM 11893 O O . GLY E 1 210 ? -41.199 -22.710 46.787 1.00 99.46 210 GLY E O 1
ATOM 11894 N N . PRO E 1 211 ? -41.282 -24.296 48.398 1.00 105.73 211 PRO E N 1
ATOM 11895 C CA . PRO E 1 211 ? -40.608 -23.548 49.467 1.00 109.13 211 PRO E CA 1
ATOM 11896 C C . PRO E 1 211 ? -39.108 -23.358 49.232 1.00 125.23 211 PRO E C 1
ATOM 11897 O O . PRO E 1 211 ? -38.457 -22.647 50.000 1.00 109.42 211 PRO E O 1
ATOM 11901 N N . ALA E 1 212 ? -38.573 -23.989 48.192 1.00 116.53 212 ALA E N 1
ATOM 11902 C CA . ALA E 1 212 ? -37.145 -23.918 47.895 1.00 117.66 212 ALA E CA 1
ATOM 11903 C C . ALA E 1 212 ? -36.719 -22.509 47.499 1.00 121.28 212 ALA E C 1
ATOM 11904 O O . ALA E 1 212 ? -35.613 -22.070 47.815 1.00 126.38 212 ALA E O 1
ATOM 11906 N N . VAL E 1 213 ? -37.605 -21.803 46.805 1.00 119.16 213 VAL E N 1
ATOM 11907 C CA . VAL E 1 213 ? -37.304 -20.464 46.317 1.00 112.46 213 VAL E CA 1
ATOM 11908 C C . VAL E 1 213 ? -38.251 -19.422 46.899 1.00 107.20 213 VAL E C 1
ATOM 11909 O O . VAL E 1 213 ? -38.452 -18.361 46.311 1.00 105.57 213 VAL E O 1
ATOM 11913 N N . ALA E 1 214 ? -38.828 -19.730 48.055 1.00 102.47 214 ALA E N 1
ATOM 11914 C CA . ALA E 1 214 ? -39.779 -18.836 48.703 1.00 105.95 214 ALA E CA 1
ATOM 11915 C C . ALA E 1 214 ? -39.169 -17.466 48.982 1.00 118.45 214 ALA E C 1
ATOM 11916 O O . ALA E 1 214 ? -39.546 -16.472 48.359 1.00 105.80 214 ALA E O 1
ATOM 11918 N N . ALA E 1 215 ? -38.216 -17.429 49.910 1.00 117.64 215 ALA E N 1
ATOM 11919 C CA . ALA E 1 215 ? -37.609 -16.180 50.363 1.00 112.25 215 ALA E CA 1
ATOM 11920 C C . ALA E 1 215 ? -36.841 -15.452 49.262 1.00 108.82 215 ALA E C 1
ATOM 11921 O O . ALA E 1 215 ? -36.774 -14.223 49.256 1.00 109.95 215 ALA E O 1
ATOM 11923 N N . SER E 1 216 ? -36.265 -16.207 48.332 1.00 103.99 216 SER E N 1
ATOM 11924 C CA . SER E 1 216 ? -35.439 -15.620 47.282 1.00 100.26 216 SER E CA 1
ATOM 11925 C C . SER E 1 216 ? -36.276 -14.979 46.177 1.00 107.86 216 SER E C 1
ATOM 11926 O O . SER E 1 216 ? -35.805 -14.087 45.471 1.00 95.91 216 SER E O 1
ATOM 11929 N N . ALA E 1 217 ? -37.517 -15.434 46.033 1.00 105.87 217 ALA E N 1
ATOM 11930 C CA . ALA E 1 217 ? -38.405 -14.916 44.998 1.00 104.43 217 ALA E CA 1
ATOM 11931 C C . ALA E 1 217 ? -38.831 -13.478 45.283 1.00 104.95 217 ALA E C 1
ATOM 11932 O O . ALA E 1 217 ? -38.831 -12.637 44.384 1.00 106.88 217 ALA E O 1
ATOM 11934 N N . HIS E 1 218 ? -39.194 -13.201 46.531 1.00 106.52 218 HIS E N 1
ATOM 11935 C CA . HIS E 1 218 ? -39.630 -11.863 46.921 1.00 110.41 218 HIS E CA 1
ATOM 11936 C C . HIS E 1 218 ? -38.514 -10.837 46.735 1.00 107.37 218 HIS E C 1
ATOM 11937 O O . HIS E 1 218 ? -38.766 -9.698 46.339 1.00 105.98 218 HIS E O 1
ATOM 11944 N N . LYS E 1 219 ? -37.283 -11.251 47.017 1.00 104.86 219 LYS E N 1
ATOM 11945 C CA . LYS E 1 219 ? -36.123 -10.390 46.827 1.00 116.53 219 LYS E CA 1
ATOM 11946 C C . LYS E 1 219 ? -35.945 -10.019 45.360 1.00 119.83 219 LYS E C 1
ATOM 11947 O O . LYS E 1 219 ? -35.694 -8.861 45.028 1.00 125.56 219 LYS E O 1
ATOM 11953 N N . PHE E 1 220 ? -36.075 -11.013 44.487 1.00 116.30 220 PHE E N 1
ATOM 11954 C CA . PHE E 1 220 ? -35.885 -10.810 43.055 1.00 119.78 220 PHE E CA 1
ATOM 11955 C C . PHE E 1 220 ? -36.949 -9.890 42.460 1.00 119.66 220 PHE E C 1
ATOM 11956 O O . PHE E 1 220 ? -36.672 -9.127 41.533 1.00 119.54 220 PHE E O 1
ATOM 11964 N N . LEU E 1 221 ? -38.164 -9.968 42.994 1.00 114.85 221 LEU E N 1
ATOM 11965 C CA . LEU E 1 221 ? -39.271 -9.152 42.504 1.00 112.11 221 LEU E CA 1
ATOM 11966 C C . LEU E 1 221 ? -39.141 -7.710 42.980 1.00 115.86 221 LEU E C 1
ATOM 11967 O O . LEU E 1 221 ? -39.734 -6.799 42.403 1.00 115.95 221 LEU E O 1
ATOM 11972 N N . ALA E 1 222 ? -38.361 -7.511 44.037 1.00 120.44 222 ALA E N 1
ATOM 11973 C CA . ALA E 1 222 ? -38.146 -6.180 44.588 1.00 123.63 222 ALA E CA 1
ATOM 11974 C C . ALA E 1 222 ? -37.039 -5.450 43.836 1.00 125.68 222 ALA E C 1
ATOM 11975 O O . ALA E 1 222 ? -36.988 -4.221 43.824 1.00 129.34 222 ALA E O 1
ATOM 11977 N N . SER E 1 223 ? -36.157 -6.216 43.203 1.00 129.29 223 SER E N 1
ATOM 11978 C CA . SER E 1 223 ? -35.025 -5.648 42.479 1.00 138.74 223 SER E CA 1
ATOM 11979 C C . SER E 1 223 ? -35.443 -5.093 41.121 1.00 143.99 223 SER E C 1
ATOM 11980 O O . SER E 1 223 ? -34.637 -4.492 40.411 1.00 146.60 223 SER E O 1
ATOM 11983 N N . GLN E 1 224 ? -36.706 -5.299 40.764 1.00 144.73 224 GLN E N 1
ATOM 11984 C CA . GLN E 1 224 ? -37.213 -4.865 39.469 1.00 141.89 224 GLN E CA 1
ATOM 11985 C C . GLN E 1 224 ? -38.522 -4.097 39.616 1.00 142.46 224 GLN E C 1
ATOM 11986 O O . GLN E 1 224 ? -39.164 -3.754 38.622 1.00 145.55 224 GLN E O 1
ATOM 11992 N N . ASN E 1 225 ? -38.903 -3.837 40.864 1.00 140.20 225 ASN E N 1
ATOM 11993 C CA . ASN E 1 225 ? -40.104 -3.070 41.194 1.00 136.51 225 ASN E CA 1
ATOM 11994 C C . ASN E 1 225 ? -41.392 -3.709 40.676 1.00 129.69 225 ASN E C 1
ATOM 11995 O O . ASN E 1 225 ? -42.340 -3.010 40.316 1.00 126.72 225 ASN E O 1
ATOM 12000 N N . LEU E 1 226 ? -41.420 -5.039 40.646 1.00 125.43 226 LEU E N 1
ATOM 12001 C CA . LEU E 1 226 ? -42.617 -5.778 40.254 1.00 126.85 226 LEU E CA 1
ATOM 12002 C C . LEU E 1 226 ? -43.446 -6.179 41.472 1.00 128.81 226 LEU E C 1
ATOM 12003 O O . LEU E 1 226 ? -44.448 -6.884 41.347 1.00 131.54 226 LEU E O 1
ATOM 12008 N N . THR E 1 227 ? -43.021 -5.724 42.646 1.00 128.87 227 THR E N 1
ATOM 12009 C CA . THR E 1 227 ? -43.642 -6.126 43.903 1.00 124.50 227 THR E CA 1
ATOM 12010 C C . THR E 1 227 ? -45.080 -5.621 44.008 1.00 123.95 227 THR E C 1
ATOM 12011 O O . THR E 1 227 ? -45.908 -6.221 44.692 1.00 119.66 227 THR E O 1
ATOM 12015 N N . GLU E 1 228 ? -45.377 -4.530 43.309 1.00 131.89 228 GLU E N 1
ATOM 12016 C CA . GLU E 1 228 ? -46.693 -3.902 43.399 1.00 143.94 228 GLU E CA 1
ATOM 12017 C C . GLU E 1 228 ? -47.800 -4.693 42.704 1.00 142.50 228 GLU E C 1
ATOM 12018 O O . GLU E 1 228 ? -48.981 -4.409 42.904 1.00 147.17 228 GLU E O 1
ATOM 12024 N N . ARG E 1 229 ? -47.429 -5.678 41.890 1.00 135.51 229 ARG E N 1
ATOM 12025 C CA . ARG E 1 229 ? -48.431 -6.445 41.152 1.00 132.83 229 ARG E CA 1
ATOM 12026 C C . ARG E 1 229 ? -48.031 -7.896 40.887 1.00 123.56 229 ARG E C 1
ATOM 12027 O O . ARG E 1 229 ? -48.458 -8.491 39.898 1.00 118.49 229 ARG E O 1
ATOM 12035 N N . VAL E 1 230 ? -47.216 -8.461 41.773 1.00 119.73 230 VAL E N 1
ATOM 12036 C CA . VAL E 1 230 ? -46.884 -9.883 41.712 1.00 117.31 230 VAL E CA 1
ATOM 12037 C C . VAL E 1 230 ? -46.982 -10.512 43.100 1.00 117.06 230 VAL E C 1
ATOM 12038 O O . VAL E 1 230 ? -46.327 -10.061 44.040 1.00 125.15 230 VAL E O 1
ATOM 12042 N N . GLU E 1 231 ? -47.804 -11.549 43.225 1.00 110.33 231 GLU E N 1
ATOM 12043 C CA . GLU E 1 231 ? -47.923 -12.278 44.484 1.00 108.60 231 GLU E CA 1
ATOM 12044 C C . GLU E 1 231 ? -47.351 -13.685 44.350 1.00 110.67 231 GLU E C 1
ATOM 12045 O O . GLU E 1 231 ? -47.393 -14.280 43.274 1.00 108.65 231 GLU E O 1
ATOM 12051 N N . VAL E 1 232 ? -46.816 -14.212 45.448 1.00 107.24 232 VAL E N 1
ATOM 12052 C CA . VAL E 1 232 ? -46.146 -15.508 45.430 1.00 104.59 232 VAL E CA 1
ATOM 12053 C C . VAL E 1 232 ? -46.878 -16.563 46.257 1.00 107.80 232 VAL E C 1
ATOM 12054 O O . VAL E 1 232 ? -47.092 -16.388 47.455 1.00 112.82 232 VAL E O 1
ATOM 12058 N N . ARG E 1 233 ? -47.255 -17.657 45.603 1.00 111.15 233 ARG E N 1
ATOM 12059 C CA . ARG E 1 233 ? -47.893 -18.784 46.274 1.00 113.50 233 ARG E CA 1
ATOM 12060 C C . ARG E 1 233 ? -46.868 -19.872 46.577 1.00 109.67 233 ARG E C 1
ATOM 12061 O O . ARG E 1 233 ? -46.144 -20.318 45.688 1.00 108.81 233 ARG E O 1
ATOM 12069 N N . ILE E 1 234 ? -46.812 -20.301 47.831 1.00 111.32 234 ILE E N 1
ATOM 12070 C CA . ILE E 1 234 ? -45.865 -21.331 48.236 1.00 111.00 234 ILE E CA 1
ATOM 12071 C C . ILE E 1 234 ? -46.583 -22.565 48.769 1.00 121.65 234 ILE E C 1
ATOM 12072 O O . ILE E 1 234 ? -47.302 -22.493 49.765 1.00 128.58 234 ILE E O 1
ATOM 12077 N N . GLY E 1 235 ? -46.386 -23.697 48.100 1.00 111.17 235 GLY E N 1
ATOM 12078 C CA . GLY E 1 235 ? -46.964 -24.947 48.554 1.00 127.87 235 GLY E CA 1
ATOM 12079 C C . GLY E 1 235 ? -47.140 -25.960 47.443 1.00 134.83 235 GLY E C 1
ATOM 12080 O O . GLY E 1 235 ? -46.497 -25.865 46.398 1.00 105.29 235 GLY E O 1
ATOM 12081 N N . ASP E 1 236 ? -48.009 -26.937 47.677 1.00 144.98 236 ASP E N 1
ATOM 12082 C CA . ASP E 1 236 ? -48.326 -27.949 46.677 1.00 149.32 236 ASP E CA 1
ATOM 12083 C C . ASP E 1 236 ? -49.087 -27.322 45.515 1.00 149.55 236 ASP E C 1
ATOM 12084 O O . ASP E 1 236 ? -49.985 -26.508 45.727 1.00 157.69 236 ASP E O 1
ATOM 12089 N N . PHE E 1 237 ? -48.723 -27.704 44.293 1.00 140.79 237 PHE E N 1
ATOM 12090 C CA . PHE E 1 237 ? -49.352 -27.166 43.088 1.00 133.25 237 PHE E CA 1
ATOM 12091 C C . PHE E 1 237 ? -50.865 -27.363 43.088 1.00 139.35 237 PHE E C 1
ATOM 12092 O O . PHE E 1 237 ? -51.608 -26.508 42.611 1.00 134.60 237 PHE E O 1
ATOM 12100 N N . PHE E 1 238 ? -51.311 -28.490 43.633 1.00 155.28 238 PHE E N 1
ATOM 12101 C CA . PHE E 1 238 ? -52.728 -28.844 43.629 1.00 161.57 238 PHE E CA 1
ATOM 12102 C C . PHE E 1 238 ? -53.560 -27.929 44.527 1.00 163.73 238 PHE E C 1
ATOM 12103 O O . PHE E 1 238 ? -54.759 -27.756 44.305 1.00 167.76 238 PHE E O 1
ATOM 12111 N N . ASP E 1 239 ? -52.922 -27.346 45.536 1.00 161.13 239 ASP E N 1
ATOM 12112 C CA . ASP E 1 239 ? -53.642 -26.596 46.561 1.00 159.34 239 ASP E CA 1
ATOM 12113 C C . ASP E 1 239 ? -53.590 -25.082 46.363 1.00 156.09 239 ASP E C 1
ATOM 12114 O O . ASP E 1 239 ? -54.559 -24.381 46.654 1.00 156.85 239 ASP E O 1
ATOM 12119 N N . VAL E 1 240 ? -52.463 -24.577 45.869 1.00 152.52 240 VAL E N 1
ATOM 12120 C CA . VAL E 1 240 ? -52.262 -23.134 45.775 1.00 152.43 240 VAL E CA 1
ATOM 12121 C C . VAL E 1 240 ? -52.564 -22.568 44.386 1.00 145.74 240 VAL E C 1
ATOM 12122 O O . VAL E 1 240 ? -52.108 -21.476 44.045 1.00 144.63 240 VAL E O 1
ATOM 12126 N N . LEU E 1 241 ? -53.339 -23.302 43.592 1.00 140.61 241 LEU E N 1
ATOM 12127 C CA . LEU E 1 241 ? -53.731 -22.830 42.265 1.00 135.56 241 LEU E CA 1
ATOM 12128 C C . LEU E 1 241 ? -54.639 -21.607 42.348 1.00 134.39 241 LEU E C 1
ATOM 12129 O O . LEU E 1 241 ? -55.727 -21.676 42.916 1.00 139.13 241 LEU E O 1
ATOM 12134 N N . PRO E 1 242 ? -54.189 -20.480 41.775 1.00 132.49 242 PRO E N 1
ATOM 12135 C CA . PRO E 1 242 ? -54.972 -19.240 41.750 1.00 134.35 242 PRO E CA 1
ATOM 12136 C C . PRO E 1 242 ? -56.068 -19.267 40.686 1.00 129.71 242 PRO E C 1
ATOM 12137 O O . PRO E 1 242 ? -55.884 -19.857 39.621 1.00 123.21 242 PRO E O 1
ATOM 12141 N N . THR E 1 243 ? -57.196 -18.629 40.978 1.00 129.89 243 THR E N 1
ATOM 12142 C CA . THR E 1 243 ? -58.320 -18.600 40.050 1.00 125.12 243 THR E CA 1
ATOM 12143 C C . THR E 1 243 ? -58.507 -17.209 39.452 1.00 124.29 243 THR E C 1
ATOM 12144 O O . THR E 1 243 ? -57.984 -16.224 39.973 1.00 123.82 243 THR E O 1
ATOM 12148 N N . GLY E 1 244 ? -59.252 -17.139 38.353 1.00 122.26 244 GLY E N 1
ATOM 12149 C CA . GLY E 1 244 ? -59.520 -15.876 37.690 1.00 123.75 244 GLY E CA 1
ATOM 12150 C C . GLY E 1 244 ? -58.516 -15.541 36.602 1.00 120.61 244 GLY E C 1
ATOM 12151 O O . GLY E 1 244 ? -58.781 -14.698 35.744 1.00 119.97 244 GLY E O 1
ATOM 12152 N N . CYS E 1 245 ? -57.361 -16.201 36.638 1.00 116.22 245 CYS E N 1
ATOM 12153 C CA . CYS E 1 245 ? -56.305 -15.963 35.658 1.00 106.17 245 CYS E CA 1
ATOM 12154 C C . CYS E 1 245 ? -56.721 -16.405 34.260 1.00 102.46 245 CYS E C 1
ATOM 12155 O O . CYS E 1 245 ? -57.252 -17.501 34.077 1.00 103.57 245 CYS E O 1
ATOM 12158 N N . ASP E 1 246 ? -56.470 -15.549 33.275 1.00 98.56 246 ASP E N 1
ATOM 12159 C CA . ASP E 1 246 ? -56.781 -15.868 31.887 1.00 97.47 246 ASP E CA 1
ATOM 12160 C C . ASP E 1 246 ? -55.553 -16.413 31.164 1.00 95.60 246 ASP E C 1
ATOM 12161 O O . ASP E 1 246 ? -55.534 -16.506 29.935 1.00 88.31 246 ASP E O 1
ATOM 12166 N N . ALA E 1 247 ? -54.530 -16.772 31.934 1.00 95.37 247 ALA E N 1
ATOM 12167 C CA . ALA E 1 247 ? -53.288 -17.288 31.371 1.00 84.01 247 ALA E CA 1
ATOM 12168 C C . ALA E 1 247 ? -52.481 -18.069 32.407 1.00 85.06 247 ALA E C 1
ATOM 12169 O O . ALA E 1 247 ? -52.023 -17.513 33.405 1.00 83.90 247 ALA E O 1
ATOM 12171 N N . TYR E 1 248 ? -52.316 -19.364 32.159 1.00 84.28 248 TYR E N 1
ATOM 12172 C CA . TYR E 1 248 ? -51.508 -20.223 33.016 1.00 86.90 248 TYR E CA 1
ATOM 12173 C C . TYR E 1 248 ? -50.300 -20.730 32.238 1.00 90.19 248 TYR E C 1
ATOM 12174 O O . TYR E 1 248 ? -50.441 -21.232 31.123 1.00 92.09 248 TYR E O 1
ATOM 12183 N N . VAL E 1 249 ? -49.115 -20.598 32.825 1.00 87.65 249 VAL E N 1
ATOM 12184 C CA . VAL E 1 249 ? -47.884 -20.957 32.131 1.00 80.40 249 VAL E CA 1
ATOM 12185 C C . VAL E 1 249 ? -47.104 -22.065 32.834 1.00 80.34 249 VAL E C 1
ATOM 12186 O O . VAL E 1 249 ? -46.699 -21.920 33.988 1.00 83.79 249 VAL E O 1
ATOM 12190 N N . LEU E 1 250 ? -46.908 -23.174 32.128 1.00 78.55 250 LEU E N 1
ATOM 12191 C CA . LEU E 1 250 ? -46.018 -24.238 32.576 1.00 77.35 250 LEU E CA 1
ATOM 12192 C C . LEU E 1 250 ? -44.766 -24.228 31.712 1.00 77.05 250 LEU E C 1
ATOM 12193 O O . LEU E 1 250 ? -44.780 -24.724 30.585 1.00 76.27 250 LEU E O 1
ATOM 12198 N N . ARG E 1 251 ? -43.689 -23.654 32.237 1.00 79.09 251 ARG E N 1
ATOM 12199 C CA . ARG E 1 251 ? -42.468 -23.488 31.460 1.00 81.14 251 ARG E CA 1
ATOM 12200 C C . ARG E 1 251 ? -41.489 -24.639 31.688 1.00 81.12 251 ARG E C 1
ATOM 12201 O O . ARG E 1 251 ? -40.648 -24.584 32.586 1.00 79.88 251 ARG E O 1
ATOM 12209 N N . GLY E 1 252 ? -41.613 -25.679 30.868 1.00 82.79 252 GLY E N 1
ATOM 12210 C CA . GLY E 1 252 ? -40.724 -26.827 30.930 1.00 80.34 252 GLY E CA 1
ATOM 12211 C C . GLY E 1 252 ? -40.850 -27.621 32.215 1.00 82.11 252 GLY E C 1
ATOM 12212 O O . GLY E 1 252 ? -39.879 -28.212 32.683 1.00 80.71 252 GLY E O 1
ATOM 12213 N N . VAL E 1 253 ? -42.050 -27.638 32.784 1.00 84.76 253 VAL E N 1
ATOM 12214 C CA . VAL E 1 253 ? -42.287 -28.331 34.044 1.00 89.42 253 VAL E CA 1
ATOM 12215 C C . VAL E 1 253 ? -42.723 -29.777 33.816 1.00 90.14 253 VAL E C 1
ATOM 12216 O O . VAL E 1 253 ? -42.245 -30.693 34.486 1.00 90.84 253 VAL E O 1
ATOM 12220 N N . LEU E 1 254 ? -43.623 -29.976 32.857 1.00 92.88 254 LEU E N 1
ATOM 12221 C CA . LEU E 1 254 ? -44.177 -31.299 32.583 1.00 91.63 254 LEU E CA 1
ATOM 12222 C C . LEU E 1 254 ? -43.189 -32.207 31.855 1.00 99.83 254 LEU E C 1
ATOM 12223 O O . LEU E 1 254 ? -43.489 -33.369 31.584 1.00 100.64 254 LEU E O 1
ATOM 12228 N N . GLU E 1 255 ? -42.013 -31.674 31.544 1.00 109.23 255 GLU E N 1
ATOM 12229 C CA . GLU E 1 255 ? -41.009 -32.416 30.791 1.00 121.25 255 GLU E CA 1
ATOM 12230 C C . GLU E 1 255 ? -40.497 -33.624 31.570 1.00 126.53 255 GLU E C 1
ATOM 12231 O O . GLU E 1 255 ? -40.170 -34.657 30.984 1.00 130.03 255 GLU E O 1
ATOM 12237 N N . ASP E 1 256 ? -40.436 -33.495 32.891 1.00 128.96 256 ASP E N 1
ATOM 12238 C CA . ASP E 1 256 ? -39.915 -34.564 33.735 1.00 135.25 256 ASP E CA 1
ATOM 12239 C C . ASP E 1 256 ? -41.015 -35.178 34.600 1.00 137.16 256 ASP E C 1
ATOM 12240 O O . ASP E 1 256 ? -40.791 -35.499 35.768 1.00 143.10 256 ASP E O 1
ATOM 12245 N N . TRP E 1 257 ? -42.204 -35.334 34.026 1.00 130.35 257 TRP E N 1
ATOM 12246 C CA . TRP E 1 257 ? -43.322 -35.949 34.737 1.00 127.14 257 TRP E CA 1
ATOM 12247 C C . TRP E 1 257 ? -43.818 -37.201 34.019 1.00 134.16 257 TRP E C 1
ATOM 12248 O O . TRP E 1 257 ? -43.406 -37.488 32.895 1.00 133.44 257 TRP E O 1
ATOM 12259 N N . ALA E 1 258 ? -44.705 -37.942 34.677 1.00 140.74 258 ALA E N 1
ATOM 12260 C CA . ALA E 1 258 ? -45.316 -39.120 34.075 1.00 148.05 258 ALA E CA 1
ATOM 12261 C C . ALA E 1 258 ? -46.636 -38.748 33.407 1.00 153.55 258 ALA E C 1
ATOM 12262 O O . ALA E 1 258 ? -47.342 -37.852 33.870 1.00 155.73 258 ALA E O 1
ATOM 12264 N N . ASP E 1 259 ? -46.959 -39.438 32.317 1.00 154.39 259 ASP E N 1
ATOM 12265 C CA . ASP E 1 259 ? -48.166 -39.148 31.548 1.00 151.40 259 ASP E CA 1
ATOM 12266 C C . ASP E 1 259 ? -49.432 -39.378 32.367 1.00 145.14 259 ASP E C 1
ATOM 12267 O O . ASP E 1 259 ? -50.405 -38.636 32.242 1.00 145.09 259 ASP E O 1
ATOM 12272 N N . ALA E 1 260 ? -49.414 -40.406 33.208 1.00 140.22 260 ALA E N 1
ATOM 12273 C CA . ALA E 1 260 ? -50.559 -40.716 34.054 1.00 134.25 260 ALA E CA 1
ATOM 12274 C C . ALA E 1 260 ? -50.551 -39.857 35.315 1.00 133.72 260 ALA E C 1
ATOM 12275 O O . ALA E 1 260 ? -51.553 -39.771 36.025 1.00 134.34 260 ALA E O 1
ATOM 12277 N N . ASP E 1 261 ? -49.417 -39.217 35.582 1.00 133.34 261 ASP E N 1
ATOM 12278 C CA . ASP E 1 261 ? -49.259 -38.403 36.782 1.00 137.37 261 ASP E CA 1
ATOM 12279 C C . ASP E 1 261 ? -49.545 -36.929 36.502 1.00 135.13 261 ASP E C 1
ATOM 12280 O O . ASP E 1 261 ? -50.051 -36.210 37.363 1.00 136.14 261 ASP E O 1
ATOM 12285 N N . ALA E 1 262 ? -49.222 -36.487 35.290 1.00 130.23 262 ALA E N 1
ATOM 12286 C CA . ALA E 1 262 ? -49.388 -35.087 34.911 1.00 127.79 262 ALA E CA 1
ATOM 12287 C C . ALA E 1 262 ? -50.855 -34.710 34.711 1.00 125.46 262 ALA E C 1
ATOM 12288 O O . ALA E 1 262 ? -51.189 -33.529 34.627 1.00 121.52 262 ALA E O 1
ATOM 12290 N N . VAL E 1 263 ? -51.724 -35.714 34.634 1.00 128.34 263 VAL E N 1
ATOM 12291 C CA . VAL E 1 263 ? -53.149 -35.476 34.428 1.00 131.81 263 VAL E CA 1
ATOM 12292 C C . VAL E 1 263 ? -53.783 -34.779 35.628 1.00 142.05 263 VAL E C 1
ATOM 12293 O O . VAL E 1 263 ? -54.534 -33.817 35.468 1.00 142.54 263 VAL E O 1
ATOM 12297 N N . ARG E 1 264 ? -53.468 -35.261 36.827 1.00 152.03 264 ARG E N 1
ATOM 12298 C CA . ARG E 1 264 ? -54.056 -34.725 38.054 1.00 155.52 264 ARG E CA 1
ATOM 12299 C C . ARG E 1 264 ? -53.706 -33.255 38.276 1.00 149.64 264 ARG E C 1
ATOM 12300 O O . ARG E 1 264 ? -54.428 -32.537 38.968 1.00 155.32 264 ARG E O 1
ATOM 12308 N N . LEU E 1 265 ? -52.598 -32.810 37.692 1.00 130.44 265 LEU E N 1
ATOM 12309 C CA . LEU E 1 265 ? -52.225 -31.402 37.758 1.00 115.79 265 LEU E CA 1
ATOM 12310 C C . LEU E 1 265 ? -53.056 -30.579 36.780 1.00 114.44 265 LEU E C 1
ATOM 12311 O O . LEU E 1 265 ? -53.680 -29.588 37.160 1.00 109.47 265 LEU E O 1
ATOM 12316 N N . LEU E 1 266 ? -53.063 -31.007 35.520 1.00 117.24 266 LEU E N 1
ATOM 12317 C CA . LEU E 1 266 ? -53.745 -30.285 34.450 1.00 118.16 266 LEU E CA 1
ATOM 12318 C C . LEU E 1 266 ? -55.255 -30.209 34.662 1.00 130.04 266 LEU E C 1
ATOM 12319 O O . LEU E 1 266 ? -55.898 -29.250 34.234 1.00 132.80 266 LEU E O 1
ATOM 12324 N N . VAL E 1 267 ? -55.817 -31.220 35.318 1.00 138.85 267 VAL E N 1
ATOM 12325 C CA . VAL E 1 267 ? -57.250 -31.250 35.596 1.00 147.02 267 VAL E CA 1
ATOM 12326 C C . VAL E 1 267 ? -57.659 -30.095 36.507 1.00 143.45 267 VAL E C 1
ATOM 12327 O O . VAL E 1 267 ? -58.634 -29.392 36.236 1.00 142.17 267 VAL E O 1
ATOM 12331 N N . ARG E 1 268 ? -56.901 -29.894 37.581 1.00 135.51 268 ARG E N 1
ATOM 12332 C CA . ARG E 1 268 ? -57.189 -28.816 38.518 1.00 132.07 268 ARG E CA 1
ATOM 12333 C C . ARG E 1 268 ? -56.867 -27.452 37.914 1.00 121.06 268 ARG E C 1
ATOM 12334 O O . ARG E 1 268 ? -57.424 -26.437 38.334 1.00 122.83 268 ARG E O 1
ATOM 12342 N N . ILE E 1 269 ? -55.971 -27.428 36.931 1.00 109.57 269 ILE E N 1
ATOM 12343 C CA . ILE E 1 269 ? -55.686 -26.197 36.201 1.00 102.65 269 ILE E CA 1
ATOM 12344 C C . ILE E 1 269 ? -56.936 -25.740 35.456 1.00 111.05 269 ILE E C 1
ATOM 12345 O O . ILE E 1 269 ? -57.264 -24.554 35.442 1.00 114.29 269 ILE E O 1
ATOM 12350 N N . ARG E 1 270 ? -57.633 -26.697 34.849 1.00 114.24 270 ARG E N 1
ATOM 12351 C CA . ARG E 1 270 ? -58.885 -26.431 34.148 1.00 114.80 270 ARG E CA 1
ATOM 12352 C C . ARG E 1 270 ? -59.925 -25.831 35.091 1.00 124.11 270 ARG E C 1
ATOM 12353 O O . ARG E 1 270 ? -60.703 -24.960 34.700 1.00 128.09 270 ARG E O 1
ATOM 12361 N N . GLN E 1 271 ? -59.924 -26.298 36.336 1.00 135.73 271 GLN E N 1
ATOM 12362 C CA . GLN E 1 271 ? -60.857 -25.807 37.344 1.00 146.33 271 GLN E CA 1
ATOM 12363 C C . GLN E 1 271 ? -60.554 -24.365 37.739 1.00 142.24 271 GLN E C 1
ATOM 12364 O O . GLN E 1 271 ? -61.467 -23.567 37.955 1.00 150.91 271 GLN E O 1
ATOM 12370 N N . ALA E 1 272 ? -59.269 -24.037 37.832 1.00 125.69 272 ALA E N 1
ATOM 12371 C CA . ALA E 1 272 ? -58.846 -22.704 38.246 1.00 117.21 272 ALA E CA 1
ATOM 12372 C C . ALA E 1 272 ? -59.099 -21.666 37.156 1.00 116.36 272 ALA E C 1
ATOM 12373 O O . ALA E 1 272 ? -59.237 -20.477 37.443 1.00 107.96 272 ALA E O 1
ATOM 12375 N N . MET E 1 273 ? -59.158 -22.119 35.907 1.00 114.83 273 MET E N 1
ATOM 12376 C CA . MET E 1 273 ? -59.402 -21.227 34.778 1.00 116.70 273 MET E CA 1
ATOM 12377 C C . MET E 1 273 ? -60.847 -20.746 34.744 1.00 120.93 273 MET E C 1
ATOM 12378 O O . MET E 1 273 ? -61.122 -19.601 34.385 1.00 122.06 273 MET E O 1
ATOM 12383 N N . GLY E 1 274 ? -61.766 -21.628 35.121 1.00 126.90 274 GLY E N 1
ATOM 12384 C CA . GLY E 1 274 ? -63.183 -21.334 35.033 1.00 133.02 274 GLY E CA 1
ATOM 12385 C C . GLY E 1 274 ? -63.719 -21.780 33.689 1.00 133.30 274 GLY E C 1
ATOM 12386 O O . GLY E 1 274 ? -63.632 -22.956 33.341 1.00 135.13 274 GLY E O 1
ATOM 12387 N N . ASP E 1 275 ? -64.266 -20.840 32.926 1.00 133.11 275 ASP E N 1
ATOM 12388 C CA . ASP E 1 275 ? -64.747 -21.144 31.584 1.00 132.61 275 ASP E CA 1
ATOM 12389 C C . ASP E 1 275 ? -64.720 -19.898 30.704 1.00 131.16 275 ASP E C 1
ATOM 12390 O O . ASP E 1 275 ? -65.586 -19.709 29.851 1.00 132.31 275 ASP E O 1
ATOM 12395 N N . ALA E 1 276 ? -63.719 -19.049 30.919 1.00 127.41 276 ALA E N 1
ATOM 12396 C CA . ALA E 1 276 ? -63.553 -17.848 30.110 1.00 125.38 276 ALA E CA 1
ATOM 12397 C C . ALA E 1 276 ? -63.084 -18.217 28.705 1.00 121.62 276 ALA E C 1
ATOM 12398 O O . ALA E 1 276 ? -62.148 -19.000 28.549 1.00 119.63 276 ALA E O 1
ATOM 12400 N N . PRO E 1 277 ? -63.742 -17.652 27.679 1.00 126.45 277 PRO E N 1
ATOM 12401 C CA . PRO E 1 277 ? -63.477 -17.956 26.267 1.00 121.46 277 PRO E CA 1
ATOM 12402 C C . PRO E 1 277 ? -62.020 -17.757 25.851 1.00 115.64 277 PRO E C 1
ATOM 12403 O O . PRO E 1 277 ? -61.439 -18.653 25.238 1.00 98.51 277 PRO E O 1
ATOM 12407 N N . GLU E 1 278 ? -61.440 -16.605 26.175 1.00 111.47 278 GLU E N 1
ATOM 12408 C CA . GLU E 1 278 ? -60.077 -16.302 25.746 1.00 109.15 278 GLU E CA 1
ATOM 12409 C C . GLU E 1 278 ? -59.040 -16.655 26.809 1.00 103.55 278 GLU E C 1
ATOM 12410 O O . GLU E 1 278 ? -57.889 -16.227 26.730 1.00 95.14 278 GLU E O 1
ATOM 12416 N N . ALA E 1 279 ? -59.451 -17.440 27.800 1.00 102.56 279 ALA E N 1
ATOM 12417 C CA . ALA E 1 279 ? -58.523 -17.954 28.799 1.00 99.15 279 ALA E CA 1
ATOM 12418 C C . ALA E 1 279 ? -57.811 -19.186 28.248 1.00 98.61 279 ALA E C 1
ATOM 12419 O O . ALA E 1 279 ? -58.439 -20.051 27.639 1.00 100.71 279 ALA E O 1
ATOM 12421 N N . ARG E 1 280 ? -56.500 -19.261 28.458 1.00 95.22 280 ARG E N 1
ATOM 12422 C CA . ARG E 1 280 ? -55.704 -20.352 27.903 1.00 89.04 280 ARG E CA 1
ATOM 12423 C C . ARG E 1 280 ? -54.760 -20.978 28.923 1.00 89.79 280 ARG E C 1
ATOM 12424 O O . ARG E 1 280 ? -54.549 -20.441 30.009 1.00 89.16 280 ARG E O 1
ATOM 12432 N N . LEU E 1 281 ? -54.202 -22.127 28.555 1.00 93.57 281 LEU E N 1
ATOM 12433 C CA . LEU E 1 281 ? -53.140 -22.768 29.319 1.00 95.52 281 LEU E CA 1
ATOM 12434 C C . LEU E 1 281 ? -51.889 -22.827 28.452 1.00 96.58 281 LEU E C 1
ATOM 12435 O O . LEU E 1 281 ? -51.824 -23.595 27.492 1.00 101.76 281 LEU E O 1
ATOM 12440 N N . LEU E 1 282 ? -50.902 -22.001 28.782 1.00 91.50 282 LEU E N 1
ATOM 12441 C CA . LEU E 1 282 ? -49.706 -21.879 27.959 1.00 81.94 282 LEU E CA 1
ATOM 12442 C C . LEU E 1 282 ? -48.610 -22.839 28.403 1.00 75.91 282 LEU E C 1
ATOM 12443 O O . LEU E 1 282 ? -47.804 -22.513 29.272 1.00 73.24 282 LEU E O 1
ATOM 12448 N N . ILE E 1 283 ? -48.587 -24.023 27.801 1.00 77.28 283 ILE E N 1
ATOM 12449 C CA . ILE E 1 283 ? -47.532 -24.992 28.062 1.00 68.95 283 ILE E CA 1
ATOM 12450 C C . ILE E 1 283 ? -46.330 -24.717 27.166 1.00 67.55 283 ILE E C 1
ATOM 12451 O O . ILE E 1 283 ? -46.428 -24.785 25.942 1.00 67.54 283 ILE E O 1
ATOM 12456 N N . LEU E 1 284 ? -45.196 -24.401 27.783 1.00 77.48 284 LEU E N 1
ATOM 12457 C CA . LEU E 1 284 ? -43.973 -24.134 27.037 1.00 80.10 284 LEU E CA 1
ATOM 12458 C C . LEU E 1 284 ? -42.988 -25.279 27.220 1.00 78.01 284 LEU E C 1
ATOM 12459 O O . LEU E 1 284 ? -42.162 -25.259 28.132 1.00 75.50 284 LEU E O 1
ATOM 12464 N N . ASP E 1 285 ? -43.084 -26.278 26.349 1.00 84.49 285 ASP E N 1
ATOM 12465 C CA . ASP E 1 285 ? -42.249 -27.467 26.460 1.00 89.80 285 ASP E CA 1
ATOM 12466 C C . ASP E 1 285 ? -41.785 -27.952 25.087 1.00 85.92 285 ASP E C 1
ATOM 12467 O O . ASP E 1 285 ? -42.005 -27.289 24.072 1.00 80.42 285 ASP E O 1
ATOM 12472 N N . SER E 1 286 ? -41.143 -29.115 25.061 1.00 93.64 286 SER E N 1
ATOM 12473 C CA . SER E 1 286 ? -40.588 -29.647 23.825 1.00 90.75 286 SER E CA 1
ATOM 12474 C C . SER E 1 286 ? -41.551 -30.610 23.140 1.00 90.31 286 SER E C 1
ATOM 12475 O O . SER E 1 286 ? -42.094 -31.518 23.769 1.00 85.03 286 SER E O 1
ATOM 12478 N N . VAL E 1 287 ? -41.760 -30.394 21.846 1.00 99.93 287 VAL E N 1
ATOM 12479 C CA . VAL E 1 287 ? -42.582 -31.281 21.032 1.00 104.66 287 VAL E CA 1
ATOM 12480 C C . VAL E 1 287 ? -41.769 -31.828 19.864 1.00 107.84 287 VAL E C 1
ATOM 12481 O O . VAL E 1 287 ? -41.340 -31.074 18.990 1.00 106.59 287 VAL E O 1
ATOM 12485 N N . ILE E 1 288 ? -41.554 -33.139 19.859 1.00 112.28 288 ILE E N 1
ATOM 12486 C CA . ILE E 1 288 ? -40.773 -33.779 18.808 1.00 116.33 288 ILE E CA 1
ATOM 12487 C C . ILE E 1 288 ? -41.501 -33.700 17.472 1.00 115.84 288 ILE E C 1
ATOM 12488 O O . ILE E 1 288 ? -42.568 -34.289 17.298 1.00 120.42 288 ILE E O 1
ATOM 12493 N N . GLY E 1 289 ? -40.916 -32.964 16.532 1.00 111.29 289 GLY E N 1
ATOM 12494 C CA . GLY E 1 289 ? -41.524 -32.759 15.231 1.00 113.29 289 GLY E CA 1
ATOM 12495 C C . GLY E 1 289 ? -41.744 -31.285 14.954 1.00 117.47 289 GLY E C 1
ATOM 12496 O O . GLY E 1 289 ? -41.440 -30.795 13.867 1.00 120.16 289 GLY E O 1
ATOM 12497 N N . GLU E 1 290 ? -42.277 -30.577 15.945 1.00 117.14 290 GLU E N 1
ATOM 12498 C CA . GLU E 1 290 ? -42.484 -29.137 15.840 1.00 124.12 290 GLU E CA 1
ATOM 12499 C C . GLU E 1 290 ? -41.228 -28.381 16.256 1.00 119.20 290 GLU E C 1
ATOM 12500 O O . GLU E 1 290 ? -41.202 -27.149 16.264 1.00 119.85 290 GLU E O 1
ATOM 12506 N N . THR E 1 291 ? -40.190 -29.131 16.606 1.00 110.23 291 THR E N 1
ATOM 12507 C CA . THR E 1 291 ? -38.914 -28.543 16.985 1.00 101.66 291 THR E CA 1
ATOM 12508 C C . THR E 1 291 ? -38.149 -28.070 15.750 1.00 88.67 291 THR E C 1
ATOM 12509 O O . THR E 1 291 ? -38.239 -28.675 14.680 1.00 77.08 291 THR E O 1
ATOM 12513 N N . GLY E 1 292 ? -37.403 -26.980 15.904 1.00 88.66 292 GLY E N 1
ATOM 12514 C CA . GLY E 1 292 ? -36.595 -26.454 14.820 1.00 86.85 292 GLY E CA 1
ATOM 12515 C C . GLY E 1 292 ? -35.395 -27.340 14.547 1.00 85.47 292 GLY E C 1
ATOM 12516 O O . GLY E 1 292 ? -35.296 -28.448 15.076 1.00 77.77 292 GLY E O 1
ATOM 12517 N N . GLU E 1 293 ? -34.477 -26.853 13.720 1.00 89.08 293 GLU E N 1
ATOM 12518 C CA . GLU E 1 293 ? -33.278 -27.610 13.382 1.00 92.52 293 GLU E CA 1
ATOM 12519 C C . GLU E 1 293 ? -32.323 -27.691 14.570 1.00 88.29 293 GLU E C 1
ATOM 12520 O O . GLU E 1 293 ? -31.630 -28.693 14.757 1.00 84.81 293 GLU E O 1
ATOM 12526 N N . LEU E 1 294 ? -32.296 -26.631 15.372 1.00 87.83 294 LEU E N 1
ATOM 12527 C CA . LEU E 1 294 ? -31.427 -26.568 16.541 1.00 83.14 294 LEU E CA 1
ATOM 12528 C C . LEU E 1 294 ? -31.826 -27.615 17.574 1.00 82.28 294 LEU E C 1
ATOM 12529 O O . LEU E 1 294 ? -30.971 -28.270 18.172 1.00 85.87 294 LEU E O 1
ATOM 12534 N N . GLY E 1 295 ? -33.130 -27.773 17.775 1.00 79.24 295 GLY E N 1
ATOM 12535 C CA . GLY E 1 295 ? -33.642 -28.732 18.736 1.00 74.67 295 GLY E CA 1
ATOM 12536 C C . GLY E 1 295 ? -33.310 -30.168 18.377 1.00 71.40 295 GLY E C 1
ATOM 12537 O O . GLY E 1 295 ? -33.194 -31.023 19.256 1.00 62.89 295 GLY E O 1
ATOM 12538 N N . LYS E 1 296 ? -33.159 -30.435 17.083 1.00 74.54 296 LYS E N 1
ATOM 12539 C CA . LYS E 1 296 ? -32.807 -31.771 16.614 1.00 68.01 296 LYS E CA 1
ATOM 12540 C C . LYS E 1 296 ? -31.422 -32.172 17.109 1.00 61.60 296 LYS E C 1
ATOM 12541 O O . LYS E 1 296 ? -31.176 -33.339 17.412 1.00 58.62 296 LYS E O 1
ATOM 12547 N N . VAL E 1 297 ? -30.526 -31.194 17.195 1.00 55.33 297 VAL E N 1
ATOM 12548 C CA . VAL E 1 297 ? -29.174 -31.429 17.686 1.00 51.95 297 VAL E CA 1
ATOM 12549 C C . VAL E 1 297 ? -29.186 -31.662 19.193 1.00 51.67 297 VAL E C 1
ATOM 12550 O O . VAL E 1 297 ? -28.538 -32.582 19.697 1.00 52.04 297 VAL E O 1
ATOM 12554 N N . LEU E 1 298 ? -29.946 -30.837 19.907 1.00 51.23 298 LEU E N 1
ATOM 12555 C CA . LEU E 1 298 ? -29.965 -30.883 21.366 1.00 54.15 298 LEU E CA 1
ATOM 12556 C C . LEU E 1 298 ? -30.595 -32.163 21.904 1.00 51.97 298 LEU E C 1
ATOM 12557 O O . LEU E 1 298 ? -30.485 -32.462 23.092 1.00 48.41 298 LEU E O 1
ATOM 12562 N N . ASP E 1 299 ? -31.237 -32.928 21.026 1.00 50.46 299 ASP E N 1
ATOM 12563 C CA . ASP E 1 299 ? -31.778 -34.227 21.409 1.00 61.31 299 ASP E CA 1
ATOM 12564 C C . ASP E 1 299 ? -30.651 -35.168 21.836 1.00 60.13 299 ASP E C 1
ATOM 12565 O O . ASP E 1 299 ? -30.893 -36.194 22.472 1.00 62.82 299 ASP E O 1
ATOM 12570 N N . LEU E 1 300 ? -29.423 -34.805 21.473 1.00 53.38 300 LEU E N 1
ATOM 12571 C CA . LEU E 1 300 ? -28.223 -35.503 21.920 1.00 46.71 300 LEU E CA 1
ATOM 12572 C C . LEU E 1 300 ? -28.168 -35.623 23.443 1.00 48.25 300 LEU E C 1
ATOM 12573 O O . LEU E 1 300 ? -27.685 -36.619 23.975 1.00 53.86 300 LEU E O 1
ATOM 12578 N N . ASP E 1 301 ? -28.669 -34.610 24.142 1.00 48.47 301 ASP E N 1
ATOM 12579 C CA . ASP E 1 301 ? -28.683 -34.635 25.601 1.00 51.67 301 ASP E CA 1
ATOM 12580 C C . ASP E 1 301 ? -29.627 -35.704 26.143 1.00 55.84 301 ASP E C 1
ATOM 12581 O O . ASP E 1 301 ? -29.280 -36.423 27.077 1.00 65.71 301 ASP E O 1
ATOM 12586 N N . MET E 1 302 ? -30.813 -35.813 25.555 1.00 56.66 302 MET E N 1
ATOM 12587 C CA . MET E 1 302 ? -31.775 -36.834 25.964 1.00 64.89 302 MET E CA 1
ATOM 12588 C C . MET E 1 302 ? -31.262 -38.232 25.640 1.00 68.67 302 MET E C 1
ATOM 12589 O O . MET E 1 302 ? -31.673 -39.217 26.256 1.00 75.71 302 MET E O 1
ATOM 12594 N N . LEU E 1 303 ? -30.364 -38.307 24.664 1.00 62.74 303 LEU E N 1
ATOM 12595 C CA . LEU E 1 303 ? -29.802 -39.574 24.218 1.00 63.10 303 LEU E CA 1
ATOM 12596 C C . LEU E 1 303 ? -28.653 -40.002 25.129 1.00 64.96 303 LEU E C 1
ATOM 12597 O O . LEU E 1 303 ? -28.395 -41.192 25.304 1.00 68.44 303 LEU E O 1
ATOM 12602 N N . VAL E 1 304 ? -27.978 -39.018 25.717 1.00 61.22 304 VAL E N 1
ATOM 12603 C CA . VAL E 1 304 ? -26.814 -39.265 26.560 1.00 56.93 304 VAL E CA 1
ATOM 12604 C C . VAL E 1 304 ? -27.150 -39.283 28.050 1.00 62.69 304 VAL E C 1
ATOM 12605 O O . VAL E 1 304 ? -26.925 -40.281 28.736 1.00 69.38 304 VAL E O 1
ATOM 12609 N N . LEU E 1 305 ? -27.689 -38.171 28.542 1.00 94.85 305 LEU E N 1
ATOM 12610 C CA . LEU E 1 305 ? -27.851 -37.953 29.977 1.00 73.78 305 LEU E CA 1
ATOM 12611 C C . LEU E 1 305 ? -29.021 -38.719 30.593 1.00 80.55 305 LEU E C 1
ATOM 12612 O O . LEU E 1 305 ? -28.821 -39.602 31.424 1.00 84.63 305 LEU E O 1
ATOM 12617 N N . VAL E 1 306 ? -30.240 -38.375 30.197 1.00 78.13 306 VAL E N 1
ATOM 12618 C CA . VAL E 1 306 ? -31.420 -39.000 30.782 1.00 78.56 306 VAL E CA 1
ATOM 12619 C C . VAL E 1 306 ? -31.801 -40.286 30.054 1.00 99.03 306 VAL E C 1
ATOM 12620 O O . VAL E 1 306 ? -31.160 -40.675 29.078 1.00 104.53 306 VAL E O 1
ATOM 12624 N N . GLU E 1 307 ? -32.853 -40.937 30.540 1.00 108.31 307 GLU E N 1
ATOM 12625 C CA . GLU E 1 307 ? -33.289 -42.218 29.998 1.00 118.94 307 GLU E CA 1
ATOM 12626 C C . GLU E 1 307 ? -34.572 -42.063 29.181 1.00 127.23 307 GLU E C 1
ATOM 12627 O O . GLU E 1 307 ? -34.869 -42.882 28.311 1.00 135.46 307 GLU E O 1
ATOM 12633 N N . GLY E 1 308 ? -35.320 -41.000 29.459 1.00 124.44 308 GLY E N 1
ATOM 12634 C CA . GLY E 1 308 ? -36.610 -40.789 28.828 1.00 123.52 308 GLY E CA 1
ATOM 12635 C C . GLY E 1 308 ? -36.546 -40.156 27.452 1.00 125.02 308 GLY E C 1
ATOM 12636 O O . GLY E 1 308 ? -35.482 -40.073 26.838 1.00 128.96 308 GLY E O 1
ATOM 12637 N N . GLU E 1 309 ? -37.702 -39.712 26.968 1.00 122.12 309 GLU E N 1
ATOM 12638 C CA . GLU E 1 309 ? -37.814 -39.070 25.664 1.00 123.27 309 GLU E CA 1
ATOM 12639 C C . GLU E 1 309 ? -39.014 -38.124 25.664 1.00 130.93 309 GLU E C 1
ATOM 12640 O O . GLU E 1 309 ? -40.016 -38.386 26.329 1.00 128.92 309 GLU E O 1
ATOM 12646 N N . HIS E 1 310 ? -38.906 -37.024 24.924 1.00 142.73 310 HIS E N 1
ATOM 12647 C CA . HIS E 1 310 ? -39.940 -35.992 24.922 1.00 140.59 310 HIS E CA 1
ATOM 12648 C C . HIS E 1 310 ? -41.215 -36.433 24.207 1.00 138.11 310 HIS E C 1
ATOM 12649 O O . HIS E 1 310 ? -41.214 -37.407 23.453 1.00 146.83 310 HIS E O 1
ATOM 12656 N N . ARG E 1 311 ? -42.300 -35.703 24.447 1.00 114.91 311 ARG E N 1
ATOM 12657 C CA . ARG E 1 311 ? -43.598 -36.039 23.874 1.00 99.28 311 ARG E CA 1
ATOM 12658 C C . ARG E 1 311 ? -43.773 -35.498 22.459 1.00 101.82 311 ARG E C 1
ATOM 12659 O O . ARG E 1 311 ? -42.947 -34.728 21.967 1.00 99.09 311 ARG E O 1
ATOM 12667 N N . THR E 1 312 ? -44.862 -35.909 21.816 1.00 106.31 312 THR E N 1
ATOM 12668 C CA . THR E 1 312 ? -45.213 -35.429 20.484 1.00 106.81 312 THR E CA 1
ATOM 12669 C C . THR E 1 312 ? -46.627 -34.854 20.489 1.00 105.68 312 THR E C 1
ATOM 12670 O O . THR E 1 312 ? -47.310 -34.883 21.514 1.00 104.88 312 THR E O 1
ATOM 12674 N N . ARG E 1 313 ? -47.064 -34.332 19.346 1.00 103.82 313 ARG E N 1
ATOM 12675 C CA . ARG E 1 313 ? -48.394 -33.740 19.239 1.00 100.93 313 ARG E CA 1
ATOM 12676 C C . ARG E 1 313 ? -49.483 -34.777 19.485 1.00 113.27 313 ARG E C 1
ATOM 12677 O O . ARG E 1 313 ? -50.512 -34.476 20.089 1.00 121.17 313 ARG E O 1
ATOM 12685 N N . ALA E 1 314 ? -49.248 -35.997 19.014 1.00 112.12 314 ALA E N 1
ATOM 12686 C CA . ALA E 1 314 ? -50.205 -37.084 19.181 1.00 113.97 314 ALA E CA 1
ATOM 12687 C C . ALA E 1 314 ? -50.276 -37.540 20.635 1.00 112.25 314 ALA E C 1
ATOM 12688 O O . ALA E 1 314 ? -51.230 -38.203 21.042 1.00 117.60 314 ALA E O 1
ATOM 12690 N N . GLN E 1 315 ? -49.260 -37.184 21.415 1.00 105.06 315 GLN E N 1
ATOM 12691 C CA . GLN E 1 315 ? -49.217 -37.548 22.825 1.00 105.00 315 GLN E CA 1
ATOM 12692 C C . GLN E 1 315 ? -49.712 -36.402 23.701 1.00 102.53 315 GLN E C 1
ATOM 12693 O O . GLN E 1 315 ? -50.365 -36.629 24.719 1.00 105.66 315 GLN E O 1
ATOM 12699 N N . TRP E 1 316 ? -49.397 -35.173 23.304 1.00 97.49 316 TRP E N 1
ATOM 12700 C CA . TRP E 1 316 ? -49.881 -33.999 24.020 1.00 87.60 316 TRP E CA 1
ATOM 12701 C C . TRP E 1 316 ? -51.396 -33.884 23.898 1.00 88.64 316 TRP E C 1
ATOM 12702 O O . TRP E 1 316 ? -52.089 -33.598 24.874 1.00 80.53 316 TRP E O 1
ATOM 12713 N N . ASP E 1 317 ? -51.904 -34.115 22.691 1.00 103.37 317 ASP E N 1
ATOM 12714 C CA . ASP E 1 317 ? -53.330 -33.975 22.423 1.00 110.38 317 ASP E CA 1
ATOM 12715 C C . ASP E 1 317 ? -54.141 -35.038 23.153 1.00 113.60 317 ASP E C 1
ATOM 12716 O O . ASP E 1 317 ? -55.299 -34.813 23.501 1.00 119.34 317 ASP E O 1
ATOM 12721 N N . ASP E 1 318 ? -53.531 -36.196 23.382 1.00 113.79 318 ASP E N 1
ATOM 12722 C CA . ASP E 1 318 ? -54.201 -37.271 24.102 1.00 117.11 318 ASP E CA 1
ATOM 12723 C C . ASP E 1 318 ? -54.144 -37.006 25.602 1.00 115.58 318 ASP E C 1
ATOM 12724 O O . ASP E 1 318 ? -55.091 -37.298 26.332 1.00 119.35 318 ASP E O 1
ATOM 12729 N N . LEU E 1 319 ? -53.027 -36.442 26.050 1.00 111.62 319 LEU E N 1
ATOM 12730 C CA . LEU E 1 319 ? -52.835 -36.104 27.456 1.00 111.34 319 LEU E CA 1
ATOM 12731 C C . LEU E 1 319 ? -53.785 -35.000 27.902 1.00 107.54 319 LEU E C 1
ATOM 12732 O O . LEU E 1 319 ? -54.416 -35.093 28.955 1.00 111.49 319 LEU E O 1
ATOM 12737 N N . LEU E 1 320 ? -53.881 -33.956 27.088 1.00 98.94 320 LEU E N 1
ATOM 12738 C CA . LEU E 1 320 ? -54.709 -32.803 27.411 1.00 91.90 320 LEU E CA 1
ATOM 12739 C C . LEU E 1 320 ? -56.194 -33.108 27.250 1.00 100.75 320 LEU E C 1
ATOM 12740 O O . LEU E 1 320 ? -57.041 -32.423 27.823 1.00 102.53 320 LEU E O 1
ATOM 12745 N N . ALA E 1 321 ? -56.505 -34.138 26.472 1.00 109.11 321 ALA E N 1
ATOM 12746 C CA . ALA E 1 321 ? -57.890 -34.540 26.259 1.00 119.45 321 ALA E CA 1
ATOM 12747 C C . ALA E 1 321 ? -58.490 -35.114 27.538 1.00 131.42 321 ALA E C 1
ATOM 12748 O O . ALA E 1 321 ? -59.682 -34.953 27.803 1.00 136.87 321 ALA E O 1
ATOM 12750 N N . ARG E 1 322 ? -57.654 -35.780 28.328 1.00 133.89 322 ARG E N 1
ATOM 12751 C CA . ARG E 1 322 ? -58.097 -36.388 29.578 1.00 138.85 322 ARG E CA 1
ATOM 12752 C C . ARG E 1 322 ? -58.132 -35.366 30.709 1.00 127.53 322 ARG E C 1
ATOM 12753 O O . ARG E 1 322 ? -58.617 -35.653 31.803 1.00 138.40 322 ARG E O 1
ATOM 12761 N N . ALA E 1 323 ? -57.618 -34.173 30.438 1.00 109.94 323 ALA E N 1
ATOM 12762 C CA . ALA E 1 323 ? -57.604 -33.107 31.430 1.00 106.56 323 ALA E CA 1
ATOM 12763 C C . ALA E 1 323 ? -58.629 -32.028 31.094 1.00 111.33 323 ALA E C 1
ATOM 12764 O O . ALA E 1 323 ? -58.841 -31.097 31.871 1.00 107.25 323 ALA E O 1
ATOM 12766 N N . GLY E 1 324 ? -59.261 -32.159 29.931 1.00 87.36 324 GLY E N 1
ATOM 12767 C CA . GLY E 1 324 ? -60.263 -31.203 29.496 1.00 91.47 324 GLY E CA 1
ATOM 12768 C C . GLY E 1 324 ? -59.670 -30.049 28.711 1.00 91.73 324 GLY E C 1
ATOM 12769 O O . GLY E 1 324 ? -60.116 -28.908 28.831 1.00 97.07 324 GLY E O 1
ATOM 12770 N N . PHE E 1 325 ? -58.659 -30.349 27.904 1.00 89.59 325 PHE E N 1
ATOM 12771 C CA . PHE E 1 325 ? -57.996 -29.331 27.098 1.00 87.75 325 PHE E CA 1
ATOM 12772 C C . PHE E 1 325 ? -57.877 -29.762 25.642 1.00 97.95 325 PHE E C 1
ATOM 12773 O O . PHE E 1 325 ? -57.786 -30.952 25.338 1.00 101.36 325 PHE E O 1
ATOM 12781 N N . ASP E 1 326 ? -57.880 -28.780 24.747 1.00 104.36 326 ASP E N 1
ATOM 12782 C CA . ASP E 1 326 ? -57.623 -29.018 23.333 1.00 111.04 326 ASP E CA 1
ATOM 12783 C C . ASP E 1 326 ? -56.535 -28.070 22.845 1.00 99.97 326 ASP E C 1
ATOM 12784 O O . ASP E 1 326 ? -56.577 -26.871 23.118 1.00 97.20 326 ASP E O 1
ATOM 12789 N N . ILE E 1 327 ? -55.554 -28.612 22.132 1.00 92.25 327 ILE E N 1
ATOM 12790 C CA . ILE E 1 327 ? -54.477 -27.795 21.593 1.00 85.56 327 ILE E CA 1
ATOM 12791 C C . ILE E 1 327 ? -55.007 -26.863 20.512 1.00 91.97 327 ILE E C 1
ATOM 12792 O O . ILE E 1 327 ? -55.399 -27.308 19.433 1.00 95.40 327 ILE E O 1
ATOM 12797 N N . VAL E 1 328 ? -55.029 -25.570 20.816 1.00 89.85 328 VAL E N 1
ATOM 12798 C CA . VAL E 1 328 ? -55.438 -24.565 19.845 1.00 88.55 328 VAL E CA 1
ATOM 12799 C C . VAL E 1 328 ? -54.412 -24.498 18.722 1.00 90.79 328 VAL E C 1
ATOM 12800 O O . VAL E 1 328 ? -54.765 -24.449 17.544 1.00 98.14 328 VAL E O 1
ATOM 12804 N N . GLY E 1 329 ? -53.137 -24.510 19.097 1.00 84.39 329 GLY E N 1
ATOM 12805 C CA . GLY E 1 329 ? -52.062 -24.495 18.124 1.00 86.24 329 GLY E CA 1
ATOM 12806 C C . GLY E 1 329 ? -50.688 -24.489 18.761 1.00 84.25 329 GLY E C 1
ATOM 12807 O O . GLY E 1 329 ? -50.477 -23.861 19.798 1.00 85.95 329 GLY E O 1
ATOM 12808 N N . ILE E 1 330 ? -49.750 -25.195 18.138 1.00 86.19 330 ILE E N 1
ATOM 12809 C CA . ILE E 1 330 ? -48.370 -25.212 18.604 1.00 91.09 330 ILE E CA 1
ATOM 12810 C C . ILE E 1 330 ? -47.551 -24.134 17.901 1.00 104.73 330 ILE E C 1
ATOM 12811 O O . ILE E 1 330 ? -47.404 -24.145 16.678 1.00 111.76 330 ILE E O 1
ATOM 12816 N N . HIS E 1 331 ? -47.022 -23.203 18.687 1.00 111.00 331 HIS E N 1
ATOM 12817 C CA . HIS E 1 331 ? -46.283 -22.069 18.147 1.00 120.29 331 HIS E CA 1
ATOM 12818 C C . HIS E 1 331 ? -44.782 -22.233 18.359 1.00 117.47 331 HIS E C 1
ATOM 12819 O O . HIS E 1 331 ? -44.309 -22.236 19.496 1.00 115.43 331 HIS E O 1
ATOM 12826 N N . PRO E 1 332 ? -44.027 -22.366 17.258 1.00 115.98 332 PRO E N 1
ATOM 12827 C CA . PRO E 1 332 ? -42.573 -22.563 17.307 1.00 114.19 332 PRO E CA 1
ATOM 12828 C C . PRO E 1 332 ? -41.829 -21.367 17.901 1.00 114.74 332 PRO E C 1
ATOM 12829 O O . PRO E 1 332 ? -41.626 -20.360 17.222 1.00 115.69 332 PRO E O 1
ATOM 12833 N N . ALA E 1 333 ? -41.431 -21.487 19.164 1.00 111.93 333 ALA E N 1
ATOM 12834 C CA . ALA E 1 333 ? -40.675 -20.438 19.838 1.00 114.69 333 ALA E CA 1
ATOM 12835 C C . ALA E 1 333 ? -39.176 -20.679 19.695 1.00 119.60 333 ALA E C 1
ATOM 12836 O O . ALA E 1 333 ? -38.617 -21.572 20.333 1.00 118.14 333 ALA E O 1
ATOM 12838 N N . GLY E 1 334 ? -38.529 -19.876 18.858 1.00 126.99 334 GLY E N 1
ATOM 12839 C CA . GLY E 1 334 ? -37.125 -20.072 18.555 1.00 130.57 334 GLY E CA 1
ATOM 12840 C C . GLY E 1 334 ? -36.950 -21.253 17.622 1.00 136.35 334 GLY E C 1
ATOM 12841 O O . GLY E 1 334 ? -37.783 -21.490 16.748 1.00 139.48 334 GLY E O 1
ATOM 12842 N N . ASP E 1 335 ? -35.868 -22.000 17.808 1.00 139.70 335 ASP E N 1
ATOM 12843 C CA . ASP E 1 335 ? -35.607 -23.175 16.985 1.00 143.61 335 ASP E CA 1
ATOM 12844 C C . ASP E 1 335 ? -35.441 -24.420 17.848 1.00 135.05 335 ASP E C 1
ATOM 12845 O O . ASP E 1 335 ? -34.915 -25.436 17.395 1.00 141.90 335 ASP E O 1
ATOM 12850 N N . VAL E 1 336 ? -35.892 -24.334 19.095 1.00 116.77 336 VAL E N 1
ATOM 12851 C CA . VAL E 1 336 ? -35.769 -25.448 20.029 1.00 104.30 336 VAL E CA 1
ATOM 12852 C C . VAL E 1 336 ? -37.094 -25.758 20.720 1.00 106.48 336 VAL E C 1
ATOM 12853 O O . VAL E 1 336 ? -37.535 -26.907 20.749 1.00 104.30 336 VAL E O 1
ATOM 12857 N N . TRP E 1 337 ? -37.726 -24.727 21.273 1.00 115.22 337 TRP E N 1
ATOM 12858 C CA . TRP E 1 337 ? -38.948 -24.906 22.050 1.00 115.01 337 TRP E CA 1
ATOM 12859 C C . TRP E 1 337 ? -40.197 -24.528 21.263 1.00 109.35 337 TRP E C 1
ATOM 12860 O O . TRP E 1 337 ? -40.111 -24.024 20.144 1.00 114.54 337 TRP E O 1
ATOM 12871 N N . ALA E 1 338 ? -41.359 -24.774 21.861 1.00 95.30 338 ALA E N 1
ATOM 12872 C CA . ALA E 1 338 ? -42.633 -24.435 21.237 1.00 84.86 338 ALA E CA 1
ATOM 12873 C C . ALA E 1 338 ? -43.683 -24.068 22.283 1.00 76.55 338 ALA E C 1
ATOM 12874 O O . ALA E 1 338 ? -43.664 -24.584 23.399 1.00 75.33 338 ALA E O 1
ATOM 12876 N N . VAL E 1 339 ? -44.593 -23.171 21.914 1.00 72.30 339 VAL E N 1
ATOM 12877 C CA . VAL E 1 339 ? -45.683 -22.772 22.799 1.00 64.92 339 VAL E CA 1
ATOM 12878 C C . VAL E 1 339 ? -46.966 -23.524 22.452 1.00 66.00 339 VAL E C 1
ATOM 12879 O O . VAL E 1 339 ? -47.435 -23.474 21.316 1.00 73.71 339 VAL E O 1
ATOM 12883 N N . ILE E 1 340 ? -47.527 -24.223 23.433 1.00 58.04 340 ILE E N 1
ATOM 12884 C CA . ILE E 1 340 ? -48.751 -24.985 23.219 1.00 61.20 340 ILE E CA 1
ATOM 12885 C C . ILE E 1 340 ? -49.940 -24.286 23.866 1.00 71.13 340 ILE E C 1
ATOM 12886 O O . ILE E 1 340 ? -50.163 -24.402 25.071 1.00 74.89 340 ILE E O 1
ATOM 12891 N N . GLU E 1 341 ? -50.697 -23.552 23.059 1.00 75.72 341 GLU E N 1
ATOM 12892 C CA . GLU E 1 341 ? -51.879 -22.857 23.550 1.00 74.64 341 GLU E CA 1
ATOM 12893 C C . GLU E 1 341 ? -53.040 -23.831 23.697 1.00 75.21 341 GLU E C 1
ATOM 12894 O O . GLU E 1 341 ? -53.471 -24.443 22.720 1.00 76.90 341 GLU E O 1
ATOM 12900 N N . CYS E 1 342 ? -53.544 -23.970 24.919 1.00 76.83 342 CYS E N 1
ATOM 12901 C CA . CYS E 1 342 ? -54.617 -24.919 25.197 1.00 79.92 342 CYS E CA 1
ATOM 12902 C C . CYS E 1 342 ? -55.909 -24.220 25.601 1.00 84.87 342 CYS E C 1
ATOM 12903 O O . CYS E 1 342 ? -55.888 -23.201 26.288 1.00 84.59 342 CYS E O 1
ATOM 12906 N N . ARG E 1 343 ? -57.033 -24.785 25.173 1.00 87.50 343 ARG E N 1
ATOM 12907 C CA . ARG E 1 343 ? -58.347 -24.246 25.497 1.00 89.04 343 ARG E CA 1
ATOM 12908 C C . ARG E 1 343 ? -59.111 -25.215 26.393 1.00 89.91 343 ARG E C 1
ATOM 12909 O O . ARG E 1 343 ? -59.086 -26.425 26.172 1.00 91.28 343 ARG E O 1
ATOM 12917 N N . GLY E 1 344 ? -59.779 -24.681 27.410 1.00 92.34 344 GLY E N 1
ATOM 12918 C CA . GLY E 1 344 ? -60.610 -25.494 28.279 1.00 97.26 344 GLY E CA 1
ATOM 12919 C C . GLY E 1 344 ? -61.987 -25.727 27.685 1.00 103.86 344 GLY E C 1
ATOM 12920 O O . GLY E 1 344 ? -62.699 -24.775 27.366 1.00 105.15 344 GLY E O 1
ATOM 12921 N N . THR E 1 345 ? -62.363 -26.995 27.536 1.00 107.11 345 THR E N 1
ATOM 12922 C CA . THR E 1 345 ? -63.653 -27.353 26.954 1.00 114.15 345 THR E CA 1
ATOM 12923 C C . THR E 1 345 ? -64.813 -26.908 27.840 1.00 123.93 345 THR E C 1
ATOM 12924 O O . THR E 1 345 ? -65.080 -27.509 28.881 1.00 128.18 345 THR E O 1
ATOM 12928 N N . ARG F 1 11 ? -24.327 -11.955 17.837 1.00 93.95 11 ARG F N 1
ATOM 12929 C CA . ARG F 1 11 ? -22.880 -11.776 17.843 1.00 92.06 11 ARG F CA 1
ATOM 12930 C C . ARG F 1 11 ? -22.377 -11.367 19.225 1.00 90.32 11 ARG F C 1
ATOM 12931 O O . ARG F 1 11 ? -21.172 -11.360 19.476 1.00 99.86 11 ARG F O 1
ATOM 12939 N N . THR F 1 12 ? -23.306 -11.031 20.117 1.00 77.36 12 THR F N 1
ATOM 12940 C CA . THR F 1 12 ? -22.963 -10.583 21.467 1.00 62.58 12 THR F CA 1
ATOM 12941 C C . THR F 1 12 ? -22.271 -11.670 22.287 1.00 51.56 12 THR F C 1
ATOM 12942 O O . THR F 1 12 ? -22.246 -12.838 21.899 1.00 47.21 12 THR F O 1
ATOM 12946 N N . ALA F 1 13 ? -21.719 -11.272 23.426 1.00 46.10 13 ALA F N 1
ATOM 12947 C CA . ALA F 1 13 ? -20.971 -12.183 24.281 1.00 50.39 13 ALA F CA 1
ATOM 12948 C C . ALA F 1 13 ? -21.828 -13.359 24.737 1.00 54.59 13 ALA F C 1
ATOM 12949 O O . ALA F 1 13 ? -21.365 -14.501 24.767 1.00 47.63 13 ALA F O 1
ATOM 12951 N N . ALA F 1 14 ? -23.079 -13.072 25.080 1.00 52.36 14 ALA F N 1
ATOM 12952 C CA . ALA F 1 14 ? -23.998 -14.087 25.579 1.00 45.78 14 ALA F CA 1
ATOM 12953 C C . ALA F 1 14 ? -24.343 -15.104 24.497 1.00 49.85 14 ALA F C 1
ATOM 12954 O O . ALA F 1 14 ? -24.451 -16.299 24.770 1.00 55.94 14 ALA F O 1
ATOM 12956 N N . GLN F 1 15 ? -24.512 -14.626 23.267 1.00 52.27 15 GLN F N 1
ATOM 12957 C CA . GLN F 1 15 ? -24.830 -15.504 22.146 1.00 50.58 15 GLN F CA 1
ATOM 12958 C C . GLN F 1 15 ? -23.624 -16.343 21.739 1.00 53.11 15 GLN F C 1
ATOM 12959 O O . GLN F 1 15 ? -23.773 -17.481 21.293 1.00 53.03 15 GLN F O 1
ATOM 12965 N N . ARG F 1 16 ? -22.430 -15.780 21.896 1.00 53.47 16 ARG F N 1
ATOM 12966 C CA . ARG F 1 16 ? -21.204 -16.519 21.612 1.00 46.66 16 ARG F CA 1
ATOM 12967 C C . ARG F 1 16 ? -21.033 -17.690 22.570 1.00 50.92 16 ARG F C 1
ATOM 12968 O O . ARG F 1 16 ? -20.680 -18.791 22.151 1.00 59.13 16 ARG F O 1
ATOM 12976 N N . LEU F 1 17 ? -21.284 -17.451 23.855 1.00 51.35 17 LEU F N 1
ATOM 12977 C CA . LEU F 1 17 ? -21.138 -18.497 24.869 1.00 51.91 17 LEU F CA 1
ATOM 12978 C C . LEU F 1 17 ? -22.099 -19.648 24.623 1.00 48.18 17 LEU F C 1
ATOM 12979 O O . LEU F 1 17 ? -21.692 -20.806 24.589 1.00 55.28 17 LEU F O 1
ATOM 12984 N N . TYR F 1 18 ? -23.375 -19.318 24.451 1.00 52.52 18 TYR F N 1
ATOM 12985 C CA . TYR F 1 18 ? -24.402 -20.324 24.215 1.00 49.91 18 TYR F CA 1
ATOM 12986 C C . TYR F 1 18 ? -24.093 -21.149 22.972 1.00 53.96 18 TYR F C 1
ATOM 12987 O O . TYR F 1 18 ? -24.313 -22.360 22.952 1.00 53.06 18 TYR F O 1
ATOM 12996 N N . GLN F 1 19 ? -23.584 -20.486 21.938 1.00 57.92 19 GLN F N 1
ATOM 12997 C CA . GLN F 1 19 ? -23.275 -21.145 20.675 1.00 54.07 19 GLN F CA 1
ATOM 12998 C C . GLN F 1 19 ? -22.108 -22.113 20.828 1.00 53.39 19 GLN F C 1
ATOM 12999 O O . GLN F 1 19 ? -22.066 -23.155 20.173 1.00 50.20 19 GLN F O 1
ATOM 13005 N N . TYR F 1 20 ? -21.160 -21.759 21.690 1.00 53.59 20 TYR F N 1
ATOM 13006 C CA . TYR F 1 20 ? -20.033 -22.635 21.990 1.00 49.56 20 TYR F CA 1
ATOM 13007 C C . TYR F 1 20 ? -20.513 -23.930 22.638 1.00 49.12 20 TYR F C 1
ATOM 13008 O O . TYR F 1 20 ? -19.923 -24.994 22.440 1.00 51.06 20 TYR F O 1
ATOM 13017 N N . ASN F 1 21 ? -21.588 -23.837 23.413 1.00 44.20 21 ASN F N 1
ATOM 13018 C CA . ASN F 1 21 ? -22.163 -25.021 24.040 1.00 53.77 21 ASN F CA 1
ATOM 13019 C C . ASN F 1 21 ? -22.880 -25.907 23.025 1.00 50.47 21 ASN F C 1
ATOM 13020 O O . ASN F 1 21 ? -22.835 -27.131 23.119 1.00 54.95 21 ASN F O 1
ATOM 13025 N N . VAL F 1 22 ? -23.534 -25.287 22.050 1.00 45.39 22 VAL F N 1
ATOM 13026 C CA . VAL F 1 22 ? -24.266 -26.039 21.040 1.00 46.06 22 VAL F CA 1
ATOM 13027 C C . VAL F 1 22 ? -23.315 -26.720 20.053 1.00 53.05 22 VAL F C 1
ATOM 13028 O O . VAL F 1 22 ? -23.521 -27.874 19.676 1.00 56.82 22 VAL F O 1
ATOM 13032 N N . ASP F 1 23 ? -22.274 -26.001 19.640 1.00 46.81 23 ASP F N 1
ATOM 13033 C CA . ASP F 1 23 ? -21.274 -26.544 18.726 1.00 41.30 23 ASP F CA 1
ATOM 13034 C C . ASP F 1 23 ? -20.552 -27.734 19.353 1.00 49.59 23 ASP F C 1
ATOM 13035 O O . ASP F 1 23 ? -20.272 -28.728 18.679 1.00 52.44 23 ASP F O 1
ATOM 13040 N N . LEU F 1 24 ? -20.257 -27.625 20.646 1.00 50.68 24 LEU F N 1
ATOM 13041 C CA . LEU F 1 24 ? -19.668 -28.726 21.404 1.00 50.13 24 LEU F CA 1
ATOM 13042 C C . LEU F 1 24 ? -20.486 -30.004 21.216 1.00 55.98 24 LEU F C 1
ATOM 13043 O O . LEU F 1 24 ? -19.931 -31.090 21.038 1.00 51.85 24 LEU F O 1
ATOM 13048 N N . LYS F 1 25 ? -21.808 -29.860 21.229 1.00 52.16 25 LYS F N 1
ATOM 13049 C CA . LYS F 1 25 ? -22.703 -30.990 21.004 1.00 55.97 25 LYS F CA 1
ATOM 13050 C C . LYS F 1 25 ? -22.640 -31.476 19.555 1.00 55.18 25 LYS F C 1
ATOM 13051 O O . LYS F 1 25 ? -22.665 -32.681 19.297 1.00 55.52 25 LYS F O 1
ATOM 13057 N N . VAL F 1 26 ? -22.555 -30.538 18.616 1.00 52.91 26 VAL F N 1
ATOM 13058 C CA . VAL F 1 26 ? -22.426 -30.878 17.201 1.00 50.90 26 VAL F CA 1
ATOM 13059 C C . VAL F 1 26 ? -21.164 -31.706 16.960 1.00 49.35 26 VAL F C 1
ATOM 13060 O O . VAL F 1 26 ? -21.176 -32.670 16.193 1.00 48.68 26 VAL F O 1
ATOM 13064 N N . ALA F 1 27 ? -20.083 -31.329 17.635 1.00 43.45 27 ALA F N 1
ATOM 13065 C CA . ALA F 1 27 ? -18.812 -32.031 17.505 1.00 42.04 27 ALA F CA 1
ATOM 13066 C C . ALA F 1 27 ? -18.938 -33.490 17.922 1.00 46.61 27 ALA F C 1
ATOM 13067 O O . ALA F 1 27 ? -18.304 -34.361 17.333 1.00 54.98 27 ALA F O 1
ATOM 13069 N N . PHE F 1 28 ? -19.760 -33.751 18.935 1.00 50.58 28 PHE F N 1
ATOM 13070 C CA . PHE F 1 28 ? -19.998 -35.116 19.400 1.00 49.77 28 PHE F CA 1
ATOM 13071 C C . PHE F 1 28 ? -20.844 -35.903 18.406 1.00 48.50 28 PHE F C 1
ATOM 13072 O O . PHE F 1 28 ? -20.612 -37.089 18.189 1.00 55.25 28 PHE F O 1
ATOM 13080 N N . VAL F 1 29 ? -21.831 -35.241 17.810 1.00 47.17 29 VAL F N 1
ATOM 13081 C CA . VAL F 1 29 ? -22.679 -35.869 16.803 1.00 38.00 29 VAL F CA 1
ATOM 13082 C C . VAL F 1 29 ? -21.870 -36.269 15.575 1.00 46.31 29 VAL F C 1
ATOM 13083 O O . VAL F 1 29 ? -21.969 -37.397 15.090 1.00 58.79 29 VAL F O 1
ATOM 13087 N N . LEU F 1 30 ? -21.067 -35.331 15.084 1.00 39.47 30 LEU F N 1
ATOM 13088 C CA . LEU F 1 30 ? -20.243 -35.544 13.902 1.00 41.16 30 LEU F CA 1
ATOM 13089 C C . LEU F 1 30 ? -19.260 -36.685 14.103 1.00 49.42 30 LEU F C 1
ATOM 13090 O O . LEU F 1 30 ? -19.009 -37.468 13.183 1.00 54.31 30 LEU F O 1
ATOM 13095 N N . TYR F 1 31 ? -18.702 -36.766 15.309 1.00 47.45 31 TYR F N 1
ATOM 13096 C CA . TYR F 1 31 ? -17.822 -37.864 15.686 1.00 48.66 31 TYR F CA 1
ATOM 13097 C C . TYR F 1 31 ? -18.522 -39.208 15.485 1.00 48.58 31 TYR F C 1
ATOM 13098 O O . TYR F 1 31 ? -18.056 -40.051 14.719 1.00 49.16 31 TYR F O 1
ATOM 13107 N N . ALA F 1 32 ? -19.651 -39.384 16.168 1.00 44.86 32 ALA F N 1
ATOM 13108 C CA . ALA F 1 32 ? -20.390 -40.646 16.161 1.00 42.98 32 ALA F CA 1
ATOM 13109 C C . ALA F 1 32 ? -20.830 -41.057 14.759 1.00 50.98 32 ALA F C 1
ATOM 13110 O O . ALA F 1 32 ? -20.844 -42.244 14.425 1.00 50.83 32 ALA F O 1
ATOM 13112 N N . VAL F 1 33 ? -21.189 -40.074 13.941 1.00 48.30 33 VAL F N 1
ATOM 13113 C CA . VAL F 1 33 ? -21.597 -40.339 12.568 1.00 44.75 33 VAL F CA 1
ATOM 13114 C C . VAL F 1 33 ? -20.410 -40.858 11.760 1.00 50.88 33 VAL F C 1
ATOM 13115 O O . VAL F 1 33 ? -20.557 -41.751 10.923 1.00 58.00 33 VAL F O 1
ATOM 13119 N N . ALA F 1 34 ? -19.228 -40.317 12.033 1.00 48.12 34 ALA F N 1
ATOM 13120 C CA . ALA F 1 34 ? -18.038 -40.699 11.285 1.00 52.15 34 ALA F CA 1
ATOM 13121 C C . ALA F 1 34 ? -17.512 -42.060 11.730 1.00 61.51 34 ALA F C 1
ATOM 13122 O O . ALA F 1 34 ? -17.099 -42.871 10.900 1.00 68.98 34 ALA F O 1
ATOM 13124 N N . LYS F 1 35 ? -17.536 -42.312 13.036 1.00 62.59 35 LYS F N 1
ATOM 13125 C CA . LYS F 1 35 ? -17.053 -43.582 13.575 1.00 64.78 35 LYS F CA 1
ATOM 13126 C C . LYS F 1 35 ? -17.892 -44.759 13.094 1.00 60.07 35 LYS F C 1
ATOM 13127 O O . LYS F 1 35 ? -17.372 -45.852 12.880 1.00 60.08 35 LYS F O 1
ATOM 13133 N N . LEU F 1 36 ? -19.189 -44.529 12.922 1.00 51.03 36 LEU F N 1
ATOM 13134 C CA . LEU F 1 36 ? -20.092 -45.576 12.460 1.00 50.53 36 LEU F CA 1
ATOM 13135 C C . LEU F 1 36 ? -20.012 -45.734 10.944 1.00 54.66 36 LEU F C 1
ATOM 13136 O O . LEU F 1 36 ? -20.737 -46.540 10.361 1.00 57.27 36 LEU F O 1
ATOM 13141 N N . HIS F 1 37 ? -19.126 -44.955 10.324 1.00 54.33 37 HIS F N 1
ATOM 13142 C CA . HIS F 1 37 ? -18.896 -44.980 8.878 1.00 56.64 37 HIS F CA 1
ATOM 13143 C C . HIS F 1 37 ? -20.166 -44.693 8.081 1.00 51.43 37 HIS F C 1
ATOM 13144 O O . HIS F 1 37 ? -20.340 -45.187 6.967 1.00 54.94 37 HIS F O 1
ATOM 13151 N N . LEU F 1 38 ? -21.044 -43.881 8.656 1.00 50.76 38 LEU F N 1
ATOM 13152 C CA . LEU F 1 38 ? -22.303 -43.534 8.007 1.00 57.45 38 LEU F CA 1
ATOM 13153 C C . LEU F 1 38 ? -22.158 -42.672 6.735 1.00 62.93 38 LEU F C 1
ATOM 13154 O O . LEU F 1 38 ? -22.912 -42.872 5.783 1.00 66.76 38 LEU F O 1
ATOM 13159 N N . PRO F 1 39 ? -21.207 -41.712 6.704 1.00 53.98 39 PRO F N 1
ATOM 13160 C CA . PRO F 1 39 ? -21.025 -41.023 5.419 1.00 52.54 39 PRO F CA 1
ATOM 13161 C C . PRO F 1 39 ? -20.582 -41.971 4.308 1.00 67.89 39 PRO F C 1
ATOM 13162 O O . PRO F 1 39 ? -20.999 -41.821 3.158 1.00 73.60 39 PRO F O 1
ATOM 13166 N N . ASP F 1 40 ? -19.745 -42.941 4.662 1.00 71.29 40 ASP F N 1
ATOM 13167 C CA . ASP F 1 40 ? -19.245 -43.923 3.708 1.00 69.63 40 ASP F CA 1
ATOM 13168 C C . ASP F 1 40 ? -20.374 -44.788 3.156 1.00 64.47 40 ASP F C 1
ATOM 13169 O O . ASP F 1 40 ? -20.480 -44.988 1.946 1.00 67.89 40 ASP F O 1
ATOM 13174 N N . LEU F 1 41 ? -21.214 -45.297 4.053 1.00 64.18 41 LEU F N 1
ATOM 13175 C CA . LEU F 1 41 ? -22.369 -46.105 3.669 1.00 62.14 41 LEU F CA 1
ATOM 13176 C C . LEU F 1 41 ? -23.397 -45.296 2.879 1.00 69.34 41 LEU F C 1
ATOM 13177 O O . LEU F 1 41 ? -24.106 -45.840 2.033 1.00 74.13 41 LEU F O 1
ATOM 13182 N N . LEU F 1 42 ? -23.476 -43.998 3.165 1.00 69.16 42 LEU F N 1
ATOM 13183 C CA . LEU F 1 42 ? -24.441 -43.115 2.514 1.00 64.41 42 LEU F CA 1
ATOM 13184 C C . LEU F 1 42 ? -23.912 -42.540 1.207 1.00 67.98 42 LEU F C 1
ATOM 13185 O O . LEU F 1 42 ? -24.532 -41.665 0.605 1.00 69.50 42 LEU F O 1
ATOM 13190 N N . ALA F 1 43 ? -22.755 -43.025 0.776 1.00 66.80 43 ALA F N 1
ATOM 13191 C CA . ALA F 1 43 ? -22.314 -42.774 -0.584 1.00 79.37 43 ALA F CA 1
ATOM 13192 C C . ALA F 1 43 ? -23.174 -43.630 -1.511 1.00 88.34 43 ALA F C 1
ATOM 13193 O O . ALA F 1 43 ? -23.915 -44.498 -1.044 1.00 95.92 43 ALA F O 1
ATOM 13195 N N . ASP F 1 44 ? -23.087 -43.376 -2.813 1.00 83.75 44 ASP F N 1
ATOM 13196 C CA . ASP F 1 44 ? -23.848 -44.131 -3.810 1.00 89.96 44 ASP F CA 1
ATOM 13197 C C . ASP F 1 44 ? -25.361 -44.050 -3.587 1.00 87.36 44 ASP F C 1
ATOM 13198 O O . ASP F 1 44 ? -26.105 -44.916 -4.045 1.00 99.21 44 ASP F O 1
ATOM 13203 N N . GLY F 1 45 ? -25.814 -43.018 -2.883 1.00 77.24 45 GLY F N 1
ATOM 13204 C CA . GLY F 1 45 ? -27.237 -42.794 -2.707 1.00 73.34 45 GLY F CA 1
ATOM 13205 C C . GLY F 1 45 ? -27.721 -42.874 -1.273 1.00 72.64 45 GLY F C 1
ATOM 13206 O O . GLY F 1 45 ? -26.961 -43.237 -0.375 1.00 73.85 45 GLY F O 1
ATOM 13207 N N . PRO F 1 46 ? -28.999 -42.529 -1.051 1.00 68.22 46 PRO F N 1
ATOM 13208 C CA . PRO F 1 46 ? -29.639 -42.576 0.269 1.00 63.86 46 PRO F CA 1
ATOM 13209 C C . PRO F 1 46 ? -30.016 -43.993 0.704 1.00 67.42 46 PRO F C 1
ATOM 13210 O O . PRO F 1 46 ? -30.260 -44.860 -0.136 1.00 64.38 46 PRO F O 1
ATOM 13214 N N . ARG F 1 47 ? -30.058 -44.219 2.014 1.00 68.73 47 ARG F N 1
ATOM 13215 C CA . ARG F 1 47 ? -30.415 -45.525 2.560 1.00 60.80 47 ARG F CA 1
ATOM 13216 C C . ARG F 1 47 ? -31.340 -45.373 3.767 1.00 63.50 47 ARG F C 1
ATOM 13217 O O . ARG F 1 47 ? -31.222 -44.412 4.527 1.00 58.47 47 ARG F O 1
ATOM 13225 N N . THR F 1 48 ? -32.254 -46.326 3.943 1.00 67.63 48 THR F N 1
ATOM 13226 C CA . THR F 1 48 ? -33.210 -46.282 5.051 1.00 68.34 48 THR F CA 1
ATOM 13227 C C . THR F 1 48 ? -32.543 -46.534 6.406 1.00 67.22 48 THR F C 1
ATOM 13228 O O . THR F 1 48 ? -31.457 -47.113 6.479 1.00 59.23 48 THR F O 1
ATOM 13232 N N . THR F 1 49 ? -33.204 -46.091 7.473 1.00 64.68 49 THR F N 1
ATOM 13233 C CA . THR F 1 49 ? -32.706 -46.266 8.836 1.00 62.54 49 THR F CA 1
ATOM 13234 C C . THR F 1 49 ? -32.497 -47.739 9.178 1.00 64.21 49 THR F C 1
ATOM 13235 O O . THR F 1 49 ? -31.462 -48.119 9.727 1.00 60.21 49 THR F O 1
ATOM 13239 N N . ALA F 1 50 ? -33.486 -48.562 8.845 1.00 68.91 50 ALA F N 1
ATOM 13240 C CA . ALA F 1 50 ? -33.414 -49.996 9.105 1.00 72.74 50 ALA F CA 1
ATOM 13241 C C . ALA F 1 50 ? -32.266 -50.632 8.329 1.00 78.25 50 ALA F C 1
ATOM 13242 O O . ALA F 1 50 ? -31.654 -51.597 8.788 1.00 84.90 50 ALA F O 1
ATOM 13244 N N . ASP F 1 51 ? -31.981 -50.083 7.152 1.00 78.26 51 ASP F N 1
ATOM 13245 C CA . ASP F 1 51 ? -30.860 -50.537 6.338 1.00 76.84 51 ASP F CA 1
ATOM 13246 C C . ASP F 1 51 ? -29.546 -50.229 7.049 1.00 71.07 51 ASP F C 1
ATOM 13247 O O . ASP F 1 51 ? -28.697 -51.104 7.212 1.00 72.50 51 ASP F O 1
ATOM 13252 N N . LEU F 1 52 ? -29.395 -48.979 7.480 1.00 70.05 52 LEU F N 1
ATOM 13253 C CA . LEU F 1 52 ? -28.188 -48.530 8.168 1.00 67.61 52 LEU F CA 1
ATOM 13254 C C . LEU F 1 52 ? -28.040 -49.172 9.546 1.00 69.09 52 LEU F C 1
ATOM 13255 O O . LEU F 1 52 ? -26.932 -49.292 10.074 1.00 64.67 52 LEU F O 1
ATOM 13260 N N . ALA F 1 53 ? -29.165 -49.576 10.126 1.00 70.82 53 ALA F N 1
ATOM 13261 C CA . ALA F 1 53 ? -29.162 -50.217 11.434 1.00 70.47 53 ALA F CA 1
ATOM 13262 C C . ALA F 1 53 ? -28.503 -51.592 11.362 1.00 76.37 53 ALA F C 1
ATOM 13263 O O . ALA F 1 53 ? -27.635 -51.922 12.173 1.00 77.32 53 ALA F O 1
ATOM 13265 N N . ALA F 1 54 ? -28.917 -52.387 10.382 1.00 77.74 54 ALA F N 1
ATOM 13266 C CA . ALA F 1 54 ? -28.372 -53.726 10.200 1.00 75.47 54 ALA F CA 1
ATOM 13267 C C . ALA F 1 54 ? -26.930 -53.673 9.708 1.00 72.22 54 ALA F C 1
ATOM 13268 O O . ALA F 1 54 ? -26.155 -54.602 9.932 1.00 74.17 54 ALA F O 1
ATOM 13270 N N . ALA F 1 55 ? -26.578 -52.579 9.041 1.00 70.29 55 ALA F N 1
ATOM 13271 C CA . ALA F 1 55 ? -25.246 -52.425 8.468 1.00 67.01 55 ALA F CA 1
ATOM 13272 C C . ALA F 1 55 ? -24.233 -51.989 9.517 1.00 73.60 55 ALA F C 1
ATOM 13273 O O . ALA F 1 55 ? -23.039 -52.255 9.384 1.00 80.10 55 ALA F O 1
ATOM 13275 N N . THR F 1 56 ? -24.714 -51.319 10.559 1.00 75.79 56 THR F N 1
ATOM 13276 C CA . THR F 1 56 ? -23.840 -50.816 11.616 1.00 79.27 56 THR F CA 1
ATOM 13277 C C . THR F 1 56 ? -24.006 -51.599 12.918 1.00 86.92 56 THR F C 1
ATOM 13278 O O . THR F 1 56 ? -23.235 -51.418 13.863 1.00 89.12 56 THR F O 1
ATOM 13282 N N . GLY F 1 57 ? -25.010 -52.471 12.959 1.00 89.43 57 GLY F N 1
ATOM 13283 C CA . GLY F 1 57 ? -25.297 -53.256 14.146 1.00 89.42 57 GLY F CA 1
ATOM 13284 C C . GLY F 1 57 ? -25.655 -52.377 15.328 1.00 83.54 57 GLY F C 1
ATOM 13285 O O . GLY F 1 57 ? -25.030 -52.452 16.386 1.00 84.42 57 GLY F O 1
ATOM 13286 N N . SER F 1 58 ? -26.666 -51.537 15.145 1.00 74.11 58 SER F N 1
ATOM 13287 C CA . SER F 1 58 ? -27.038 -50.561 16.160 1.00 68.68 58 SER F CA 1
ATOM 13288 C C . SER F 1 58 ? -28.528 -50.616 16.457 1.00 64.70 58 SER F C 1
ATOM 13289 O O . SER F 1 58 ? -29.284 -51.287 15.757 1.00 65.16 58 SER F O 1
ATOM 13292 N N . ASP F 1 59 ? -28.945 -49.903 17.498 1.00 65.78 59 ASP F N 1
ATOM 13293 C CA . ASP F 1 59 ? -30.360 -49.788 17.828 1.00 74.04 59 ASP F CA 1
ATOM 13294 C C . ASP F 1 59 ? -31.018 -48.807 16.866 1.00 76.64 59 ASP F C 1
ATOM 13295 O O . ASP F 1 59 ? -30.727 -47.612 16.908 1.00 80.90 59 ASP F O 1
ATOM 13300 N N . PRO F 1 60 ? -31.904 -49.312 15.991 1.00 76.45 60 PRO F N 1
ATOM 13301 C CA . PRO F 1 60 ? -32.527 -48.513 14.928 1.00 79.83 60 PRO F CA 1
ATOM 13302 C C . PRO F 1 60 ? -33.261 -47.282 15.450 1.00 87.08 60 PRO F C 1
ATOM 13303 O O . PRO F 1 60 ? -33.215 -46.232 14.809 1.00 90.70 60 PRO F O 1
ATOM 13307 N N . SER F 1 61 ? -33.919 -47.411 16.597 1.00 83.65 61 SER F N 1
ATOM 13308 C CA . SER F 1 61 ? -34.662 -46.301 17.184 1.00 80.27 61 SER F CA 1
ATOM 13309 C C . SER F 1 61 ? -33.738 -45.163 17.621 1.00 71.24 61 SER F C 1
ATOM 13310 O O . SER F 1 61 ? -34.067 -43.987 17.452 1.00 64.60 61 SER F O 1
ATOM 13313 N N . ARG F 1 62 ? -32.583 -45.517 18.176 1.00 68.17 62 ARG F N 1
ATOM 13314 C CA . ARG F 1 62 ? -31.619 -44.522 18.635 1.00 68.50 62 ARG F CA 1
ATOM 13315 C C . ARG F 1 62 ? -30.708 -44.054 17.502 1.00 64.66 62 ARG F C 1
ATOM 13316 O O . ARG F 1 62 ? -30.246 -42.911 17.498 1.00 56.38 62 ARG F O 1
ATOM 13324 N N . LEU F 1 63 ? -30.448 -44.937 16.543 1.00 62.62 63 LEU F N 1
ATOM 13325 C CA . LEU F 1 63 ? -29.656 -44.562 15.379 1.00 60.07 63 LEU F CA 1
ATOM 13326 C C . LEU F 1 63 ? -30.405 -43.510 14.568 1.00 59.49 63 LEU F C 1
ATOM 13327 O O . LEU F 1 63 ? -29.798 -42.608 13.992 1.00 54.30 63 LEU F O 1
ATOM 13332 N N . ARG F 1 64 ? -31.729 -43.624 14.543 1.00 62.50 64 ARG F N 1
ATOM 13333 C CA . ARG F 1 64 ? -32.570 -42.649 13.860 1.00 66.30 64 ARG F CA 1
ATOM 13334 C C . ARG F 1 64 ? -32.476 -41.279 14.534 1.00 66.15 64 ARG F C 1
ATOM 13335 O O . ARG F 1 64 ? -32.588 -40.242 13.876 1.00 58.44 64 ARG F O 1
ATOM 13343 N N . ARG F 1 65 ? -32.263 -41.280 15.847 1.00 64.97 65 ARG F N 1
ATOM 13344 C CA . ARG F 1 65 ? -32.139 -40.036 16.598 1.00 60.98 65 ARG F CA 1
ATOM 13345 C C . ARG F 1 65 ? -30.797 -39.361 16.331 1.00 56.06 65 ARG F C 1
ATOM 13346 O O . ARG F 1 65 ? -30.726 -38.139 16.207 1.00 57.38 65 ARG F O 1
ATOM 13354 N N . LEU F 1 66 ? -29.740 -40.162 16.236 1.00 55.26 66 LEU F N 1
ATOM 13355 C CA . LEU F 1 66 ? -28.407 -39.645 15.949 1.00 54.50 66 LEU F CA 1
ATOM 13356 C C . LEU F 1 66 ? -28.347 -39.080 14.536 1.00 56.98 66 LEU F C 1
ATOM 13357 O O . LEU F 1 66 ? -27.755 -38.025 14.300 1.00 58.37 66 LEU F O 1
ATOM 13362 N N . LEU F 1 67 ? -28.964 -39.793 13.600 1.00 58.17 67 LEU F N 1
ATOM 13363 C CA . LEU F 1 67 ? -29.021 -39.363 12.208 1.00 54.33 67 LEU F CA 1
ATOM 13364 C C . LEU F 1 67 ? -29.831 -38.076 12.079 1.00 55.08 67 LEU F C 1
ATOM 13365 O O . LEU F 1 67 ? -29.469 -37.171 11.324 1.00 52.87 67 LEU F O 1
ATOM 13370 N N . ARG F 1 68 ? -30.925 -38.005 12.830 1.00 46.63 68 ARG F N 1
ATOM 13371 C CA . ARG F 1 68 ? -31.779 -36.826 12.838 1.00 54.72 68 ARG F CA 1
ATOM 13372 C C . ARG F 1 68 ? -31.007 -35.637 13.388 1.00 55.50 68 ARG F C 1
ATOM 13373 O O . ARG F 1 68 ? -31.206 -34.505 12.956 1.00 61.14 68 ARG F O 1
ATOM 13381 N N . ALA F 1 69 ? -30.118 -35.908 14.338 1.00 57.79 69 ALA F N 1
ATOM 13382 C CA . ALA F 1 69 ? -29.227 -34.890 14.872 1.00 55.07 69 ALA F CA 1
ATOM 13383 C C . ALA F 1 69 ? -28.235 -34.436 13.805 1.00 53.87 69 ALA F C 1
ATOM 13384 O O . ALA F 1 69 ? -28.032 -33.241 13.603 1.00 49.33 69 ALA F O 1
ATOM 13386 N N . ALA F 1 70 ? -27.626 -35.399 13.120 1.00 53.16 70 ALA F N 1
ATOM 13387 C CA . ALA F 1 70 ? -26.648 -35.096 12.080 1.00 57.73 70 ALA F CA 1
ATOM 13388 C C . ALA F 1 70 ? -27.270 -34.283 10.949 1.00 58.23 70 ALA F C 1
ATOM 13389 O O . ALA F 1 70 ? -26.632 -33.389 10.391 1.00 57.81 70 ALA F O 1
ATOM 13391 N N . ALA F 1 71 ? -28.515 -34.604 10.611 1.00 57.35 71 ALA F N 1
ATOM 13392 C CA . ALA F 1 71 ? -29.249 -33.842 9.612 1.00 57.63 71 ALA F CA 1
ATOM 13393 C C . ALA F 1 71 ? -29.551 -32.447 10.148 1.00 57.62 71 ALA F C 1
ATOM 13394 O O . ALA F 1 71 ? -29.541 -31.469 9.402 1.00 61.56 71 ALA F O 1
ATOM 13396 N N . GLY F 1 72 ? -29.810 -32.367 11.450 1.00 62.08 72 GLY F N 1
ATOM 13397 C CA . GLY F 1 72 ? -30.031 -31.095 12.112 1.00 61.89 72 GLY F CA 1
ATOM 13398 C C . GLY F 1 72 ? -28.820 -30.188 12.013 1.00 60.80 72 GLY F C 1
ATOM 13399 O O . GLY F 1 72 ? -28.959 -28.977 11.851 1.00 69.25 72 GLY F O 1
ATOM 13400 N N . ALA F 1 73 ? -27.629 -30.776 12.100 1.00 59.71 73 ALA F N 1
ATOM 13401 C CA . ALA F 1 73 ? -26.382 -30.022 11.987 1.00 54.45 73 ALA F CA 1
ATOM 13402 C C . ALA F 1 73 ? -25.962 -29.868 10.532 1.00 56.71 73 ALA F C 1
ATOM 13403 O O . ALA F 1 73 ? -24.833 -29.466 10.244 1.00 67.35 73 ALA F O 1
ATOM 13405 N N . ASP F 1 74 ? -26.878 -30.195 9.626 1.00 51.04 74 ASP F N 1
ATOM 13406 C CA . ASP F 1 74 ? -26.631 -30.146 8.187 1.00 64.24 74 ASP F CA 1
ATOM 13407 C C . ASP F 1 74 ? -25.379 -30.913 7.764 1.00 64.50 74 ASP F C 1
ATOM 13408 O O . ASP F 1 74 ? -24.599 -30.448 6.932 1.00 64.67 74 ASP F O 1
ATOM 13413 N N . ALA F 1 75 ? -25.197 -32.092 8.349 1.00 58.78 75 ALA F N 1
ATOM 13414 C CA . ALA F 1 75 ? -24.199 -33.037 7.871 1.00 61.64 75 ALA F CA 1
ATOM 13415 C C . ALA F 1 75 ? -24.899 -34.043 6.973 1.00 62.31 75 ALA F C 1
ATOM 13416 O O . ALA F 1 75 ? -24.306 -34.598 6.049 1.00 65.60 75 ALA F O 1
ATOM 13418 N N . LEU F 1 76 ? -26.178 -34.260 7.253 1.00 57.96 76 LEU F N 1
ATOM 13419 C CA . LEU F 1 76 ? -26.997 -35.168 6.466 1.00 53.88 76 LEU F CA 1
ATOM 13420 C C . LEU F 1 76 ? -28.278 -34.483 6.016 1.00 56.05 76 LEU F C 1
ATOM 13421 O O . LEU F 1 76 ? -28.559 -33.348 6.395 1.00 50.44 76 LEU F O 1
ATOM 13426 N N . ARG F 1 77 ? -29.058 -35.190 5.210 1.00 57.44 77 ARG F N 1
ATOM 13427 C CA . ARG F 1 77 ? -30.340 -34.685 4.753 1.00 60.46 77 ARG F CA 1
ATOM 13428 C C . ARG F 1 77 ? -31.424 -35.699 5.086 1.00 59.23 77 ARG F C 1
ATOM 13429 O O . ARG F 1 77 ? -31.209 -36.903 4.957 1.00 56.02 77 ARG F O 1
ATOM 13437 N N . GLU F 1 78 ? -32.580 -35.220 5.530 1.00 64.45 78 GLU F N 1
ATOM 13438 C CA . GLU F 1 78 ? -33.695 -36.113 5.815 1.00 64.74 78 GLU F CA 1
ATOM 13439 C C . GLU F 1 78 ? -34.506 -36.407 4.554 1.00 72.63 78 GLU F C 1
ATOM 13440 O O . GLU F 1 78 ? -35.105 -35.511 3.953 1.00 67.29 78 GLU F O 1
ATOM 13446 N N . VAL F 1 79 ? -34.504 -37.674 4.156 1.00 80.39 79 VAL F N 1
ATOM 13447 C CA . VAL F 1 79 ? -35.309 -38.140 3.037 1.00 83.24 79 VAL F CA 1
ATOM 13448 C C . VAL F 1 79 ? -36.586 -38.782 3.570 1.00 87.73 79 VAL F C 1
ATOM 13449 O O . VAL F 1 79 ? -36.526 -39.625 4.466 1.00 83.42 79 VAL F O 1
ATOM 13453 N N . PRO F 1 80 ? -37.747 -38.368 3.033 1.00 96.36 80 PRO F N 1
ATOM 13454 C CA . PRO F 1 80 ? -39.070 -38.857 3.439 1.00 103.23 80 PRO F CA 1
ATOM 13455 C C . PRO F 1 80 ? -39.148 -40.372 3.600 1.00 109.02 80 PRO F C 1
ATOM 13456 O O . PRO F 1 80 ? -38.433 -41.107 2.914 1.00 105.35 80 PRO F O 1
ATOM 13460 N N . GLU F 1 81 ? -40.014 -40.810 4.512 1.00 115.27 81 GLU F N 1
ATOM 13461 C CA . GLU F 1 81 ? -40.202 -42.220 4.844 1.00 119.07 81 GLU F CA 1
ATOM 13462 C C . GLU F 1 81 ? -38.935 -42.845 5.429 1.00 109.79 81 GLU F C 1
ATOM 13463 O O . GLU F 1 81 ? -38.430 -43.845 4.919 1.00 111.59 81 GLU F O 1
ATOM 13469 N N . ASP F 1 82 ? -38.434 -42.229 6.499 1.00 91.71 82 ASP F N 1
ATOM 13470 C CA . ASP F 1 82 ? -37.367 -42.788 7.335 1.00 79.99 82 ASP F CA 1
ATOM 13471 C C . ASP F 1 82 ? -36.087 -43.146 6.571 1.00 76.21 82 ASP F C 1
ATOM 13472 O O . ASP F 1 82 ? -35.646 -44.295 6.588 1.00 79.30 82 ASP F O 1
ATOM 13477 N N . SER F 1 83 ? -35.489 -42.159 5.913 1.00 70.32 83 SER F N 1
ATOM 13478 C CA . SER F 1 83 ? -34.227 -42.367 5.207 1.00 72.56 83 SER F CA 1
ATOM 13479 C C . SER F 1 83 ? -33.349 -41.120 5.275 1.00 71.37 83 SER F C 1
ATOM 13480 O O . SER F 1 83 ? -33.828 -40.037 5.611 1.00 75.62 83 SER F O 1
ATOM 13483 N N . PHE F 1 84 ? -32.065 -41.277 4.961 1.00 64.68 84 PHE F N 1
ATOM 13484 C CA . PHE F 1 84 ? -31.116 -40.170 5.059 1.00 63.13 84 PHE F CA 1
ATOM 13485 C C . PHE F 1 84 ? -30.156 -40.104 3.870 1.00 65.45 84 PHE F C 1
ATOM 13486 O O . PHE F 1 84 ? -29.907 -41.109 3.204 1.00 68.10 84 PHE F O 1
ATOM 13494 N N . GLU F 1 85 ? -29.620 -38.911 3.618 1.00 64.02 85 GLU F N 1
ATOM 13495 C CA . GLU F 1 85 ? -28.762 -38.660 2.459 1.00 69.45 85 GLU F CA 1
ATOM 13496 C C . GLU F 1 85 ? -27.611 -37.717 2.821 1.00 60.85 85 GLU F C 1
ATOM 13497 O O . GLU F 1 85 ? -27.745 -36.891 3.722 1.00 60.53 85 GLU F O 1
ATOM 13503 N N . LEU F 1 86 ? -26.486 -37.846 2.121 1.00 56.90 86 LEU F N 1
ATOM 13504 C CA . LEU F 1 86 ? -25.327 -36.981 2.345 1.00 57.85 86 LEU F CA 1
ATOM 13505 C C . LEU F 1 86 ? -25.593 -35.510 2.034 1.00 61.10 86 LEU F C 1
ATOM 13506 O O . LEU F 1 86 ? -26.097 -35.170 0.963 1.00 66.34 86 LEU F O 1
ATOM 13511 N N . ALA F 1 87 ? -25.240 -34.645 2.979 1.00 58.11 87 ALA F N 1
ATOM 13512 C CA . ALA F 1 87 ? -25.189 -33.207 2.745 1.00 60.53 87 ALA F CA 1
ATOM 13513 C C . ALA F 1 87 ? -23.748 -32.863 2.369 1.00 61.17 87 ALA F C 1
ATOM 13514 O O . ALA F 1 87 ? -22.869 -33.714 2.509 1.00 59.73 87 ALA F O 1
ATOM 13516 N N . PRO F 1 88 ? -23.494 -31.636 1.873 1.00 61.39 88 PRO F N 1
ATOM 13517 C CA . PRO F 1 88 ? -22.113 -31.327 1.479 1.00 56.97 88 PRO F CA 1
ATOM 13518 C C . PRO F 1 88 ? -21.110 -31.485 2.617 1.00 49.69 88 PRO F C 1
ATOM 13519 O O . PRO F 1 88 ? -20.017 -32.004 2.397 1.00 52.00 88 PRO F O 1
ATOM 13523 N N . MET F 1 89 ? -21.483 -31.060 3.817 1.00 52.38 89 MET F N 1
ATOM 13524 C CA . MET F 1 89 ? -20.567 -31.124 4.945 1.00 51.59 89 MET F CA 1
ATOM 13525 C C . MET F 1 89 ? -20.285 -32.570 5.335 1.00 56.24 89 MET F C 1
ATOM 13526 O O . MET F 1 89 ? -19.163 -32.916 5.701 1.00 60.09 89 MET F O 1
ATOM 13531 N N . GLY F 1 90 ? -21.304 -33.417 5.241 1.00 58.20 90 GLY F N 1
ATOM 13532 C CA . GLY F 1 90 ? -21.150 -34.821 5.573 1.00 54.14 90 GLY F CA 1
ATOM 13533 C C . GLY F 1 90 ? -20.337 -35.589 4.548 1.00 54.28 90 GLY F C 1
ATOM 13534 O O . GLY F 1 90 ? -19.660 -36.560 4.882 1.00 56.00 90 GLY F O 1
ATOM 13535 N N . ASP F 1 91 ? -20.402 -35.157 3.294 1.00 58.41 91 ASP F N 1
ATOM 13536 C CA . ASP F 1 91 ? -19.646 -35.806 2.230 1.00 59.60 91 ASP F CA 1
ATOM 13537 C C . ASP F 1 91 ? -18.150 -35.668 2.489 1.00 61.36 91 ASP F C 1
ATOM 13538 O O . ASP F 1 91 ? -17.361 -36.533 2.103 1.00 61.00 91 ASP F O 1
ATOM 13543 N N . LEU F 1 92 ? -17.773 -34.583 3.161 1.00 61.74 92 LEU F N 1
ATOM 13544 C CA . LEU F 1 92 ? -16.383 -34.350 3.535 1.00 56.05 92 LEU F CA 1
ATOM 13545 C C . LEU F 1 92 ? -15.974 -35.249 4.693 1.00 51.49 92 LEU F C 1
ATOM 13546 O O . LEU F 1 92 ? -14.803 -35.301 5.065 1.00 55.21 92 LEU F O 1
ATOM 13551 N N . LEU F 1 93 ? -16.942 -35.954 5.263 1.00 56.38 93 LEU F N 1
ATOM 13552 C CA . LEU F 1 93 ? -16.658 -36.883 6.345 1.00 58.17 93 LEU F CA 1
ATOM 13553 C C . LEU F 1 93 ? -16.510 -38.311 5.828 1.00 65.08 93 LEU F C 1
ATOM 13554 O O . LEU F 1 93 ? -16.348 -39.246 6.613 1.00 64.41 93 LEU F O 1
ATOM 13559 N N . ARG F 1 94 ? -16.578 -38.475 4.508 1.00 65.13 94 ARG F N 1
ATOM 13560 C CA . ARG F 1 94 ? -16.178 -39.730 3.878 1.00 62.59 94 ARG F CA 1
ATOM 13561 C C . ARG F 1 94 ? -14.661 -39.789 3.853 1.00 60.62 94 ARG F C 1
ATOM 13562 O O . ARG F 1 94 ? -14.006 -38.817 3.470 1.00 56.31 94 ARG F O 1
ATOM 13570 N N . SER F 1 95 ? -14.102 -40.921 4.263 1.00 60.93 95 SER F N 1
ATOM 13571 C CA . SER F 1 95 ? -12.654 -41.077 4.275 1.00 61.23 95 SER F CA 1
ATOM 13572 C C . SER F 1 95 ? -12.099 -41.015 2.856 1.00 58.76 95 SER F C 1
ATOM 13573 O O . SER F 1 95 ? -10.995 -40.516 2.635 1.00 68.65 95 SER F O 1
ATOM 13576 N N . GLY F 1 96 ? -12.886 -41.497 1.898 1.00 58.91 96 GLY F N 1
ATOM 13577 C CA . GLY F 1 96 ? -12.453 -41.596 0.513 1.00 59.77 96 GLY F CA 1
ATOM 13578 C C . GLY F 1 96 ? -12.444 -40.300 -0.278 1.00 64.56 96 GLY F C 1
ATOM 13579 O O . GLY F 1 96 ? -12.037 -40.286 -1.440 1.00 66.61 96 GLY F O 1
ATOM 13580 N N . HIS F 1 97 ? -12.890 -39.212 0.344 1.00 66.11 97 HIS F N 1
ATOM 13581 C CA . HIS F 1 97 ? -12.922 -37.903 -0.307 1.00 67.34 97 HIS F CA 1
ATOM 13582 C C . HIS F 1 97 ? -11.505 -37.400 -0.566 1.00 72.11 97 HIS F C 1
ATOM 13583 O O . HIS F 1 97 ? -10.620 -37.593 0.269 1.00 73.47 97 HIS F O 1
ATOM 13590 N N . PRO F 1 98 ? -11.279 -36.772 -1.735 1.00 75.00 98 PRO F N 1
ATOM 13591 C CA . PRO F 1 98 ? -9.978 -36.175 -2.065 1.00 68.49 98 PRO F CA 1
ATOM 13592 C C . PRO F 1 98 ? -9.522 -35.144 -1.036 1.00 66.42 98 PRO F C 1
ATOM 13593 O O . PRO F 1 98 ? -8.324 -35.000 -0.794 1.00 55.99 98 PRO F O 1
ATOM 13597 N N . ARG F 1 99 ? -10.479 -34.436 -0.445 1.00 65.74 99 ARG F N 1
ATOM 13598 C CA . ARG F 1 99 ? -10.190 -33.398 0.537 1.00 60.40 99 ARG F CA 1
ATOM 13599 C C . ARG F 1 99 ? -10.892 -33.699 1.857 1.00 58.90 99 ARG F C 1
ATOM 13600 O O . ARG F 1 99 ? -11.417 -32.799 2.514 1.00 60.72 99 ARG F O 1
ATOM 13608 N N . SER F 1 100 ? -10.891 -34.976 2.229 1.00 58.13 100 SER F N 1
ATOM 13609 C CA . SER F 1 100 ? -11.544 -35.455 3.444 1.00 47.59 100 SER F CA 1
ATOM 13610 C C . SER F 1 100 ? -11.101 -34.696 4.684 1.00 52.57 100 SER F C 1
ATOM 13611 O O . SER F 1 100 ? -9.976 -34.205 4.750 1.00 58.44 100 SER F O 1
ATOM 13614 N N . MET F 1 101 ? -11.999 -34.590 5.657 1.00 49.08 101 MET F N 1
ATOM 13615 C CA . MET F 1 101 ? -11.681 -33.960 6.932 1.00 45.97 101 MET F CA 1
ATOM 13616 C C . MET F 1 101 ? -12.149 -34.869 8.054 1.00 42.15 101 MET F C 1
ATOM 13617 O O . MET F 1 101 ? -12.477 -34.414 9.147 1.00 58.96 101 MET F O 1
ATOM 13622 N N . ARG F 1 102 ? -12.173 -36.165 7.767 1.00 48.71 102 ARG F N 1
ATOM 13623 C CA . ARG F 1 102 ? -12.668 -37.154 8.710 1.00 49.75 102 ARG F CA 1
ATOM 13624 C C . ARG F 1 102 ? -11.711 -37.345 9.879 1.00 52.17 102 ARG F C 1
ATOM 13625 O O . ARG F 1 102 ? -12.137 -37.607 11.008 1.00 50.19 102 ARG F O 1
ATOM 13633 N N . GLY F 1 103 ? -10.418 -37.212 9.601 1.00 51.85 103 GLY F N 1
ATOM 13634 C CA . GLY F 1 103 ? -9.393 -37.397 10.612 1.00 59.39 103 GLY F CA 1
ATOM 13635 C C . GLY F 1 103 ? -9.478 -36.424 11.774 1.00 55.21 103 GLY F C 1
ATOM 13636 O O . GLY F 1 103 ? -9.456 -36.830 12.935 1.00 55.65 103 GLY F O 1
ATOM 13637 N N . MET F 1 104 ? -9.576 -35.136 11.460 1.00 54.60 104 MET F N 1
ATOM 13638 C CA . MET F 1 104 ? -9.598 -34.096 12.483 1.00 59.47 104 MET F CA 1
ATOM 13639 C C . MET F 1 104 ? -10.932 -34.040 13.223 1.00 60.55 104 MET F C 1
ATOM 13640 O O . MET F 1 104 ? -11.030 -33.455 14.299 1.00 65.82 104 MET F O 1
ATOM 13645 N N . THR F 1 105 ? -11.961 -34.641 12.642 1.00 51.03 105 THR F N 1
ATOM 13646 C CA . THR F 1 105 ? -13.273 -34.638 13.267 1.00 47.02 105 THR F CA 1
ATOM 13647 C C . THR F 1 105 ? -13.386 -35.804 14.247 1.00 47.72 105 THR F C 1
ATOM 13648 O O . THR F 1 105 ? -14.033 -35.693 15.285 1.00 50.39 105 THR F O 1
ATOM 13652 N N . THR F 1 106 ? -12.737 -36.917 13.921 1.00 52.09 106 THR F N 1
ATOM 13653 C CA . THR F 1 106 ? -12.795 -38.104 14.771 1.00 58.36 106 THR F CA 1
ATOM 13654 C C . THR F 1 106 ? -11.737 -38.105 15.867 1.00 53.05 106 THR F C 1
ATOM 13655 O O . THR F 1 106 ? -12.033 -38.436 17.011 1.00 56.79 106 THR F O 1
ATOM 13659 N N . PHE F 1 107 ? -10.507 -37.738 15.521 1.00 56.60 107 PHE F N 1
ATOM 13660 C CA . PHE F 1 107 ? -9.412 -37.820 16.481 1.00 57.19 107 PHE F CA 1
ATOM 13661 C C . PHE F 1 107 ? -9.659 -37.001 17.744 1.00 53.87 107 PHE F C 1
ATOM 13662 O O . PHE F 1 107 ? -9.570 -37.521 18.853 1.00 52.75 107 PHE F O 1
ATOM 13670 N N . PHE F 1 108 ? -9.968 -35.721 17.578 1.00 59.34 108 PHE F N 1
ATOM 13671 C CA . PHE F 1 108 ? -10.053 -34.820 18.723 1.00 57.28 108 PHE F CA 1
ATOM 13672 C C . PHE F 1 108 ? -11.308 -35.030 19.562 1.00 56.37 108 PHE F C 1
ATOM 13673 O O . PHE F 1 108 ? -11.416 -34.491 20.660 1.00 55.08 108 PHE F O 1
ATOM 13681 N N . ALA F 1 109 ? -12.241 -35.830 19.054 1.00 57.51 109 ALA F N 1
ATOM 13682 C CA . ALA F 1 109 ? -13.441 -36.171 19.809 1.00 52.31 109 ALA F CA 1
ATOM 13683 C C . ALA F 1 109 ? -13.386 -37.619 20.285 1.00 59.46 109 ALA F C 1
ATOM 13684 O O . ALA F 1 109 ? -14.373 -38.156 20.791 1.00 62.29 109 ALA F O 1
ATOM 13686 N N . GLU F 1 110 ? -12.229 -38.248 20.110 1.00 60.61 110 GLU F N 1
ATOM 13687 C CA . GLU F 1 110 ? -11.997 -39.584 20.641 1.00 53.93 110 GLU F CA 1
ATOM 13688 C C . GLU F 1 110 ? -11.995 -39.520 22.160 1.00 54.60 110 GLU F C 1
ATOM 13689 O O . GLU F 1 110 ? -11.277 -38.707 22.737 1.00 61.54 110 GLU F O 1
ATOM 13695 N N . PRO F 1 111 ? -12.815 -40.366 22.808 1.00 55.04 111 PRO F N 1
ATOM 13696 C CA . PRO F 1 111 ? -12.949 -40.450 24.267 1.00 51.86 111 PRO F CA 1
ATOM 13697 C C . PRO F 1 111 ? -11.621 -40.309 25.011 1.00 55.69 111 PRO F C 1
ATOM 13698 O O . PRO F 1 111 ? -11.525 -39.490 25.925 1.00 62.63 111 PRO F O 1
ATOM 13702 N N . ASP F 1 112 ? -10.618 -41.085 24.611 1.00 56.42 112 ASP F N 1
ATOM 13703 C CA . ASP F 1 112 ? -9.293 -41.022 25.228 1.00 57.68 112 ASP F CA 1
ATOM 13704 C C . ASP F 1 112 ? -8.640 -39.654 25.050 1.00 55.75 112 ASP F C 1
ATOM 13705 O O . ASP F 1 112 ? -7.928 -39.177 25.934 1.00 60.84 112 ASP F O 1
ATOM 13710 N N . VAL F 1 113 ? -8.879 -39.031 23.901 1.00 53.95 113 VAL F N 1
ATOM 13711 C CA . VAL F 1 113 ? -8.279 -37.740 23.593 1.00 39.17 113 VAL F CA 1
ATOM 13712 C C . VAL F 1 113 ? -8.991 -36.615 24.338 1.00 54.28 113 VAL F C 1
ATOM 13713 O O . VAL F 1 113 ? -8.349 -35.704 24.858 1.00 55.75 113 VAL F O 1
ATOM 13717 N N . LEU F 1 114 ? -10.318 -36.690 24.396 1.00 59.07 114 LEU F N 1
ATOM 13718 C CA . LEU F 1 114 ? -11.117 -35.733 25.162 1.00 63.09 114 LEU F CA 1
ATOM 13719 C C . LEU F 1 114 ? -10.790 -35.794 26.650 1.00 58.24 114 LEU F C 1
ATOM 13720 O O . LEU F 1 114 ? -10.777 -34.772 27.334 1.00 55.20 114 LEU F O 1
ATOM 13725 N N . ALA F 1 115 ? -10.532 -37.002 27.143 1.00 56.36 115 ALA F N 1
ATOM 13726 C CA . ALA F 1 115 ? -10.184 -37.210 28.544 1.00 53.73 115 ALA F CA 1
ATOM 13727 C C . ALA F 1 115 ? -8.876 -36.508 28.911 1.00 60.44 115 ALA F C 1
ATOM 13728 O O . ALA F 1 115 ? -8.639 -36.193 30.078 1.00 54.51 115 ALA F O 1
ATOM 13730 N N . ALA F 1 116 ? -8.032 -36.271 27.909 1.00 61.68 116 ALA F N 1
ATOM 13731 C CA . ALA F 1 116 ? -6.785 -35.536 28.106 1.00 57.73 116 ALA F CA 1
ATOM 13732 C C . ALA F 1 116 ? -7.061 -34.044 28.251 1.00 58.03 116 ALA F C 1
ATOM 13733 O O . ALA F 1 116 ? -6.623 -33.411 29.212 1.00 60.52 116 ALA F O 1
ATOM 13735 N N . TYR F 1 117 ? -7.797 -33.491 27.291 1.00 54.77 117 TYR F N 1
ATOM 13736 C CA . TYR F 1 117 ? -8.205 -32.089 27.329 1.00 54.90 117 TYR F CA 1
ATOM 13737 C C . TYR F 1 117 ? -8.977 -31.736 28.600 1.00 59.44 117 TYR F C 1
ATOM 13738 O O . TYR F 1 117 ? -9.028 -30.574 28.997 1.00 62.29 117 TYR F O 1
ATOM 13747 N N . GLY F 1 118 ? -9.577 -32.742 29.229 1.00 59.09 118 GLY F N 1
ATOM 13748 C CA . GLY F 1 118 ? -10.301 -32.544 30.469 1.00 59.54 118 GLY F CA 1
ATOM 13749 C C . GLY F 1 118 ? -9.370 -32.331 31.645 1.00 63.88 118 GLY F C 1
ATOM 13750 O O . GLY F 1 118 ? -9.736 -31.680 32.622 1.00 71.66 118 GLY F O 1
ATOM 13751 N N . ASP F 1 119 ? -8.162 -32.882 31.551 1.00 59.65 119 ASP F N 1
ATOM 13752 C CA . ASP F 1 119 ? -7.159 -32.713 32.600 1.00 55.85 119 ASP F CA 1
ATOM 13753 C C . ASP F 1 119 ? -6.318 -31.467 32.348 1.00 48.80 119 ASP F C 1
ATOM 13754 O O . ASP F 1 119 ? -5.167 -31.385 32.774 1.00 56.01 119 ASP F O 1
ATOM 13759 N N . LEU F 1 120 ? -6.909 -30.498 31.658 1.00 48.73 120 LEU F N 1
ATOM 13760 C CA . LEU F 1 120 ? -6.232 -29.248 31.333 1.00 49.28 120 LEU F CA 1
ATOM 13761 C C . LEU F 1 120 ? -5.838 -28.460 32.584 1.00 51.13 120 LEU F C 1
ATOM 13762 O O . LEU F 1 120 ? -4.735 -27.916 32.666 1.00 57.52 120 LEU F O 1
ATOM 13767 N N . VAL F 1 121 ? -6.742 -28.410 33.556 1.00 49.75 121 VAL F N 1
ATOM 13768 C CA . VAL F 1 121 ? -6.519 -27.649 34.780 1.00 53.61 121 VAL F CA 1
ATOM 13769 C C . VAL F 1 121 ? -5.310 -28.158 35.564 1.00 59.66 121 VAL F C 1
ATOM 13770 O O . VAL F 1 121 ? -4.436 -27.377 35.941 1.00 62.37 121 VAL F O 1
ATOM 13774 N N . GLU F 1 122 ? -5.257 -29.466 35.804 1.00 59.09 122 GLU F N 1
ATOM 13775 C CA . GLU F 1 122 ? -4.141 -30.058 36.541 1.00 60.95 122 GLU F CA 1
ATOM 13776 C C . GLU F 1 122 ? -2.833 -29.966 35.757 1.00 53.48 122 GLU F C 1
ATOM 13777 O O . GLU F 1 122 ? -1.758 -29.832 36.343 1.00 57.19 122 GLU F O 1
ATOM 13783 N N . SER F 1 123 ? -2.929 -30.038 34.433 1.00 51.09 123 SER F N 1
ATOM 13784 C CA . SER F 1 123 ? -1.766 -29.861 33.570 1.00 60.29 123 SER F CA 1
ATOM 13785 C C . SER F 1 123 ? -1.133 -28.478 33.743 1.00 66.38 123 SER F C 1
ATOM 13786 O O . SER F 1 123 ? 0.088 -28.332 33.686 1.00 67.25 123 SER F O 1
ATOM 13789 N N . VAL F 1 124 ? -1.974 -27.467 33.949 1.00 62.78 124 VAL F N 1
ATOM 13790 C CA . VAL F 1 124 ? -1.506 -26.101 34.161 1.00 58.49 124 VAL F CA 1
ATOM 13791 C C . VAL F 1 124 ? -0.875 -25.962 35.548 1.00 62.78 124 VAL F C 1
ATOM 13792 O O . VAL F 1 124 ? 0.064 -25.187 35.744 1.00 66.65 124 VAL F O 1
ATOM 13796 N N . ARG F 1 125 ? -1.374 -26.741 36.502 1.00 63.78 125 ARG F N 1
ATOM 13797 C CA . ARG F 1 125 ? -0.853 -26.705 37.865 1.00 72.25 125 ARG F CA 1
ATOM 13798 C C . ARG F 1 125 ? 0.460 -27.476 38.027 1.00 77.13 125 ARG F C 1
ATOM 13799 O O . ARG F 1 125 ? 1.438 -26.940 38.548 1.00 85.44 125 ARG F O 1
ATOM 13807 N N . THR F 1 126 ? 0.484 -28.728 37.583 1.00 71.86 126 THR F N 1
ATOM 13808 C CA . THR F 1 126 ? 1.660 -29.573 37.775 1.00 69.56 126 THR F CA 1
ATOM 13809 C C . THR F 1 126 ? 2.737 -29.342 36.714 1.00 75.35 126 THR F C 1
ATOM 13810 O O . THR F 1 126 ? 3.905 -29.654 36.934 1.00 83.88 126 THR F O 1
ATOM 13814 N N . GLY F 1 127 ? 2.344 -28.801 35.566 1.00 71.45 127 GLY F N 1
ATOM 13815 C CA . GLY F 1 127 ? 3.290 -28.544 34.494 1.00 71.03 127 GLY F CA 1
ATOM 13816 C C . GLY F 1 127 ? 3.453 -29.727 33.559 1.00 70.24 127 GLY F C 1
ATOM 13817 O O . GLY F 1 127 ? 4.056 -29.614 32.493 1.00 75.47 127 GLY F O 1
ATOM 13818 N N . VAL F 1 128 ? 2.907 -30.867 33.966 1.00 69.61 128 VAL F N 1
ATOM 13819 C CA . VAL F 1 128 ? 2.939 -32.090 33.172 1.00 63.35 128 VAL F CA 1
ATOM 13820 C C . VAL F 1 128 ? 1.903 -32.015 32.047 1.00 66.25 128 VAL F C 1
ATOM 13821 O O . VAL F 1 128 ? 0.798 -31.515 32.263 1.00 70.95 128 VAL F O 1
ATOM 13825 N N . PRO F 1 129 ? 2.264 -32.482 30.836 1.00 58.58 129 PRO F N 1
ATOM 13826 C CA . PRO F 1 129 ? 1.304 -32.491 29.725 1.00 53.44 129 PRO F CA 1
ATOM 13827 C C . PRO F 1 129 ? 0.034 -33.253 30.079 1.00 56.34 129 PRO F C 1
ATOM 13828 O O . PRO F 1 129 ? 0.122 -34.337 30.658 1.00 62.93 129 PRO F O 1
ATOM 13832 N N . ALA F 1 130 ? -1.117 -32.688 29.727 1.00 53.03 130 ALA F N 1
ATOM 13833 C CA . ALA F 1 130 ? -2.415 -33.239 30.102 1.00 55.94 130 ALA F CA 1
ATOM 13834 C C . ALA F 1 130 ? -2.567 -34.714 29.736 1.00 49.23 130 ALA F C 1
ATOM 13835 O O . ALA F 1 130 ? -2.999 -35.520 30.560 1.00 48.64 130 ALA F O 1
ATOM 13837 N N . PHE F 1 131 ? -2.208 -35.064 28.505 1.00 49.78 131 PHE F N 1
ATOM 13838 C CA . PHE F 1 131 ? -2.335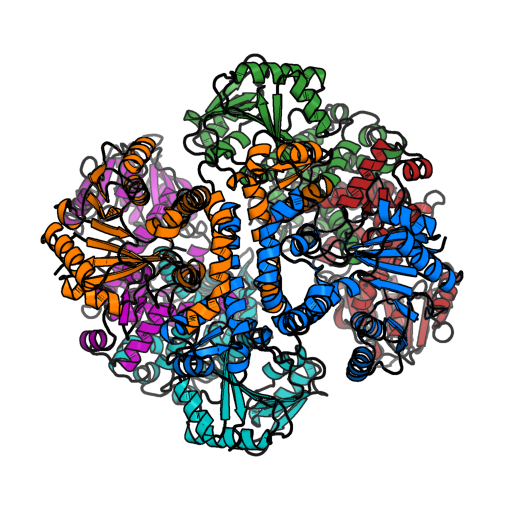 -36.442 28.046 1.00 52.74 131 PHE F CA 1
ATOM 13839 C C . PHE F 1 131 ? -1.507 -37.387 28.915 1.00 58.27 131 PHE F C 1
ATOM 13840 O O . PHE F 1 131 ? -1.919 -38.517 29.181 1.00 59.31 131 PHE F O 1
ATOM 13848 N N . GLN F 1 132 ? -0.348 -36.919 29.367 1.00 56.15 132 GLN F N 1
ATOM 13849 C CA . GLN F 1 132 ? 0.528 -37.753 30.180 1.00 58.40 132 GLN F CA 1
ATOM 13850 C C . GLN F 1 132 ? 0.004 -37.894 31.605 1.00 60.24 132 GLN F C 1
ATOM 13851 O O . GLN F 1 132 ? 0.228 -38.912 32.252 1.00 57.76 132 GLN F O 1
ATOM 13857 N N . LEU F 1 133 ? -0.690 -36.872 32.098 1.00 58.90 133 LEU F N 1
ATOM 13858 C CA . LEU F 1 133 ? -1.339 -36.969 33.401 1.00 57.44 133 LEU F CA 1
ATOM 13859 C C . LEU F 1 133 ? -2.485 -37.969 33.340 1.00 53.74 133 LEU F C 1
ATOM 13860 O O . LEU F 1 133 ? -2.712 -38.728 34.278 1.00 60.55 133 LEU F O 1
ATOM 13865 N N . ARG F 1 134 ? -3.194 -37.969 32.218 1.00 52.14 134 ARG F N 1
ATOM 13866 C CA . ARG F 1 134 ? -4.373 -38.808 32.052 1.00 55.43 134 ARG F CA 1
ATOM 13867 C C . ARG F 1 134 ? -4.035 -40.280 31.874 1.00 53.73 134 ARG F C 1
ATOM 13868 O O . ARG F 1 134 ? -4.641 -41.141 32.507 1.00 58.38 134 ARG F O 1
ATOM 13876 N N . HIS F 1 135 ? -3.069 -40.570 31.011 1.00 55.57 135 HIS F N 1
ATOM 13877 C CA . HIS F 1 135 ? -2.781 -41.952 30.643 1.00 56.06 135 HIS F CA 1
ATOM 13878 C C . HIS F 1 135 ? -1.436 -42.447 31.168 1.00 59.28 135 HIS F C 1
ATOM 13879 O O . HIS F 1 135 ? -1.002 -43.547 30.819 1.00 60.80 135 HIS F O 1
ATOM 13886 N N . ARG F 1 136 ? -0.791 -41.635 32.006 1.00 65.28 136 ARG F N 1
ATOM 13887 C CA . ARG F 1 136 ? 0.508 -41.971 32.596 1.00 67.34 136 ARG F CA 1
ATOM 13888 C C . ARG F 1 136 ? 1.524 -42.343 31.521 1.00 71.57 136 ARG F C 1
ATOM 13889 O O . ARG F 1 136 ? 2.378 -43.208 31.730 1.00 65.35 136 ARG F O 1
ATOM 13897 N N . GLU F 1 137 ? 1.429 -41.672 30.377 1.00 74.17 137 GLU F N 1
ATOM 13898 C CA . GLU F 1 137 ? 2.132 -42.104 29.178 1.00 76.50 137 GLU F CA 1
ATOM 13899 C C . GLU F 1 137 ? 2.037 -41.057 28.068 1.00 67.04 137 GLU F C 1
ATOM 13900 O O . GLU F 1 137 ? 0.965 -40.507 27.825 1.00 64.68 137 GLU F O 1
ATOM 13906 N N . PRO F 1 138 ? 3.163 -40.772 27.392 1.00 64.73 138 PRO F N 1
ATOM 13907 C CA . PRO F 1 138 ? 3.181 -39.819 26.273 1.00 57.66 138 PRO F CA 1
ATOM 13908 C C . PRO F 1 138 ? 2.293 -40.274 25.117 1.00 50.13 138 PRO F C 1
ATOM 13909 O O . PRO F 1 138 ? 2.011 -41.466 25.005 1.00 51.97 138 PRO F O 1
ATOM 13913 N N . LEU F 1 139 ? 1.865 -39.339 24.273 1.00 56.42 139 LEU F N 1
ATOM 13914 C CA . LEU F 1 139 ? 0.957 -39.647 23.169 1.00 52.77 139 LEU F CA 1
ATOM 13915 C C . LEU F 1 139 ? 1.502 -40.723 22.232 1.00 61.26 139 LEU F C 1
ATOM 13916 O O . LEU F 1 139 ? 0.775 -41.635 21.834 1.00 59.06 139 LEU F O 1
ATOM 13921 N N . TYR F 1 140 ? 2.781 -40.614 21.886 1.00 57.45 140 TYR F N 1
ATOM 13922 C CA . TYR F 1 140 ? 3.397 -41.520 20.919 1.00 58.37 140 TYR F CA 1
ATOM 13923 C C . TYR F 1 140 ? 3.522 -42.957 21.420 1.00 55.51 140 TYR F C 1
ATOM 13924 O O . TYR F 1 140 ? 3.485 -43.899 20.625 1.00 59.88 140 TYR F O 1
ATOM 13933 N N . ASP F 1 141 ? 3.677 -43.132 22.729 1.00 56.31 141 ASP F N 1
ATOM 13934 C CA . ASP F 1 141 ? 3.679 -44.474 23.306 1.00 57.46 141 ASP F CA 1
ATOM 13935 C C . ASP F 1 141 ? 2.260 -45.048 23.301 1.00 53.80 141 ASP F C 1
ATOM 13936 O O . ASP F 1 141 ? 2.056 -46.220 22.993 1.00 54.67 141 ASP F O 1
ATOM 13941 N N . PHE F 1 142 ? 1.288 -44.204 23.637 1.00 55.86 142 PHE F N 1
ATOM 13942 C CA . PHE F 1 142 ? -0.129 -44.560 23.586 1.00 55.63 142 PHE F CA 1
ATOM 13943 C C . PHE F 1 142 ? -0.531 -45.089 22.211 1.00 52.87 142 PHE F C 1
ATOM 13944 O O . PHE F 1 142 ? -1.234 -46.094 22.104 1.00 56.01 142 PHE F O 1
ATOM 13952 N N . LEU F 1 143 ? -0.072 -44.409 21.164 1.00 50.96 143 LEU F N 1
ATOM 13953 C CA . LEU F 1 143 ? -0.440 -44.754 19.793 1.00 57.88 143 LEU F CA 1
ATOM 13954 C C . LEU F 1 143 ? 0.377 -45.914 19.215 1.00 62.00 143 LEU F C 1
ATOM 13955 O O . LEU F 1 143 ? 0.167 -46.310 18.068 1.00 66.24 143 LEU F O 1
ATOM 13960 N N . ALA F 1 144 ? 1.304 -46.455 20.000 1.00 54.99 144 ALA F N 1
ATOM 13961 C CA . ALA F 1 144 ? 2.091 -47.602 19.557 1.00 57.41 144 ALA F CA 1
ATOM 13962 C C . ALA F 1 144 ? 1.371 -48.906 19.887 1.00 57.71 144 ALA F C 1
ATOM 13963 O O . ALA F 1 144 ? 1.749 -49.978 19.410 1.00 59.70 144 ALA F O 1
ATOM 13965 N N . ARG F 1 145 ? 0.331 -48.806 20.708 1.00 58.37 145 ARG F N 1
ATOM 13966 C CA . ARG F 1 145 ? -0.447 -49.973 21.112 1.00 61.59 145 ARG F CA 1
ATOM 13967 C C . ARG F 1 145 ? -1.373 -50.430 19.988 1.00 66.51 145 ARG F C 1
ATOM 13968 O O . ARG F 1 145 ? -2.039 -49.609 19.353 1.00 69.05 145 ARG F O 1
ATOM 13976 N N . PRO F 1 146 ? -1.422 -51.750 19.746 1.00 66.04 146 PRO F N 1
ATOM 13977 C CA . PRO F 1 146 ? -2.203 -52.337 18.649 1.00 66.46 146 PRO F CA 1
ATOM 13978 C C . PRO F 1 146 ? -3.712 -52.096 18.755 1.00 65.40 146 PRO F C 1
ATOM 13979 O O . PRO F 1 146 ? -4.397 -52.123 17.731 1.00 67.58 146 PRO F O 1
ATOM 13983 N N . GLN F 1 147 ? -4.223 -51.860 19.960 1.00 62.29 147 GLN F N 1
ATOM 13984 C CA . GLN F 1 147 ? -5.653 -51.612 20.123 1.00 53.41 147 GLN F CA 1
ATOM 13985 C C . GLN F 1 147 ? -5.995 -50.164 19.803 1.00 63.00 147 GLN F C 1
ATOM 13986 O O . GLN F 1 147 ? -7.167 -49.808 19.688 1.00 60.28 147 GLN F O 1
ATOM 13992 N N . HIS F 1 148 ? -4.965 -49.334 19.656 1.00 59.41 148 HIS F N 1
ATOM 13993 C CA . HIS F 1 148 ? -5.156 -47.928 19.325 1.00 49.86 148 HIS F CA 1
ATOM 13994 C C . HIS F 1 148 ? -4.675 -47.634 17.907 1.00 55.64 148 HIS F C 1
ATOM 13995 O O . HIS F 1 148 ? -4.350 -46.494 17.580 1.00 60.06 148 HIS F O 1
ATOM 14002 N N . LYS F 1 149 ? -4.629 -48.673 17.077 1.00 52.26 149 LYS F N 1
ATOM 14003 C CA . LYS F 1 149 ? -4.250 -48.543 15.672 1.00 53.34 149 LYS F CA 1
ATOM 14004 C C . LYS F 1 149 ? -5.133 -47.540 14.933 1.00 71.41 149 LYS F C 1
ATOM 14005 O O . LYS F 1 149 ? -4.638 -46.626 14.271 1.00 72.83 149 LYS F O 1
ATOM 14011 N N . GLU F 1 150 ? -6.443 -47.723 15.057 1.00 65.13 150 GLU F N 1
ATOM 14012 C CA . GLU F 1 150 ? -7.418 -46.892 14.363 1.00 61.91 150 GLU F CA 1
ATOM 14013 C C . GLU F 1 150 ? -7.272 -45.413 14.736 1.00 59.99 150 GLU F C 1
ATOM 14014 O O . GLU F 1 150 ? -7.360 -44.537 13.875 1.00 62.69 150 GLU F O 1
ATOM 14020 N N . VAL F 1 151 ? -7.040 -45.145 16.018 1.00 52.23 151 VAL F N 1
ATOM 14021 C CA . VAL F 1 151 ? -6.828 -43.783 16.500 1.00 48.11 151 VAL F CA 1
ATOM 14022 C C . VAL F 1 151 ? -5.581 -43.164 15.875 1.00 52.82 151 VAL F C 1
ATOM 14023 O O . VAL F 1 151 ? -5.581 -41.991 15.494 1.00 55.48 151 VAL F O 1
ATOM 14027 N N . ARG F 1 152 ? -4.523 -43.961 15.768 1.00 50.26 152 ARG F N 1
ATOM 14028 C CA . ARG F 1 152 ? -3.274 -43.512 15.166 1.00 56.30 152 ARG F CA 1
ATOM 14029 C C . ARG F 1 152 ? -3.480 -43.102 13.708 1.00 64.56 152 ARG F C 1
ATOM 14030 O O . ARG F 1 152 ? -2.892 -42.127 13.240 1.00 66.24 152 ARG F O 1
ATOM 14038 N N . ASP F 1 153 ? -4.313 -43.854 12.994 1.00 66.68 153 ASP F N 1
ATOM 14039 C CA . ASP F 1 153 ? -4.613 -43.548 11.598 1.00 66.05 153 ASP F CA 1
ATOM 14040 C C . ASP F 1 153 ? -5.444 -42.270 11.471 1.00 64.52 153 ASP F C 1
ATOM 14041 O O . ASP F 1 153 ? -5.349 -41.554 10.476 1.00 65.51 153 ASP F O 1
ATOM 14046 N N . GLU F 1 154 ? -6.259 -41.992 12.481 1.00 47.31 154 GLU F N 1
ATOM 14047 C CA . GLU F 1 154 ? -7.071 -40.785 12.478 1.00 57.74 154 GLU F CA 1
ATOM 14048 C C . GLU F 1 154 ? -6.189 -39.574 12.753 1.00 56.78 154 GLU F C 1
ATOM 14049 O O . GLU F 1 154 ? -6.367 -38.521 12.145 1.00 57.58 154 GLU F O 1
ATOM 14055 N N . PHE F 1 155 ? -5.225 -39.743 13.654 1.00 55.92 155 PHE F N 1
ATOM 14056 C CA . PHE F 1 155 ? -4.266 -38.688 13.969 1.00 53.29 155 PHE F CA 1
ATOM 14057 C C . PHE F 1 155 ? -3.407 -38.344 12.757 1.00 53.93 155 PHE F C 1
ATOM 14058 O O . PHE F 1 155 ? -3.255 -37.176 12.407 1.00 61.93 155 PHE F O 1
ATOM 14066 N N . ASP F 1 156 ? -2.850 -39.369 12.121 1.00 54.21 156 ASP F N 1
ATOM 14067 C CA . ASP F 1 156 ? -2.032 -39.183 10.928 1.00 63.28 156 ASP F CA 1
ATOM 14068 C C . ASP F 1 156 ? -2.815 -38.487 9.819 1.00 61.53 156 ASP F C 1
ATOM 14069 O O . ASP F 1 156 ? -2.299 -37.596 9.137 1.00 63.47 156 ASP F O 1
ATOM 14074 N N . ALA F 1 157 ? -4.065 -38.903 9.645 1.00 55.80 157 ALA F N 1
ATOM 14075 C CA . ALA F 1 157 ? -4.924 -38.323 8.625 1.00 57.06 157 ALA F CA 1
ATOM 14076 C C . ALA F 1 157 ? -5.218 -36.864 8.951 1.00 57.78 157 ALA F C 1
ATOM 14077 O O . ALA F 1 157 ? -5.146 -36.004 8.080 1.00 64.42 157 ALA F O 1
ATOM 14079 N N . ALA F 1 158 ? -5.535 -36.599 10.216 1.00 58.56 158 ALA F N 1
ATOM 14080 C CA . ALA F 1 158 ? -5.837 -35.249 10.682 1.00 52.48 158 ALA F CA 1
ATOM 14081 C C . ALA F 1 158 ? -4.706 -34.271 10.376 1.00 56.31 158 ALA F C 1
ATOM 14082 O O . ALA F 1 158 ? -4.950 -33.112 10.036 1.00 52.88 158 ALA F O 1
ATOM 14084 N N . MET F 1 159 ? -3.471 -34.751 10.492 1.00 59.97 159 MET F N 1
ATOM 14085 C CA . MET F 1 159 ? -2.295 -33.922 10.243 1.00 61.53 159 MET F CA 1
ATOM 14086 C C . MET F 1 159 ? -2.157 -33.574 8.766 1.00 66.23 159 MET F C 1
ATOM 14087 O O . MET F 1 159 ? -1.814 -32.444 8.417 1.00 70.03 159 MET F O 1
ATOM 14092 N N . VAL F 1 160 ? -2.417 -34.552 7.904 1.00 68.83 160 VAL F N 1
ATOM 14093 C CA . VAL F 1 160 ? -2.411 -34.323 6.463 1.00 65.92 160 VAL F CA 1
ATOM 14094 C C . VAL F 1 160 ? -3.498 -33.327 6.088 1.00 65.21 160 VAL F C 1
ATOM 14095 O O . VAL F 1 160 ? -3.287 -32.431 5.269 1.00 74.00 160 VAL F O 1
ATOM 14099 N N . GLU F 1 161 ? -4.659 -33.488 6.711 1.00 59.43 161 GLU F N 1
ATOM 14100 C CA . GLU F 1 161 ? -5.812 -32.641 6.435 1.00 60.55 161 GLU F CA 1
ATOM 14101 C C . GLU F 1 161 ? -5.600 -31.194 6.881 1.00 62.23 161 GLU F C 1
ATOM 14102 O O . GLU F 1 161 ? -6.080 -30.268 6.228 1.00 59.99 161 GLU F O 1
ATOM 14108 N N . PHE F 1 162 ? -4.890 -31.001 7.991 1.00 66.63 162 PHE F N 1
ATOM 14109 C CA . PHE F 1 162 ? -4.542 -29.655 8.442 1.00 59.22 162 PHE F CA 1
ATOM 14110 C C . PHE F 1 162 ? -3.661 -28.970 7.411 1.00 58.61 162 PHE F C 1
ATOM 14111 O O . PHE F 1 162 ? -3.840 -27.791 7.117 1.00 66.15 162 PHE F O 1
ATOM 14119 N N . GLY F 1 163 ? -2.712 -29.724 6.861 1.00 58.46 163 GLY F N 1
ATOM 14120 C CA . GLY F 1 163 ? -1.779 -29.196 5.881 1.00 57.19 163 GLY F CA 1
ATOM 14121 C C . GLY F 1 163 ? -2.453 -28.701 4.616 1.00 69.00 163 GLY F C 1
ATOM 14122 O O . GLY F 1 163 ? -2.179 -27.596 4.145 1.00 71.81 163 GLY F O 1
ATOM 14123 N N . GLN F 1 164 ? -3.343 -29.517 4.061 1.00 70.90 164 GLN F N 1
ATOM 14124 C CA . GLN F 1 164 ? -4.012 -29.152 2.819 1.00 76.01 164 GLN F CA 1
ATOM 14125 C C . GLN F 1 164 ? -5.085 -28.092 3.065 1.00 70.26 164 GLN F C 1
ATOM 14126 O O . GLN F 1 164 ? -5.453 -27.350 2.153 1.00 66.73 164 GLN F O 1
ATOM 14132 N N . TYR F 1 165 ? -5.577 -28.013 4.298 1.00 67.60 165 TYR F N 1
ATOM 14133 C CA . TYR F 1 165 ? -6.551 -26.986 4.651 1.00 62.00 165 TYR F CA 1
ATOM 14134 C C . TYR F 1 165 ? -5.899 -25.606 4.666 1.00 57.44 165 TYR F C 1
ATOM 14135 O O . TYR F 1 165 ? -6.534 -24.603 4.340 1.00 50.26 165 TYR F O 1
ATOM 14144 N N . PHE F 1 166 ? -4.624 -25.565 5.038 1.00 53.34 166 PHE F N 1
ATOM 14145 C CA . PHE F 1 166 ? -3.917 -24.303 5.199 1.00 58.09 166 PHE F CA 1
ATOM 14146 C C . PHE F 1 166 ? -3.016 -23.963 4.010 1.00 56.53 166 PHE F C 1
ATOM 14147 O O . PHE F 1 166 ? -2.384 -22.905 3.993 1.00 57.38 166 PHE F O 1
ATOM 14155 N N . ALA F 1 167 ? -2.968 -24.854 3.023 1.00 48.19 167 ALA F N 1
ATOM 14156 C CA . ALA F 1 167 ? -2.113 -24.670 1.852 1.00 51.72 167 ALA F CA 1
ATOM 14157 C C . ALA F 1 167 ? -2.331 -23.312 1.185 1.00 52.03 167 ALA F C 1
ATOM 14158 O O . ALA F 1 167 ? -1.371 -22.594 0.906 1.00 54.88 167 ALA F O 1
ATOM 14160 N N . ASP F 1 168 ? -3.591 -22.963 0.942 1.00 51.38 168 ASP F N 1
ATOM 14161 C CA . ASP F 1 168 ? -3.933 -21.683 0.323 1.00 60.69 168 ASP F CA 1
ATOM 14162 C C . ASP F 1 168 ? -3.458 -20.485 1.144 1.00 58.87 168 ASP F C 1
ATOM 14163 O O . ASP F 1 168 ? -3.092 -19.449 0.586 1.00 58.10 168 ASP F O 1
ATOM 14168 N N . ASP F 1 169 ? -3.474 -20.626 2.467 1.00 52.13 169 ASP F N 1
ATOM 14169 C CA . ASP F 1 169 ? -3.010 -19.564 3.352 1.00 53.65 169 ASP F CA 1
ATOM 14170 C C . ASP F 1 169 ? -1.529 -19.265 3.133 1.00 51.20 169 ASP F C 1
ATOM 14171 O O . ASP F 1 169 ? -1.099 -18.120 3.252 1.00 58.95 169 ASP F O 1
ATOM 14176 N N . PHE F 1 170 ? -0.751 -20.297 2.820 1.00 46.48 170 PHE F N 1
ATOM 14177 C CA . PHE F 1 170 ? 0.659 -20.115 2.497 1.00 46.07 170 PHE F CA 1
ATOM 14178 C C . PHE F 1 170 ? 0.818 -19.556 1.089 1.00 46.96 170 PHE F C 1
ATOM 14179 O O . PHE F 1 170 ? 1.557 -18.598 0.874 1.00 49.81 170 PHE F O 1
ATOM 14187 N N . LEU F 1 171 ? 0.110 -20.157 0.137 1.00 45.35 171 LEU F N 1
ATOM 14188 C CA . LEU F 1 171 ? 0.265 -19.819 -1.276 1.00 53.02 171 LEU F CA 1
ATOM 14189 C C . LEU F 1 171 ? -0.160 -18.389 -1.603 1.00 53.57 171 LEU F C 1
ATOM 14190 O O . LEU F 1 171 ? 0.405 -17.760 -2.498 1.00 55.75 171 LEU F O 1
ATOM 14195 N N . THR F 1 172 ? -1.152 -17.878 -0.883 1.00 52.99 172 THR F N 1
ATOM 14196 C CA . THR F 1 172 ? -1.675 -16.543 -1.160 1.00 63.63 172 THR F CA 1
ATOM 14197 C C . THR F 1 172 ? -1.141 -15.481 -0.204 1.00 64.01 172 THR F C 1
ATOM 14198 O O . THR F 1 172 ? -1.637 -14.355 -0.190 1.00 70.30 172 THR F O 1
ATOM 14202 N N . SER F 1 173 ? -0.133 -15.830 0.591 1.00 60.82 173 SER F N 1
ATOM 14203 C CA . SER F 1 173 ? 0.432 -14.877 1.545 1.00 64.62 173 SER F CA 1
ATOM 14204 C C . SER F 1 173 ? 1.927 -14.658 1.332 1.00 58.94 173 SER F C 1
ATOM 14205 O O . SER F 1 173 ? 2.536 -13.812 1.986 1.00 60.65 173 SER F O 1
ATOM 14208 N N . PHE F 1 174 ? 2.518 -15.419 0.419 1.00 46.34 174 PHE F N 1
ATOM 14209 C CA . PHE F 1 174 ? 3.943 -15.289 0.150 1.00 48.09 174 PHE F CA 1
ATOM 14210 C C . PHE F 1 174 ? 4.236 -15.486 -1.332 1.00 52.46 174 PHE F C 1
ATOM 14211 O O . PHE F 1 174 ? 3.697 -16.394 -1.963 1.00 54.88 174 PHE F O 1
ATOM 14219 N N . ASP F 1 175 ? 5.090 -14.629 -1.883 1.00 55.68 175 ASP F N 1
ATOM 14220 C CA . ASP F 1 175 ? 5.407 -14.678 -3.305 1.00 56.88 175 ASP F CA 1
ATOM 14221 C C . ASP F 1 175 ? 6.334 -15.847 -3.630 1.00 51.68 175 ASP F C 1
ATOM 14222 O O . ASP F 1 175 ? 7.552 -15.684 -3.697 1.00 53.39 175 ASP F O 1
ATOM 14227 N N . PHE F 1 176 ? 5.753 -17.025 -3.831 1.00 46.96 176 PHE F N 1
ATOM 14228 C CA . PHE F 1 176 ? 6.530 -18.200 -4.213 1.00 45.07 176 PHE F CA 1
ATOM 14229 C C . PHE F 1 176 ? 7.049 -18.058 -5.640 1.00 46.71 176 PHE F C 1
ATOM 14230 O O . PHE F 1 176 ? 8.017 -18.709 -6.030 1.00 45.94 176 PHE F O 1
ATOM 14238 N N . GLY F 1 177 ? 6.398 -17.194 -6.410 1.00 46.82 177 GLY F N 1
ATOM 14239 C CA . GLY F 1 177 ? 6.695 -17.045 -7.821 1.00 57.75 177 GLY F CA 1
ATOM 14240 C C . GLY F 1 177 ? 8.074 -16.505 -8.154 1.00 64.20 177 GLY F C 1
ATOM 14241 O O . GLY F 1 177 ? 8.503 -16.579 -9.307 1.00 68.04 177 GLY F O 1
ATOM 14242 N N . ARG F 1 178 ? 8.775 -15.960 -7.162 1.00 58.63 178 ARG F N 1
ATOM 14243 C CA . ARG F 1 178 ? 10.119 -15.446 -7.405 1.00 64.77 178 ARG F CA 1
ATOM 14244 C C . ARG F 1 178 ? 11.175 -16.520 -7.162 1.00 70.08 178 ARG F C 1
ATOM 14245 O O . ARG F 1 178 ? 12.313 -16.217 -6.804 1.00 88.77 178 ARG F O 1
ATOM 14253 N N . PHE F 1 179 ? 10.785 -17.774 -7.371 1.00 54.96 179 PHE F N 1
ATOM 14254 C CA . PHE F 1 179 ? 11.708 -18.904 -7.331 1.00 54.06 179 PHE F CA 1
ATOM 14255 C C . PHE F 1 179 ? 11.420 -19.844 -8.503 1.00 58.35 179 PHE F C 1
ATOM 14256 O O . PHE F 1 179 ? 10.282 -19.929 -8.960 1.00 67.67 179 PHE F O 1
ATOM 14264 N N . THR F 1 180 ? 12.438 -20.550 -8.990 1.00 54.78 180 THR F N 1
ATOM 14265 C CA . THR F 1 180 ? 12.239 -21.458 -10.121 1.00 56.68 180 THR F CA 1
ATOM 14266 C C . THR F 1 180 ? 12.497 -22.934 -9.802 1.00 57.91 180 THR F C 1
ATOM 14267 O O . THR F 1 180 ? 12.051 -23.811 -10.542 1.00 60.48 180 THR F O 1
ATOM 14271 N N . ARG F 1 181 ? 13.226 -23.206 -8.719 1.00 53.25 181 ARG F N 1
ATOM 14272 C CA . ARG F 1 181 ? 13.527 -24.580 -8.306 1.00 43.04 181 ARG F CA 1
ATOM 14273 C C . ARG F 1 181 ? 13.278 -24.776 -6.812 1.00 45.90 181 ARG F C 1
ATOM 14274 O O . ARG F 1 181 ? 14.054 -24.300 -5.979 1.00 50.20 181 ARG F O 1
ATOM 14282 N N . PHE F 1 182 ? 12.206 -25.493 -6.484 1.00 37.51 182 PHE F N 1
ATOM 14283 C CA . PHE F 1 182 ? 11.797 -25.711 -5.099 1.00 40.53 182 PHE F CA 1
ATOM 14284 C C . PHE F 1 182 ? 12.234 -27.076 -4.569 1.00 47.48 182 PHE F C 1
ATOM 14285 O O . PHE F 1 182 ? 12.184 -28.074 -5.285 1.00 53.09 182 PHE F O 1
ATOM 14293 N N . ALA F 1 183 ? 12.641 -27.117 -3.306 1.00 49.68 183 ALA F N 1
ATOM 14294 C CA . ALA F 1 183 ? 12.913 -28.382 -2.632 1.00 38.40 183 ALA F CA 1
ATOM 14295 C C . ALA F 1 183 ? 12.054 -28.502 -1.374 1.00 42.65 183 ALA F C 1
ATOM 14296 O O . ALA F 1 183 ? 12.188 -27.705 -0.443 1.00 38.28 183 ALA F O 1
ATOM 14298 N N . ASP F 1 184 ? 11.165 -29.491 -1.354 1.00 33.67 184 ASP F N 1
ATOM 14299 C CA . ASP F 1 184 ? 10.309 -29.718 -0.196 1.00 40.38 184 ASP F CA 1
ATOM 14300 C C . ASP F 1 184 ? 10.887 -30.826 0.672 1.00 39.17 184 ASP F C 1
ATOM 14301 O O . ASP F 1 184 ? 10.774 -32.003 0.341 1.00 47.38 184 ASP F O 1
ATOM 14306 N N . ILE F 1 185 ? 11.501 -30.448 1.787 1.00 35.38 185 ILE F N 1
ATOM 14307 C CA . ILE F 1 185 ? 12.169 -31.422 2.644 1.00 43.33 185 ILE F CA 1
ATOM 14308 C C . ILE F 1 185 ? 11.203 -32.012 3.670 1.00 47.23 185 ILE F C 1
ATOM 14309 O O . ILE F 1 185 ? 10.793 -31.338 4.611 1.00 50.68 185 ILE F O 1
ATOM 14314 N N . GLY F 1 186 ? 10.846 -33.278 3.479 1.00 44.04 186 GLY F N 1
ATOM 14315 C CA . GLY F 1 186 ? 9.835 -33.916 4.302 1.00 44.74 186 GLY F CA 1
ATOM 14316 C C . GLY F 1 186 ? 8.450 -33.560 3.800 1.00 40.19 186 GLY F C 1
ATOM 14317 O O . GLY F 1 186 ? 7.542 -33.294 4.585 1.00 49.95 186 GLY F O 1
ATOM 14318 N N . GLY F 1 187 ? 8.288 -33.555 2.481 1.00 41.42 187 GLY F N 1
ATOM 14319 C CA . GLY F 1 187 ? 7.040 -33.131 1.875 1.00 45.18 187 GLY F CA 1
ATOM 14320 C C . GLY F 1 187 ? 6.074 -34.270 1.607 1.00 46.21 187 GLY F C 1
ATOM 14321 O O . GLY F 1 187 ? 5.194 -34.157 0.751 1.00 35.60 187 GLY F O 1
ATOM 14322 N N . GLY F 1 188 ? 6.244 -35.367 2.338 1.00 40.61 188 GLY F N 1
ATOM 14323 C CA . GLY F 1 188 ? 5.332 -36.495 2.263 1.00 48.53 188 GLY F CA 1
ATOM 14324 C C . GLY F 1 188 ? 5.104 -37.018 0.860 1.00 51.09 188 GLY F C 1
ATOM 14325 O O . GLY F 1 188 ? 6.045 -37.404 0.167 1.00 52.16 188 GLY F O 1
ATOM 14326 N N . ARG F 1 189 ? 3.843 -37.019 0.437 1.00 47.92 189 ARG F N 1
ATOM 14327 C CA . ARG F 1 189 ? 3.489 -37.492 -0.894 1.00 49.87 189 ARG F CA 1
ATOM 14328 C C . ARG F 1 189 ? 3.595 -36.377 -1.927 1.00 39.85 189 ARG F C 1
ATOM 14329 O O . ARG F 1 189 ? 3.215 -36.563 -3.082 1.00 42.33 189 ARG F O 1
ATOM 14337 N N . GLY F 1 190 ? 4.100 -35.220 -1.508 1.00 45.01 190 GLY F N 1
ATOM 14338 C CA . GLY F 1 190 ? 4.341 -34.110 -2.417 1.00 45.08 190 GLY F CA 1
ATOM 14339 C C . GLY F 1 190 ? 3.125 -33.251 -2.722 1.00 45.15 190 GLY F C 1
ATOM 14340 O O . GLY F 1 190 ? 3.042 -32.638 -3.786 1.00 45.32 190 GLY F O 1
ATOM 14341 N N . GLN F 1 191 ? 2.186 -33.189 -1.786 1.00 47.00 191 GLN F N 1
ATOM 14342 C CA . GLN F 1 191 ? 0.950 -32.443 -2.003 1.00 50.54 191 GLN F CA 1
ATOM 14343 C C . GLN F 1 191 ? 1.168 -30.926 -1.972 1.00 45.23 191 GLN F C 1
ATOM 14344 O O . GLN F 1 191 ? 0.663 -30.205 -2.833 1.00 39.80 191 GLN F O 1
ATOM 14350 N N . PHE F 1 192 ? 1.918 -30.442 -0.987 1.00 37.28 192 PHE F N 1
ATOM 14351 C CA . PHE F 1 192 ? 2.209 -29.015 -0.904 1.00 39.36 192 PHE F CA 1
ATOM 14352 C C . PHE F 1 192 ? 3.058 -28.552 -2.087 1.00 46.61 192 PHE F C 1
ATOM 14353 O O . PHE F 1 192 ? 2.805 -27.498 -2.674 1.00 45.48 192 PHE F O 1
ATOM 14361 N N . LEU F 1 193 ? 4.068 -29.346 -2.422 1.00 41.94 193 LEU F N 1
ATOM 14362 C CA . LEU F 1 193 ? 4.920 -29.071 -3.571 1.00 40.34 193 LEU F CA 1
ATOM 14363 C C . LEU F 1 193 ? 4.092 -28.953 -4.851 1.00 43.26 193 LEU F C 1
ATOM 14364 O O . LEU F 1 193 ? 4.342 -28.084 -5.689 1.00 46.30 193 LEU F O 1
ATOM 14369 N N . ALA F 1 194 ? 3.098 -29.827 -4.987 1.00 43.34 194 ALA F N 1
ATOM 14370 C CA . ALA F 1 194 ? 2.202 -29.810 -6.138 1.00 44.34 194 ALA F CA 1
ATOM 14371 C C . ALA F 1 194 ? 1.429 -28.492 -6.217 1.00 39.92 194 ALA F C 1
ATOM 14372 O O . ALA F 1 194 ? 1.218 -27.949 -7.302 1.00 44.80 194 ALA F O 1
ATOM 14374 N N . GLY F 1 195 ? 1.019 -27.980 -5.062 1.00 33.79 195 GLY F N 1
ATOM 14375 C CA . GLY F 1 195 ? 0.329 -26.704 -4.995 1.00 37.07 195 GLY F CA 1
ATOM 14376 C C . GLY F 1 195 ? 1.227 -25.543 -5.386 1.00 44.98 195 GLY F C 1
ATOM 14377 O O . GLY F 1 195 ? 0.772 -24.561 -5.980 1.00 47.68 195 GLY F O 1
ATOM 14378 N N . VAL F 1 196 ? 2.509 -25.656 -5.055 1.00 42.25 196 VAL F N 1
ATOM 14379 C CA . VAL F 1 196 ? 3.477 -24.611 -5.369 1.00 41.30 196 VAL F CA 1
ATOM 14380 C C . VAL F 1 196 ? 3.760 -24.548 -6.863 1.00 41.59 196 VAL F C 1
ATOM 14381 O O . VAL F 1 196 ? 3.683 -23.482 -7.478 1.00 42.51 196 VAL F O 1
ATOM 14385 N N . LEU F 1 197 ? 4.088 -25.697 -7.441 1.00 32.12 197 LEU F N 1
ATOM 14386 C CA . LEU F 1 197 ? 4.378 -25.783 -8.867 1.00 49.14 197 LEU F CA 1
ATOM 14387 C C . LEU F 1 197 ? 3.165 -25.450 -9.733 1.00 52.01 197 LEU F C 1
ATOM 14388 O O . LEU F 1 197 ? 3.313 -25.036 -10.882 1.00 63.44 197 LEU F O 1
ATOM 14393 N N . THR F 1 198 ? 1.971 -25.638 -9.184 1.00 49.73 198 THR F N 1
ATOM 14394 C CA . THR F 1 198 ? 0.744 -25.321 -9.907 1.00 60.40 198 THR F CA 1
ATOM 14395 C C . THR F 1 198 ? 0.537 -23.812 -10.011 1.00 59.06 198 THR F C 1
ATOM 14396 O O . THR F 1 198 ? 0.104 -23.303 -11.047 1.00 61.90 198 THR F O 1
ATOM 14400 N N . ALA F 1 199 ? 0.859 -23.099 -8.936 1.00 60.99 199 ALA F N 1
ATOM 14401 C CA . ALA F 1 199 ? 0.701 -21.648 -8.900 1.00 57.23 199 ALA F CA 1
ATOM 14402 C C . ALA F 1 199 ? 1.907 -20.930 -9.508 1.00 60.77 199 ALA F C 1
ATOM 14403 O O . ALA F 1 199 ? 1.832 -19.746 -9.836 1.00 64.49 199 ALA F O 1
ATOM 14405 N N . VAL F 1 200 ? 3.017 -21.648 -9.653 1.00 58.99 200 VAL F N 1
ATOM 14406 C CA . VAL F 1 200 ? 4.223 -21.074 -10.243 1.00 57.48 200 VAL F CA 1
ATOM 14407 C C . VAL F 1 200 ? 4.600 -21.801 -11.531 1.00 61.93 200 VAL F C 1
ATOM 14408 O O . VAL F 1 200 ? 5.204 -22.872 -11.491 1.00 60.54 200 VAL F O 1
ATOM 14412 N N . PRO F 1 201 ? 4.248 -21.212 -12.682 1.00 72.49 201 PRO F N 1
ATOM 14413 C CA . PRO F 1 201 ? 4.512 -21.823 -13.989 1.00 80.18 201 PRO F CA 1
ATOM 14414 C C . PRO F 1 201 ? 6.004 -21.953 -14.295 1.00 81.49 201 PRO F C 1
ATOM 14415 O O . PRO F 1 201 ? 6.790 -21.094 -13.892 1.00 81.79 201 PRO F O 1
ATOM 14419 N N . SER F 1 202 ? 6.366 -23.027 -14.996 1.00 83.48 202 SER F N 1
ATOM 14420 C CA . SER F 1 202 ? 7.739 -23.300 -15.438 1.00 84.87 202 SER F CA 1
ATOM 14421 C C . SER F 1 202 ? 8.701 -23.586 -14.285 1.00 76.01 202 SER F C 1
ATOM 14422 O O . SER F 1 202 ? 9.918 -23.567 -14.467 1.00 78.65 202 SER F O 1
ATOM 14425 N N . SER F 1 203 ? 8.158 -23.858 -13.104 1.00 67.23 203 SER F N 1
ATOM 14426 C CA . SER F 1 203 ? 8.990 -24.194 -11.956 1.00 62.73 203 SER F CA 1
ATOM 14427 C C . SER F 1 203 ? 9.089 -25.708 -11.786 1.00 61.23 203 SER F C 1
ATOM 14428 O O . SER F 1 203 ? 8.113 -26.430 -11.987 1.00 66.85 203 SER F O 1
ATOM 14431 N N . THR F 1 204 ? 10.276 -26.183 -11.423 1.00 54.94 204 THR F N 1
ATOM 14432 C CA . THR F 1 204 ? 10.486 -27.597 -11.146 1.00 48.99 204 THR F CA 1
ATOM 14433 C C . THR F 1 204 ? 10.574 -27.811 -9.640 1.00 47.64 204 THR F C 1
ATOM 14434 O O . THR F 1 204 ? 10.720 -26.856 -8.877 1.00 40.84 204 THR F O 1
ATOM 14438 N N . GLY F 1 205 ? 10.483 -29.061 -9.207 1.00 47.18 205 GLY F N 1
ATOM 14439 C CA . GLY F 1 205 ? 10.541 -29.346 -7.788 1.00 51.22 205 GLY F CA 1
ATOM 14440 C C . GLY F 1 205 ? 11.272 -30.626 -7.445 1.00 56.32 205 GLY F C 1
ATOM 14441 O O . GLY F 1 205 ? 11.377 -31.539 -8.266 1.00 54.47 205 GLY F O 1
ATOM 14442 N N . VAL F 1 206 ? 11.784 -30.683 -6.220 1.00 45.36 206 VAL F N 1
ATOM 14443 C CA . VAL F 1 206 ? 12.408 -31.888 -5.698 1.00 44.67 206 VAL F CA 1
ATOM 14444 C C . VAL F 1 206 ? 11.725 -32.288 -4.398 1.00 45.99 206 VAL F C 1
ATOM 14445 O O . VAL F 1 206 ? 11.649 -31.499 -3.456 1.00 43.33 206 VAL F O 1
ATOM 14449 N N . LEU F 1 207 ? 11.220 -33.515 -4.352 1.00 36.11 207 LEU F N 1
ATOM 14450 C CA . LEU F 1 207 ? 10.576 -34.020 -3.146 1.00 30.41 207 LEU F CA 1
ATOM 14451 C C . LEU F 1 207 ? 11.538 -34.909 -2.366 1.00 37.83 207 LEU F C 1
ATOM 14452 O O . LEU F 1 207 ? 12.129 -35.839 -2.917 1.00 39.21 207 LEU F O 1
ATOM 14457 N N . VAL F 1 208 ? 11.697 -34.608 -1.083 1.00 37.53 208 VAL F N 1
ATOM 14458 C CA . VAL F 1 208 ? 12.605 -35.357 -0.227 1.00 40.49 208 VAL F CA 1
ATOM 14459 C C . VAL F 1 208 ? 11.863 -35.940 0.965 1.00 49.12 208 VAL F C 1
ATOM 14460 O O . VAL F 1 208 ? 11.330 -35.200 1.788 1.00 56.59 208 VAL F O 1
ATOM 14464 N N . ASP F 1 209 ? 11.823 -37.266 1.055 1.00 49.53 209 ASP F N 1
ATOM 14465 C CA . ASP F 1 209 ? 11.227 -37.919 2.215 1.00 53.68 209 ASP F CA 1
ATOM 14466 C C . ASP F 1 209 ? 11.744 -39.344 2.376 1.00 50.96 209 ASP F C 1
ATOM 14467 O O . ASP F 1 209 ? 12.596 -39.797 1.610 1.00 53.25 209 ASP F O 1
ATOM 14472 N N . GLY F 1 210 ? 11.228 -40.042 3.382 1.00 46.70 210 GLY F N 1
ATOM 14473 C CA . GLY F 1 210 ? 11.634 -41.406 3.661 1.00 54.50 210 GLY F CA 1
ATOM 14474 C C . GLY F 1 210 ? 10.959 -42.426 2.763 1.00 51.57 210 GLY F C 1
ATOM 14475 O O . GLY F 1 210 ? 10.111 -42.073 1.943 1.00 47.83 210 GLY F O 1
ATOM 14476 N N . PRO F 1 211 ? 11.327 -43.705 2.924 1.00 47.45 211 PRO F N 1
ATOM 14477 C CA . PRO F 1 211 ? 10.846 -44.801 2.075 1.00 56.51 211 PRO F CA 1
ATOM 14478 C C . PRO F 1 211 ? 9.356 -45.111 2.235 1.00 55.96 211 PRO F C 1
ATOM 14479 O O . PRO F 1 211 ? 8.804 -45.832 1.406 1.00 61.50 211 PRO F O 1
ATOM 14483 N N . ALA F 1 212 ? 8.718 -44.579 3.272 1.00 55.38 212 ALA F N 1
ATOM 14484 C CA . ALA F 1 212 ? 7.319 -44.899 3.544 1.00 58.63 212 ALA F CA 1
ATOM 14485 C C . ALA F 1 212 ? 6.391 -44.380 2.447 1.00 53.84 212 ALA F C 1
ATOM 14486 O O . ALA F 1 212 ? 5.442 -45.056 2.051 1.00 54.42 212 ALA F O 1
ATOM 14488 N N . VAL F 1 213 ? 6.681 -43.183 1.952 1.00 41.49 213 VAL F N 1
ATOM 14489 C CA . VAL F 1 213 ? 5.822 -42.529 0.973 1.00 54.25 213 VAL F CA 1
ATOM 14490 C C . VAL F 1 213 ? 6.286 -42.739 -0.464 1.00 49.47 213 VAL F C 1
ATOM 14491 O O . VAL F 1 213 ? 5.652 -42.242 -1.391 1.00 53.22 213 VAL F O 1
ATOM 14495 N N . ALA F 1 214 ? 7.388 -43.466 -0.637 1.00 52.27 214 ALA F N 1
ATOM 14496 C CA . ALA F 1 214 ? 8.046 -43.626 -1.938 1.00 63.30 214 ALA F CA 1
ATOM 14497 C C . ALA F 1 214 ? 7.078 -43.883 -3.095 1.00 63.90 214 ALA F C 1
ATOM 14498 O O . ALA F 1 214 ? 6.848 -43.004 -3.931 1.00 60.78 214 ALA F O 1
ATOM 14500 N N . ALA F 1 215 ? 6.512 -45.086 -3.127 1.00 43.98 215 ALA F N 1
ATOM 14501 C CA . ALA F 1 215 ? 5.587 -45.498 -4.181 1.00 58.32 215 ALA F CA 1
ATOM 14502 C C . ALA F 1 215 ? 4.376 -44.573 -4.307 1.00 60.88 215 ALA F C 1
ATOM 14503 O O . ALA F 1 215 ? 3.941 -44.245 -5.413 1.00 59.50 215 ALA F O 1
ATOM 14505 N N . SER F 1 216 ? 3.843 -44.151 -3.167 1.00 54.30 216 SER F N 1
ATOM 14506 C CA . SER F 1 216 ? 2.623 -43.356 -3.138 1.00 55.45 216 SER F CA 1
ATOM 14507 C C . SER F 1 216 ? 2.816 -41.960 -3.726 1.00 54.49 216 SER F C 1
ATOM 14508 O O . SER F 1 216 ? 1.919 -41.428 -4.376 1.00 47.40 216 SER F O 1
ATOM 14511 N N . ALA F 1 217 ? 3.985 -41.371 -3.493 1.00 60.86 217 ALA F N 1
ATOM 14512 C CA . ALA F 1 217 ? 4.271 -40.023 -3.963 1.00 32.87 217 ALA F CA 1
ATOM 14513 C C . ALA F 1 217 ? 4.352 -39.968 -5.488 1.00 40.33 217 ALA F C 1
ATOM 14514 O O . ALA F 1 217 ? 3.934 -38.988 -6.098 1.00 40.68 217 ALA F O 1
ATOM 14516 N N . HIS F 1 218 ? 4.884 -41.023 -6.097 1.00 42.13 218 HIS F N 1
ATOM 14517 C CA . HIS F 1 218 ? 4.964 -41.106 -7.553 1.00 53.44 218 HIS F CA 1
ATOM 14518 C C . HIS F 1 218 ? 3.585 -41.186 -8.203 1.00 51.53 218 HIS F C 1
ATOM 14519 O O . HIS F 1 218 ? 3.345 -40.568 -9.239 1.00 56.39 218 HIS F O 1
ATOM 14526 N N . LYS F 1 219 ? 2.685 -41.956 -7.600 1.00 50.42 219 LYS F N 1
ATOM 14527 C CA . LYS F 1 219 ? 1.336 -42.106 -8.138 1.00 53.75 219 LYS F CA 1
ATOM 14528 C C . LYS F 1 219 ? 0.532 -40.814 -8.017 1.00 51.63 219 LYS F C 1
ATOM 14529 O O . LYS F 1 219 ? -0.270 -40.489 -8.892 1.00 55.26 219 LYS F O 1
ATOM 14535 N N . PHE F 1 220 ? 0.749 -40.083 -6.930 1.00 44.80 220 PHE F N 1
ATOM 14536 C CA . PHE F 1 220 ? 0.045 -38.828 -6.707 1.00 49.83 220 PHE F CA 1
ATOM 14537 C C . PHE F 1 220 ? 0.492 -37.747 -7.687 1.00 56.92 220 PHE F C 1
ATOM 14538 O O . PHE F 1 220 ? -0.336 -37.085 -8.316 1.00 62.97 220 PHE F O 1
ATOM 14546 N N . LEU F 1 221 ? 1.803 -37.571 -7.811 1.00 51.92 221 LEU F N 1
ATOM 14547 C CA . LEU F 1 221 ? 2.360 -36.561 -8.702 1.00 50.66 221 LEU F CA 1
ATOM 14548 C C . LEU F 1 221 ? 2.003 -36.826 -10.164 1.00 55.79 221 LEU F C 1
ATOM 14549 O O . LEU F 1 221 ? 1.893 -35.895 -10.964 1.00 55.26 221 LEU F O 1
ATOM 14554 N N . ALA F 1 222 ? 1.822 -38.097 -10.509 1.00 50.43 222 ALA F N 1
ATOM 14555 C CA . ALA F 1 222 ? 1.412 -38.464 -11.859 1.00 50.19 222 ALA F CA 1
ATOM 14556 C C . ALA F 1 222 ? -0.013 -37.991 -12.130 1.00 57.15 222 ALA F C 1
ATOM 14557 O O . ALA F 1 222 ? -0.321 -37.500 -13.217 1.00 65.75 222 ALA F O 1
ATOM 14559 N N . SER F 1 223 ? -0.877 -38.133 -11.130 1.00 49.48 223 SER F N 1
ATOM 14560 C CA . SER F 1 223 ? -2.272 -37.728 -11.261 1.00 56.20 223 SER F CA 1
ATOM 14561 C C . SER F 1 223 ? -2.396 -36.208 -11.318 1.00 64.73 223 SER F C 1
ATOM 14562 O O . SER F 1 223 ? -3.436 -35.675 -11.700 1.00 75.74 223 SER F O 1
ATOM 14565 N N . GLN F 1 224 ? -1.328 -35.515 -10.936 1.00 63.21 224 GLN F N 1
ATOM 14566 C CA . GLN F 1 224 ? -1.283 -34.061 -11.028 1.00 66.43 224 GLN F CA 1
ATOM 14567 C C . GLN F 1 224 ? -0.480 -33.615 -12.249 1.00 66.27 224 GLN F C 1
ATOM 14568 O O . GLN F 1 224 ? -0.208 -32.427 -12.420 1.00 67.71 224 GLN F O 1
ATOM 14574 N N . ASN F 1 225 ? -0.103 -34.582 -13.083 1.00 68.66 225 ASN F N 1
ATOM 14575 C CA . ASN F 1 225 ? 0.666 -34.328 -14.302 1.00 71.92 225 ASN F CA 1
ATOM 14576 C C . ASN F 1 225 ? 1.971 -33.577 -14.045 1.00 66.00 225 ASN F C 1
ATOM 14577 O O . ASN F 1 225 ? 2.377 -32.727 -14.837 1.00 67.02 225 ASN F O 1
ATOM 14582 N N . LEU F 1 226 ? 2.632 -33.904 -12.940 1.00 59.89 226 LEU F N 1
ATOM 14583 C CA . LEU F 1 226 ? 3.864 -33.225 -12.557 1.00 61.19 226 LEU F CA 1
ATOM 14584 C C . LEU F 1 226 ? 5.082 -34.141 -12.608 1.00 57.67 226 LEU F C 1
ATOM 14585 O O . LEU F 1 226 ? 6.144 -33.798 -12.086 1.00 60.03 226 LEU F O 1
ATOM 14590 N N . THR F 1 227 ? 4.922 -35.301 -13.239 1.00 53.10 227 THR F N 1
ATOM 14591 C CA . THR F 1 227 ? 5.982 -36.303 -13.313 1.00 56.40 227 THR F CA 1
ATOM 14592 C C . THR F 1 227 ? 7.240 -35.754 -13.978 1.00 59.11 227 THR F C 1
ATOM 14593 O O . THR F 1 227 ? 8.358 -36.073 -13.574 1.00 65.81 227 THR F O 1
ATOM 14597 N N . GLU F 1 228 ? 7.052 -34.915 -14.990 1.00 64.73 228 GLU F N 1
ATOM 14598 C CA . GLU F 1 228 ? 8.172 -34.388 -15.759 1.00 67.57 228 GLU F CA 1
ATOM 14599 C C . GLU F 1 228 ? 8.847 -33.198 -15.078 1.00 62.03 228 GLU F C 1
ATOM 14600 O O . GLU F 1 228 ? 9.929 -32.780 -15.484 1.00 73.54 228 GLU F O 1
ATOM 14606 N N . ARG F 1 229 ? 8.213 -32.658 -14.042 1.00 60.46 229 ARG F N 1
ATOM 14607 C CA . ARG F 1 229 ? 8.723 -31.461 -13.375 1.00 59.47 229 ARG F CA 1
ATOM 14608 C C . ARG F 1 229 ? 9.162 -31.714 -11.934 1.00 49.34 229 ARG F C 1
ATOM 14609 O O . ARG F 1 229 ? 9.716 -30.823 -11.287 1.00 42.00 229 ARG F O 1
ATOM 14617 N N . VAL F 1 230 ? 8.906 -32.917 -11.426 1.00 48.32 230 VAL F N 1
ATOM 14618 C CA . VAL F 1 230 ? 9.243 -33.234 -10.040 1.00 45.04 230 VAL F CA 1
ATOM 14619 C C . VAL F 1 230 ? 10.105 -34.483 -9.910 1.00 52.43 230 VAL F C 1
ATOM 14620 O O . VAL F 1 230 ? 9.794 -35.530 -10.475 1.00 64.40 230 VAL F O 1
ATOM 14624 N N . GLU F 1 231 ? 11.195 -34.358 -9.160 1.00 49.57 231 GLU F N 1
ATOM 14625 C CA . GLU F 1 231 ? 12.036 -35.499 -8.830 1.00 51.43 231 GLU F CA 1
ATOM 14626 C C . GLU F 1 231 ? 11.797 -35.918 -7.381 1.00 49.00 231 GLU F C 1
ATOM 14627 O O . GLU F 1 231 ? 11.798 -35.081 -6.480 1.00 51.89 231 GLU F O 1
ATOM 14633 N N . VAL F 1 232 ? 11.581 -37.212 -7.162 1.00 46.66 232 VAL F N 1
ATOM 14634 C CA . VAL F 1 232 ? 11.370 -37.736 -5.815 1.00 43.89 232 VAL F CA 1
ATOM 14635 C C . VAL F 1 232 ? 12.618 -38.450 -5.309 1.00 45.70 232 VAL F C 1
ATOM 14636 O O . VAL F 1 232 ? 13.063 -39.434 -5.901 1.00 38.60 232 VAL F O 1
ATOM 14640 N N . ARG F 1 233 ? 13.179 -37.957 -4.210 1.00 45.04 233 ARG F N 1
ATOM 14641 C CA . ARG F 1 233 ? 14.370 -38.571 -3.634 1.00 47.64 233 ARG F CA 1
ATOM 14642 C C . ARG F 1 233 ? 14.057 -39.269 -2.317 1.00 45.73 233 ARG F C 1
ATOM 14643 O O . ARG F 1 233 ? 13.359 -38.723 -1.465 1.00 47.75 233 ARG F O 1
ATOM 14651 N N . ILE F 1 234 ? 14.577 -40.481 -2.162 1.00 53.95 234 ILE F N 1
ATOM 14652 C CA . ILE F 1 234 ? 14.341 -41.279 -0.966 1.00 55.30 234 ILE F CA 1
ATOM 14653 C C . ILE F 1 234 ? 15.603 -41.354 -0.110 1.00 59.65 234 ILE F C 1
ATOM 14654 O O . ILE F 1 234 ? 16.691 -41.604 -0.625 1.00 64.27 234 ILE F O 1
ATOM 14659 N N . GLY F 1 235 ? 15.455 -41.131 1.194 1.00 62.55 235 GLY F N 1
ATOM 14660 C CA . GLY F 1 235 ? 16.575 -41.229 2.115 1.00 50.24 235 GLY F CA 1
ATOM 14661 C C . GLY F 1 235 ? 16.469 -40.256 3.273 1.00 68.87 235 GLY F C 1
ATOM 14662 O O . GLY F 1 235 ? 15.440 -39.603 3.451 1.00 62.52 235 GLY F O 1
ATOM 14663 N N . ASP F 1 236 ? 17.534 -40.167 4.067 1.00 77.58 236 ASP F N 1
ATOM 14664 C CA . ASP F 1 236 ? 17.597 -39.215 5.173 1.00 86.37 236 ASP F CA 1
ATOM 14665 C C . ASP F 1 236 ? 17.714 -37.790 4.643 1.00 86.25 236 ASP F C 1
ATOM 14666 O O . ASP F 1 236 ? 18.250 -37.569 3.559 1.00 86.89 236 ASP F O 1
ATOM 14671 N N . PHE F 1 237 ? 17.234 -36.824 5.422 1.00 86.29 237 PHE F N 1
ATOM 14672 C CA . PHE F 1 237 ? 17.253 -35.421 5.009 1.00 83.26 237 PHE F CA 1
ATOM 14673 C C . PHE F 1 237 ? 18.660 -34.830 5.010 1.00 100.55 237 PHE F C 1
ATOM 14674 O O . PHE F 1 237 ? 18.824 -33.617 4.892 1.00 106.46 237 PHE F O 1
ATOM 14682 N N . PHE F 1 238 ? 19.670 -35.681 5.151 1.00 108.25 238 PHE F N 1
ATOM 14683 C CA . PHE F 1 238 ? 21.037 -35.211 5.326 1.00 116.15 238 PHE F CA 1
ATOM 14684 C C . PHE F 1 238 ? 21.911 -35.445 4.095 1.00 115.73 238 PHE F C 1
ATOM 14685 O O . PHE F 1 238 ? 22.784 -34.632 3.790 1.00 123.48 238 PHE F O 1
ATOM 14693 N N . ASP F 1 239 ? 21.678 -36.544 3.382 1.00 103.75 239 ASP F N 1
ATOM 14694 C CA . ASP F 1 239 ? 22.564 -36.906 2.279 1.00 95.78 239 ASP F CA 1
ATOM 14695 C C . ASP F 1 239 ? 21.835 -37.184 0.961 1.00 80.87 239 ASP F C 1
ATOM 14696 O O . ASP F 1 239 ? 22.346 -37.907 0.108 1.00 82.41 239 ASP F O 1
ATOM 14701 N N . VAL F 1 240 ? 20.646 -36.617 0.787 1.00 71.84 240 VAL F N 1
ATOM 14702 C CA . VAL F 1 240 ? 19.976 -36.693 -0.509 1.00 70.42 240 VAL F CA 1
ATOM 14703 C C . VAL F 1 240 ? 19.512 -35.308 -0.938 1.00 70.19 240 VAL F C 1
ATOM 14704 O O . VAL F 1 240 ? 18.776 -35.163 -1.914 1.00 67.28 240 VAL F O 1
ATOM 14708 N N . LEU F 1 241 ? 19.958 -34.294 -0.202 1.00 69.77 241 LEU F N 1
ATOM 14709 C CA . LEU F 1 241 ? 19.573 -32.913 -0.475 1.00 64.26 241 LEU F CA 1
ATOM 14710 C C . LEU F 1 241 ? 20.137 -32.415 -1.801 1.00 57.73 241 LEU F C 1
ATOM 14711 O O . LEU F 1 241 ? 21.344 -32.459 -2.021 1.00 64.17 241 LEU F O 1
ATOM 14716 N N . PRO F 1 242 ? 19.255 -31.927 -2.685 1.00 58.81 242 PRO F N 1
ATOM 14717 C CA . PRO F 1 242 ? 19.629 -31.423 -4.010 1.00 59.92 242 PRO F CA 1
ATOM 14718 C C . PRO F 1 242 ? 20.277 -30.046 -3.942 1.00 59.21 242 PRO F C 1
ATOM 14719 O O . PRO F 1 242 ? 19.984 -29.275 -3.032 1.00 67.79 242 PRO F O 1
ATOM 14723 N N . THR F 1 243 ? 21.141 -29.742 -4.903 1.00 67.84 243 THR F N 1
ATOM 14724 C CA . THR F 1 243 ? 21.838 -28.462 -4.929 1.00 73.24 243 THR F CA 1
ATOM 14725 C C . THR F 1 243 ? 21.310 -27.561 -6.044 1.00 78.39 243 THR F C 1
ATOM 14726 O O . THR F 1 243 ? 20.696 -28.035 -7.000 1.00 73.61 243 THR F O 1
ATOM 14730 N N . GLY F 1 244 ? 21.546 -26.260 -5.912 1.00 88.93 244 GLY F N 1
ATOM 14731 C CA . GLY F 1 244 ? 21.169 -25.314 -6.946 1.00 92.76 244 GLY F CA 1
ATOM 14732 C C . GLY F 1 244 ? 19.759 -24.771 -6.822 1.00 90.61 244 GLY F C 1
ATOM 14733 O O . GLY F 1 244 ? 19.442 -23.734 -7.404 1.00 101.78 244 GLY F O 1
ATOM 14734 N N . CYS F 1 245 ? 18.908 -25.475 -6.078 1.00 74.90 245 CYS F N 1
ATOM 14735 C CA . CYS F 1 245 ? 17.550 -25.009 -5.816 1.00 59.34 245 CYS F CA 1
ATOM 14736 C C . CYS F 1 245 ? 17.580 -23.630 -5.151 1.00 61.43 245 CYS F C 1
ATOM 14737 O O . CYS F 1 245 ? 18.379 -23.387 -4.247 1.00 63.20 245 CYS F O 1
ATOM 14740 N N . ASP F 1 246 ? 16.721 -22.723 -5.603 1.00 61.52 246 ASP F N 1
ATOM 14741 C CA . ASP F 1 246 ? 16.721 -21.368 -5.058 1.00 58.08 246 ASP F CA 1
ATOM 14742 C C . ASP F 1 246 ? 15.748 -21.206 -3.889 1.00 60.16 246 ASP F C 1
ATOM 14743 O O . ASP F 1 246 ? 15.682 -20.138 -3.283 1.00 63.63 246 ASP F O 1
ATOM 14748 N N . ALA F 1 247 ? 14.992 -22.259 -3.582 1.00 53.85 247 ALA F N 1
ATOM 14749 C CA . ALA F 1 247 ? 14.071 -22.239 -2.446 1.00 47.62 247 ALA F CA 1
ATOM 14750 C C . ALA F 1 247 ? 13.969 -23.607 -1.772 1.00 45.50 247 ALA F C 1
ATOM 14751 O O . ALA F 1 247 ? 13.671 -24.613 -2.415 1.00 46.56 247 ALA F O 1
ATOM 14753 N N . TYR F 1 248 ? 14.230 -23.631 -0.470 1.00 48.06 248 TYR F N 1
ATOM 14754 C CA . TYR F 1 248 ? 14.122 -24.849 0.322 1.00 54.68 248 TYR F CA 1
ATOM 14755 C C . TYR F 1 248 ? 13.012 -24.683 1.349 1.00 52.94 248 TYR F C 1
ATOM 14756 O O . TYR F 1 248 ? 12.979 -23.691 2.078 1.00 56.84 248 TYR F O 1
ATOM 14765 N N . VAL F 1 249 ? 12.115 -25.661 1.407 1.00 41.09 249 VAL F N 1
ATOM 14766 C CA . VAL F 1 249 ? 10.916 -25.562 2.228 1.00 47.46 249 VAL F CA 1
ATOM 14767 C C . VAL F 1 249 ? 10.840 -26.625 3.320 1.00 45.75 249 VAL F C 1
ATOM 14768 O O . VAL F 1 249 ? 10.878 -27.824 3.048 1.00 50.45 249 VAL F O 1
ATOM 14772 N N . LEU F 1 250 ? 10.723 -26.162 4.559 1.00 42.36 250 LEU F N 1
ATOM 14773 C CA . LEU F 1 250 ? 10.509 -27.032 5.703 1.00 45.09 250 LEU F CA 1
ATOM 14774 C C . LEU F 1 250 ? 9.150 -26.750 6.330 1.00 44.51 250 LEU F C 1
ATOM 14775 O O . LEU F 1 250 ? 9.025 -25.847 7.151 1.00 48.18 250 LEU F O 1
ATOM 14780 N N . ARG F 1 251 ? 8.134 -27.517 5.948 1.00 55.51 251 ARG F N 1
ATOM 14781 C CA . ARG F 1 251 ? 6.788 -27.302 6.476 1.00 53.84 251 ARG F CA 1
ATOM 14782 C C . ARG F 1 251 ? 6.467 -28.209 7.660 1.00 58.72 251 ARG F C 1
ATOM 14783 O O . ARG F 1 251 ? 6.120 -29.377 7.481 1.00 53.29 251 ARG F O 1
ATOM 14791 N N . GLY F 1 252 ? 6.577 -27.658 8.867 1.00 56.29 252 GLY F N 1
ATOM 14792 C CA . GLY F 1 252 ? 6.237 -28.377 10.081 1.00 63.69 252 GLY F CA 1
ATOM 14793 C C . GLY F 1 252 ? 7.171 -29.536 10.365 1.00 70.41 252 GLY F C 1
ATOM 14794 O O . GLY F 1 252 ? 6.760 -30.551 10.927 1.00 75.88 252 GLY F O 1
ATOM 14795 N N . VAL F 1 253 ? 8.431 -29.386 9.973 1.00 68.26 253 VAL F N 1
ATOM 14796 C CA . VAL F 1 253 ? 9.411 -30.446 10.161 1.00 71.71 253 VAL F CA 1
ATOM 14797 C C . VAL F 1 253 ? 10.244 -30.221 11.419 1.00 73.60 253 VAL F C 1
ATOM 14798 O O . VAL F 1 253 ? 10.394 -31.125 12.238 1.00 74.28 253 VAL F O 1
ATOM 14802 N N . LEU F 1 254 ? 10.776 -29.012 11.575 1.00 70.58 254 LEU F N 1
ATOM 14803 C CA . LEU F 1 254 ? 11.592 -28.684 12.741 1.00 70.40 254 LEU F CA 1
ATOM 14804 C C . LEU F 1 254 ? 10.749 -28.605 14.009 1.00 81.65 254 LEU F C 1
ATOM 14805 O O . LEU F 1 254 ? 11.277 -28.638 15.120 1.00 85.78 254 LEU F O 1
ATOM 14810 N N . GLU F 1 255 ? 9.436 -28.506 13.828 1.00 91.95 255 GLU F N 1
ATOM 14811 C CA . GLU F 1 255 ? 8.491 -28.387 14.934 1.00 106.95 255 GLU F CA 1
ATOM 14812 C C . GLU F 1 255 ? 8.539 -29.598 15.864 1.00 117.89 255 GLU F C 1
ATOM 14813 O O . GLU F 1 255 ? 8.149 -29.513 17.029 1.00 119.87 255 GLU F O 1
ATOM 14819 N N . ASP F 1 256 ? 9.024 -30.721 15.342 1.00 127.75 256 ASP F N 1
ATOM 14820 C CA . ASP F 1 256 ? 9.123 -31.951 16.118 1.00 136.93 256 ASP F CA 1
ATOM 14821 C C . ASP F 1 256 ? 10.577 -32.407 16.251 1.00 131.88 256 ASP F C 1
ATOM 14822 O O . ASP F 1 256 ? 10.852 -33.599 16.388 1.00 138.15 256 ASP F O 1
ATOM 14827 N N . TRP F 1 257 ? 11.503 -31.453 16.205 1.00 121.18 257 TRP F N 1
ATOM 14828 C CA . TRP F 1 257 ? 12.928 -31.760 16.307 1.00 113.24 257 TRP F CA 1
ATOM 14829 C C . TRP F 1 257 ? 13.593 -31.050 17.482 1.00 109.93 257 TRP F C 1
ATOM 14830 O O . TRP F 1 257 ? 13.145 -29.989 17.919 1.00 107.90 257 TRP F O 1
ATOM 14841 N N . ALA F 1 258 ? 14.669 -31.645 17.986 1.00 105.18 258 ALA F N 1
ATOM 14842 C CA . ALA F 1 258 ? 15.490 -31.009 19.007 1.00 100.29 258 ALA F CA 1
ATOM 14843 C C . ALA F 1 258 ? 16.439 -30.019 18.345 1.00 103.49 258 ALA F C 1
ATOM 14844 O O . ALA F 1 258 ? 16.748 -30.153 17.161 1.00 108.22 258 ALA F O 1
ATOM 14846 N N . ASP F 1 259 ? 16.894 -29.028 19.108 1.00 100.76 259 ASP F N 1
ATOM 14847 C CA . ASP F 1 259 ? 17.759 -27.976 18.575 1.00 92.93 259 ASP F CA 1
ATOM 14848 C C . ASP F 1 259 ? 19.037 -28.533 17.958 1.00 86.87 259 ASP F C 1
ATOM 14849 O O . ASP F 1 259 ? 19.450 -28.104 16.879 1.00 75.10 259 ASP F O 1
ATOM 14854 N N . ALA F 1 260 ? 19.649 -29.492 18.647 1.00 94.29 260 ALA F N 1
ATOM 14855 C CA . ALA F 1 260 ? 20.925 -30.063 18.228 1.00 95.35 260 ALA F CA 1
ATOM 14856 C C . ALA F 1 260 ? 20.838 -30.714 16.850 1.00 95.36 260 ALA F C 1
ATOM 14857 O O . ALA F 1 260 ? 21.733 -30.551 16.022 1.00 95.86 260 ALA F O 1
ATOM 14859 N N . ASP F 1 261 ? 19.758 -31.450 16.609 1.00 93.36 261 ASP F N 1
ATOM 14860 C CA . ASP F 1 261 ? 19.558 -32.102 15.320 1.00 90.97 261 ASP F CA 1
ATOM 14861 C C . ASP F 1 261 ? 19.074 -31.098 14.277 1.00 83.39 261 ASP F C 1
ATOM 14862 O O . ASP F 1 261 ? 19.348 -31.243 13.085 1.00 75.05 261 ASP F O 1
ATOM 14867 N N . ALA F 1 262 ? 18.360 -30.075 14.736 1.00 80.12 262 ALA F N 1
ATOM 14868 C CA . ALA F 1 262 ? 17.857 -29.030 13.850 1.00 77.47 262 ALA F CA 1
ATOM 14869 C C . ALA F 1 262 ? 19.002 -28.252 13.205 1.00 74.49 262 ALA F C 1
ATOM 14870 O O . ALA F 1 262 ? 19.029 -28.068 11.988 1.00 64.46 262 ALA F O 1
ATOM 14872 N N . VAL F 1 263 ? 19.946 -27.806 14.029 1.00 73.92 263 VAL F N 1
ATOM 14873 C CA . VAL F 1 263 ? 21.089 -27.029 13.555 1.00 73.55 263 VAL F CA 1
ATOM 14874 C C . VAL F 1 263 ? 21.890 -27.754 12.473 1.00 73.60 263 VAL F C 1
ATOM 14875 O O . VAL F 1 263 ? 22.285 -27.147 11.478 1.00 74.06 263 VAL F O 1
ATOM 14879 N N . ARG F 1 264 ? 22.114 -29.051 12.657 1.00 79.62 264 ARG F N 1
ATOM 14880 C CA . ARG F 1 264 ? 22.903 -29.816 11.696 1.00 85.16 264 ARG F CA 1
ATOM 14881 C C . ARG F 1 264 ? 22.180 -29.950 10.356 1.00 79.46 264 ARG F C 1
ATOM 14882 O O . ARG F 1 264 ? 22.805 -29.868 9.298 1.00 82.82 264 ARG F O 1
ATOM 14890 N N . LEU F 1 265 ? 20.867 -30.152 10.402 1.00 74.50 265 LEU F N 1
ATOM 14891 C CA . LEU F 1 265 ? 20.073 -30.213 9.179 1.00 72.98 265 LEU F CA 1
ATOM 14892 C C . LEU F 1 265 ? 20.149 -28.887 8.433 1.00 65.86 265 LEU F C 1
ATOM 14893 O O . LEU F 1 265 ? 20.331 -28.857 7.216 1.00 68.40 265 LEU F O 1
ATOM 14898 N N . LEU F 1 266 ? 20.023 -27.792 9.174 1.00 62.05 266 LEU F N 1
ATOM 14899 C CA . LEU F 1 266 ? 20.019 -26.466 8.573 1.00 66.12 266 LEU F CA 1
ATOM 14900 C C . LEU F 1 266 ? 21.379 -26.131 7.968 1.00 60.76 266 LEU F C 1
ATOM 14901 O O . LEU F 1 266 ? 21.464 -25.384 6.993 1.00 60.00 266 LEU F O 1
ATOM 14906 N N . VAL F 1 267 ? 22.438 -26.688 8.549 1.00 71.35 267 VAL F N 1
ATOM 14907 C CA . VAL F 1 267 ? 23.787 -26.512 8.018 1.00 74.13 267 VAL F CA 1
ATOM 14908 C C . VAL F 1 267 ? 23.921 -27.178 6.652 1.00 68.10 267 VAL F C 1
ATOM 14909 O O . VAL F 1 267 ? 24.442 -26.580 5.712 1.00 72.86 267 VAL F O 1
ATOM 14913 N N . ARG F 1 268 ? 23.442 -28.412 6.543 1.00 68.99 268 ARG F N 1
ATOM 14914 C CA . ARG F 1 268 ? 23.470 -29.128 5.271 1.00 80.89 268 ARG F CA 1
ATOM 14915 C C . ARG F 1 268 ? 22.568 -28.461 4.231 1.00 74.74 268 ARG F C 1
ATOM 14916 O O . ARG F 1 268 ? 22.816 -28.554 3.028 1.00 73.28 268 ARG F O 1
ATOM 14924 N N . ILE F 1 269 ? 21.523 -27.787 4.700 1.00 70.03 269 ILE F N 1
ATOM 14925 C CA . ILE F 1 269 ? 20.685 -26.980 3.824 1.00 65.83 269 ILE F CA 1
ATOM 14926 C C . ILE F 1 269 ? 21.475 -25.759 3.364 1.00 69.30 269 ILE F C 1
ATOM 14927 O O . ILE F 1 269 ? 21.451 -25.398 2.187 1.00 76.72 269 ILE F O 1
ATOM 14932 N N . ARG F 1 270 ? 22.183 -25.139 4.304 1.00 69.83 270 ARG F N 1
ATOM 14933 C CA . ARG F 1 270 ? 23.074 -24.021 4.009 1.00 72.78 270 ARG F CA 1
ATOM 14934 C C . ARG F 1 270 ? 24.111 -24.422 2.958 1.00 75.90 270 ARG F C 1
ATOM 14935 O O . ARG F 1 270 ? 24.400 -23.661 2.032 1.00 76.36 270 ARG F O 1
ATOM 14943 N N . GLN F 1 271 ? 24.651 -25.629 3.102 1.00 74.82 271 GLN F N 1
ATOM 14944 C CA . GLN F 1 271 ? 25.626 -26.164 2.157 1.00 77.16 271 GLN F CA 1
ATOM 14945 C C . GLN F 1 271 ? 25.017 -26.399 0.779 1.00 76.80 271 GLN F C 1
ATOM 14946 O O . GLN F 1 271 ? 25.658 -26.157 -0.241 1.00 83.57 271 GLN F O 1
ATOM 14952 N N . ALA F 1 272 ? 23.776 -26.872 0.755 1.00 72.93 272 ALA F N 1
ATOM 14953 C CA . ALA F 1 272 ? 23.107 -27.192 -0.500 1.00 71.43 272 ALA F CA 1
ATOM 14954 C C . ALA F 1 272 ? 22.744 -25.935 -1.294 1.00 72.03 272 ALA F C 1
ATOM 14955 O O . ALA F 1 272 ? 22.741 -25.953 -2.526 1.00 71.52 272 ALA F O 1
ATOM 14957 N N . MET F 1 273 ? 22.440 -24.848 -0.588 1.00 73.63 273 MET F N 1
ATOM 14958 C CA . MET F 1 273 ? 22.087 -23.582 -1.232 1.00 73.33 273 MET F CA 1
ATOM 14959 C C . MET F 1 273 ? 23.287 -22.968 -1.955 1.00 77.92 273 MET F C 1
ATOM 14960 O O . MET F 1 273 ? 23.138 -22.348 -3.007 1.00 74.26 273 MET F O 1
ATOM 14965 N N . GLY F 1 274 ? 24.471 -23.139 -1.377 1.00 77.73 274 GLY F N 1
ATOM 14966 C CA . GLY F 1 274 ? 25.713 -22.792 -2.046 1.00 92.34 274 GLY F CA 1
ATOM 14967 C C . GLY F 1 274 ? 25.920 -21.335 -2.424 1.00 96.26 274 GLY F C 1
ATOM 14968 O O . GLY F 1 274 ? 26.241 -21.030 -3.574 1.00 101.09 274 GLY F O 1
ATOM 14969 N N . ASP F 1 275 ? 25.735 -20.443 -1.456 1.00 93.36 275 ASP F N 1
ATOM 14970 C CA . ASP F 1 275 ? 26.075 -19.026 -1.602 1.00 96.85 275 ASP F CA 1
ATOM 14971 C C . ASP F 1 275 ? 25.359 -18.318 -2.753 1.00 94.57 275 ASP F C 1
ATOM 14972 O O . ASP F 1 275 ? 25.883 -17.355 -3.315 1.00 95.08 275 ASP F O 1
ATOM 14977 N N . ALA F 1 276 ? 24.168 -18.792 -3.104 1.00 92.61 276 ALA F N 1
ATOM 14978 C CA . ALA F 1 276 ? 23.341 -18.089 -4.077 1.00 87.20 276 ALA F CA 1
ATOM 14979 C C . ALA F 1 276 ? 22.604 -16.955 -3.373 1.00 83.42 276 ALA F C 1
ATOM 14980 O O . ALA F 1 276 ? 21.781 -17.201 -2.491 1.00 75.17 276 ALA F O 1
ATOM 14982 N N . PRO F 1 277 ? 22.909 -15.705 -3.757 1.00 83.02 277 PRO F N 1
ATOM 14983 C CA . PRO F 1 277 ? 22.409 -14.486 -3.101 1.00 78.93 277 PRO F CA 1
ATOM 14984 C C . PRO F 1 277 ? 20.883 -14.372 -3.032 1.00 65.69 277 PRO F C 1
ATOM 14985 O O . PRO F 1 277 ? 20.358 -13.701 -2.141 1.00 59.55 277 PRO F O 1
ATOM 14989 N N . GLU F 1 278 ? 20.177 -15.015 -3.953 1.00 60.66 278 GLU F N 1
ATOM 14990 C CA . GLU F 1 278 ? 18.723 -14.910 -3.978 1.00 63.53 278 GLU F CA 1
ATOM 14991 C C . GLU F 1 278 ? 18.033 -16.174 -3.469 1.00 55.49 278 GLU F C 1
ATOM 14992 O O . GLU F 1 278 ? 16.808 -16.212 -3.332 1.00 52.36 278 GLU F O 1
ATOM 14998 N N . ALA F 1 279 ? 18.822 -17.202 -3.182 1.00 54.94 279 ALA F N 1
ATOM 14999 C CA . ALA F 1 279 ? 18.281 -18.450 -2.663 1.00 65.15 279 ALA F CA 1
ATOM 15000 C C . ALA F 1 279 ? 17.788 -18.263 -1.237 1.00 63.67 279 ALA F C 1
ATOM 15001 O O . ALA F 1 279 ? 18.401 -17.544 -0.448 1.00 69.03 279 ALA F O 1
ATOM 15003 N N . ARG F 1 280 ? 16.682 -18.919 -0.909 1.00 53.04 280 ARG F N 1
ATOM 15004 C CA . ARG F 1 280 ? 16.095 -18.800 0.416 1.00 36.61 280 ARG F CA 1
ATOM 15005 C C . ARG F 1 280 ? 15.729 -20.145 1.033 1.00 45.66 280 ARG F C 1
ATOM 15006 O O . ARG F 1 280 ? 15.335 -21.084 0.337 1.00 43.92 280 ARG F O 1
ATOM 15014 N N . LEU F 1 281 ? 15.868 -20.228 2.350 1.00 44.69 281 LEU F N 1
ATOM 15015 C CA . LEU F 1 281 ? 15.251 -21.298 3.117 1.00 41.07 281 LEU F CA 1
ATOM 15016 C C . LEU F 1 281 ? 13.930 -20.774 3.652 1.00 36.28 281 LEU F C 1
ATOM 15017 O O . LEU F 1 281 ? 13.886 -19.720 4.287 1.00 42.69 281 LEU F O 1
ATOM 15022 N N . LEU F 1 282 ? 12.852 -21.496 3.375 1.00 33.71 282 LEU F N 1
ATOM 15023 C CA . LEU F 1 282 ? 11.529 -21.075 3.811 1.00 37.81 282 LEU F CA 1
ATOM 15024 C C . LEU F 1 282 ? 10.991 -22.060 4.839 1.00 44.00 282 LEU F C 1
ATOM 15025 O O . LEU F 1 282 ? 10.706 -23.216 4.518 1.00 35.65 282 LEU F O 1
ATOM 15030 N N . ILE F 1 283 ? 10.869 -21.605 6.080 1.00 38.37 283 ILE F N 1
ATOM 15031 C CA . ILE F 1 283 ? 10.363 -22.459 7.144 1.00 38.94 283 ILE F CA 1
ATOM 15032 C C . ILE F 1 283 ? 8.905 -22.147 7.435 1.00 38.75 283 ILE F C 1
ATOM 15033 O O . ILE F 1 283 ? 8.563 -21.029 7.819 1.00 34.92 283 ILE F O 1
ATOM 15038 N N . LEU F 1 284 ? 8.047 -23.143 7.241 1.00 40.71 284 LEU F N 1
ATOM 15039 C CA . LEU F 1 284 ? 6.617 -22.981 7.472 1.00 41.04 284 LEU F CA 1
ATOM 15040 C C . LEU F 1 284 ? 6.261 -23.540 8.843 1.00 44.16 284 LEU F C 1
ATOM 15041 O O . LEU F 1 284 ? 6.247 -24.755 9.040 1.00 38.69 284 LEU F O 1
ATOM 15046 N N . ASP F 1 285 ? 5.989 -22.649 9.790 1.00 38.44 285 ASP F N 1
ATOM 15047 C CA . ASP F 1 285 ? 5.740 -23.044 11.171 1.00 46.96 285 ASP F CA 1
ATOM 15048 C C . ASP F 1 285 ? 4.964 -21.957 11.906 1.00 51.19 285 ASP F C 1
ATOM 15049 O O . ASP F 1 285 ? 4.632 -20.920 11.328 1.00 49.70 285 ASP F O 1
ATOM 15054 N N . SER F 1 286 ? 4.667 -22.199 13.178 1.00 59.37 286 SER F N 1
ATOM 15055 C CA . SER F 1 286 ? 4.007 -21.199 14.005 1.00 69.39 286 SER F CA 1
ATOM 15056 C C . SER F 1 286 ? 5.031 -20.526 14.905 1.00 62.89 286 SER F C 1
ATOM 15057 O O . SER F 1 286 ? 5.922 -21.181 15.448 1.00 66.37 286 SER F O 1
ATOM 15060 N N . VAL F 1 287 ? 4.901 -19.212 15.048 1.00 54.00 287 VAL F N 1
ATOM 15061 C CA . VAL F 1 287 ? 5.841 -18.421 15.828 1.00 44.54 287 VAL F CA 1
ATOM 15062 C C . VAL F 1 287 ? 5.148 -17.757 17.012 1.00 46.47 287 VAL F C 1
ATOM 15063 O O . VAL F 1 287 ? 4.273 -16.909 16.834 1.00 51.23 287 VAL F O 1
ATOM 15067 N N . ILE F 1 288 ? 5.536 -18.155 18.221 1.00 46.47 288 ILE F N 1
ATOM 15068 C CA . ILE F 1 288 ? 4.951 -17.598 19.438 1.00 46.25 288 ILE F CA 1
ATOM 15069 C C . ILE F 1 288 ? 5.152 -16.089 19.490 1.00 52.30 288 ILE F C 1
ATOM 15070 O O . ILE F 1 288 ? 6.258 -15.598 19.271 1.00 54.85 288 ILE F O 1
ATOM 15075 N N . GLY F 1 289 ? 4.074 -15.360 19.766 1.00 58.41 289 GLY F N 1
ATOM 15076 C CA . GLY F 1 289 ? 4.130 -13.913 19.865 1.00 51.12 289 GLY F CA 1
ATOM 15077 C C . GLY F 1 289 ? 3.828 -13.247 18.540 1.00 49.67 289 GLY F C 1
ATOM 15078 O O . GLY F 1 289 ? 3.585 -12.043 18.475 1.00 53.77 289 GLY F O 1
ATOM 15079 N N . GLU F 1 290 ? 3.852 -14.032 17.470 1.00 52.82 290 GLU F N 1
ATOM 15080 C CA . GLU F 1 290 ? 3.574 -13.500 16.146 1.00 59.60 290 GLU F CA 1
ATOM 15081 C C . GLU F 1 290 ? 2.637 -14.428 15.401 1.00 59.94 290 GLU F C 1
ATOM 15082 O O . GLU F 1 290 ? 2.960 -14.950 14.335 1.00 66.49 290 GLU F O 1
ATOM 15088 N N . THR F 1 291 ? 1.467 -14.627 15.990 1.00 53.92 291 THR F N 1
ATOM 15089 C CA . THR F 1 291 ? 0.426 -15.445 15.401 1.00 52.10 291 THR F CA 1
ATOM 15090 C C . THR F 1 291 ? -0.902 -14.758 15.677 1.00 54.11 291 THR F C 1
ATOM 15091 O O . THR F 1 291 ? -1.015 -13.984 16.629 1.00 58.53 291 THR F O 1
ATOM 15095 N N . GLY F 1 292 ? -1.901 -15.020 14.844 1.00 48.61 292 GLY F N 1
ATOM 15096 C CA . GLY F 1 292 ? -3.208 -14.420 15.042 1.00 46.96 292 GLY F CA 1
ATOM 15097 C C . GLY F 1 292 ? -3.891 -14.967 16.282 1.00 50.46 292 GLY F C 1
ATOM 15098 O O . GLY F 1 292 ? -3.329 -15.795 17.003 1.00 53.64 292 GLY F O 1
ATOM 15099 N N . GLU F 1 293 ? -5.114 -14.513 16.524 1.00 49.94 293 GLU F N 1
ATOM 15100 C CA . GLU F 1 293 ? -5.863 -14.933 17.702 1.00 48.04 293 GLU F CA 1
ATOM 15101 C C . GLU F 1 293 ? -6.167 -16.425 17.671 1.00 46.37 293 GLU F C 1
ATOM 15102 O O . GLU F 1 293 ? -6.236 -17.073 18.715 1.00 57.57 293 GLU F O 1
ATOM 15108 N N . LEU F 1 294 ? -6.353 -16.964 16.470 1.00 53.71 294 LEU F N 1
ATOM 15109 C CA . LEU F 1 294 ? -6.641 -18.386 16.306 1.00 54.56 294 LEU F CA 1
ATOM 15110 C C . LEU F 1 294 ? -5.447 -19.234 16.730 1.00 51.58 294 LEU F C 1
ATOM 15111 O O . LEU F 1 294 ? -5.607 -20.291 17.340 1.00 48.02 294 LEU F O 1
ATOM 15116 N N . GLY F 1 295 ? -4.250 -18.757 16.411 1.00 46.44 295 GLY F N 1
ATOM 15117 C CA . GLY F 1 295 ? -3.029 -19.453 16.772 1.00 42.85 295 GLY F CA 1
ATOM 15118 C C . GLY F 1 295 ? -2.845 -19.580 18.271 1.00 45.53 295 GLY F C 1
ATOM 15119 O O . GLY F 1 295 ? -2.223 -20.529 18.745 1.00 46.58 295 GLY F O 1
ATOM 15120 N N . LYS F 1 296 ? -3.390 -18.625 19.019 1.00 43.01 296 LYS F N 1
ATOM 15121 C CA . LYS F 1 296 ? -3.306 -18.658 20.473 1.00 44.08 296 LYS F CA 1
ATOM 15122 C C . LYS F 1 296 ? -4.192 -19.752 21.047 1.00 54.28 296 LYS F C 1
ATOM 15123 O O . LYS F 1 296 ? -3.846 -20.377 22.051 1.00 51.24 296 LYS F O 1
ATOM 15129 N N . VAL F 1 297 ? -5.336 -19.980 20.410 1.00 45.94 297 VAL F N 1
ATOM 15130 C CA . VAL F 1 297 ? -6.247 -21.029 20.849 1.00 54.56 297 VAL F CA 1
ATOM 15131 C C . VAL F 1 297 ? -5.691 -22.400 20.476 1.00 45.98 297 VAL F C 1
ATOM 15132 O O . VAL F 1 297 ? -5.795 -23.353 21.249 1.00 59.94 297 VAL F O 1
ATOM 15136 N N . LEU F 1 298 ? -5.076 -22.486 19.300 1.00 42.97 298 LEU F N 1
ATOM 15137 C CA . LEU F 1 298 ? -4.536 -23.751 18.801 1.00 52.67 298 LEU F CA 1
ATOM 15138 C C . LEU F 1 298 ? -3.289 -24.215 19.556 1.00 59.40 298 LEU F C 1
ATOM 15139 O O . LEU F 1 298 ? -2.788 -25.311 19.314 1.00 67.22 298 LEU F O 1
ATOM 15144 N N . ASP F 1 299 ? -2.791 -23.389 20.471 1.00 62.48 299 ASP F N 1
ATOM 15145 C CA . ASP F 1 299 ? -1.670 -23.787 21.316 1.00 63.54 299 ASP F CA 1
ATOM 15146 C C . ASP F 1 299 ? -2.146 -24.725 22.426 1.00 70.08 299 ASP F C 1
ATOM 15147 O O . ASP F 1 299 ? -1.343 -25.280 23.177 1.00 73.28 299 ASP F O 1
ATOM 15152 N N . LEU F 1 300 ? -3.460 -24.895 22.523 1.00 68.30 300 LEU F N 1
ATOM 15153 C CA . LEU F 1 300 ? -4.054 -25.818 23.483 1.00 65.75 300 LEU F CA 1
ATOM 15154 C C . LEU F 1 300 ? -3.664 -27.264 23.167 1.00 56.52 300 LEU F C 1
ATOM 15155 O O . LEU F 1 300 ? -3.604 -28.117 24.056 1.00 54.83 300 LEU F O 1
ATOM 15160 N N . ASP F 1 301 ? -3.399 -27.529 21.892 1.00 55.71 301 ASP F N 1
ATOM 15161 C CA . ASP F 1 301 ? -2.987 -28.856 21.453 1.00 59.15 301 ASP F CA 1
ATOM 15162 C C . ASP F 1 301 ? -1.614 -29.213 22.005 1.00 59.82 301 ASP F C 1
ATOM 15163 O O . ASP F 1 301 ? -1.428 -30.284 22.583 1.00 61.11 301 ASP F O 1
ATOM 15168 N N . MET F 1 302 ? -0.657 -28.308 21.820 1.00 57.53 302 MET F N 1
ATOM 15169 C CA . MET F 1 302 ? 0.690 -28.499 22.342 1.00 60.50 302 MET F CA 1
ATOM 15170 C C . MET F 1 302 ? 0.663 -28.716 23.849 1.00 55.95 302 MET F C 1
ATOM 15171 O O . MET F 1 302 ? 1.372 -29.566 24.376 1.00 55.44 302 MET F O 1
ATOM 15176 N N . LEU F 1 303 ? -0.175 -27.948 24.534 1.00 53.75 303 LEU F N 1
ATOM 15177 C CA . LEU F 1 303 ? -0.243 -27.984 25.988 1.00 58.20 303 LEU F CA 1
ATOM 15178 C C . LEU F 1 303 ? -0.858 -29.286 26.495 1.00 68.26 303 LEU F C 1
ATOM 15179 O O . LEU F 1 303 ? -0.542 -29.749 27.592 1.00 74.18 303 LEU F O 1
ATOM 15184 N N . VAL F 1 304 ? -1.728 -29.882 25.688 1.00 60.63 304 VAL F N 1
ATOM 15185 C CA . VAL F 1 304 ? -2.448 -31.079 26.107 1.00 64.45 304 VAL F CA 1
ATOM 15186 C C . VAL F 1 304 ? -1.772 -32.369 25.639 1.00 72.09 304 VAL F C 1
ATOM 15187 O O . VAL F 1 304 ? -1.615 -33.316 26.414 1.00 71.60 304 VAL F O 1
ATOM 15191 N N . LEU F 1 305 ? -1.360 -32.397 24.376 1.00 64.17 305 LEU F N 1
ATOM 15192 C CA . LEU F 1 305 ? -0.834 -33.619 23.775 1.00 62.79 305 LEU F CA 1
ATOM 15193 C C . LEU F 1 305 ? 0.661 -33.826 24.016 1.00 63.62 305 LEU F C 1
ATOM 15194 O O . LEU F 1 305 ? 1.069 -34.858 24.543 1.00 79.69 305 LEU F O 1
ATOM 15199 N N . VAL F 1 306 ? 1.475 -32.850 23.628 1.00 77.64 306 VAL F N 1
ATOM 15200 C CA . VAL F 1 306 ? 2.927 -33.012 23.680 1.00 86.15 306 VAL F CA 1
ATOM 15201 C C . VAL F 1 306 ? 3.594 -32.232 24.812 1.00 95.29 306 VAL F C 1
ATOM 15202 O O . VAL F 1 306 ? 2.951 -31.454 25.517 1.00 96.35 306 VAL F O 1
ATOM 15206 N N . GLU F 1 307 ? 4.894 -32.453 24.975 1.00 98.87 307 GLU F N 1
ATOM 15207 C CA . GLU F 1 307 ? 5.677 -31.781 26.005 1.00 96.50 307 GLU F CA 1
ATOM 15208 C C . GLU F 1 307 ? 6.347 -30.533 25.433 1.00 85.18 307 GLU F C 1
ATOM 15209 O O . GLU F 1 307 ? 6.692 -29.606 26.165 1.00 84.06 307 GLU F O 1
ATOM 15215 N N . GLY F 1 308 ? 6.514 -30.516 24.114 1.00 76.42 308 GLY F N 1
ATOM 15216 C CA . GLY F 1 308 ? 7.204 -29.433 23.437 1.00 81.91 308 GLY F CA 1
ATOM 15217 C C . GLY F 1 308 ? 6.431 -28.128 23.370 1.00 84.04 308 GLY F C 1
ATOM 15218 O O . GLY F 1 308 ? 5.330 -28.009 23.908 1.00 87.05 308 GLY F O 1
ATOM 15219 N N . GLU F 1 309 ? 7.020 -27.146 22.695 1.00 78.20 309 GLU F N 1
ATOM 15220 C CA . GLU F 1 309 ? 6.433 -25.817 22.588 1.00 76.10 309 GLU F CA 1
ATOM 15221 C C . GLU F 1 309 ? 7.018 -25.075 21.390 1.00 70.61 309 GLU F C 1
ATOM 15222 O O . GLU F 1 309 ? 8.195 -25.235 21.072 1.00 70.10 309 GLU F O 1
ATOM 15228 N N . HIS F 1 310 ? 6.190 -24.274 20.725 1.00 69.03 310 HIS F N 1
ATOM 15229 C CA . HIS F 1 310 ? 6.628 -23.491 19.571 1.00 68.27 310 HIS F CA 1
ATOM 15230 C C . HIS F 1 310 ? 7.705 -22.472 19.943 1.00 67.61 310 HIS F C 1
ATOM 15231 O O . HIS F 1 310 ? 7.810 -22.054 21.096 1.00 68.99 310 HIS F O 1
ATOM 15238 N N . ARG F 1 311 ? 8.495 -22.070 18.952 1.00 65.98 311 ARG F N 1
ATOM 15239 C CA . ARG F 1 311 ? 9.597 -21.140 19.175 1.00 61.09 311 ARG F CA 1
ATOM 15240 C C . ARG F 1 311 ? 9.181 -19.686 18.978 1.00 57.48 311 ARG F C 1
ATOM 15241 O O . ARG F 1 311 ? 8.349 -19.375 18.128 1.00 58.12 311 ARG F O 1
ATOM 15249 N N . THR F 1 312 ? 9.767 -18.798 19.773 1.00 55.57 312 THR F N 1
ATOM 15250 C CA . THR F 1 312 ? 9.587 -17.367 19.572 1.00 57.28 312 THR F CA 1
ATOM 15251 C C . THR F 1 312 ? 10.528 -16.883 18.475 1.00 58.87 312 THR F C 1
ATOM 15252 O O . THR F 1 312 ? 11.361 -17.649 17.984 1.00 59.72 312 THR F O 1
ATOM 15256 N N . ARG F 1 313 ? 10.397 -15.614 18.099 1.00 57.15 313 ARG F N 1
ATOM 15257 C CA . ARG F 1 313 ? 11.252 -15.030 17.071 1.00 55.29 313 ARG F CA 1
ATOM 15258 C C . ARG F 1 313 ? 12.717 -15.124 17.479 1.00 58.81 313 ARG F C 1
ATOM 15259 O O . ARG F 1 313 ? 13.560 -15.563 16.698 1.00 51.73 313 ARG F O 1
ATOM 15267 N N . ALA F 1 314 ? 13.003 -14.718 18.714 1.00 47.76 314 ALA F N 1
ATOM 15268 C CA . ALA F 1 314 ? 14.359 -14.739 19.245 1.00 58.57 314 ALA F CA 1
ATOM 15269 C C . ALA F 1 314 ? 14.940 -16.149 19.235 1.00 60.16 314 ALA F C 1
ATOM 15270 O O . ALA F 1 314 ? 16.122 -16.340 18.948 1.00 66.16 314 ALA F O 1
ATOM 15272 N N . GLN F 1 315 ? 14.104 -17.133 19.549 1.00 57.23 315 GLN F N 1
ATOM 15273 C CA . GLN F 1 315 ? 14.543 -18.522 19.565 1.00 54.76 315 GLN F CA 1
ATOM 15274 C C . GLN F 1 315 ? 14.838 -19.005 18.152 1.00 45.78 315 GLN F C 1
ATOM 15275 O O . GLN F 1 315 ? 15.843 -19.673 17.921 1.00 56.71 315 GLN F O 1
ATOM 15281 N N . TRP F 1 316 ? 13.968 -18.658 17.209 1.00 43.38 316 TRP F N 1
ATOM 15282 C CA . TRP F 1 316 ? 14.205 -18.988 15.805 1.00 44.33 316 TRP F CA 1
ATOM 15283 C C . TRP F 1 316 ? 15.470 -18.305 15.297 1.00 50.91 316 TRP F C 1
ATOM 15284 O O . TRP F 1 316 ? 16.271 -18.904 14.580 1.00 54.60 316 TRP F O 1
ATOM 15295 N N . ASP F 1 317 ? 15.639 -17.046 15.683 1.00 51.40 317 ASP F N 1
ATOM 15296 C CA . ASP F 1 317 ? 16.775 -16.246 15.249 1.00 56.52 317 ASP F CA 1
ATOM 15297 C C . ASP F 1 317 ? 18.078 -16.835 15.775 1.00 62.43 317 ASP F C 1
ATOM 15298 O O . ASP F 1 317 ? 19.048 -16.988 15.032 1.00 63.70 317 ASP F O 1
ATOM 15303 N N . ASP F 1 318 ? 18.087 -17.166 17.061 1.00 66.04 318 ASP F N 1
ATOM 15304 C CA . ASP F 1 318 ? 19.252 -17.764 17.700 1.00 72.22 318 ASP F CA 1
ATOM 15305 C C . ASP F 1 318 ? 19.587 -19.119 17.086 1.00 69.11 318 ASP F C 1
ATOM 15306 O O . ASP F 1 318 ? 20.748 -19.410 16.796 1.00 75.19 318 ASP F O 1
ATOM 15311 N N . LEU F 1 319 ? 18.559 -19.940 16.896 1.00 60.89 319 LEU F N 1
ATOM 15312 C CA . LEU F 1 319 ? 18.710 -21.257 16.286 1.00 61.03 319 LEU F CA 1
ATOM 15313 C C . LEU F 1 319 ? 19.274 -21.164 14.870 1.00 60.27 319 LEU F C 1
ATOM 15314 O O . LEU F 1 319 ? 20.120 -21.963 14.471 1.00 60.70 319 LEU F O 1
ATOM 15319 N N . LEU F 1 320 ? 18.800 -20.182 14.114 1.00 58.53 320 LEU F N 1
ATOM 15320 C CA . LEU F 1 320 ? 19.203 -20.034 12.723 1.00 51.40 320 LEU F CA 1
ATOM 15321 C C . LEU F 1 320 ? 20.570 -19.381 12.598 1.00 57.72 320 LEU F C 1
ATOM 15322 O O . LEU F 1 320 ? 21.264 -19.563 11.598 1.00 61.58 320 LEU F O 1
ATOM 15327 N N . ALA F 1 321 ? 20.957 -18.625 13.618 1.00 61.67 321 ALA F N 1
ATOM 15328 C CA . ALA F 1 321 ? 22.251 -17.958 13.616 1.00 64.92 321 ALA F CA 1
ATOM 15329 C C . ALA F 1 321 ? 23.381 -18.970 13.786 1.00 71.30 321 ALA F C 1
ATOM 15330 O O . ALA F 1 321 ? 24.478 -18.786 13.254 1.00 70.63 321 ALA F O 1
ATOM 15332 N N . ARG F 1 322 ? 23.106 -20.039 14.528 1.00 69.06 322 ARG F N 1
ATOM 15333 C CA . ARG F 1 322 ? 24.088 -21.101 14.734 1.00 70.36 322 ARG F CA 1
ATOM 15334 C C . ARG F 1 322 ? 24.337 -21.869 13.442 1.00 71.39 322 ARG F C 1
ATOM 15335 O O . ARG F 1 322 ? 25.414 -22.429 13.239 1.00 76.55 322 ARG F O 1
ATOM 15343 N N . ALA F 1 323 ? 23.335 -21.883 12.568 1.00 68.92 323 ALA F N 1
ATOM 15344 C CA . ALA F 1 323 ? 23.430 -22.595 11.300 1.00 64.89 323 ALA F CA 1
ATOM 15345 C C . ALA F 1 323 ? 23.811 -21.664 10.154 1.00 65.69 323 ALA F C 1
ATOM 15346 O O . ALA F 1 323 ? 23.716 -22.039 8.984 1.00 64.10 323 ALA F O 1
ATOM 15348 N N . GLY F 1 324 ? 24.231 -20.450 10.495 1.00 65.29 324 GLY F N 1
ATOM 15349 C CA . GLY F 1 324 ? 24.666 -19.483 9.503 1.00 63.04 324 GLY F CA 1
ATOM 15350 C C . GLY F 1 324 ? 23.543 -18.899 8.662 1.00 59.05 324 GLY F C 1
ATOM 15351 O O . GLY F 1 324 ? 23.727 -18.629 7.475 1.00 66.68 324 GLY F O 1
ATOM 15352 N N . PHE F 1 325 ? 22.378 -18.704 9.272 1.00 53.26 325 PHE F N 1
ATOM 15353 C CA . PHE F 1 325 ? 21.251 -18.068 8.585 1.00 55.60 325 PHE F CA 1
ATOM 15354 C C . PHE F 1 325 ? 20.859 -16.737 9.224 1.00 56.24 325 PHE F C 1
ATOM 15355 O O . PHE F 1 325 ? 21.124 -16.499 10.403 1.00 58.26 325 PHE F O 1
ATOM 15363 N N . ASP F 1 326 ? 20.224 -15.877 8.434 1.00 57.67 326 ASP F N 1
ATOM 15364 C CA . ASP F 1 326 ? 19.605 -14.657 8.942 1.00 56.66 326 ASP F CA 1
ATOM 15365 C C . ASP F 1 326 ? 18.128 -14.635 8.564 1.00 52.80 326 ASP F C 1
ATOM 15366 O O . ASP F 1 326 ? 17.758 -15.056 7.470 1.00 41.31 326 ASP F O 1
ATOM 15371 N N . ILE F 1 327 ? 17.286 -14.153 9.473 1.00 51.99 327 ILE F N 1
ATOM 15372 C CA . ILE F 1 327 ? 15.862 -14.017 9.195 1.00 46.23 327 ILE F CA 1
ATOM 15373 C C . ILE F 1 327 ? 15.603 -12.733 8.420 1.00 42.09 327 ILE F C 1
ATOM 15374 O O . ILE F 1 327 ? 15.856 -11.642 8.923 1.00 50.94 327 ILE F O 1
ATOM 15379 N N . VAL F 1 328 ? 15.109 -12.866 7.193 1.00 46.32 328 VAL F N 1
ATOM 15380 C CA . VAL F 1 328 ? 14.785 -11.703 6.376 1.00 49.70 328 VAL F CA 1
ATOM 15381 C C . VAL F 1 328 ? 13.422 -11.155 6.781 1.00 46.66 328 VAL F C 1
ATOM 15382 O O . VAL F 1 328 ? 13.205 -9.942 6.810 1.00 50.54 328 VAL F O 1
ATOM 15386 N N . GLY F 1 329 ? 12.509 -12.061 7.109 1.00 39.08 329 GLY F N 1
ATOM 15387 C CA . GLY F 1 329 ? 11.183 -11.674 7.541 1.00 40.03 329 GLY F CA 1
ATOM 15388 C C . GLY F 1 329 ? 10.357 -12.868 7.973 1.00 36.60 329 GLY F C 1
ATOM 15389 O O . GLY F 1 329 ? 10.605 -13.994 7.544 1.00 34.76 329 GLY F O 1
ATOM 15390 N N . ILE F 1 330 ? 9.384 -12.616 8.841 1.00 33.35 330 ILE F N 1
ATOM 15391 C CA . ILE F 1 330 ? 8.416 -13.630 9.256 1.00 34.76 330 ILE F CA 1
ATOM 15392 C C . ILE F 1 330 ? 7.041 -13.218 8.737 1.00 40.29 330 ILE F C 1
ATOM 15393 O O . ILE F 1 330 ? 6.343 -12.403 9.349 1.00 41.01 330 ILE F O 1
ATOM 15398 N N . HIS F 1 331 ? 6.676 -13.769 7.582 1.00 39.36 331 HIS F N 1
ATOM 15399 C CA . HIS F 1 331 ? 5.482 -13.342 6.859 1.00 42.87 331 HIS F CA 1
ATOM 15400 C C . HIS F 1 331 ? 4.255 -14.091 7.352 1.00 39.27 331 HIS F C 1
ATOM 15401 O O . HIS F 1 331 ? 4.170 -15.303 7.188 1.00 31.69 331 HIS F O 1
ATOM 15408 N N . PRO F 1 332 ? 3.303 -13.367 7.961 1.00 35.25 332 PRO F N 1
ATOM 15409 C CA . PRO F 1 332 ? 2.047 -13.963 8.427 1.00 35.92 332 PRO F CA 1
ATOM 15410 C C . PRO F 1 332 ? 1.336 -14.731 7.320 1.00 34.18 332 PRO F C 1
ATOM 15411 O O . PRO F 1 332 ? 1.128 -14.184 6.236 1.00 43.16 332 PRO F O 1
ATOM 15415 N N . ALA F 1 333 ? 0.986 -15.984 7.592 1.00 36.49 333 ALA F N 1
ATOM 15416 C CA . ALA F 1 333 ? 0.310 -16.830 6.615 1.00 39.08 333 ALA F CA 1
ATOM 15417 C C . ALA F 1 333 ? -1.032 -17.294 7.161 1.00 49.97 333 ALA F C 1
ATOM 15418 O O . ALA F 1 333 ? -1.163 -18.423 7.628 1.00 47.01 333 ALA F O 1
ATOM 15420 N N . GLY F 1 334 ? -2.027 -16.417 7.102 1.00 52.45 334 GLY F N 1
ATOM 15421 C CA . GLY F 1 334 ? -3.319 -16.704 7.692 1.00 56.93 334 GLY F CA 1
ATOM 15422 C C . GLY F 1 334 ? -3.357 -16.288 9.149 1.00 58.68 334 GLY F C 1
ATOM 15423 O O . GLY F 1 334 ? -2.673 -15.345 9.550 1.00 60.32 334 GLY F O 1
ATOM 15424 N N . ASP F 1 335 ? -4.149 -16.996 9.948 1.00 60.07 335 ASP F N 1
ATOM 15425 C CA . ASP F 1 335 ? -4.353 -16.622 11.345 1.00 62.70 335 ASP F CA 1
ATOM 15426 C C . ASP F 1 335 ? -3.537 -17.471 12.312 1.00 59.85 335 ASP F C 1
ATOM 15427 O O . ASP F 1 335 ? -3.612 -17.283 13.526 1.00 66.87 335 ASP F O 1
ATOM 15432 N N . VAL F 1 336 ? -2.758 -18.406 11.779 1.00 51.71 336 VAL F N 1
ATOM 15433 C CA . VAL F 1 336 ? -2.025 -19.341 12.623 1.00 47.29 336 VAL F CA 1
ATOM 15434 C C . VAL F 1 336 ? -0.544 -19.427 12.271 1.00 51.44 336 VAL F C 1
ATOM 15435 O O . VAL F 1 336 ? 0.321 -19.341 13.144 1.00 54.84 336 VAL F O 1
ATOM 15439 N N . TRP F 1 337 ? -0.258 -19.603 10.988 1.00 47.14 337 TRP F N 1
ATOM 15440 C CA . TRP F 1 337 ? 1.098 -19.904 10.552 1.00 45.29 337 TRP F CA 1
ATOM 15441 C C . TRP F 1 337 ? 1.830 -18.685 10.023 1.00 38.33 337 TRP F C 1
ATOM 15442 O O . TRP F 1 337 ? 1.265 -17.596 9.914 1.00 32.03 337 TRP F O 1
ATOM 15453 N N . ALA F 1 338 ? 3.099 -18.888 9.694 1.00 37.01 338 ALA F N 1
ATOM 15454 C CA . ALA F 1 338 ? 3.926 -17.846 9.109 1.00 27.96 338 ALA F CA 1
ATOM 15455 C C . ALA F 1 338 ? 4.963 -18.456 8.187 1.00 33.78 338 ALA F C 1
ATOM 15456 O O . ALA F 1 338 ? 5.273 -19.642 8.285 1.00 40.24 338 ALA F O 1
ATOM 15458 N N . VAL F 1 339 ? 5.494 -17.649 7.280 1.00 36.90 339 VAL F N 1
ATOM 15459 C CA . VAL F 1 339 ? 6.619 -18.085 6.473 1.00 31.92 339 VAL F CA 1
ATOM 15460 C C . VAL F 1 339 ? 7.867 -17.386 6.983 1.00 35.43 339 VAL F C 1
ATOM 15461 O O . VAL F 1 339 ? 8.026 -16.178 6.807 1.00 38.07 339 VAL F O 1
ATOM 15465 N N . ILE F 1 340 ? 8.742 -18.141 7.638 1.00 32.20 340 ILE F N 1
ATOM 15466 C CA . ILE F 1 340 ? 10.027 -17.602 8.053 1.00 31.63 340 ILE F CA 1
ATOM 15467 C C . ILE F 1 340 ? 10.998 -17.645 6.879 1.00 34.91 340 ILE F C 1
ATOM 15468 O O . ILE F 1 340 ? 11.459 -18.717 6.489 1.00 32.42 340 ILE F O 1
ATOM 15473 N N . GLU F 1 341 ? 11.287 -16.479 6.307 1.00 32.72 341 GLU F N 1
ATOM 15474 C CA . GLU F 1 341 ? 12.210 -16.387 5.180 1.00 36.28 341 GLU F CA 1
ATOM 15475 C C . GLU F 1 341 ? 13.645 -16.237 5.672 1.00 45.77 341 GLU F C 1
ATOM 15476 O O . GLU F 1 341 ? 13.964 -15.303 6.414 1.00 48.99 341 GLU F O 1
ATOM 15482 N N . CYS F 1 342 ? 14.512 -17.156 5.254 1.00 43.09 342 CYS F N 1
ATOM 15483 C CA . CYS F 1 342 ? 15.893 -17.163 5.725 1.00 44.68 342 CYS F CA 1
ATOM 15484 C C . CYS F 1 342 ? 16.899 -17.045 4.590 1.00 50.64 342 CYS F C 1
ATOM 15485 O O . CYS F 1 342 ? 16.808 -17.755 3.586 1.00 54.17 342 CYS F O 1
ATOM 15488 N N . ARG F 1 343 ? 17.865 -16.150 4.773 1.00 39.10 343 ARG F N 1
ATOM 15489 C CA . ARG F 1 343 ? 18.948 -15.952 3.820 1.00 40.42 343 ARG F CA 1
ATOM 15490 C C . ARG F 1 343 ? 20.269 -16.361 4.460 1.00 56.46 343 ARG F C 1
ATOM 15491 O O . ARG F 1 343 ? 20.468 -16.168 5.659 1.00 51.86 343 ARG F O 1
ATOM 15499 N N . GLY F 1 344 ? 21.170 -16.928 3.663 1.00 58.81 344 GLY F N 1
ATOM 15500 C CA . GLY F 1 344 ? 22.461 -17.359 4.169 1.00 64.02 344 GLY F CA 1
ATOM 15501 C C . GLY F 1 344 ? 23.370 -16.192 4.498 1.00 69.32 344 GLY F C 1
ATOM 15502 O O . GLY F 1 344 ? 23.573 -15.303 3.671 1.00 70.47 344 GLY F O 1
ATOM 15503 N N . THR F 1 345 ? 23.915 -16.194 5.712 1.00 74.92 345 THR F N 1
ATOM 15504 C CA . THR F 1 345 ? 24.825 -15.143 6.156 1.00 76.71 345 THR F CA 1
ATOM 15505 C C . THR F 1 345 ? 26.157 -15.274 5.421 1.00 86.30 345 THR F C 1
ATOM 15506 O O . THR F 1 345 ? 26.480 -16.339 4.891 1.00 87.61 345 THR F O 1
ATOM 15510 N N . ALA F 1 346 ? 26.921 -14.188 5.378 1.00 95.71 346 ALA F N 1
ATOM 15511 C CA . ALA F 1 346 ? 28.223 -14.192 4.725 1.00 108.80 346 ALA F CA 1
ATOM 15512 C C . ALA F 1 346 ? 29.191 -15.141 5.428 1.00 118.60 346 ALA F C 1
ATOM 15513 O O . ALA F 1 346 ? 29.618 -16.142 4.853 1.00 124.50 346 ALA F O 1
ATOM 15515 N N . GLY F 1 347 ? 29.529 -14.823 6.674 1.00 121.71 347 GLY F N 1
ATOM 15516 C CA . GLY F 1 347 ? 30.467 -15.623 7.441 1.00 118.44 347 GLY F CA 1
ATOM 15517 C C . GLY F 1 347 ? 29.840 -16.878 8.014 1.00 111.43 347 GLY F C 1
ATOM 15518 O O . GLY F 1 347 ? 30.541 -17.757 8.517 1.00 113.51 347 GLY F O 1
#

B-factor: mean 65.81, std 25.17, range [20.08, 189.72]

Sequence (2013 aa):
RTAAQRLYQYNVDLKVAFVLYAVAKLHLPDLLADGPRRTTADLAAATGSDPSRLRRLLRAAAGADALREVPEDSFELAPMGDLLRSGHPRSMRGMTTFFAEPDVLAAYGDLVESVRTGVPAFQLRHREPLYDFLARPQHKEVRDEFDAAMVEFGQYFADDFLTSFDFGRFTRFADIGGGRGQFLAGVLTAVPSSTGVLVDGPAVAASAHKFLASQNLTERVEVRIGDFFDVLPTGCDAYVLRGVLEDWADADAVRLLVRIRQAMGDAPEARLLILDSVIGETGELGKVLDLDMLVLVEGEHRTRAQWDDLLARAGFDIVGIHPAGDVWAVIECRGTRTAAQRLYQYNVDLKVAFVLYAVAKLHLPDLLADGPRTTADLAAATGSDPSRLRRLLRAAAGADALREVPEDSFELAPMGDLLRSGHPRSMRGMTTFFAEPDVLAAYGDLVESVRTGVPAFQLRHREPLYDFLARPQHKEVRDEFDAAMVEFGQYFADDFLTSFDFGRFTRFADIGGGRGQFLAGVLTAVPSSTGVLVDGPAVAASAHKFLASQNLTERVEVRIGDFFDVLPTGCDAYVLRGVLEDWADADAVRLLVRIRQAMGDAPEARLLILDSVIGETGELGKVLDLDMLVLVEGEHRTRAQWDDLLARAGFDIVGIHPAGDVWAVIECRGTRTAAQRLYQYNVDLKVAFVLYAVAKLHLPDLLADGPRTTADLAAATGSDPSRLRRLLRAAAGADALREVPEDSFELAPMGDLLRSGHPRSMRGMTTFFAEPDVLAAYGDLVESVRTGVPAFQLRHREPLYDFLARPQHKEVRDEFDAAMVEFGQYFADDFLTSFDFGRFTRFADIGGGRGQFLAGVLTAVPSSTGVLVDGPAVAASAHKFLASQNLTERVEVRIGDFFDVLPTGCDAYVLRGVLEDWADADAVRLLVRIRQAMGDAPEARLLILDSVIGETGELGKVLDLDMLVLVEGEHRTRAQWDDLLARAGFDIVGIHPAGDVWAVIECRGTERTAAQRLYQYNVDLKVAFVLYAVAKLHLPDLLADGPRTTADLAAATGSDPSRLRRLLRAAAGADALREVPEDSFELAPMGDLLRSGHPRSMRGMTTFFAEPDVLAAYGDLVESVRTGVPAFQLRHREPLYDFLARPQHKEVRDEFDAAMVEFGQYFADDFLTSFDFGRFTRFADIGGGRGQFLAGVLTAVPSSTGVLVDGPAVAASAHKFLASQNLTERVEVRIGDFFDVLPTGCDAYVLRGVLEDWADADAVRLLVRIRQAMGDAPEARLLILDSVIGETGELGKVLDLDMLVLVEGEHRTRAQWDDLLARAGFDIVGIHPAGDVWAVIECRGTRTAAQRLYQYNVDLKVAFVLYAVAKLHLPDLLADGPRTTADLAAATGSDPSRLRRLLRAAAGADALREVPEDSFELAPMGDLLRSGHPRSMRGMTTFFAEPDVLAAYGDLVESVRTGVPAFQLRHREPLYDFLARPQHKEVRDEFDAAMVEFGQYFADDFLTSFDFGRFTRFADIGGGRGQFLAGVLTAVPSSTGVLVDGPAVAASAHKFLASQNLTERVEVRIGDFFDVLPTGCDAYVLRGVLEDWADADAVRLLVRIRQAMGDAPEARLLILDSVIGETGELGKVLDLDMLVLVEGEHRTRAQWDDLLARAGFDIVGIHPAGDVWAVIECRGTRTAAQRLYQYNVDLKVAFVLYAVAKLHLPDLLADGPRTTADLAAATGSDPSRLRRLLRAAAGADALREVPEDSFELAPMGDLLRSGHPRSMRGMTTFFAEPDVLAAYGDLVESVRTGVPAFQLRHREPLYDFLARPQHKEVRDEFDAAMVEFGQYFADDFLTSFDFGRFTRFADIGGGRGQFLAGVLTAVPSSTGVLVDGPAVAASAHKFLASQNLTERVEVRIGDFFDVLPTGCDAYVLRGVLEDWADADAVRLLVRIRQAMGDAPEARLLILDSVIGETGELGKVLDLDMLVLVEGEHRTRAQWDDLLARAGFDIVGIHPAGDVWAVIECRGTAG

Foldseek 3Di:
DDPVVVVVVVVVVVVVLVLLQVCLVLVVQVVQVVHKDALVVSCVSSVHDSVVVLVSQVVCVVVQQWPQDPPRMIHGGVNVNLLHPPDPLHQVLVSHLCPPPLNVQLLVQLVVLVVPVDASSCVVPVDAQVVVCVDPVNVVSVVSNVVNVVNVCVVQLVLVVVFDCLQVFAEEEEAACALCSNVLSSCVSHVRHAYEYEDEPPRQVVNCVVCVVSVRNVRYHYDYDDLLPRDAADGLEYEAEPDCQPPDLVRLLVSLLSNLVRNPQPFRRKYKYKFFAVPPAAPVQVVCCSCCRRRHSGHHYHPVRVQVSNVSNQKDFPDWTGRPRHMTIGIIGHD/DDPVVVVVVVVVVVVLLVLLQVCLVLVVLVVQVVHKDALVRSCVSRVHDSVVSLVSQVVCCVVQQWPADPPRIIHGGVNVNLLHPPDPLHQVLVSHLCPDPLNVVLLVCLVVLVVPVHASSCVRVVDAPVVVCVDPVNVVSVVSPVVNVVNVCVVQLVLVPVFDCLLLWAEEEEAQCALCSNVLSSCVVHDNGAYEYEDEPPRQVSNCVVCVVSVRNVRYHYDYDDLLPRPAADGQEYEYEPPCQPPDLVRLLVSLLSVLVRDPPDQNRKYKYKFFAPPPAAPVQVVCCSVCRRHHSGDHYHPVRVQVSQVSNQKHWPDWTGRPRGMTITIIGGD/DDPVVVVVVVVVVVVVLLLLQVCLVLLVLVVQVPHKDALVVSCVSSVHDSVVSLVSQVVCVVVVQWPCDPPNIIHGGPNVNLCHDPDPLHQVLVSHLCNPPLNVQLLVQLPVCVVVVPASSCVSVVHAQVVVCVDPVCVVSVVSNVVNVVNVCVVLLVLVVVQDCLLLFAEEEEAACALCPSVLVSPVSHDNHAYEYEDAPPCQVVNCVVCVVSVRNVRYHYDHDHLQDPQAADGQEYEYAPDCQPPDLVRLLNSLLSVLVRDPQDQNRKYKYKFFAPPPAAPVQVVVQVCCRHRHSTHHHHPVRVQVSNVSSQKHFPDWTYRPRHMTITIIHGD/DCVVVVVVVVVVVVVVVLVLLQVCLVLPVLVVQVVHKDALVVSCVSSVHDSVVVLVSQVVCVVVQQWPQDPPRMIHGGVNVNLCHPPDPLHQVLVSHLCPDPLNVQLLVCLPVCVVPVPASNCVRVVDAPVVVCVDPVNVVSVVSNVVNVLNVCVVLLVLVCVQDPLLLFAEEEEAACQLCSSVLSSCVVHDNHAYEYHHEPVRQVVNCVVCVVSVCNVRYHYDYDDLLPPPAADGQEYEYECVLQPDDLVVSLVSLLSVLVRDPPDQNRKYKYKFFAPPPAAPVQVVVCSCCRRRHVGDHYHPVVVQVSNVSNQKHFPDWTDRPRHMIITIIGGD/DDPVVVVVVVVVVVVLLVLLQVCLVLVVLVVQVVHKDALVVSCVVSVHDSVVSLVSQVVCVVVQQWPQDPPHIIHGGPNVNLLHPPDPLHQVLQSHLCNPPLNVQLLVQLVVCVVPVNASNCVSVVDAPVVVCVDPVNVVSVVSVVVNVVSVCVVLLVLVPVQDCCQVFAEEEEAQCQLPPSVLVSCVVHPNHAYEYHDEPPRVVVSCVVCVVSVNNVGYYYDYDDLLPRQAAPGLEYEDAAPCFPDDLVGCLSNLLSNLVRDPADFSRWYKYKHFAPPLAAPVQVVVCSCVRRRHSDDGHHPVSVQVSVVSSQWHFPDWTHRDRHIIITIIHGD/DDPVVVVVVVVVVVVVLLLLQVCLVLVVLVVQPPHKDALVRSCVVSVHDSVVSLVSQVVCVVVQQWPDDPPHMIHGGPNVNLCRPPDPLHQVLVSHLCSPPLNVQQLVQLVVCVVVVPASSCVRPVDAPVVVCVDPVNVVSVVSNVVNVVNVCVVQLVLVVVQDCLQVFAEEEEAQCQLCPSVLVSCVSHDNHAYEYEDAPPRVVVSCVVCVVSVRNVRYHYDHDDLQPGDAAPGQEYEAACPCVPPDLVVVLNSLLSVLVRDPPDQRRKYKYKFFAPPPAAPVQVVVCSCCRRRHSDDHHHPVRVQVSVVSSQKHFPDWTYRPRHITIGIIDGHDD

CATH classification: 1.10.10.10

InterPro domains:
  IPR001077 O-methyltransferase, C-terminal domain [PF00891] (117-325)
  IPR012967 Caffeic acid 3-O-methyltransferase-like, dimerisation domain [PF08100] (26-93)
  IPR016461 O-methyltransferase-like [PIRSF005739] (7-340)
  IPR016461 O-methyltransferase-like [PS51683] (18-344)
  IPR029063 S-adenosyl-L-methionine-dependent methyltransferase superfamily [G3DSA:3.40.50.150] (160-327)
  IPR029063 S-adenosyl-L-methionine-dependent methyltransferase superfamily [SSF53335] (99-343)
  IPR036388 Winged helix-like DNA-binding domain superfamily [G3DSA:1.10.10.10] (1-106)
  IPR036390 Winged helix DNA-binding domain superfamily [SSF46785] (15-97)

Secondary structure (DSSP, 8-state):
--HHHHHHHHHHHHHHHHHHHHHHHTTHHHHTTTS-EEHHHHHHHHT--HHHHHHHHHHHHHTTSEEEETTTEEEE-HHHHTTSTT-TT--HHHHHHTTSHHHHHHHHTHHHHHHHSS-THHHHSSS-HHHHHHSGGGHHHHHHHHHHHHHHHHHTHHHHHTTS-GGG-SEEEEET-TTSHHHHHHHHHSSS-EEEEEE-GGGHHHHHHHHHHTT-TTTEEEEES-TTTS--SS-SEEEEES-TTSS-HHHHHHHHHHHHTTSTT-TT-EEEEEE--BTSS-HHHHHHHHHHHHH-S----BHHHHHHHHHHTTEEEEEEEEETTTEEEEEEEE-/--HHHHHHHHHHHHHHHHHHHHHHHTTHHHHTTTS-EEHHHHHHHHT--HHHHHHHHHHHHHTTSEEEETTTEEEE-HHHHTTSTT-TT--HHHHHHTTSHHHHHHHHTHHHHHHHSS-HHHHHHSS-HHHHTTSGGGHHHHHHHHHHHHHHHHHTHHHHHTTS-GGG-SEEEEET-TTSHHHHHHHHHSTT-EEEEEE-TTSHHHHHHHHHHTT-TTTEEEEES-HHHH--SS-SEEEEES-STTS-HHHHHHHHHHHHHHSTT-TT-EEEEEEPPBTSS-HHHHHHHHHHHHH-S----BHHHHHHHHHTTT-EEEEEEEETTTEEEEEEE--/--HHHHHHHHHHHHHHHHHHHHHHHTTHHHHTSSS-EEHHHHHHHTT--HHHHHHHHHHHHHTTSEEEETTTEEEE-HHHHTTSSS-TT--HHHHHHTTSHHHHHHHHTHHHHHHH-S-HHHHHHSS-HHHHTTSGGGHHHHHHHHHHHHHHHHHHHHHHHHHS-GGG-SEEEEET-TTSHHHHHHHHHSTT-EEEEEE-SSSHHHHHHHHHHTT-GGGEEEEES-TTTSPPSS-SEEEEES-GGGS-HHHHHHHHHHHHHHHTT-TT-EEEEEE--BTSS-HHHHHHTHHHHHT-S--PPBHHHHHHHHHHTTEEEEEEEEETTTEEEEEEEE-/-THHHHHHHHHHHHHHHHHHHHHHHHTTHHHHTTTS-EEHHHHHHHHT--HHHHHHHHHHHHHTTSEEEETTTEEEE-HHHHTTSTT-TT--HHHHHHTTSHHHHHHHHTHHHHHHH-S-HHHHHSSS-HHHHHTSGGGHHHHHHHHHHHHHHHHHTSHHHHTSS-GGG-SEEEEET-TTTHHHHHHHHHSTT-EEEEEE-GGGHHHHHHHHHHTT-TTTEEEEES-TTTS--SS-SEEEEESSGGGS-HHHHHHHHHHHHHHHTT-TT-EEEEEEPPBTTS-HHHHHTTHHHHHT-S--PPBHHHHHHHHHTTTEEEEEEEEETTTEEEEEEEE-/--HHHHHHHHHHHHHHHHHHHHHHHTTHHHHTTTS-EEHHHHHHHHT--HHHHHHHHHHHHHTTSEEEETTTEEEE-HHHHTTSTT-TT--HHHHHHTTSHHHHHHHTTHHHHHHH-S-HHHHHSSS-HHHHTTSGGGHHHHHHHHHHHHHHHHHTTHHHHTTS-GGG-SEEEEET-TTTHHHHHHHHHSTT-EEEEEE-GGGHHHHHHHHHTTT-GGGEEEEES-TTTS--SS-SEEEEES-GGGS-TTTTHHHHHHHHHHHTT-TT-EEEEEE-BTTT--HHHHHHHHHHHHT-S---B-HHHHHHHHHTTTEEEEEEEEETTTEEEEEEEE-/--HHHHHHHHHHHHHHHHHHHHHHHTTHHHHTTTS-EEHHHHHHHHT--HHHHHHHHHHHHHTTSEEEETTTEEEE-HHHHTTSTTSTT--HHHHHHTT-HHHHHHHTTHHHHHHH-S-HHHHHHSS-HHHHTTSGGGHHHHHHHHHHHHHHHHHHHHHHHTTS-GGG-SEEEEET-TTTHHHHHHHHHSTT-EEEEEE-TTSHHHHHHHHHHTT-TTTEEEEES-TTSS--SS-SEEEEESSGGGS-HHHHHHHHHHHHHHHTT-TT-EEEEEE-EETSS-HHHHHTHHHHHHT-S---EEHHHHHHHHHHTTEEEEEEEEETTTEEEEEEEE---

Organism: Streptomyces davaonensis (strain DSM 101723 / JCM 4913 / KCC S-0913 / 768) (NCBI:txid1214101)